Protein 5B48 (pdb70)

Solvent-accessible surface area: 56283 Å² total; per-residue (Å²): 207,60,42,9,1,4,0,0,5,25,16,51,80,40,17,46,67,4,0,58,8,0,1,60,0,0,1,44,28,30,71,45,1,18,0,7,81,9,49,19,15,8,33,78,22,10,3,5,42,6,15,2,6,9,4,88,123,35,2,45,4,10,12,76,54,4,17,0,0,0,0,41,43,11,11,0,1,2,39,10,6,129,25,4,101,34,0,0,0,16,13,94,55,40,43,117,30,75,2,102,62,22,113,9,7,23,70,52,29,16,109,77,15,67,88,65,0,84,152,96,50,40,121,15,23,1,103,0,0,4,86,23,0,57,162,75,135,8,53,49,20,75,1,45,27,73,85,10,80,163,130,116,74,48,16,0,0,0,0,0,0,15,1,15,42,36,74,43,94,82,0,59,115,12,32,114,82,80,173,57,30,141,34,0,48,92,81,34,118,70,105,114,192,168,158,118,17,16,26,14,38,0,7,7,0,0,0,1,0,2,1,44,0,1,1,1,0,0,0,12,7,7,15,18,2,1,2,55,0,0,74,30,0,74,78,61,24,84,7,62,6,77,12,94,163,102,37,90,106,104,101,1,0,0,2,14,0,38,3,3,10,8,6,0,0,0,1,0,0,0,0,0,1,5,3,4,8,8,4,0,0,1,0,0,1,17,0,0,1,4,1,1,9,1,0,2,0,0,0,0,0,0,2,6,1,1,0,0,0,0,0,16,0,0,0,1,11,1,4,10,4,3,9,13,4,4,1,0,0,6,0,10,24,0,7,4,1,14,10,1,14,1,0,0,0,1,3,28,3,4,6,0,26,66,4,2,5,57,0,4,6,4,3,5,58,4,1,0,0,0,0,1,1,0,5,3,4,3,0,15,0,17,0,0,4,34,108,106,223,56,102,5,52,52,38,75,54,111,120,76,3,0,100,56,61,147,44,0,10,0,45,6,3,24,2,15,161,19,40,2,42,6,3,0,13,0,0,45,33,78,2,69,96,19,17,20,38,68,16,3,7,82,0,2,52,2,0,4,49,0,37,69,19,0,50,161,100,11,75,32,124,46,0,5,69,77,49,52,110,120,82,22,0,0,2,0,2,0,11,0,3,3,6,0,51,0,6,47,72,92,157,22,3,0,0,0,0,11,0,0,12,9,9,0,84,93,22,0,30,142,32,8,134,57,53,113,52,15,0,1,0,0,9,1,19,65,13,7,1,17,31,0,3,50,3,51,19,20,58,95,18,52,11,12,0,0,6,10,4,3,42,17,10,16,32,24,27,0,47,94,1,8,80,97,0,65,172,108,14,110,146,91,10,54,14,133,171,99,53,88,33,20,16,17,118,35,17,1,0,78,11,0,12,63,0,0,40,70,0,4,99,94,43,67,41,79,39,119,33,3,1,0,0,1,0,36,15,27,6,1,26,0,22,27,33,69,82,2,9,2,1,14,0,5,36,3,7,0,6,0,0,0,2,0,0,10,0,0,7,23,81,1,35,2,0,0,0,0,10,2,4,2,3,1,3,10,1,0,14,5,1,0,3,2,6,33,12,3,0,43,5,3,0,0,1,0,17,13,5,8,21,8,37,19,88,19,28,21,0,0,23,19,85,93,73,82,60,51,14,28,16,6,31,12,0,4,0,0,16,16,1,37,5,6,0,0,0,9,0,34,2,114,38,43,128,11,0,37,88,7,0,39,40,1,26,155,1,84,0,0,0,1,0,2,0,30,7,9,14,58,40,64,7,124,68,39,39,56,157,80,122,56,68,60,0,82,111,46,135,122,41,48,20,48,5,112,130,74,143,47,38,57,98,10,26,67,92,0,6,46,38,5,40,57,106,22,155,4,0,2,0,27,1,12,22,5,63,85,48,63,6,31,11,69,54,22,107,82,118,6,103,25,0,80,129,45,5,3,25,87,11,105,9,46,74,160,19,101,2,2,3,47,10,100,81,16,43,132,109,70,77,59,87,41,8,0,3,0,0,1,37,48,67,39,2,11,71,67,3,0,93,16,0,2,52,0,0,1,41,35,40,78,27,1,19,0,4,74,26,47,60,60,120,76,144,8,10,51,15,13,2,7,7,4,102,85,90,5,40,4,8,19,87,80,4,17,1,0,0,0,16,41,15,77,0,0,25,45,10,17,109,33,14,134,28,3,0,0,4,13,92,71,25,54,110,58,176,93,122,54,45,104,53,26,150,108,133,11,114,40,8,7,128,114,4,57,196,142,14,58,54,31,54,2,62,8,77,89,40,35,141,136,86,63,162,146,168,80,48,5,63,9,0,0,10,0,0,0,21,3,11,44,31,81,53,107,82,4,88,103,6,61,113,88,122,74,56,104,85,16,129,57,121,104,211,128,18,15,32,13,26,0,7,9,0,0,0,0,0,1,0,34,0,0,0,1,0,0,0,17,29,58,21,59,5,1,28,78,0,0,85,26,0,81,74,36,37,85,7,56,6,45,32,74,146,108,49,96,132,99,84,0,5,1,4,16,0,99,1,13,13,8,4,0,0,1,1,0,0,0,0,0,0,5,3,4,7,8,2,0,0,0,0,0,1,17,0,0,0,5,2,1,8,0,0,2,0,0,0,0,0,0,2,11,2,1,0,0,0,0,0,11,0,0,0,1,4,1,1,20,13,10,10,11,2,5,2,0,1,7,0,8,23,1,3,6,9,6,6,2,19,1,0,0,0,1,4,28,5,8,20,0,18,33,1,1,2,61,0,5,12,4,2,4,58,4,1,1,0,0,0,0,1,0,6,6,6,4,0,12,0,37,10,3,12,18,61,148,33,80,90,156,37,112,4,67,40,34,75,59,50,145,75,64,156,36,74,3,0,71,70,39,154,42,0,8,0,34,7,1,29,4,8,93,13,52,1,35,6,2,0,13,1,0,18,38,52,2,16,51,1,10,7,36,46,4,4,22,87,0,3,54,4,1,5,58,1,39,89,29,1,46,192,96,10,75,32,121,55,0,5,96,77,36,58,138,14,0,0,0,2,0,11,0,4,3,6,0,63,3,0,48,111,102,57,171,66,42,1,0,0,1,0,21,0,0,11,9,9,0,83,104,25,0,25,149,28,8,122,74,81,126,55,15,4,0,0,0,8,0,16,64,11,8,0,14,37,0,1,45,1,51,24,21,57,82,21,41,7,11,0,0,8,8,4,5,50,16,11,21,18,26,36,0,30,102,0,0,71,80,0,77,166,110,40,69,138,102,4,40,12,130,110,194,26,2,70,69,0,4,45,67,0,2,105,94,55,54,37,98,40,111,42,2,2,29,0,28,5,98,160,102,57,12,7,18,2,52,0,4,49,4,7,2,3,1,0,0,1,0,0,10,0,0,23,22,97,2,30,2,0,0,12,5,28,80,39,11,4,6,13,10,2,0,12,4,0,1,3,2,2,18,7,3,3,43,10,2,0,0,0,42,54,121,91,88,32,35,13,0,3,0,0,9,13,4,29,2,5,0,0,0,6,0,68,6,140,60,47,147,10,0,29,99,2,0,58,34,1,27,149,2,134,0,0,0,0,0,1,0,23,100,206,63,30,62,0,79,103,45,138,123,33,53,15,48,3,97,106,108,129,31,42,63,100,21,20,74,108,0,5,47,11,8,38,41,170,149,9,0,2,0,28,1,9,26,5,59,85,28,36,14,3,12,85,18,14,76,87,109,1,106,16,0,78,115,18,5,4,27,136,13,91,10,37,77,180,20,130,11,5,5,62,16,77,85,20,36,114,152,66,60,56

Organism: Sulfurisphaera tokodaii (strain DSM 16993 / JCM 10545 / NBRC 100140 / 7) (NCBI:txid273063)

Nearest PDB structures (foldseek):
  5b48-assembly1_C  TM=1.002E+00  e=0.000E+00  Sulfurisphaera tokodaii str. 7
  5b48-assembly1_A  TM=9.702E-01  e=4.752E-103  Sulfurisphaera tokodaii str. 7
  5b46-assembly1_A  TM=9.765E-01  e=1.794E-81  Sulfurisphaera tokodaii str. 7
  6n2o-assembly1_A  TM=8.561E-01  e=1.778E-44  Magnetococcus marinus MC-1
  6cip-assembly1_B  TM=6.895E-01  e=9.077E-18  Moorella thermoacetica ATCC 39073

GO terms:
  GO:0018491 2-oxobutyrate synthase activity (F, IDA)
  GO:0019164 pyruvate synthase activity (F, IDA)
  GO:0047553 2-oxoglutarate synthase activity (F, IDA)

Secondary structure (DSSP, 8-state):
--EEEEEEEETTSSTTHHHHHHHHHHHHTT-EEEEEEE--S-SSSSEEEEEEEEESS------SSEEEEE-SSSHHHHHHGGGEEEEEEEEGGGSS-BSTT-SSS-HHHHHHHHSSSTTTT--SBHHHHHHHHHHTT-EEEEE-HHHHHHH--HHHHHHHHHTTT--HHHHHHHHHTT--HHHHTTSS------S-EEEEEHHHHHHHHHHHTTEEEEEE---TTTTTHHHHHHHT-EEEEE-TTT--EEEEE-EEEE-SSHHHHHHHHHHHHHTT-EEEEEEEHHHHHHHHHHHHHHHHTT--EEEEEEEEE-STTBEEEEE----SHHHHH-SSS----EEEE--SHHHHHHHHHHHHHHHHHHTSEEEEEEEHHHHHEEEEEE---------SB---TT---SSS---B--TTSS--EEESB-B-TTS-B---HHHHHHHHHHHHHHHHHHHHHS-GGGGEEEEE-SSEEEEE-STHHHHHHHHHT---EEEEE-EEET--HHHHHHHTTT-SEEEEEES-SS-HHHHHHHHHH----SEEEE--SS----HHHHHHHHHIIIII--SEEE--/------PPSS-THHHHHHHHHHHHHHHT--GGG-EEEE-SSSGGG-------EEEE--TT-HHHHHHHHHHH-TTS-EEEEEEHHIIIIITHHHHHHHHHHT-SEEEEEEE-SEETTTT-EEPTTSPTT---SPPP-HHHHHHHH--SEEEEEETT-HHHHHHHHHHHHHSSSEEEEEEE---TTT-SSS-S------GGGSTT---B-SSGGGHHHHHHHHHHHHT-------EEEEE--SSPPHHHHHHTT-GGGTTS-GGG---EETTEE-B--HHHHHTTB-/-EEEEEEEESSSSTTHHHHHHHHHHHHTT-EEEEEEE------EEEEEEEEESS------SSEEEEEESSHHHHHHHGGGEEEEEEEEGGGTT----HHHHHT---HHHHHHHH---EEEEE-HHHHHHHSS----TTHHHHHHHHHHHT--HHHHHHHHHT--GGGS------EEEEEHHHHHHHHHHHHTEEEEEE---TTTHHHHHHHHHT-EEEE--TTT---EEEE-EEEE-SSHHHHHHHHHHHHTTT-EEEEEEEHHHHHHTHHHHHHHHHTT--EEEEEEEEE-STTBEEEEE----SHHHHH-SSS----EEEE--SHHHHHHHHHHHHHHHHHHTSEEEEEEEHHHHH-EEEEES-S---------SB-------TT---TTS---B--TTSS--EEESB-B-TTS-B---HHHHHHHHHHHHHHHHHHHHHS-GGGGEEEE---EEE-STHHHHHHHTTTSS----EEEE-EEET--HHHHHHHTSS-S--EEEES-SS-HHHHHHHHHH-PPPSEEEE--SS----HHHHHHHHHHHHTS--SEEE--/-HHHHHHHHHHHHHHT--GGGEEEEE----S-EEEE--TT-HHHHHHHHHHH-TTSEEEEEEETTIIIIITHHHHHHHHHH--S-EEEEE------HHHHHHHH--SEEEEEESS-HHHHHHHHHHHHHSSS-EEEEEE--EEEGGGSTT---EE-SGGGHHHHHHHHHHHHT---EEEEEEEEETTSPPHHHHHHTTSTTTTTS-TTT---EETTEE-B--HHHHHTTB-

Foldseek 3Di:
DKAKEKEKDWAPPPPPLLCQLLVQLLVVVQWWKKKFKDWAPDRTGAMIMIIMMTGNDHAFFFFLAHAEYQEEEQVSLLVRLVRHQEEYEYEPVQQFAALVNRPRDDVVSSVVVQVVCPVVHADNGSPSSVVVSVVNHYDYDYDHVVVVVVVPSLLRSLLVVQQAVDDPVSSVVSVVVRDVSVPSNPPDHYDHPPFDWDKDFLLRLLLVLCVVLQAQEEEEEDAPLHVSSVVVCQVPQWDWDADDVVRDIDIDGRDYYHDPALCRRLVVQQVVQLQVGAYEYEDEQQSVVNCLVSQLQQQQLLAQYEYEYEYFADDDCGGRQFWFPACDVCVCPRYPDDGAEWEFEDAASLSSNQVSSVSSQVCQALSHYYYYYAISRRSRMIIIGGDSPHDHHNHQEDPFQQDDDQQLHGHGDHPPGDDAEGDSAQAARRRDHDPDPVRNVRNSVSRVSSLVNVLPPPDLPVQKDKDDADQAAEEEEHHCLSLVNVVVVPDHIYIYGTILRVHSQPVLLVRNPGHDAYEYEGADDVSVVQVSNCVRHVDGGQAYEYEPPRHDDHNVQVNVVCCCPPVNRDRYHYTD/DDDDQDAPDAKLLVLLQLLQQLLPVVLPDDLVQEEEEEEDASQLPPPVHPPHHYHRDYQLCRLVVQVVVCQQPVSHAYEYEYEQQRCVPSNVVSLLVQQVQFAQYEYEYADEQARVRVQGHGGLQPDPPLDDDHHDLVQLSCVVSHDAWEWEDESVCSVQSSVSSNVSNVQRTYHYYYYHMYDVRHCPPSDDVAQEDEPVPDDDDDQEDPDPVCPVVSSVQLVVQSPDDDNHYTTISHHYNVDHHNQVVVCVPVVCCVVQGNNRDDQADPNHGDDDCVVVVVVVDD/DAKEKEKDFPPLCQVVLVVLLVQLLPVLPWKKWKFKDDAPDSDMIMMMMDTGNDYAQFHFLAHAEYAEEEQVSLLVRLVRYDEEYEYEPVHLPPDAVSRVPSVPVNVVSVVVCVVPYDYHYDPLVVVVVVCPPPSCSVNCVSQCVSQLAVDDCVSSVVSVVVVVNVSDHHNHADKDKFFLLRLLLLLCLVLFAQEEEEEDAPLHVSNLVVCQVVQFDWDADPPPRDIDTGGRHYYYDPALLVRLVVQQVVQLQVGAYEYEDEDLSVLSCLVSQLQQQLQLTQYEYEYAYFADDPCGRRSFKFPADDVCVCPRYPDDGAEWEFFDAARLSSNQVSNVSSQVSQALSHYYYYYAISRRRRMIIMGHCVSPVPGDHHNHQEDQADVDFQQDQDPQLDGRRYHPPHYDAEGDSARDARRNDHDPDPVRVVRSVVSRVSSLVVCLVPVDLPNQKDKDDADEEEEHHVLSLVVVVVPPDPDHIYIYGTILRVGSLVVLLVSVPDDDAYEYEGAHPVSVVQVSNCVSHVDGGQAYEYEPPRHGDHNVQVVVVVCCCVVVVDHYHYRD/DVLLVVLLVVLCVVVPPDQVQEEEEEECDDDHHYHHHHQLCRLVVQLVVCQQPVSHAYEYEYECCRDVNSNPVVQLVLQVQFALYEYEYAYVPGDQSQLSCPVSHAAWEFEEESPVSVQSSVQSNVSNPAQTYHYYYYDVCEDECVPDDDRDQEDDDPVCPVVSSVQLNVLSPDPVHYGDISHHYNVDHHSQVVVCVVVVCCNVQGNNNDDQDDPRDGPDDCVVVVVVVDD

Radius of gyration: 34.38 Å; Cα contacts (8 Å, |Δi|>4): 4056; chains: 4; bounding box: 82×94×109 Å

B-factor: mean 68.03, std 20.67, range [31.62, 153.87]

Sequence (1653 aa):
MRLSWVIGGAQGTGIDTAANIFGNAVASAGYYIYGNREYYSNIKGRHSYFSLTISDKRVRSNTQKIDILVSFDAETVFQHFYDVKDILIYNKAVETTKIDAVQSMEPELAERIKDFLTKQGYETTVKGALEYASKNNVTLIPVNYDEIAKKVNIVGITISYKLLGLDVNYLIEAINSTFAVKDSYDIVESRYKERRRFWLDGNTAVAIGKIYGGVRFQSYYPITPASDESVYIEAHQDVLMEDPITGDKKKGTIVVVQAEDELAAINMAIGAALTGVRAATATSGPGFSLMVEGLGWAGMNEVPVVITYYIRGGPSTGLPTRTAQSDLIFPIFAGHGEFPKIVLASGDHAEAFKDAIWALNLAEKYQTPVIHLVEKTLANSYSTIPYEKLKAERGKIVYKRFKFTEDGISPRAFLGKATMYYTGDEHNEEGHISEDVVNRTMMYEKRMKKLEVADKEIPEESRVKIYGDLNSLIITWGSPTGVLRDILEESFTLLQIRMFSPFPKNLVSKLMEGRDKIITVEGNYLAQTSLLVKMYTGKDVTNSILKWNGRPFLRDELEEALIKVIKDGEKRVVLNTPQWNDWCPGCGNFGILNAEQQAIVELGVDTKNVVVVSGIGCSGKIPHFTPISGVHTLHGRAIAFATGIKLSNPDLVVIVNGGDGDLLGIGAGHFVAAGRRNVDMVVILHDNGVYGLTKGQASPTLKRGENINDAVNPIALAISSGYTFVARGYAYDVKHLKELIKSAIKHKGLALIDVLQPCPTYNDINTKEWRIYKLDTLPDWDPVVKKPEEVNEKIKRAIDKSLEWGDIPIGIFYQNELVPSYEERIKANSPAYLDYTPAKQLIEKEGKLTTIIDPLLKEREVRLSWVIGGAQGTGIDTAANIFGNAVASAGYYIYGNREYYSNGRHSYFSLTISDKRVRSNTQKIDILVSFDAETVFQHFYDVKDILIYNKAVETTKIELAERIKDFVKGALEYASKNVTLIPVNYDEIAKKVADERVKNIVGITISYKLLGLDVNYLIEAINSTSYDIVESRYRRRFWLDGNTAVAIGKIYGGVRFQSYYPITPASDESVYIEAHQDVLMEDPITGDKKKGTIVVVQAEDELAAINMAIGAALTGVRAATATSGPGFSLMVEGLGWAGMNEVPVVITYYIRGGPSTGLPTRTAQSDLIFPIFAGHGEFPKIVLASGDHAEAFKDAIWALNLAEKYQTPVIHLVEKTLANSYSTIPYEELEKLKAERGKIVESGSYKRFKFTEDGISPRAFLGKATMYYTGDEHNEEGHISEDVVNRTMMYEKRMKKLEVADKEIPEESRVKIYGDLIITWGSPTGVLRDILEESNFFTLLQIRMFSPFPKNLVSKLMEGRDKIITVEGNYLAQTSLLVKMYTGKDVTNSILKWNGRPFLRDELEEALIKVIKDGEKRVVLNNFGILNAEQQAIVELGVDTKNVVVVSGIRTPISGVHTLHGRAIAFATGIKLSNPDLVVIVNGGDGDLLGIGAGHFVAAGRRNVDMVVILHDNDAVNPIALAISSGYTFVARGYAYDVKHLKELIKSAIKHKGLALIDVLQRIYKLDTLPDWDPVVKKPEEVNEKIKRAIDKSLEWRIPIGIFYQNELVPSYEERIKANSPAYLDYTPAKQLIEKEGKLTTIIDPLLKEREV

Structure (mmCIF, N/CA/C/O backbone):
data_5B48
#
_entry.id   5B48
#
_cell.length_a   75.150
_cell.length_b   145.878
_cell.length_c   170.094
_cell.angle_alpha   90.00
_cell.angle_beta   90.00
_cell.angle_gamma   90.00
#
_symmetry.space_group_name_H-M   'P 21 21 21'
#
loop_
_entity.id
_entity.type
_entity.pdbx_description
1 polymer '2-oxoacid--ferredoxin oxidoreductase alpha subunit'
2 polymer '2-oxoacid--ferredoxin oxidoreductase beta subunit'
3 non-polymer 'IRON/SULFUR CLUSTER'
4 non-polymer '2-[(2E)-3-[(4-azanyl-2-methyl-pyrimidin-5-yl)methyl]-4-methyl-2-(1-oxidanylpropylidene)-1,3-thiazol-5-yl]ethyl phosphono hydrogen phosphate'
5 non-polymer 'MAGNESIUM ION'
6 water water
#
loop_
_atom_site.group_PDB
_atom_site.id
_atom_site.type_symbol
_atom_site.label_atom_id
_atom_site.label_alt_id
_atom_site.label_comp_id
_atom_site.label_asym_id
_atom_site.label_entity_id
_atom_site.label_seq_id
_atom_site.pdbx_PDB_ins_code
_atom_site.Cartn_x
_atom_site.Cartn_y
_atom_site.Cartn_z
_atom_site.occupancy
_atom_site.B_iso_or_equiv
_atom_site.auth_seq_id
_atom_site.auth_comp_id
_atom_site.auth_asym_id
_atom_site.auth_atom_id
_atom_site.pdbx_PDB_model_num
ATOM 1 N N . MET A 1 1 ? 1.441 25.227 253.790 1.00 96.25 1 MET A N 1
ATOM 2 C CA . MET A 1 1 ? 0.459 26.336 253.598 1.00 97.41 1 MET A CA 1
ATOM 3 C C . MET A 1 1 ? 0.960 27.205 252.448 1.00 94.23 1 MET A C 1
ATOM 4 O O . MET A 1 1 ? 2.000 27.840 252.582 1.00 94.58 1 MET A O 1
ATOM 9 N N . ARG A 1 2 ? 0.249 27.200 251.316 1.00 80.33 2 ARG A N 1
ATOM 10 C CA . ARG A 1 2 ? 0.664 27.993 250.137 1.00 77.31 2 ARG A CA 1
ATOM 11 C C . ARG A 1 2 ? -0.202 29.241 249.924 1.00 68.66 2 ARG A C 1
ATOM 12 O O . ARG A 1 2 ? -1.430 29.158 249.892 1.00 70.18 2 ARG A O 1
ATOM 20 N N . LEU A 1 3 ? 0.467 30.384 249.778 1.00 62.04 3 LEU A N 1
ATOM 21 C CA . LEU A 1 3 ? -0.168 31.700 249.611 1.00 64.03 3 LEU A CA 1
ATOM 22 C C . LEU A 1 3 ? 0.068 32.360 248.230 1.00 62.61 3 LEU A C 1
ATOM 23 O O . LEU A 1 3 ? 1.226 32.528 247.819 1.00 58.56 3 LEU A O 1
ATOM 28 N N . SER A 1 4 ? -1.009 32.770 247.554 1.00 55.94 4 SER A N 1
ATOM 29 C CA . SER A 1 4 ? -0.915 33.471 246.265 1.00 56.80 4 SER A CA 1
ATOM 30 C C . SER A 1 4 ? -0.890 34.993 246.389 1.00 61.14 4 SER A C 1
ATOM 31 O O . SER A 1 4 ? -1.851 35.595 246.846 1.00 63.31 4 SER A O 1
ATOM 34 N N . TRP A 1 5 ? 0.199 35.600 245.935 1.00 59.95 5 TRP A N 1
ATOM 35 C CA . TRP A 1 5 ? 0.359 37.053 245.885 1.00 58.22 5 TRP A CA 1
ATOM 36 C C . TRP A 1 5 ? 0.394 37.558 244.422 1.00 60.96 5 TRP A C 1
ATOM 37 O O . TRP A 1 5 ? 1.008 36.929 243.568 1.00 63.74 5 TRP A O 1
ATOM 48 N N . VAL A 1 6 ? -0.248 38.682 244.124 1.00 60.22 6 VAL A N 1
ATOM 49 C CA . VAL A 1 6 ? -0.090 39.334 242.808 1.00 56.00 6 VAL A CA 1
ATOM 50 C C . VAL A 1 6 ? 0.107 40.821 242.974 1.00 53.89 6 VAL A C 1
ATOM 51 O O . VAL A 1 6 ? -0.678 41.457 243.630 1.00 58.89 6 VAL A O 1
ATOM 55 N N . ILE A 1 7 ? 1.156 41.357 242.359 1.00 58.27 7 ILE A N 1
ATOM 56 C CA . ILE A 1 7 ? 1.309 42.806 242.143 1.00 59.92 7 ILE A CA 1
ATOM 57 C C . ILE A 1 7 ? 1.205 43.091 240.627 1.00 64.18 7 ILE A C 1
ATOM 58 O O . ILE A 1 7 ? 1.891 42.472 239.823 1.00 72.19 7 ILE A O 1
ATOM 63 N N . GLY A 1 8 ? 0.291 43.993 240.265 1.00 68.39 8 GLY A N 1
ATOM 64 C CA . GLY A 1 8 ? 0.095 44.498 238.902 1.00 64.29 8 GLY A CA 1
ATOM 65 C C . GLY A 1 8 ? 0.486 45.966 238.762 1.00 67.44 8 GLY A C 1
ATOM 66 O O . GLY A 1 8 ? 0.729 46.664 239.750 1.00 71.47 8 GLY A O 1
ATOM 67 N N . GLY A 1 9 ? 0.552 46.429 237.520 1.00 66.43 9 GLY A N 1
ATOM 68 C CA . GLY A 1 9 ? 1.072 47.763 237.203 1.00 64.20 9 GLY A CA 1
ATOM 69 C C . GLY A 1 9 ? 1.287 47.951 235.714 1.00 68.85 9 GLY A C 1
ATOM 70 O O . GLY A 1 9 ? 1.319 46.984 234.938 1.00 70.63 9 GLY A O 1
ATOM 71 N N . ALA A 1 10 ? 1.426 49.205 235.301 1.00 74.90 10 ALA A N 1
ATOM 72 C CA . ALA A 1 10 ? 1.749 49.517 233.899 1.00 67.50 10 ALA A CA 1
ATOM 73 C C . ALA A 1 10 ? 3.240 49.252 233.653 1.00 62.33 10 ALA A C 1
ATOM 74 O O . ALA A 1 10 ? 4.074 49.604 234.487 1.00 66.65 10 ALA A O 1
ATOM 76 N N . GLN A 1 11 ? 3.556 48.625 232.518 1.00 60.35 11 GLN A N 1
ATOM 77 C CA . GLN A 1 11 ? 4.945 48.360 232.095 1.00 64.28 11 GLN A CA 1
ATOM 78 C C . GLN A 1 11 ? 5.753 49.666 232.067 1.00 66.94 11 GLN A C 1
ATOM 79 O O . GLN A 1 11 ? 5.401 50.611 231.351 1.00 76.54 11 GLN A O 1
ATOM 85 N N . GLY A 1 12 ? 6.804 49.722 232.879 1.00 70.66 12 GLY A N 1
ATOM 86 C CA . GLY A 1 12 ? 7.704 50.882 232.932 1.00 69.25 12 GLY A CA 1
ATOM 87 C C . GLY A 1 12 ? 7.561 51.625 234.227 1.00 75.01 12 GLY A C 1
ATOM 88 O O . GLY A 1 12 ? 8.494 52.298 234.637 1.00 87.64 12 GLY A O 1
ATOM 89 N N . THR A 1 13 ? 6.401 51.502 234.879 1.00 84.44 13 THR A N 1
ATOM 90 C CA . THR A 1 13 ? 6.142 52.156 236.178 1.00 89.54 13 THR A CA 1
ATOM 91 C C . THR A 1 13 ? 6.643 51.298 237.332 1.00 95.73 13 THR A C 1
ATOM 92 O O . THR A 1 13 ? 5.933 50.411 237.780 1.00 117.72 13 THR A O 1
ATOM 96 N N . GLY A 1 14 ? 7.845 51.573 237.823 1.00 102.83 14 GLY A N 1
ATOM 97 C CA . GLY A 1 14 ? 8.394 50.872 238.983 1.00 107.47 14 GLY A CA 1
ATOM 98 C C . GLY A 1 14 ? 8.483 49.362 238.844 1.00 115.69 14 GLY A C 1
ATOM 99 O O . GLY A 1 14 ? 9.403 48.878 238.158 1.00 125.58 14 GLY A O 1
ATOM 100 N N . ILE A 1 15 ? 7.535 48.637 239.481 1.00 106.31 15 ILE A N 1
ATOM 101 C CA . ILE A 1 15 ? 7.407 47.157 239.421 1.00 100.75 15 ILE A CA 1
ATOM 102 C C . ILE A 1 15 ? 8.761 46.473 239.516 1.00 97.10 15 ILE A C 1
ATOM 103 O O . ILE A 1 15 ? 9.715 47.080 240.001 1.00 113.69 15 ILE A O 1
ATOM 108 N N . ASP A 1 16 ? 8.860 45.224 239.059 1.00 80.14 16 ASP A N 1
ATOM 109 C CA . ASP A 1 16 ? 10.120 44.459 239.005 1.00 80.92 16 ASP A CA 1
ATOM 110 C C . ASP A 1 16 ? 10.797 44.540 240.338 1.00 73.79 16 ASP A C 1
ATOM 111 O O . ASP A 1 16 ? 10.884 43.567 241.056 1.00 89.89 16 ASP A O 1
ATOM 116 N N . THR A 1 17 ? 11.272 45.732 240.643 1.00 71.91 17 THR A N 1
ATOM 117 C CA . THR A 1 17 ? 11.970 46.007 241.858 1.00 78.72 17 THR A CA 1
ATOM 118 C C . THR A 1 17 ? 11.029 45.867 243.044 1.00 81.53 17 THR A C 1
ATOM 119 O O . THR A 1 17 ? 11.428 45.376 244.095 1.00 84.11 17 THR A O 1
ATOM 123 N N . ALA A 1 18 ? 9.781 46.282 242.875 1.00 80.39 18 ALA A N 1
ATOM 124 C CA . ALA A 1 18 ? 8.775 46.067 243.911 1.00 83.82 18 ALA A CA 1
ATOM 125 C C . ALA A 1 18 ? 8.561 44.551 244.194 1.00 79.22 18 ALA A C 1
ATOM 126 O O . ALA A 1 18 ? 8.493 44.143 245.345 1.00 84.70 18 ALA A O 1
ATOM 128 N N . ALA A 1 19 ? 8.482 43.737 243.146 1.00 73.54 19 ALA A N 1
ATOM 129 C CA . ALA A 1 19 ? 8.306 42.286 243.287 1.00 73.73 19 ALA A CA 1
ATOM 130 C C . ALA A 1 19 ? 9.583 41.586 243.726 1.00 75.91 19 ALA A C 1
ATOM 131 O O . ALA A 1 19 ? 9.513 40.577 244.443 1.00 75.54 19 ALA A O 1
ATOM 133 N N . ASN A 1 20 ? 10.737 42.094 243.273 1.00 75.36 20 ASN A N 1
ATOM 134 C CA . ASN A 1 20 ? 12.035 41.499 243.628 1.00 74.61 20 ASN A CA 1
ATOM 135 C C . ASN A 1 20 ? 12.403 41.894 245.085 1.00 70.20 20 ASN A C 1
ATOM 136 O O . ASN A 1 20 ? 13.018 41.117 245.788 1.00 73.80 20 ASN A O 1
ATOM 141 N N . ILE A 1 21 ? 11.978 43.068 245.543 1.00 75.06 21 ILE A N 1
ATOM 142 C CA . ILE A 1 21 ? 12.120 43.459 246.961 1.00 74.03 21 ILE A CA 1
ATOM 143 C C . ILE A 1 21 ? 11.252 42.603 247.877 1.00 67.09 21 ILE A C 1
ATOM 144 O O . ILE A 1 21 ? 11.742 42.061 248.863 1.00 65.53 21 ILE A O 1
ATOM 149 N N . PHE A 1 22 ? 9.958 42.540 247.574 1.00 69.33 22 PHE A N 1
ATOM 150 C CA . PHE A 1 22 ? 9.001 41.728 248.348 1.00 66.28 22 PHE A CA 1
ATOM 151 C C . PHE A 1 22 ? 9.425 40.281 248.386 1.00 73.29 22 PHE A C 1
ATOM 152 O O . PHE A 1 22 ? 9.413 39.648 249.443 1.00 76.91 22 PHE A O 1
ATOM 160 N N . GLY A 1 23 ? 9.810 39.785 247.214 1.00 70.68 23 GLY A N 1
ATOM 161 C CA . GLY A 1 23 ? 10.221 38.408 247.048 1.00 70.44 23 GLY A CA 1
ATOM 162 C C . GLY A 1 23 ? 11.487 38.077 247.791 1.00 65.42 23 GLY A C 1
ATOM 163 O O . GLY A 1 23 ? 11.576 37.027 248.419 1.00 63.40 23 GLY A O 1
ATOM 164 N N . ASN A 1 24 ? 12.465 38.966 247.724 1.00 63.11 24 ASN A N 1
ATOM 165 C CA . ASN A 1 24 ? 13.695 38.770 248.476 1.00 71.31 24 ASN A CA 1
ATOM 166 C C . ASN A 1 24 ? 13.427 38.708 249.984 1.00 72.67 24 ASN A C 1
ATOM 167 O O . ASN A 1 24 ? 13.942 37.827 250.668 1.00 77.56 24 ASN A O 1
ATOM 172 N N . ALA A 1 25 ? 12.597 39.614 250.485 1.00 72.05 25 ALA A N 1
ATOM 173 C CA . ALA A 1 25 ? 12.368 39.722 251.918 1.00 70.10 25 ALA A CA 1
ATOM 174 C C . ALA A 1 25 ? 11.601 38.525 252.466 1.00 74.15 25 ALA A C 1
ATOM 175 O O . ALA A 1 25 ? 11.921 38.038 253.548 1.00 70.17 25 ALA A O 1
ATOM 177 N N . VAL A 1 26 ? 10.585 38.060 251.739 1.00 65.91 26 VAL A N 1
ATOM 178 C CA . VAL A 1 26 ? 9.856 36.871 252.165 1.00 62.07 26 VAL A CA 1
ATOM 179 C C . VAL A 1 26 ? 10.772 35.638 252.144 1.00 67.73 26 VAL A C 1
ATOM 180 O O . VAL A 1 26 ? 10.671 34.785 253.015 1.00 68.51 26 VAL A O 1
ATOM 184 N N . ALA A 1 27 ? 11.694 35.578 251.185 1.00 69.15 27 ALA A N 1
ATOM 185 C CA . ALA A 1 27 ? 12.635 34.458 251.059 1.00 65.40 27 ALA A CA 1
ATOM 186 C C . ALA A 1 27 ? 13.738 34.455 252.118 1.00 64.63 27 ALA A C 1
ATOM 187 O O . ALA A 1 27 ? 14.158 33.407 252.589 1.00 65.84 27 ALA A O 1
ATOM 189 N N . SER A 1 28 ? 14.237 35.632 252.450 1.00 65.39 28 SER A N 1
ATOM 190 C CA . SER A 1 28 ? 15.203 35.802 253.521 1.00 61.44 28 SER A CA 1
ATOM 191 C C . SER A 1 28 ? 14.695 35.294 254.901 1.00 64.15 28 SER A C 1
ATOM 192 O O . SER A 1 28 ? 15.488 34.848 255.722 1.00 60.89 28 SER A O 1
ATOM 195 N N . ALA A 1 29 ? 13.377 35.361 255.127 1.00 62.97 29 ALA A N 1
ATOM 196 C CA . ALA A 1 29 ? 12.720 34.826 256.320 1.00 65.54 29 ALA A CA 1
ATOM 197 C C . ALA A 1 29 ? 12.482 33.325 256.221 1.00 71.61 29 ALA A C 1
ATOM 198 O O . ALA A 1 29 ? 11.610 32.793 256.908 1.00 79.52 29 ALA A O 1
ATOM 200 N N . GLY A 1 30 ? 13.215 32.645 255.350 1.00 67.00 30 GLY A N 1
ATOM 201 C CA . GLY A 1 30 ? 13.135 31.202 255.246 1.00 70.56 30 GLY A CA 1
ATOM 202 C C . GLY A 1 30 ? 11.934 30.618 254.538 1.00 69.23 30 GLY A C 1
ATOM 203 O O . GLY A 1 30 ? 11.762 29.393 254.573 1.00 69.37 30 GLY A O 1
ATOM 204 N N . TYR A 1 31 ? 11.107 31.452 253.894 1.00 64.28 31 TYR A N 1
ATOM 205 C CA . TYR A 1 31 ? 9.991 30.937 253.071 1.00 63.69 31 TYR A CA 1
ATOM 206 C C . TYR A 1 31 ? 10.429 30.686 251.607 1.00 63.10 31 TYR A C 1
ATOM 207 O O . TYR A 1 31 ? 11.399 31.283 251.106 1.00 59.56 31 TYR A O 1
ATOM 216 N N . TYR A 1 32 ? 9.725 29.772 250.949 1.00 61.87 32 TYR A N 1
ATOM 217 C CA . TYR A 1 32 ? 9.995 29.410 249.554 1.00 67.35 32 TYR A CA 1
ATOM 218 C C . TYR A 1 32 ? 9.156 30.250 248.582 1.00 64.38 32 TYR A C 1
ATOM 219 O O . TYR A 1 32 ? 7.980 30.503 248.838 1.00 61.37 32 TYR A O 1
ATOM 228 N N . ILE A 1 33 ? 9.761 30.664 247.464 1.00 65.23 33 ILE A N 1
ATOM 229 C CA . ILE A 1 33 ? 9.062 31.455 246.437 1.00 63.36 33 ILE A CA 1
ATOM 230 C C . ILE A 1 33 ? 9.137 30.821 245.039 1.00 60.29 33 ILE A C 1
ATOM 231 O O . ILE A 1 33 ? 10.177 30.269 244.656 1.00 63.09 33 ILE A O 1
ATOM 236 N N . TYR A 1 34 ? 8.005 30.863 244.323 1.00 53.08 34 TYR A N 1
ATOM 237 C CA . TYR A 1 34 ? 7.959 30.660 242.874 1.00 57.51 34 TYR A CA 1
ATOM 238 C C . TYR A 1 34 ? 7.271 31.868 242.252 1.00 54.72 34 TYR A C 1
ATOM 239 O O . TYR A 1 34 ? 6.070 32.058 242.420 1.00 51.63 34 TYR A O 1
ATOM 248 N N . GLY A 1 35 ? 8.031 32.670 241.514 1.00 59.83 35 GLY A N 1
ATOM 249 C CA . GLY A 1 35 ? 7.524 33.924 240.928 1.00 57.49 35 GLY A CA 1
ATOM 250 C C . GLY A 1 35 ? 7.544 33.949 239.417 1.00 55.49 35 GLY A C 1
ATOM 251 O O . GLY A 1 35 ? 8.491 33.488 238.807 1.00 53.47 35 GLY A O 1
ATOM 252 N N . ASN A 1 36 ? 6.510 34.538 238.821 1.00 58.37 36 ASN A N 1
ATOM 253 C CA . ASN A 1 36 ? 6.359 34.611 237.362 1.00 59.13 36 ASN A CA 1
ATOM 254 C C . ASN A 1 36 ? 5.835 35.976 236.892 1.00 57.69 36 ASN A C 1
ATOM 255 O O . ASN A 1 36 ? 4.902 36.524 237.468 1.00 57.89 36 ASN A O 1
ATOM 260 N N . ARG A 1 37 ? 6.405 36.466 235.795 1.00 62.20 37 ARG A N 1
ATOM 261 C CA . ARG A 1 37 ? 6.140 37.804 235.246 1.00 61.40 37 ARG A CA 1
ATOM 262 C C . ARG A 1 37 ? 5.244 37.565 234.028 1.00 61.03 37 ARG A C 1
ATOM 263 O O . ARG A 1 37 ? 5.521 36.671 233.234 1.00 63.02 37 ARG A O 1
ATOM 271 N N . GLU A 1 38 ? 4.138 38.299 233.924 1.00 55.55 38 GLU A N 1
ATOM 272 C CA . GLU A 1 38 ? 3.290 38.301 232.739 1.00 55.58 38 GLU A CA 1
ATOM 273 C C . GLU A 1 38 ? 3.213 39.723 232.214 1.00 57.44 38 GLU A C 1
ATOM 274 O O . GLU A 1 38 ? 2.825 40.622 232.950 1.00 60.74 38 GLU A O 1
ATOM 280 N N . TYR A 1 39 ? 3.615 39.901 230.949 1.00 58.84 39 TYR A N 1
ATOM 281 C CA . TYR A 1 39 ? 3.810 41.203 230.310 1.00 54.20 39 TYR A CA 1
ATOM 282 C C . TYR A 1 39 ? 3.540 41.119 228.790 1.00 56.91 39 TYR A C 1
ATOM 283 O O . TYR A 1 39 ? 3.548 40.024 228.196 1.00 52.77 39 TYR A O 1
ATOM 292 N N . TYR A 1 40 ? 3.246 42.277 228.185 1.00 56.26 40 TYR A N 1
ATOM 293 C CA . TYR A 1 40 ? 2.937 42.388 226.741 1.00 50.58 40 TYR A CA 1
ATOM 294 C C . TYR A 1 40 ? 4.166 42.605 225.890 1.00 46.06 40 TYR A C 1
ATOM 295 O O . TYR A 1 40 ? 5.163 43.111 226.381 1.00 47.17 40 TYR A O 1
ATOM 304 N N . SER A 1 41 ? 4.101 42.211 224.615 1.00 48.97 41 SER A N 1
ATOM 305 C CA . SER A 1 41 ? 5.141 42.622 223.619 1.00 54.69 41 SER A CA 1
ATOM 306 C C . SER A 1 41 ? 5.125 44.143 223.383 1.00 49.37 41 SER A C 1
ATOM 307 O O . SER A 1 41 ? 4.673 44.641 222.353 1.00 46.78 41 SER A O 1
ATOM 310 N N . ASN A 1 42 ? 5.697 44.832 224.351 1.00 50.01 42 ASN A N 1
ATOM 311 C CA . ASN A 1 42 ? 5.543 46.267 224.553 1.00 55.37 42 ASN A CA 1
ATOM 312 C C . ASN A 1 42 ? 6.663 46.716 225.474 1.00 51.83 42 ASN A C 1
ATOM 313 O O . ASN A 1 42 ? 7.142 45.932 226.277 1.00 52.10 42 ASN A O 1
ATOM 318 N N . ILE A 1 43 ? 7.079 47.961 225.378 1.00 52.15 43 ILE A N 1
ATOM 319 C CA . ILE A 1 43 ? 8.107 48.491 226.298 1.00 54.31 43 ILE A CA 1
ATOM 320 C C . ILE A 1 43 ? 7.528 49.413 227.395 1.00 59.37 43 ILE A C 1
ATOM 321 O O . ILE A 1 43 ? 8.019 49.390 228.524 1.00 71.56 43 ILE A O 1
ATOM 326 N N . LYS A 1 44 ? 6.512 50.224 227.079 1.00 64.39 44 LYS A N 1
ATOM 327 C CA . LYS A 1 44 ? 5.855 51.089 228.082 1.00 59.95 44 LYS A CA 1
ATOM 328 C C . LYS A 1 44 ? 4.391 51.199 227.832 1.00 57.13 44 LYS A C 1
ATOM 329 O O . LYS A 1 44 ? 3.977 51.407 226.705 1.00 58.03 44 LYS A O 1
ATOM 335 N N . GLY A 1 45 ? 3.615 51.055 228.901 1.00 60.52 45 GLY A N 1
ATOM 336 C CA . GLY A 1 45 ? 2.196 51.356 228.863 1.00 63.40 45 GLY A CA 1
ATOM 337 C C . GLY A 1 45 ? 1.286 50.181 229.107 1.00 64.07 45 GLY A C 1
ATOM 338 O O . GLY A 1 45 ? 0.208 50.359 229.660 1.00 68.74 45 GLY A O 1
ATOM 339 N N . ARG A 1 46 ? 1.681 48.989 228.668 1.00 68.86 46 ARG A N 1
ATOM 340 C CA . ARG A 1 46 ? 0.829 47.812 228.873 1.00 70.24 46 ARG A CA 1
ATOM 341 C C . ARG A 1 46 ? 0.884 47.301 230.332 1.00 63.61 46 ARG A C 1
ATOM 342 O O . ARG A 1 46 ? 1.816 47.568 231.108 1.00 49.92 46 ARG A O 1
ATOM 350 N N . HIS A 1 47 ? -0.129 46.533 230.675 1.00 61.65 47 HIS A N 1
ATOM 351 C CA . HIS A 1 47 ? -0.285 46.020 232.016 1.00 58.56 47 HIS A CA 1
ATOM 352 C C . HIS A 1 47 ? 0.585 44.781 232.186 1.00 61.77 47 HIS A C 1
ATOM 353 O O . HIS A 1 47 ? 0.405 43.791 231.446 1.00 66.18 47 HIS A O 1
ATOM 360 N N . SER A 1 48 ? 1.530 44.840 233.130 1.00 58.96 48 SER A N 1
ATOM 361 C CA . SER A 1 48 ? 2.238 43.631 233.590 1.00 62.50 48 SER A CA 1
ATOM 362 C C . SER A 1 48 ? 1.891 43.269 235.040 1.00 63.11 48 SER A C 1
ATOM 363 O O . SER A 1 48 ? 1.563 44.140 235.842 1.00 61.27 48 SER A O 1
ATOM 366 N N . TYR A 1 49 ? 1.978 41.982 235.364 1.00 62.05 49 TYR A N 1
ATOM 367 C CA . TYR A 1 49 ? 1.870 41.530 236.755 1.00 59.88 49 TYR A CA 1
ATOM 368 C C . TYR A 1 49 ? 2.868 40.420 237.095 1.00 62.80 49 TYR A C 1
ATOM 369 O O . TYR A 1 49 ? 3.284 39.675 236.215 1.00 51.46 49 TYR A O 1
ATOM 378 N N . PHE A 1 50 ? 3.250 40.353 238.380 1.00 68.90 50 PHE A N 1
ATOM 379 C CA . PHE A 1 50 ? 4.078 39.272 238.961 1.00 61.88 50 PHE A CA 1
ATOM 380 C C . PHE A 1 50 ? 3.271 38.424 239.928 1.00 59.52 50 PHE A C 1
ATOM 381 O O . PHE A 1 50 ? 2.871 38.920 240.954 1.00 66.43 50 PHE A O 1
ATOM 389 N N . SER A 1 51 ? 3.056 37.152 239.606 1.00 60.07 51 SER A N 1
ATOM 390 C CA . SER A 1 51 ? 2.392 36.199 240.490 1.00 51.53 51 SER A CA 1
ATOM 391 C C . SER A 1 51 ? 3.444 35.458 241.256 1.00 54.97 51 SER A C 1
ATOM 392 O O . SER A 1 51 ? 4.304 34.859 240.619 1.00 54.27 51 SER A O 1
ATOM 395 N N . LEU A 1 52 ? 3.369 35.488 242.598 1.00 61.26 52 LEU A N 1
ATOM 396 C CA . LEU A 1 52 ? 4.247 34.693 243.506 1.00 63.56 52 LEU A CA 1
ATOM 397 C C . LEU A 1 52 ? 3.433 33.742 244.374 1.00 67.34 52 LEU A C 1
ATOM 398 O O . LEU A 1 52 ? 2.337 34.099 244.834 1.00 69.85 52 LEU A O 1
ATOM 403 N N . THR A 1 53 ? 3.958 32.529 244.570 1.00 66.90 53 THR A N 1
ATOM 404 C CA . THR A 1 53 ? 3.423 31.594 245.560 1.00 63.08 53 THR A CA 1
ATOM 405 C C . THR A 1 53 ? 4.373 31.680 246.735 1.00 60.89 53 THR A C 1
ATOM 406 O O . THR A 1 53 ? 5.585 31.698 246.540 1.00 56.49 53 THR A O 1
ATOM 410 N N . ILE A 1 54 ? 3.830 31.792 247.943 1.00 64.54 54 ILE A N 1
ATOM 411 C CA . ILE A 1 54 ? 4.642 31.719 249.173 1.00 68.20 54 ILE A CA 1
ATOM 412 C C . ILE A 1 54 ? 4.282 30.423 249.872 1.00 64.87 54 ILE A C 1
ATOM 413 O O . ILE A 1 54 ? 3.104 30.078 249.925 1.00 63.60 54 ILE A O 1
ATOM 418 N N . SER A 1 55 ? 5.304 29.710 250.371 1.00 66.60 55 SER A N 1
ATOM 419 C CA . SER A 1 55 ? 5.134 28.394 251.009 1.00 66.63 55 SER A CA 1
ATOM 420 C C . SER A 1 55 ? 6.268 28.034 251.976 1.00 66.66 55 SER A C 1
ATOM 421 O O . SER A 1 55 ? 7.404 28.516 251.860 1.00 54.29 55 SER A O 1
ATOM 424 N N . ASP A 1 56 ? 5.926 27.195 252.951 1.00 79.34 56 ASP A N 1
ATOM 425 C CA . ASP A 1 56 ? 6.892 26.628 253.909 1.00 89.35 56 ASP A CA 1
ATOM 426 C C . ASP A 1 56 ? 7.689 25.508 253.257 1.00 86.87 56 ASP A C 1
ATOM 427 O O . ASP A 1 56 ? 8.793 25.195 253.688 1.00 86.03 56 ASP A O 1
ATOM 432 N N . LYS A 1 57 ? 7.086 24.908 252.233 1.00 87.62 57 LYS A N 1
ATOM 433 C CA . LYS A 1 57 ? 7.606 23.783 251.482 1.00 90.45 57 LYS A CA 1
ATOM 434 C C . LYS A 1 57 ? 7.989 24.269 250.077 1.00 89.86 57 LYS A C 1
ATOM 435 O O . LYS A 1 57 ? 7.294 25.112 249.506 1.00 94.86 57 LYS A O 1
ATOM 441 N N . ARG A 1 58 ? 9.092 23.753 249.531 1.00 80.20 58 ARG A N 1
ATOM 442 C CA . ARG A 1 58 ? 9.468 23.974 248.120 1.00 77.64 58 ARG A CA 1
ATOM 443 C C . ARG A 1 58 ? 8.224 24.040 247.238 1.00 73.14 58 ARG A C 1
ATOM 444 O O . ARG A 1 58 ? 7.314 23.225 247.378 1.00 74.93 58 ARG A O 1
ATOM 452 N N . VAL A 1 59 ? 8.197 25.000 246.320 1.00 73.26 59 VAL A N 1
ATOM 453 C CA . VAL A 1 59 ? 7.018 25.193 245.462 1.00 71.65 59 VAL A CA 1
ATOM 454 C C . VAL A 1 59 ? 7.434 25.435 244.012 1.00 60.53 59 VAL A C 1
ATOM 455 O O . VAL A 1 59 ? 8.503 25.953 243.761 1.00 64.03 59 VAL A O 1
ATOM 459 N N . ARG A 1 60 ? 6.603 25.006 243.072 1.00 60.66 60 ARG A N 1
ATOM 460 C CA . ARG A 1 60 ? 7.008 24.890 241.658 1.00 66.45 60 ARG A CA 1
ATOM 461 C C . ARG A 1 60 ? 6.028 25.520 240.630 1.00 59.59 60 ARG A C 1
ATOM 462 O O . ARG A 1 60 ? 6.165 25.292 239.441 1.00 65.89 60 ARG A O 1
ATOM 470 N N . SER A 1 61 ? 5.066 26.316 241.091 1.00 56.26 61 SER A N 1
ATOM 471 C CA . SER A 1 61 ? 3.951 26.796 240.255 1.00 59.29 61 SER A CA 1
ATOM 472 C C . SER A 1 61 ? 3.166 27.976 240.849 1.00 55.74 61 SER A C 1
ATOM 473 O O . SER A 1 61 ? 3.439 28.410 241.963 1.00 54.12 61 SER A O 1
ATOM 476 N N . ASN A 1 62 ? 2.209 28.478 240.070 1.00 50.10 62 ASN A N 1
ATOM 477 C CA . ASN A 1 62 ? 1.330 29.610 240.465 1.00 48.64 62 ASN A CA 1
ATOM 478 C C . ASN A 1 62 ? -0.127 29.170 240.262 1.00 47.78 62 ASN A C 1
ATOM 479 O O . ASN A 1 62 ? -0.390 28.104 239.679 1.00 45.85 62 ASN A O 1
ATOM 484 N N . THR A 1 63 ? -1.066 29.981 240.749 1.00 50.55 63 THR A N 1
ATOM 485 C CA . THR A 1 63 ? -2.514 29.708 240.632 1.00 54.02 63 THR A CA 1
ATOM 486 C C . THR A 1 63 ? -3.172 30.853 239.930 1.00 53.01 63 THR A C 1
ATOM 487 O O . THR A 1 63 ? -2.634 31.942 239.924 1.00 49.07 63 THR A O 1
ATOM 491 N N . GLN A 1 64 ? -4.331 30.584 239.343 1.00 59.90 64 GLN A N 1
ATOM 492 C CA . GLN A 1 64 ? -5.246 31.612 238.821 1.00 64.38 64 GLN A CA 1
ATOM 493 C C . GLN A 1 64 ? -5.741 32.506 239.940 1.00 66.14 64 GLN A C 1
ATOM 494 O O . GLN A 1 64 ? -5.749 33.731 239.793 1.00 62.85 64 GLN A O 1
ATOM 500 N N . LYS A 1 65 ? -6.167 31.869 241.039 1.00 68.27 65 LYS A N 1
ATOM 501 C CA . LYS A 1 65 ? -6.721 32.553 242.206 1.00 65.52 65 LYS A CA 1
ATOM 502 C C . LYS A 1 65 ? -5.638 33.284 242.959 1.00 62.37 65 LYS A C 1
ATOM 503 O O . LYS A 1 65 ? -4.508 32.832 243.036 1.00 67.64 65 LYS A O 1
ATOM 509 N N . ILE A 1 66 ? -5.999 34.426 243.515 1.00 64.32 66 ILE A N 1
ATOM 510 C CA . ILE A 1 66 ? -5.056 35.303 244.181 1.00 59.81 66 ILE A CA 1
ATOM 511 C C . ILE A 1 66 ? -5.589 35.493 245.566 1.00 62.03 66 ILE A C 1
ATOM 512 O O . ILE A 1 66 ? -6.807 35.562 245.763 1.00 70.29 66 ILE A O 1
ATOM 517 N N . ASP A 1 67 ? -4.683 35.573 246.524 1.00 58.99 67 ASP A N 1
ATOM 518 C CA . ASP A 1 67 ? -5.050 35.781 247.911 1.00 59.96 67 ASP A CA 1
ATOM 519 C C . ASP A 1 67 ? -4.786 37.227 248.294 1.00 59.98 67 ASP A C 1
ATOM 520 O O . ASP A 1 67 ? -5.468 37.792 249.144 1.00 61.12 67 ASP A O 1
ATOM 525 N N . ILE A 1 68 ? -3.751 37.810 247.718 1.00 58.72 68 ILE A N 1
ATOM 526 C CA . ILE A 1 68 ? -3.444 39.208 247.948 1.00 61.99 68 ILE A CA 1
ATOM 527 C C . ILE A 1 68 ? -3.162 39.868 246.592 1.00 60.93 68 ILE A C 1
ATOM 528 O O . ILE A 1 68 ? -2.256 39.460 245.901 1.00 54.62 68 ILE A O 1
ATOM 533 N N . LEU A 1 69 ? -3.990 40.853 246.220 1.00 65.98 69 LEU A N 1
ATOM 534 C CA . LEU A 1 69 ? -3.765 41.719 245.053 1.00 61.26 69 LEU A CA 1
ATOM 535 C C . LEU A 1 69 ? -3.304 43.096 245.509 1.00 61.19 69 LEU A C 1
ATOM 536 O O . LEU A 1 69 ? -4.054 43.795 246.177 1.00 65.61 69 LEU A O 1
ATOM 541 N N . VAL A 1 70 ? -2.079 43.476 245.167 1.00 58.39 70 VAL A N 1
ATOM 542 C CA . VAL A 1 70 ? -1.614 44.843 245.370 1.00 60.34 70 VAL A CA 1
ATOM 543 C C . VAL A 1 70 ? -1.828 45.594 244.054 1.00 66.26 70 VAL A C 1
ATOM 544 O O . VAL A 1 70 ? -1.339 45.155 242.994 1.00 62.27 70 VAL A O 1
ATOM 548 N N . SER A 1 71 ? -2.565 46.704 244.125 1.00 71.17 71 SER A N 1
ATOM 549 C CA . SER A 1 71 ? -2.830 47.559 242.945 1.00 77.16 71 SER A CA 1
ATOM 550 C C . SER A 1 71 ? -2.667 49.044 243.249 1.00 74.92 71 SER A C 1
ATOM 551 O O . SER A 1 71 ? -3.207 49.542 244.238 1.00 81.07 71 SER A O 1
ATOM 554 N N . PHE A 1 72 ? -1.914 49.721 242.381 1.00 80.37 72 PHE A N 1
ATOM 555 C CA . PHE A 1 72 ? -1.638 51.175 242.459 1.00 82.26 72 PHE A CA 1
ATOM 556 C C . PHE A 1 72 ? -2.423 52.015 241.458 1.00 82.41 72 PHE A C 1
ATOM 557 O O . PHE A 1 72 ? -2.567 53.227 241.652 1.00 90.33 72 PHE A O 1
ATOM 565 N N . ASP A 1 73 ? -2.891 51.382 240.381 1.00 81.78 73 ASP A N 1
ATOM 566 C CA . ASP A 1 73 ? -3.639 52.057 239.332 1.00 72.59 73 ASP A CA 1
ATOM 567 C C . ASP A 1 73 ? -5.024 51.466 239.300 1.00 70.40 73 ASP A C 1
ATOM 568 O O . ASP A 1 73 ? -5.438 50.804 240.256 1.00 88.56 73 ASP A O 1
ATOM 573 N N . ALA A 1 74 ? -5.739 51.711 238.211 1.00 60.54 74 ALA A N 1
ATOM 574 C CA . ALA A 1 74 ? -7.063 51.215 238.035 1.00 59.18 74 ALA A CA 1
ATOM 575 C C . ALA A 1 74 ? -7.187 50.038 237.119 1.00 65.19 74 ALA A C 1
ATOM 576 O O . ALA A 1 74 ? -8.183 49.318 237.187 1.00 71.72 74 ALA A O 1
ATOM 578 N N . GLU A 1 75 ? -6.222 49.871 236.223 1.00 69.99 75 GLU A N 1
ATOM 579 C CA . GLU A 1 75 ? -6.252 48.779 235.268 1.00 67.39 75 GLU A CA 1
ATOM 580 C C . GLU A 1 75 ? -6.091 47.454 235.986 1.00 64.09 75 GLU A C 1
ATOM 581 O O . GLU A 1 75 ? -6.816 46.488 235.670 1.00 53.45 75 GLU A O 1
ATOM 587 N N . THR A 1 76 ? -5.141 47.419 236.932 1.00 58.19 76 THR A N 1
ATOM 588 C CA . THR A 1 76 ? -4.873 46.215 237.716 1.00 60.77 76 THR A CA 1
ATOM 589 C C . THR A 1 76 ? -6.163 45.669 238.325 1.00 62.90 76 THR A C 1
ATOM 590 O O . THR A 1 76 ? -6.463 44.488 238.173 1.00 58.33 76 THR A O 1
ATOM 594 N N . VAL A 1 77 ? -6.934 46.552 238.961 1.00 60.70 77 VAL A N 1
ATOM 595 C CA . VAL A 1 77 ? -8.223 46.176 239.562 1.00 62.32 77 VAL A CA 1
ATOM 596 C C . VAL A 1 77 ? -9.153 45.420 238.584 1.00 66.52 77 VAL A C 1
ATOM 597 O O . VAL A 1 77 ? -9.666 44.356 238.886 1.00 71.63 77 VAL A O 1
ATOM 601 N N . PHE A 1 78 ? -9.389 46.002 237.424 1.00 69.73 78 PHE A N 1
ATOM 602 C CA . PHE A 1 78 ? -10.247 45.396 236.414 1.00 65.83 78 PHE A CA 1
ATOM 603 C C . PHE A 1 78 ? -9.684 44.080 235.896 1.00 61.85 78 PHE A C 1
ATOM 604 O O . PHE A 1 78 ? -10.434 43.150 235.590 1.00 54.52 78 PHE A O 1
ATOM 612 N N . GLN A 1 79 ? -8.361 44.029 235.766 1.00 64.74 79 GLN A N 1
ATOM 613 C CA . GLN A 1 79 ? -7.668 42.907 235.112 1.00 62.28 79 GLN A CA 1
ATOM 614 C C . GLN A 1 79 ? -7.763 41.611 235.940 1.00 62.66 79 GLN A C 1
ATOM 615 O O . GLN A 1 79 ? -7.766 40.516 235.385 1.00 62.00 79 GLN A O 1
ATOM 621 N N . HIS A 1 80 ? -7.903 41.776 237.255 1.00 61.47 80 HIS A N 1
ATOM 622 C CA . HIS A 1 80 ? -7.772 40.724 238.245 1.00 59.77 80 HIS A CA 1
ATOM 623 C C . HIS A 1 80 ? -8.928 40.557 239.266 1.00 64.83 80 HIS A C 1
ATOM 624 O O . HIS A 1 80 ? -8.963 39.529 239.973 1.00 58.39 80 HIS A O 1
ATOM 631 N N . PHE A 1 81 ? -9.853 41.529 239.354 1.00 59.50 81 PHE A N 1
ATOM 632 C CA . PHE A 1 81 ? -10.789 41.621 240.511 1.00 60.16 81 PHE A CA 1
ATOM 633 C C . PHE A 1 81 ? -11.506 40.306 240.740 1.00 55.19 81 PHE A C 1
ATOM 634 O O . PHE A 1 81 ? -11.671 39.911 241.868 1.00 62.53 81 PHE A O 1
ATOM 642 N N . TYR A 1 82 ? -11.897 39.658 239.648 1.00 54.70 82 TYR A N 1
ATOM 643 C CA . TYR A 1 82 ? -12.604 38.376 239.599 1.00 58.48 82 TYR A CA 1
ATOM 644 C C . TYR A 1 82 ? -11.878 37.196 240.257 1.00 68.24 82 TYR A C 1
ATOM 645 O O . TYR A 1 82 ? -12.534 36.252 240.732 1.00 68.84 82 TYR A O 1
ATOM 654 N N . ASP A 1 83 ? -10.542 37.244 240.237 1.00 67.63 83 ASP A N 1
ATOM 655 C CA . ASP A 1 83 ? -9.673 36.147 240.705 1.00 70.21 83 ASP A CA 1
ATOM 656 C C . ASP A 1 83 ? -9.226 36.281 242.157 1.00 67.87 83 ASP A C 1
ATOM 657 O O . ASP A 1 83 ? -8.706 35.302 242.712 1.00 61.44 83 ASP A O 1
ATOM 662 N N . VAL A 1 84 ? -9.388 37.469 242.751 1.00 59.34 84 VAL A N 1
ATOM 663 C CA . VAL A 1 84 ? -9.003 37.684 244.157 1.00 64.63 84 VAL A CA 1
ATOM 664 C C . VAL A 1 84 ? -9.955 36.876 245.083 1.00 69.15 84 VAL A C 1
ATOM 665 O O . VAL A 1 84 ? -11.151 36.812 244.837 1.00 54.43 84 VAL A O 1
ATOM 669 N N . LYS A 1 85 ? -9.414 36.230 246.114 1.00 79.19 85 LYS A N 1
ATOM 670 C CA . LYS A 1 85 ? -10.241 35.478 247.091 1.00 82.43 85 LYS A CA 1
ATOM 671 C C . LYS A 1 85 ? -10.291 36.052 248.503 1.00 80.73 85 LYS A C 1
ATOM 672 O O . LYS A 1 85 ? -11.296 35.866 249.191 1.00 77.20 85 LYS A O 1
ATOM 678 N N . ASP A 1 86 ? -9.245 36.757 248.929 1.00 76.99 86 ASP A N 1
ATOM 679 C CA . ASP A 1 86 ? -9.165 37.224 250.305 1.00 78.74 86 ASP A CA 1
ATOM 680 C C . ASP A 1 86 ? -9.020 38.749 250.424 1.00 78.64 86 ASP A C 1
ATOM 681 O O . ASP A 1 86 ? -9.981 39.404 250.817 1.00 83.96 86 ASP A O 1
ATOM 686 N N . ILE A 1 87 ? -7.854 39.299 250.074 1.00 70.80 87 ILE A N 1
ATOM 687 C CA . ILE A 1 87 ? -7.556 40.732 250.192 1.00 71.36 87 ILE A CA 1
ATOM 688 C C . ILE A 1 87 ? -7.279 41.411 248.845 1.00 76.97 87 ILE A C 1
ATOM 689 O O . ILE A 1 87 ? -6.581 40.863 247.990 1.00 79.31 87 ILE A O 1
ATOM 694 N N . LEU A 1 88 ? -7.764 42.645 248.716 1.00 72.24 88 LEU A N 1
ATOM 695 C CA . LEU A 1 88 ? -7.546 43.493 247.548 1.00 62.64 88 LEU A CA 1
ATOM 696 C C . LEU A 1 88 ? -7.128 44.895 247.998 1.00 65.26 88 LEU A C 1
ATOM 697 O O . LEU A 1 88 ? -7.967 45.714 248.347 1.00 70.38 88 LEU A O 1
ATOM 702 N N . ILE A 1 89 ? -5.831 45.164 247.974 1.00 62.72 89 ILE A N 1
ATOM 703 C CA . ILE A 1 89 ? -5.292 46.490 248.235 1.00 61.20 89 ILE A CA 1
ATOM 704 C C . ILE A 1 89 ? -5.452 47.355 246.975 1.00 65.82 89 ILE A C 1
ATOM 705 O O . ILE A 1 89 ? -4.911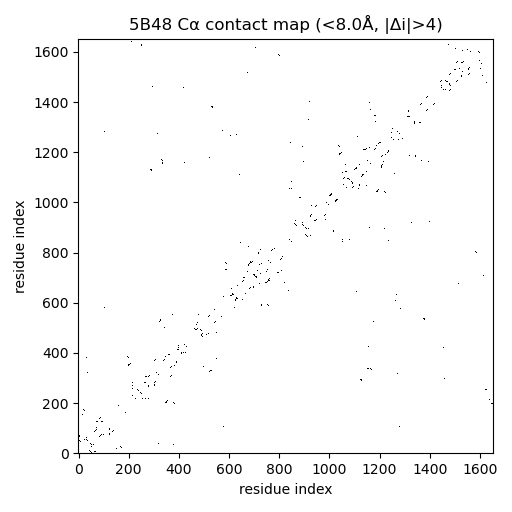 47.000 245.923 1.00 66.56 89 ILE A O 1
ATOM 710 N N . TYR A 1 90 ? -6.176 48.478 247.081 1.00 73.52 90 TYR A N 1
ATOM 711 C CA . TYR A 1 90 ? -6.373 49.412 245.937 1.00 79.04 90 TYR A CA 1
ATOM 712 C C . TYR A 1 90 ? -6.139 50.870 246.273 1.00 75.48 90 TYR A C 1
ATOM 713 O O . TYR A 1 90 ? -6.231 51.277 247.432 1.00 74.87 90 TYR A O 1
ATOM 722 N N . ASN A 1 91 ? -5.833 51.645 245.236 1.00 80.78 91 ASN A N 1
ATOM 723 C CA . ASN A 1 91 ? -5.705 53.102 245.344 1.00 82.96 91 ASN A CA 1
ATOM 724 C C . ASN A 1 91 ? -7.094 53.719 245.391 1.00 80.78 91 ASN A C 1
ATOM 725 O O . ASN A 1 91 ? -7.863 53.615 244.453 1.00 75.89 91 ASN A O 1
ATOM 730 N N . LYS A 1 92 ? -7.397 54.385 246.489 1.00 88.99 92 LYS A N 1
ATOM 731 C CA . LYS A 1 92 ? -8.687 55.037 246.671 1.00 98.13 92 LYS A CA 1
ATOM 732 C C . LYS A 1 92 ? -8.862 56.191 245.684 1.00 96.98 92 LYS A C 1
ATOM 733 O O . LYS A 1 92 ? -9.972 56.447 245.225 1.00 99.65 92 LYS A O 1
ATOM 739 N N . ALA A 1 93 ? -7.757 56.848 245.333 1.00 90.89 93 ALA A N 1
ATOM 740 C CA . ALA A 1 93 ? -7.763 57.975 244.407 1.00 92.91 93 ALA A CA 1
ATOM 741 C C . ALA A 1 93 ? -8.116 57.642 242.947 1.00 103.54 93 ALA A C 1
ATOM 742 O O . ALA A 1 93 ? -8.115 58.547 242.110 1.00 108.15 93 ALA A O 1
ATOM 744 N N . VAL A 1 94 ? -8.391 56.368 242.635 1.00 106.52 94 VAL A N 1
ATOM 745 C CA . VAL A 1 94 ? -8.933 55.969 241.318 1.00 105.33 94 VAL A CA 1
ATOM 746 C C . VAL A 1 94 ? -10.161 55.061 241.456 1.00 96.07 94 VAL A C 1
ATOM 747 O O . VAL A 1 94 ? -10.373 54.142 240.669 1.00 101.12 94 VAL A O 1
ATOM 751 N N . GLU A 1 95 ? -10.989 55.363 242.450 1.00 97.63 95 GLU A N 1
ATOM 752 C CA . GLU A 1 95 ? -12.238 54.631 242.704 1.00 100.11 95 GLU A CA 1
ATOM 753 C C . GLU A 1 95 ? -13.350 54.975 241.670 1.00 96.90 95 GLU A C 1
ATOM 754 O O . GLU A 1 95 ? -14.239 54.156 241.415 1.00 99.27 95 GLU A O 1
ATOM 760 N N . THR A 1 96 ? -13.270 56.158 241.058 1.00 94.64 96 THR A N 1
ATOM 761 C CA . THR A 1 96 ? -14.317 56.668 240.131 1.00 98.07 96 THR A CA 1
ATOM 762 C C . THR A 1 96 ? -14.220 56.200 238.652 1.00 93.88 96 THR A C 1
ATOM 763 O O . THR A 1 96 ? -15.187 56.336 237.877 1.00 80.97 96 THR A O 1
ATOM 767 N N . THR A 1 97 ? -13.069 55.644 238.278 1.00 85.52 97 THR A N 1
ATOM 768 C CA . THR A 1 97 ? -12.743 55.376 236.878 1.00 76.83 97 THR A CA 1
ATOM 769 C C . THR A 1 97 ? -13.661 54.369 236.179 1.00 84.91 97 THR A C 1
ATOM 770 O O . THR A 1 97 ? -13.920 53.288 236.703 1.00 94.40 97 THR A O 1
ATOM 774 N N . LYS A 1 98 ? -14.107 54.722 234.974 1.00 84.31 98 LYS A N 1
ATOM 775 C CA . LYS A 1 98 ? -14.950 53.852 234.128 1.00 87.75 98 LYS A CA 1
ATOM 776 C C . LYS A 1 98 ? -14.052 52.908 233.285 1.00 83.69 98 LYS A C 1
ATOM 777 O O . LYS A 1 98 ? -12.855 53.122 233.160 1.00 81.49 98 LYS A O 1
ATOM 783 N N . ILE A 1 99 ? -14.621 51.844 232.734 1.00 89.46 99 ILE A N 1
ATOM 784 C CA . ILE A 1 99 ? -13.857 50.949 231.855 1.00 91.77 99 ILE A CA 1
ATOM 785 C C . ILE A 1 99 ? -13.423 51.700 230.595 1.00 93.45 99 ILE A C 1
ATOM 786 O O . ILE A 1 99 ? -12.249 51.659 230.217 1.00 90.48 99 ILE A O 1
ATOM 791 N N . ASP A 1 100 ? -14.391 52.355 229.953 1.00 95.53 100 ASP A N 1
ATOM 792 C CA . ASP A 1 100 ? -14.179 53.236 228.793 1.00 90.90 100 ASP A CA 1
ATOM 793 C C . ASP A 1 100 ? -13.039 54.238 228.996 1.00 84.53 100 ASP A C 1
ATOM 794 O O . ASP A 1 100 ? -12.361 54.604 228.049 1.00 89.52 100 ASP A O 1
ATOM 799 N N . ALA A 1 101 ? -12.821 54.672 230.226 1.00 77.12 101 ALA A N 1
ATOM 800 C CA . ALA A 1 101 ? -11.654 55.485 230.549 1.00 75.77 101 ALA A CA 1
ATOM 801 C C . ALA A 1 101 ? -10.291 54.861 230.316 1.00 76.09 101 ALA A C 1
ATOM 802 O O . ALA A 1 101 ? -9.330 55.596 230.154 1.00 84.04 101 ALA A O 1
ATOM 804 N N . VAL A 1 102 ? -10.175 53.536 230.360 1.00 81.29 102 VAL A N 1
ATOM 805 C CA . VAL A 1 102 ? -8.849 52.907 230.431 1.00 84.41 102 VAL A CA 1
ATOM 806 C C . VAL A 1 102 ? -8.297 52.587 229.038 1.00 90.43 102 VAL A C 1
ATOM 807 O O . VAL A 1 102 ? -8.672 51.593 228.419 1.00 95.24 102 VAL A O 1
ATOM 811 N N . GLN A 1 103 ? -7.401 53.447 228.565 1.00 94.96 103 GLN A N 1
ATOM 812 C CA . GLN A 1 103 ? -6.836 53.367 227.203 1.00 97.71 103 GLN A CA 1
ATOM 813 C C . GLN A 1 103 ? -5.922 52.145 226.930 1.00 90.61 103 GLN A C 1
ATOM 814 O O . GLN A 1 103 ? -5.893 51.631 225.804 1.00 80.32 103 GLN A O 1
ATOM 820 N N . SER A 1 104 ? -5.208 51.685 227.959 1.00 85.98 104 SER A N 1
ATOM 821 C CA . SER A 1 104 ? -4.211 50.598 227.829 1.00 77.40 104 SER A CA 1
ATOM 822 C C . SER A 1 104 ? -4.805 49.213 227.536 1.00 69.49 104 SER A C 1
ATOM 823 O O . SER A 1 104 ? -4.207 48.411 226.846 1.00 77.61 104 SER A O 1
ATOM 826 N N . MET A 1 105 ? -5.997 48.962 228.039 1.00 67.22 105 MET A N 1
ATOM 827 C CA . MET A 1 105 ? -6.582 47.629 228.078 1.00 70.59 105 MET A CA 1
ATOM 828 C C . MET A 1 105 ? -7.002 47.210 226.690 1.00 70.83 105 MET A C 1
ATOM 829 O O . MET A 1 105 ? -7.666 47.973 225.989 1.00 71.88 105 MET A O 1
ATOM 834 N N . GLU A 1 106 ? -6.622 46.008 226.275 1.00 70.88 106 GLU A N 1
ATOM 835 C CA . GLU A 1 106 ? -7.037 45.539 224.966 1.00 80.59 106 GLU A CA 1
ATOM 836 C C . GLU A 1 106 ? -8.563 45.637 224.898 1.00 85.50 106 GLU A C 1
ATOM 837 O O . GLU A 1 106 ? -9.240 45.179 225.818 1.00 92.17 106 GLU A O 1
ATOM 843 N N . PRO A 1 107 ? -9.108 46.255 223.827 1.00 87.54 107 PRO A N 1
ATOM 844 C CA . PRO A 1 107 ? -10.567 46.470 223.764 1.00 82.17 107 PRO A CA 1
ATOM 845 C C . PRO A 1 107 ? -11.399 45.205 223.988 1.00 74.96 107 PRO A C 1
ATOM 846 O O . PRO A 1 107 ? -12.486 45.293 224.543 1.00 68.13 107 PRO A O 1
ATOM 850 N N . GLU A 1 108 ? -10.875 44.057 223.546 1.00 79.45 108 GLU A N 1
ATOM 851 C CA . GLU A 1 108 ? -11.535 42.752 223.685 1.00 81.86 108 GLU A CA 1
ATOM 852 C C . GLU A 1 108 ? -11.686 42.360 225.159 1.00 77.05 108 GLU A C 1
ATOM 853 O O . GLU A 1 108 ? -12.708 41.809 225.546 1.00 73.04 108 GLU A O 1
ATOM 859 N N . LEU A 1 109 ? -10.678 42.678 225.971 1.00 76.28 109 LEU A N 1
ATOM 860 C CA . LEU A 1 109 ? -10.742 42.479 227.422 1.00 74.96 109 LEU A CA 1
ATOM 861 C C . LEU A 1 109 ? -11.776 43.395 228.065 1.00 70.27 109 LEU A C 1
ATOM 862 O O . LEU A 1 109 ? -12.592 42.935 228.870 1.00 68.24 109 LEU A O 1
ATOM 867 N N . ALA A 1 110 ? -11.730 44.676 227.688 1.00 71.60 110 ALA A N 1
ATOM 868 C CA . ALA A 1 110 ? -12.632 45.728 228.202 1.00 71.06 110 ALA A CA 1
ATOM 869 C C . ALA A 1 110 ? -14.107 45.375 228.059 1.00 65.17 110 ALA A C 1
ATOM 870 O O . ALA A 1 110 ? -14.853 45.569 229.003 1.00 66.57 110 ALA A O 1
ATOM 872 N N . GLU A 1 111 ? -14.503 44.836 226.907 1.00 72.13 111 GLU A N 1
ATOM 873 C CA . GLU A 1 111 ? -15.889 44.362 226.690 1.00 88.42 111 GLU A CA 1
ATOM 874 C C . GLU A 1 111 ? -16.318 43.282 227.691 1.00 87.21 111 GLU A C 1
ATOM 875 O O . GLU A 1 111 ? -17.401 43.387 228.272 1.00 107.47 111 GLU A O 1
ATOM 881 N N . ARG A 1 112 ? -15.497 42.242 227.864 1.00 84.88 112 ARG A N 1
ATOM 882 C CA . ARG A 1 112 ? -15.846 41.112 228.746 1.00 80.98 112 ARG A CA 1
ATOM 883 C C . ARG A 1 112 ? -16.104 41.609 230.171 1.00 70.31 112 ARG A C 1
ATOM 884 O O . ARG A 1 112 ? -17.144 41.300 230.746 1.00 67.94 112 ARG A O 1
ATOM 892 N N . ILE A 1 113 ? -15.194 42.428 230.688 1.00 60.19 113 ILE A N 1
ATOM 893 C CA . ILE A 1 113 ? -15.378 43.026 232.005 1.00 72.38 113 ILE A CA 1
ATOM 894 C C . ILE A 1 113 ? -16.608 43.955 232.043 1.00 83.41 113 ILE A C 1
ATOM 895 O O . ILE A 1 113 ? -17.238 44.055 233.082 1.00 94.37 113 ILE A O 1
ATOM 900 N N . LYS A 1 114 ? -16.930 44.632 230.932 1.00 90.86 114 LYS A N 1
ATOM 901 C CA . LYS A 1 114 ? -18.145 45.484 230.844 1.00 93.64 114 LYS A CA 1
ATOM 902 C C . LYS A 1 114 ? -19.452 44.732 230.989 1.00 85.86 114 LYS A C 1
ATOM 903 O O . LYS A 1 114 ? -20.400 45.294 231.507 1.00 92.78 114 LYS A O 1
ATOM 909 N N . ASP A 1 115 ? -19.509 43.484 230.535 1.00 87.59 115 ASP A N 1
ATOM 910 C CA . ASP A 1 115 ? -20.741 42.693 230.621 1.00 106.16 115 ASP A CA 1
ATOM 911 C C . ASP A 1 115 ? -20.456 41.192 230.609 1.00 104.25 115 ASP A C 1
ATOM 912 O O . ASP A 1 115 ? -20.649 40.600 229.531 1.00 99.26 115 ASP A O 1
ATOM 917 N N . PHE A 1 116 ? -20.045 40.492 231.693 1.00 101.04 116 PHE A N 1
ATOM 918 C CA . PHE A 1 116 ? -19.808 40.826 233.152 1.00 94.52 116 PHE A CA 1
ATOM 919 C C . PHE A 1 116 ? -19.935 42.232 233.716 1.00 90.63 116 PHE A C 1
ATOM 920 O O . PHE A 1 116 ? -19.601 43.173 233.053 1.00 101.53 116 PHE A O 1
ATOM 928 N N . LEU A 1 117 ? -20.359 42.345 234.976 1.00 79.08 117 LEU A N 1
ATOM 929 C CA . LEU A 1 117 ? -20.656 43.644 235.661 1.00 80.51 117 LEU A CA 1
ATOM 930 C C . LEU A 1 117 ? -22.013 44.300 235.283 1.00 82.86 117 LEU A C 1
ATOM 931 O O . LEU A 1 117 ? -22.579 45.035 236.076 1.00 87.46 117 LEU A O 1
ATOM 936 N N . THR A 1 118 ? -22.533 44.011 234.097 1.00 83.55 118 THR A N 1
ATOM 937 C CA . THR A 1 118 ? -23.778 44.589 233.606 1.00 85.97 118 THR A CA 1
ATOM 938 C C . THR A 1 118 ? -24.888 43.572 233.858 1.00 86.69 118 THR A C 1
ATOM 939 O O . THR A 1 118 ? -25.900 43.895 234.478 1.00 96.90 118 THR A O 1
ATOM 943 N N . LYS A 1 119 ? -24.687 42.344 233.393 1.00 90.51 119 LYS A N 1
ATOM 944 C CA . LYS A 1 119 ? -25.283 41.199 234.069 1.00 99.33 119 LYS A CA 1
ATOM 945 C C . LYS A 1 119 ? -24.633 41.294 235.446 1.00 98.19 119 LYS A C 1
ATOM 946 O O . LYS A 1 119 ? -23.597 41.934 235.583 1.00 109.29 119 LYS A O 1
ATOM 952 N N . GLN A 1 120 ? -25.247 40.693 236.450 1.00 89.01 120 GLN A N 1
ATOM 953 C CA . GLN A 1 120 ? -24.721 40.614 237.835 1.00 93.95 120 GLN A CA 1
ATOM 954 C C . GLN A 1 120 ? -25.500 41.465 238.850 1.00 95.60 120 GLN A C 1
ATOM 955 O O . GLN A 1 120 ? -26.113 40.871 239.743 1.00 108.59 120 GLN A O 1
ATOM 961 N N . GLY A 1 121 ? -25.526 42.805 238.793 1.00 93.29 121 GLY A N 1
ATOM 962 C CA . GLY A 1 121 ? -24.776 43.694 237.912 1.00 86.05 121 GLY A CA 1
ATOM 963 C C . GLY A 1 121 ? -24.456 45.000 238.651 1.00 82.53 121 GLY A C 1
ATOM 964 O O . GLY A 1 121 ? -25.314 45.602 239.278 1.00 71.14 121 GLY A O 1
ATOM 965 N N . TYR A 1 122 ? -23.208 45.440 238.557 1.00 82.25 122 TYR A N 1
ATOM 966 C CA . TYR A 1 122 ? -22.704 46.578 239.305 1.00 80.85 122 TYR A CA 1
ATOM 967 C C . TYR A 1 122 ? -22.358 47.630 238.259 1.00 82.95 122 TYR A C 1
ATOM 968 O O . TYR A 1 122 ? -22.699 47.467 237.092 1.00 75.97 122 TYR A O 1
ATOM 977 N N . GLU A 1 123 ? -21.651 48.683 238.647 1.00 89.39 123 GLU A N 1
ATOM 978 C CA . GLU A 1 123 ? -21.671 49.943 237.884 1.00 102.56 123 GLU A CA 1
ATOM 979 C C . GLU A 1 123 ? -20.882 50.005 236.540 1.00 97.99 123 GLU A C 1
ATOM 980 O O . GLU A 1 123 ? -21.106 50.919 235.752 1.00 100.88 123 GLU A O 1
ATOM 986 N N . THR A 1 124 ? -20.020 49.021 236.271 1.00 89.45 124 THR A N 1
ATOM 987 C CA . THR A 1 124 ? -18.929 49.093 235.241 1.00 83.91 124 THR A CA 1
ATOM 988 C C . THR A 1 124 ? -17.922 50.234 235.506 1.00 78.39 124 THR A C 1
ATOM 989 O O . THR A 1 124 ? -17.383 50.850 234.583 1.00 68.82 124 THR A O 1
ATOM 993 N N . THR A 1 125 ? -17.675 50.474 236.788 1.00 78.13 125 THR A N 1
ATOM 994 C CA . THR A 1 125 ? -16.630 51.362 237.275 1.00 77.60 125 THR A CA 1
ATOM 995 C C . THR A 1 125 ? -15.682 50.453 238.038 1.00 72.82 125 THR A C 1
ATOM 996 O O . THR A 1 125 ? -15.930 49.243 238.163 1.00 64.72 125 THR A O 1
ATOM 1000 N N . VAL A 1 126 ? -14.608 51.039 238.553 1.00 64.14 126 VAL A N 1
ATOM 1001 C CA . VAL A 1 126 ? -13.784 50.403 239.559 1.00 66.08 126 VAL A CA 1
ATOM 1002 C C . VAL A 1 126 ? -14.641 50.014 240.764 1.00 74.81 126 VAL A C 1
ATOM 1003 O O . VAL A 1 126 ? -14.628 48.849 241.184 1.00 74.78 126 VAL A O 1
ATOM 1007 N N . LYS A 1 127 ? -15.381 50.980 241.306 1.00 82.62 127 LYS A N 1
ATOM 1008 C CA . LYS A 1 127 ? -16.368 50.714 242.361 1.00 85.07 127 LYS A CA 1
ATOM 1009 C C . LYS A 1 127 ? -17.149 49.435 242.077 1.00 85.13 127 LYS A C 1
ATOM 1010 O O . LYS A 1 127 ? -17.248 48.561 242.932 1.00 89.57 127 LYS A O 1
ATOM 1016 N N . GLY A 1 128 ? -17.677 49.322 240.867 1.00 79.13 128 GLY A N 1
ATOM 1017 C CA . GLY A 1 128 ? -18.428 48.132 240.460 1.00 79.13 128 GLY A CA 1
ATOM 1018 C C . GLY A 1 128 ? -17.692 46.813 240.655 1.00 78.53 128 GLY A C 1
ATOM 1019 O O . GLY A 1 128 ? -18.292 45.832 241.097 1.00 73.90 128 GLY A O 1
ATOM 1020 N N . ALA A 1 129 ? -16.397 46.810 240.320 1.00 78.42 129 ALA A N 1
ATOM 1021 C CA . ALA A 1 129 ? -15.510 45.637 240.450 1.00 76.21 129 ALA A CA 1
ATOM 1022 C C . ALA A 1 129 ? -15.182 45.357 241.915 1.00 73.92 129 ALA A C 1
ATOM 1023 O O . ALA A 1 129 ? -15.301 44.216 242.379 1.00 65.61 129 ALA A O 1
ATOM 1025 N N . LEU A 1 130 ? -14.772 46.415 242.619 1.00 70.95 130 LEU A N 1
ATOM 1026 C CA . LEU A 1 130 ? -14.600 46.395 244.071 1.00 74.35 130 LEU A CA 1
ATOM 1027 C C . LEU A 1 130 ? -15.827 45.915 244.844 1.00 81.90 130 LEU A C 1
ATOM 1028 O O . LEU A 1 130 ? -15.698 45.247 245.868 1.00 83.25 130 LEU A O 1
ATOM 1033 N N . GLU A 1 131 ? -17.007 46.294 244.364 1.00 86.54 131 GLU A N 1
ATOM 1034 C CA . GLU A 1 131 ? -18.272 45.936 245.004 1.00 94.71 131 GLU A CA 1
ATOM 1035 C C . GLU A 1 131 ? -18.620 44.473 244.719 1.00 88.76 131 GLU A C 1
ATOM 1036 O O . GLU A 1 131 ? -19.171 43.796 245.583 1.00 89.02 131 GLU A O 1
ATOM 1042 N N . TYR A 1 132 ? -18.296 43.991 243.518 1.00 85.85 132 TYR A N 1
ATOM 1043 C CA . TYR A 1 132 ? -18.365 42.550 243.222 1.00 82.47 132 TYR A CA 1
ATOM 1044 C C . TYR A 1 132 ? -17.450 41.770 244.146 1.00 75.12 132 TYR A C 1
ATOM 1045 O O . TYR A 1 132 ? -17.806 40.693 244.601 1.00 81.49 132 TYR A O 1
ATOM 1054 N N . ALA A 1 133 ? -16.257 42.301 244.370 1.00 70.51 133 ALA A N 1
ATOM 1055 C CA . ALA A 1 133 ? -15.277 41.640 245.202 1.00 74.91 133 ALA A CA 1
ATOM 1056 C C . ALA A 1 133 ? -15.852 41.373 246.581 1.00 81.16 133 ALA A C 1
ATOM 1057 O O . ALA A 1 133 ? -15.742 40.254 247.092 1.00 86.82 133 ALA A O 1
ATOM 1059 N N . SER A 1 134 ? -16.532 42.371 247.139 1.00 84.02 134 SER A N 1
ATOM 1060 C CA . SER A 1 134 ? -17.111 42.268 248.479 1.00 85.35 134 SER A CA 1
ATOM 1061 C C . SER A 1 134 ? -18.168 41.182 248.619 1.00 79.06 134 SER A C 1
ATOM 1062 O O . SER A 1 134 ? -18.161 40.454 249.599 1.00 90.20 134 SER A O 1
ATOM 1065 N N . LYS A 1 135 ? -19.066 41.050 247.655 1.00 74.93 135 LYS A N 1
ATOM 1066 C CA . LYS A 1 135 ? -20.095 40.011 247.749 1.00 83.54 135 LYS A CA 1
ATOM 1067 C C . LYS A 1 135 ? -19.572 38.597 247.418 1.00 90.04 135 LYS A C 1
ATOM 1068 O O . LYS A 1 135 ? -20.344 37.631 247.474 1.00 94.90 135 LYS A O 1
ATOM 1074 N N . ASN A 1 136 ? -18.288 38.481 247.054 1.00 89.76 136 ASN A N 1
ATOM 1075 C CA . ASN A 1 136 ? -17.564 37.190 247.043 1.00 87.02 136 ASN A CA 1
ATOM 1076 C C . ASN A 1 136 ? -16.476 37.156 248.130 1.00 87.94 136 ASN A C 1
ATOM 1077 O O . ASN A 1 136 ? -15.380 36.643 247.923 1.00 100.01 136 ASN A O 1
ATOM 1082 N N . ASN A 1 137 ? -16.799 37.719 249.290 1.00 87.69 137 ASN A N 1
ATOM 1083 C CA . ASN A 1 137 ? -15.980 37.635 250.506 1.00 86.27 137 ASN A CA 1
ATOM 1084 C C . ASN A 1 137 ? -14.563 38.215 250.449 1.00 78.71 137 ASN A C 1
ATOM 1085 O O . ASN A 1 137 ? -13.711 37.856 251.258 1.00 88.59 137 ASN A O 1
ATOM 1090 N N . VAL A 1 138 ? -14.320 39.160 249.554 1.00 74.45 138 VAL A N 1
ATOM 1091 C CA . VAL A 1 138 ? -12.987 39.778 249.461 1.00 75.84 138 VAL A CA 1
ATOM 1092 C C . VAL A 1 138 ? -12.923 40.980 250.407 1.00 71.48 138 VAL A C 1
ATOM 1093 O O . VAL A 1 138 ? -13.757 41.867 250.330 1.00 77.72 138 VAL A O 1
ATOM 1097 N N . THR A 1 139 ? -11.924 41.016 251.273 1.00 68.86 139 THR A N 1
ATOM 1098 C CA . THR A 1 139 ? -11.690 42.162 252.152 1.00 68.03 139 THR A CA 1
ATOM 1099 C C . THR A 1 139 ? -10.972 43.278 251.398 1.00 72.41 139 THR A C 1
ATOM 1100 O O . THR A 1 139 ? -9.746 43.222 251.188 1.00 69.91 139 THR A O 1
ATOM 1104 N N . LEU A 1 140 ? -11.729 44.312 251.041 1.00 75.59 140 LEU A N 1
ATOM 1105 C CA . LEU A 1 140 ? -11.157 45.548 250.483 1.00 77.23 140 LEU A CA 1
ATOM 1106 C C . LEU A 1 140 ? -10.262 46.255 251.507 1.00 77.46 140 LEU A C 1
ATOM 1107 O O . LEU A 1 140 ? -10.481 46.122 252.707 1.00 88.76 140 LEU A O 1
ATOM 1112 N N . ILE A 1 141 ? -9.239 46.962 251.021 1.00 80.67 141 ILE A N 1
ATOM 1113 C CA . ILE A 1 141 ? -8.359 47.822 251.838 1.00 81.68 141 ILE A CA 1
ATOM 1114 C C . ILE A 1 141 ? -8.104 49.095 251.002 1.00 90.57 141 ILE A C 1
ATOM 1115 O O . ILE A 1 141 ? -7.327 49.053 250.048 1.00 84.53 141 ILE A O 1
ATOM 1120 N N . PRO A 1 142 ? -8.800 50.219 251.322 1.00 94.02 142 PRO A N 1
ATOM 1121 C CA . PRO A 1 142 ? -8.515 51.460 250.595 1.00 89.64 142 PRO A CA 1
ATOM 1122 C C . PRO A 1 142 ? -7.142 52.012 250.942 1.00 81.39 142 PRO A C 1
ATOM 1123 O O . PRO A 1 142 ? -6.688 51.862 252.072 1.00 77.31 142 PRO A O 1
ATOM 1127 N N . VAL A 1 143 ? -6.491 52.624 249.961 1.00 79.21 143 VAL A N 1
ATOM 1128 C CA . VAL A 1 143 ? -5.164 53.185 250.142 1.00 83.03 143 VAL A CA 1
ATOM 1129 C C . VAL A 1 143 ? -5.079 54.523 249.443 1.00 89.24 143 VAL A C 1
ATOM 1130 O O . VAL A 1 143 ? -5.614 54.716 248.341 1.00 85.73 143 VAL A O 1
ATOM 1134 N N . ASN A 1 144 ? -4.334 55.417 250.074 1.00 98.13 144 ASN A N 1
ATOM 1135 C CA . ASN A 1 144 ? -4.159 56.783 249.605 1.00 103.27 144 ASN A CA 1
ATOM 1136 C C . ASN A 1 144 ? -2.660 57.016 249.368 1.00 98.97 144 ASN A C 1
ATOM 1137 O O . ASN A 1 144 ? -1.971 57.688 250.142 1.00 96.97 144 ASN A O 1
ATOM 1142 N N . TYR A 1 145 ? -2.170 56.427 248.277 1.00 94.86 145 TYR A N 1
ATOM 1143 C CA . TYR A 1 145 ? -0.758 56.530 247.890 1.00 95.85 145 TYR A CA 1
ATOM 1144 C C . TYR A 1 145 ? -0.411 57.974 247.566 1.00 99.08 145 TYR A C 1
ATOM 1145 O O . TYR A 1 145 ? 0.743 58.369 247.696 1.00 98.39 145 TYR A O 1
ATOM 1154 N N . ASP A 1 146 ? -1.410 58.737 247.112 1.00 111.12 146 ASP A N 1
ATOM 1155 C CA . ASP A 1 146 ? -1.290 60.183 246.897 1.00 116.19 146 ASP A CA 1
ATOM 1156 C C . ASP A 1 146 ? -0.976 60.911 248.212 1.00 116.84 146 ASP A C 1
ATOM 1157 O O . ASP A 1 146 ? 0.061 61.584 248.304 1.00 110.72 146 ASP A O 1
ATOM 1162 N N . GLU A 1 147 ? -1.848 60.747 249.221 1.00 110.96 147 GLU A N 1
ATOM 1163 C CA . GLU A 1 147 ? -1.660 61.367 250.563 1.00 103.97 147 GLU A CA 1
ATOM 1164 C C . GLU A 1 147 ? -0.279 61.094 251.125 1.00 99.02 147 GLU A C 1
ATOM 1165 O O . GLU A 1 147 ? 0.362 61.982 251.671 1.00 88.53 147 GLU A O 1
ATOM 1171 N N . ILE A 1 148 ? 0.155 59.846 250.983 1.00 109.74 148 ILE A N 1
ATOM 1172 C CA . ILE A 1 148 ? 1.461 59.398 251.465 1.00 112.43 148 ILE A CA 1
ATOM 1173 C C . ILE A 1 148 ? 2.586 59.971 250.593 1.00 109.51 148 ILE A C 1
ATOM 1174 O O . ILE A 1 148 ? 3.598 60.413 251.130 1.00 119.71 148 ILE A O 1
ATOM 1179 N N . ALA A 1 149 ? 2.395 59.998 249.272 1.00 108.52 149 ALA A N 1
ATOM 1180 C CA . ALA A 1 149 ? 3.411 60.524 248.339 1.00 110.86 149 ALA A CA 1
ATOM 1181 C C . ALA A 1 149 ? 3.866 61.958 248.652 1.00 114.00 149 ALA A C 1
ATOM 1182 O O . ALA A 1 149 ? 5.049 62.268 248.491 1.00 121.04 149 ALA A O 1
ATOM 1184 N N . LYS A 1 150 ? 2.944 62.810 249.107 1.00 119.78 150 LYS A N 1
ATOM 1185 C CA . LYS A 1 150 ? 3.275 64.208 249.497 1.00 129.60 150 LYS A CA 1
ATOM 1186 C C . LYS A 1 150 ? 3.573 64.410 251.006 1.00 128.88 150 LYS A C 1
ATOM 1187 O O . LYS A 1 150 ? 4.375 65.282 251.362 1.00 131.32 150 LYS A O 1
ATOM 1193 N N . LYS A 1 151 ? 2.953 63.606 251.876 1.00 122.19 151 LYS A N 1
ATOM 1194 C CA . LYS A 1 151 ? 3.239 63.627 253.331 1.00 116.34 151 LYS A CA 1
ATOM 1195 C C . LYS A 1 151 ? 4.671 63.188 253.668 1.00 108.58 151 LYS A C 1
ATOM 1196 O O . LYS A 1 151 ? 5.164 63.509 254.754 1.00 94.70 151 LYS A O 1
ATOM 1202 N N . VAL A 1 152 ? 5.299 62.433 252.755 1.00 103.85 152 VAL A N 1
ATOM 1203 C CA . VAL A 1 152 ? 6.745 62.150 252.769 1.00 99.93 152 VAL A CA 1
ATOM 1204 C C . VAL A 1 152 ? 7.473 63.227 251.950 1.00 101.60 152 VAL A C 1
ATOM 1205 O O . VAL A 1 152 ? 8.347 63.945 252.453 1.00 97.98 152 VAL A O 1
ATOM 1209 N N . ASN A 1 168 ? 4.615 52.298 245.445 1.00 90.14 168 ASN A N 1
ATOM 1210 C CA . ASN A 1 168 ? 5.373 51.071 245.235 1.00 90.50 168 ASN A CA 1
ATOM 1211 C C . ASN A 1 168 ? 5.716 50.371 246.545 1.00 89.59 168 ASN A C 1
ATOM 1212 O O . ASN A 1 168 ? 5.149 49.323 246.853 1.00 87.98 168 ASN A O 1
ATOM 1217 N N . ILE A 1 169 ? 6.648 50.955 247.300 1.00 86.48 169 ILE A N 1
ATOM 1218 C CA . ILE A 1 169 ? 7.095 50.398 248.565 1.00 89.97 169 ILE A CA 1
ATOM 1219 C C . ILE A 1 169 ? 5.900 50.246 249.511 1.00 91.09 169 ILE A C 1
ATOM 1220 O O . ILE A 1 169 ? 5.724 49.186 250.116 1.00 100.91 169 ILE A O 1
ATOM 1225 N N . VAL A 1 170 ? 5.082 51.292 249.605 1.00 83.17 170 VAL A N 1
ATOM 1226 C CA . VAL A 1 170 ? 3.858 51.286 250.428 1.00 85.83 170 VAL A CA 1
ATOM 1227 C C . VAL A 1 170 ? 2.925 50.090 250.135 1.00 80.73 170 VAL A C 1
ATOM 1228 O O . VAL A 1 170 ? 2.317 49.541 251.040 1.00 73.75 170 VAL A O 1
ATOM 1232 N N . GLY A 1 171 ? 2.816 49.706 248.871 1.00 81.28 171 GLY A N 1
ATOM 1233 C CA . GLY A 1 171 ? 1.987 48.568 248.474 1.00 79.15 171 GLY A CA 1
ATOM 1234 C C . GLY A 1 171 ? 2.523 47.245 248.992 1.00 78.60 171 GLY A C 1
ATOM 1235 O O . GLY A 1 171 ? 1.785 46.457 249.594 1.00 75.63 171 GLY A O 1
ATOM 1236 N N . ILE A 1 172 ? 3.810 47.007 248.773 1.00 74.45 172 ILE A N 1
ATOM 1237 C CA . ILE A 1 172 ? 4.424 45.775 249.243 1.00 79.62 172 ILE A CA 1
ATOM 1238 C C . ILE A 1 172 ? 4.521 45.726 250.772 1.00 85.64 172 ILE A C 1
ATOM 1239 O O . ILE A 1 172 ? 4.327 44.661 251.361 1.00 96.73 172 ILE A O 1
ATOM 1244 N N . THR A 1 173 ? 4.796 46.872 251.397 1.00 84.74 173 THR A N 1
ATOM 1245 C CA . THR A 1 173 ? 4.869 46.982 252.867 1.00 84.57 173 THR A CA 1
ATOM 1246 C C . THR A 1 173 ? 3.550 46.643 253.578 1.00 79.94 173 THR A C 1
ATOM 1247 O O . THR A 1 173 ? 3.562 45.946 254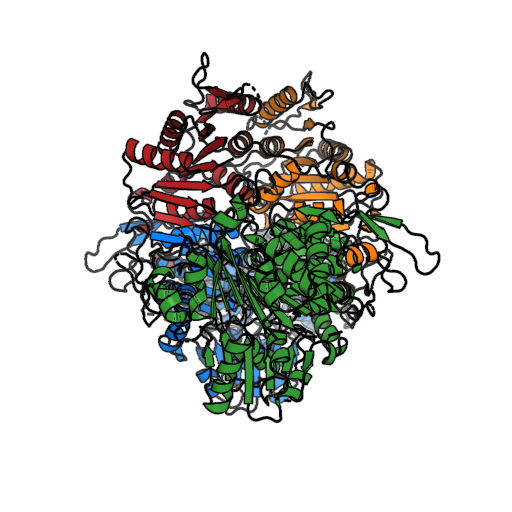.584 1.00 85.27 173 THR A O 1
ATOM 1251 N N . ILE A 1 174 ? 2.428 47.152 253.074 1.00 78.64 174 ILE A N 1
ATOM 1252 C CA . ILE A 1 174 ? 1.099 46.757 253.583 1.00 78.09 174 ILE A CA 1
ATOM 1253 C C . ILE A 1 174 ? 0.935 45.229 253.531 1.00 76.83 174 ILE A C 1
ATOM 1254 O O . ILE A 1 174 ? 0.586 44.598 254.538 1.00 70.56 174 ILE A O 1
ATOM 1259 N N . SER A 1 175 ? 1.167 44.655 252.348 1.00 71.92 175 SER A N 1
ATOM 1260 C CA . SER A 1 175 ? 0.938 43.228 252.124 1.00 70.75 175 SER A CA 1
ATOM 1261 C C . SER A 1 175 ? 1.908 42.358 252.933 1.00 67.94 175 SER A C 1
ATOM 1262 O O . SER A 1 175 ? 1.552 41.253 253.317 1.00 65.16 175 SER A O 1
ATOM 1265 N N . TYR A 1 176 ? 3.110 42.875 253.194 1.00 63.43 176 TYR A N 1
ATOM 1266 C CA . TYR A 1 176 ? 4.076 42.252 254.091 1.00 68.71 176 TYR A CA 1
ATOM 1267 C C . TYR A 1 176 ? 3.561 42.199 255.553 1.00 80.36 176 TYR A C 1
ATOM 1268 O O . TYR A 1 176 ? 3.750 41.187 256.265 1.00 75.45 176 TYR A O 1
ATOM 1277 N N . LYS A 1 177 ? 2.899 43.279 255.980 1.00 78.47 177 LYS A N 1
ATOM 1278 C CA . LYS A 1 177 ? 2.336 43.358 257.323 1.00 79.32 177 LYS A CA 1
ATOM 1279 C C . LYS A 1 177 ? 1.206 42.383 257.477 1.00 70.65 177 LYS A C 1
ATOM 1280 O O . LYS A 1 177 ? 1.076 41.760 258.521 1.00 83.35 177 LYS A O 1
ATOM 1286 N N . LEU A 1 178 ? 0.400 42.250 256.434 1.00 64.42 178 LEU A N 1
ATOM 1287 C CA . LEU A 1 178 ? -0.621 41.195 256.343 1.00 69.28 178 LEU A CA 1
ATOM 1288 C C . LEU A 1 178 ? -0.126 39.770 256.658 1.00 76.98 178 LEU A C 1
ATOM 1289 O O . LEU A 1 178 ? -0.926 38.914 257.079 1.00 80.54 178 LEU A O 1
ATOM 1294 N N . LEU A 1 179 ? 1.161 39.519 256.417 1.00 79.46 179 LEU A N 1
ATOM 1295 C CA . LEU A 1 179 ? 1.788 38.214 256.667 1.00 79.78 179 LEU A CA 1
ATOM 1296 C C . LEU A 1 179 ? 2.169 38.073 258.133 1.00 82.55 179 LEU A C 1
ATOM 1297 O O . LEU A 1 179 ? 2.009 37.010 258.731 1.00 100.54 179 LEU A O 1
ATOM 1302 N N . GLY A 1 180 ? 2.686 39.159 258.688 1.00 78.70 180 GLY A N 1
ATOM 1303 C CA . GLY A 1 180 ? 3.052 39.240 260.079 1.00 80.59 180 GLY A CA 1
ATOM 1304 C C . GLY A 1 180 ? 4.498 38.895 260.295 1.00 81.94 180 GLY A C 1
ATOM 1305 O O . GLY A 1 180 ? 4.859 38.400 261.351 1.00 91.36 180 GLY A O 1
ATOM 1306 N N . LEU A 1 181 ? 5.335 39.177 259.308 1.00 85.41 181 LEU A N 1
ATOM 1307 C CA . LEU A 1 181 ? 6.753 38.855 259.396 1.00 88.97 181 LEU A CA 1
ATOM 1308 C C . LEU A 1 181 ? 7.534 40.035 259.939 1.00 88.48 181 LEU A C 1
ATOM 1309 O O . LEU A 1 181 ? 7.028 41.150 260.016 1.00 79.98 181 LEU A O 1
ATOM 1314 N N . ASP A 1 182 ? 8.784 39.759 260.292 1.00 90.64 182 ASP A N 1
ATOM 1315 C CA . ASP A 1 182 ? 9.711 40.756 260.810 1.00 92.25 182 ASP A CA 1
ATOM 1316 C C . ASP A 1 182 ? 10.054 41.814 259.749 1.00 91.78 182 ASP A C 1
ATOM 1317 O O . ASP A 1 182 ? 10.628 41.489 258.711 1.00 96.52 182 ASP A O 1
ATOM 1322 N N . VAL A 1 183 ? 9.701 43.071 260.032 1.00 91.77 183 VAL A N 1
ATOM 1323 C CA . VAL A 1 183 ? 10.097 44.225 259.204 1.00 90.97 183 VAL A CA 1
ATOM 1324 C C . VAL A 1 183 ? 11.534 44.375 258.854 1.00 90.98 183 VAL A C 1
ATOM 1325 O O . VAL A 1 183 ? 11.758 45.084 257.868 1.00 89.42 183 VAL A O 1
ATOM 1329 N N . ASN A 1 184 ? 12.470 43.816 259.667 1.00 92.56 184 ASN A N 1
ATOM 1330 C CA . ASN A 1 184 ? 13.980 43.868 259.456 1.00 95.16 184 ASN A CA 1
ATOM 1331 C C . ASN A 1 184 ? 14.553 43.075 258.196 1.00 99.20 184 ASN A C 1
ATOM 1332 O O . ASN A 1 184 ? 15.806 43.151 257.895 1.00 111.73 184 ASN A O 1
ATOM 1337 N N . TYR A 1 185 ? 13.676 42.339 257.493 1.00 91.04 185 TYR A N 1
ATOM 1338 C CA . TYR A 1 185 ? 14.031 41.712 256.210 1.00 94.63 185 TYR A CA 1
ATOM 1339 C C . TYR A 1 185 ? 13.672 42.594 255.040 1.00 87.81 185 TYR A C 1
ATOM 1340 O O . TYR A 1 185 ? 14.425 42.670 254.063 1.00 81.98 185 TYR A O 1
ATOM 1349 N N . LEU A 1 186 ? 12.504 43.219 255.134 1.00 74.18 186 LEU A N 1
ATOM 1350 C CA . LEU A 1 186 ? 12.068 44.208 254.158 1.00 67.73 186 LEU A CA 1
ATOM 1351 C C . LEU A 1 186 ? 13.074 45.323 253.993 1.00 77.31 186 LEU A C 1
ATOM 1352 O O . LEU A 1 186 ? 13.465 45.666 252.895 1.00 87.97 186 LEU A O 1
ATOM 1357 N N . ILE A 1 187 ? 13.418 45.926 255.118 1.00 86.43 187 ILE A N 1
ATOM 1358 C CA . ILE A 1 187 ? 14.520 46.879 255.262 1.00 95.70 187 ILE A CA 1
ATOM 1359 C C . ILE A 1 187 ? 15.801 46.438 254.559 1.00 97.90 187 ILE A C 1
ATOM 1360 O O . ILE A 1 187 ? 16.157 47.039 253.536 1.00 98.39 187 ILE A O 1
ATOM 1365 N N . GLU A 1 188 ? 16.500 45.420 255.079 1.00 96.26 188 GLU A N 1
ATOM 1366 C CA . GLU A 1 188 ? 17.620 44.784 254.380 1.00 97.18 188 GLU A CA 1
ATOM 1367 C C . GLU A 1 188 ? 17.289 44.642 252.886 1.00 85.44 188 GLU A C 1
ATOM 1368 O O . GLU A 1 188 ? 18.079 45.066 252.040 1.00 69.98 188 GLU A O 1
ATOM 1374 N N . ALA A 1 189 ? 16.099 44.112 252.583 1.00 76.44 189 ALA A N 1
ATOM 1375 C CA . ALA A 1 189 ? 15.648 43.961 251.210 1.00 80.42 189 ALA A CA 1
ATOM 1376 C C . ALA A 1 189 ? 15.564 45.296 250.469 1.00 91.38 189 ALA A C 1
ATOM 1377 O O . ALA A 1 189 ? 15.861 45.340 249.281 1.00 94.44 189 ALA A O 1
ATOM 1379 N N . ILE A 1 190 ? 15.176 46.358 251.177 1.00 96.72 190 ILE A N 1
ATOM 1380 C CA . ILE A 1 190 ? 15.112 47.727 250.644 1.00 102.41 190 ILE A CA 1
ATOM 1381 C C . ILE A 1 190 ? 16.462 48.461 250.699 1.00 114.76 190 ILE A C 1
ATOM 1382 O O . ILE A 1 190 ? 16.708 49.328 249.865 1.00 126.33 190 ILE A O 1
ATOM 1387 N N . ASN A 1 191 ? 17.328 48.136 251.660 1.00 119.27 191 ASN A N 1
ATOM 1388 C CA . ASN A 1 191 ? 18.648 48.776 251.757 1.00 118.59 191 ASN A CA 1
ATOM 1389 C C . ASN A 1 191 ? 19.582 48.233 250.681 1.00 116.13 191 ASN A C 1
ATOM 1390 O O . ASN A 1 191 ? 20.188 49.006 249.933 1.00 115.40 191 ASN A O 1
ATOM 1395 N N . SER A 1 192 ? 19.694 46.907 250.621 1.00 116.54 192 SER A N 1
ATOM 1396 C CA . SER A 1 192 ? 20.599 46.229 249.680 1.00 112.65 192 SER A CA 1
ATOM 1397 C C . SER A 1 192 ? 19.912 46.065 248.323 1.00 107.66 192 SER A C 1
ATOM 1398 O O . SER A 1 192 ? 19.499 44.966 247.942 1.00 105.27 192 SER A O 1
ATOM 1401 N N . THR A 1 193 ? 19.830 47.188 247.609 1.00 101.52 193 THR A N 1
ATOM 1402 C CA . THR A 1 193 ? 19.067 47.339 246.355 1.00 101.12 193 THR A CA 1
ATOM 1403 C C . THR A 1 193 ? 19.123 48.799 245.858 1.00 99.25 193 THR A C 1
ATOM 1404 O O . THR A 1 193 ? 19.405 49.037 244.676 1.00 83.26 193 THR A O 1
ATOM 1408 N N . PHE A 1 194 ? 18.875 49.753 246.765 1.00 110.04 194 PHE A N 1
ATOM 1409 C CA . PHE A 1 194 ? 18.885 51.201 246.472 1.00 113.76 194 PHE A CA 1
ATOM 1410 C C . PHE A 1 194 ? 20.238 51.837 246.832 1.00 111.96 194 PHE A C 1
ATOM 1411 O O . PHE A 1 194 ? 20.803 51.580 247.901 1.00 102.34 194 PHE A O 1
ATOM 1419 N N . ALA A 1 206 ? 8.526 56.295 255.164 1.00 105.16 206 ALA A N 1
ATOM 1420 C CA . ALA A 1 206 ? 8.054 55.434 254.076 1.00 108.59 206 ALA A CA 1
ATOM 1421 C C . ALA A 1 206 ? 7.418 54.136 254.611 1.00 114.26 206 ALA A C 1
ATOM 1422 O O . ALA A 1 206 ? 6.210 53.915 254.459 1.00 103.10 206 ALA A O 1
ATOM 1424 N N . VAL A 1 207 ? 8.230 53.295 255.252 1.00 120.84 207 VAL A N 1
ATOM 1425 C CA . VAL A 1 207 ? 7.739 52.071 255.898 1.00 120.92 207 VAL A CA 1
ATOM 1426 C C . VAL A 1 207 ? 7.125 52.394 257.260 1.00 120.45 207 VAL A C 1
ATOM 1427 O O . VAL A 1 207 ? 6.210 51.706 257.685 1.00 115.87 207 VAL A O 1
ATOM 1431 N N . LYS A 1 208 ? 7.623 53.437 257.928 1.00 126.62 208 LYS A N 1
ATOM 1432 C CA . LYS A 1 208 ? 7.059 53.904 259.211 1.00 133.24 208 LYS A CA 1
ATOM 1433 C C . LYS A 1 208 ? 5.540 54.175 259.178 1.00 136.54 208 LYS A C 1
ATOM 1434 O O . LYS A 1 208 ? 4.825 53.851 260.135 1.00 122.08 208 LYS A O 1
ATOM 1440 N N . ASP A 1 209 ? 5.062 54.757 258.076 1.00 135.75 209 ASP A N 1
ATOM 1441 C CA . ASP A 1 209 ? 3.654 55.148 257.939 1.00 137.89 209 ASP A CA 1
ATOM 1442 C C . ASP A 1 209 ? 2.804 53.958 257.500 1.00 132.44 209 ASP A C 1
ATOM 1443 O O . ASP A 1 209 ? 1.905 53.530 258.226 1.00 139.56 209 ASP A O 1
ATOM 1448 N N . SER A 1 210 ? 3.116 53.424 256.320 1.00 122.61 210 SER A N 1
ATOM 1449 C CA . SER A 1 210 ? 2.328 52.367 255.677 1.00 111.98 210 SER A CA 1
ATOM 1450 C C . SER A 1 210 ? 2.240 51.073 256.485 1.00 108.73 210 SER A C 1
ATOM 1451 O O . SER A 1 210 ? 1.253 50.335 256.373 1.00 104.99 210 SER A O 1
ATOM 1454 N N . TYR A 1 211 ? 3.270 50.801 257.288 1.00 104.43 211 TYR A N 1
ATOM 1455 C CA . TYR A 1 211 ? 3.281 49.628 258.172 1.00 101.90 211 TYR A CA 1
ATOM 1456 C C . TYR A 1 211 ? 2.033 49.544 259.049 1.00 97.45 211 TYR A C 1
ATOM 1457 O O . TYR A 1 211 ? 1.432 48.489 259.182 1.00 90.95 211 TYR A O 1
ATOM 1466 N N . ASP A 1 212 ? 1.636 50.684 259.601 1.00 95.17 212 ASP A N 1
ATOM 1467 C CA . ASP A 1 212 ? 0.594 50.752 260.602 1.00 97.54 212 ASP A CA 1
ATOM 1468 C C . ASP A 1 212 ? -0.684 51.376 260.031 1.00 105.52 212 ASP A C 1
ATOM 1469 O O . ASP A 1 212 ? -1.117 52.443 260.486 1.00 114.26 212 ASP A O 1
ATOM 1474 N N . ILE A 1 213 ? -1.259 50.726 259.013 1.00 100.67 213 ILE A N 1
ATOM 1475 C CA . ILE A 1 213 ? -2.655 51.003 258.579 1.00 104.67 213 ILE A CA 1
ATOM 1476 C C . ILE A 1 213 ? -3.583 49.781 258.649 1.00 101.94 213 ILE A C 1
ATOM 1477 O O . ILE A 1 213 ? -4.797 49.932 258.822 1.00 102.68 213 ILE A O 1
ATOM 1482 N N . VAL A 1 214 ? -3.019 48.591 258.456 1.00 95.40 214 VAL A N 1
ATOM 1483 C CA . VAL A 1 214 ? -3.708 47.325 258.713 1.00 95.05 214 VAL A CA 1
ATOM 1484 C C . VAL A 1 214 ? -2.811 46.513 259.638 1.00 92.14 214 VAL A C 1
ATOM 1485 O O . VAL A 1 214 ? -1.631 46.836 259.791 1.00 86.41 214 VAL A O 1
ATOM 1489 N N . GLU A 1 215 ? -3.382 45.493 260.276 1.00 92.15 215 GLU A N 1
ATOM 1490 C CA . GLU A 1 215 ? -2.621 44.564 261.090 1.00 100.70 215 GLU A CA 1
ATOM 1491 C C . GLU A 1 215 ? -2.627 43.156 260.491 1.00 97.60 215 GLU A C 1
ATOM 1492 O O . GLU A 1 215 ? -3.364 42.869 259.542 1.00 98.46 215 GLU A O 1
ATOM 1498 N N . SER A 1 216 ? -1.771 42.309 261.064 1.00 92.05 216 SER A N 1
ATOM 1499 C CA . SER A 1 216 ? -1.557 40.925 260.658 1.00 85.22 216 SER A CA 1
ATOM 1500 C C . SER A 1 216 ? -2.830 40.112 260.417 1.00 90.61 216 SER A C 1
ATOM 1501 O O . SER A 1 216 ? -3.827 40.266 261.129 1.00 81.11 216 SER A O 1
ATOM 1504 N N . ARG A 1 217 ? -2.768 39.259 259.392 1.00 97.20 217 ARG A N 1
ATOM 1505 C CA . ARG A 1 217 ? -3.856 38.344 259.024 1.00 98.26 217 ARG A CA 1
ATOM 1506 C C . ARG A 1 217 ? -3.439 36.868 258.802 1.00 95.19 217 ARG A C 1
ATOM 1507 O O . ARG A 1 217 ? -4.298 36.017 258.535 1.00 83.16 217 ARG A O 1
ATOM 1515 N N . TYR A 1 218 ? -2.142 36.566 258.912 1.00 98.30 218 TYR A N 1
ATOM 1516 C CA . TYR A 1 218 ? -1.621 35.184 258.790 1.00 100.90 218 TYR A CA 1
ATOM 1517 C C . TYR A 1 218 ? -0.476 34.987 259.800 1.00 91.77 218 TYR A C 1
ATOM 1518 O O . TYR A 1 218 ? -0.132 33.864 260.168 1.00 89.53 218 TYR A O 1
ATOM 1527 N N . LYS A 1 225 ? 16.176 29.009 257.074 1.00 132.10 225 LYS A N 1
ATOM 1528 C CA . LYS A 1 225 ? 17.511 28.883 256.484 1.00 139.93 225 LYS A CA 1
ATOM 1529 C C . LYS A 1 225 ? 17.819 27.456 256.016 1.00 141.07 225 LYS A C 1
ATOM 1530 O O . LYS A 1 225 ? 17.769 27.172 254.818 1.00 145.69 225 LYS A O 1
ATOM 1536 N N . GLU A 1 226 ? 18.126 26.572 256.968 1.00 140.59 226 GLU A N 1
ATOM 1537 C CA . GLU A 1 226 ? 18.436 25.149 256.719 1.00 138.24 226 GLU A CA 1
ATOM 1538 C C . GLU A 1 226 ? 19.694 24.937 255.829 1.00 135.16 226 GLU A C 1
ATOM 1539 O O . GLU A 1 226 ? 20.728 24.471 256.327 1.00 133.85 226 GLU A O 1
ATOM 1545 N N . ARG A 1 227 ? 19.593 25.276 254.537 1.00 122.00 227 ARG A N 1
ATOM 1546 C CA . ARG A 1 227 ? 20.714 25.213 253.570 1.00 117.20 227 ARG A CA 1
ATOM 1547 C C . ARG A 1 227 ? 20.754 26.516 252.747 1.00 107.14 227 ARG A C 1
ATOM 1548 O O . ARG A 1 227 ? 19.777 27.275 252.729 1.00 97.87 227 ARG A O 1
ATOM 1556 N N . ARG A 1 228 ? 21.907 26.783 252.119 1.00 94.01 228 ARG A N 1
ATOM 1557 C CA . ARG A 1 228 ? 22.024 27.684 250.967 1.00 83.39 228 ARG A CA 1
ATOM 1558 C C . ARG A 1 228 ? 20.856 27.508 249.980 1.00 75.96 228 ARG A C 1
ATOM 1559 O O . ARG A 1 228 ? 20.389 26.389 249.708 1.00 67.99 228 ARG A O 1
ATOM 1567 N N . ARG A 1 229 ? 20.394 28.636 249.464 1.00 64.92 229 ARG A N 1
ATOM 1568 C CA . ARG A 1 229 ? 19.406 28.678 248.415 1.00 60.85 229 ARG A CA 1
ATOM 1569 C C . ARG A 1 229 ? 19.755 29.826 247.479 1.00 66.99 229 ARG A C 1
ATOM 1570 O O . ARG A 1 229 ? 20.324 30.863 247.887 1.00 60.23 229 ARG A O 1
ATOM 1578 N N . PHE A 1 230 ? 19.403 29.625 246.214 1.00 69.06 230 PHE A N 1
ATOM 1579 C CA . PHE A 1 230 ? 19.745 30.562 245.170 1.00 66.22 230 PHE A CA 1
ATOM 1580 C C . PHE A 1 230 ? 18.488 30.973 244.476 1.00 63.48 230 PHE A C 1
ATOM 1581 O O . PHE A 1 230 ? 17.583 30.141 244.290 1.00 58.10 230 PHE A O 1
ATOM 1589 N N . TRP A 1 231 ? 18.444 32.255 244.118 1.00 60.86 231 TRP A N 1
ATOM 1590 C CA . TRP A 1 231 ? 17.468 32.784 243.157 1.00 61.07 231 TRP A CA 1
ATOM 1591 C C . TRP A 1 231 ? 17.909 32.517 241.716 1.00 62.53 231 TRP A C 1
ATOM 1592 O O . TRP A 1 231 ? 18.960 32.973 241.287 1.00 63.01 231 TRP A O 1
ATOM 1603 N N . LEU A 1 232 ? 17.099 31.806 240.954 1.00 60.84 232 LEU A N 1
ATOM 1604 C CA . LEU A 1 232 ? 17.415 31.616 239.545 1.00 62.92 232 LEU A CA 1
ATOM 1605 C C . LEU A 1 232 ? 16.179 31.740 238.706 1.00 58.40 232 LEU A C 1
ATOM 1606 O O . LEU A 1 232 ? 15.095 31.336 239.136 1.00 52.46 232 LEU A O 1
ATOM 1611 N N . ASP A 1 233 ? 16.361 32.315 237.519 1.00 60.22 233 ASP A N 1
ATOM 1612 C CA . ASP A 1 233 ? 15.442 32.110 236.394 1.00 61.53 233 ASP A CA 1
ATOM 1613 C C . ASP A 1 233 ? 16.122 31.190 235.377 1.00 56.06 233 ASP A C 1
ATOM 1614 O O . ASP A 1 233 ? 17.334 30.997 235.420 1.00 52.16 233 ASP A O 1
ATOM 1619 N N . GLY A 1 234 ? 15.322 30.599 234.496 1.00 56.08 234 GLY A N 1
ATOM 1620 C CA . GLY A 1 234 ? 15.802 29.720 233.425 1.00 55.40 234 GLY A CA 1
ATOM 1621 C C . GLY A 1 234 ? 16.968 30.221 232.593 1.00 53.60 234 GLY A C 1
ATOM 1622 O O . GLY A 1 234 ? 17.854 29.466 232.229 1.00 60.19 234 GLY A O 1
ATOM 1623 N N . ASN A 1 235 ? 16.942 31.496 232.267 1.00 52.55 235 ASN A N 1
ATOM 1624 C CA . ASN A 1 235 ? 18.035 32.149 231.545 1.00 55.17 235 ASN A CA 1
ATOM 1625 C C . ASN A 1 235 ? 19.331 32.107 232.289 1.00 51.85 235 ASN A C 1
ATOM 1626 O O . ASN A 1 235 ? 20.347 31.781 231.710 1.00 50.22 235 ASN A O 1
ATOM 1631 N N . THR A 1 236 ? 19.283 32.502 233.561 1.00 53.19 236 THR A N 1
ATOM 1632 C CA . THR A 1 236 ? 20.464 32.521 234.419 1.00 53.58 236 THR A CA 1
ATOM 1633 C C . THR A 1 236 ? 20.943 31.102 234.764 1.00 54.76 236 THR A C 1
ATOM 1634 O O . THR A 1 236 ? 22.143 30.867 234.804 1.00 57.77 236 THR A O 1
ATOM 1638 N N . ALA A 1 237 ? 20.034 30.160 234.969 1.00 46.91 237 ALA A N 1
ATOM 1639 C CA . ALA A 1 237 ? 20.432 28.775 235.182 1.00 49.23 237 ALA A CA 1
ATOM 1640 C C . ALA A 1 237 ? 21.175 28.202 233.969 1.00 51.81 237 ALA A C 1
ATOM 1641 O O . ALA A 1 237 ? 22.211 27.575 234.128 1.00 55.30 237 ALA A O 1
ATOM 1643 N N . VAL A 1 238 ? 20.651 28.429 232.759 1.00 50.05 238 VAL A N 1
ATOM 1644 C CA . VAL A 1 238 ? 21.328 28.010 231.533 1.00 47.75 238 VAL A CA 1
ATOM 1645 C C . VAL A 1 238 ? 22.690 28.726 231.367 1.00 42.56 238 VAL A C 1
ATOM 1646 O O . VAL A 1 238 ? 23.705 28.085 231.110 1.00 40.26 238 VAL A O 1
ATOM 1650 N N . ALA A 1 239 ? 22.705 30.038 231.537 1.00 42.25 239 ALA A N 1
ATOM 1651 C CA . ALA A 1 239 ? 23.924 30.830 231.349 1.00 46.79 239 ALA A CA 1
ATOM 1652 C C . ALA A 1 239 ? 25.049 30.399 232.284 1.00 47.59 239 ALA A C 1
ATOM 1653 O O . ALA A 1 239 ? 26.191 30.375 231.904 1.00 48.38 239 ALA A O 1
ATOM 1655 N N . ILE A 1 240 ? 24.700 30.057 233.508 1.00 51.92 240 ILE A N 1
ATOM 1656 C CA . ILE A 1 240 ? 25.677 29.681 234.505 1.00 53.44 240 ILE A CA 1
ATOM 1657 C C . ILE A 1 240 ? 26.096 28.267 234.171 1.00 50.90 240 ILE A C 1
ATOM 1658 O O . ILE A 1 240 ? 27.281 27.931 234.271 1.00 52.60 240 ILE A O 1
ATOM 1663 N N . GLY A 1 241 ? 25.124 27.444 233.805 1.00 49.63 241 GLY A N 1
ATOM 1664 C CA . GLY A 1 241 ? 25.402 26.097 233.283 1.00 48.96 241 GLY A CA 1
ATOM 1665 C C . GLY A 1 241 ? 26.404 26.098 232.130 1.00 46.71 241 GLY A C 1
ATOM 1666 O O . GLY A 1 241 ? 27.302 25.288 232.098 1.00 49.79 241 GLY A O 1
ATOM 1667 N N . LYS A 1 242 ? 26.247 27.013 231.189 1.00 48.54 242 LYS A N 1
ATOM 1668 C CA . LYS A 1 242 ? 27.139 27.067 230.024 1.00 51.46 242 LYS A CA 1
ATOM 1669 C C . LYS A 1 242 ? 28.529 27.557 230.371 1.00 48.27 242 LYS A C 1
ATOM 1670 O O . LYS A 1 242 ? 29.515 27.096 229.753 1.00 49.53 242 LYS A O 1
ATOM 1676 N N . ILE A 1 243 ? 28.607 28.524 231.298 1.00 44.69 243 ILE A N 1
ATOM 1677 C CA . ILE A 1 243 ? 29.889 29.057 231.752 1.00 46.28 243 ILE A CA 1
ATOM 1678 C C . ILE A 1 243 ? 30.709 27.950 232.472 1.00 52.09 243 ILE A C 1
ATOM 1679 O O . ILE A 1 243 ? 31.889 27.697 232.157 1.00 53.43 243 ILE A O 1
ATOM 1684 N N . TYR A 1 244 ? 30.054 27.292 233.416 1.00 45.15 244 TYR A N 1
ATOM 1685 C CA . TYR A 1 244 ? 30.654 26.210 234.158 1.00 49.77 244 TYR A CA 1
ATOM 1686 C C . TYR A 1 244 ? 30.981 25.011 233.260 1.00 50.54 244 TYR A C 1
ATOM 1687 O O . TYR A 1 244 ? 32.008 24.356 233.444 1.00 52.15 244 TYR A O 1
ATOM 1696 N N . GLY A 1 245 ? 30.126 24.753 232.268 1.00 47.83 245 GLY A N 1
ATOM 1697 C CA . GLY A 1 245 ? 30.301 23.638 231.322 1.00 42.02 245 GLY A CA 1
ATOM 1698 C C . GLY A 1 245 ? 31.414 23.719 230.284 1.00 40.88 245 GLY A C 1
ATOM 1699 O O . GLY A 1 245 ? 31.653 22.755 229.572 1.00 41.74 245 GLY A O 1
ATOM 1700 N N . GLY A 1 246 ? 32.106 24.845 230.206 1.00 45.63 246 GLY A N 1
ATOM 1701 C CA . GLY A 1 246 ? 33.204 25.028 229.258 1.00 47.76 246 GLY A CA 1
ATOM 1702 C C . GLY A 1 246 ? 32.877 25.811 227.997 1.00 50.73 246 GLY A C 1
ATOM 1703 O O . GLY A 1 246 ? 33.715 25.898 227.091 1.00 61.16 246 GLY A O 1
ATOM 1704 N N . VAL A 1 247 ? 31.679 26.392 227.912 1.00 47.20 247 VAL A N 1
ATOM 1705 C CA . VAL A 1 247 ? 31.372 27.190 226.751 1.00 43.40 247 VAL A CA 1
ATOM 1706 C C . VAL A 1 247 ? 32.277 28.401 226.779 1.00 44.28 247 VAL A C 1
ATOM 1707 O O . VAL A 1 247 ? 32.252 29.198 227.749 1.00 48.01 247 VAL A O 1
ATOM 1711 N N . ARG A 1 248 ? 33.056 28.537 225.710 1.00 40.35 248 ARG A N 1
ATOM 1712 C CA . ARG A 1 248 ? 33.876 29.725 225.505 1.00 41.88 248 ARG A CA 1
ATOM 1713 C C . ARG A 1 248 ? 33.596 30.527 224.246 1.00 40.51 248 ARG A C 1
ATOM 1714 O O . ARG A 1 248 ? 34.223 31.556 224.067 1.00 42.44 248 ARG A O 1
ATOM 1722 N N . PHE A 1 249 ? 32.686 30.053 223.382 1.00 42.43 249 PHE A N 1
ATOM 1723 C CA . PHE A 1 249 ? 32.160 30.812 222.253 1.00 40.95 249 PHE A CA 1
ATOM 1724 C C . PHE A 1 249 ? 30.628 30.745 222.219 1.00 43.75 249 PHE A C 1
ATOM 1725 O O . PHE A 1 249 ? 30.059 29.663 222.118 1.00 42.60 249 PHE A O 1
ATOM 1733 N N . GLN A 1 250 ? 29.977 31.905 222.252 1.00 42.39 250 GLN A N 1
ATOM 1734 C CA . GLN A 1 250 ? 28.539 31.997 222.156 1.00 43.41 250 GLN A CA 1
ATOM 1735 C C . GLN A 1 250 ? 28.127 33.086 221.185 1.00 42.82 250 GLN A C 1
ATOM 1736 O O . GLN A 1 250 ? 28.565 34.214 221.288 1.00 43.73 250 GLN A O 1
ATOM 1742 N N . SER A 1 251 ? 27.240 32.746 220.261 1.00 44.75 251 SER A N 1
ATOM 1743 C CA . SER A 1 251 ? 26.741 33.696 219.276 1.00 45.26 251 SER A CA 1
ATOM 1744 C C . SER A 1 251 ? 25.241 33.725 219.373 1.00 44.44 251 SER A C 1
ATOM 1745 O O . SER A 1 251 ? 24.604 32.732 219.648 1.00 48.77 251 SER A O 1
ATOM 1748 N N . TYR A 1 252 ? 24.666 34.885 219.156 1.00 45.66 252 TYR A N 1
ATOM 1749 C CA . TYR A 1 252 ? 23.240 35.027 219.312 1.00 42.13 252 TYR A CA 1
ATOM 1750 C C . TYR A 1 252 ? 22.789 36.208 218.510 1.00 39.29 252 TYR A C 1
ATOM 1751 O O . TYR A 1 252 ? 23.586 37.066 218.161 1.00 38.09 252 TYR A O 1
ATOM 1760 N N . TYR A 1 253 ? 21.501 36.213 218.233 1.00 39.07 253 TYR A N 1
ATOM 1761 C CA . TYR A 1 253 ? 20.791 37.330 217.697 1.00 41.67 253 TYR A CA 1
ATOM 1762 C C . TYR A 1 253 ? 19.763 37.712 218.745 1.00 41.51 253 TYR A C 1
ATOM 1763 O O . TYR A 1 253 ? 19.121 36.838 219.293 1.00 44.45 253 TYR A O 1
ATOM 1772 N N . PRO A 1 254 ? 19.618 39.003 219.058 1.00 46.06 254 PRO A N 1
ATOM 1773 C CA . PRO A 1 254 ? 18.623 39.388 220.065 1.00 52.75 254 PRO A CA 1
ATOM 1774 C C . PRO A 1 254 ? 17.214 38.864 219.756 1.00 50.00 254 PRO A C 1
ATOM 1775 O O . PRO A 1 254 ? 16.691 39.096 218.680 1.00 51.36 254 PRO A O 1
ATOM 1779 N N . ILE A 1 255 ? 16.653 38.132 220.703 1.00 48.29 255 ILE A N 1
ATOM 1780 C CA . ILE A 1 255 ? 15.277 37.624 220.642 1.00 52.43 255 ILE A CA 1
ATOM 1781 C C . ILE A 1 255 ? 14.850 37.423 222.106 1.00 52.88 255 ILE A C 1
ATOM 1782 O O . ILE A 1 255 ? 15.669 37.016 222.951 1.00 42.75 255 ILE A O 1
ATOM 1787 N N . THR A 1 256 ? 13.603 37.767 222.401 1.00 58.02 256 THR A N 1
ATOM 1788 C CA . THR A 1 256 ? 13.220 38.256 223.740 1.00 70.73 256 THR A CA 1
ATOM 1789 C C . THR A 1 256 ? 13.623 37.317 224.891 1.00 82.44 256 THR A C 1
ATOM 1790 O O . THR A 1 256 ? 14.288 37.775 225.888 1.00 79.77 256 THR A O 1
ATOM 1794 N N . PRO A 1 257 ? 13.265 36.004 224.759 1.00 69.07 257 PRO A N 1
ATOM 1795 C CA . PRO A 1 257 ? 13.555 35.152 225.920 1.00 59.80 257 PRO A CA 1
ATOM 1796 C C . PRO A 1 257 ? 15.044 34.861 226.121 1.00 57.66 257 PRO A C 1
ATOM 1797 O O . PRO A 1 257 ? 15.402 34.518 227.227 1.00 58.53 257 PRO A O 1
ATOM 1801 N N . ALA A 1 258 ? 15.893 35.067 225.103 1.00 61.25 258 ALA A N 1
ATOM 1802 C CA . ALA A 1 258 ? 17.309 34.567 225.064 1.00 56.21 258 ALA A CA 1
ATOM 1803 C C . ALA A 1 258 ? 18.436 35.549 224.883 1.00 54.61 258 ALA A C 1
ATOM 1804 O O . ALA A 1 258 ? 19.612 35.155 224.867 1.00 63.19 258 ALA A O 1
ATOM 1806 N N . SER A 1 259 ? 18.121 36.807 224.650 1.00 57.59 259 SER A N 1
ATOM 1807 C CA . SER A 1 259 ? 19.131 37.845 224.722 1.00 55.97 259 SER A CA 1
ATOM 1808 C C . SER A 1 259 ? 19.560 38.070 226.164 1.00 56.49 259 SER A C 1
ATOM 1809 O O . SER A 1 259 ? 20.636 38.568 226.383 1.00 64.96 259 SER A O 1
ATOM 1812 N N . ASP A 1 260 ? 18.720 37.740 227.144 1.00 62.32 260 ASP A N 1
ATOM 1813 C CA . ASP A 1 260 ? 19.111 37.817 228.579 1.00 59.97 260 ASP A CA 1
ATOM 1814 C C . ASP A 1 260 ? 20.165 36.741 229.031 1.00 53.38 260 ASP A C 1
ATOM 1815 O O . ASP A 1 260 ? 21.021 37.010 229.879 1.00 50.75 260 ASP A O 1
ATOM 1820 N N . GLU A 1 261 ? 20.118 35.553 228.428 1.00 47.22 261 GLU A N 1
ATOM 1821 C CA . GLU A 1 261 ? 21.101 34.518 228.655 1.00 49.77 261 GLU A CA 1
ATOM 1822 C C . GLU A 1 261 ? 22.495 35.002 228.222 1.00 50.71 261 GLU A C 1
ATOM 1823 O O . GLU A 1 261 ? 23.394 35.055 229.048 1.00 45.00 261 GLU A O 1
ATOM 1829 N N . SER A 1 262 ? 22.656 35.358 226.946 1.00 50.93 262 SER A N 1
ATOM 1830 C CA . SER A 1 262 ? 23.825 36.113 226.482 1.00 54.77 262 SER A CA 1
ATOM 1831 C C . SER A 1 262 ? 23.567 37.465 227.126 1.00 61.30 262 SER A C 1
ATOM 1832 O O . SER A 1 262 ? 22.438 37.716 227.499 1.00 70.62 262 SER A O 1
ATOM 1835 N N . VAL A 1 263 ? 24.546 38.336 227.283 1.00 57.96 263 VAL A N 1
ATOM 1836 C CA . VAL A 1 263 ? 24.374 39.557 228.135 1.00 60.76 263 VAL A CA 1
ATOM 1837 C C . VAL A 1 263 ? 24.736 39.169 229.550 1.00 59.65 263 VAL A C 1
ATOM 1838 O O . VAL A 1 263 ? 25.679 39.714 230.109 1.00 59.06 263 VAL A O 1
ATOM 1842 N N . TYR A 1 264 ? 24.004 38.233 230.143 1.00 55.84 264 TYR A N 1
ATOM 1843 C CA . TYR A 1 264 ? 24.489 37.677 231.374 1.00 56.75 264 TYR A CA 1
ATOM 1844 C C . TYR A 1 264 ? 25.848 37.025 231.129 1.00 56.46 264 TYR A C 1
ATOM 1845 O O . TYR A 1 264 ? 26.801 37.328 231.836 1.00 64.19 264 TYR A O 1
ATOM 1854 N N . ILE A 1 265 ? 25.958 36.169 230.123 1.00 53.20 265 ILE A N 1
ATOM 1855 C CA . ILE A 1 265 ? 27.245 35.506 229.837 1.00 53.58 265 ILE A CA 1
ATOM 1856 C C . ILE A 1 265 ? 28.337 36.514 229.488 1.00 54.07 265 ILE A C 1
ATOM 1857 O O . ILE A 1 265 ? 29.445 36.374 229.963 1.00 54.00 265 ILE A O 1
ATOM 1862 N N . GLU A 1 266 ? 28.009 37.507 228.662 1.00 61.35 266 GLU A N 1
ATOM 1863 C CA . GLU A 1 266 ? 28.914 38.614 228.292 1.00 65.46 266 GLU A CA 1
ATOM 1864 C C . GLU A 1 266 ? 29.385 39.410 229.517 1.00 66.10 266 GLU A C 1
ATOM 1865 O O . GLU A 1 266 ? 30.556 39.767 229.613 1.00 72.97 266 GLU A O 1
ATOM 1871 N N . ALA A 1 267 ? 28.479 39.654 230.456 1.00 60.66 267 ALA A N 1
ATOM 1872 C CA . ALA A 1 267 ? 28.784 40.417 231.674 1.00 53.70 267 ALA A CA 1
ATOM 1873 C C . ALA A 1 267 ? 29.787 39.710 232.600 1.00 53.58 267 ALA A C 1
ATOM 1874 O O . ALA A 1 267 ? 30.507 40.366 233.317 1.00 56.19 267 ALA A O 1
ATOM 1876 N N . HIS A 1 268 ? 29.826 38.384 232.547 1.00 51.54 268 HIS A N 1
ATOM 1877 C CA . HIS A 1 268 ? 30.717 37.556 233.328 1.00 51.94 268 HIS A CA 1
ATOM 1878 C C . HIS A 1 268 ? 31.668 36.802 232.444 1.00 53.01 268 HIS A C 1
ATOM 1879 O O . HIS A 1 268 ? 32.130 35.725 232.807 1.00 56.57 268 HIS A O 1
ATOM 1886 N N . GLN A 1 269 ? 32.005 37.384 231.298 1.00 58.57 269 GLN A N 1
ATOM 1887 C CA . GLN A 1 269 ? 32.819 36.682 230.311 1.00 60.28 269 GLN A CA 1
ATOM 1888 C C . GLN A 1 269 ? 34.257 36.435 230.743 1.00 63.14 269 GLN A C 1
ATOM 1889 O O . GLN A 1 269 ? 34.904 35.516 230.246 1.00 65.30 269 GLN A O 1
ATOM 1895 N N . ASP A 1 270 ? 34.747 37.254 231.668 1.00 66.93 270 ASP A N 1
ATOM 1896 C CA . ASP A 1 270 ? 36.087 37.087 232.222 1.00 68.99 270 ASP A CA 1
ATOM 1897 C C . ASP A 1 270 ? 35.976 36.088 233.347 1.00 69.51 270 ASP A C 1
ATOM 1898 O O . ASP A 1 270 ? 35.442 36.398 234.401 1.00 75.68 270 ASP A O 1
ATOM 1903 N N . VAL A 1 271 ? 36.484 34.886 233.093 1.00 70.30 271 VAL A N 1
ATOM 1904 C CA . VAL A 1 271 ? 36.335 33.744 233.985 1.00 69.55 271 VAL A CA 1
ATOM 1905 C C . VAL A 1 271 ? 37.675 33.139 234.455 1.00 69.93 271 VAL A C 1
ATOM 1906 O O . VAL A 1 271 ? 38.681 33.150 233.727 1.00 62.83 271 VAL A O 1
ATOM 1910 N N . LEU A 1 272 ? 37.653 32.594 235.672 1.00 68.41 272 LEU A N 1
ATOM 1911 C CA . LEU A 1 272 ? 38.815 31.927 236.280 1.00 73.57 272 LEU A CA 1
ATOM 1912 C C . LEU A 1 272 ? 38.730 30.423 236.161 1.00 66.84 272 LEU A C 1
ATOM 1913 O O . LEU A 1 272 ? 37.676 29.854 236.378 1.00 68.44 272 LEU A O 1
ATOM 1918 N N . MET A 1 273 ? 39.862 29.792 235.866 1.00 74.95 273 MET A N 1
ATOM 1919 C CA . MET A 1 273 ? 39.988 28.328 235.824 1.00 78.09 273 MET A CA 1
ATOM 1920 C C . MET A 1 273 ? 41.215 27.827 236.613 1.00 81.35 273 MET A C 1
ATOM 1921 O O . MET A 1 273 ? 42.325 28.377 236.494 1.00 72.92 273 MET A O 1
ATOM 1926 N N . GLU A 1 274 ? 40.985 26.758 237.379 1.00 81.02 274 GLU A N 1
ATOM 1927 C CA . GLU A 1 274 ? 41.953 26.145 238.276 1.00 84.96 274 GLU A CA 1
ATOM 1928 C C . GLU A 1 274 ? 41.859 24.632 238.199 1.00 84.05 274 GLU A C 1
ATOM 1929 O O . GLU A 1 274 ? 40.761 24.081 238.281 1.00 79.83 274 GLU A O 1
ATOM 1935 N N . ASP A 1 275 ? 43.003 23.957 238.081 1.00 101.34 275 ASP A N 1
ATOM 1936 C CA . ASP A 1 275 ? 43.063 22.481 238.227 1.00 111.39 275 ASP A CA 1
ATOM 1937 C C . ASP A 1 275 ? 43.616 22.072 239.605 1.00 110.89 275 ASP A C 1
ATOM 1938 O O . ASP A 1 275 ? 44.334 22.858 240.218 1.00 111.71 275 ASP A O 1
ATOM 1943 N N . PRO A 1 276 ? 43.274 20.856 240.101 1.00 117.26 276 PRO A N 1
ATOM 1944 C CA . PRO A 1 276 ? 43.829 20.413 241.404 1.00 116.54 276 PRO A CA 1
ATOM 1945 C C . PRO A 1 276 ? 45.337 20.094 241.401 1.00 118.24 276 PRO A C 1
ATOM 1946 O O . PRO A 1 276 ? 46.061 20.504 242.323 1.00 118.75 276 PRO A O 1
ATOM 1950 N N . ILE A 1 277 ? 45.800 19.404 240.360 1.00 116.35 277 ILE A N 1
ATOM 1951 C CA . ILE A 1 277 ? 47.168 18.845 240.340 1.00 116.43 277 ILE A CA 1
ATOM 1952 C C . ILE A 1 277 ? 48.304 19.894 240.239 1.00 125.38 277 ILE A C 1
ATOM 1953 O O . ILE A 1 277 ? 49.470 19.543 240.424 1.00 136.52 277 ILE A O 1
ATOM 1958 N N . THR A 1 278 ? 47.971 21.150 239.916 1.00 131.34 278 THR A N 1
ATOM 1959 C CA . THR A 1 278 ? 48.888 22.305 240.131 1.00 126.56 278 THR A CA 1
ATOM 1960 C C . THR A 1 278 ? 48.327 23.373 241.108 1.00 116.59 278 THR A C 1
ATOM 1961 O O . THR A 1 278 ? 49.095 24.086 241.763 1.00 101.97 278 THR A O 1
ATOM 1965 N N . GLY A 1 279 ? 47.002 23.483 241.200 1.00 108.10 279 GLY A N 1
ATOM 1966 C CA . GLY A 1 279 ? 46.356 24.570 241.943 1.00 106.73 279 GLY A CA 1
ATOM 1967 C C . GLY A 1 279 ? 46.311 25.947 241.274 1.00 100.04 279 GLY A C 1
ATOM 1968 O O . GLY A 1 279 ? 45.657 26.845 241.805 1.00 90.84 279 GLY A O 1
ATOM 1969 N N . ASP A 1 280 ? 46.975 26.126 240.123 1.00 96.60 280 ASP A N 1
ATOM 1970 C CA . ASP A 1 280 ? 47.187 27.473 239.540 1.00 100.24 280 ASP A CA 1
ATOM 1971 C C . ASP A 1 280 ? 45.903 28.037 238.915 1.00 94.45 280 ASP A C 1
ATOM 1972 O O . ASP A 1 280 ? 45.247 27.368 238.113 1.00 87.81 280 ASP A O 1
ATOM 1977 N N . LYS A 1 281 ? 45.548 29.261 239.303 1.00 94.03 281 LYS A N 1
ATOM 1978 C CA . LYS A 1 281 ? 44.462 30.005 238.657 1.00 98.26 281 LYS A CA 1
ATOM 1979 C C . LYS A 1 281 ? 44.976 30.609 237.329 1.00 97.05 281 LYS A C 1
ATOM 1980 O O . LYS A 1 281 ? 46.149 31.004 237.226 1.00 104.25 281 LYS A O 1
ATOM 1986 N N . LYS A 1 282 ? 44.110 30.632 236.316 1.00 91.00 282 LYS A N 1
ATOM 1987 C CA . LYS A 1 282 ? 44.464 31.107 234.961 1.00 85.93 282 LYS A CA 1
ATOM 1988 C C . LYS A 1 282 ? 43.227 31.787 234.442 1.00 78.44 282 LYS A C 1
ATOM 1989 O O . LYS A 1 282 ? 42.164 31.196 234.527 1.00 85.10 282 LYS A O 1
ATOM 1995 N N . LYS A 1 283 ? 43.337 33.019 233.940 1.00 80.39 283 LYS A N 1
ATOM 1996 C CA . LYS A 1 283 ? 42.133 33.780 233.511 1.00 81.31 283 LYS A CA 1
ATOM 1997 C C . LYS A 1 283 ? 41.849 33.585 232.028 1.00 79.04 283 LYS A C 1
ATOM 1998 O O . LYS A 1 283 ? 42.758 33.658 231.207 1.00 72.28 283 LYS A O 1
ATOM 2004 N N . GLY A 1 284 ? 40.569 33.359 231.721 1.00 78.44 284 GLY A N 1
ATOM 2005 C CA . GLY A 1 284 ? 40.072 33.172 230.354 1.00 76.45 284 GLY A CA 1
ATOM 2006 C C . GLY A 1 284 ? 38.965 34.132 229.944 1.00 68.73 284 GLY A C 1
ATOM 2007 O O . GLY A 1 284 ? 38.478 34.919 230.741 1.00 60.87 284 GLY A O 1
ATOM 2008 N N . THR A 1 285 ? 38.609 34.064 228.668 1.00 70.80 285 THR A N 1
ATOM 2009 C CA . THR A 1 285 ? 37.564 34.882 228.058 1.00 69.96 285 THR A CA 1
ATOM 2010 C C . THR A 1 285 ? 36.596 33.997 227.279 1.00 63.40 285 THR A C 1
ATOM 2011 O O . THR A 1 285 ? 37.018 33.119 226.530 1.00 72.06 285 THR A O 1
ATOM 2015 N N . ILE A 1 286 ? 35.308 34.259 227.467 1.00 60.37 286 ILE A N 1
ATOM 2016 C CA . ILE A 1 286 ? 34.218 33.701 226.663 1.00 53.69 286 ILE A CA 1
ATOM 2017 C C . ILE A 1 286 ? 33.947 34.750 225.628 1.00 51.38 286 ILE A C 1
ATOM 2018 O O . ILE A 1 286 ? 33.441 35.826 225.982 1.00 47.48 286 ILE A O 1
ATOM 2023 N N . VAL A 1 287 ? 34.240 34.479 224.355 1.00 51.92 287 VAL A N 1
ATOM 2024 C CA . VAL A 1 287 ? 33.793 35.439 223.329 1.00 49.79 287 VAL A CA 1
ATOM 2025 C C . VAL A 1 287 ? 32.246 35.276 223.160 1.00 49.59 287 VAL A C 1
ATOM 2026 O O . VAL A 1 287 ? 31.737 34.175 222.963 1.00 47.20 287 VAL A O 1
ATOM 2030 N N . VAL A 1 288 ? 31.522 36.368 223.353 1.00 47.70 288 VAL A N 1
ATOM 2031 C CA . VAL A 1 288 ? 30.109 36.474 223.039 1.00 47.09 288 VAL A CA 1
ATOM 2032 C C . VAL A 1 288 ? 29.952 37.428 221.858 1.00 50.82 288 VAL A C 1
ATOM 2033 O O . VAL A 1 288 ? 30.366 38.579 221.944 1.00 65.19 288 VAL A O 1
ATOM 2037 N N . VAL A 1 289 ? 29.380 36.956 220.760 1.00 51.14 289 VAL A N 1
ATOM 2038 C CA . VAL A 1 289 ? 29.197 37.787 219.572 1.00 52.55 289 VAL A CA 1
ATOM 2039 C C . VAL A 1 289 ? 27.714 38.027 219.288 1.00 47.14 289 VAL A C 1
ATOM 2040 O O . VAL A 1 289 ? 26.935 37.069 219.137 1.00 41.70 289 VAL A O 1
ATOM 2044 N N . GLN A 1 290 ? 27.344 39.292 219.133 1.00 45.99 290 GLN A N 1
ATOM 2045 C CA . GLN A 1 290 ? 26.015 39.627 218.632 1.00 48.56 290 GLN A CA 1
ATOM 2046 C C . GLN A 1 290 ? 26.066 39.525 217.135 1.00 45.59 290 GLN A C 1
ATOM 2047 O O . GLN A 1 290 ? 26.692 40.326 216.513 1.00 52.30 290 GLN A O 1
ATOM 2053 N N . ALA A 1 291 ? 25.422 38.520 216.561 1.00 47.76 291 ALA A N 1
ATOM 2054 C CA . ALA A 1 291 ? 25.506 38.282 215.130 1.00 49.55 291 ALA A CA 1
ATOM 2055 C C . ALA A 1 291 ? 24.532 39.185 214.382 1.00 46.08 291 ALA A C 1
ATOM 2056 O O . ALA A 1 291 ? 23.685 39.747 214.988 1.00 42.93 291 ALA A O 1
ATOM 2058 N N . GLU A 1 292 ? 24.700 39.304 213.070 1.00 49.17 292 GLU A N 1
ATOM 2059 C CA . GLU A 1 292 ? 23.790 40.053 212.168 1.00 52.59 292 GLU A CA 1
ATOM 2060 C C . GLU A 1 292 ? 22.384 39.405 211.966 1.00 52.29 292 GLU A C 1
ATOM 2061 O O . GLU A 1 292 ? 21.391 40.115 211.803 1.00 52.78 292 GLU A O 1
ATOM 2067 N N . ASP A 1 293 ? 22.327 38.072 211.967 1.00 49.45 293 ASP A N 1
ATOM 2068 C CA . ASP A 1 293 ? 21.070 37.310 211.881 1.00 46.47 293 ASP A CA 1
ATOM 2069 C C . ASP A 1 293 ? 21.282 35.942 212.504 1.00 42.58 293 ASP A C 1
ATOM 2070 O O . ASP A 1 293 ? 22.376 35.629 212.944 1.00 45.84 293 ASP A O 1
ATOM 2075 N N . GLU A 1 294 ? 20.250 35.126 212.568 1.00 41.91 294 GLU A N 1
ATOM 2076 C CA . GLU A 1 294 ? 20.386 33.793 213.157 1.00 42.64 294 GLU A CA 1
ATOM 2077 C C . GLU A 1 294 ? 21.149 32.812 212.310 1.00 43.37 294 GLU A C 1
ATOM 2078 O O . GLU A 1 294 ? 21.746 31.879 212.872 1.00 46.83 294 GLU A O 1
ATOM 2084 N N . LEU A 1 295 ? 21.154 32.993 210.989 1.00 41.71 295 LEU A N 1
ATOM 2085 C CA . LEU A 1 295 ? 22.005 32.150 210.141 1.00 44.77 295 LEU A CA 1
ATOM 2086 C C . LEU A 1 295 ? 23.469 32.315 210.543 1.00 44.95 295 LEU A C 1
ATOM 2087 O O . LEU A 1 295 ? 24.183 31.339 210.719 1.00 50.74 295 LEU A O 1
ATOM 2092 N N . ALA A 1 296 ? 23.897 33.565 210.619 1.00 41.26 296 ALA A N 1
ATOM 2093 C CA . ALA A 1 296 ? 25.250 33.922 210.999 1.00 44.56 296 ALA A CA 1
ATOM 2094 C C . ALA A 1 296 ? 25.571 33.335 212.353 1.00 42.42 296 ALA A C 1
ATOM 2095 O O . ALA A 1 296 ? 26.608 32.713 212.527 1.00 37.56 296 ALA A O 1
ATOM 2097 N N . ALA A 1 297 ? 24.652 33.531 213.302 1.00 40.97 297 ALA A N 1
ATOM 2098 C CA . ALA A 1 297 ? 24.832 33.051 214.665 1.00 41.69 297 ALA A CA 1
ATOM 2099 C C . ALA A 1 297 ? 25.164 31.573 214.745 1.00 42.95 297 ALA A C 1
ATOM 2100 O O . ALA A 1 297 ? 26.180 31.211 215.319 1.00 43.04 297 ALA A O 1
ATOM 2102 N N . ILE A 1 298 ? 24.323 30.725 214.156 1.00 41.38 298 ILE A N 1
ATOM 2103 C CA . ILE A 1 298 ? 24.617 29.304 214.128 1.00 39.76 298 ILE A CA 1
ATOM 2104 C C . ILE A 1 298 ? 25.900 28.992 213.353 1.00 38.49 298 ILE A C 1
ATOM 2105 O O . ILE A 1 298 ? 26.678 28.127 213.763 1.00 37.55 298 ILE A O 1
ATOM 2110 N N . ASN A 1 299 ? 26.121 29.679 212.245 1.00 37.66 299 ASN A N 1
ATOM 2111 C CA . ASN A 1 299 ? 27.312 29.427 211.442 1.00 41.44 299 ASN A CA 1
ATOM 2112 C C . ASN A 1 299 ? 28.622 29.824 212.117 1.00 40.48 299 ASN A C 1
ATOM 2113 O O . ASN A 1 299 ? 29.613 29.123 211.966 1.00 45.18 299 ASN A O 1
ATOM 2118 N N . MET A 1 300 ? 28.622 30.885 212.906 1.00 42.18 300 MET A N 1
ATOM 2119 C CA . MET A 1 300 ? 29.809 31.244 213.692 1.00 43.52 300 MET A CA 1
ATOM 2120 C C . MET A 1 300 ? 30.138 30.178 214.740 1.00 45.08 300 MET A C 1
ATOM 2121 O O . MET A 1 300 ? 31.297 29.794 214.905 1.00 49.86 300 MET A O 1
ATOM 2126 N N . ALA A 1 301 ? 29.109 29.720 215.444 1.00 41.10 301 ALA A N 1
ATOM 2127 C CA . ALA A 1 301 ? 29.244 28.737 216.491 1.00 40.98 301 ALA A CA 1
ATOM 2128 C C . ALA A 1 301 ? 29.754 27.381 215.957 1.00 42.20 301 ALA A C 1
ATOM 2129 O O . ALA A 1 301 ? 30.572 26.704 216.617 1.00 38.45 301 ALA A O 1
ATOM 2131 N N . ILE A 1 302 ? 29.247 26.990 214.784 1.00 42.86 302 ILE A N 1
ATOM 2132 C CA . ILE A 1 302 ? 29.742 25.805 214.081 1.00 46.41 302 ILE A CA 1
ATOM 2133 C C . ILE A 1 302 ? 31.208 25.998 213.711 1.00 46.61 302 ILE A C 1
ATOM 2134 O O . ILE A 1 302 ? 32.032 25.162 214.024 1.00 48.92 302 ILE A O 1
ATOM 2139 N N . GLY A 1 303 ? 31.503 27.106 213.039 1.00 42.60 303 GLY A N 1
ATOM 2140 C CA . GLY A 1 303 ? 32.864 27.562 212.832 1.00 42.70 303 GLY A CA 1
ATOM 2141 C C . GLY A 1 303 ? 33.743 27.483 214.066 1.00 45.27 303 GLY A C 1
ATOM 2142 O O . GLY A 1 303 ? 34.812 26.863 214.026 1.00 48.71 303 GLY A O 1
ATOM 2143 N N . ALA A 1 304 ? 33.306 28.096 215.172 1.00 41.69 304 ALA A N 1
ATOM 2144 C CA . ALA A 1 304 ? 34.040 27.980 216.449 1.00 41.14 304 ALA A CA 1
ATOM 2145 C C . ALA A 1 304 ? 34.298 26.517 216.850 1.00 44.45 304 ALA A C 1
ATOM 2146 O O . ALA A 1 304 ? 35.388 26.155 217.217 1.00 51.55 304 ALA A O 1
ATOM 2148 N N . ALA A 1 305 ? 33.300 25.659 216.738 1.00 46.32 305 ALA A N 1
ATOM 2149 C CA . ALA A 1 305 ? 33.431 24.285 217.225 1.00 48.45 305 ALA A CA 1
ATOM 2150 C C . ALA A 1 305 ? 34.527 23.433 216.509 1.00 47.50 305 ALA A C 1
ATOM 2151 O O . ALA A 1 305 ? 35.048 22.502 217.083 1.00 50.56 305 ALA A O 1
ATOM 2153 N N . LEU A 1 306 ? 34.868 23.764 215.275 1.00 46.91 306 LEU A N 1
ATOM 2154 C CA . LEU A 1 306 ? 35.929 23.070 214.525 1.00 44.50 306 LEU A CA 1
ATOM 2155 C C . LEU A 1 306 ? 37.295 23.290 215.139 1.00 43.04 306 LEU A C 1
ATOM 2156 O O . LEU A 1 306 ? 38.182 22.493 215.008 1.00 49.45 306 LEU A O 1
ATOM 2161 N N . THR A 1 307 ? 37.432 24.429 215.759 1.00 45.08 307 THR A N 1
ATOM 2162 C CA . THR A 1 307 ? 38.592 24.839 216.513 1.00 47.01 307 THR A CA 1
ATOM 2163 C C . THR A 1 307 ? 38.790 24.055 217.843 1.00 52.65 307 THR A C 1
ATOM 2164 O O . THR A 1 307 ? 39.872 24.099 218.436 1.00 54.12 307 THR A O 1
ATOM 2168 N N . GLY A 1 308 ? 37.757 23.358 218.318 1.00 52.82 308 GLY A N 1
ATOM 2169 C CA . GLY A 1 308 ? 37.828 22.577 219.550 1.00 46.82 308 GLY A CA 1
ATOM 2170 C C . GLY A 1 308 ? 37.110 23.230 220.706 1.00 46.68 308 GLY A C 1
ATOM 2171 O O . GLY A 1 308 ? 36.806 22.577 221.689 1.00 48.95 308 GLY A O 1
ATOM 2172 N N . VAL A 1 309 ? 36.809 24.518 220.580 1.00 49.05 309 VAL A N 1
ATOM 2173 C CA . VAL A 1 309 ? 36.011 25.239 221.579 1.00 47.68 309 VAL A CA 1
ATOM 2174 C C . VAL A 1 309 ? 34.610 24.590 221.727 1.00 46.55 309 VAL A C 1
ATOM 2175 O O . VAL A 1 309 ? 34.048 24.089 220.778 1.00 45.79 309 VAL A O 1
ATOM 2179 N N . ARG A 1 310 ? 34.051 24.643 222.923 1.00 48.15 310 ARG A N 1
ATOM 2180 C CA . ARG A 1 310 ? 32.639 24.320 223.157 1.00 44.96 310 ARG A CA 1
ATOM 2181 C C . ARG A 1 310 ? 31.902 25.551 222.829 1.00 42.99 310 ARG A C 1
ATOM 2182 O O . ARG A 1 310 ? 32.241 26.629 223.309 1.00 46.63 310 ARG A O 1
ATOM 2190 N N . ALA A 1 311 ? 30.859 25.389 222.042 1.00 45.92 311 ALA A N 1
ATOM 2191 C CA . ALA A 1 311 ? 30.208 26.502 221.427 1.00 44.59 311 ALA A CA 1
ATOM 2192 C C . ALA A 1 311 ? 28.735 26.314 221.511 1.00 44.59 311 ALA A C 1
ATOM 2193 O O . ALA A 1 311 ? 28.253 25.187 221.469 1.00 44.50 311 ALA A O 1
ATOM 2195 N N . ALA A 1 312 ? 28.017 27.429 221.579 1.00 44.49 312 ALA A N 1
ATOM 2196 C CA . ALA A 1 312 ? 26.584 27.392 221.749 1.00 42.54 312 ALA A CA 1
ATOM 2197 C C . ALA A 1 312 ? 25.922 28.599 221.211 1.00 43.54 312 ALA A C 1
ATOM 2198 O O . ALA A 1 312 ? 26.533 29.661 221.053 1.00 41.86 312 ALA A O 1
ATOM 2200 N N . THR A 1 313 ? 24.643 28.436 220.911 1.00 45.48 313 THR A N 1
ATOM 2201 C CA . THR A 1 313 ? 23.838 29.587 220.554 1.00 47.65 313 THR A CA 1
ATOM 2202 C C . THR A 1 313 ? 22.569 29.513 221.336 1.00 43.75 313 THR A C 1
ATOM 2203 O O . THR A 1 313 ? 22.341 28.565 222.054 1.00 42.97 313 THR A O 1
ATOM 2207 N N . ALA A 1 314 ? 21.792 30.575 221.292 1.00 47.28 314 ALA A N 1
ATOM 2208 C CA . ALA A 1 314 ? 20.527 30.601 222.020 1.00 43.02 314 ALA A CA 1
ATOM 2209 C C . ALA A 1 314 ? 19.579 31.360 221.160 1.00 38.35 314 ALA A C 1
ATOM 2210 O O . ALA A 1 314 ? 19.965 32.362 220.590 1.00 40.11 314 ALA A O 1
ATOM 2212 N N . THR A 1 315 ? 18.355 30.865 221.060 1.00 40.20 315 THR A N 1
ATOM 2213 C CA . THR A 1 315 ? 17.347 31.436 220.191 1.00 38.77 315 THR A CA 1
ATOM 2214 C C . THR A 1 315 ? 15.953 31.051 220.627 1.00 38.72 315 THR A C 1
ATOM 2215 O O . THR A 1 315 ? 15.777 30.395 221.639 1.00 39.69 315 THR A O 1
ATOM 2219 N N . SER A 1 316 ? 14.964 31.542 219.884 1.00 39.94 316 SER A N 1
ATOM 2220 C CA . SER A 1 316 ? 13.602 31.087 220.008 1.00 43.54 316 SER A CA 1
ATOM 2221 C C . SER A 1 316 ? 13.019 30.781 218.620 1.00 44.11 316 SER A C 1
ATOM 2222 O O . SER A 1 316 ? 13.750 30.822 217.626 1.00 47.20 316 SER A O 1
ATOM 2225 N N . GLY A 1 317 ? 11.728 30.442 218.568 1.00 44.38 317 GLY A N 1
ATOM 2226 C CA . GLY A 1 317 ? 11.083 29.827 217.364 1.00 43.02 317 GLY A CA 1
ATOM 2227 C C . GLY A 1 317 ? 11.424 30.435 215.997 1.00 45.23 317 GLY A C 1
ATOM 2228 O O . GLY A 1 317 ? 11.818 29.693 215.063 1.00 48.03 317 GLY A O 1
ATOM 2229 N N . PRO A 1 318 ? 11.255 31.771 215.863 1.00 41.21 318 PRO A N 1
ATOM 2230 C CA . PRO A 1 318 ? 11.643 32.472 214.647 1.00 39.78 318 PRO A CA 1
ATOM 2231 C C . PRO A 1 318 ? 13.113 32.294 214.297 1.00 39.34 318 PRO A C 1
ATOM 2232 O O . PRO A 1 318 ? 13.426 32.075 213.142 1.00 43.95 318 PRO A O 1
ATOM 2236 N N . GLY A 1 319 ? 14.004 32.354 215.270 1.00 40.59 319 GLY A N 1
ATOM 2237 C CA . GLY A 1 319 ? 15.426 32.113 215.032 1.00 37.03 319 GLY A CA 1
ATOM 2238 C C . GLY A 1 319 ? 15.768 30.643 214.742 1.00 40.08 319 GLY A C 1
ATOM 2239 O O . GLY A 1 319 ? 16.569 30.349 213.864 1.00 35.91 319 GLY A O 1
ATOM 2240 N N . PHE A 1 320 ? 15.145 29.701 215.447 1.00 41.59 320 PHE A N 1
ATOM 2241 C CA . PHE A 1 320 ? 15.397 28.277 215.158 1.00 42.19 320 PHE A CA 1
ATOM 2242 C C . PHE A 1 320 ? 15.031 27.956 213.719 1.00 38.42 320 PHE A C 1
ATOM 2243 O O . PHE A 1 320 ? 15.697 27.167 213.096 1.00 35.06 320 PHE A O 1
ATOM 2251 N N . SER A 1 321 ? 13.979 28.577 213.193 1.00 38.98 321 SER A N 1
ATOM 2252 C CA . SER A 1 321 ? 13.518 28.249 211.841 1.00 38.86 321 SER A CA 1
ATOM 2253 C C . SER A 1 321 ? 14.540 28.633 210.816 1.00 40.20 321 SER A C 1
ATOM 2254 O O . SER A 1 321 ? 14.684 27.942 209.823 1.00 48.70 321 SER A O 1
ATOM 2257 N N . LEU A 1 322 ? 15.256 29.733 211.078 1.00 44.52 322 LEU A N 1
ATOM 2258 C CA . LEU A 1 322 ? 16.412 30.175 210.289 1.00 42.99 322 LEU A CA 1
ATOM 2259 C C . LEU A 1 322 ? 17.704 29.327 210.444 1.00 41.90 322 LEU A C 1
ATOM 2260 O O . LEU A 1 322 ? 18.490 29.226 209.534 1.00 45.67 322 LEU A O 1
ATOM 2265 N N . MET A 1 323 ? 17.918 28.718 211.594 1.00 41.79 323 MET A N 1
ATOM 2266 C CA . MET A 1 323 ? 19.077 27.848 211.846 1.00 41.83 323 MET A CA 1
ATOM 2267 C C . MET A 1 323 ? 19.083 26.437 211.271 1.00 40.92 323 MET A C 1
ATOM 2268 O O . MET A 1 323 ? 20.092 25.745 211.382 1.00 41.92 323 MET A O 1
ATOM 2273 N N . VAL A 1 324 ? 17.996 25.997 210.669 1.00 41.31 324 VAL A N 1
ATOM 2274 C CA . VAL A 1 324 ? 17.890 24.598 210.210 1.00 44.06 324 VAL A CA 1
ATOM 2275 C C . VAL A 1 324 ? 18.944 24.173 209.157 1.00 43.72 324 VAL A C 1
ATOM 2276 O O . VAL A 1 324 ? 19.458 23.026 209.180 1.00 41.93 324 VAL A O 1
ATOM 2280 N N . GLU A 1 325 ? 19.252 25.078 208.235 1.00 45.02 325 GLU A N 1
ATOM 2281 C CA . GLU A 1 325 ? 20.311 24.855 207.207 1.00 46.23 325 GLU A CA 1
ATOM 2282 C C . GLU A 1 325 ? 21.642 24.584 207.886 1.00 44.05 325 GLU A C 1
ATOM 2283 O O . GLU A 1 325 ? 22.343 23.644 207.537 1.00 52.06 325 GLU A O 1
ATOM 2289 N N . GLY A 1 326 ? 21.965 25.415 208.876 1.00 44.01 326 GLY A N 1
ATOM 2290 C CA . GLY A 1 326 ? 23.163 25.270 209.701 1.00 41.11 326 GLY A CA 1
ATOM 2291 C C . GLY A 1 326 ? 23.209 23.985 210.512 1.00 40.07 326 GLY A C 1
ATOM 2292 O O . GLY A 1 326 ? 24.242 23.357 210.611 1.00 43.44 326 GLY A O 1
ATOM 2293 N N . LEU A 1 327 ? 22.081 23.598 211.086 1.00 40.73 327 LEU A N 1
ATOM 2294 C CA . LEU A 1 327 ? 21.959 22.340 211.816 1.00 42.18 327 LEU A CA 1
ATOM 2295 C C . LEU A 1 327 ? 22.289 21.153 210.911 1.00 42.49 327 LEU A C 1
ATOM 2296 O O . LEU A 1 327 ? 22.958 20.223 211.324 1.00 42.95 327 LEU A O 1
ATOM 2301 N N . GLY A 1 328 ? 21.833 21.213 209.657 1.00 42.93 328 GLY A N 1
ATOM 2302 C CA . GLY A 1 328 ? 22.136 20.199 208.672 1.00 40.54 328 GLY A CA 1
ATOM 2303 C C . GLY A 1 328 ? 23.620 20.050 208.404 1.00 41.44 328 GLY A C 1
ATOM 2304 O O . GLY A 1 328 ? 24.130 18.959 208.348 1.00 43.19 328 GLY A O 1
ATOM 2305 N N . TRP A 1 329 ? 24.324 21.157 208.251 1.00 44.74 329 TRP A N 1
ATOM 2306 C CA . TRP A 1 329 ? 25.769 21.113 207.999 1.00 41.56 329 TRP A CA 1
ATOM 2307 C C . TRP A 1 329 ? 26.505 20.561 209.229 1.00 43.51 329 TRP A C 1
ATOM 2308 O O . TRP A 1 329 ? 27.434 19.753 209.119 1.00 42.69 329 TRP A O 1
ATOM 2319 N N . ALA A 1 330 ? 26.067 20.977 210.411 1.00 40.89 330 ALA A N 1
ATOM 2320 C CA . ALA A 1 330 ? 26.648 20.462 211.630 1.00 40.37 330 ALA A CA 1
ATOM 2321 C C . ALA A 1 330 ? 26.417 18.950 211.768 1.00 44.73 330 ALA A C 1
ATOM 2322 O O . ALA A 1 330 ? 27.302 18.234 212.207 1.00 48.08 330 ALA A O 1
ATOM 2324 N N . GLY A 1 331 ? 25.225 18.472 211.408 1.00 45.65 331 GLY A N 1
ATOM 2325 C CA . GLY A 1 331 ? 24.942 17.028 211.388 1.00 43.83 331 GLY A CA 1
ATOM 2326 C C . GLY A 1 331 ? 25.810 16.263 210.396 1.00 44.52 331 GLY A C 1
ATOM 2327 O O . GLY A 1 331 ? 26.389 15.244 210.731 1.00 42.79 331 GLY A O 1
ATOM 2328 N N . MET A 1 332 ? 25.910 16.801 209.184 1.00 47.78 332 MET A N 1
ATOM 2329 C CA . MET A 1 332 ? 26.704 16.245 208.083 1.00 54.06 332 MET A CA 1
ATOM 2330 C C . MET A 1 332 ? 28.215 16.132 208.402 1.00 54.34 332 MET A C 1
ATOM 2331 O O . MET A 1 332 ? 28.841 15.148 208.052 1.00 53.15 332 MET A O 1
ATOM 2336 N N . ASN A 1 333 ? 28.785 17.162 209.029 1.00 49.09 333 ASN A N 1
ATOM 2337 C CA . ASN A 1 333 ? 30.216 17.197 209.368 1.00 49.41 333 ASN A CA 1
ATOM 2338 C C . ASN A 1 333 ? 30.488 16.867 210.841 1.00 48.92 333 ASN A C 1
ATOM 2339 O O . ASN A 1 333 ? 31.566 17.144 211.340 1.00 50.60 333 ASN A O 1
ATOM 2344 N N . GLU A 1 334 ? 29.499 16.302 211.530 1.00 45.57 334 GLU A N 1
ATOM 2345 C CA . GLU A 1 334 ? 29.663 15.732 212.869 1.00 45.78 334 GLU A CA 1
ATOM 2346 C C . GLU A 1 334 ? 30.216 16.752 213.828 1.00 45.76 334 GLU A C 1
ATOM 2347 O O . GLU A 1 334 ? 31.081 16.468 214.661 1.00 43.81 334 GLU A O 1
ATOM 2353 N N . VAL A 1 335 ? 29.668 17.962 213.717 1.00 48.42 335 VAL A N 1
ATOM 2354 C CA . VAL A 1 335 ? 30.072 19.080 214.552 1.00 49.25 335 VAL A CA 1
ATOM 2355 C C . VAL A 1 335 ? 29.250 19.183 215.857 1.00 47.88 335 VAL A C 1
ATOM 2356 O O . VAL A 1 335 ? 28.052 19.360 215.788 1.00 48.34 335 VAL A O 1
ATOM 2360 N N . PRO A 1 336 ? 29.906 19.108 217.042 1.00 47.89 336 PRO A N 1
ATOM 2361 C CA . PRO A 1 336 ? 29.248 19.426 218.318 1.00 46.46 336 PRO A CA 1
ATOM 2362 C C . PRO A 1 336 ? 28.869 20.893 218.429 1.00 45.02 336 PRO A C 1
ATOM 2363 O O . PRO A 1 336 ? 29.694 21.773 218.201 1.00 47.36 336 PRO A O 1
ATOM 2367 N N . VAL A 1 337 ? 27.624 21.142 218.770 1.00 41.03 337 VAL A N 1
ATOM 2368 C CA . VAL A 1 337 ? 27.159 22.483 218.991 1.00 39.86 337 VAL A CA 1
ATOM 2369 C C . VAL A 1 337 ? 25.889 22.319 219.796 1.00 40.14 337 VAL A C 1
ATOM 2370 O O . VAL A 1 337 ? 25.172 21.359 219.591 1.00 39.77 337 VAL A O 1
ATOM 2374 N N . VAL A 1 338 ? 25.625 23.228 220.727 1.00 39.32 338 VAL A N 1
ATOM 2375 C CA . VAL A 1 338 ? 24.345 23.190 221.438 1.00 43.46 338 VAL A CA 1
ATOM 2376 C C . VAL A 1 338 ? 23.527 24.401 221.046 1.00 39.49 338 VAL A C 1
ATOM 2377 O O . VAL A 1 338 ? 24.055 25.476 220.840 1.00 42.04 338 VAL A O 1
ATOM 2381 N N . ILE A 1 339 ? 22.237 24.193 220.872 1.00 38.78 339 ILE A N 1
ATOM 2382 C CA . ILE A 1 339 ? 21.334 25.274 220.637 1.00 37.99 339 ILE A CA 1
ATOM 2383 C C . ILE A 1 339 ? 20.387 25.221 221.774 1.00 39.19 339 ILE A C 1
ATOM 2384 O O . ILE A 1 339 ? 19.707 24.207 221.989 1.00 39.02 339 ILE A O 1
ATOM 2389 N N . THR A 1 340 ? 20.314 26.322 222.496 1.00 39.70 340 THR A N 1
ATOM 2390 C CA . THR A 1 340 ? 19.300 26.498 223.517 1.00 39.78 340 THR A CA 1
ATOM 2391 C C . THR A 1 340 ? 18.088 27.143 222.842 1.00 39.12 340 THR A C 1
ATOM 2392 O O . THR A 1 340 ? 18.169 28.247 222.328 1.00 40.32 340 THR A O 1
ATOM 2396 N N . TYR A 1 341 ? 16.983 26.407 222.833 1.00 37.98 341 TYR A N 1
ATOM 2397 C CA . TYR A 1 341 ? 15.782 26.768 222.141 1.00 39.01 341 TYR A CA 1
ATOM 2398 C C . TYR A 1 341 ? 14.720 27.109 223.181 1.00 36.26 341 TYR A C 1
ATOM 2399 O O . TYR A 1 341 ? 14.164 26.265 223.815 1.00 35.82 341 TYR A O 1
ATOM 2408 N N . TYR A 1 342 ? 14.454 28.390 223.351 1.00 36.14 342 TYR A N 1
ATOM 2409 C CA . TYR A 1 342 ? 13.373 28.803 224.176 1.00 37.15 342 TYR A CA 1
ATOM 2410 C C . TYR A 1 342 ? 12.052 28.797 223.390 1.00 37.49 342 TYR A C 1
ATOM 2411 O O . TYR A 1 342 ? 11.951 29.387 222.346 1.00 37.65 342 TYR A O 1
ATOM 2420 N N . ILE A 1 343 ? 11.033 28.130 223.896 1.00 41.94 343 ILE A N 1
ATOM 2421 C CA . ILE A 1 343 ? 9.784 28.016 223.172 1.00 39.76 343 ILE A CA 1
ATOM 2422 C C . ILE A 1 343 ? 8.833 29.091 223.639 1.00 39.80 343 ILE A C 1
ATOM 2423 O O . ILE A 1 343 ? 8.449 29.084 224.785 1.00 47.24 343 ILE A O 1
ATOM 2428 N N . ARG A 1 344 ? 8.469 30.000 222.734 1.00 37.92 344 ARG A N 1
ATOM 2429 C CA . ARG A 1 344 ? 7.529 31.074 222.985 1.00 39.96 344 ARG A CA 1
ATOM 2430 C C . ARG A 1 344 ? 6.297 30.814 222.147 1.00 39.51 344 ARG A C 1
ATOM 2431 O O . ARG A 1 344 ? 6.288 29.881 221.351 1.00 40.13 344 ARG A O 1
ATOM 2439 N N . GLY A 1 345 ? 5.257 31.638 222.302 1.00 40.13 345 GLY A N 1
ATOM 2440 C CA . GLY A 1 345 ? 4.007 31.427 221.522 1.00 42.96 345 GLY A CA 1
ATOM 2441 C C . GLY A 1 345 ? 4.204 31.546 220.015 1.00 38.13 345 GLY A C 1
ATOM 2442 O O . GLY A 1 345 ? 4.904 32.427 219.593 1.00 33.57 345 GLY A O 1
ATOM 2443 N N . GLY A 1 346 ? 3.632 30.644 219.220 1.00 37.14 346 GLY A N 1
ATOM 2444 C CA . GLY A 1 346 ? 3.768 30.705 217.734 1.00 36.49 346 GLY A CA 1
ATOM 2445 C C . GLY A 1 346 ? 2.441 30.530 217.005 1.00 35.18 346 GLY A C 1
ATOM 2446 O O . GLY A 1 346 ? 1.418 30.762 217.599 1.00 38.04 346 GLY A O 1
ATOM 2447 N N . PRO A 1 347 ? 2.411 30.227 215.703 1.00 36.04 347 PRO A N 1
ATOM 2448 C CA . PRO A 1 347 ? 3.516 30.272 214.779 1.00 35.37 347 PRO A CA 1
ATOM 2449 C C . PRO A 1 347 ? 4.004 31.695 214.424 1.00 36.48 347 PRO A C 1
ATOM 2450 O O . PRO A 1 347 ? 3.484 32.682 214.896 1.00 38.53 347 PRO A O 1
ATOM 2454 N N . SER A 1 348 ? 5.008 31.772 213.573 1.00 37.10 348 SER A N 1
ATOM 2455 C CA . SER A 1 348 ? 5.558 33.019 213.140 1.00 36.25 348 SER A CA 1
ATOM 2456 C C . SER A 1 348 ? 5.993 33.887 214.286 1.00 35.27 348 SER A C 1
ATOM 2457 O O . SER A 1 348 ? 6.495 33.381 215.249 1.00 34.90 348 SER A O 1
ATOM 2460 N N . THR A 1 349 ? 5.861 35.201 214.167 1.00 41.01 349 THR A N 1
ATOM 2461 C CA . THR A 1 349 ? 6.116 36.120 215.283 1.00 41.30 349 THR A CA 1
ATOM 2462 C C . THR A 1 349 ? 5.366 35.704 216.556 1.00 40.85 349 THR A C 1
ATOM 2463 O O . THR A 1 349 ? 5.908 35.782 217.640 1.00 42.68 349 THR A O 1
ATOM 2467 N N . GLY A 1 350 ? 4.112 35.282 216.377 1.00 41.69 350 GLY A N 1
ATOM 2468 C CA . GLY A 1 350 ? 3.296 34.638 217.402 1.00 42.12 350 GLY A CA 1
ATOM 2469 C C . GLY A 1 350 ? 3.042 35.521 218.604 1.00 41.10 350 GLY A C 1
ATOM 2470 O O . GLY A 1 350 ? 2.602 36.637 218.463 1.00 42.35 350 GLY A O 1
ATOM 2471 N N . LEU A 1 351 ? 3.371 35.017 219.786 1.00 43.17 351 LEU A N 1
ATOM 2472 C CA . LEU A 1 351 ? 3.301 35.773 221.030 1.00 43.42 351 LEU A CA 1
ATOM 2473 C C . LEU A 1 351 ? 4.704 35.858 221.619 1.00 43.04 351 LEU A C 1
ATOM 2474 O O . LEU A 1 351 ? 5.091 35.030 222.419 1.00 43.84 351 LEU A O 1
ATOM 2479 N N . PRO A 1 352 ? 5.470 36.875 221.229 1.00 41.12 352 PRO A N 1
ATOM 2480 C CA . PRO A 1 352 ? 6.863 37.053 221.639 1.00 42.68 352 PRO A CA 1
ATOM 2481 C C . PRO A 1 352 ? 7.158 36.907 223.136 1.00 46.34 352 PRO A C 1
ATOM 2482 O O . PRO A 1 352 ? 8.256 36.482 223.489 1.00 56.51 352 PRO A O 1
ATOM 2486 N N . THR A 1 353 ? 6.214 37.312 223.983 1.00 43.59 353 THR A N 1
ATOM 2487 C CA . THR A 1 353 ? 6.377 37.381 225.436 1.00 42.88 353 THR A CA 1
ATOM 2488 C C . THR A 1 353 ? 5.676 36.236 226.196 1.00 45.09 353 THR A C 1
ATOM 2489 O O . THR A 1 353 ? 5.656 36.236 227.394 1.00 46.48 353 THR A O 1
ATOM 2493 N N . ARG A 1 354 ? 5.074 35.293 225.496 1.00 44.79 354 ARG A N 1
ATOM 2494 C CA . ARG A 1 354 ? 4.224 34.314 226.112 1.00 45.85 354 ARG A CA 1
ATOM 2495 C C . ARG A 1 354 ? 4.765 32.935 225.831 1.00 47.07 354 ARG A C 1
ATOM 2496 O O . ARG A 1 354 ? 5.610 32.761 224.955 1.00 47.00 354 ARG A O 1
ATOM 2504 N N . THR A 1 355 ? 4.278 31.942 226.572 1.00 44.38 355 THR A N 1
ATOM 2505 C CA . THR A 1 355 ? 4.894 30.626 226.532 1.00 44.89 355 THR A CA 1
ATOM 2506 C C . THR A 1 355 ? 4.099 29.651 225.687 1.00 41.32 355 THR A C 1
ATOM 2507 O O . THR A 1 355 ? 2.938 29.876 225.427 1.00 48.28 355 THR A O 1
ATOM 2511 N N . ALA A 1 356 ? 4.733 28.561 225.291 1.00 40.65 356 ALA A N 1
ATOM 2512 C CA . ALA A 1 356 ? 4.033 27.415 224.678 1.00 39.50 356 ALA A CA 1
ATOM 2513 C C . ALA A 1 356 ? 4.921 26.175 224.741 1.00 39.89 356 ALA A C 1
ATOM 2514 O O . ALA A 1 356 ? 6.111 26.265 225.053 1.00 36.85 356 ALA A O 1
ATOM 2516 N N . GLN A 1 357 ? 4.332 25.047 224.360 1.00 41.59 357 GLN A N 1
ATOM 2517 C CA . GLN A 1 357 ? 5.006 23.760 224.210 1.00 45.73 357 GLN A CA 1
ATOM 2518 C C . GLN A 1 357 ? 4.730 23.191 222.826 1.00 44.10 357 GLN A C 1
ATOM 2519 O O . GLN A 1 357 ? 4.524 21.990 222.605 1.00 41.75 357 GLN A O 1
ATOM 2525 N N . SER A 1 358 ? 4.748 24.101 221.885 1.00 47.46 358 SER A N 1
ATOM 2526 C CA . SER A 1 358 ? 4.319 23.851 220.527 1.00 48.11 358 SER A CA 1
ATOM 2527 C C . SER A 1 358 ? 5.394 23.188 219.656 1.00 43.85 358 SER A C 1
ATOM 2528 O O . SER A 1 358 ? 5.114 22.582 218.635 1.00 50.41 358 SER A O 1
ATOM 2531 N N . ASP A 1 359 ? 6.639 23.317 220.071 1.00 45.69 359 ASP A N 1
ATOM 2532 C CA . ASP A 1 359 ? 7.772 23.030 219.245 1.00 47.31 359 ASP A CA 1
ATOM 2533 C C . ASP A 1 359 ? 8.412 21.786 219.786 1.00 45.78 359 ASP A C 1
ATOM 2534 O O . ASP A 1 359 ? 9.333 21.871 220.595 1.00 49.37 359 ASP A O 1
ATOM 2539 N N . LEU A 1 360 ? 7.908 20.627 219.371 1.00 46.74 360 LEU A N 1
ATOM 2540 C CA . LEU A 1 360 ? 8.472 19.328 219.809 1.00 44.73 360 LEU A CA 1
ATOM 2541 C C . LEU A 1 360 ? 8.850 18.488 218.607 1.00 40.51 360 LEU A C 1
ATOM 2542 O O . LEU A 1 360 ? 10.021 18.220 218.354 1.00 41.72 360 LEU A O 1
ATOM 2547 N N . ILE A 1 361 ? 7.873 18.129 217.804 1.00 36.85 361 ILE A N 1
ATOM 2548 C CA . ILE A 1 361 ? 8.168 17.323 216.622 1.00 38.30 361 ILE A CA 1
ATOM 2549 C C . ILE A 1 361 ? 9.094 18.066 215.655 1.00 40.06 361 ILE A C 1
ATOM 2550 O O . ILE A 1 361 ? 9.975 17.459 215.039 1.00 41.34 361 ILE A O 1
ATOM 2555 N N . PHE A 1 362 ? 8.934 19.388 215.551 1.00 41.50 362 PHE A N 1
ATOM 2556 C CA . PHE A 1 362 ? 9.723 20.164 214.604 1.00 38.84 362 PHE A CA 1
ATOM 2557 C C . PHE A 1 362 ? 11.232 20.024 214.916 1.00 39.42 362 PHE A C 1
ATOM 2558 O O . PHE A 1 362 ? 11.955 19.586 214.038 1.00 44.65 362 PHE A O 1
ATOM 2566 N N . PRO A 1 363 ? 11.710 20.364 216.137 1.00 39.74 363 PRO A N 1
ATOM 2567 C CA . PRO A 1 363 ? 13.157 20.286 216.374 1.00 41.11 363 PRO A CA 1
ATOM 2568 C C . PRO A 1 363 ? 13.723 18.909 216.271 1.00 40.16 363 PRO A C 1
ATOM 2569 O O . PRO A 1 363 ? 14.853 18.777 215.834 1.00 43.73 363 PRO A O 1
ATOM 2573 N N . ILE A 1 364 ? 12.929 17.907 216.649 1.00 42.20 364 ILE A N 1
ATOM 2574 C CA . ILE A 1 364 ? 13.323 16.497 216.540 1.00 43.22 364 ILE A CA 1
ATOM 2575 C C . ILE A 1 364 ? 13.590 16.111 215.098 1.00 46.58 364 ILE A C 1
ATOM 2576 O O . ILE A 1 364 ? 14.514 15.381 214.851 1.00 51.83 364 ILE A O 1
ATOM 2581 N N . PHE A 1 365 ? 12.743 16.546 214.160 1.00 49.70 365 PHE A N 1
ATOM 2582 C CA . PHE A 1 365 ? 12.919 16.188 212.736 1.00 51.62 365 PHE A CA 1
ATOM 2583 C C . PHE A 1 365 ? 13.346 17.337 211.843 1.00 47.51 365 PHE A C 1
ATOM 2584 O O . PHE A 1 365 ? 13.226 17.247 210.648 1.00 56.13 365 PHE A O 1
ATOM 2592 N N . ALA A 1 366 ? 13.868 18.401 212.422 1.00 42.55 366 ALA A N 1
ATOM 2593 C CA . ALA A 1 366 ? 14.320 19.531 211.667 1.00 46.38 366 ALA A CA 1
ATOM 2594 C C . ALA A 1 366 ? 15.516 19.165 210.772 1.00 47.09 366 ALA A C 1
ATOM 2595 O O . ALA A 1 366 ? 16.472 18.546 211.221 1.00 43.66 366 ALA A O 1
ATOM 2597 N N . GLY A 1 367 ? 15.424 19.574 209.510 1.00 45.49 367 GLY A N 1
ATOM 2598 C CA . GLY A 1 367 ? 16.493 19.483 208.551 1.00 42.43 367 GLY A CA 1
ATOM 2599 C C . GLY A 1 367 ? 16.147 18.483 207.493 1.00 41.20 367 GLY A C 1
ATOM 2600 O O . GLY A 1 367 ? 15.441 17.513 207.749 1.00 47.35 367 GLY A O 1
ATOM 2601 N N . HIS A 1 368 ? 16.618 18.742 206.292 1.00 40.62 368 HIS A N 1
ATOM 2602 C CA . HIS A 1 368 ? 16.518 17.783 205.218 1.00 44.24 368 HIS A CA 1
ATOM 2603 C C . HIS A 1 368 ? 17.632 16.723 205.362 1.00 48.94 368 HIS A C 1
ATOM 2604 O O . HIS A 1 368 ? 18.693 16.982 205.961 1.00 46.87 368 HIS A O 1
ATOM 2611 N N . GLY A 1 369 ? 17.324 15.503 204.911 1.00 54.64 369 GLY A N 1
ATOM 2612 C CA . GLY A 1 369 ? 18.312 14.458 204.684 1.00 57.80 369 GLY A CA 1
ATOM 2613 C C . GLY A 1 369 ? 18.689 13.409 205.736 1.00 62.66 369 GLY A C 1
ATOM 2614 O O . GLY A 1 369 ? 19.522 12.537 205.436 1.00 71.87 369 GLY A O 1
ATOM 2615 N N . GLU A 1 370 ? 18.120 13.461 206.934 1.00 54.09 370 GLU A N 1
ATOM 2616 C CA . GLU A 1 370 ? 18.454 12.484 208.017 1.00 52.13 370 GLU A CA 1
ATOM 2617 C C . GLU A 1 370 ? 19.871 12.595 208.595 1.00 50.91 370 GLU A C 1
ATOM 2618 O O . GLU A 1 370 ? 20.859 12.442 207.890 1.00 53.29 370 GLU A O 1
ATOM 2624 N N . PHE A 1 371 ? 19.929 12.822 209.904 1.00 45.31 371 PHE A N 1
ATOM 2625 C CA . PHE A 1 371 ? 21.166 13.002 210.630 1.00 48.01 371 PHE A CA 1
ATOM 2626 C C . PHE A 1 371 ? 20.859 12.932 212.127 1.00 51.04 371 PHE A C 1
ATOM 2627 O O . PHE A 1 371 ? 19.738 13.266 212.543 1.00 46.05 371 PHE A O 1
ATOM 2635 N N . PRO A 1 372 ? 21.839 12.477 212.942 1.00 50.88 372 PRO A N 1
ATOM 2636 C CA . PRO A 1 372 ? 21.613 12.410 214.382 1.00 48.57 372 PRO A CA 1
ATOM 2637 C C . PRO A 1 372 ? 21.506 13.807 214.985 1.00 44.62 372 PRO A C 1
ATOM 2638 O O . PRO A 1 372 ? 22.274 14.684 214.606 1.00 50.53 372 PRO A O 1
ATOM 2642 N N . LYS A 1 373 ? 20.500 13.983 215.831 1.00 44.49 373 LYS A N 1
ATOM 2643 C CA . LYS A 1 373 ? 20.263 15.143 216.707 1.00 47.48 373 LYS A CA 1
ATOM 2644 C C . LYS A 1 373 ? 19.897 14.550 218.076 1.00 45.22 373 LYS A C 1
ATOM 2645 O O . LYS A 1 373 ? 19.218 13.515 218.177 1.00 42.97 373 LYS A O 1
ATOM 2651 N N . ILE A 1 374 ? 20.357 15.198 219.130 1.00 44.25 374 ILE A N 1
ATOM 2652 C CA . ILE A 1 374 ? 19.940 14.831 220.454 1.00 43.26 374 ILE A CA 1
ATOM 2653 C C . ILE A 1 374 ? 19.050 15.976 220.918 1.00 44.01 374 ILE A C 1
ATOM 2654 O O . ILE A 1 374 ? 19.380 17.155 220.678 1.00 42.37 374 ILE A O 1
ATOM 2659 N N . VAL A 1 375 ? 17.934 15.619 221.568 1.00 39.23 375 VAL A N 1
ATOM 2660 C CA . VAL A 1 375 ? 16.935 16.584 222.004 1.00 37.25 375 VAL A CA 1
ATOM 2661 C C . VAL A 1 375 ? 16.538 16.363 223.472 1.00 39.28 375 VAL A C 1
ATOM 2662 O O . VAL A 1 375 ? 16.009 15.341 223.826 1.00 40.80 375 VAL A O 1
ATOM 2666 N N . LEU A 1 376 ? 16.689 17.408 224.262 1.00 39.26 376 LEU A N 1
ATOM 2667 C CA . LEU A 1 376 ? 16.620 17.369 225.700 1.00 44.10 376 LEU A CA 1
ATOM 2668 C C . LEU A 1 376 ? 15.661 18.500 226.129 1.00 38.85 376 LEU A C 1
ATOM 2669 O O . LEU A 1 376 ? 15.664 19.527 225.529 1.00 39.24 376 LEU A O 1
ATOM 2674 N N . ALA A 1 377 ? 14.826 18.308 227.144 1.00 39.87 377 ALA A N 1
ATOM 2675 C CA . ALA A 1 377 ? 13.903 19.330 227.621 1.00 40.01 377 ALA A CA 1
ATOM 2676 C C . ALA A 1 377 ? 13.830 19.394 229.130 1.00 42.58 377 ALA A C 1
ATOM 2677 O O . ALA A 1 377 ? 13.438 18.431 229.771 1.00 47.73 377 ALA A O 1
ATOM 2679 N N . SER A 1 378 ? 14.113 20.568 229.670 1.00 42.42 378 SER A N 1
ATOM 2680 C CA . SER A 1 378 ? 14.089 20.826 231.078 1.00 44.45 378 SER A CA 1
ATOM 2681 C C . SER A 1 378 ? 12.682 21.124 231.538 1.00 52.50 378 SER A C 1
ATOM 2682 O O . SER A 1 378 ? 11.869 21.665 230.776 1.00 61.36 378 SER A O 1
ATOM 2685 N N . GLY A 1 379 ? 12.401 20.748 232.785 1.00 54.15 379 GLY A N 1
ATOM 2686 C CA . GLY A 1 379 ? 11.087 20.946 233.408 1.00 57.86 379 GLY A CA 1
ATOM 2687 C C . GLY A 1 379 ? 11.086 21.855 234.622 1.00 57.90 379 GLY A C 1
ATOM 2688 O O . GLY A 1 379 ? 10.034 22.108 235.203 1.00 65.79 379 GLY A O 1
ATOM 2689 N N . ASP A 1 380 ? 12.259 22.337 235.012 1.00 55.50 380 ASP A N 1
ATOM 2690 C CA . ASP A 1 380 ? 12.403 23.277 236.109 1.00 53.06 380 ASP A CA 1
ATOM 2691 C C . ASP A 1 380 ? 13.752 23.965 236.039 1.00 48.31 380 ASP A C 1
ATOM 2692 O O . ASP A 1 380 ? 14.598 23.654 235.192 1.00 46.05 380 ASP A O 1
ATOM 2697 N N . HIS A 1 381 ? 13.923 24.923 236.931 1.00 46.84 381 HIS A N 1
ATOM 2698 C CA . HIS A 1 381 ? 15.092 25.779 236.954 1.00 48.87 381 HIS A CA 1
ATOM 2699 C C . HIS A 1 381 ? 16.417 25.052 237.171 1.00 48.57 381 HIS A C 1
ATOM 2700 O O . HIS A 1 381 ? 17.374 25.305 236.470 1.00 54.64 381 HIS A O 1
ATOM 2707 N N . ALA A 1 382 ? 16.478 24.178 238.159 1.00 49.94 382 ALA A N 1
ATOM 2708 C CA . ALA A 1 382 ? 17.675 23.354 238.400 1.00 51.74 382 ALA A CA 1
ATOM 2709 C C . ALA A 1 382 ? 18.046 22.472 237.195 1.00 49.68 382 ALA A C 1
ATOM 2710 O O . ALA A 1 382 ? 19.177 22.466 236.772 1.00 56.36 382 ALA A O 1
ATOM 2712 N N . GLU A 1 383 ? 17.075 21.752 236.645 1.00 51.71 383 GLU A N 1
ATOM 2713 C CA . GLU A 1 383 ? 17.262 20.943 235.433 1.00 51.25 383 GLU A CA 1
ATOM 2714 C C . GLU A 1 383 ? 17.778 21.800 234.258 1.00 48.82 383 GLU A C 1
ATOM 2715 O O . GLU A 1 383 ? 18.608 21.349 233.479 1.00 46.17 383 GLU A O 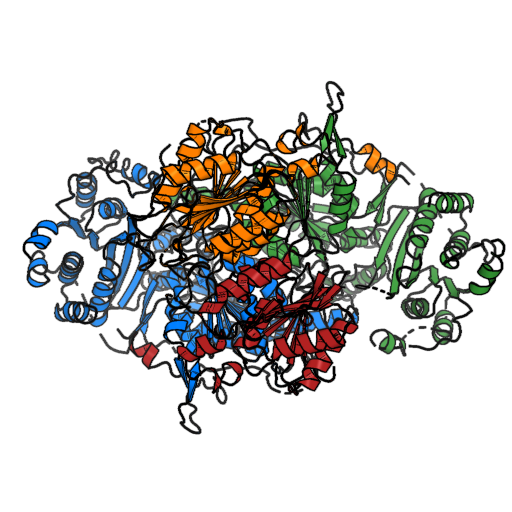1
ATOM 2721 N N . ALA A 1 384 ? 17.287 23.037 234.129 1.00 50.23 384 ALA A N 1
ATOM 2722 C CA . ALA A 1 384 ? 17.830 23.977 233.146 1.00 48.95 384 ALA A CA 1
ATOM 2723 C C . ALA A 1 384 ? 19.353 24.082 233.269 1.00 50.93 384 ALA A C 1
ATOM 2724 O O . ALA A 1 384 ? 20.070 23.959 232.283 1.00 49.27 384 ALA A O 1
ATOM 2726 N N . PHE A 1 385 ? 19.829 24.305 234.487 1.00 51.68 385 PHE A N 1
ATOM 2727 C CA . PHE A 1 385 ? 21.270 24.365 234.773 1.00 49.38 385 PHE A CA 1
ATOM 2728 C C . PHE A 1 385 ? 22.035 23.073 234.400 1.00 48.12 385 PHE A C 1
ATOM 2729 O O . PHE A 1 385 ? 23.056 23.099 233.692 1.00 43.75 385 PHE A O 1
ATOM 2737 N N . LYS A 1 386 ? 21.507 21.946 234.855 1.00 49.54 386 LYS A N 1
ATOM 2738 C CA . LYS A 1 386 ? 22.164 20.654 234.677 1.00 51.44 386 LYS A CA 1
ATOM 2739 C C . LYS A 1 386 ? 22.126 20.124 233.248 1.00 47.63 386 LYS A C 1
ATOM 2740 O O . LYS A 1 386 ? 23.100 19.512 232.796 1.00 51.32 386 LYS A O 1
ATOM 2746 N N . ASP A 1 387 ? 21.009 20.346 232.551 1.00 45.52 387 ASP A N 1
ATOM 2747 C CA . ASP A 1 387 ? 20.840 19.893 231.151 1.00 46.38 387 ASP A CA 1
ATOM 2748 C C . ASP A 1 387 ? 21.745 20.640 230.193 1.00 41.88 387 ASP A C 1
ATOM 2749 O O . ASP A 1 387 ? 22.263 20.058 229.253 1.00 42.58 387 ASP A O 1
ATOM 2754 N N . ALA A 1 388 ? 21.960 21.918 230.458 1.00 40.23 388 ALA A N 1
ATOM 2755 C CA . ALA A 1 388 ? 22.894 22.703 229.711 1.00 43.86 388 ALA A CA 1
ATOM 2756 C C . ALA A 1 388 ? 24.283 22.061 229.718 1.00 48.52 388 ALA A C 1
ATOM 2757 O O . ALA A 1 388 ? 24.969 22.063 228.713 1.00 52.62 388 ALA A O 1
ATOM 2759 N N . ILE A 1 389 ? 24.677 21.496 230.854 1.00 50.53 389 ILE A N 1
ATOM 2760 C CA . ILE A 1 389 ? 25.967 20.835 230.991 1.00 50.76 389 ILE A CA 1
ATOM 2761 C C . ILE A 1 389 ? 25.902 19.483 230.314 1.00 49.62 389 ILE A C 1
ATOM 2762 O O . ILE A 1 389 ? 26.758 19.135 229.520 1.00 46.13 389 ILE A O 1
ATOM 2767 N N . TRP A 1 390 ? 24.863 18.725 230.629 1.00 46.22 390 TRP A N 1
ATOM 2768 C CA . TRP A 1 390 ? 24.651 17.473 229.961 1.00 42.95 390 TRP A CA 1
ATOM 2769 C C . TRP A 1 390 ? 24.635 17.628 228.428 1.00 42.08 390 TRP A C 1
ATOM 2770 O O . TRP A 1 390 ? 25.257 16.845 227.712 1.00 46.73 390 TRP A O 1
ATOM 2781 N N . ALA A 1 391 ? 23.984 18.667 227.933 1.00 41.95 391 ALA A N 1
ATOM 2782 C CA . ALA A 1 391 ? 23.902 18.916 226.477 1.00 44.07 391 ALA A CA 1
ATOM 2783 C C . ALA A 1 391 ? 25.280 19.143 225.841 1.00 39.37 391 ALA A C 1
ATOM 2784 O O . ALA A 1 391 ? 25.604 18.618 224.791 1.00 44.95 391 ALA A O 1
ATOM 2786 N N . LEU A 1 392 ? 26.099 19.925 226.503 1.00 39.96 392 LEU A N 1
ATOM 2787 C CA . LEU A 1 392 ? 27.504 20.075 226.110 1.00 38.47 392 LEU A CA 1
ATOM 2788 C C . LEU A 1 392 ? 28.232 18.734 226.070 1.00 38.71 392 LEU A C 1
ATOM 2789 O O . LEU A 1 392 ? 28.863 18.393 225.079 1.00 37.14 392 LEU A O 1
ATOM 2794 N N . ASN A 1 393 ? 28.092 17.937 227.114 1.00 42.66 393 ASN A N 1
ATOM 2795 C CA . ASN A 1 393 ? 28.699 16.587 227.112 1.00 44.00 393 ASN A CA 1
ATOM 2796 C C . ASN A 1 393 ? 28.211 15.660 225.991 1.00 44.85 393 ASN A C 1
ATOM 2797 O O . ASN A 1 393 ? 29.007 14.963 225.361 1.00 45.87 393 ASN A O 1
ATOM 2802 N N . LEU A 1 394 ? 26.930 15.719 225.670 1.00 42.93 394 LEU A N 1
ATOM 2803 C CA . LEU A 1 394 ? 26.402 14.865 224.632 1.00 42.60 394 LEU A CA 1
ATOM 2804 C C . LEU A 1 394 ? 26.847 15.356 223.277 1.00 41.71 394 LEU A C 1
ATOM 2805 O O . LEU A 1 394 ? 27.253 14.574 222.437 1.00 43.79 394 LEU A O 1
ATOM 2810 N N . ALA A 1 395 ? 26.792 16.661 223.054 1.00 43.97 395 ALA A N 1
ATOM 2811 C CA . ALA A 1 395 ? 27.339 17.220 221.809 1.00 46.78 395 ALA A CA 1
ATOM 2812 C C . ALA A 1 395 ? 28.726 16.645 221.508 1.00 45.87 395 ALA A C 1
ATOM 2813 O O . ALA A 1 395 ? 28.983 16.197 220.413 1.00 45.83 395 ALA A O 1
ATOM 2815 N N . GLU A 1 396 ? 29.599 16.676 222.511 1.00 47.42 396 GLU A N 1
ATOM 2816 C CA . GLU A 1 396 ? 31.001 16.336 222.345 1.00 49.56 396 GLU A CA 1
ATOM 2817 C C . GLU A 1 396 ? 31.197 14.815 222.206 1.00 46.65 396 GLU A C 1
ATOM 2818 O O . GLU A 1 396 ? 32.023 14.397 221.452 1.00 45.30 396 GLU A O 1
ATOM 2824 N N . LYS A 1 397 ? 30.412 14.008 222.912 1.00 50.32 397 LYS A N 1
ATOM 2825 C CA . LYS A 1 397 ? 30.502 12.538 222.841 1.00 48.98 397 LYS A CA 1
ATOM 2826 C C . LYS A 1 397 ? 29.964 11.960 221.557 1.00 46.87 397 LYS A C 1
ATOM 2827 O O . LYS A 1 397 ? 30.568 11.083 220.973 1.00 54.90 397 LYS A O 1
ATOM 2833 N N . TYR A 1 398 ? 28.811 12.411 221.104 1.00 45.62 398 TYR A N 1
ATOM 2834 C CA . TYR A 1 398 ? 28.262 11.864 219.851 1.00 42.97 398 TYR A CA 1
ATOM 2835 C C . TYR A 1 398 ? 28.529 12.731 218.635 1.00 41.80 398 TYR A C 1
ATOM 2836 O O . TYR A 1 398 ? 28.039 12.437 217.550 1.00 41.41 398 TYR A O 1
ATOM 2845 N N . GLN A 1 399 ? 29.324 13.788 218.816 1.00 44.58 399 GLN A N 1
ATOM 2846 C CA . GLN A 1 399 ? 29.767 14.664 217.737 1.00 46.19 399 GLN A CA 1
ATOM 2847 C C . GLN A 1 399 ? 28.603 15.038 216.827 1.00 50.02 399 GLN A C 1
ATOM 2848 O O . GLN A 1 399 ? 28.565 14.673 215.634 1.00 48.71 399 GLN A O 1
ATOM 2854 N N . THR A 1 400 ? 27.644 15.750 217.411 1.00 47.36 400 THR A N 1
ATOM 2855 C CA . THR A 1 400 ? 26.399 16.027 216.737 1.00 46.91 400 THR A CA 1
ATOM 2856 C C . THR A 1 400 ? 25.691 17.231 217.398 1.00 45.43 400 THR A C 1
ATOM 2857 O O . THR A 1 400 ? 25.953 17.527 218.545 1.00 42.84 400 THR A O 1
ATOM 2861 N N . PRO A 1 401 ? 24.810 17.956 216.669 1.00 43.32 401 PRO A N 1
ATOM 2862 C CA . PRO A 1 401 ? 24.095 19.025 217.353 1.00 37.19 401 PRO A CA 1
ATOM 2863 C C . PRO A 1 401 ? 23.208 18.477 218.437 1.00 37.69 401 PRO A C 1
ATOM 2864 O O . PRO A 1 401 ? 22.713 17.343 218.349 1.00 40.64 401 PRO A O 1
ATOM 2868 N N . VAL A 1 402 ? 23.027 19.288 219.469 1.00 39.91 402 VAL A N 1
ATOM 2869 C CA . VAL A 1 402 ? 22.159 18.989 220.575 1.00 38.80 402 VAL A CA 1
ATOM 2870 C C . VAL A 1 402 ? 21.213 20.180 220.725 1.00 40.50 402 VAL A C 1
ATOM 2871 O O . VAL A 1 402 ? 21.677 21.300 220.872 1.00 38.52 402 VAL A O 1
ATOM 2875 N N . ILE A 1 403 ? 19.903 19.926 220.758 1.00 39.07 403 ILE A N 1
ATOM 2876 C CA . ILE A 1 403 ? 18.927 20.974 221.000 1.00 37.67 403 ILE A CA 1
ATOM 2877 C C . ILE A 1 403 ? 18.398 20.809 222.397 1.00 35.12 403 ILE A C 1
ATOM 2878 O O . ILE A 1 403 ? 17.913 19.741 222.746 1.00 36.38 403 ILE A O 1
ATOM 2883 N N . HIS A 1 404 ? 18.410 21.890 223.152 1.00 35.20 404 HIS A N 1
ATOM 2884 C CA . HIS A 1 404 ? 17.916 21.899 224.516 1.00 36.12 404 HIS A CA 1
ATOM 2885 C C . HIS A 1 404 ? 16.685 22.792 224.546 1.00 38.63 404 HIS A C 1
ATOM 2886 O O . HIS A 1 404 ? 16.767 23.982 224.381 1.00 37.30 404 HIS A O 1
ATOM 2893 N N . LEU A 1 405 ? 15.526 22.179 224.739 1.00 41.56 405 LEU A N 1
ATOM 2894 C CA . LEU A 1 405 ? 14.271 22.886 224.789 1.00 41.20 405 LEU A CA 1
ATOM 2895 C C . LEU A 1 405 ? 14.029 23.400 226.192 1.00 43.59 405 LEU A C 1
ATOM 2896 O O . LEU A 1 405 ? 14.100 22.639 227.127 1.00 51.26 405 LEU A O 1
ATOM 2901 N N . VAL A 1 406 ? 13.780 24.700 226.324 1.00 43.73 406 VAL A N 1
ATOM 2902 C CA . VAL A 1 406 ? 13.373 25.339 227.564 1.00 41.31 406 VAL A CA 1
ATOM 2903 C C . VAL A 1 406 ? 12.151 26.202 227.220 1.00 42.20 406 VAL A C 1
ATOM 2904 O O . VAL A 1 406 ? 12.262 27.088 226.396 1.00 43.41 406 VAL A O 1
ATOM 2908 N N . GLU A 1 407 ? 10.999 25.974 227.843 1.00 40.88 407 GLU A N 1
ATOM 2909 C CA . GLU A 1 407 ? 9.836 26.829 227.616 1.00 43.94 407 GLU A CA 1
ATOM 2910 C C . GLU A 1 407 ? 10.100 28.195 228.127 1.00 48.29 407 GLU A C 1
ATOM 2911 O O . GLU A 1 407 ? 10.886 28.346 229.046 1.00 50.64 407 GLU A O 1
ATOM 2917 N N . LYS A 1 408 ? 9.413 29.188 227.558 1.00 51.02 408 LYS A N 1
ATOM 2918 C CA . LYS A 1 408 ? 9.636 30.560 227.951 1.00 54.21 408 LYS A CA 1
ATOM 2919 C C . LYS A 1 408 ? 9.130 30.839 229.384 1.00 54.69 408 LYS A C 1
ATOM 2920 O O . LYS A 1 408 ? 9.667 31.730 230.028 1.00 61.42 408 LYS A O 1
ATOM 2926 N N . THR A 1 409 ? 8.154 30.069 229.887 1.00 56.93 409 THR A N 1
ATOM 2927 C CA . THR A 1 409 ? 7.754 30.095 231.340 1.00 59.42 409 THR A CA 1
ATOM 2928 C C . THR A 1 409 ? 8.920 29.907 232.290 1.00 52.53 409 THR A C 1
ATOM 2929 O O . THR A 1 409 ? 9.062 30.671 233.207 1.00 49.10 409 THR A O 1
ATOM 2933 N N . LEU A 1 410 ? 9.716 28.867 232.081 1.00 50.51 410 LEU A N 1
ATOM 2934 C CA . LEU A 1 410 ? 10.933 28.683 232.864 1.00 58.57 410 LEU A CA 1
ATOM 2935 C C . LEU A 1 410 ? 11.877 29.866 232.804 1.00 56.69 410 LEU A C 1
ATOM 2936 O O . LEU A 1 410 ? 12.535 30.163 233.776 1.00 60.67 410 LEU A O 1
ATOM 2941 N N . ALA A 1 411 ? 11.960 30.528 231.667 1.00 57.75 411 ALA A N 1
ATOM 2942 C CA . ALA A 1 411 ? 12.933 31.597 231.495 1.00 58.13 411 ALA A CA 1
ATOM 2943 C C . ALA A 1 411 ? 12.586 32.842 232.282 1.00 57.65 411 ALA A C 1
ATOM 2944 O O . ALA A 1 411 ? 13.479 33.542 232.746 1.00 70.75 411 ALA A O 1
ATOM 2946 N N . ASN A 1 412 ? 11.295 33.126 232.385 1.00 61.02 412 ASN A N 1
ATOM 2947 C CA . ASN A 1 412 ? 10.761 34.314 233.060 1.00 70.66 412 ASN A CA 1
ATOM 2948 C C . ASN A 1 412 ? 10.199 34.041 234.469 1.00 72.85 412 ASN A C 1
ATOM 2949 O O . ASN A 1 412 ? 9.843 34.989 235.195 1.00 75.16 412 ASN A O 1
ATOM 2954 N N . SER A 1 413 ? 10.040 32.762 234.812 1.00 59.76 413 SER A N 1
ATOM 2955 C CA . SER A 1 413 ? 9.715 32.369 236.152 1.00 55.50 413 SER A CA 1
ATOM 2956 C C . SER A 1 413 ? 11.029 32.307 236.913 1.00 55.06 413 SER A C 1
ATOM 2957 O O . SER A 1 413 ? 12.095 32.150 236.321 1.00 58.13 413 SER A O 1
ATOM 2960 N N . TYR A 1 414 ? 10.955 32.477 238.220 1.00 53.10 414 TYR A N 1
ATOM 2961 C CA . TYR A 1 414 ? 12.137 32.404 239.072 1.00 57.62 414 TYR A CA 1
ATOM 2962 C C . TYR A 1 414 ? 11.767 31.762 240.422 1.00 55.75 414 TYR A C 1
ATOM 2963 O O . TYR A 1 414 ? 10.580 31.678 240.788 1.00 49.80 414 TYR A O 1
ATOM 2972 N N . SER A 1 415 ? 12.763 31.244 241.131 1.00 52.24 415 SER A N 1
ATOM 2973 C CA . SER A 1 415 ? 12.454 30.514 242.359 1.00 55.64 415 SER A CA 1
ATOM 2974 C C . SER A 1 415 ? 13.646 30.290 243.223 1.00 52.62 415 SER A C 1
ATOM 2975 O O . SER A 1 415 ? 14.772 30.371 242.741 1.00 55.84 415 SER A O 1
ATOM 2978 N N . THR A 1 416 ? 13.357 29.977 244.487 1.00 49.31 416 THR A N 1
ATOM 2979 C CA . THR A 1 416 ? 14.361 29.730 245.516 1.00 52.68 416 THR A CA 1
ATOM 2980 C C . THR A 1 416 ? 14.749 28.283 245.443 1.00 51.78 416 THR A C 1
ATOM 2981 O O . THR A 1 416 ? 13.949 27.417 245.773 1.00 57.28 416 THR A O 1
ATOM 2985 N N . ILE A 1 417 ? 15.958 28.017 244.960 1.00 52.40 417 ILE A N 1
ATOM 2986 C CA . ILE A 1 417 ? 16.393 26.649 244.652 1.00 56.69 417 ILE A CA 1
ATOM 2987 C C . ILE A 1 417 ? 17.433 26.214 245.670 1.00 52.99 417 ILE A C 1
ATOM 2988 O O . ILE A 1 417 ? 18.444 26.890 245.826 1.00 55.05 417 ILE A O 1
ATOM 2993 N N . PRO A 1 418 ? 17.201 25.094 246.359 1.00 58.41 418 PRO A N 1
ATOM 2994 C CA . PRO A 1 418 ? 18.262 24.488 247.194 1.00 64.01 418 PRO A CA 1
ATOM 2995 C C . PRO A 1 418 ? 19.349 23.838 246.358 1.00 65.66 418 PRO A C 1
ATOM 2996 O O . PRO A 1 418 ? 19.061 23.488 245.240 1.00 75.67 418 PRO A O 1
ATOM 3000 N N . TYR A 1 419 ? 20.565 23.667 246.883 1.00 75.13 419 TYR A N 1
ATOM 3001 C CA . TYR A 1 419 ? 21.592 22.720 246.313 1.00 81.31 419 TYR A CA 1
ATOM 3002 C C . TYR A 1 419 ? 21.123 21.536 245.384 1.00 89.11 419 TYR A C 1
ATOM 3003 O O . TYR A 1 419 ? 20.971 20.393 245.818 1.00 82.17 419 TYR A O 1
ATOM 3012 N N . GLU A 1 420 ? 20.897 21.861 244.101 1.00 96.45 420 GLU A N 1
ATOM 3013 C CA . GLU A 1 420 ? 20.736 20.894 242.985 1.00 82.71 420 GLU A CA 1
ATOM 3014 C C . GLU A 1 420 ? 21.546 21.430 241.806 1.00 72.06 420 GLU A C 1
ATOM 3015 O O . GLU A 1 420 ? 22.666 20.978 241.535 1.00 67.47 420 GLU A O 1
ATOM 3021 N N . LYS A 1 426 ? 29.502 17.532 241.687 1.00 90.45 426 LYS A N 1
ATOM 3022 C CA . LYS A 1 426 ? 28.935 16.199 241.399 1.00 87.79 426 LYS A CA 1
ATOM 3023 C C . LYS A 1 426 ? 28.521 15.971 239.903 1.00 88.32 426 LYS A C 1
ATOM 3024 O O . LYS A 1 426 ? 27.659 15.130 239.585 1.00 81.77 426 LYS A O 1
ATOM 3030 N N . LEU A 1 427 ? 29.180 16.728 239.019 1.00 80.80 427 LEU A N 1
ATOM 3031 C CA . LEU A 1 427 ? 28.802 16.966 237.614 1.00 77.44 427 LEU A CA 1
ATOM 3032 C C . LEU A 1 427 ? 30.107 17.164 236.862 1.00 70.51 427 LEU A C 1
ATOM 3033 O O . LEU A 1 427 ? 30.923 17.978 237.260 1.00 69.03 427 LEU A O 1
ATOM 3038 N N . LYS A 1 428 ? 30.286 16.437 235.772 1.00 74.24 428 LYS A N 1
ATOM 3039 C CA . LYS A 1 428 ? 31.612 16.246 235.170 1.00 82.47 428 LYS A CA 1
ATOM 3040 C C . LYS A 1 428 ? 31.643 16.671 233.697 1.00 74.97 428 LYS A C 1
ATOM 3041 O O . LYS A 1 428 ? 30.637 17.104 233.155 1.00 78.02 428 LYS A O 1
ATOM 3047 N N . ALA A 1 429 ? 32.820 16.582 233.090 1.00 73.49 429 ALA A N 1
ATOM 3048 C CA . ALA A 1 429 ? 33.016 16.843 231.655 1.00 75.43 429 ALA A CA 1
ATOM 3049 C C . ALA A 1 429 ? 33.249 15.541 230.892 1.00 69.88 429 ALA A C 1
ATOM 3050 O O . ALA A 1 429 ? 33.908 14.631 231.389 1.00 73.32 429 ALA A O 1
ATOM 3052 N N . GLU A 1 430 ? 32.670 15.476 229.700 1.00 63.48 430 GLU A N 1
ATOM 3053 C CA . GLU A 1 430 ? 32.791 14.357 228.794 1.00 62.24 430 GLU A CA 1
ATOM 3054 C C . GLU A 1 430 ? 33.121 15.002 227.456 1.00 66.15 430 GLU A C 1
ATOM 3055 O O . GLU A 1 430 ? 32.257 15.527 226.734 1.00 68.97 430 GLU A O 1
ATOM 3061 N N . ARG A 1 431 ? 34.410 15.031 227.172 1.00 66.64 431 ARG A N 1
ATOM 3062 C CA . ARG A 1 431 ? 34.911 15.653 225.974 1.00 63.10 431 ARG A CA 1
ATOM 3063 C C . ARG A 1 431 ? 34.881 14.657 224.820 1.00 62.98 431 ARG A C 1
ATOM 3064 O O . ARG A 1 431 ? 35.209 15.021 223.689 1.00 62.53 431 ARG A O 1
ATOM 3072 N N . GLY A 1 432 ? 34.475 13.412 225.102 1.00 58.47 432 GLY A N 1
ATOM 3073 C CA . GLY A 1 432 ? 34.404 12.382 224.083 1.00 62.19 432 GLY A CA 1
ATOM 3074 C C . GLY A 1 432 ? 35.766 12.045 223.491 1.00 67.80 432 GLY A C 1
ATOM 3075 O O . GLY A 1 432 ? 36.825 12.251 224.113 1.00 67.39 432 GLY A O 1
ATOM 3076 N N . LYS A 1 433 ? 35.720 11.551 222.261 1.00 71.90 433 LYS A N 1
ATOM 3077 C CA . LYS A 1 433 ? 36.831 10.850 221.630 1.00 68.59 433 LYS A CA 1
ATOM 3078 C C . LYS A 1 433 ? 37.724 11.811 220.850 1.00 63.55 433 LYS A C 1
ATOM 3079 O O . LYS A 1 433 ? 37.672 11.864 219.639 1.00 68.07 433 LYS A O 1
ATOM 3085 N N . ILE A 1 434 ? 38.559 12.550 221.574 1.00 69.97 434 ILE A N 1
ATOM 3086 C CA . ILE A 1 434 ? 39.452 13.593 221.013 1.00 72.31 434 ILE A CA 1
ATOM 3087 C C . ILE A 1 434 ? 40.887 13.097 220.916 1.00 74.26 434 ILE A C 1
ATOM 3088 O O . ILE A 1 434 ? 41.260 12.154 221.603 1.00 84.79 434 ILE A O 1
ATOM 3093 N N . VAL A 1 435 ? 41.679 13.723 220.047 1.00 82.65 435 VAL A N 1
ATOM 3094 C CA . VAL A 1 435 ? 43.124 13.441 219.922 1.00 82.30 435 VAL A CA 1
ATOM 3095 C C . VAL A 1 435 ? 43.956 14.723 219.973 1.00 87.35 435 VAL A C 1
ATOM 3096 O O . VAL A 1 435 ? 43.536 15.768 219.475 1.00 85.63 435 VAL A O 1
ATOM 3100 N N . TYR A 1 442 ? 45.836 11.588 208.977 1.00 70.68 442 TYR A N 1
ATOM 3101 C CA . TYR A 1 442 ? 44.647 11.729 209.809 1.00 72.75 442 TYR A CA 1
ATOM 3102 C C . TYR A 1 442 ? 43.382 11.884 208.954 1.00 65.34 442 TYR A C 1
ATOM 3103 O O . TYR A 1 442 ? 43.272 12.810 208.177 1.00 65.62 442 TYR A O 1
ATOM 3112 N N . LYS A 1 443 ? 42.436 10.973 209.129 1.00 62.18 443 LYS A N 1
ATOM 3113 C CA . LYS A 1 443 ? 41.136 11.050 208.476 1.00 61.26 443 LYS A CA 1
ATOM 3114 C C . LYS A 1 443 ? 40.058 11.402 209.518 1.00 59.44 443 LYS A C 1
ATOM 3115 O O . LYS A 1 443 ? 39.759 10.601 210.406 1.00 59.40 443 LYS A O 1
ATOM 3121 N N . ARG A 1 444 ? 39.517 12.616 209.414 1.00 54.35 444 ARG A N 1
ATOM 3122 C CA . ARG A 1 444 ? 38.506 13.141 210.327 1.00 53.35 444 ARG A CA 1
ATOM 3123 C C . ARG A 1 444 ? 37.266 12.270 210.408 1.00 51.49 444 ARG A C 1
ATOM 3124 O O . ARG A 1 444 ? 36.651 12.215 211.459 1.00 52.18 444 ARG A O 1
ATOM 3132 N N . PHE A 1 445 ? 36.916 11.600 209.320 1.00 49.40 445 PHE A N 1
ATOM 3133 C CA . PHE A 1 445 ? 35.694 10.790 209.259 1.00 56.14 445 PHE A CA 1
ATOM 3134 C C . PHE A 1 445 ? 35.996 9.307 209.052 1.00 57.20 445 PHE A C 1
ATOM 3135 O O . PHE A 1 445 ? 35.247 8.609 208.360 1.00 57.13 445 PHE A O 1
ATOM 3143 N N . LYS A 1 446 ? 37.069 8.831 209.677 1.00 62.41 446 LYS A N 1
ATOM 3144 C CA . LYS A 1 446 ? 37.440 7.403 209.649 1.00 71.00 446 LYS A CA 1
ATOM 3145 C C . LYS A 1 446 ? 36.292 6.523 210.140 1.00 64.61 446 LYS A C 1
ATOM 3146 O O . LYS A 1 446 ? 35.704 6.810 211.180 1.00 68.60 446 LYS A O 1
ATOM 3152 N N . PHE A 1 447 ? 35.979 5.460 209.401 1.00 65.01 447 PHE A N 1
ATOM 3153 C CA . PHE A 1 447 ? 34.952 4.483 209.829 1.00 66.73 447 PHE A CA 1
ATOM 3154 C C . PHE A 1 447 ? 35.332 3.793 211.147 1.00 66.57 447 PHE A C 1
ATOM 3155 O O . PHE A 1 447 ? 36.511 3.616 211.429 1.00 69.34 447 PHE A O 1
ATOM 3163 N N . THR A 1 448 ? 34.321 3.475 211.963 1.00 76.33 448 THR A N 1
ATOM 3164 C CA . THR A 1 448 ? 34.444 2.676 213.209 1.00 77.20 448 THR A CA 1
ATOM 3165 C C . THR A 1 448 ? 33.145 1.848 213.290 1.00 84.00 448 THR A C 1
ATOM 3166 O O . THR A 1 448 ? 32.253 2.067 212.455 1.00 99.58 448 THR A O 1
ATOM 3170 N N . GLU A 1 449 ? 33.005 0.897 214.224 1.00 77.33 449 GLU A N 1
ATOM 3171 C CA . GLU A 1 449 ? 31.675 0.266 214.421 1.00 85.62 449 GLU A CA 1
ATOM 3172 C C . GLU A 1 449 ? 30.671 1.080 215.264 1.00 78.44 449 GLU A C 1
ATOM 3173 O O . GLU A 1 449 ? 29.469 0.886 215.119 1.00 76.52 449 GLU A O 1
ATOM 3179 N N . ASP A 1 450 ? 31.137 1.992 216.115 1.00 74.20 450 ASP A N 1
ATOM 3180 C CA . ASP A 1 450 ? 30.204 2.844 216.884 1.00 74.36 450 ASP A CA 1
ATOM 3181 C C . ASP A 1 450 ? 29.825 4.165 216.178 1.00 68.08 450 ASP A C 1
ATOM 3182 O O . ASP A 1 450 ? 29.056 4.953 216.721 1.00 63.69 450 ASP A O 1
ATOM 3187 N N . GLY A 1 451 ? 30.383 4.399 214.989 1.00 61.49 451 GLY A N 1
ATOM 3188 C CA . GLY A 1 451 ? 30.089 5.589 214.202 1.00 60.34 451 GLY A CA 1
ATOM 3189 C C . GLY A 1 451 ? 30.840 6.879 214.532 1.00 62.03 451 GLY A C 1
ATOM 3190 O O . GLY A 1 451 ? 30.726 7.864 213.812 1.00 60.06 451 GLY A O 1
ATOM 3191 N N . ILE A 1 452 ? 31.623 6.862 215.601 1.00 61.72 452 ILE A N 1
ATOM 3192 C CA . ILE A 1 452 ? 32.222 8.049 216.180 1.00 62.17 452 ILE A CA 1
ATOM 3193 C C . ILE A 1 452 ? 33.692 8.049 215.755 1.00 61.53 452 ILE A C 1
ATOM 3194 O O . ILE A 1 452 ? 34.450 7.180 216.177 1.00 62.74 452 ILE A O 1
ATOM 3199 N N . SER A 1 453 ? 34.066 9.001 214.898 1.00 56.73 453 SER A N 1
ATOM 3200 C CA . SER A 1 453 ? 35.446 9.160 214.418 1.00 54.74 453 SER A CA 1
ATOM 3201 C C . SER A 1 453 ? 36.284 10.011 215.375 1.00 55.08 453 SER A C 1
ATOM 3202 O O . SER A 1 453 ? 35.802 11.051 215.815 1.00 57.10 453 SER A O 1
ATOM 3205 N N . PRO A 1 454 ? 37.549 9.606 215.672 1.00 54.87 454 PRO A N 1
ATOM 3206 C CA . PRO A 1 454 ? 38.407 10.459 216.524 1.00 50.83 454 PRO A CA 1
ATOM 3207 C C . PRO A 1 454 ? 38.622 11.873 215.969 1.00 54.80 454 PRO A C 1
ATOM 3208 O O . PRO A 1 454 ? 38.880 12.047 214.761 1.00 56.39 454 PRO A O 1
ATOM 3212 N N . ARG A 1 455 ? 38.530 12.861 216.859 1.00 52.20 455 ARG A N 1
ATOM 3213 C CA . ARG A 1 455 ? 38.346 14.253 216.473 1.00 54.95 455 ARG A CA 1
ATOM 3214 C C . ARG A 1 455 ? 39.582 15.073 216.766 1.00 56.38 455 ARG A C 1
ATOM 3215 O O . ARG A 1 455 ? 39.976 15.205 217.912 1.00 63.55 455 ARG A O 1
ATOM 3223 N N . ALA A 1 456 ? 40.149 15.665 215.724 1.00 55.42 456 ALA A N 1
ATOM 3224 C CA . ALA A 1 456 ? 41.163 16.689 215.844 1.00 49.17 456 ALA A CA 1
ATOM 3225 C C . ALA A 1 456 ? 40.567 18.064 215.505 1.00 52.15 456 ALA A C 1
ATOM 3226 O O . ALA A 1 456 ? 39.516 18.176 214.878 1.00 55.36 456 ALA A O 1
ATOM 3228 N N . PHE A 1 457 ? 41.266 19.102 215.929 1.00 55.40 457 PHE A N 1
ATOM 3229 C CA . PHE A 1 457 ? 40.808 20.455 215.806 1.00 55.87 457 PHE A CA 1
ATOM 3230 C C . PHE A 1 457 ? 41.635 21.178 214.770 1.00 62.19 457 PHE A C 1
ATOM 3231 O O . PHE A 1 457 ? 42.785 20.800 214.526 1.00 62.27 457 PHE A O 1
ATOM 3239 N N . LEU A 1 458 ? 41.048 22.226 214.181 1.00 62.78 458 LEU A N 1
ATOM 3240 C CA . LEU A 1 458 ? 41.765 23.136 213.282 1.00 66.78 458 LEU A CA 1
ATOM 3241 C C . LEU A 1 458 ? 42.997 23.678 213.981 1.00 68.13 458 LEU A C 1
ATOM 3242 O O . LEU A 1 458 ? 42.965 23.970 215.192 1.00 65.87 458 LEU A O 1
ATOM 3247 N N . GLY A 1 459 ? 44.073 23.799 213.209 1.00 67.04 459 GLY A N 1
ATOM 3248 C CA . GLY A 1 459 ? 45.387 24.107 213.754 1.00 75.28 459 GLY A CA 1
ATOM 3249 C C . GLY A 1 459 ? 46.224 22.885 214.120 1.00 76.13 459 GLY A C 1
ATOM 3250 O O . GLY A 1 459 ? 47.439 22.908 213.961 1.00 82.17 459 GLY A O 1
ATOM 3251 N N . LYS A 1 460 ? 45.574 21.823 214.606 1.00 79.19 460 LYS A N 1
ATOM 3252 C CA . LYS A 1 460 ? 46.251 20.674 215.235 1.00 75.35 460 LYS A CA 1
ATOM 3253 C C . LYS A 1 460 ? 46.280 19.459 214.317 1.00 70.51 460 LYS A C 1
ATOM 3254 O O . LYS A 1 460 ? 46.663 18.373 214.744 1.00 71.08 460 LYS A O 1
ATOM 3260 N N . ALA A 1 461 ? 45.864 19.664 213.064 1.00 66.06 461 ALA A N 1
ATOM 3261 C CA . ALA A 1 461 ? 45.811 18.626 212.016 1.00 58.62 461 ALA A CA 1
ATOM 3262 C C . ALA A 1 461 ? 45.213 19.219 210.731 1.00 56.95 461 ALA A C 1
ATOM 3263 O O . ALA A 1 461 ? 44.487 20.223 210.778 1.00 57.42 461 ALA A O 1
ATOM 3265 N N . THR A 1 462 ? 45.527 18.577 209.607 1.00 58.72 462 THR A N 1
ATOM 3266 C CA . THR A 1 462 ? 45.038 18.952 208.283 1.00 63.50 462 THR A CA 1
ATOM 3267 C C . THR A 1 462 ? 43.740 18.200 208.075 1.00 64.37 462 THR A C 1
ATOM 3268 O O . THR A 1 462 ? 43.704 16.962 208.163 1.00 62.28 462 THR A O 1
ATOM 3272 N N . MET A 1 463 ? 42.688 18.963 207.789 1.00 63.77 463 MET A N 1
ATOM 3273 C CA . MET A 1 463 ? 41.309 18.465 207.745 1.00 63.85 463 MET A CA 1
ATOM 3274 C C . MET A 1 463 ? 40.560 19.083 206.599 1.00 57.15 463 MET A C 1
ATOM 3275 O O . MET A 1 463 ? 40.863 20.189 206.154 1.00 51.47 463 MET A O 1
ATOM 3280 N N . TYR A 1 464 ? 39.542 18.355 206.178 1.00 52.12 464 TYR A N 1
ATOM 3281 C CA . TYR A 1 464 ? 38.643 18.787 205.155 1.00 57.81 464 TYR A CA 1
ATOM 3282 C C . TYR A 1 464 ? 37.207 18.587 205.647 1.00 62.03 464 TYR A C 1
ATOM 3283 O O . TYR A 1 464 ? 36.831 17.527 206.200 1.00 55.93 464 TYR A O 1
ATOM 3292 N N . TYR A 1 465 ? 36.435 19.656 205.484 1.00 57.09 465 TYR A N 1
ATOM 3293 C CA . TYR A 1 465 ? 35.049 19.675 205.837 1.00 53.76 465 TYR A CA 1
ATOM 3294 C C . TYR A 1 465 ? 34.257 20.139 204.640 1.00 55.62 465 TYR A C 1
ATOM 3295 O O . TYR A 1 465 ? 34.697 21.029 203.900 1.00 49.57 465 TYR A O 1
ATOM 3304 N N . THR A 1 466 ? 33.088 19.525 204.463 1.00 54.15 466 THR A N 1
ATOM 3305 C CA . THR A 1 466 ? 32.185 19.904 203.413 1.00 51.33 466 THR A CA 1
ATOM 3306 C C . THR A 1 466 ? 30.751 19.475 203.712 1.00 53.03 466 THR A C 1
ATOM 3307 O O . THR A 1 466 ? 30.506 18.429 204.361 1.00 48.13 466 THR A O 1
ATOM 3311 N N . GLY A 1 467 ? 29.816 20.310 203.234 1.00 51.98 467 GLY A N 1
ATOM 3312 C CA . GLY A 1 467 ? 28.399 20.013 203.252 1.00 45.62 467 GLY A CA 1
ATOM 3313 C C . GLY A 1 467 ? 28.045 18.941 202.247 1.00 47.06 467 GLY A C 1
ATOM 3314 O O . GLY A 1 467 ? 27.021 18.251 202.390 1.00 47.02 467 GLY A O 1
ATOM 3315 N N . ASP A 1 468 ? 28.877 18.790 201.216 1.00 51.98 468 ASP A N 1
ATOM 3316 C CA . ASP A 1 468 ? 28.664 17.731 200.210 1.00 57.77 468 ASP A CA 1
ATOM 3317 C C . ASP A 1 468 ? 28.972 16.389 200.854 1.00 55.04 468 ASP A C 1
ATOM 3318 O O . ASP A 1 468 ? 29.799 16.336 201.754 1.00 54.23 468 ASP A O 1
ATOM 3323 N N . GLU A 1 469 ? 28.310 15.310 200.420 1.00 54.85 469 GLU A N 1
ATOM 3324 C CA . GLU A 1 469 ? 28.656 13.969 200.907 1.00 54.87 469 GLU A CA 1
ATOM 3325 C C . GLU A 1 469 ? 30.137 13.753 200.668 1.00 54.70 469 GLU A C 1
ATOM 3326 O O . GLU A 1 469 ? 30.668 14.186 199.657 1.00 60.06 469 GLU A O 1
ATOM 3332 N N . HIS A 1 470 ? 30.788 13.075 201.600 1.00 55.71 470 HIS A N 1
ATOM 3333 C CA . HIS A 1 470 ? 32.241 13.020 201.643 1.00 57.38 470 HIS A CA 1
ATOM 3334 C C . HIS A 1 470 ? 32.797 11.687 202.105 1.00 55.25 470 HIS A C 1
ATOM 3335 O O . HIS A 1 470 ? 32.131 10.931 202.815 1.00 59.97 470 HIS A O 1
ATOM 3342 N N . ASN A 1 471 ? 34.028 11.405 201.696 1.00 57.20 471 ASN A N 1
ATOM 3343 C CA . ASN A 1 471 ? 34.757 10.204 202.169 1.00 62.65 471 ASN A CA 1
ATOM 3344 C C . ASN A 1 471 ? 35.483 10.419 203.532 1.00 64.88 471 ASN A C 1
ATOM 3345 O O . ASN A 1 471 ? 35.345 11.479 204.169 1.00 51.79 471 ASN A O 1
ATOM 3350 N N . GLU A 1 472 ? 36.261 9.416 203.957 1.00 66.61 472 GLU A N 1
ATOM 3351 C CA . GLU A 1 472 ? 36.929 9.434 205.262 1.00 65.59 472 GLU A CA 1
ATOM 3352 C C . GLU A 1 472 ? 37.868 10.630 205.438 1.00 63.16 472 GLU A C 1
ATOM 3353 O O . GLU A 1 472 ? 38.021 11.125 206.553 1.00 65.80 472 GLU A O 1
ATOM 3359 N N . GLU A 1 473 ? 38.439 11.137 204.347 1.00 65.28 473 GLU A N 1
ATOM 3360 C CA . GLU A 1 473 ? 39.294 12.337 204.407 1.00 69.37 473 GLU A CA 1
ATOM 3361 C C . GLU A 1 473 ? 38.511 13.664 204.439 1.00 68.11 473 GLU A C 1
ATOM 3362 O O . GLU A 1 473 ? 39.127 14.717 204.571 1.00 69.99 473 GLU A O 1
ATOM 3368 N N . GLY A 1 474 ? 37.188 13.624 204.293 1.00 59.39 474 GLY A N 1
ATOM 3369 C CA . GLY A 1 474 ? 36.380 14.834 204.149 1.00 58.63 474 GLY A CA 1
ATOM 3370 C C . GLY A 1 474 ? 36.280 15.448 202.755 1.00 57.04 474 GLY A C 1
ATOM 3371 O O . GLY A 1 474 ? 35.732 16.515 202.599 1.00 58.10 474 GLY A O 1
ATOM 3372 N N . HIS A 1 475 ? 36.803 14.785 201.733 1.00 63.52 475 HIS A N 1
ATOM 3373 C CA . HIS A 1 475 ? 36.647 15.261 200.361 1.00 64.54 475 HIS A CA 1
ATOM 3374 C C . HIS A 1 475 ? 35.299 14.798 199.814 1.00 61.61 475 HIS A C 1
ATOM 3375 O O . HIS A 1 475 ? 34.736 13.841 200.326 1.00 59.17 475 HIS A O 1
ATOM 3382 N N . ILE A 1 476 ? 34.861 15.428 198.721 1.00 57.73 476 ILE A N 1
ATOM 3383 C CA . ILE A 1 476 ? 33.569 15.158 198.074 1.00 62.06 476 ILE A CA 1
ATOM 3384 C C . ILE A 1 476 ? 33.576 13.771 197.395 1.00 64.01 476 ILE A C 1
ATOM 3385 O O . ILE A 1 476 ? 34.496 13.457 196.654 1.00 67.42 476 ILE A O 1
ATOM 3390 N N . SER A 1 477 ? 32.559 12.945 197.650 1.00 64.25 477 SER A N 1
ATOM 3391 C CA . SER A 1 477 ? 32.505 11.603 197.064 1.00 69.83 477 SER A CA 1
ATOM 3392 C C . SER A 1 477 ? 31.075 11.096 196.789 1.00 74.51 477 SER A C 1
ATOM 3393 O O . SER A 1 477 ? 30.340 10.711 197.701 1.00 81.99 477 SER A O 1
ATOM 3396 N N . GLU A 1 478 ? 30.719 11.064 195.509 1.00 77.31 478 GLU A N 1
ATOM 3397 C CA . GLU A 1 478 ? 29.396 10.603 195.049 1.00 86.28 478 GLU A CA 1
ATOM 3398 C C . GLU A 1 478 ? 29.317 9.086 194.852 1.00 77.43 478 GLU A C 1
ATOM 3399 O O . GLU A 1 478 ? 28.263 8.545 194.498 1.00 71.59 478 GLU A O 1
ATOM 3405 N N . ASP A 1 479 ? 30.446 8.424 195.075 1.00 75.88 479 ASP A N 1
ATOM 3406 C CA . ASP A 1 479 ? 30.556 6.973 195.094 1.00 69.27 479 ASP A CA 1
ATOM 3407 C C . ASP A 1 479 ? 29.473 6.292 195.933 1.00 65.20 479 ASP A C 1
ATOM 3408 O O . ASP A 1 479 ? 29.201 6.684 197.062 1.00 72.34 479 ASP A O 1
ATOM 3413 N N . VAL A 1 480 ? 28.894 5.236 195.386 1.00 69.03 480 VAL A N 1
ATOM 3414 C CA . VAL A 1 480 ? 27.716 4.600 195.969 1.00 68.30 480 VAL A CA 1
ATOM 3415 C C . VAL A 1 480 ? 28.017 3.835 197.285 1.00 68.45 480 VAL A C 1
ATOM 3416 O O . VAL A 1 480 ? 27.216 3.865 198.220 1.00 70.68 480 VAL A O 1
ATOM 3420 N N . VAL A 1 481 ? 29.175 3.174 197.349 1.00 74.33 481 VAL A N 1
ATOM 3421 C CA . VAL A 1 481 ? 29.605 2.381 198.527 1.00 68.38 481 VAL A CA 1
ATOM 3422 C C . VAL A 1 481 ? 30.011 3.306 199.675 1.00 62.64 481 VAL A C 1
ATOM 3423 O O . VAL A 1 481 ? 29.597 3.088 200.818 1.00 63.23 481 VAL A O 1
ATOM 3427 N N . ASN A 1 482 ? 30.816 4.328 199.383 1.00 61.60 482 ASN A N 1
ATOM 3428 C CA . ASN A 1 482 ? 31.085 5.381 200.372 1.00 62.05 482 ASN A CA 1
ATOM 3429 C C . ASN A 1 482 ? 29.774 6.006 200.851 1.00 62.26 482 ASN A C 1
ATOM 3430 O O . ASN A 1 482 ? 29.569 6.183 202.044 1.00 57.21 482 ASN A O 1
ATOM 3435 N N . ARG A 1 483 ? 28.882 6.311 199.916 1.00 60.97 483 ARG A N 1
ATOM 3436 C CA . ARG A 1 483 ? 27.620 6.934 200.278 1.00 65.15 483 ARG A CA 1
ATOM 3437 C C . ARG A 1 483 ? 26.855 6.074 201.286 1.00 62.88 483 ARG A C 1
ATOM 3438 O O . ARG A 1 483 ? 26.562 6.542 202.392 1.00 59.38 483 ARG A O 1
ATOM 3446 N N . THR A 1 484 ? 26.555 4.826 200.921 1.00 61.50 484 THR A N 1
ATOM 3447 C CA . THR A 1 484 ? 25.806 3.935 201.833 1.00 56.64 484 THR A CA 1
ATOM 3448 C C . THR A 1 484 ? 26.503 3.858 203.199 1.00 58.40 484 THR A C 1
ATOM 3449 O O . THR A 1 484 ? 25.830 3.976 204.207 1.00 56.30 484 THR A O 1
ATOM 3453 N N . MET A 1 485 ? 27.835 3.690 203.218 1.00 57.96 485 MET A N 1
ATOM 3454 C CA . MET A 1 485 ? 28.585 3.515 204.476 1.00 59.23 485 MET A CA 1
ATOM 3455 C C . MET A 1 485 ? 28.643 4.757 205.370 1.00 58.61 485 MET A C 1
ATOM 3456 O O . MET A 1 485 ? 28.593 4.647 206.589 1.00 54.77 485 MET A O 1
ATOM 3461 N N . MET A 1 486 ? 28.797 5.924 204.750 1.00 56.84 486 MET A N 1
ATOM 3462 C CA . MET A 1 486 ? 28.997 7.168 205.457 1.00 57.77 486 MET A CA 1
ATOM 3463 C C . MET A 1 486 ? 27.679 7.671 206.083 1.00 56.30 486 MET A C 1
ATOM 3464 O O . MET A 1 486 ? 27.653 8.148 207.218 1.00 51.48 486 MET A O 1
ATOM 3469 N N . TYR A 1 487 ? 26.592 7.535 205.339 1.00 54.19 487 TYR A N 1
ATOM 3470 C CA . TYR A 1 487 ? 25.251 7.865 205.817 1.00 52.03 487 TYR A CA 1
ATOM 3471 C C . TYR A 1 487 ? 24.844 6.964 206.984 1.00 57.49 487 TYR A C 1
ATOM 3472 O O . TYR A 1 487 ? 24.333 7.441 207.998 1.00 61.39 487 TYR A O 1
ATOM 3481 N N . GLU A 1 488 ? 25.102 5.668 206.835 1.00 55.82 488 GLU A N 1
ATOM 3482 C CA . GLU A 1 488 ? 25.009 4.693 207.930 1.00 59.47 488 GLU A CA 1
ATOM 3483 C C . GLU A 1 488 ? 25.757 5.114 209.199 1.00 59.27 488 GLU A C 1
ATOM 3484 O O . GLU A 1 488 ? 25.215 5.018 210.297 1.00 59.83 488 GLU A O 1
ATOM 3490 N N . LYS A 1 489 ? 27.019 5.527 209.038 1.00 58.89 489 LYS A N 1
ATOM 3491 C CA . LYS A 1 489 ? 27.938 5.839 210.177 1.00 55.18 489 LYS A CA 1
ATOM 3492 C C . LYS A 1 489 ? 27.415 7.009 211.021 1.00 48.45 489 LYS A C 1
ATOM 3493 O O . LYS A 1 489 ? 27.485 6.986 212.234 1.00 46.66 489 LYS A O 1
ATOM 3499 N N . ARG A 1 490 ? 26.923 8.046 210.366 1.00 47.19 490 ARG A N 1
ATOM 3500 C CA . ARG A 1 490 ? 26.317 9.123 211.092 1.00 49.63 490 ARG A CA 1
ATOM 3501 C C . ARG A 1 490 ? 25.131 8.570 211.837 1.00 46.65 490 ARG A C 1
ATOM 3502 O O . ARG A 1 490 ? 25.042 8.729 213.042 1.00 48.14 490 ARG A O 1
ATOM 3510 N N . MET A 1 491 ? 24.279 7.845 211.136 1.00 48.31 491 MET A N 1
ATOM 3511 C CA . MET A 1 491 ? 23.049 7.325 211.724 1.00 49.60 491 MET A CA 1
ATOM 3512 C C . MET A 1 491 ? 23.262 6.325 212.855 1.00 53.46 491 MET A C 1
ATOM 3513 O O . MET A 1 491 ? 22.457 6.295 213.779 1.00 63.22 491 MET A O 1
ATOM 3518 N N . LYS A 1 492 ? 24.349 5.550 212.811 1.00 57.51 492 LYS A N 1
ATOM 3519 C CA . LYS A 1 492 ? 24.704 4.603 213.889 1.00 57.72 492 LYS A CA 1
ATOM 3520 C C . LYS A 1 492 ? 24.949 5.276 215.235 1.00 54.52 492 LYS A C 1
ATOM 3521 O O . LYS A 1 492 ? 24.670 4.687 216.290 1.00 53.78 492 LYS A O 1
ATOM 3527 N N . LYS A 1 493 ? 25.507 6.486 215.209 1.00 52.61 493 LYS A N 1
ATOM 3528 C CA . LYS A 1 493 ? 25.783 7.246 216.452 1.00 50.40 493 LYS A CA 1
ATOM 3529 C C . LYS A 1 493 ? 24.609 7.332 217.397 1.00 53.99 493 LYS A C 1
ATOM 3530 O O . LYS A 1 493 ? 24.759 7.243 218.620 1.00 57.49 493 LYS A O 1
ATOM 3536 N N . LEU A 1 494 ? 23.432 7.474 216.811 1.00 53.11 494 LEU A N 1
ATOM 3537 C CA . LEU A 1 494 ? 22.213 7.579 217.579 1.00 55.18 494 LEU A CA 1
ATOM 3538 C C . LEU A 1 494 ? 21.719 6.277 218.171 1.00 51.02 494 LEU A C 1
ATOM 3539 O O . LEU A 1 494 ? 21.171 6.278 219.259 1.00 52.70 494 LEU A O 1
ATOM 3544 N N . GLU A 1 495 ? 21.893 5.176 217.451 1.00 56.80 495 GLU A N 1
ATOM 3545 C CA . GLU A 1 495 ? 21.700 3.831 218.012 1.00 58.44 495 GLU A CA 1
ATOM 3546 C C . GLU A 1 495 ? 22.632 3.596 219.193 1.00 56.64 495 GLU A C 1
ATOM 3547 O O . GLU A 1 495 ? 22.237 2.988 220.168 1.00 58.35 495 GLU A O 1
ATOM 3553 N N . VAL A 1 496 ? 23.866 4.084 219.104 1.00 53.41 496 VAL A N 1
ATOM 3554 C CA . VAL A 1 496 ? 24.805 3.957 220.204 1.00 55.09 496 VAL A CA 1
ATOM 3555 C C . VAL A 1 496 ? 24.373 4.806 221.414 1.00 55.95 496 VAL A C 1
ATOM 3556 O O . VAL A 1 496 ? 24.447 4.364 222.578 1.00 48.84 496 VAL A O 1
ATOM 3560 N N . ALA A 1 497 ? 23.943 6.036 221.148 1.00 56.41 497 ALA A N 1
ATOM 3561 C CA . ALA A 1 497 ? 23.389 6.862 222.202 1.00 53.43 497 ALA A CA 1
ATOM 3562 C C . ALA A 1 497 ? 22.199 6.154 222.844 1.00 50.89 497 ALA A C 1
ATOM 3563 O O . ALA A 1 497 ? 22.022 6.197 224.062 1.00 48.76 497 ALA A O 1
ATOM 3565 N N . ASP A 1 498 ? 21.390 5.512 222.012 1.00 49.41 498 ASP A N 1
ATOM 3566 C CA . ASP A 1 498 ? 20.222 4.752 222.465 1.00 58.96 498 ASP A CA 1
ATOM 3567 C C . ASP A 1 498 ? 20.615 3.678 223.512 1.00 62.56 498 ASP A C 1
ATOM 3568 O O . ASP A 1 498 ? 19.884 3.456 224.472 1.00 64.65 498 ASP A O 1
ATOM 3573 N N . LYS A 1 499 ? 21.781 3.051 223.342 1.00 66.51 499 LYS A N 1
ATOM 3574 C CA . LYS A 1 499 ? 22.306 2.063 224.295 1.00 69.49 499 LYS A CA 1
ATOM 3575 C C . LYS A 1 499 ? 23.092 2.663 225.480 1.00 67.57 499 LYS A C 1
ATOM 3576 O O . LYS A 1 499 ? 22.881 2.264 226.634 1.00 71.87 499 LYS A O 1
ATOM 3582 N N . GLU A 1 500 ? 23.992 3.609 225.213 1.00 64.83 500 GLU A N 1
ATOM 3583 C CA . GLU A 1 500 ? 24.886 4.101 226.273 1.00 63.80 500 GLU A CA 1
ATOM 3584 C C . GLU A 1 500 ? 24.218 5.014 227.301 1.00 64.20 500 GLU A C 1
ATOM 3585 O O . GLU A 1 500 ? 24.715 5.130 228.420 1.00 69.56 500 GLU A O 1
ATOM 3591 N N . ILE A 1 501 ? 23.107 5.654 226.933 1.00 59.07 501 ILE A N 1
ATOM 3592 C CA . ILE A 1 501 ? 22.369 6.511 227.850 1.00 53.93 501 ILE A CA 1
ATOM 3593 C C . ILE A 1 501 ? 21.289 5.633 228.437 1.00 53.03 501 ILE A C 1
ATOM 3594 O O . ILE A 1 501 ? 20.443 5.161 227.698 1.00 57.87 501 ILE A O 1
ATOM 3599 N N . PRO A 1 502 ? 21.318 5.369 229.747 1.00 52.91 502 PRO A N 1
ATOM 3600 C CA . PRO A 1 502 ? 20.244 4.468 230.198 1.00 52.43 502 PRO A CA 1
ATOM 3601 C C . PRO A 1 502 ? 18.870 5.119 230.020 1.00 62.02 502 PRO A C 1
ATOM 3602 O O . PRO A 1 502 ? 18.752 6.346 230.135 1.00 57.54 502 PRO A O 1
ATOM 3606 N N . GLU A 1 503 ? 17.845 4.314 229.723 1.00 67.75 503 GLU A N 1
ATOM 3607 C CA . GLU A 1 503 ? 16.487 4.836 229.551 1.00 64.56 503 GLU A CA 1
ATOM 3608 C C . GLU A 1 503 ? 15.957 5.556 230.813 1.00 66.99 503 GLU A C 1
ATOM 3609 O O . GLU A 1 503 ? 15.221 6.544 230.711 1.00 74.66 503 GLU A O 1
ATOM 3615 N N . GLU A 1 504 ? 16.395 5.124 231.992 1.00 66.94 504 GLU A N 1
ATOM 3616 C CA . GLU A 1 504 ? 15.957 5.719 233.283 1.00 67.57 504 GLU A CA 1
ATOM 3617 C C . GLU A 1 504 ? 16.456 7.179 233.492 1.00 59.15 504 GLU A C 1
ATOM 3618 O O . GLU A 1 504 ? 15.862 7.953 234.241 1.00 55.78 504 GLU A O 1
ATOM 3624 N N . SER A 1 505 ? 17.549 7.551 232.827 1.00 54.87 505 SER A N 1
ATOM 3625 C CA . SER A 1 505 ? 18.077 8.909 232.929 1.00 53.87 505 SER A CA 1
ATOM 3626 C C . SER A 1 505 ? 17.392 9.877 231.940 1.00 51.92 505 SER A C 1
ATOM 3627 O O . SER A 1 505 ? 17.550 11.085 232.051 1.00 51.20 505 SER A O 1
ATOM 3630 N N . ARG A 1 506 ? 16.608 9.317 231.017 1.00 48.48 506 ARG A N 1
ATOM 3631 C CA . ARG A 1 506 ? 15.874 10.049 230.012 1.00 49.14 506 ARG A CA 1
ATOM 3632 C C . ARG A 1 506 ? 14.464 10.393 230.440 1.00 52.06 506 ARG A C 1
ATOM 3633 O O . ARG A 1 506 ? 13.742 11.011 229.666 1.00 46.52 506 ARG A O 1
ATOM 3641 N N . VAL A 1 507 ? 14.069 9.945 231.636 1.00 52.62 507 VAL A N 1
ATOM 3642 C CA . VAL A 1 507 ? 12.784 10.290 232.213 1.00 52.17 507 VAL A CA 1
ATOM 3643 C C . VAL A 1 507 ? 12.940 10.556 233.705 1.00 51.46 507 VAL A C 1
ATOM 3644 O O . VAL A 1 507 ? 14.016 10.396 234.273 1.00 57.66 507 VAL A O 1
ATOM 3648 N N . LYS A 1 508 ? 11.854 11.021 234.303 1.00 52.60 508 LYS A N 1
ATOM 3649 C CA . LYS A 1 508 ? 11.688 11.114 235.749 1.00 54.20 508 LYS A CA 1
ATOM 3650 C C . LYS A 1 508 ? 10.304 10.578 236.052 1.00 55.54 508 LYS A C 1
ATOM 3651 O O . LYS A 1 508 ? 9.386 10.651 235.219 1.00 53.73 508 LYS A O 1
ATOM 3657 N N . ILE A 1 509 ? 10.170 10.029 237.254 1.00 59.47 509 ILE A N 1
ATOM 3658 C CA . ILE A 1 509 ? 8.922 9.418 237.712 1.00 57.10 509 ILE A CA 1
ATOM 3659 C C . ILE A 1 509 ? 8.618 9.918 239.118 1.00 54.86 509 ILE A C 1
ATOM 3660 O O . ILE A 1 509 ? 9.515 10.021 239.951 1.00 54.47 509 ILE A O 1
ATOM 3665 N N . TYR A 1 510 ? 7.356 10.277 239.336 1.00 51.43 510 TYR A N 1
ATOM 3666 C CA . TYR A 1 510 ? 6.864 10.780 240.607 1.00 50.33 510 TYR A CA 1
ATOM 3667 C C . TYR A 1 510 ? 5.517 10.106 240.896 1.00 51.68 510 TYR A C 1
ATOM 3668 O O . TYR A 1 510 ? 4.920 9.516 239.981 1.00 43.86 510 TYR A O 1
ATOM 3677 N N . GLY A 1 511 ? 5.053 10.183 242.156 1.00 59.60 511 GLY A N 1
ATOM 3678 C CA . GLY A 1 511 ? 3.824 9.455 242.616 1.00 67.63 511 GLY A CA 1
ATOM 3679 C C . GLY A 1 511 ? 3.917 7.922 242.632 1.00 70.58 511 GLY A C 1
ATOM 3680 O O . GLY A 1 511 ? 5.008 7.398 242.855 1.00 71.46 511 GLY A O 1
ATOM 3681 N N . ASP A 1 512 ? 2.760 7.235 242.467 1.00 77.66 512 ASP A N 1
ATOM 3682 C CA . ASP A 1 512 ? 2.587 5.848 241.856 1.00 68.22 512 ASP A CA 1
ATOM 3683 C C . ASP A 1 512 ? 1.117 5.391 242.045 1.00 85.21 512 ASP A C 1
ATOM 3684 O O . ASP A 1 512 ? 0.628 5.490 243.177 1.00 101.57 512 ASP A O 1
ATOM 3689 N N . LEU A 1 513 ? 0.431 4.882 240.985 1.00 89.28 513 LEU A N 1
ATOM 3690 C CA . LEU A 1 513 ? -1.065 4.564 241.000 1.00 78.45 513 LEU A CA 1
ATOM 3691 C C . LEU A 1 513 ? -1.648 3.741 239.763 1.00 71.10 513 LEU A C 1
ATOM 3692 O O . LEU A 1 513 ? -0.905 3.085 239.043 1.00 66.52 513 LEU A O 1
ATOM 3697 N N . ASN A 1 514 ? -2.972 3.744 239.556 1.00 66.21 514 ASN A N 1
ATOM 3698 C CA . ASN A 1 514 ? -3.676 3.151 238.359 1.00 68.65 514 ASN A CA 1
ATOM 3699 C C . ASN A 1 514 ? -4.015 4.211 237.241 1.00 72.51 514 ASN A C 1
ATOM 3700 O O . ASN A 1 514 ? -4.468 3.868 236.124 1.00 56.44 514 ASN A O 1
ATOM 3705 N N . SER A 1 515 ? -3.802 5.493 237.578 1.00 69.57 515 SER A N 1
ATOM 3706 C CA . SER A 1 515 ? -4.089 6.657 236.737 1.00 62.34 515 SER A CA 1
ATOM 3707 C C . SER A 1 515 ? -2.882 7.595 236.795 1.00 66.29 515 SER A C 1
ATOM 3708 O O . SER A 1 515 ? -1.744 7.191 237.086 1.00 65.71 515 SER A O 1
ATOM 3711 N N . LEU A 1 518 ? -2.063 7.026 234.734 1.00 46.26 518 LEU A N 1
ATOM 3712 C CA . LEU A 1 518 ? -0.760 7.601 234.449 1.00 49.73 518 LEU A CA 1
ATOM 3713 C C . LEU A 1 518 ? -0.931 8.975 233.773 1.00 50.73 518 LEU A C 1
ATOM 3714 O O . LEU A 1 518 ? -1.869 9.214 233.021 1.00 54.23 518 LEU A O 1
ATOM 3719 N N . ILE A 1 519 ? -0.026 9.883 234.072 1.00 53.04 519 ILE A N 1
ATOM 3720 C CA . ILE A 1 519 ? 0.012 11.177 233.414 1.00 50.59 519 ILE A CA 1
ATOM 3721 C C . ILE A 1 519 ? 1.384 11.352 232.794 1.00 49.53 519 ILE A C 1
ATOM 3722 O O . ILE A 1 519 ? 2.396 11.241 233.500 1.00 49.58 519 ILE A O 1
ATOM 3727 N N . ILE A 1 520 ? 1.398 11.605 231.481 1.00 50.54 520 ILE A N 1
ATOM 3728 C CA . ILE A 1 520 ? 2.635 11.846 230.712 1.00 51.50 520 ILE A CA 1
ATOM 3729 C C . ILE A 1 520 ? 2.770 13.311 230.307 1.00 50.02 520 ILE A C 1
ATOM 3730 O O . ILE A 1 520 ? 1.858 13.904 229.760 1.00 57.04 520 ILE A O 1
ATOM 3735 N N . THR A 1 521 ? 3.930 13.884 230.539 1.00 52.46 521 THR A N 1
ATOM 3736 C CA . THR A 1 521 ? 4.125 15.315 230.298 1.00 52.18 521 THR A CA 1
ATOM 3737 C C . THR A 1 521 ? 5.601 15.552 230.075 1.00 44.76 521 THR A C 1
ATOM 3738 O O . THR A 1 521 ? 6.357 14.612 229.992 1.00 46.43 521 THR A O 1
ATOM 3742 N N . TRP A 1 522 ? 5.961 16.799 229.857 1.00 39.73 522 TRP A N 1
ATOM 3743 C CA . TRP A 1 522 ? 7.332 17.220 229.794 1.00 43.93 522 TRP A CA 1
ATOM 3744 C C . TRP A 1 522 ? 7.334 18.673 230.094 1.00 41.85 522 TRP A C 1
ATOM 3745 O O . TRP A 1 522 ? 6.298 19.306 230.046 1.00 38.48 522 TRP A O 1
ATOM 3756 N N . GLY A 1 523 ? 8.504 19.195 230.428 1.00 42.64 523 GLY A N 1
ATOM 3757 C CA . GLY A 1 523 ? 8.607 20.612 230.781 1.00 47.44 523 GLY A CA 1
ATOM 3758 C C . GLY A 1 523 ? 7.798 21.098 231.989 1.00 46.52 523 GLY A C 1
ATOM 3759 O O . GLY A 1 523 ? 7.509 20.352 232.909 1.00 49.45 523 GLY A O 1
ATOM 3760 N N . SER A 1 524 ? 7.400 22.356 231.951 1.00 49.84 524 SER A N 1
ATOM 3761 C CA . SER A 1 524 ? 6.972 23.104 233.144 1.00 52.90 524 SER A CA 1
ATOM 3762 C C . SER A 1 524 ? 5.712 22.631 233.890 1.00 52.09 524 SER A C 1
ATOM 3763 O O . SER A 1 524 ? 5.593 22.880 235.090 1.00 51.33 524 SER A O 1
ATOM 3766 N N . PRO A 1 525 ? 4.754 21.992 233.188 1.00 51.15 525 PRO A N 1
ATOM 3767 C CA . PRO A 1 525 ? 3.622 21.458 233.911 1.00 49.05 525 PRO A CA 1
ATOM 3768 C C . PRO A 1 525 ? 3.997 20.361 234.893 1.00 50.20 525 PRO A C 1
ATOM 3769 O O . PRO A 1 525 ? 3.224 20.084 235.815 1.00 56.95 525 PRO A O 1
ATOM 3773 N N . THR A 1 526 ? 5.143 19.724 234.679 1.00 51.02 526 THR A N 1
ATOM 3774 C CA . THR A 1 526 ? 5.695 18.739 235.615 1.00 51.29 526 THR A CA 1
ATOM 3775 C C . THR A 1 526 ? 5.679 19.286 237.037 1.00 51.76 526 THR A C 1
ATOM 3776 O O . THR A 1 526 ? 5.205 18.616 237.949 1.00 48.37 526 THR A O 1
ATOM 3780 N N . GLY A 1 527 ? 6.204 20.506 237.192 1.00 49.40 527 GLY A N 1
ATOM 3781 C CA . GLY A 1 527 ? 6.239 21.207 238.469 1.00 51.63 527 GLY A CA 1
ATOM 3782 C C . GLY A 1 527 ? 4.850 21.408 239.042 1.00 56.77 527 GLY A C 1
ATOM 3783 O O . GLY A 1 527 ? 4.640 21.260 240.247 1.00 55.77 527 GLY A O 1
ATOM 3784 N N . VAL A 1 528 ? 3.899 21.694 238.154 1.00 53.57 528 VAL A N 1
ATOM 3785 C CA . VAL A 1 528 ? 2.545 22.008 238.544 1.00 54.95 528 VAL A CA 1
ATOM 3786 C C . VAL A 1 528 ? 1.898 20.744 239.064 1.00 54.11 528 VAL A C 1
ATOM 3787 O O . VAL A 1 528 ? 1.171 20.771 240.068 1.00 46.79 528 VAL A O 1
ATOM 3791 N N . LEU A 1 529 ? 2.180 19.642 238.384 1.00 50.55 529 LEU A N 1
ATOM 3792 C CA . LEU A 1 529 ? 1.610 18.361 238.748 1.00 47.05 529 LEU A CA 1
ATOM 3793 C C . LEU A 1 529 ? 2.247 17.745 239.991 1.00 49.27 529 LEU A C 1
ATOM 3794 O O . LEU A 1 529 ? 1.579 17.042 240.710 1.00 64.00 529 LEU A O 1
ATOM 3799 N N . ARG A 1 530 ? 3.520 17.996 240.236 1.00 53.05 530 ARG A N 1
ATOM 3800 C CA . ARG A 1 530 ? 4.158 17.569 241.480 1.00 55.51 530 ARG A CA 1
ATOM 3801 C C . ARG A 1 530 ? 3.581 18.296 242.696 1.00 61.15 530 ARG A C 1
ATOM 3802 O O . ARG A 1 530 ? 3.429 17.694 243.751 1.00 71.56 530 ARG A O 1
ATOM 3810 N N . ASP A 1 531 ? 3.250 19.574 242.543 1.00 63.02 531 ASP A N 1
ATOM 3811 C CA . ASP A 1 531 ? 2.571 20.335 243.600 1.00 60.52 531 ASP A CA 1
ATOM 3812 C C . ASP A 1 531 ? 1.158 19.778 243.869 1.00 60.11 531 ASP A C 1
ATOM 3813 O O . ASP A 1 531 ? 0.718 19.717 245.014 1.00 57.26 531 ASP A O 1
ATOM 3818 N N . ILE A 1 532 ? 0.477 19.313 242.827 1.00 61.46 532 ILE A N 1
ATOM 3819 C CA . ILE A 1 532 ? -0.839 18.675 242.979 1.00 59.96 532 ILE A CA 1
ATOM 3820 C C . ILE A 1 532 ? -0.758 17.339 243.750 1.00 69.31 532 ILE A C 1
ATOM 3821 O O . ILE A 1 532 ? -1.648 17.039 244.568 1.00 75.94 532 ILE A O 1
ATOM 3826 N N . LEU A 1 533 ? 0.278 16.536 243.483 1.00 63.40 533 LEU A N 1
ATOM 3827 C CA . LEU A 1 533 ? 0.506 15.280 244.220 1.00 63.91 533 LEU A CA 1
ATOM 3828 C C . LEU A 1 533 ? 0.663 15.408 245.747 1.00 64.05 533 LEU A C 1
ATOM 3829 O O . LEU A 1 533 ? 0.389 14.446 246.458 1.00 63.95 533 LEU A O 1
ATOM 3834 N N . GLU A 1 534 ? 1.074 16.579 246.233 1.00 69.22 534 GLU A N 1
ATOM 3835 C CA . GLU A 1 534 ? 1.042 16.891 247.686 1.00 82.47 534 GLU A CA 1
ATOM 3836 C C . GLU A 1 534 ? -0.375 17.020 248.307 1.00 93.94 534 GLU A C 1
ATOM 3837 O O . GLU A 1 534 ? -0.465 17.104 249.533 1.00 109.12 534 GLU A O 1
ATOM 3843 N N . GLU A 1 535 ? -1.449 17.087 247.494 1.00 94.62 535 GLU A N 1
ATOM 3844 C CA . GLU A 1 535 ? -2.863 17.072 247.979 1.00 88.80 535 GLU A CA 1
ATOM 3845 C C . GLU A 1 535 ? -3.832 16.184 247.161 1.00 87.44 535 GLU A C 1
ATOM 3846 O O . GLU A 1 535 ? -4.407 16.659 246.173 1.00 92.70 535 GLU A O 1
ATOM 3852 N N . SER A 1 536 ? -4.025 14.927 247.596 1.00 80.26 536 SER A N 1
ATOM 3853 C CA . SER A 1 536 ? -4.866 13.881 246.899 1.00 84.93 536 SER A CA 1
ATOM 3854 C C . SER A 1 536 ? -4.459 13.547 245.442 1.00 87.45 536 SER A C 1
ATOM 3855 O O . SER A 1 536 ? -4.905 12.546 244.866 1.00 75.21 536 SER A O 1
ATOM 3858 N N . PHE A 1 540 ? -1.928 9.557 241.187 1.00 58.48 540 PHE A N 1
ATOM 3859 C CA . PHE A 1 540 ? -1.487 9.126 239.861 1.00 57.70 540 PHE A CA 1
ATOM 3860 C C . PHE A 1 540 ? 0.055 8.981 239.744 1.00 49.78 540 PHE A C 1
ATOM 3861 O O . PHE A 1 540 ? 0.826 9.540 240.518 1.00 49.29 540 PHE A O 1
ATOM 3869 N N . THR A 1 541 ? 0.493 8.214 238.770 1.00 46.87 541 THR A N 1
ATOM 3870 C CA . THR A 1 541 ? 1.907 8.181 238.415 1.00 48.60 541 THR A CA 1
ATOM 3871 C C . THR A 1 541 ? 2.156 9.330 237.446 1.00 47.49 541 THR A C 1
ATOM 3872 O O . THR A 1 541 ? 1.411 9.455 236.468 1.00 43.54 541 THR A O 1
ATOM 3876 N N . LEU A 1 542 ? 3.168 10.153 237.732 1.00 47.77 542 LEU A N 1
ATOM 3877 C CA . LEU A 1 542 ? 3.595 11.250 236.858 1.00 50.56 542 LEU A CA 1
ATOM 3878 C C . LEU A 1 542 ? 4.906 10.913 236.121 1.00 50.45 542 LEU A C 1
ATOM 3879 O O . LEU A 1 542 ? 5.948 10.803 236.756 1.00 60.72 542 LEU A O 1
ATOM 3884 N N . LEU A 1 543 ? 4.853 10.762 234.800 1.00 46.27 543 LEU A N 1
ATOM 3885 C CA . LEU A 1 543 ? 6.057 10.554 233.956 1.00 46.32 543 LEU A CA 1
ATOM 3886 C C . LEU A 1 543 ? 6.442 11.813 233.156 1.00 45.28 543 LEU A C 1
ATOM 3887 O O . LEU A 1 543 ? 5.671 12.298 232.344 1.00 44.95 543 LEU A O 1
ATOM 3892 N N . GLN A 1 544 ? 7.653 12.284 233.358 1.00 43.12 544 GLN A N 1
ATOM 3893 C CA . GLN A 1 544 ? 8.166 13.455 232.705 1.00 41.41 544 GLN A CA 1
ATOM 3894 C C . GLN A 1 544 ? 9.198 12.984 231.726 1.00 44.78 544 GLN A C 1
ATOM 3895 O O . GLN A 1 544 ? 10.207 12.492 232.158 1.00 45.46 544 GLN A O 1
ATOM 3901 N N . ILE A 1 545 ? 8.959 13.083 230.412 1.00 48.88 545 ILE A N 1
ATOM 3902 C CA . ILE A 1 545 ? 10.018 12.748 229.457 1.00 48.77 545 ILE A CA 1
ATOM 3903 C C . ILE A 1 545 ? 11.044 13.876 229.451 1.00 48.93 545 ILE A C 1
ATOM 3904 O O . ILE A 1 545 ? 10.657 15.042 229.494 1.00 49.10 545 ILE A O 1
ATOM 3909 N N . ARG A 1 546 ? 12.332 13.517 229.444 1.00 52.70 546 ARG A N 1
ATOM 3910 C CA . ARG A 1 546 ? 13.477 14.480 229.434 1.00 53.53 546 ARG A CA 1
ATOM 3911 C C . ARG A 1 546 ? 14.208 14.497 228.077 1.00 50.50 546 ARG A C 1
ATOM 3912 O O . ARG A 1 546 ? 14.564 15.539 227.573 1.00 59.57 546 ARG A O 1
ATOM 3920 N N . MET A 1 547 ? 14.500 13.327 227.534 1.00 49.12 547 MET A N 1
ATOM 3921 C CA . MET A 1 547 ? 15.185 13.200 226.255 1.00 49.11 547 MET A CA 1
ATOM 3922 C C . MET A 1 547 ? 14.208 12.625 225.273 1.00 46.70 547 MET A C 1
ATOM 3923 O O . MET A 1 547 ? 13.667 11.544 225.516 1.00 51.15 547 MET A O 1
ATOM 3928 N N . PHE A 1 548 ? 13.956 13.354 224.192 1.00 41.10 548 PHE A N 1
ATOM 3929 C CA . PHE A 1 548 ? 13.070 12.887 223.134 1.00 44.66 548 PHE A CA 1
ATOM 3930 C C . PHE A 1 548 ? 13.774 12.248 221.948 1.00 45.18 548 PHE A C 1
ATOM 3931 O O . PHE A 1 548 ? 13.112 11.624 221.128 1.00 53.43 548 PHE A O 1
ATOM 3939 N N . SER A 1 549 ? 15.082 12.457 221.819 1.00 44.93 549 SER A N 1
ATOM 3940 C CA . SER A 1 549 ? 15.909 11.808 220.801 1.00 44.87 549 SER A CA 1
ATOM 3941 C C . SER A 1 549 ? 17.307 11.590 221.418 1.00 49.69 549 SER A C 1
ATOM 3942 O O . SER A 1 549 ? 17.989 12.601 221.733 1.00 48.78 549 SER A O 1
ATOM 3945 N N . PRO A 1 550 ? 17.747 10.336 221.628 1.00 49.22 550 PRO A N 1
ATOM 3946 C CA . PRO A 1 550 ? 16.980 9.130 221.375 1.00 50.76 550 PRO A CA 1
ATOM 3947 C C . PRO A 1 550 ? 15.873 8.960 222.419 1.00 45.73 550 PRO A C 1
ATOM 3948 O O . PRO A 1 550 ? 16.100 9.155 223.594 1.00 47.85 550 PRO A O 1
ATOM 3952 N N . PHE A 1 551 ? 14.677 8.638 221.959 1.00 44.00 551 PHE A N 1
ATOM 3953 C CA . PHE A 1 551 ? 13.506 8.524 222.820 1.00 48.80 551 PHE A CA 1
ATOM 3954 C C . PHE A 1 551 ? 13.509 7.203 223.641 1.00 51.36 551 PHE A C 1
ATOM 3955 O O . PHE A 1 551 ? 13.753 6.156 223.068 1.00 55.45 551 PHE A O 1
ATOM 3963 N N . PRO A 1 552 ? 13.156 7.234 224.950 1.00 50.96 552 PRO A N 1
ATOM 3964 C CA . PRO A 1 552 ? 13.111 6.000 225.757 1.00 51.76 552 PRO A CA 1
ATOM 3965 C C . PRO A 1 552 ? 11.899 5.075 225.491 1.00 48.09 552 PRO A C 1
ATOM 3966 O O . PRO A 1 552 ? 11.135 4.823 226.404 1.00 42.80 552 PRO A O 1
ATOM 3970 N N . LYS A 1 553 ? 11.791 4.568 224.257 1.00 50.16 553 LYS A N 1
ATOM 3971 C CA . LYS A 1 553 ? 10.764 3.642 223.769 1.00 55.16 553 LYS A CA 1
ATOM 3972 C C . LYS A 1 553 ? 10.206 2.630 224.796 1.00 59.87 553 LYS A C 1
ATOM 3973 O O . LYS A 1 553 ? 9.012 2.631 225.134 1.00 66.08 553 LYS A O 1
ATOM 3979 N N . ASN A 1 554 ? 11.080 1.746 225.257 1.00 60.75 554 ASN A N 1
ATOM 3980 C CA . ASN A 1 554 ? 10.664 0.534 225.967 1.00 62.07 554 ASN A CA 1
ATOM 3981 C C . ASN A 1 554 ? 10.192 0.826 227.378 1.00 55.10 554 ASN A C 1
ATOM 3982 O O . ASN A 1 554 ? 9.242 0.221 227.851 1.00 54.15 554 ASN A O 1
ATOM 3987 N N . LEU A 1 555 ? 10.834 1.792 228.021 1.00 53.03 555 LEU A N 1
ATOM 3988 C CA . LEU A 1 555 ? 10.456 2.193 229.368 1.00 54.32 555 LEU A CA 1
ATOM 3989 C C . LEU A 1 555 ? 9.062 2.825 229.410 1.00 60.60 555 LEU A C 1
ATOM 3990 O O . LEU A 1 555 ? 8.339 2.665 230.384 1.00 57.97 555 LEU A O 1
ATOM 3995 N N . VAL A 1 556 ? 8.708 3.525 228.329 1.00 61.78 556 VAL A N 1
ATOM 3996 C CA . VAL A 1 556 ? 7.411 4.155 228.169 1.00 58.26 556 VAL A CA 1
ATOM 3997 C C . VAL A 1 556 ? 6.312 3.131 227.842 1.00 59.19 556 VAL A C 1
ATOM 3998 O O . VAL A 1 556 ? 5.216 3.228 228.397 1.00 52.27 556 VAL A O 1
ATOM 4002 N N . SER A 1 557 ? 6.593 2.176 226.944 1.00 60.87 557 SER A N 1
ATOM 4003 C CA . SER A 1 557 ? 5.692 1.006 226.729 1.00 55.39 557 SER A CA 1
ATOM 4004 C C . SER A 1 557 ? 5.407 0.343 228.043 1.00 58.28 557 SER A C 1
ATOM 4005 O O . SER A 1 557 ? 4.260 0.191 228.425 1.00 61.16 557 SER A O 1
ATOM 4008 N N . LYS A 1 558 ? 6.473 -0.024 228.741 1.00 66.97 558 LYS A N 1
ATOM 4009 C CA . LYS A 1 558 ? 6.404 -0.759 230.010 1.00 72.12 558 LYS A CA 1
ATOM 4010 C C . LYS A 1 558 ? 5.523 -0.017 231.014 1.00 65.71 558 LYS A C 1
ATOM 4011 O O . LYS A 1 558 ? 4.628 -0.602 231.622 1.00 63.11 558 LYS A O 1
ATOM 4017 N N . LEU A 1 559 ? 5.741 1.289 231.112 1.00 62.52 559 LEU A N 1
ATOM 4018 C CA . LEU A 1 559 ? 5.139 2.115 232.150 1.00 56.74 559 LEU A CA 1
ATOM 4019 C C . LEU A 1 559 ? 3.666 2.398 231.872 1.00 54.11 559 LEU A C 1
ATOM 4020 O O . LEU A 1 559 ? 2.936 2.729 232.770 1.00 48.71 559 LEU A O 1
ATOM 4025 N N . MET A 1 560 ? 3.233 2.229 230.626 1.00 61.94 560 MET A N 1
ATOM 4026 C CA . MET A 1 560 ? 1.814 2.376 230.237 1.00 66.16 560 MET A CA 1
ATOM 4027 C C . MET A 1 560 ? 0.968 1.092 230.386 1.00 62.68 560 MET A C 1
ATOM 4028 O O . MET A 1 560 ? -0.228 1.146 230.132 1.00 64.54 560 MET A O 1
ATOM 4033 N N . GLU A 1 561 ? 1.564 -0.027 230.813 1.00 70.40 561 GLU A N 1
ATOM 4034 C CA . GLU A 1 561 ? 0.991 -1.367 230.577 1.00 73.81 561 GLU A CA 1
ATOM 4035 C C . GLU A 1 561 ? -0.231 -1.760 231.413 1.00 82.53 561 GLU A C 1
ATOM 4036 O O . GLU A 1 561 ? -0.999 -2.653 230.979 1.00 89.11 561 GLU A O 1
ATOM 4042 N N . GLY A 1 562 ? -0.447 -1.125 232.572 1.00 75.02 562 GLY A N 1
ATOM 4043 C CA . GLY A 1 562 ? -1.543 -1.578 233.465 1.00 72.78 562 GLY A CA 1
ATOM 4044 C C . GLY A 1 562 ? -2.368 -0.493 234.099 1.00 71.68 562 GLY A C 1
ATOM 4045 O O . GLY A 1 562 ? -2.437 -0.390 235.335 1.00 65.17 562 GLY A O 1
ATOM 4046 N N . ARG A 1 563 ? -2.984 0.338 233.261 1.00 71.83 563 ARG A N 1
ATOM 4047 C CA . ARG A 1 563 ? -3.716 1.513 233.765 1.00 70.24 563 ARG A CA 1
ATOM 4048 C C . ARG A 1 563 ? -5.091 1.631 233.148 1.00 64.33 563 ARG A C 1
ATOM 4049 O O . ARG A 1 563 ? -5.336 1.114 232.063 1.00 66.08 563 ARG A O 1
ATOM 4057 N N . ASP A 1 564 ? -5.978 2.315 233.865 1.00 69.10 564 ASP A N 1
ATOM 4058 C CA . ASP A 1 564 ? -7.335 2.612 233.373 1.00 79.33 564 ASP A CA 1
ATOM 4059 C C . ASP A 1 564 ? -7.339 3.895 232.551 1.00 80.63 564 ASP A C 1
ATOM 4060 O O . ASP A 1 564 ? -8.053 3.994 231.548 1.00 81.11 564 ASP A O 1
ATOM 4065 N N . LYS A 1 565 ? -6.512 4.850 232.981 1.00 81.12 565 LYS A N 1
ATOM 4066 C CA . LYS A 1 565 ? -6.498 6.218 232.468 1.00 73.95 565 LYS A CA 1
ATOM 4067 C C . LYS A 1 565 ? -5.039 6.615 232.147 1.00 64.78 565 LYS A C 1
ATOM 4068 O O . LYS A 1 565 ? -4.157 6.495 233.011 1.00 53.58 565 LYS A O 1
ATOM 4074 N N . ILE A 1 566 ? -4.781 7.043 230.908 1.00 57.62 566 ILE A N 1
ATOM 4075 C CA . ILE A 1 566 ? -3.473 7.649 230.542 1.00 51.74 566 ILE A CA 1
ATOM 4076 C C . ILE A 1 566 ? -3.753 9.065 230.007 1.00 50.58 566 ILE A C 1
ATOM 4077 O O . ILE A 1 566 ? -4.452 9.236 229.018 1.00 44.94 566 ILE A O 1
ATOM 4082 N N . ILE A 1 567 ? -3.213 10.061 230.684 1.00 45.63 567 ILE A N 1
ATOM 4083 C CA . ILE A 1 567 ? -3.486 11.443 230.383 1.00 52.65 567 ILE A CA 1
ATOM 4084 C C . ILE A 1 567 ? -2.214 12.202 229.974 1.00 53.50 567 ILE A C 1
ATOM 4085 O O . ILE A 1 567 ? -1.304 12.338 230.772 1.00 56.58 567 ILE A O 1
ATOM 4090 N N . THR A 1 568 ? -2.188 12.729 228.750 1.00 50.89 568 THR A N 1
ATOM 4091 C CA . THR A 1 568 ? -1.175 13.712 228.337 1.00 48.09 568 THR A CA 1
ATOM 4092 C C . THR A 1 568 ? -1.560 15.122 228.831 1.00 46.37 568 THR A C 1
ATOM 4093 O O . THR A 1 568 ? -2.698 15.550 228.738 1.00 41.28 568 THR A O 1
ATOM 4097 N N . VAL A 1 569 ? -0.592 15.839 229.366 1.00 49.12 569 VAL A N 1
ATOM 4098 C CA . VAL A 1 569 ? -0.795 17.210 229.805 1.00 48.30 569 VAL A CA 1
ATOM 4099 C C . VAL A 1 569 ? 0.313 18.037 229.157 1.00 50.64 569 VAL A C 1
ATOM 4100 O O . VAL A 1 569 ? 1.498 17.779 229.400 1.00 52.56 569 VAL A O 1
ATOM 4104 N N . GLU A 1 570 ? -0.097 18.988 228.312 1.00 51.36 570 GLU A N 1
ATOM 4105 C CA . GLU A 1 570 ? 0.810 19.811 227.520 1.00 51.67 570 GLU A CA 1
ATOM 4106 C C . GLU A 1 570 ? 0.170 21.043 226.864 1.00 46.70 570 GLU A C 1
ATOM 4107 O O . GLU A 1 570 ? -0.974 21.007 226.414 1.00 43.34 570 GLU A O 1
ATOM 4113 N N . GLY A 1 571 ? 0.967 22.107 226.780 1.00 43.42 571 GLY A N 1
ATOM 4114 C CA . GLY A 1 571 ? 0.584 23.359 226.174 1.00 42.69 571 GLY A CA 1
ATOM 4115 C C . GLY A 1 571 ? 0.700 23.330 224.657 1.00 44.51 571 GLY A C 1
ATOM 4116 O O . GLY A 1 571 ? 1.528 24.006 224.090 1.00 45.24 571 GLY A O 1
ATOM 4117 N N . ASN A 1 572 ? -0.135 22.540 223.995 1.00 47.02 572 ASN A N 1
ATOM 4118 C CA . ASN A 1 572 ? -0.250 22.591 222.539 1.00 46.83 572 ASN A CA 1
ATOM 4119 C C . ASN A 1 572 ? -1.557 21.968 222.047 1.00 46.52 572 ASN A C 1
ATOM 4120 O O . ASN A 1 572 ? -2.314 21.402 222.822 1.00 53.10 572 ASN A O 1
ATOM 4125 N N . TYR A 1 573 ? -1.813 22.089 220.759 1.00 44.30 573 TYR A N 1
ATOM 4126 C CA . TYR A 1 573 ? -3.108 21.769 220.189 1.00 47.48 573 TYR A CA 1
ATOM 4127 C C . TYR A 1 573 ? -3.185 20.333 219.700 1.00 51.04 573 TYR A C 1
ATOM 4128 O O . TYR A 1 573 ? -4.132 19.612 220.027 1.00 50.78 573 TYR A O 1
ATOM 4137 N N . LEU A 1 574 ? -2.218 19.958 218.866 1.00 52.54 574 LEU A N 1
ATOM 4138 C CA . LEU A 1 574 ? -2.145 18.615 218.268 1.00 51.92 574 LEU A CA 1
ATOM 4139 C C . LEU A 1 574 ? -1.898 17.477 219.285 1.00 55.46 574 LEU A C 1
ATOM 4140 O O . LEU A 1 574 ? -2.064 16.317 218.937 1.00 53.68 574 LEU A O 1
ATOM 4145 N N . ALA A 1 575 ? -1.485 17.811 220.508 1.00 54.40 575 ALA A N 1
ATOM 4146 C CA . ALA A 1 575 ? -1.109 16.833 221.533 1.00 54.73 575 ALA A CA 1
ATOM 4147 C C . ALA A 1 575 ? 0.133 16.085 221.079 1.00 50.86 575 ALA A C 1
ATOM 4148 O O . ALA A 1 575 ? 0.112 14.873 220.868 1.00 51.09 575 ALA A O 1
ATOM 4150 N N . GLN A 1 576 ? 1.225 16.829 220.919 1.00 57.11 576 GLN A N 1
ATOM 4151 C CA . GLN A 1 576 ? 2.387 16.310 220.164 1.00 53.84 576 GLN A CA 1
ATOM 4152 C C . GLN A 1 576 ? 3.109 15.157 220.865 1.00 52.27 576 GLN A C 1
ATOM 4153 O O . GLN A 1 576 ? 3.628 14.250 220.198 1.00 55.09 576 GLN A O 1
ATOM 4159 N N . THR A 1 577 ? 3.143 15.188 222.192 1.00 52.11 577 THR A N 1
ATOM 4160 C CA . THR A 1 577 ? 3.769 14.103 222.951 1.00 58.81 577 THR A CA 1
ATOM 4161 C C . THR A 1 577 ? 3.079 12.761 222.769 1.00 53.14 577 THR A C 1
ATOM 4162 O O . THR A 1 577 ? 3.761 11.758 222.598 1.00 56.43 577 THR A O 1
ATOM 4166 N N . SER A 1 578 ? 1.746 12.760 222.805 1.00 46.21 578 SER A N 1
ATOM 4167 C CA . SER A 1 578 ? 0.926 11.600 222.428 1.00 45.49 578 SER A CA 1
ATOM 4168 C C . SER A 1 578 ? 1.200 11.065 221.058 1.00 47.00 578 SER A C 1
ATOM 4169 O O . SER A 1 578 ? 1.142 9.857 220.868 1.00 52.09 578 SER A O 1
ATOM 4172 N N . LEU A 1 579 ? 1.448 11.949 220.085 1.00 49.58 579 LEU A N 1
ATOM 4173 C CA . LEU A 1 579 ? 1.834 11.507 218.731 1.00 45.85 579 LEU A CA 1
ATOM 4174 C C . LEU A 1 579 ? 3.219 10.849 218.746 1.00 44.97 579 LEU A C 1
ATOM 4175 O O . LEU A 1 579 ? 3.436 9.853 218.051 1.00 44.00 579 LEU A O 1
ATOM 4180 N N . LEU A 1 580 ? 4.142 11.386 219.537 1.00 39.69 580 LEU A N 1
ATOM 4181 C CA . LEU A 1 580 ? 5.472 10.764 219.677 1.00 47.91 580 LEU A CA 1
ATOM 4182 C C . LEU A 1 580 ? 5.388 9.420 220.378 1.00 46.96 580 LEU A C 1
ATOM 4183 O O . LEU A 1 580 ? 5.916 8.433 219.895 1.00 43.65 580 LEU A O 1
ATOM 4188 N N . VAL A 1 581 ? 4.732 9.411 221.535 1.00 48.21 581 VAL A N 1
ATOM 4189 C CA . VAL A 1 581 ? 4.463 8.183 222.288 1.00 48.79 581 VAL A CA 1
ATOM 4190 C C . VAL A 1 581 ? 3.848 7.112 221.348 1.00 50.23 581 VAL A C 1
ATOM 4191 O O . VAL A 1 581 ? 4.375 6.007 221.257 1.00 43.82 581 VAL A O 1
ATOM 4195 N N . LYS A 1 582 ? 2.820 7.467 220.572 1.00 50.59 582 LYS A N 1
ATOM 4196 C CA . LYS A 1 582 ? 2.216 6.498 219.649 1.00 52.80 582 LYS A CA 1
ATOM 4197 C C . LYS A 1 582 ? 3.191 6.043 218.533 1.00 55.68 582 LYS A C 1
ATOM 4198 O O . LYS A 1 582 ? 3.225 4.863 218.194 1.00 61.05 582 LYS A O 1
ATOM 4204 N N . MET A 1 583 ? 3.991 6.967 217.995 1.00 56.02 583 MET A N 1
ATOM 4205 C CA . MET A 1 583 ? 5.032 6.661 216.974 1.00 53.17 583 MET A CA 1
ATOM 4206 C C . MET A 1 583 ? 6.024 5.581 217.417 1.00 55.99 583 MET A C 1
ATOM 4207 O O . MET A 1 583 ? 6.438 4.741 216.611 1.00 49.33 583 MET A O 1
ATOM 4212 N N . TYR A 1 584 ? 6.417 5.628 218.690 1.00 57.81 584 TYR A N 1
ATOM 4213 C CA . TYR A 1 584 ? 7.495 4.781 219.205 1.00 61.17 584 TYR A CA 1
ATOM 4214 C C . TYR A 1 584 ? 7.017 3.522 219.940 1.00 56.75 584 TYR A C 1
ATOM 4215 O O . TYR A 1 584 ? 7.747 2.563 220.011 1.00 61.19 584 TYR A O 1
ATOM 4224 N N . THR A 1 585 ? 5.820 3.562 220.503 1.00 53.01 585 THR A N 1
ATOM 4225 C CA . THR A 1 585 ? 5.272 2.496 221.320 1.00 53.05 585 THR A CA 1
ATOM 4226 C C . THR A 1 585 ? 4.063 1.777 220.697 1.00 60.65 585 THR A C 1
ATOM 4227 O O . THR A 1 585 ? 3.657 0.714 221.176 1.00 64.07 585 THR A O 1
ATOM 4231 N N . GLY A 1 586 ? 3.481 2.361 219.651 1.00 62.85 586 GLY A N 1
ATOM 4232 C CA . GLY A 1 586 ? 2.194 1.911 219.117 1.00 59.48 586 GLY A CA 1
ATOM 4233 C C . GLY A 1 586 ? 0.969 2.165 219.976 1.00 60.74 586 GLY A C 1
ATOM 4234 O O . GLY A 1 586 ? -0.134 1.841 219.547 1.00 68.69 586 GLY A O 1
ATOM 4235 N N . LYS A 1 587 ? 1.123 2.749 221.168 1.00 60.72 587 LYS A N 1
ATOM 4236 C CA . LYS A 1 587 ? 0.006 2.835 222.122 1.00 60.76 587 LYS A CA 1
ATOM 4237 C C . LYS A 1 587 ? -0.539 4.229 222.238 1.00 59.11 587 LYS A C 1
ATOM 4238 O O . LYS A 1 587 ? 0.175 5.198 222.034 1.00 61.28 587 LYS A O 1
ATOM 4244 N N . ASP A 1 588 ? -1.816 4.307 222.585 1.00 57.11 588 ASP A N 1
ATOM 4245 C CA . ASP A 1 588 ? -2.541 5.551 222.637 1.00 63.13 588 ASP A CA 1
ATOM 4246 C C . ASP A 1 588 ? -2.795 6.021 224.081 1.00 60.95 588 ASP A C 1
ATOM 4247 O O . ASP A 1 588 ? -2.905 5.241 224.995 1.00 68.34 588 ASP A O 1
ATOM 4252 N N . VAL A 1 589 ? -2.836 7.327 224.255 1.00 60.65 589 VAL A N 1
ATOM 4253 C CA . VAL A 1 589 ? -3.236 7.967 225.485 1.00 61.66 589 VAL A CA 1
ATOM 4254 C C . VAL A 1 589 ? -4.778 7.951 225.507 1.00 61.59 589 VAL A C 1
ATOM 4255 O O . VAL A 1 589 ? -5.398 7.937 224.455 1.00 59.54 589 VAL A O 1
ATOM 4259 N N . THR A 1 590 ? -5.404 7.925 226.680 1.00 63.48 590 THR A N 1
ATOM 4260 C CA . THR A 1 590 ? -6.898 7.893 226.741 1.00 64.96 590 THR A CA 1
ATOM 4261 C C . THR A 1 590 ? -7.532 9.296 226.658 1.00 67.12 590 THR A C 1
ATOM 4262 O O . THR A 1 590 ? -8.650 9.458 226.169 1.00 71.60 590 THR A O 1
ATOM 4266 N N . ASN A 1 591 ? -6.795 10.281 227.157 1.00 61.96 591 ASN A N 1
ATOM 4267 C CA . ASN A 1 591 ? -7.277 11.609 227.429 1.00 61.52 591 ASN A CA 1
ATOM 4268 C C . ASN A 1 591 ? -6.159 12.627 227.268 1.00 57.20 591 ASN A C 1
ATOM 4269 O O . ASN A 1 591 ? -4.991 12.276 227.364 1.00 54.06 591 ASN A O 1
ATOM 4274 N N . SER A 1 592 ? -6.541 13.889 227.077 1.00 55.82 592 SER A N 1
ATOM 4275 C CA . SER A 1 592 ? -5.613 15.014 226.992 1.00 56.93 592 SER A CA 1
ATOM 4276 C C . SER A 1 592 ? -6.150 16.185 227.800 1.00 55.85 592 SER A C 1
ATOM 4277 O O . SER A 1 592 ? -7.342 16.485 227.774 1.00 57.93 592 SER A O 1
ATOM 4280 N N . ILE A 1 593 ? -5.263 16.832 228.531 1.00 48.53 593 ILE A N 1
ATOM 4281 C CA . ILE A 1 593 ? -5.518 18.164 229.029 1.00 46.79 593 ILE A CA 1
ATOM 4282 C C . ILE A 1 593 ? -4.586 19.144 228.286 1.00 46.79 593 ILE A C 1
ATOM 4283 O O . ILE A 1 593 ? -3.352 19.065 228.421 1.00 43.37 593 ILE A O 1
ATOM 4288 N N . LEU A 1 594 ? -5.182 20.057 227.505 1.00 43.28 594 LEU A N 1
ATOM 4289 C CA . LEU A 1 594 ? -4.409 20.971 226.638 1.00 40.39 594 LEU A CA 1
ATOM 4290 C C . LEU A 1 594 ? -4.647 22.455 226.919 1.00 41.64 594 LEU A C 1
ATOM 4291 O O . LEU A 1 594 ? -5.636 22.864 227.519 1.00 43.87 594 LEU A O 1
ATOM 4296 N N . LYS A 1 595 ? -3.683 23.255 226.515 1.00 44.18 595 LYS A N 1
ATOM 4297 C CA . LYS A 1 595 ? -3.729 24.702 226.717 1.00 44.55 595 LYS A CA 1
ATOM 4298 C C . LYS A 1 595 ? -2.869 25.337 225.621 1.00 46.96 595 LYS A C 1
ATOM 4299 O O . LYS A 1 595 ? -1.751 24.917 225.440 1.00 49.38 595 LYS A O 1
ATOM 4305 N N . TRP A 1 596 ? -3.397 26.288 224.847 1.00 45.14 596 TRP A N 1
ATOM 4306 C CA . TRP A 1 596 ? -2.562 26.989 223.866 1.00 41.25 596 TRP A CA 1
ATOM 4307 C C . TRP A 1 596 ? -2.733 28.490 223.912 1.00 42.38 596 TRP A C 1
ATOM 4308 O O . TRP A 1 596 ? -2.458 29.152 222.939 1.00 45.74 596 TRP A O 1
ATOM 4319 N N . ASN A 1 597 ? -3.094 29.044 225.069 1.00 41.70 597 ASN A N 1
ATOM 4320 C CA . ASN A 1 597 ? -3.467 30.442 225.129 1.00 44.05 597 ASN A CA 1
ATOM 4321 C C . ASN A 1 597 ? -2.336 31.381 225.518 1.00 44.02 597 ASN A C 1
ATOM 4322 O O . ASN A 1 597 ? -2.586 32.519 225.903 1.00 46.11 597 ASN A O 1
ATOM 4327 N N . GLY A 1 598 ? -1.104 30.897 225.465 1.00 45.87 598 GLY A N 1
ATOM 4328 C CA . GLY A 1 598 ? 0.056 31.700 225.822 1.00 45.93 598 GLY A CA 1
ATOM 4329 C C . GLY A 1 598 ? 0.378 31.754 227.297 1.00 47.78 598 GLY A C 1
ATOM 4330 O O . GLY A 1 598 ? 1.366 32.371 227.695 1.00 48.39 598 GLY A O 1
ATOM 4331 N N . ARG A 1 599 ? -0.417 31.092 228.118 1.00 48.97 599 ARG A N 1
ATOM 4332 C CA . ARG A 1 599 ? -0.254 31.200 229.563 1.00 57.30 599 ARG A CA 1
ATOM 4333 C C . ARG A 1 599 ? 0.249 29.852 230.114 1.00 51.51 599 ARG A C 1
ATOM 4334 O O . ARG A 1 599 ? -0.137 28.815 229.595 1.00 56.93 599 ARG A O 1
ATOM 4342 N N . PRO A 1 600 ? 1.122 29.855 231.150 1.00 51.12 600 PRO A N 1
ATOM 4343 C CA . PRO A 1 600 ? 1.524 28.542 231.721 1.00 50.15 600 PRO A CA 1
ATOM 4344 C C . PRO A 1 600 ? 0.384 27.816 232.428 1.00 50.60 600 PRO A C 1
ATOM 4345 O O . PRO A 1 600 ? -0.632 28.415 232.729 1.00 49.66 600 PRO A O 1
ATOM 4349 N N . PHE A 1 601 ? 0.551 26.525 232.678 1.00 52.57 601 PHE A N 1
ATOM 4350 C CA . PHE A 1 601 ? -0.420 25.808 233.478 1.00 50.24 601 PHE A CA 1
ATOM 4351 C C . PHE A 1 601 ? -0.354 26.345 234.907 1.00 48.18 601 PHE A C 1
ATOM 4352 O O . PHE A 1 601 ? 0.733 26.700 235.425 1.00 47.43 601 PHE A O 1
ATOM 4360 N N . LEU A 1 602 ? -1.528 26.433 235.506 1.00 43.76 602 LEU A N 1
ATOM 4361 C CA . LEU A 1 602 ? -1.698 27.002 236.827 1.00 51.19 602 LEU A CA 1
ATOM 4362 C C . LEU A 1 602 ? -2.269 25.918 237.749 1.00 48.73 602 LEU A C 1
ATOM 4363 O O . LEU A 1 602 ? -3.012 25.026 237.292 1.00 47.74 602 LEU A O 1
ATOM 4368 N N . ARG A 1 603 ? -1.916 25.985 239.031 1.00 50.36 603 ARG A N 1
ATOM 4369 C CA . ARG A 1 603 ? -2.167 24.853 239.954 1.00 58.92 603 ARG A CA 1
ATOM 4370 C C . ARG A 1 603 ? -3.656 24.542 240.122 1.00 56.87 603 ARG A C 1
ATOM 4371 O O . ARG A 1 603 ? -4.046 23.399 239.992 1.00 57.67 603 ARG A O 1
ATOM 4379 N N . ASP A 1 604 ? -4.479 25.566 240.358 1.00 58.04 604 ASP A N 1
ATOM 4380 C CA . ASP A 1 604 ? -5.951 25.382 240.554 1.00 59.14 604 ASP A CA 1
ATOM 4381 C C . ASP A 1 604 ? -6.704 24.941 239.318 1.00 59.32 604 ASP A C 1
ATOM 4382 O O . ASP A 1 604 ? -7.578 24.078 239.410 1.00 60.91 604 ASP A O 1
ATOM 4387 N N . GLU A 1 605 ? -6.369 25.522 238.164 1.00 60.15 605 GLU A N 1
ATOM 4388 C CA . GLU A 1 605 ? -7.073 25.201 236.932 1.00 56.42 605 GLU A CA 1
ATOM 4389 C C . GLU A 1 605 ? -6.760 23.765 236.544 1.00 52.38 605 GLU A C 1
ATOM 4390 O O . GLU A 1 605 ? -7.665 23.004 236.251 1.00 54.33 605 GLU A O 1
ATOM 4396 N N . LEU A 1 606 ? -5.488 23.371 236.570 1.00 55.20 606 LEU A N 1
ATOM 4397 C CA . LEU A 1 606 ? -5.134 21.985 236.191 1.00 54.08 606 LEU A CA 1
ATOM 4398 C C . LEU A 1 606 ? -5.763 20.926 237.169 1.00 55.85 606 LEU A C 1
ATOM 4399 O O . LEU A 1 606 ? -6.124 19.833 236.735 1.00 45.78 606 LEU A O 1
ATOM 4404 N N . GLU A 1 607 ? -5.914 21.273 238.460 1.00 57.17 607 GLU A N 1
ATOM 4405 C CA . GLU A 1 607 ? -6.611 20.413 239.464 1.00 66.06 607 GLU A CA 1
ATOM 4406 C C . GLU A 1 607 ? -8.096 20.175 239.061 1.00 69.81 607 GLU A C 1
ATOM 4407 O O . GLU A 1 607 ? -8.581 19.031 239.079 1.00 66.41 607 GLU A O 1
ATOM 4413 N N . GLU A 1 608 ? -8.786 21.239 238.641 1.00 69.30 608 GLU A N 1
ATOM 4414 C CA . GLU A 1 608 ? -10.168 21.121 238.165 1.00 62.54 608 GLU A CA 1
ATOM 4415 C C . GLU A 1 608 ? -10.269 20.334 236.844 1.00 60.27 608 GLU A C 1
ATOM 4416 O O . GLU A 1 608 ? -11.266 19.654 236.607 1.00 68.02 608 GLU A O 1
ATOM 4422 N N . ALA A 1 609 ? -9.256 20.405 235.985 1.00 58.26 609 ALA A N 1
ATOM 4423 C CA . ALA A 1 609 ? -9.238 19.555 234.758 1.00 62.20 609 ALA A CA 1
ATOM 4424 C C . ALA A 1 609 ? -8.976 18.061 235.017 1.00 59.80 609 ALA A C 1
ATOM 4425 O O . ALA A 1 609 ? -9.472 17.194 234.286 1.00 61.91 609 ALA A O 1
ATOM 4427 N N . LEU A 1 610 ? -8.155 17.767 236.020 1.00 59.43 610 LEU A N 1
ATOM 4428 C CA . LEU A 1 610 ? -7.895 16.382 236.434 1.00 63.64 610 LEU A CA 1
ATOM 4429 C C . LEU A 1 610 ? -9.160 15.723 236.958 1.00 59.44 610 LEU A C 1
ATOM 4430 O O . LEU A 1 610 ? -9.597 14.715 236.435 1.00 56.47 610 LEU A O 1
ATOM 4435 N N . ILE A 1 611 ? -9.773 16.336 237.955 1.00 61.18 611 ILE A N 1
ATOM 4436 C CA . ILE A 1 611 ? -11.078 15.885 238.447 1.00 63.09 611 ILE A CA 1
ATOM 4437 C C . ILE A 1 611 ? -12.046 15.622 237.307 1.00 66.37 611 ILE A C 1
ATOM 4438 O O . ILE A 1 611 ? -12.701 14.581 237.298 1.00 69.83 611 ILE A O 1
ATOM 4443 N N . LYS A 1 612 ? -12.104 16.565 236.359 1.00 70.57 612 LYS A N 1
ATOM 4444 C CA . LYS A 1 612 ? -13.054 16.537 235.229 1.00 71.87 612 LYS A CA 1
ATOM 4445 C C . LYS A 1 612 ? -12.698 15.431 234.230 1.00 66.67 612 LYS A C 1
ATOM 4446 O O . LYS A 1 612 ? -13.563 14.911 233.566 1.00 60.81 612 LYS A O 1
ATOM 4452 N N . VAL A 1 613 ? -11.423 15.056 234.160 1.00 72.24 613 VAL A N 1
ATOM 4453 C CA . VAL A 1 613 ? -10.970 13.835 233.447 1.00 68.54 613 VAL A CA 1
ATOM 4454 C C . VAL A 1 613 ? -11.201 12.544 234.266 1.00 71.96 613 VAL A C 1
ATOM 4455 O O . VAL A 1 613 ? -11.779 11.567 233.758 1.00 72.52 613 VAL A O 1
ATOM 4459 N N . ILE A 1 614 ? -10.724 12.546 235.514 1.00 75.18 614 ILE A N 1
ATOM 4460 C CA . ILE A 1 614 ? -10.602 11.323 236.333 1.00 80.98 614 ILE A CA 1
ATOM 4461 C C . ILE A 1 614 ? -11.948 10.898 236.915 1.00 84.25 614 ILE A C 1
ATOM 4462 O O . ILE A 1 614 ? -12.397 9.791 236.644 1.00 86.77 614 ILE A O 1
ATOM 4467 N N . LYS A 1 615 ? -12.561 11.748 237.738 1.00 89.80 615 LYS A N 1
ATOM 4468 C CA . LYS A 1 615 ? -13.877 11.434 238.303 1.00 98.62 615 LYS A CA 1
ATOM 4469 C C . LYS A 1 615 ? -14.885 11.299 237.176 1.00 99.88 615 LYS A C 1
ATOM 4470 O O . LYS A 1 615 ? -15.603 10.298 237.087 1.00 107.85 615 LYS A O 1
ATOM 4476 N N . ASP A 1 616 ? -14.898 12.300 236.304 1.00 98.87 616 ASP A N 1
ATOM 4477 C CA . ASP A 1 616 ? -15.923 12.429 235.282 1.00 104.41 616 ASP A CA 1
ATOM 4478 C C . ASP A 1 616 ? -15.533 11.720 233.966 1.00 102.61 616 ASP A C 1
ATOM 4479 O O . ASP A 1 616 ? -16.075 10.663 233.658 1.00 107.20 616 ASP A O 1
ATOM 4484 N N . GLY A 1 617 ? -14.600 12.293 233.211 1.00 98.09 617 GLY A N 1
ATOM 4485 C CA . GLY A 1 617 ? -14.287 11.814 231.858 1.00 93.78 617 GLY A CA 1
ATOM 4486 C C . GLY A 1 617 ? -14.071 12.944 230.859 1.00 94.06 617 GLY A C 1
ATOM 4487 O O . GLY A 1 617 ? -13.543 14.008 231.183 1.00 90.52 617 GLY A O 1
ATOM 4488 N N . GLU A 1 618 ? -14.497 12.708 229.629 1.00 91.05 618 GLU A N 1
ATOM 4489 C CA . GLU A 1 618 ? -14.198 13.592 228.502 1.00 89.44 618 GLU A CA 1
ATOM 4490 C C . GLU A 1 618 ? -12.745 13.392 228.053 1.00 75.09 618 GLU A C 1
ATOM 4491 O O . GLU A 1 618 ? -11.814 13.397 228.862 1.00 68.49 618 GLU A O 1
ATOM 4497 N N . LYS A 1 619 ? -12.585 13.211 226.746 1.00 65.87 619 LYS A N 1
ATOM 4498 C CA . LYS A 1 619 ? -11.336 12.811 226.173 1.00 75.15 619 LYS A CA 1
ATOM 4499 C C . LYS A 1 619 ? -10.341 13.975 226.259 1.00 75.95 619 LYS A C 1
ATOM 4500 O O . LYS A 1 619 ? -9.183 13.780 226.609 1.00 69.52 619 LYS A O 1
ATOM 4506 N N . ARG A 1 620 ? -10.840 15.188 226.026 1.00 68.33 620 ARG A N 1
ATOM 4507 C CA . ARG A 1 620 ? -10.027 16.311 225.630 1.00 60.61 620 ARG A CA 1
ATOM 4508 C C . ARG A 1 620 ? -10.490 17.592 226.321 1.00 61.58 620 ARG A C 1
ATOM 4509 O O . ARG A 1 620 ? -11.503 18.166 225.958 1.00 71.71 620 ARG A O 1
ATOM 4517 N N . VAL A 1 621 ? -9.748 18.035 227.323 1.00 57.71 621 VAL A N 1
ATOM 4518 C CA . VAL A 1 621 ? -10.124 19.191 228.103 1.00 56.19 621 VAL A CA 1
ATOM 4519 C C . VAL A 1 621 ? -9.216 20.328 227.695 1.00 55.30 621 VAL A C 1
ATOM 4520 O O . VAL A 1 621 ? -8.000 20.179 227.746 1.00 56.98 621 VAL A O 1
ATOM 4524 N N . VAL A 1 622 ? -9.812 21.457 227.314 1.00 52.27 622 VAL A N 1
ATOM 4525 C CA . VAL A 1 622 ? -9.063 22.638 226.882 1.00 53.28 622 VAL A CA 1
ATOM 4526 C C . VAL A 1 622 ? -9.086 23.681 227.967 1.00 53.74 622 VAL A C 1
ATOM 4527 O O . VAL A 1 622 ? -10.140 24.198 228.290 1.00 64.63 622 VAL A O 1
ATOM 4531 N N . LEU A 1 623 ? -7.921 24.040 228.476 1.00 57.50 623 LEU A N 1
ATOM 4532 C CA . LEU A 1 623 ? -7.822 25.044 229.520 1.00 64.73 623 LEU A CA 1
ATOM 4533 C C . LEU A 1 623 ? -7.988 26.488 229.023 1.00 77.03 623 LEU A C 1
ATOM 4534 O O . LEU A 1 623 ? -7.539 26.836 227.939 1.00 87.34 623 LEU A O 1
ATOM 4539 N N . ASN A 1 624 ? -8.636 27.301 229.865 1.00 95.30 624 ASN A N 1
ATOM 4540 C CA . ASN A 1 624 ? -9.186 28.622 229.531 1.00 102.07 624 ASN A CA 1
ATOM 4541 C C . ASN A 1 624 ? -8.190 29.732 229.887 1.00 102.25 624 ASN A C 1
ATOM 4542 O O . ASN A 1 624 ? -8.483 30.928 229.773 1.00 99.61 624 ASN A O 1
ATOM 4547 N N . THR B 2 5 ? -12.656 51.030 213.324 1.00 131.25 5 THR B N 1
ATOM 4548 C CA . THR B 2 5 ? -11.515 51.998 213.494 1.00 133.67 5 THR B CA 1
ATOM 4549 C C . THR B 2 5 ? -10.618 51.837 214.768 1.00 136.22 5 THR B C 1
ATOM 4550 O O . THR B 2 5 ? -9.424 52.124 214.680 1.00 124.05 5 THR B O 1
ATOM 4554 N N . PRO B 2 6 ? -11.162 51.375 215.931 1.00 144.86 6 PRO B N 1
ATOM 4555 C CA . PRO B 2 6 ? -10.303 51.258 217.147 1.00 146.59 6 PRO B CA 1
ATOM 4556 C C . PRO B 2 6 ? -9.044 50.347 217.070 1.00 147.03 6 PRO B C 1
ATOM 4557 O O . PRO B 2 6 ? -9.165 49.164 216.731 1.00 150.58 6 PRO B O 1
ATOM 4561 N N . GLN B 2 7 ? -7.866 50.906 217.392 1.00 129.38 7 GLN B N 1
ATOM 4562 C CA . GLN B 2 7 ? -6.617 50.120 217.578 1.00 116.89 7 GLN B CA 1
ATOM 4563 C C . GLN B 2 7 ? -5.515 50.915 218.306 1.00 99.16 7 GLN B C 1
ATOM 4564 O O . GLN B 2 7 ? -4.886 51.793 217.717 1.00 95.01 7 GLN B O 1
ATOM 4570 N N . TRP B 2 8 ? -5.239 50.558 219.558 1.00 85.31 8 TRP B N 1
ATOM 4571 C CA . TRP B 2 8 ? -4.415 51.405 220.433 1.00 79.23 8 TRP B CA 1
ATOM 4572 C C . TRP B 2 8 ? -2.888 51.362 220.163 1.00 77.63 8 TRP B C 1
ATOM 4573 O O . TRP B 2 8 ? -2.282 50.285 220.005 1.00 63.57 8 TRP B O 1
ATOM 4584 N N . ASN B 2 9 ? -2.301 52.563 220.144 1.00 72.69 9 ASN B N 1
ATOM 4585 C CA . ASN B 2 9 ? -0.882 52.807 219.890 1.00 68.35 9 ASN B CA 1
ATOM 4586 C C . ASN B 2 9 ? -0.094 52.786 221.209 1.00 69.19 9 ASN B C 1
ATOM 4587 O O . ASN B 2 9 ? -0.327 53.614 222.099 1.00 73.69 9 ASN B O 1
ATOM 4592 N N . ASP B 2 10 ? 0.876 51.878 221.284 1.00 66.80 10 ASP B N 1
ATOM 4593 C CA . ASP B 2 10 ? 1.637 51.612 222.504 1.00 67.84 10 ASP B CA 1
ATOM 4594 C C . ASP B 2 10 ? 3.121 52.031 222.405 1.00 67.27 10 ASP B C 1
ATOM 4595 O O . ASP B 2 10 ? 3.966 51.519 223.135 1.00 71.15 10 ASP B O 1
ATOM 4600 N N . TRP B 2 11 ? 3.433 52.979 221.520 1.00 70.32 11 TRP B N 1
ATOM 4601 C CA . TRP B 2 11 ? 4.745 53.620 221.509 1.00 65.85 11 TRP B CA 1
ATOM 4602 C C . TRP B 2 11 ? 4.951 54.328 222.880 1.00 63.39 11 TRP B C 1
ATOM 4603 O O . TRP B 2 11 ? 3.988 54.861 223.472 1.00 59.85 11 TRP B O 1
ATOM 4614 N N . CYS B 2 12 ? 6.196 54.380 223.347 1.00 58.58 12 CYS B N 1
ATOM 4615 C CA . CYS B 2 12 ? 6.545 55.150 224.552 1.00 69.58 12 CYS B CA 1
ATOM 4616 C C . CYS B 2 12 ? 6.240 56.657 224.381 1.00 70.77 12 CYS B C 1
ATOM 4617 O O . CYS B 2 12 ? 6.385 57.200 223.283 1.00 72.57 12 CYS B O 1
ATOM 4620 N N . PRO B 2 13 ? 5.826 57.339 225.466 1.00 80.06 13 PRO B N 1
ATOM 4621 C CA . PRO B 2 13 ? 5.806 58.810 225.407 1.00 83.55 13 PRO B CA 1
ATOM 4622 C C . PRO B 2 13 ? 7.159 59.380 224.972 1.00 85.31 13 PRO B C 1
ATOM 4623 O O . PRO B 2 13 ? 8.170 59.147 225.632 1.00 96.16 13 PRO B O 1
ATOM 4627 N N . GLY B 2 14 ? 7.155 60.101 223.851 1.00 91.46 14 GLY B N 1
ATOM 4628 C CA . GLY B 2 14 ? 8.378 60.490 223.154 1.00 96.96 14 GLY B CA 1
ATOM 4629 C C . GLY B 2 14 ? 8.863 59.305 222.337 1.00 100.94 14 GLY B C 1
ATOM 4630 O O . GLY B 2 14 ? 9.344 58.318 222.883 1.00 119.19 14 GLY B O 1
ATOM 4631 N N . CYS B 2 15 ? 8.689 59.373 221.032 1.00 88.86 15 CYS B N 1
ATOM 4632 C CA . CYS B 2 15 ? 9.195 58.335 220.157 1.00 80.28 15 CYS B CA 1
ATOM 4633 C C . CYS B 2 15 ? 9.087 58.858 218.759 1.00 71.33 15 CYS B C 1
ATOM 4634 O O . CYS B 2 15 ? 7.980 59.153 218.319 1.00 70.25 15 CYS B O 1
ATOM 4637 N N . GLY B 2 16 ? 10.223 58.957 218.070 1.00 64.25 16 GLY B N 1
ATOM 4638 C CA . GLY B 2 16 ? 10.282 59.527 216.720 1.00 65.24 16 GLY B CA 1
ATOM 4639 C C . GLY B 2 16 ? 9.236 58.984 215.769 1.00 63.88 16 GLY B C 1
ATOM 4640 O O . GLY B 2 16 ? 8.827 59.688 214.844 1.00 74.72 16 GLY B O 1
ATOM 4641 N N . ASN B 2 17 ? 8.792 57.749 216.013 1.00 56.20 17 ASN B N 1
ATOM 4642 C CA . ASN B 2 17 ? 7.724 57.105 215.207 1.00 61.90 17 ASN B CA 1
ATOM 4643 C C . ASN B 2 17 ? 6.401 57.871 215.129 1.00 53.84 17 ASN B C 1
ATOM 4644 O O . ASN B 2 17 ? 5.740 57.859 214.094 1.00 55.88 17 ASN B O 1
ATOM 4649 N N . PHE B 2 18 ? 6.030 58.562 216.193 1.00 51.03 18 PHE B N 1
ATOM 4650 C CA . PHE B 2 18 ? 4.798 59.360 216.147 1.00 56.04 18 PHE B CA 1
ATOM 4651 C C . PHE B 2 18 ? 4.917 60.326 214.963 1.00 53.81 18 PHE B C 1
ATOM 4652 O O . PHE B 2 18 ? 3.996 60.434 214.156 1.00 54.42 18 PHE B O 1
ATOM 4660 N N . GLY B 2 19 ? 6.100 60.911 214.799 1.00 53.12 19 GLY B N 1
ATOM 4661 C CA . GLY B 2 19 ? 6.405 61.781 213.658 1.00 50.82 19 GLY B CA 1
ATOM 4662 C C . GLY B 2 19 ? 6.382 61.177 212.271 1.00 55.07 19 GLY B C 1
ATOM 4663 O O . GLY B 2 19 ? 5.842 61.807 211.333 1.00 48.85 19 GLY B O 1
ATOM 4664 N N . ILE B 2 20 ? 6.995 59.981 212.123 1.00 59.46 20 ILE B N 1
ATOM 4665 C CA . ILE B 2 20 ? 7.031 59.244 210.831 1.00 50.93 20 ILE B CA 1
ATOM 4666 C C . ILE B 2 20 ? 5.605 58.890 210.440 1.00 51.77 20 ILE B C 1
ATOM 4667 O O . ILE B 2 20 ? 5.179 59.113 209.276 1.00 47.58 20 ILE B O 1
ATOM 4672 N N . LEU B 2 21 ? 4.884 58.322 211.413 1.00 52.28 21 LEU B N 1
ATOM 4673 C CA . LEU B 2 21 ? 3.449 58.029 211.261 1.00 55.90 21 LEU B CA 1
ATOM 4674 C C . LEU B 2 21 ? 2.703 59.276 210.725 1.00 57.51 21 LEU B C 1
ATOM 4675 O O . LEU B 2 21 ? 2.036 59.195 209.648 1.00 58.22 21 LEU B O 1
ATOM 4680 N N . ASN B 2 22 ? 2.868 60.423 211.403 1.00 55.54 22 ASN B N 1
ATOM 4681 C CA . ASN B 2 22 ? 2.155 61.669 210.954 1.00 56.97 22 ASN B CA 1
ATOM 4682 C C . ASN B 2 22 ? 2.554 62.166 209.585 1.00 57.61 22 ASN B C 1
ATOM 4683 O O . ASN B 2 22 ? 1.682 62.441 208.742 1.00 59.40 22 ASN B O 1
ATOM 4688 N N . ALA B 2 23 ? 3.852 62.208 209.320 1.00 59.06 23 ALA B N 1
ATOM 4689 C CA . ALA B 2 23 ? 4.318 62.633 207.989 1.00 57.32 23 ALA B CA 1
ATOM 4690 C C . ALA B 2 23 ? 3.773 61.749 206.872 1.00 55.56 23 ALA B C 1
ATOM 4691 O O . ALA B 2 23 ? 3.409 62.238 205.812 1.00 58.61 23 ALA B O 1
ATOM 4693 N N . GLU B 2 24 ? 3.695 60.448 207.145 1.00 65.38 24 GLU B N 1
ATOM 4694 C CA . GLU B 2 24 ? 3.301 59.420 206.155 1.00 68.35 24 GLU B CA 1
ATOM 4695 C C . GLU B 2 24 ? 1.799 59.493 205.830 1.00 61.16 24 GLU B C 1
ATOM 4696 O O . GLU B 2 24 ? 1.407 59.514 204.663 1.00 57.67 24 GLU B O 1
ATOM 4702 N N . GLN B 2 25 ? 0.959 59.532 206.862 1.00 64.45 25 GLN B N 1
ATOM 4703 C CA . GLN B 2 25 ? -0.487 59.803 206.662 1.00 67.81 25 GLN B CA 1
ATOM 4704 C C . GLN B 2 25 ? -0.699 61.047 205.808 1.00 62.74 25 GLN B C 1
ATOM 4705 O O . GLN B 2 25 ? -1.324 60.975 204.746 1.00 69.96 25 GLN B O 1
ATOM 4711 N N . GLN B 2 26 ? -0.135 62.170 206.259 1.00 62.14 26 GLN B N 1
ATOM 4712 C CA . GLN B 2 26 ? -0.231 63.452 205.534 1.00 63.61 26 GLN B CA 1
ATOM 4713 C C . GLN B 2 26 ? 0.313 63.327 204.138 1.00 59.02 26 GLN B C 1
ATOM 4714 O O . GLN B 2 26 ? -0.252 63.886 203.223 1.00 68.01 26 GLN B O 1
ATOM 4720 N N . ALA B 2 27 ? 1.412 62.601 203.967 1.00 60.73 27 ALA B N 1
ATOM 4721 C CA . ALA B 2 27 ? 2.004 62.450 202.635 1.00 67.53 27 ALA B CA 1
ATOM 4722 C C . ALA B 2 27 ? 0.986 61.919 201.620 1.00 69.49 27 ALA B C 1
ATOM 4723 O O . ALA B 2 27 ? 0.881 62.439 200.514 1.00 65.15 27 ALA B O 1
ATOM 4725 N N . ILE B 2 28 ? 0.215 60.917 202.039 1.00 69.85 28 ILE B N 1
ATOM 4726 C CA . ILE B 2 28 ? -0.787 60.250 201.188 1.00 78.01 28 ILE B CA 1
ATOM 4727 C C . ILE B 2 28 ? -2.061 61.090 200.939 1.00 83.71 28 ILE B C 1
ATOM 4728 O O . ILE B 2 28 ? -2.541 61.168 199.790 1.00 83.56 28 ILE B O 1
ATOM 4733 N N . VAL B 2 29 ? -2.612 61.689 202.003 1.00 78.80 29 VAL B N 1
ATOM 4734 C CA . VAL B 2 29 ? -3.793 62.584 201.889 1.00 84.13 29 VAL B CA 1
ATOM 4735 C C . VAL B 2 29 ? -3.515 63.650 200.833 1.00 81.41 29 VAL B C 1
ATOM 4736 O O . VAL B 2 29 ? -4.159 63.672 199.781 1.00 74.21 29 VAL B O 1
ATOM 4740 N N . GLU B 2 30 ? -2.500 64.477 201.101 1.00 81.44 30 GLU B N 1
ATOM 4741 C CA . GLU B 2 30 ? -2.083 65.563 200.207 1.00 80.90 30 GLU B CA 1
ATOM 4742 C C . GLU B 2 30 ? -1.805 65.148 198.786 1.00 76.75 30 GLU B C 1
ATOM 4743 O O . GLU B 2 30 ? -2.018 65.913 197.849 1.00 76.86 30 GLU B O 1
ATOM 4749 N N . LEU B 2 31 ? -1.305 63.938 198.631 1.00 79.24 31 LEU B N 1
ATOM 4750 C CA . LEU B 2 31 ? -0.920 63.450 197.327 1.00 79.73 31 LEU B CA 1
ATOM 4751 C C . LEU B 2 31 ? -2.139 62.950 196.541 1.00 75.78 31 LEU B C 1
ATOM 4752 O O . LEU B 2 31 ? -2.033 62.626 195.362 1.00 72.12 31 LEU B O 1
ATOM 4757 N N . GLY B 2 32 ? -3.291 62.880 197.204 1.00 78.54 32 GLY B N 1
ATOM 4758 C CA . GLY B 2 32 ? -4.549 62.555 196.540 1.00 82.46 32 GLY B CA 1
ATOM 4759 C C . GLY B 2 32 ? -4.566 61.171 195.931 1.00 78.25 32 GLY B C 1
ATOM 4760 O O . GLY B 2 32 ? -5.181 60.944 194.884 1.00 82.28 32 GLY B O 1
ATOM 4761 N N . VAL B 2 33 ? -3.872 60.249 196.577 1.00 76.79 33 VAL B N 1
ATOM 4762 C CA . VAL B 2 33 ? -3.862 58.855 196.141 1.00 75.28 33 VAL B CA 1
ATOM 4763 C C . VAL B 2 33 ? -5.102 58.168 196.718 1.00 70.01 33 VAL B C 1
ATOM 4764 O O . VAL B 2 33 ? -5.549 58.469 197.849 1.00 65.15 33 VAL B O 1
ATOM 4768 N N . ASP B 2 34 ? -5.642 57.255 195.914 1.00 66.65 34 ASP B N 1
ATOM 4769 C CA . ASP B 2 34 ? -6.730 56.389 196.326 1.00 72.17 34 ASP B CA 1
ATOM 4770 C C . ASP B 2 34 ? -6.152 55.501 197.443 1.00 68.71 34 ASP B C 1
ATOM 4771 O O . ASP B 2 34 ? -5.299 54.643 197.172 1.00 60.67 34 ASP B O 1
ATOM 4776 N N . THR B 2 35 ? -6.578 55.757 198.682 1.00 58.23 35 THR B N 1
ATOM 4777 C CA . THR B 2 35 ? -6.151 54.986 199.837 1.00 60.80 35 THR B CA 1
ATOM 4778 C C . THR B 2 35 ? -6.432 53.463 199.667 1.00 60.28 35 THR B C 1
ATOM 4779 O O . THR B 2 35 ? -5.675 52.613 200.139 1.00 60.61 35 THR B O 1
ATOM 4783 N N . LYS B 2 36 ? -7.500 53.137 198.960 1.00 53.31 36 LYS B N 1
ATOM 4784 C CA . LYS B 2 36 ? -7.810 51.762 198.523 1.00 63.02 36 LYS B CA 1
ATOM 4785 C C . LYS B 2 36 ? -6.605 51.017 197.904 1.00 56.76 36 LYS B C 1
ATOM 4786 O O . LYS B 2 36 ? -6.527 49.804 197.969 1.00 50.61 36 LYS B O 1
ATOM 4792 N N . ASN B 2 37 ? -5.701 51.757 197.273 1.00 54.85 37 ASN B N 1
ATOM 4793 C CA . ASN B 2 37 ? -4.498 51.212 196.680 1.00 56.39 37 ASN B CA 1
ATOM 4794 C C . ASN B 2 37 ? -3.236 51.305 197.529 1.00 50.45 37 ASN B C 1
ATOM 4795 O O . ASN B 2 37 ? -2.311 50.603 197.235 1.00 57.92 37 ASN B O 1
ATOM 4800 N N . VAL B 2 38 ? -3.202 52.075 198.601 1.00 48.45 38 VAL B N 1
ATOM 4801 C CA . VAL B 2 38 ? -2.012 52.134 199.430 1.00 50.63 38 VAL B CA 1
ATOM 4802 C C . VAL B 2 38 ? -1.877 50.850 200.277 1.00 51.92 38 VAL B C 1
ATOM 4803 O O . VAL B 2 38 ? -2.849 50.354 200.863 1.00 51.23 38 VAL B O 1
ATOM 4807 N N . VAL B 2 39 ? -0.662 50.301 200.297 1.00 51.92 39 VAL B N 1
ATOM 4808 C CA . VAL B 2 39 ? -0.334 49.241 201.206 1.00 48.81 39 VAL B CA 1
ATOM 4809 C C . VAL B 2 39 ? 0.975 49.598 201.869 1.00 45.44 39 VAL B C 1
ATOM 4810 O O . VAL B 2 39 ? 1.958 49.899 201.200 1.00 53.62 39 VAL B O 1
ATOM 4814 N N . VAL B 2 40 ? 0.972 49.607 203.196 1.00 42.84 40 VAL B N 1
ATOM 4815 C CA . VAL B 2 40 ? 2.167 49.783 203.959 1.00 41.96 40 VAL B CA 1
ATOM 4816 C C . VAL B 2 40 ? 2.622 48.411 204.397 1.00 42.63 40 VAL B C 1
ATOM 4817 O O . VAL B 2 40 ? 1.893 47.734 205.085 1.00 44.66 40 VAL B O 1
ATOM 4821 N N . VAL B 2 41 ? 3.833 48.027 203.986 1.00 43.96 41 VAL B N 1
ATOM 4822 C CA . VAL B 2 41 ? 4.492 46.775 204.375 1.00 41.53 41 VAL B CA 1
ATOM 4823 C C . VAL B 2 41 ? 5.572 47.078 205.409 1.00 43.48 41 VAL B C 1
ATOM 4824 O O . VAL B 2 41 ? 6.454 47.857 205.128 1.00 40.96 41 VAL B O 1
ATOM 4828 N N . SER B 2 42 ? 5.524 46.434 206.584 1.00 47.51 42 SER B N 1
ATOM 4829 C CA . SER B 2 42 ? 6.435 46.748 207.686 1.00 49.43 42 SER B CA 1
ATOM 4830 C C . SER B 2 42 ? 7.141 45.523 208.162 1.00 48.85 42 SER B C 1
ATOM 4831 O O . SER B 2 42 ? 6.561 44.466 208.165 1.00 43.47 42 SER B O 1
ATOM 4834 N N . GLY B 2 43 ? 8.391 45.673 208.582 1.00 51.66 43 GLY B N 1
ATOM 4835 C CA . GLY B 2 43 ? 9.132 44.588 209.208 1.00 51.19 43 GLY B CA 1
ATOM 4836 C C . GLY B 2 43 ? 8.745 44.433 210.682 1.00 63.15 43 GLY B C 1
ATOM 4837 O O . GLY B 2 43 ? 7.649 44.836 211.129 1.00 60.47 43 GLY B O 1
ATOM 4838 N N . ILE B 2 44 ? 9.648 43.831 211.448 1.00 68.69 44 ILE B N 1
ATOM 4839 C CA . ILE B 2 44 ? 9.396 43.546 212.853 1.00 71.45 44 ILE B CA 1
ATOM 4840 C C . ILE B 2 44 ? 10.089 44.618 213.691 1.00 73.16 44 ILE B C 1
ATOM 4841 O O . ILE B 2 44 ? 11.144 45.149 213.300 1.00 88.59 44 ILE B O 1
ATOM 4846 N N . GLY B 2 45 ? 9.474 44.933 214.831 1.00 64.21 45 GLY B N 1
ATOM 4847 C CA . GLY B 2 45 ? 10.021 45.876 215.808 1.00 61.53 45 GLY B CA 1
ATOM 4848 C C . GLY B 2 45 ? 8.958 46.846 216.292 1.00 59.41 45 GLY B C 1
ATOM 4849 O O . GLY B 2 45 ? 7.766 46.691 216.026 1.00 54.60 45 GLY B O 1
ATOM 4850 N N . CYS B 2 46 ? 9.411 47.835 217.039 1.00 64.59 46 CYS B N 1
ATOM 4851 C CA . CYS B 2 46 ? 8.629 49.026 217.348 1.00 63.44 46 CYS B CA 1
ATOM 4852 C C . CYS B 2 46 ? 8.163 49.651 216.032 1.00 62.65 46 CYS B C 1
ATOM 4853 O O . CYS B 2 46 ? 6.986 49.584 215.720 1.00 57.61 46 CYS B O 1
ATOM 4856 N N . SER B 2 47 ? 9.089 50.129 215.208 1.00 65.99 47 SER B N 1
ATOM 4857 C CA . SER B 2 47 ? 8.751 50.644 213.860 1.00 62.46 47 SER B CA 1
ATOM 4858 C C . SER B 2 47 ? 7.764 49.774 213.058 1.00 61.65 47 SER B C 1
ATOM 4859 O O . SER B 2 47 ? 6.972 50.292 212.285 1.00 65.73 47 SER B O 1
ATOM 4862 N N . GLY B 2 48 ? 7.836 48.455 213.229 1.00 61.69 48 GLY B N 1
ATOM 4863 C CA . GLY B 2 48 ? 6.927 47.524 212.571 1.00 58.99 48 GLY B CA 1
ATOM 4864 C C . GLY B 2 48 ? 5.443 47.624 212.884 1.00 60.43 48 GLY B C 1
ATOM 4865 O O . GLY B 2 48 ? 4.629 47.113 212.129 1.00 59.12 48 GLY B O 1
ATOM 4866 N N . LYS B 2 49 ? 5.096 48.270 213.995 1.00 63.17 49 LYS B N 1
ATOM 4867 C CA . LYS B 2 49 ? 3.716 48.378 214.451 1.00 65.70 49 LYS B CA 1
ATOM 4868 C C . LYS B 2 49 ? 2.825 49.426 213.734 1.00 65.96 49 LYS B C 1
ATOM 4869 O O . LYS B 2 49 ? 1.631 49.535 214.026 1.00 58.43 49 LYS B O 1
ATOM 4875 N N . ILE B 2 50 ? 3.423 50.206 212.838 1.00 69.27 50 ILE B N 1
ATOM 4876 C CA . ILE B 2 50 ? 2.745 51.146 211.921 1.00 67.20 50 ILE B CA 1
ATOM 4877 C C . ILE B 2 50 ? 2.028 50.318 210.810 1.00 78.27 50 ILE B C 1
ATOM 4878 O O . ILE B 2 50 ? 2.730 49.729 209.983 1.00 84.66 50 ILE B O 1
ATOM 4883 N N . PRO B 2 51 ? 0.687 50.155 210.755 1.00 90.73 51 PRO B N 1
ATOM 4884 C CA . PRO B 2 51 ? -0.424 50.887 211.401 1.00 93.18 51 PRO B CA 1
ATOM 4885 C C . PRO B 2 51 ? -1.164 50.187 212.568 1.00 87.07 51 PRO B C 1
ATOM 4886 O O . PRO B 2 51 ? -1.067 48.958 212.659 1.00 76.66 51 PRO B O 1
ATOM 4890 N N . HIS B 2 52 ? -1.918 50.893 213.438 1.00 75.85 52 HIS B N 1
ATOM 4891 C CA . HIS B 2 52 ? -1.719 52.312 213.912 1.00 78.01 52 HIS B CA 1
ATOM 4892 C C . HIS B 2 52 ? -2.221 53.568 213.105 1.00 74.33 52 HIS B C 1
ATOM 4893 O O . HIS B 2 52 ? -2.234 54.669 213.648 1.00 69.86 52 HIS B O 1
ATOM 4900 N N . PHE B 2 53 ? -2.706 53.415 211.881 1.00 73.74 53 PHE B N 1
ATOM 4901 C CA . PHE B 2 53 ? -3.138 54.568 211.073 1.00 74.77 53 PHE B CA 1
ATOM 4902 C C . PHE B 2 53 ? -4.568 55.016 211.443 1.00 77.97 53 PHE B C 1
ATOM 4903 O O . PHE B 2 53 ? -4.976 56.172 211.193 1.00 70.07 53 PHE B O 1
ATOM 4911 N N . THR B 2 56 ? -7.001 56.502 209.373 1.00 72.73 56 THR B N 1
ATOM 4912 C CA . THR B 2 56 ? -7.153 56.460 207.899 1.00 84.97 56 THR B CA 1
ATOM 4913 C C . THR B 2 56 ? -7.187 54.998 207.383 1.00 80.90 56 THR B C 1
ATOM 4914 O O . THR B 2 56 ? -6.331 54.205 207.765 1.00 73.54 56 THR B O 1
ATOM 4918 N N . PRO B 2 57 ? -8.123 54.653 206.469 1.00 79.28 57 PRO B N 1
ATOM 4919 C CA . PRO B 2 57 ? -8.273 53.243 206.091 1.00 72.47 57 PRO B CA 1
ATOM 4920 C C . PRO B 2 57 ? -7.250 52.719 205.032 1.00 69.68 57 PRO B C 1
ATOM 4921 O O . PRO B 2 57 ? -7.627 52.361 203.910 1.00 76.18 57 PRO B O 1
ATOM 4925 N N . ILE B 2 58 ? -5.977 52.647 205.412 1.00 61.84 58 ILE B N 1
ATOM 4926 C CA . ILE B 2 58 ? -4.920 52.029 204.595 1.00 58.16 58 ILE B CA 1
ATOM 4927 C C . ILE B 2 58 ? -4.695 50.556 204.992 1.00 54.52 58 ILE B C 1
ATOM 4928 O O . ILE B 2 58 ? -4.775 50.202 206.167 1.00 61.58 58 ILE B O 1
ATOM 4933 N N . SER B 2 59 ? -4.356 49.711 204.022 1.00 51.55 59 SER B N 1
ATOM 4934 C CA . SER B 2 59 ? -3.983 48.314 204.298 1.00 46.74 59 SER B CA 1
ATOM 4935 C C . SER B 2 59 ? -2.524 48.168 204.770 1.00 45.76 59 SER B C 1
ATOM 4936 O O . SER B 2 59 ? -1.637 48.885 204.311 1.00 43.47 59 SER B O 1
ATOM 4939 N N . GLY B 2 60 ? -2.300 47.241 205.699 1.00 39.96 60 GLY B N 1
ATOM 4940 C CA . GLY B 2 60 ? -1.004 47.103 206.353 1.00 40.56 60 GLY B CA 1
ATOM 4941 C C . GLY B 2 60 ? -0.589 45.641 206.325 1.00 41.96 60 GLY B C 1
ATOM 4942 O O . GLY B 2 60 ? -1.399 44.783 206.607 1.00 47.54 60 GLY B O 1
ATOM 4943 N N . VAL B 2 61 ? 0.642 45.355 205.934 1.00 37.20 61 VAL B N 1
ATOM 4944 C CA . VAL B 2 61 ? 1.176 44.007 205.966 1.00 41.60 61 VAL B CA 1
ATOM 4945 C C . VAL B 2 61 ? 2.411 44.005 206.881 1.00 45.02 61 VAL B C 1
ATOM 4946 O O . VAL B 2 61 ? 3.449 44.544 206.522 1.00 38.90 61 VAL B O 1
ATOM 4950 N N . HIS B 2 62 ? 2.246 43.419 208.068 1.00 42.57 62 HIS B N 1
ATOM 4951 C CA . HIS B 2 62 ? 3.281 43.308 209.059 1.00 46.36 62 HIS B CA 1
ATOM 4952 C C . HIS B 2 62 ? 4.037 41.998 208.789 1.00 42.53 62 HIS B C 1
ATOM 4953 O O . HIS B 2 62 ? 3.504 40.907 208.921 1.00 42.29 62 HIS B O 1
ATOM 4960 N N . THR B 2 63 ? 5.299 42.120 208.462 1.00 42.41 63 THR B N 1
ATOM 4961 C CA . THR B 2 63 ? 6.049 41.036 207.847 1.00 49.79 63 THR B CA 1
ATOM 4962 C C . THR B 2 63 ? 6.810 40.123 208.828 1.00 47.43 63 THR B C 1
ATOM 4963 O O . THR B 2 63 ? 6.374 39.892 209.937 1.00 58.04 63 THR B O 1
ATOM 4967 N N . LEU B 2 64 ? 7.908 39.528 208.361 1.00 53.04 64 LEU B N 1
ATOM 4968 C CA . LEU B 2 64 ? 8.950 38.911 209.184 1.00 44.55 64 LEU B CA 1
ATOM 4969 C C . LEU B 2 64 ? 10.139 39.836 209.296 1.00 40.02 64 LEU B C 1
ATOM 4970 O O . LEU B 2 64 ? 10.367 40.676 208.475 1.00 45.62 64 LEU B O 1
ATOM 4975 N N . HIS B 2 65 ? 10.959 39.596 210.285 1.00 47.09 65 HIS B N 1
ATOM 4976 C CA . HIS B 2 65 ? 12.109 40.426 210.543 1.00 43.38 65 HIS B CA 1
ATOM 4977 C C . HIS B 2 65 ? 13.097 40.371 209.379 1.00 39.97 65 HIS B C 1
ATOM 4978 O O . HIS B 2 65 ? 13.525 39.307 208.983 1.00 53.18 65 HIS B O 1
ATOM 4985 N N . GLY B 2 66 ? 13.408 41.526 208.812 1.00 39.10 66 GLY B N 1
ATOM 4986 C CA . GLY B 2 66 ? 14.293 41.683 207.638 1.00 39.35 66 GLY B CA 1
ATOM 4987 C C . GLY B 2 66 ? 13.701 41.425 206.236 1.00 42.44 66 GLY B C 1
ATOM 4988 O O . GLY B 2 66 ? 14.402 41.595 205.231 1.00 40.53 66 GLY B O 1
ATOM 4989 N N . ARG B 2 67 ? 12.420 41.042 206.152 1.00 42.55 67 ARG B N 1
ATOM 4990 C CA . ARG B 2 67 ? 11.864 40.510 204.901 1.00 42.96 67 ARG B CA 1
ATOM 4991 C C . ARG B 2 67 ? 10.911 41.399 204.152 1.00 39.17 67 ARG B C 1
ATOM 4992 O O . ARG B 2 67 ? 10.490 41.006 203.071 1.00 40.32 67 ARG B O 1
ATOM 5000 N N . ALA B 2 68 ? 10.561 42.561 204.715 1.00 38.80 68 ALA B N 1
ATOM 5001 C CA . ALA B 2 68 ? 9.620 43.514 204.095 1.00 35.44 68 ALA B CA 1
ATOM 5002 C C . ALA B 2 68 ? 9.860 43.761 202.622 1.00 37.30 68 ALA B C 1
ATOM 5003 O O . ALA B 2 68 ? 8.935 43.712 201.829 1.00 45.75 68 ALA B O 1
ATOM 5005 N N . ILE B 2 69 ? 11.097 43.960 202.240 1.00 40.97 69 ILE B N 1
ATOM 5006 C CA . ILE B 2 69 ? 11.392 44.325 200.866 1.00 45.28 69 ILE B CA 1
ATOM 5007 C C . ILE B 2 69 ? 11.051 43.203 199.922 1.00 43.91 69 ILE B C 1
ATOM 5008 O O . ILE B 2 69 ? 10.544 43.479 198.840 1.00 54.37 69 ILE B O 1
ATOM 5013 N N . ALA B 2 70 ? 11.302 41.961 200.318 1.00 45.89 70 ALA B N 1
ATOM 5014 C CA . ALA B 2 70 ? 10.906 40.783 199.507 1.00 47.88 70 ALA B CA 1
ATOM 5015 C C . ALA B 2 70 ? 9.380 40.645 199.392 1.00 46.48 70 ALA B C 1
ATOM 5016 O O . ALA B 2 70 ? 8.851 40.499 198.286 1.00 40.96 70 ALA B O 1
ATOM 5018 N N . PHE B 2 71 ? 8.677 40.754 200.515 1.00 45.98 71 PHE B N 1
ATOM 5019 C CA . PHE B 2 71 ? 7.188 40.819 200.489 1.00 46.37 71 PHE B CA 1
ATOM 5020 C C . PHE B 2 71 ? 6.676 41.923 199.568 1.00 42.52 71 PHE B C 1
ATOM 5021 O O . PHE B 2 71 ? 5.768 41.688 198.787 1.00 39.93 71 PHE B O 1
ATOM 5029 N N . ALA B 2 72 ? 7.271 43.113 199.676 1.00 37.07 72 ALA B N 1
ATOM 5030 C CA . ALA B 2 72 ? 6.816 44.276 198.946 1.00 36.22 72 ALA B CA 1
ATOM 5031 C C . ALA B 2 72 ? 7.038 44.135 197.475 1.00 37.76 72 ALA B C 1
ATOM 5032 O O . ALA B 2 72 ? 6.244 44.594 196.691 1.00 45.14 72 ALA B O 1
ATOM 5034 N N . THR B 2 73 ? 8.103 43.469 197.096 1.00 37.85 73 THR B N 1
ATOM 5035 C CA . THR B 2 73 ? 8.371 43.222 195.691 1.00 41.81 73 THR B CA 1
ATOM 5036 C C . THR B 2 73 ? 7.373 42.276 195.029 1.00 41.84 73 THR B C 1
ATOM 5037 O O . THR B 2 73 ? 7.020 42.445 193.870 1.00 52.04 73 THR B O 1
ATOM 5041 N N . GLY B 2 74 ? 6.937 41.261 195.734 1.00 38.91 74 GLY B N 1
ATOM 5042 C CA . GLY B 2 74 ? 5.933 40.379 195.182 1.00 39.90 74 GLY B CA 1
ATOM 5043 C C . GLY B 2 74 ? 4.597 41.057 195.012 1.00 35.89 74 GLY B C 1
ATOM 5044 O O . GLY B 2 74 ? 3.936 40.859 194.018 1.00 40.34 74 GLY B O 1
ATOM 5045 N N . ILE B 2 75 ? 4.196 41.837 196.003 1.00 35.58 75 ILE B N 1
ATOM 5046 C CA . ILE B 2 75 ? 2.952 42.585 195.948 1.00 37.89 75 ILE B CA 1
ATOM 5047 C C . ILE B 2 75 ? 2.958 43.523 194.720 1.00 43.73 75 ILE B C 1
ATOM 5048 O O . ILE B 2 75 ? 1.973 43.604 193.934 1.00 41.71 75 ILE B O 1
ATOM 5053 N N . LYS B 2 76 ? 4.076 44.224 194.563 1.00 44.17 76 LYS B N 1
ATOM 5054 C CA . LYS B 2 76 ? 4.192 45.267 193.565 1.00 45.03 76 LYS B CA 1
ATOM 5055 C C . LYS B 2 76 ? 4.175 44.719 192.162 1.00 47.08 76 LYS B C 1
ATOM 5056 O O . LYS B 2 76 ? 3.445 45.230 191.334 1.00 54.15 76 LYS B O 1
ATOM 5062 N N . LEU B 2 77 ? 4.938 43.668 191.891 1.00 50.20 77 LEU B N 1
ATOM 5063 C CA . LEU B 2 77 ? 4.960 43.086 190.544 1.00 48.29 77 LEU B CA 1
ATOM 5064 C C . LEU B 2 77 ? 3.699 42.334 190.176 1.00 50.78 77 LEU B C 1
ATOM 5065 O O . LEU B 2 77 ? 3.454 42.101 188.995 1.00 54.73 77 LEU B O 1
ATOM 5070 N N . SER B 2 78 ? 2.919 41.902 191.156 1.00 48.43 78 SER B N 1
ATOM 5071 C CA . SER B 2 78 ? 1.674 41.218 190.842 1.00 50.99 78 SER B CA 1
ATOM 5072 C C . SER B 2 78 ? 0.574 42.209 190.552 1.00 52.01 78 SER B C 1
ATOM 5073 O O . SER B 2 78 ? -0.324 41.939 189.747 1.00 55.91 78 SER B O 1
ATOM 5076 N N . ASN B 2 79 ? 0.647 43.358 191.218 1.00 48.89 79 ASN B N 1
ATOM 5077 C CA . ASN B 2 79 ? -0.308 44.414 191.011 1.00 47.37 79 ASN B CA 1
ATOM 5078 C C . ASN B 2 79 ? 0.382 45.775 191.073 1.00 48.18 79 ASN B C 1
ATOM 5079 O O . ASN B 2 79 ? 0.418 46.446 192.140 1.00 45.16 79 ASN B O 1
ATOM 5084 N N . PRO B 2 80 ? 0.924 46.206 189.917 1.00 48.06 80 PRO B N 1
ATOM 5085 C CA . PRO B 2 80 ? 1.642 47.488 189.874 1.00 46.95 80 PRO B CA 1
ATOM 5086 C C . PRO B 2 80 ? 0.820 48.751 190.115 1.00 48.57 80 PRO B C 1
ATOM 5087 O O . PRO B 2 80 ? 1.398 49.833 190.228 1.00 55.77 80 PRO B O 1
ATOM 5091 N N . ASP B 2 81 ? -0.498 48.621 190.220 1.00 50.73 81 ASP B N 1
ATOM 5092 C CA . ASP B 2 81 ? -1.373 49.736 190.595 1.00 55.63 81 ASP B CA 1
ATOM 5093 C C . ASP B 2 81 ? -1.369 50.082 192.064 1.00 56.26 81 ASP B C 1
ATOM 5094 O O . ASP B 2 81 ? -2.106 50.991 192.465 1.00 70.86 81 ASP B O 1
ATOM 5099 N N . LEU B 2 82 ? -0.586 49.410 192.897 1.00 60.88 82 LEU B N 1
ATOM 5100 C CA . LEU B 2 82 ? -0.863 49.511 194.323 1.00 63.98 82 LEU B CA 1
ATOM 5101 C C . LEU B 2 82 ? -0.243 50.679 195.091 1.00 63.50 82 LEU B C 1
ATOM 5102 O O . LEU B 2 82 ? -0.913 51.279 195.908 1.00 76.25 82 LEU B O 1
ATOM 5107 N N . VAL B 2 83 ? 0.968 51.089 194.843 1.00 54.39 83 VAL B N 1
ATOM 5108 C CA . VAL B 2 83 ? 1.563 52.086 195.800 1.00 52.42 83 VAL B CA 1
ATOM 5109 C C . VAL B 2 83 ? 1.902 51.426 197.144 1.00 47.68 83 VAL B C 1
ATOM 5110 O O . VAL B 2 83 ? 1.110 51.402 198.101 1.00 48.09 83 VAL B O 1
ATOM 5114 N N . VAL B 2 84 ? 3.130 50.927 197.180 1.00 44.70 84 VAL B N 1
ATOM 5115 C CA . VAL B 2 84 ? 3.647 50.081 198.212 1.00 44.31 84 VAL B CA 1
ATOM 5116 C C . VAL B 2 84 ? 4.734 50.916 198.846 1.00 46.62 84 VAL B C 1
ATOM 5117 O O . VAL B 2 84 ? 5.652 51.386 198.148 1.00 43.30 84 VAL B O 1
ATOM 5121 N N . ILE B 2 85 ? 4.562 51.119 200.159 1.00 45.35 85 ILE B N 1
ATOM 5122 C CA . ILE B 2 85 ? 5.490 51.783 201.035 1.00 44.12 85 ILE B CA 1
ATOM 5123 C C . ILE B 2 85 ? 6.007 50.676 201.978 1.00 49.46 85 ILE B C 1
ATOM 5124 O O . ILE B 2 85 ? 5.219 49.878 202.505 1.00 48.22 85 ILE B O 1
ATOM 5129 N N . VAL B 2 86 ? 7.310 50.667 202.227 1.00 44.23 86 VAL B N 1
ATOM 5130 C CA . VAL B 2 86 ? 7.897 49.810 203.243 1.00 45.06 86 VAL B CA 1
ATOM 5131 C C . VAL B 2 86 ? 8.426 50.655 204.394 1.00 44.38 86 VAL B C 1
ATOM 5132 O O . VAL B 2 86 ? 9.157 51.624 204.174 1.00 50.81 86 VAL B O 1
ATOM 5136 N N . ASN B 2 87 ? 8.062 50.271 205.616 1.00 44.51 87 ASN B N 1
ATOM 5137 C CA . ASN B 2 87 ? 8.640 50.810 206.840 1.00 39.70 87 ASN B CA 1
ATOM 5138 C C . ASN B 2 87 ? 9.440 49.685 207.491 1.00 45.04 87 ASN B C 1
ATOM 5139 O O . ASN B 2 87 ? 8.904 48.586 207.775 1.00 41.48 87 ASN B O 1
ATOM 5144 N N . GLY B 2 88 ? 10.712 49.939 207.749 1.00 44.86 88 GLY B N 1
ATOM 5145 C CA . GLY B 2 88 ? 11.456 49.049 208.643 1.00 46.60 88 GLY B CA 1
ATOM 5146 C C . GLY B 2 88 ? 12.403 49.729 209.612 1.00 44.17 88 GLY B C 1
ATOM 5147 O O . GLY B 2 88 ? 12.781 50.880 209.408 1.00 40.97 88 GLY B O 1
ATOM 5148 N N . GLY B 2 89 ? 12.784 48.983 210.649 1.00 44.43 89 GLY B N 1
ATOM 5149 C CA . GLY B 2 89 ? 13.845 49.357 211.557 1.00 54.48 89 GLY B CA 1
ATOM 5150 C C . GLY B 2 89 ? 15.254 49.228 210.976 1.00 56.14 89 GLY B C 1
ATOM 5151 O O . GLY B 2 89 ? 15.457 48.643 209.911 1.00 60.36 89 GLY B O 1
ATOM 5152 N N . ASP B 2 90 ? 16.218 49.794 211.694 1.00 58.15 90 ASP B N 1
ATOM 5153 C CA . ASP B 2 90 ? 17.630 49.760 211.295 1.00 57.61 90 ASP B CA 1
ATOM 5154 C C . ASP B 2 90 ? 18.188 48.329 211.384 1.00 57.48 90 ASP B C 1
ATOM 5155 O O . ASP B 2 90 ? 18.780 47.824 210.424 1.00 54.23 90 ASP B O 1
ATOM 5160 N N . GLY B 2 91 ? 17.916 47.655 212.497 1.00 56.97 91 GLY B N 1
ATOM 5161 C CA . GLY B 2 91 ? 18.258 46.227 212.636 1.00 61.02 91 GLY B CA 1
ATOM 5162 C C . GLY B 2 91 ? 17.671 45.376 211.517 1.00 57.82 91 GLY B C 1
ATOM 5163 O O . GLY B 2 91 ? 18.375 44.599 210.884 1.00 63.31 91 GLY B O 1
ATOM 5164 N N . ASP B 2 92 ? 16.370 45.565 211.302 1.00 59.59 92 ASP B N 1
ATOM 5165 C CA . ASP B 2 92 ? 15.578 45.038 210.166 1.00 58.78 92 ASP B CA 1
ATOM 5166 C C . ASP B 2 92 ? 16.200 45.184 208.777 1.00 57.26 92 ASP B C 1
ATOM 5167 O O . ASP B 2 92 ? 16.523 44.192 208.139 1.00 56.15 92 ASP B O 1
ATOM 5172 N N . LEU B 2 93 ? 16.358 46.418 208.318 1.00 54.41 93 LEU B N 1
ATOM 5173 C CA . LEU B 2 93 ? 16.732 46.665 206.925 1.00 52.19 93 LEU B CA 1
ATOM 5174 C C . LEU B 2 93 ? 18.221 46.569 206.670 1.00 50.16 93 LEU B C 1
ATOM 5175 O O . LEU B 2 93 ? 18.616 46.361 205.535 1.00 51.47 93 LEU B O 1
ATOM 5180 N N . LEU B 2 94 ? 19.043 46.761 207.694 1.00 49.34 94 LEU B N 1
ATOM 5181 C CA . LEU B 2 94 ? 20.497 46.855 207.498 1.00 48.34 94 LEU B CA 1
ATOM 5182 C C . LEU B 2 94 ? 21.333 45.808 208.224 1.00 48.89 94 LEU B C 1
ATOM 5183 O O . LEU B 2 94 ? 22.541 45.794 208.062 1.00 52.66 94 LEU B O 1
ATOM 5188 N N . GLY B 2 95 ? 20.710 44.973 209.056 1.00 47.58 95 GLY B N 1
ATOM 5189 C CA . GLY B 2 95 ? 21.372 43.812 209.634 1.00 44.47 95 GLY B CA 1
ATOM 5190 C C . GLY B 2 95 ? 20.811 42.598 208.926 1.00 45.29 95 GLY B C 1
ATOM 5191 O O . GLY B 2 95 ? 21.225 42.269 207.812 1.00 43.60 95 GLY B O 1
ATOM 5192 N N . ILE B 2 96 ? 19.810 41.991 209.548 1.00 43.94 96 ILE B N 1
ATOM 5193 C CA . ILE B 2 96 ? 19.204 40.780 209.051 1.00 45.18 96 ILE B CA 1
ATOM 5194 C C . ILE B 2 96 ? 18.619 40.878 207.626 1.00 49.11 96 ILE B C 1
ATOM 5195 O O . ILE B 2 96 ? 18.643 39.885 206.888 1.00 51.38 96 ILE B O 1
ATOM 5200 N N . GLY B 2 97 ? 18.107 42.052 207.251 1.00 47.86 97 GLY B N 1
ATOM 5201 C CA . GLY B 2 97 ? 17.605 42.298 205.891 1.00 47.68 97 GLY B CA 1
ATOM 5202 C C . GLY B 2 97 ? 18.551 42.994 204.909 1.00 48.19 97 GLY B C 1
ATOM 5203 O O . GLY B 2 97 ? 18.096 43.432 203.853 1.00 54.34 97 GLY B O 1
ATOM 5204 N N . ALA B 2 98 ? 19.845 43.086 205.228 1.00 49.46 98 ALA B N 1
ATOM 5205 C CA . ALA B 2 98 ? 20.824 43.841 204.389 1.00 51.44 98 ALA B CA 1
ATOM 5206 C C . ALA B 2 98 ? 20.963 43.303 202.985 1.00 49.37 98 ALA B C 1
ATOM 5207 O O . ALA B 2 98 ? 21.168 44.061 202.055 1.00 52.66 98 ALA B O 1
ATOM 5209 N N . GLY B 2 99 ? 20.853 41.982 202.858 1.00 50.02 99 GLY B N 1
ATOM 5210 C CA . GLY B 2 99 ? 20.904 41.283 201.578 1.00 39.62 99 GLY B CA 1
ATOM 5211 C C . GLY B 2 99 ? 19.778 41.694 200.698 1.00 42.36 99 GLY B C 1
ATOM 5212 O O . GLY B 2 99 ? 20.021 42.090 199.570 1.00 52.49 99 GLY B O 1
ATOM 5213 N N . HIS B 2 100 ? 18.549 41.614 201.215 1.00 45.33 100 HIS B N 1
ATOM 5214 C CA . HIS B 2 100 ? 17.364 42.156 200.527 1.00 44.50 100 HIS B CA 1
ATOM 5215 C C . HIS B 2 100 ? 17.517 43.625 200.191 1.00 43.59 100 HIS B C 1
ATOM 5216 O O . HIS B 2 100 ? 17.122 44.025 199.112 1.00 47.13 100 HIS B O 1
ATOM 5223 N N . PHE B 2 101 ? 18.124 44.405 201.087 1.00 43.77 101 PHE B N 1
ATOM 5224 C CA . PHE B 2 101 ? 18.429 45.826 200.840 1.00 49.65 101 PHE B CA 1
ATOM 5225 C C . PHE B 2 101 ? 19.327 46.063 199.619 1.00 50.76 101 PHE B C 1
ATOM 5226 O O . PHE B 2 101 ? 18.964 46.879 198.754 1.00 46.15 101 PHE B O 1
ATOM 5234 N N . VAL B 2 102 ? 20.452 45.339 199.522 1.00 51.05 102 VAL B N 1
ATOM 5235 C CA . VAL B 2 102 ? 21.343 45.508 198.339 1.00 53.00 102 VAL B CA 1
ATOM 5236 C C . VAL B 2 102 ? 20.705 44.972 197.063 1.00 52.15 102 VAL B C 1
ATOM 5237 O O . VAL B 2 102 ? 20.831 45.590 196.004 1.00 66.31 102 VAL B O 1
ATOM 5241 N N . ALA B 2 103 ? 19.992 43.854 197.159 1.00 48.99 103 ALA B N 1
ATOM 5242 C CA . ALA B 2 103 ? 19.415 43.227 195.966 1.00 47.42 103 ALA B CA 1
ATOM 5243 C C . ALA B 2 103 ? 18.317 44.086 195.351 1.00 46.79 103 ALA B C 1
ATOM 5244 O O . ALA B 2 103 ? 18.051 44.014 194.146 1.00 44.38 103 ALA B O 1
ATOM 5246 N N . ALA B 2 104 ? 17.651 44.869 196.189 1.00 47.88 104 ALA B N 1
ATOM 5247 C CA . ALA B 2 104 ? 16.502 45.647 195.743 1.00 45.88 104 ALA B CA 1
ATOM 5248 C C . ALA B 2 104 ? 16.938 46.766 194.793 1.00 49.45 104 ALA B C 1
ATOM 5249 O O . ALA B 2 104 ? 16.207 47.084 193.864 1.00 48.56 104 ALA B O 1
ATOM 5251 N N . GLY B 2 105 ? 18.145 47.311 195.002 1.00 51.72 105 GLY B N 1
ATOM 5252 C CA . GLY B 2 105 ? 18.696 48.377 194.151 1.00 54.46 105 GLY B CA 1
ATOM 5253 C C . GLY B 2 105 ? 19.103 47.910 192.771 1.00 53.64 105 GLY B C 1
ATOM 5254 O O . GLY B 2 105 ? 19.109 48.683 191.838 1.00 67.33 105 GLY B O 1
ATOM 5255 N N . ARG B 2 106 ? 19.464 46.645 192.650 1.00 57.40 106 ARG B N 1
ATOM 5256 C CA . ARG B 2 106 ? 19.655 46.006 191.349 1.00 63.92 106 ARG B CA 1
ATOM 5257 C C . ARG B 2 106 ? 18.381 45.946 190.518 1.00 66.26 106 ARG B C 1
ATOM 5258 O O . ARG B 2 106 ? 18.413 46.021 189.302 1.00 74.98 106 ARG B O 1
ATOM 5266 N N . ARG B 2 107 ? 17.256 45.816 191.195 1.00 64.02 107 ARG B N 1
ATOM 5267 C CA . ARG B 2 107 ? 15.982 45.547 190.570 1.00 60.35 107 ARG B CA 1
ATOM 5268 C C . ARG B 2 107 ? 15.249 46.865 190.173 1.00 59.32 107 ARG B C 1
ATOM 5269 O O . ARG B 2 107 ? 14.607 46.947 189.127 1.00 55.94 107 ARG B O 1
ATOM 5277 N N . ASN B 2 108 ? 15.339 47.878 191.032 1.00 55.21 108 ASN B N 1
ATOM 5278 C CA . ASN B 2 108 ? 14.715 49.186 190.810 1.00 58.54 108 ASN B CA 1
ATOM 5279 C C . ASN B 2 108 ? 13.182 49.139 190.731 1.00 59.05 108 ASN B C 1
ATOM 5280 O O . ASN B 2 108 ? 12.563 49.733 189.850 1.00 63.57 108 ASN B O 1
ATOM 5285 N N . VAL B 2 109 ? 12.570 48.437 191.670 1.00 58.50 109 VAL B N 1
ATOM 5286 C CA . VAL B 2 109 ? 11.105 48.389 191.755 1.00 56.52 109 VAL B CA 1
ATOM 5287 C C . VAL B 2 109 ? 10.545 49.730 192.291 1.00 54.68 109 VAL B C 1
ATOM 5288 O O . VAL B 2 109 ? 11.121 50.335 193.182 1.00 46.93 109 VAL B O 1
ATOM 5292 N N . ASP B 2 110 ? 9.440 50.192 191.714 1.00 54.70 110 ASP B N 1
ATOM 5293 C CA . ASP B 2 110 ? 8.766 51.425 192.122 1.00 59.41 110 ASP B CA 1
ATOM 5294 C C . ASP B 2 110 ? 8.068 51.209 193.469 1.00 55.06 110 ASP B C 1
ATOM 5295 O O . ASP B 2 110 ? 6.983 50.668 193.535 1.00 63.37 110 ASP B O 1
ATOM 5300 N N . MET B 2 111 ? 8.733 51.625 194.533 1.00 53.34 111 MET B N 1
ATOM 5301 C CA . MET B 2 111 ? 8.195 51.608 195.888 1.00 54.50 111 MET B CA 1
ATOM 5302 C C . MET B 2 111 ? 9.094 52.472 196.758 1.00 52.16 111 MET B C 1
ATOM 5303 O O . MET B 2 111 ? 10.212 52.810 196.336 1.00 54.30 111 MET B O 1
ATOM 5308 N N . VAL B 2 112 ? 8.605 52.818 197.956 1.00 45.78 112 VAL B N 1
ATOM 5309 C CA . VAL B 2 112 ? 9.350 53.654 198.908 1.00 45.88 112 VAL B CA 1
ATOM 5310 C C . VAL B 2 112 ? 9.760 52.801 200.079 1.00 45.72 112 VAL B C 1
ATOM 5311 O O . VAL B 2 112 ? 8.946 52.041 200.619 1.00 52.39 112 VAL B O 1
ATOM 5315 N N . VAL B 2 113 ? 11.010 52.960 200.493 1.00 45.49 113 VAL B N 1
ATOM 5316 C CA . VAL B 2 113 ? 11.536 52.278 201.660 1.00 42.88 113 VAL B CA 1
ATOM 5317 C C . VAL B 2 113 ? 11.846 53.353 202.674 1.00 43.50 113 VAL B C 1
ATOM 5318 O O . VAL B 2 113 ? 12.620 54.255 202.408 1.00 38.54 113 VAL B O 1
ATOM 5322 N N . ILE B 2 114 ? 11.260 53.230 203.851 1.00 42.24 114 ILE B N 1
ATOM 5323 C CA . ILE B 2 114 ? 11.445 54.211 204.879 1.00 39.20 114 ILE B CA 1
ATOM 5324 C C . ILE B 2 114 ? 12.094 53.597 206.063 1.00 42.26 114 ILE B C 1
ATOM 5325 O O . ILE B 2 114 ? 11.516 52.737 206.676 1.00 45.90 114 ILE B O 1
ATOM 5330 N N . LEU B 2 115 ? 13.309 54.042 206.377 1.00 48.54 115 LEU B N 1
ATOM 5331 C CA . LEU B 2 115 ? 14.115 53.478 207.441 1.00 50.16 115 LEU B CA 1
ATOM 5332 C C . LEU B 2 115 ? 13.996 54.260 208.773 1.00 53.89 115 LEU B C 1
ATOM 5333 O O . LEU B 2 115 ? 14.197 55.469 208.820 1.00 65.61 115 LEU B O 1
ATOM 5338 N N . HIS B 2 116 ? 13.677 53.539 209.837 1.00 54.53 116 HIS B N 1
ATOM 5339 C CA . HIS B 2 116 ? 13.500 54.063 211.181 1.00 54.22 116 HIS B CA 1
ATOM 5340 C C . HIS B 2 116 ? 14.848 53.974 211.937 1.00 55.63 116 HIS B C 1
ATOM 5341 O O . HIS B 2 116 ? 15.070 53.087 212.760 1.00 54.43 116 HIS B O 1
ATOM 5348 N N . ASP B 2 117 ? 15.721 54.933 211.649 1.00 61.51 117 ASP B N 1
ATOM 5349 C CA . ASP B 2 117 ? 17.085 54.992 212.192 1.00 63.61 117 ASP B CA 1
ATOM 5350 C C . ASP B 2 117 ? 17.107 55.318 213.707 1.00 61.40 117 ASP B C 1
ATOM 5351 O O . ASP B 2 117 ? 17.281 56.446 214.152 1.00 62.57 117 ASP B O 1
ATOM 5356 N N . ASN B 2 118 ? 16.981 54.249 214.460 1.00 59.82 118 ASN B N 1
ATOM 5357 C CA . ASN B 2 118 ? 16.783 54.208 215.904 1.00 62.74 118 ASN B CA 1
ATOM 5358 C C . ASN B 2 118 ? 18.059 54.192 216.772 1.00 61.39 118 ASN B C 1
ATOM 5359 O O . ASN B 2 118 ? 18.021 54.527 217.967 1.00 50.59 118 ASN B O 1
ATOM 5364 N N . GLY B 2 119 ? 19.139 53.665 216.189 1.00 59.13 119 GLY B N 1
ATOM 5365 C CA . GLY B 2 119 ? 20.347 53.270 216.921 1.00 63.28 119 GLY B CA 1
ATOM 5366 C C . GLY B 2 119 ? 20.310 51.955 217.704 1.00 61.20 119 GLY B C 1
ATOM 5367 O O . GLY B 2 119 ? 21.386 51.433 218.093 1.00 54.83 119 GLY B O 1
ATOM 5368 N N . VAL B 2 120 ? 19.103 51.406 217.921 1.00 53.57 120 VAL B N 1
ATOM 5369 C CA . VAL B 2 120 ? 18.884 50.250 218.820 1.00 58.01 120 VAL B CA 1
ATOM 5370 C C . VAL B 2 120 ? 17.944 49.171 218.293 1.00 58.43 120 VAL B C 1
ATOM 5371 O O . VAL B 2 120 ? 17.248 49.382 217.297 1.00 62.71 120 VAL B O 1
ATOM 5375 N N . TYR B 2 121 ? 17.956 48.003 218.954 1.00 60.59 121 TYR B N 1
ATOM 5376 C CA . TYR B 2 121 ? 16.863 47.016 218.819 1.00 60.91 121 TYR B CA 1
ATOM 5377 C C . TYR B 2 121 ? 15.850 47.354 219.908 1.00 56.20 121 TYR B C 1
ATOM 5378 O O . TYR B 2 121 ? 15.886 46.816 220.999 1.00 59.51 121 TYR B O 1
ATOM 5387 N N . GLY B 2 122 ? 14.973 48.295 219.607 1.00 57.54 122 GLY B N 1
ATOM 5388 C CA . GLY B 2 122 ? 14.023 48.820 220.588 1.00 66.25 122 GLY B CA 1
ATOM 5389 C C . GLY B 2 122 ? 13.127 47.803 221.268 1.00 63.21 122 GLY B C 1
ATOM 5390 O O . GLY B 2 122 ? 13.145 47.685 222.484 1.00 62.34 122 GLY B O 1
ATOM 5391 N N . LEU B 2 123 ? 12.355 47.058 220.479 1.00 68.39 123 LEU B N 1
ATOM 5392 C CA . LEU B 2 123 ? 11.327 46.151 221.022 1.00 67.38 123 LEU B CA 1
ATOM 5393 C C . LEU B 2 123 ? 11.932 44.935 221.723 1.00 62.83 123 LEU B C 1
ATOM 5394 O O . LEU B 2 123 ? 11.265 44.252 222.500 1.00 64.70 123 LEU B O 1
ATOM 5399 N N . THR B 2 124 ? 13.204 44.682 221.470 1.00 57.72 124 THR B N 1
ATOM 5400 C CA . THR B 2 124 ? 13.890 43.555 222.084 1.00 59.65 124 THR B CA 1
ATOM 5401 C C . THR B 2 124 ? 14.769 43.951 223.337 1.00 70.07 124 THR B C 1
ATOM 5402 O O . THR B 2 124 ? 15.455 43.096 223.945 1.00 65.57 124 THR B O 1
ATOM 5406 N N . LYS B 2 125 ? 14.704 45.245 223.695 1.00 70.85 125 LYS B N 1
ATOM 5407 C CA . LYS B 2 125 ? 15.184 45.862 224.970 1.00 76.45 125 LYS B CA 1
ATOM 5408 C C . LYS B 2 125 ? 16.519 46.660 224.876 1.00 75.38 125 LYS B C 1
ATOM 5409 O O . LYS B 2 125 ? 17.137 46.999 225.897 1.00 72.67 125 LYS B O 1
ATOM 5415 N N . GLY B 2 126 ? 16.929 46.984 223.652 1.00 70.31 126 GLY B N 1
ATOM 5416 C CA . GLY B 2 126 ? 17.869 48.079 223.411 1.00 64.76 126 GLY B CA 1
ATOM 5417 C C . GLY B 2 126 ? 19.273 47.766 222.943 1.00 61.74 126 GLY B C 1
ATOM 5418 O O . GLY B 2 126 ? 20.138 48.638 223.004 1.00 66.73 126 GLY B O 1
ATOM 5419 N N . GLN B 2 127 ? 19.505 46.575 222.409 1.00 60.01 127 GLN B N 1
ATOM 5420 C CA . GLN B 2 127 ? 20.860 46.191 221.955 1.00 62.34 127 GLN B CA 1
ATOM 5421 C C . GLN B 2 127 ? 21.275 47.095 220.793 1.00 61.27 127 GLN B C 1
ATOM 5422 O O . GLN B 2 127 ? 20.414 47.659 220.110 1.00 64.26 127 GLN B O 1
ATOM 5428 N N . ALA B 2 128 ? 22.578 47.271 220.603 1.00 57.16 128 ALA B N 1
ATOM 5429 C CA . ALA B 2 128 ? 23.078 48.161 219.553 1.00 60.45 128 ALA B CA 1
ATOM 5430 C C . ALA B 2 128 ? 22.587 47.720 218.174 1.00 61.21 128 ALA B C 1
ATOM 5431 O O . ALA B 2 128 ? 22.747 46.555 217.843 1.00 52.68 128 ALA B O 1
ATOM 5433 N N . SER B 2 129 ? 21.993 48.651 217.410 1.00 59.20 129 SER B N 1
ATOM 5434 C CA . SER B 2 129 ? 21.637 48.424 215.992 1.00 59.11 129 SER B CA 1
ATOM 5435 C C . SER B 2 129 ? 22.870 48.622 215.092 1.00 61.41 129 SER B C 1
ATOM 5436 O O . SER B 2 129 ? 23.883 49.168 215.539 1.00 68.29 129 SER B O 1
ATOM 5439 N N . PRO B 2 130 ? 22.790 48.190 213.817 1.00 62.29 130 PRO B N 1
ATOM 5440 C CA . PRO B 2 130 ? 23.846 48.504 212.838 1.00 64.38 130 PRO B CA 1
ATOM 5441 C C . PRO B 2 130 ? 24.121 49.992 212.515 1.00 67.16 130 PRO B C 1
ATOM 5442 O O . PRO B 2 130 ? 25.059 50.256 211.770 1.00 70.08 130 PRO B O 1
ATOM 5446 N N . THR B 2 131 ? 23.319 50.934 213.021 1.00 67.74 131 THR B N 1
ATOM 5447 C CA . THR B 2 131 ? 23.618 52.383 212.886 1.00 68.54 131 THR B CA 1
ATOM 5448 C C . THR B 2 131 ? 24.284 53.015 214.128 1.00 70.25 131 THR B C 1
ATOM 5449 O O . THR B 2 131 ? 24.681 54.206 214.076 1.00 65.60 131 THR B O 1
ATOM 5453 N N . LEU B 2 132 ? 24.423 52.237 215.219 1.00 64.06 132 LEU B N 1
ATOM 5454 C CA . LEU B 2 132 ? 25.175 52.696 216.401 1.00 61.43 132 LEU B CA 1
ATOM 5455 C C . LEU B 2 132 ? 26.669 52.639 216.124 1.00 67.77 132 LEU B C 1
ATOM 5456 O O . LEU B 2 132 ? 27.184 51.609 215.646 1.00 57.43 132 LEU B O 1
ATOM 5461 N N . LYS B 2 133 ? 27.343 53.766 216.404 1.00 76.96 133 LYS B N 1
ATOM 5462 C CA . LYS B 2 133 ? 28.800 53.907 216.230 1.00 82.53 133 LYS B CA 1
ATOM 5463 C C . LYS B 2 133 ? 29.500 53.120 217.320 1.00 81.29 133 LYS B C 1
ATOM 5464 O O . LYS B 2 133 ? 28.954 52.987 218.429 1.00 82.29 133 LYS B O 1
ATOM 5470 N N . ARG B 2 134 ? 30.696 52.601 217.026 1.00 76.19 134 ARG B N 1
ATOM 5471 C CA . ARG B 2 134 ? 31.483 51.911 218.065 1.00 83.71 134 ARG B CA 1
ATOM 5472 C C . ARG B 2 134 ? 31.844 52.905 219.193 1.00 83.29 134 ARG B C 1
ATOM 5473 O O . ARG B 2 134 ? 31.996 54.112 218.943 1.00 85.88 134 ARG B O 1
ATOM 5481 N N . GLY B 2 135 ? 31.903 52.402 220.427 1.00 83.77 135 GLY B N 1
ATOM 5482 C CA . GLY B 2 135 ? 32.233 53.220 221.604 1.00 87.52 135 GLY B CA 1
ATOM 5483 C C . GLY B 2 135 ? 31.071 53.794 222.412 1.00 89.36 135 GLY B C 1
ATOM 5484 O O . GLY B 2 135 ? 31.293 54.313 223.510 1.00 93.39 135 GLY B O 1
ATOM 5485 N N . GLU B 2 136 ? 29.845 53.719 221.887 1.00 91.10 136 GLU B N 1
ATOM 5486 C CA . GLU B 2 136 ? 28.652 54.249 222.580 1.00 95.21 136 GLU B CA 1
ATOM 5487 C C . GLU B 2 136 ? 28.278 53.362 223.760 1.00 87.76 136 GLU B C 1
ATOM 5488 O O . GLU B 2 136 ? 28.224 52.145 223.609 1.00 80.91 136 GLU B O 1
ATOM 5494 N N . ASN B 2 145 ? 29.807 49.409 223.091 1.00 83.79 145 ASN B N 1
ATOM 5495 C CA . ASN B 2 145 ? 29.465 48.792 221.804 1.00 78.99 145 ASN B CA 1
ATOM 5496 C C . ASN B 2 145 ? 30.698 48.489 220.962 1.00 70.56 145 ASN B C 1
ATOM 5497 O O . ASN B 2 145 ? 31.439 49.403 220.593 1.00 67.69 145 ASN B O 1
ATOM 5502 N N . ILE B 2 146 ? 30.850 47.222 220.589 1.00 65.38 146 ILE B N 1
ATOM 5503 C CA . ILE B 2 146 ? 32.050 46.726 219.893 1.00 71.78 146 ILE B CA 1
ATOM 5504 C C . ILE B 2 146 ? 31.986 46.736 218.316 1.00 78.67 146 ILE B C 1
ATOM 5505 O O . ILE B 2 146 ? 32.970 46.373 217.630 1.00 62.56 146 ILE B O 1
ATOM 5510 N N . ASN B 2 147 ? 30.834 47.133 217.757 1.00 75.42 147 ASN B N 1
ATOM 5511 C CA . ASN B 2 147 ? 30.617 47.154 216.302 1.00 75.50 147 ASN B CA 1
ATOM 5512 C C . ASN B 2 147 ? 30.558 48.573 215.739 1.00 70.36 147 ASN B C 1
ATOM 5513 O O . ASN B 2 147 ? 30.053 49.473 216.399 1.00 72.61 147 ASN B O 1
ATOM 5518 N N . ASP B 2 148 ? 31.070 48.746 214.520 1.00 69.75 148 ASP B N 1
ATOM 5519 C CA . ASP B 2 148 ? 30.832 49.964 213.706 1.00 75.40 148 ASP B CA 1
ATOM 5520 C C . ASP B 2 148 ? 29.368 50.084 213.227 1.00 72.12 148 ASP B C 1
ATOM 5521 O O . ASP B 2 148 ? 28.640 49.088 213.168 1.00 66.00 148 ASP B O 1
ATOM 5526 N N . ALA B 2 149 ? 28.974 51.321 212.904 1.00 69.93 149 ALA B N 1
ATOM 5527 C CA . ALA B 2 149 ? 27.751 51.640 212.142 1.00 65.01 149 ALA B CA 1
ATOM 5528 C C . ALA B 2 149 ? 28.036 51.655 210.640 1.00 65.39 149 ALA B C 1
ATOM 5529 O O . ALA B 2 149 ? 29.102 52.100 210.207 1.00 64.91 149 ALA B O 1
ATOM 5531 N N . VAL B 2 150 ? 27.080 51.166 209.858 1.00 66.19 150 VAL B N 1
ATOM 5532 C CA . VAL B 2 150 ? 27.097 51.358 208.399 1.00 69.98 150 VAL B CA 1
ATOM 5533 C C . VAL B 2 150 ? 26.598 52.751 208.065 1.00 67.18 150 VAL B C 1
ATOM 5534 O O . VAL B 2 150 ? 25.968 53.406 208.895 1.00 76.45 150 VAL B O 1
ATOM 5538 N N . ASN B 2 151 ? 26.893 53.182 206.848 1.00 58.18 151 ASN B N 1
ATOM 5539 C CA . ASN B 2 151 ? 26.385 54.423 206.309 1.00 59.07 151 ASN B CA 1
ATOM 5540 C C . ASN B 2 151 ? 25.196 54.065 205.385 1.00 54.26 151 ASN B C 1
ATOM 5541 O O . ASN B 2 151 ? 25.412 53.654 204.242 1.00 53.71 151 ASN B O 1
ATOM 5546 N N . PRO B 2 152 ? 23.941 54.214 205.873 1.00 51.41 152 PRO B N 1
ATOM 5547 C CA . PRO B 2 152 ? 22.737 53.917 205.069 1.00 47.99 152 PRO B CA 1
ATOM 5548 C C . PRO B 2 152 ? 22.676 54.587 203.693 1.00 48.83 152 PRO B C 1
ATOM 5549 O O . PRO B 2 152 ? 22.417 53.919 202.677 1.00 42.89 152 PRO B O 1
ATOM 5553 N N . ILE B 2 153 ? 22.966 55.883 203.640 1.00 53.03 153 ILE B N 1
ATOM 5554 C CA . ILE B 2 153 ? 22.754 56.615 202.383 1.00 57.13 153 ILE B CA 1
ATOM 5555 C C . ILE B 2 153 ? 23.814 56.156 201.340 1.00 59.00 153 ILE B C 1
ATOM 5556 O O . ILE B 2 153 ? 23.458 55.811 200.216 1.00 64.28 153 ILE B O 1
ATOM 5561 N N . ALA B 2 154 ? 25.087 56.108 201.748 1.00 57.13 154 ALA B N 1
ATOM 5562 C CA . ALA B 2 154 ? 26.218 55.587 200.950 1.00 53.23 154 ALA B CA 1
ATOM 5563 C C . ALA B 2 154 ? 26.049 54.135 200.447 1.00 51.75 154 ALA B C 1
ATOM 5564 O O . ALA B 2 154 ? 26.323 53.819 199.274 1.00 56.52 154 ALA B O 1
ATOM 5566 N N . LEU B 2 155 ? 25.605 53.260 201.338 1.00 43.64 155 LEU B N 1
ATOM 5567 C CA . LEU B 2 155 ? 25.234 51.897 200.956 1.00 45.48 155 LEU B CA 1
ATOM 5568 C C . LEU B 2 155 ? 24.084 51.857 199.940 1.00 45.61 155 LEU B C 1
ATOM 5569 O O . LEU B 2 155 ? 24.143 51.126 198.930 1.00 45.76 155 LEU B O 1
ATOM 5574 N N . ALA B 2 156 ? 23.044 52.656 200.190 1.00 44.03 156 ALA B N 1
ATOM 5575 C CA . ALA B 2 156 ? 21.964 52.744 199.227 1.00 48.54 156 ALA B CA 1
ATOM 5576 C C . ALA B 2 156 ? 22.510 53.229 197.890 1.00 48.35 156 ALA B C 1
ATOM 5577 O O . ALA B 2 156 ? 22.298 52.585 196.893 1.00 42.76 156 ALA B O 1
ATOM 5579 N N . ILE B 2 157 ? 23.293 54.304 197.867 1.00 53.88 157 ILE B N 1
ATOM 5580 C CA . ILE B 2 157 ? 23.839 54.788 196.579 1.00 54.61 157 ILE B CA 1
ATOM 5581 C C . ILE B 2 157 ? 24.692 53.710 195.901 1.00 58.02 157 ILE B C 1
ATOM 5582 O O . ILE B 2 157 ? 24.528 53.494 194.711 1.00 56.53 157 ILE B O 1
ATOM 5587 N N . SER B 2 158 ? 25.566 53.020 196.644 1.00 52.96 158 SER B N 1
ATOM 5588 C CA . SER B 2 158 ? 26.362 51.935 196.044 1.00 55.22 158 SER B CA 1
ATOM 5589 C C . SER B 2 158 ? 25.515 50.750 195.515 1.00 62.58 158 SER B C 1
ATOM 5590 O O . SER B 2 158 ? 25.929 50.057 194.578 1.00 64.89 158 SER B O 1
ATOM 5593 N N . SER B 2 159 ? 24.344 50.511 196.117 1.00 58.46 159 SER B N 1
ATOM 5594 C CA . SER B 2 159 ? 23.630 49.245 195.906 1.00 55.66 159 SER B CA 1
ATOM 5595 C C . SER B 2 159 ? 22.960 48.978 194.549 1.00 59.79 159 SER B C 1
ATOM 5596 O O . SER B 2 159 ? 22.712 47.811 194.226 1.00 71.16 159 SER B O 1
ATOM 5599 N N . GLY B 2 160 ? 22.593 49.973 193.764 1.00 57.74 160 GLY B N 1
ATOM 5600 C CA . GLY B 2 160 ? 22.021 51.239 194.189 1.00 65.31 160 GLY B CA 1
ATOM 5601 C C . GLY B 2 160 ? 21.021 51.531 193.070 1.00 59.45 160 GLY B C 1
ATOM 5602 O O . GLY B 2 160 ? 21.369 51.244 191.932 1.00 62.96 160 GLY B O 1
ATOM 5603 N N . TYR B 2 161 ? 19.818 52.064 193.247 1.00 49.68 161 TYR B N 1
ATOM 5604 C CA . TYR B 2 161 ? 19.211 52.913 194.292 1.00 53.52 161 TYR B CA 1
ATOM 5605 C C . TYR B 2 161 ? 19.167 54.318 193.722 1.00 55.63 161 TYR B C 1
ATOM 5606 O O . TYR B 2 161 ? 20.129 55.067 193.717 1.00 61.03 161 TYR B O 1
ATOM 5615 N N . THR B 2 162 ? 17.979 54.662 193.295 1.00 53.53 162 THR B N 1
ATOM 5616 C CA . THR B 2 162 ? 17.787 55.615 192.273 1.00 49.14 162 THR B CA 1
ATOM 5617 C C . THR B 2 162 ? 17.153 56.922 192.833 1.00 52.73 162 THR B C 1
ATOM 5618 O O . THR B 2 162 ? 17.099 57.921 192.131 1.00 52.58 162 THR B O 1
ATOM 5622 N N . PHE B 2 163 ? 16.765 56.917 194.121 1.00 49.23 163 PHE B N 1
ATOM 5623 C CA . PHE B 2 163 ? 16.338 58.101 194.865 1.00 48.82 163 PHE B CA 1
ATOM 5624 C C . PHE B 2 163 ? 16.739 57.857 196.306 1.00 48.74 163 PHE B C 1
ATOM 5625 O O . PHE B 2 163 ? 16.369 56.840 196.873 1.00 50.92 163 PHE B O 1
ATOM 5633 N N . VAL B 2 164 ? 17.443 58.812 196.904 1.00 46.56 164 VAL B N 1
ATOM 5634 C CA . VAL B 2 164 ? 17.978 58.674 198.231 1.00 49.89 164 VAL B CA 1
ATOM 5635 C C . VAL B 2 164 ? 17.852 60.014 198.967 1.00 51.23 164 VAL B C 1
ATOM 5636 O O . VAL B 2 164 ? 18.017 61.086 198.397 1.00 55.96 164 VAL B O 1
ATOM 5640 N N . ALA B 2 165 ? 17.628 59.921 200.260 1.00 48.35 165 ALA B N 1
ATOM 5641 C CA . ALA B 2 165 ? 17.310 61.036 201.059 1.00 50.30 165 ALA B CA 1
ATOM 5642 C C . ALA B 2 165 ? 17.440 60.702 202.534 1.00 55.90 165 ALA B C 1
ATOM 5643 O O . ALA B 2 165 ? 17.346 59.529 202.950 1.00 62.53 165 ALA B O 1
ATOM 5645 N N . ARG B 2 166 ? 17.599 61.754 203.326 1.00 56.75 166 ARG B N 1
ATOM 5646 C CA . ARG B 2 166 ? 17.519 61.659 204.770 1.00 55.59 166 ARG B CA 1
ATOM 5647 C C . ARG B 2 166 ? 16.552 62.714 205.265 1.00 62.38 166 ARG B C 1
ATOM 5648 O O . ARG B 2 166 ? 16.349 63.758 204.629 1.00 67.30 166 ARG B O 1
ATOM 5656 N N . GLY B 2 167 ? 15.944 62.405 206.400 1.00 64.27 167 GLY B N 1
ATOM 5657 C CA . GLY B 2 167 ? 15.009 63.273 207.058 1.00 59.76 167 GLY B CA 1
ATOM 5658 C C . GLY B 2 167 ? 15.046 63.033 208.546 1.00 57.57 167 GLY B C 1
ATOM 5659 O O . GLY B 2 167 ? 15.697 62.124 209.033 1.00 56.78 167 GLY B O 1
ATOM 5660 N N . TYR B 2 168 ? 14.333 63.887 209.254 1.00 62.85 168 TYR B N 1
ATOM 5661 C CA . TYR B 2 168 ? 14.306 63.914 210.698 1.00 65.46 168 TYR B CA 1
ATOM 5662 C C . TYR B 2 168 ? 12.842 63.754 211.131 1.00 64.48 168 TYR B C 1
ATOM 5663 O O . TYR B 2 168 ? 11.932 64.397 210.595 1.00 61.01 168 TYR B O 1
ATOM 5672 N N . ALA B 2 169 ? 12.619 62.878 212.095 1.00 62.46 169 ALA B N 1
ATOM 5673 C CA . ALA B 2 169 ? 11.286 62.579 212.563 1.00 60.67 169 ALA B CA 1
ATOM 5674 C C . ALA B 2 169 ? 10.626 63.767 213.297 1.00 66.26 169 ALA B C 1
ATOM 5675 O O . ALA B 2 169 ? 9.401 63.780 213.461 1.00 72.22 169 ALA B O 1
ATOM 5677 N N . TYR B 2 170 ? 11.424 64.747 213.736 1.00 67.77 170 TYR B N 1
ATOM 5678 C CA . TYR B 2 170 ? 10.900 65.946 214.407 1.00 65.99 170 TYR B CA 1
ATOM 5679 C C . TYR B 2 170 ? 10.922 67.175 213.470 1.00 61.36 170 TYR B C 1
ATOM 5680 O O . TYR B 2 170 ? 11.142 68.296 213.878 1.00 63.79 170 TYR B O 1
ATOM 5689 N N . ASP B 2 171 ? 10.652 66.938 212.201 1.00 65.92 171 ASP B N 1
ATOM 5690 C CA . ASP B 2 171 ? 10.390 67.993 211.225 1.00 66.09 171 ASP B CA 1
ATOM 5691 C C . ASP B 2 171 ? 9.406 67.366 210.248 1.00 60.80 171 ASP B C 1
ATOM 5692 O O . ASP B 2 171 ? 9.745 67.089 209.094 1.00 58.46 171 ASP B O 1
ATOM 5697 N N . VAL B 2 172 ? 8.188 67.130 210.741 1.00 60.77 172 VAL B N 1
ATOM 5698 C CA . VAL B 2 172 ? 7.125 66.467 209.975 1.00 66.22 172 VAL B CA 1
ATOM 5699 C C . VAL B 2 172 ? 6.927 67.082 208.601 1.00 64.44 172 VAL B C 1
ATOM 5700 O O . VAL B 2 172 ? 6.869 66.349 207.616 1.00 62.89 172 VAL B O 1
ATOM 5704 N N . LYS B 2 173 ? 6.843 68.413 208.558 1.00 66.39 173 LYS B N 1
ATOM 5705 C CA . LYS B 2 173 ? 6.784 69.217 207.317 1.00 68.35 173 LYS B CA 1
ATOM 5706 C C . LYS B 2 173 ? 7.749 68.729 206.228 1.00 69.21 173 LYS B C 1
ATOM 5707 O O . LYS B 2 173 ? 7.328 68.340 205.135 1.00 71.98 173 LYS B O 1
ATOM 5713 N N . HIS B 2 174 ? 9.042 68.725 206.546 1.00 68.42 174 HIS B N 1
ATOM 5714 C CA . HIS B 2 174 ? 10.098 68.351 205.592 1.00 60.22 174 HIS B CA 1
ATOM 5715 C C . HIS B 2 174 ? 9.997 66.856 205.188 1.00 62.10 174 HIS B C 1
ATOM 5716 O O . HIS B 2 174 ? 10.181 66.489 204.014 1.00 61.48 174 HIS B O 1
ATOM 5723 N N . LEU B 2 175 ? 9.698 66.017 206.180 1.00 55.53 175 LEU B N 1
ATOM 5724 C CA . LEU B 2 175 ? 9.539 64.578 206.002 1.00 55.71 175 LEU B CA 1
ATOM 5725 C C . LEU B 2 175 ? 8.399 64.231 205.071 1.00 57.39 175 LEU B C 1
ATOM 5726 O O . LEU B 2 175 ? 8.583 63.446 204.110 1.00 51.19 175 LEU B O 1
ATOM 5731 N N . LYS B 2 176 ? 7.236 64.845 205.342 1.00 66.05 176 LYS B N 1
ATOM 5732 C CA . LYS B 2 176 ? 6.057 64.790 204.440 1.00 66.41 176 LYS B CA 1
ATOM 5733 C C . LYS B 2 176 ? 6.404 65.126 202.981 1.00 63.58 176 LYS B C 1
ATOM 5734 O O . LYS B 2 176 ? 5.919 64.459 202.081 1.00 79.13 176 LYS B O 1
ATOM 5740 N N . GLU B 2 177 ? 7.247 66.122 202.739 1.00 67.60 177 GLU B N 1
ATOM 5741 C CA . GLU B 2 177 ? 7.618 66.463 201.347 1.00 74.68 177 GLU B CA 1
ATOM 5742 C C . GLU B 2 177 ? 8.671 65.501 200.737 1.00 69.83 177 GLU B C 1
ATOM 5743 O O . GLU B 2 177 ? 8.698 65.292 199.517 1.00 67.87 177 GLU B O 1
ATOM 5749 N N . LEU B 2 178 ? 9.537 64.924 201.569 1.00 62.74 178 LEU B N 1
ATOM 5750 C CA . LEU B 2 178 ? 10.427 63.843 201.098 1.00 63.15 178 LEU B CA 1
ATOM 5751 C C . LEU B 2 178 ? 9.604 62.624 200.669 1.00 58.39 178 LEU B C 1
ATOM 5752 O O . LEU B 2 178 ? 9.752 62.127 199.546 1.00 54.94 178 LEU B O 1
ATOM 5757 N N . ILE B 2 179 ? 8.719 62.194 201.570 1.00 51.71 179 ILE B N 1
ATOM 5758 C CA . ILE B 2 179 ? 7.849 61.050 201.343 1.00 53.83 179 ILE B CA 1
ATOM 5759 C C . ILE B 2 179 ? 7.026 61.241 200.083 1.00 54.14 179 ILE B C 1
ATOM 5760 O O . ILE B 2 179 ? 6.899 60.320 199.288 1.00 60.72 179 ILE B O 1
ATOM 5765 N N . LYS B 2 180 ? 6.511 62.442 199.873 1.00 59.48 180 LYS B N 1
ATOM 5766 C CA . LYS B 2 180 ? 5.726 62.714 198.674 1.00 59.71 180 LYS B CA 1
ATOM 5767 C C . LYS B 2 180 ? 6.522 62.551 197.408 1.00 57.58 180 LYS B C 1
ATOM 5768 O O . LYS B 2 180 ? 6.038 61.913 196.482 1.00 57.67 180 LYS B O 1
ATOM 5774 N N . SER B 2 181 ? 7.722 63.133 197.343 1.00 57.02 181 SER B N 1
ATOM 5775 C CA . SER B 2 181 ? 8.515 63.063 196.080 1.00 63.87 181 SER B CA 1
ATOM 5776 C C . SER B 2 181 ? 9.139 61.673 195.856 1.00 64.16 181 SER B C 1
ATOM 5777 O O . SER B 2 181 ? 9.348 61.245 194.711 1.00 69.53 181 SER B O 1
ATOM 5780 N N . ALA B 2 182 ? 9.409 60.966 196.947 1.00 62.24 182 ALA B N 1
ATOM 5781 C CA . ALA B 2 182 ? 9.726 59.523 196.884 1.00 63.51 182 ALA B CA 1
ATOM 5782 C C . ALA B 2 182 ? 8.621 58.674 196.235 1.00 63.12 182 ALA B C 1
ATOM 5783 O O . ALA B 2 182 ? 8.912 57.818 195.401 1.00 61.16 182 ALA B O 1
ATOM 5785 N N . ILE B 2 183 ? 7.361 58.908 196.615 1.00 55.46 183 ILE B N 1
ATOM 5786 C CA . ILE B 2 183 ? 6.257 58.197 195.977 1.00 57.78 183 ILE B CA 1
ATOM 5787 C C . ILE B 2 183 ? 6.134 58.619 194.522 1.00 58.16 183 ILE B C 1
ATOM 5788 O O . ILE B 2 183 ? 5.983 57.778 193.655 1.00 58.80 183 ILE B O 1
ATOM 5793 N N . LYS B 2 184 ? 6.208 59.916 194.253 1.00 59.40 184 LYS B N 1
ATOM 5794 C CA . LYS B 2 184 ? 6.134 60.397 192.877 1.00 62.39 184 LYS B CA 1
ATOM 5795 C C . LYS B 2 184 ? 7.282 59.845 192.030 1.00 57.23 184 LYS B C 1
ATOM 5796 O O . LYS B 2 184 ? 7.143 59.604 190.828 1.00 58.61 184 LYS B O 1
ATOM 5802 N N . HIS B 2 185 ? 8.426 59.657 192.656 1.00 56.79 185 HIS B N 1
ATOM 5803 C CA . HIS B 2 185 ? 9.576 59.094 191.971 1.00 54.64 185 HIS B CA 1
ATOM 5804 C C . HIS B 2 185 ? 9.276 57.686 191.388 1.00 58.95 185 HIS B C 1
ATOM 5805 O O . HIS B 2 185 ? 8.766 56.802 192.096 1.00 56.81 185 HIS B O 1
ATOM 5812 N N . LYS B 2 186 ? 9.567 57.511 190.094 1.00 65.78 186 LYS B N 1
ATOM 5813 C CA . LYS B 2 186 ? 9.370 56.227 189.400 1.00 74.51 186 LYS B CA 1
ATOM 5814 C C . LYS B 2 186 ? 10.631 55.331 189.470 1.00 75.07 186 LYS B C 1
ATOM 5815 O O . LYS B 2 186 ? 11.545 55.427 188.650 1.00 75.71 186 LYS B O 1
ATOM 5821 N N . GLY B 2 187 ? 10.641 54.446 190.463 1.00 74.89 187 GLY B N 1
ATOM 5822 C CA . GLY B 2 187 ? 11.836 53.689 190.853 1.00 67.78 187 GLY B CA 1
ATOM 5823 C C . GLY B 2 187 ? 11.897 53.558 192.362 1.00 60.89 187 GLY B C 1
ATOM 5824 O O . GLY B 2 187 ? 10.997 54.014 193.087 1.00 65.66 187 GLY B O 1
ATOM 5825 N N . LEU B 2 188 ? 12.971 52.942 192.830 1.00 52.58 188 LEU B N 1
ATOM 5826 C CA . LEU B 2 188 ? 13.105 52.544 194.227 1.00 47.74 188 LEU B CA 1
ATOM 5827 C C . LEU B 2 188 ? 13.653 53.717 195.038 1.00 45.40 188 LEU B C 1
ATOM 5828 O O . LEU B 2 188 ? 14.798 54.117 194.856 1.00 42.67 188 LEU B O 1
ATOM 5833 N N . ALA B 2 189 ? 12.855 54.241 195.953 1.00 40.38 189 ALA B N 1
ATOM 5834 C CA . ALA B 2 189 ? 13.303 55.312 196.790 1.00 46.59 189 ALA B CA 1
ATOM 5835 C C . ALA B 2 189 ? 13.692 54.848 198.196 1.00 50.21 189 ALA B C 1
ATOM 5836 O O . ALA B 2 189 ? 13.097 53.922 198.734 1.00 55.50 189 ALA B O 1
ATOM 5838 N N . LEU B 2 190 ? 14.678 55.527 198.790 1.00 50.95 190 LEU B N 1
ATOM 5839 C CA . LEU B 2 190 ? 15.071 55.320 200.181 1.00 47.92 190 LEU B CA 1
ATOM 5840 C C . LEU B 2 190 ? 14.992 56.642 200.920 1.00 45.64 190 LEU B C 1
ATOM 5841 O O . LEU B 2 190 ? 15.593 57.587 200.496 1.00 54.18 190 LEU B O 1
ATOM 5846 N N . ILE B 2 191 ? 14.225 56.731 201.999 1.00 44.34 191 ILE B N 1
ATOM 5847 C CA . ILE B 2 191 ? 14.319 57.849 202.914 1.00 41.77 191 ILE B CA 1
ATOM 5848 C C . ILE B 2 191 ? 14.843 57.308 204.200 1.00 44.98 191 ILE B C 1
ATOM 5849 O O . ILE B 2 191 ? 14.191 56.488 204.814 1.00 45.59 191 ILE B O 1
ATOM 5854 N N . ASP B 2 192 ? 15.994 57.810 204.646 1.00 54.33 192 ASP B N 1
ATOM 5855 C CA . ASP B 2 192 ? 16.574 57.402 205.942 1.00 60.77 192 ASP B CA 1
ATOM 5856 C C . ASP B 2 192 ? 16.059 58.368 207.025 1.00 58.83 192 ASP B C 1
ATOM 5857 O O . ASP B 2 192 ? 16.342 59.552 206.974 1.00 50.92 192 ASP B O 1
ATOM 5862 N N . VAL B 2 193 ? 15.301 57.885 208.006 1.00 56.94 193 VAL B N 1
ATOM 5863 C CA . VAL B 2 193 ? 14.783 58.821 209.038 1.00 55.00 193 VAL B CA 1
ATOM 5864 C C . VAL B 2 193 ? 15.463 58.641 210.391 1.00 54.21 193 VAL B C 1
ATOM 5865 O O . VAL B 2 193 ? 15.371 57.568 210.969 1.00 63.98 193 VAL B O 1
ATOM 5869 N N . LEU B 2 194 ? 16.107 59.685 210.908 1.00 53.94 194 LEU B N 1
ATOM 5870 C CA . LEU B 2 194 ? 16.667 59.670 212.288 1.00 57.76 194 LEU B CA 1
ATOM 5871 C C . LEU B 2 194 ? 15.531 59.786 213.307 1.00 59.08 194 LEU B C 1
ATOM 5872 O O . LEU B 2 194 ? 14.847 60.819 213.323 1.00 50.12 194 LEU B O 1
ATOM 5877 N N . GLN B 2 195 ? 15.289 58.721 214.091 1.00 63.19 195 GLN B N 1
ATOM 5878 C CA . GLN B 2 195 ? 14.212 58.690 215.118 1.00 69.48 195 GLN B CA 1
ATOM 5879 C C . GLN B 2 195 ? 14.803 58.436 216.507 1.00 68.75 195 GLN B C 1
ATOM 5880 O O . GLN B 2 195 ? 15.367 57.375 216.753 1.00 75.77 195 GLN B O 1
ATOM 5886 N N . PRO B 2 196 ? 14.665 59.398 217.432 1.00 67.84 196 PRO B N 1
ATOM 5887 C CA . PRO B 2 196 ? 15.160 59.096 218.765 1.00 75.04 196 PRO B CA 1
ATOM 5888 C C . PRO B 2 196 ? 14.302 58.077 219.533 1.00 73.24 196 PRO B C 1
ATOM 5889 O O . PRO B 2 196 ? 13.107 57.849 219.230 1.00 65.65 196 PRO B O 1
ATOM 5893 N N . CYS B 2 197 ? 14.955 57.491 220.527 1.00 70.58 197 CYS B N 1
ATOM 5894 C CA . CYS B 2 197 ? 14.396 56.440 221.354 1.00 72.62 197 CYS B CA 1
ATOM 5895 C C . CYS B 2 197 ? 14.657 56.857 222.809 1.00 67.16 197 CYS B C 1
ATOM 5896 O O . CYS B 2 197 ? 15.662 56.462 223.382 1.00 70.76 197 CYS B O 1
ATOM 5899 N N . PRO B 2 198 ? 13.782 57.699 223.403 1.00 69.57 198 PRO B N 1
ATOM 5900 C CA . PRO B 2 198 ? 14.055 58.064 224.809 1.00 67.77 198 PRO B CA 1
ATOM 5901 C C . PRO B 2 198 ? 14.198 56.877 225.791 1.00 65.91 198 PRO B C 1
ATOM 5902 O O . PRO B 2 198 ? 14.946 56.976 226.737 1.00 70.21 198 PRO B O 1
ATOM 5906 N N . THR B 2 199 ? 13.518 55.759 225.555 1.00 69.80 199 THR B N 1
ATOM 5907 C CA . THR B 2 199 ? 13.658 54.594 226.432 1.00 67.02 199 THR B CA 1
ATOM 5908 C C . THR B 2 199 ? 15.073 53.959 226.397 1.00 64.49 199 THR B C 1
ATOM 5909 O O . THR B 2 199 ? 15.569 53.562 227.454 1.00 61.27 199 THR B O 1
ATOM 5913 N N . TYR B 2 200 ? 15.720 53.869 225.225 1.00 62.45 200 TYR B N 1
ATOM 5914 C CA . TYR B 2 200 ? 17.020 53.132 225.103 1.00 64.54 200 TYR B CA 1
ATOM 5915 C C . TYR B 2 200 ? 18.227 53.802 224.434 1.00 67.88 200 TYR B C 1
ATOM 5916 O O . TYR B 2 200 ? 19.332 53.281 224.528 1.00 65.47 200 TYR B O 1
ATOM 5925 N N . ASN B 2 201 ? 18.041 54.911 223.735 1.00 76.70 201 ASN B N 1
ATOM 5926 C CA . ASN B 2 201 ? 19.176 55.649 223.178 1.00 77.71 201 ASN B CA 1
ATOM 5927 C C . ASN B 2 201 ? 19.377 56.890 224.044 1.00 82.60 201 ASN B C 1
ATOM 5928 O O . ASN B 2 201 ? 18.736 57.925 223.812 1.00 76.28 201 ASN B O 1
ATOM 5933 N N . ASP B 2 202 ? 20.237 56.735 225.064 1.00 89.04 202 ASP B N 1
ATOM 5934 C CA . ASP B 2 202 ? 20.633 57.823 226.004 1.00 91.72 202 ASP B CA 1
ATOM 5935 C C . ASP B 2 202 ? 21.339 58.956 225.217 1.00 87.90 202 ASP B C 1
ATOM 5936 O O . ASP B 2 202 ? 21.089 60.137 225.459 1.00 80.16 202 ASP B O 1
ATOM 5941 N N . ILE B 2 203 ? 22.197 58.563 224.271 1.00 88.73 203 ILE B N 1
ATOM 5942 C CA . ILE B 2 203 ? 22.888 59.487 223.356 1.00 100.82 203 ILE B CA 1
ATOM 5943 C C . ILE B 2 203 ? 21.907 59.662 222.193 1.00 104.42 203 ILE B C 1
ATOM 5944 O O . ILE B 2 203 ? 20.885 58.982 222.159 1.00 124.71 203 ILE B O 1
ATOM 5949 N N . ASN B 2 204 ? 22.164 60.582 221.269 1.00 99.98 204 ASN B N 1
ATOM 5950 C CA . ASN B 2 204 ? 21.259 60.804 220.116 1.00 97.91 204 ASN B CA 1
ATOM 5951 C C . ASN B 2 204 ? 19.844 61.117 220.617 1.00 95.26 204 ASN B C 1
ATOM 5952 O O . ASN B 2 204 ? 18.853 60.584 220.118 1.00 96.00 204 ASN B O 1
ATOM 5957 N N . THR B 2 205 ? 19.790 61.974 221.634 1.00 101.76 205 THR B N 1
ATOM 5958 C CA . THR B 2 205 ? 18.561 62.560 222.152 1.00 104.86 205 THR B CA 1
ATOM 5959 C C . THR B 2 205 ? 18.216 63.678 221.132 1.00 105.46 205 THR B C 1
ATOM 5960 O O . THR B 2 205 ? 18.534 63.509 219.959 1.00 103.80 205 THR B O 1
ATOM 5964 N N . LYS B 2 206 ? 17.561 64.788 221.498 1.00 113.07 206 LYS B N 1
ATOM 5965 C CA . LYS B 2 206 ? 17.009 65.674 220.442 1.00 105.29 206 LYS B CA 1
ATOM 5966 C C . LYS B 2 206 ? 16.532 67.124 220.698 1.00 107.85 206 LYS B C 1
ATOM 5967 O O . LYS B 2 206 ? 15.552 67.510 220.058 1.00 111.81 206 LYS B O 1
ATOM 5973 N N . GLU B 2 207 ? 17.148 68.001 221.503 1.00 112.41 207 GLU B N 1
ATOM 5974 C CA . GLU B 2 207 ? 18.520 68.027 222.037 1.00 100.86 207 GLU B CA 1
ATOM 5975 C C . GLU B 2 207 ? 19.605 67.787 220.975 1.00 90.73 207 GLU B C 1
ATOM 5976 O O . GLU B 2 207 ? 19.902 68.702 220.198 1.00 86.96 207 GLU B O 1
ATOM 5982 N N . TRP B 2 208 ? 20.192 66.596 220.952 1.00 83.18 208 TRP B N 1
ATOM 5983 C CA . TRP B 2 208 ? 21.256 66.224 220.008 1.00 83.06 208 TRP B CA 1
ATOM 5984 C C . TRP B 2 208 ? 21.027 66.701 218.552 1.00 85.36 208 TRP B C 1
ATOM 5985 O O . TRP B 2 208 ? 20.020 66.376 217.899 1.00 82.18 208 TRP B O 1
ATOM 5996 N N . ARG B 2 212 ? 22.295 71.005 215.763 1.00 82.10 212 ARG B N 1
ATOM 5997 C CA . ARG B 2 212 ? 23.032 69.974 215.003 1.00 83.66 212 ARG B CA 1
ATOM 5998 C C . ARG B 2 212 ? 22.556 69.722 213.548 1.00 74.35 212 ARG B C 1
ATOM 5999 O O . ARG B 2 212 ? 23.363 69.760 212.611 1.00 65.60 212 ARG B O 1
ATOM 6007 N N . ILE B 2 213 ? 21.259 69.447 213.383 1.00 74.16 213 ILE B N 1
ATOM 6008 C CA . ILE B 2 213 ? 20.660 69.154 212.072 1.00 76.09 213 ILE B CA 1
ATOM 6009 C C . ILE B 2 213 ? 20.621 70.416 211.227 1.00 74.27 213 ILE B C 1
ATOM 6010 O O . ILE B 2 213 ? 20.212 71.468 211.714 1.00 80.03 213 ILE B O 1
ATOM 6015 N N . TYR B 2 214 ? 21.003 70.303 209.962 1.00 65.92 214 TYR B N 1
ATOM 6016 C CA . TYR B 2 214 ? 20.737 71.370 208.996 1.00 70.94 214 TYR B CA 1
ATOM 6017 C C . TYR B 2 214 ? 20.168 70.758 207.719 1.00 77.52 214 TYR B C 1
ATOM 6018 O O . TYR B 2 214 ? 20.210 69.538 207.548 1.00 88.53 214 TYR B O 1
ATOM 6027 N N . LYS B 2 215 ? 19.665 71.596 206.816 1.00 73.31 215 LYS B N 1
ATOM 6028 C CA . LYS B 2 215 ? 19.028 71.122 205.576 1.00 70.58 215 LYS B CA 1
ATOM 6029 C C . LYS B 2 215 ? 19.873 71.438 204.383 1.00 66.28 215 LYS B C 1
ATOM 6030 O O . LYS B 2 215 ? 20.273 72.571 204.237 1.00 70.14 215 LYS B O 1
ATOM 6036 N N . LEU B 2 216 ? 20.125 70.447 203.522 1.00 74.13 216 LEU B N 1
ATOM 6037 C CA . LEU B 2 216 ? 20.910 70.618 202.243 1.00 79.92 216 LEU B CA 1
ATOM 6038 C C . LEU B 2 216 ? 20.271 71.596 201.275 1.00 79.29 216 LEU B C 1
ATOM 6039 O O . LEU B 2 216 ? 20.940 72.279 200.508 1.00 79.42 216 LEU B O 1
ATOM 6044 N N . ASP B 2 217 ? 18.951 71.592 201.306 1.00 81.57 217 ASP B N 1
ATOM 6045 C CA . ASP B 2 217 ? 18.114 72.351 200.411 1.00 80.21 217 ASP B CA 1
ATOM 6046 C C . ASP B 2 217 ? 18.490 73.898 200.563 1.00 92.23 217 ASP B C 1
ATOM 6047 O O . ASP B 2 217 ? 18.440 74.656 199.573 1.00 86.32 217 ASP B O 1
ATOM 6052 N N . THR B 2 218 ? 18.919 74.310 201.784 1.00 91.07 218 THR B N 1
ATOM 6053 C CA . THR B 2 218 ? 19.542 75.637 202.116 1.00 81.00 218 THR B CA 1
ATOM 6054 C C . THR B 2 218 ? 20.689 76.039 201.182 1.00 95.71 218 THR B C 1
ATOM 6055 O O . THR B 2 218 ? 20.675 77.139 200.612 1.00 102.49 218 THR B O 1
ATOM 6059 N N . LEU B 2 219 ? 21.698 75.162 201.084 1.00 104.78 219 LEU B N 1
ATOM 6060 C CA . LEU B 2 219 ? 22.955 75.414 200.329 1.00 103.37 219 LEU B CA 1
ATOM 6061 C C . LEU B 2 219 ? 22.701 76.058 198.965 1.00 104.37 219 LEU B C 1
ATOM 6062 O O . LEU B 2 219 ? 21.712 75.715 198.301 1.00 93.28 219 LEU B O 1
ATOM 6067 N N . PRO B 2 220 ? 23.617 76.951 198.529 1.00 108.27 220 PRO B N 1
ATOM 6068 C CA . PRO B 2 220 ? 23.291 77.892 197.450 1.00 115.27 220 PRO B CA 1
ATOM 6069 C C . PRO B 2 220 ? 22.873 77.233 196.129 1.00 116.96 220 PRO B C 1
ATOM 6070 O O . PRO B 2 220 ? 21.883 77.648 195.516 1.00 115.22 220 PRO B O 1
ATOM 6074 N N . ASP B 2 221 ? 23.600 76.184 195.750 1.00 112.08 221 ASP B N 1
ATOM 6075 C CA . ASP B 2 221 ? 23.525 75.594 194.411 1.00 108.20 221 ASP B CA 1
ATOM 6076 C C . ASP B 2 221 ? 23.281 74.070 194.438 1.00 103.16 221 ASP B C 1
ATOM 6077 O O . ASP B 2 221 ? 23.656 73.366 193.503 1.00 93.60 221 ASP B O 1
ATOM 6082 N N . TRP B 2 222 ? 22.638 73.570 195.495 1.00 100.08 222 TRP B N 1
ATOM 6083 C CA . TRP B 2 222 ? 22.432 72.116 195.676 1.00 92.93 222 TRP B CA 1
ATOM 6084 C C . TRP B 2 222 ? 21.371 71.507 194.732 1.00 84.47 222 TRP B C 1
ATOM 6085 O O . TRP B 2 222 ? 20.184 71.792 194.880 1.00 84.49 222 TRP B O 1
ATOM 6096 N N . ASP B 2 223 ? 21.813 70.646 193.809 1.00 78.36 223 ASP B N 1
ATOM 6097 C CA . ASP B 2 223 ? 20.963 70.026 192.756 1.00 84.24 223 ASP B CA 1
ATOM 6098 C C . ASP B 2 223 ? 21.177 68.488 192.705 1.00 81.09 223 ASP B C 1
ATOM 6099 O O . ASP B 2 223 ? 22.071 68.003 192.022 1.00 79.14 223 ASP B O 1
ATOM 6104 N N . PRO B 2 224 ? 20.348 67.717 193.424 1.00 78.58 224 PRO B N 1
ATOM 6105 C CA . PRO B 2 224 ? 20.577 66.273 193.463 1.00 80.94 224 PRO B CA 1
ATOM 6106 C C . PRO B 2 224 ? 20.048 65.499 192.247 1.00 77.63 224 PRO B C 1
ATOM 6107 O O . PRO B 2 224 ? 20.362 64.319 192.118 1.00 76.49 224 PRO B O 1
ATOM 6111 N N . VAL B 2 225 ? 19.288 66.155 191.366 1.00 72.15 225 VAL B N 1
ATOM 6112 C CA . VAL B 2 225 ? 18.644 65.484 190.228 1.00 71.55 225 VAL B CA 1
ATOM 6113 C C . VAL B 2 225 ? 19.539 65.352 189.004 1.00 67.15 225 VAL B C 1
ATOM 6114 O O . VAL B 2 225 ? 20.085 66.319 188.528 1.00 79.56 225 VAL B O 1
ATOM 6118 N N . VAL B 2 226 ? 19.633 64.141 188.487 1.00 73.96 226 VAL B N 1
ATOM 6119 C CA . VAL B 2 226 ? 20.232 63.859 187.196 1.00 78.15 226 VAL B CA 1
ATOM 6120 C C . VAL B 2 226 ? 19.257 64.319 186.106 1.00 85.47 226 VAL B C 1
ATOM 6121 O O . VAL B 2 226 ? 18.106 63.887 186.074 1.00 88.80 226 VAL B O 1
ATOM 6125 N N . LYS B 2 227 ? 19.714 65.224 185.244 1.00 93.52 227 LYS B N 1
ATOM 6126 C CA . LYS B 2 227 ? 18.924 65.697 184.088 1.00 92.95 227 LYS B CA 1
ATOM 6127 C C . LYS B 2 227 ? 19.317 64.891 182.859 1.00 93.40 227 LYS B C 1
ATOM 6128 O O . LYS B 2 227 ? 18.455 64.410 182.125 1.00 88.54 227 LYS B O 1
ATOM 6134 N N . LYS B 2 228 ? 20.632 64.773 182.657 1.00 96.32 228 LYS B N 1
ATOM 6135 C CA . LYS B 2 228 ? 21.250 64.073 181.527 1.00 96.36 228 LYS B CA 1
ATOM 6136 C C . LYS B 2 228 ? 22.142 62.955 182.068 1.00 89.88 228 LYS B C 1
ATOM 6137 O O . LYS B 2 228 ? 22.735 63.115 183.137 1.00 89.69 228 LYS B O 1
ATOM 6143 N N . PRO B 2 229 ? 22.299 61.843 181.317 1.00 80.23 229 PRO B N 1
ATOM 6144 C CA . PRO B 2 229 ? 23.072 60.712 181.843 1.00 80.24 229 PRO B CA 1
ATOM 6145 C C . PRO B 2 229 ? 24.586 60.958 181.982 1.00 82.13 229 PRO B C 1
ATOM 6146 O O . PRO B 2 229 ? 25.267 60.204 182.676 1.00 80.64 229 PRO B O 1
ATOM 6150 N N . GLU B 2 230 ? 25.098 62.000 181.329 1.00 88.86 230 GLU B N 1
ATOM 6151 C CA . GLU B 2 230 ? 26.514 62.384 181.427 1.00 92.02 230 GLU B CA 1
ATOM 6152 C C . GLU B 2 230 ? 26.867 62.923 182.819 1.00 85.41 230 GLU B C 1
ATOM 6153 O O . GLU B 2 230 ? 28.021 62.826 183.235 1.00 84.46 230 GLU B O 1
ATOM 6159 N N . GLU B 2 231 ? 25.878 63.473 183.529 1.00 75.05 231 GLU B N 1
ATOM 6160 C CA . GLU B 2 231 ? 26.078 63.953 184.904 1.00 79.14 231 GLU B CA 1
ATOM 6161 C C . GLU B 2 231 ? 25.747 62.940 186.037 1.00 72.99 231 GLU B C 1
ATOM 6162 O O . GLU B 2 231 ? 25.634 63.335 187.202 1.00 67.34 231 GLU B O 1
ATOM 6168 N N . VAL B 2 232 ? 25.642 61.646 185.705 1.00 70.07 232 VAL B N 1
ATOM 6169 C CA . VAL B 2 232 ? 25.452 60.561 186.710 1.00 76.60 232 VAL B CA 1
ATOM 6170 C C . VAL B 2 232 ? 26.583 60.503 187.758 1.00 75.52 232 VAL B C 1
ATOM 6171 O O . VAL B 2 232 ? 26.350 60.716 188.971 1.00 67.52 232 VAL B O 1
ATOM 6175 N N . ASN B 2 233 ? 27.794 60.199 187.292 1.00 72.62 233 ASN B N 1
ATOM 6176 C CA . ASN B 2 233 ? 28.951 60.113 188.196 1.00 75.41 233 ASN B CA 1
ATOM 6177 C C . ASN B 2 233 ? 29.160 61.389 189.028 1.00 75.36 233 ASN B C 1
ATOM 6178 O O . ASN B 2 233 ? 29.401 61.296 190.225 1.00 78.18 233 ASN B O 1
ATOM 6183 N N . GLU B 2 234 ? 29.019 62.565 188.427 1.00 76.83 234 GLU B N 1
ATOM 6184 C CA . GLU B 2 234 ? 29.221 63.812 189.187 1.00 83.57 234 GLU B CA 1
ATOM 6185 C C . GLU B 2 234 ? 28.193 63.998 190.340 1.00 79.00 234 GLU B C 1
ATOM 6186 O O . GLU B 2 234 ? 28.557 64.419 191.450 1.00 75.36 234 GLU B O 1
ATOM 6192 N N . LYS B 2 235 ? 26.931 63.641 190.094 1.00 75.42 235 LYS B N 1
ATOM 6193 C CA . LYS B 2 235 ? 25.882 63.690 191.135 1.00 70.27 235 LYS B CA 1
ATOM 6194 C C . LYS B 2 235 ? 26.063 62.645 192.252 1.00 63.67 235 LYS B C 1
ATOM 6195 O O . LYS B 2 235 ? 25.817 62.920 193.451 1.00 57.36 235 LYS B O 1
ATOM 6201 N N . ILE B 2 236 ? 26.512 61.459 191.860 1.00 60.31 236 ILE B N 1
ATOM 6202 C CA . ILE B 2 236 ? 26.903 60.435 192.827 1.00 59.13 236 ILE B CA 1
ATOM 6203 C C . ILE B 2 236 ? 27.980 60.951 193.761 1.00 58.39 236 ILE B C 1
ATOM 6204 O O . ILE B 2 236 ? 27.798 60.887 194.968 1.00 61.91 236 ILE B O 1
ATOM 6209 N N . LYS B 2 237 ? 29.070 61.497 193.206 1.00 66.72 237 LYS B N 1
ATOM 6210 C CA . LYS B 2 237 ? 30.236 61.960 193.999 1.00 67.61 237 LYS B CA 1
ATOM 6211 C C . LYS B 2 237 ? 29.838 63.038 194.998 1.00 65.18 237 LYS B C 1
ATOM 6212 O O . LYS B 2 237 ? 30.296 63.031 196.148 1.00 63.54 237 LYS B O 1
ATOM 6218 N N . ARG B 2 238 ? 28.974 63.957 194.576 1.00 66.32 238 ARG B N 1
ATOM 6219 C CA . ARG B 2 238 ? 28.436 64.961 195.517 1.00 70.59 238 ARG B CA 1
ATOM 6220 C C . ARG B 2 238 ? 27.581 64.346 196.641 1.00 65.72 238 ARG B C 1
ATOM 6221 O O . ARG B 2 238 ? 27.706 64.748 197.810 1.00 69.32 238 ARG B O 1
ATOM 6229 N N . ALA B 2 239 ? 26.749 63.361 196.300 1.00 61.22 239 ALA B N 1
ATOM 6230 C CA . ALA B 2 239 ? 25.974 62.622 197.311 1.00 63.43 239 ALA B CA 1
ATOM 6231 C C . ALA B 2 239 ? 26.829 61.847 198.327 1.00 62.07 239 ALA B C 1
ATOM 6232 O O . ALA B 2 239 ? 26.471 61.805 199.513 1.00 57.08 239 ALA B O 1
ATOM 6234 N N . ILE B 2 240 ? 27.959 61.279 197.889 1.00 60.57 240 ILE B N 1
ATOM 6235 C CA . ILE B 2 240 ? 28.864 60.548 198.812 1.00 64.11 240 ILE B CA 1
ATOM 6236 C C . ILE B 2 240 ? 29.551 61.491 199.814 1.00 65.44 240 ILE B C 1
ATOM 6237 O O . ILE B 2 240 ? 29.570 61.209 201.015 1.00 64.25 240 ILE B O 1
ATOM 6242 N N . ASP B 2 241 ? 30.096 62.606 199.319 1.00 73.96 241 ASP B N 1
ATOM 6243 C CA . ASP B 2 241 ? 30.684 63.687 200.159 1.00 75.07 241 ASP B CA 1
ATOM 6244 C C . ASP B 2 241 ? 29.698 64.074 201.260 1.00 68.69 241 ASP B C 1
ATOM 6245 O O . ASP B 2 241 ? 30.019 64.021 202.438 1.00 62.14 241 ASP B O 1
ATOM 6250 N N . LYS B 2 242 ? 28.481 64.421 200.860 1.00 77.52 242 LYS B N 1
ATOM 6251 C CA . LYS B 2 242 ? 27.434 64.788 201.820 1.00 74.91 242 LYS B CA 1
ATOM 6252 C C . LYS B 2 242 ? 27.034 63.653 202.763 1.00 64.86 242 LYS B C 1
ATOM 6253 O O . LYS B 2 242 ? 26.699 63.912 203.897 1.00 58.10 242 LYS B O 1
ATOM 6259 N N . SER B 2 243 ? 27.111 62.398 202.322 1.00 63.44 243 SER B N 1
ATOM 6260 C CA . SER B 2 243 ? 26.864 61.270 203.239 1.00 64.57 243 SER B CA 1
ATOM 6261 C C . SER B 2 243 ? 27.896 61.093 204.351 1.00 63.42 243 SER B C 1
ATOM 6262 O O . SER B 2 243 ? 27.640 60.338 205.287 1.00 62.06 243 SER B O 1
ATOM 6265 N N . LEU B 2 244 ? 29.050 61.751 204.237 1.00 67.50 244 LEU B N 1
ATOM 6266 C CA . LEU B 2 244 ? 30.150 61.626 205.214 1.00 66.78 244 LEU B CA 1
ATOM 6267 C C . LEU B 2 244 ? 30.141 62.608 206.381 1.00 64.99 244 LEU B C 1
ATOM 6268 O O . LEU B 2 244 ? 30.864 62.394 207.337 1.00 65.81 244 LEU B O 1
ATOM 6273 N N . GLU B 2 245 ? 29.345 63.673 206.305 1.00 74.48 245 GLU B N 1
ATOM 6274 C CA . GLU B 2 245 ? 29.238 64.660 207.393 1.00 76.38 245 GLU B CA 1
ATOM 6275 C C . GLU B 2 245 ? 28.456 64.056 208.560 1.00 82.58 245 GLU B C 1
ATOM 6276 O O . GLU B 2 245 ? 27.357 63.527 208.359 1.00 94.38 245 GLU B O 1
ATOM 6282 N N . TRP B 2 246 ? 29.015 64.133 209.767 1.00 85.82 246 TRP B N 1
ATOM 6283 C CA . TRP B 2 246 ? 28.348 63.648 210.991 1.00 89.26 246 TRP B CA 1
ATOM 6284 C C . TRP B 2 246 ? 29.048 64.228 212.215 1.00 93.88 246 TRP B C 1
ATOM 6285 O O . TRP B 2 246 ? 30.275 64.365 212.211 1.00 85.75 246 TRP B O 1
ATOM 6296 N N . GLY B 2 247 ? 28.266 64.551 213.252 1.00 96.12 247 GLY B N 1
ATOM 6297 C CA . GLY B 2 247 ? 28.757 65.286 214.430 1.00 94.34 247 GLY B CA 1
ATOM 6298 C C . GLY B 2 247 ? 28.107 66.656 214.601 1.00 96.62 247 GLY B C 1
ATOM 6299 O O . GLY B 2 247 ? 27.131 66.792 215.332 1.00 93.47 247 GLY B O 1
ATOM 6300 N N . ASP B 2 248 ? 28.638 67.672 213.921 1.00 102.55 248 ASP B N 1
ATOM 6301 C CA . ASP B 2 248 ? 28.217 69.075 214.144 1.00 105.56 248 ASP B CA 1
ATOM 6302 C C . ASP B 2 248 ? 27.256 69.627 213.075 1.00 97.89 248 ASP B C 1
ATOM 6303 O O . ASP B 2 248 ? 27.432 69.406 211.879 1.00 94.88 248 ASP B O 1
ATOM 6308 N N . ILE B 2 250 ? 25.079 67.562 210.637 1.00 76.72 250 ILE B N 1
ATOM 6309 C CA . ILE B 2 250 ? 24.320 66.505 209.983 1.00 73.76 250 ILE B CA 1
ATOM 6310 C C . ILE B 2 250 ? 23.331 67.028 208.919 1.00 68.03 250 ILE B C 1
ATOM 6311 O O . ILE B 2 250 ? 22.320 67.630 209.281 1.00 70.97 250 ILE B O 1
ATOM 6316 N N . PRO B 2 251 ? 23.590 66.750 207.615 1.00 61.74 251 PRO B N 1
ATOM 6317 C CA . PRO B 2 251 ? 22.690 67.141 206.518 1.00 63.13 251 PRO B CA 1
ATOM 6318 C C . PRO B 2 251 ? 21.464 66.231 206.303 1.00 63.79 251 PRO B C 1
ATOM 6319 O O . PRO B 2 251 ? 21.421 65.085 206.735 1.00 63.72 251 PRO B O 1
ATOM 6323 N N . ILE B 2 252 ? 20.498 66.769 205.575 1.00 68.80 252 ILE B N 1
ATOM 6324 C CA . ILE B 2 252 ? 19.139 66.238 205.537 1.00 70.13 252 ILE B CA 1
ATOM 6325 C C . ILE B 2 252 ? 18.427 66.779 204.293 1.00 63.68 252 ILE B C 1
ATOM 6326 O O . ILE B 2 252 ? 18.539 67.952 203.987 1.00 64.71 252 ILE B O 1
ATOM 6331 N N . GLY B 2 253 ? 17.708 65.919 203.582 1.00 58.17 253 GLY B N 1
ATOM 6332 C CA . GLY B 2 253 ? 17.109 66.283 202.310 1.00 55.93 253 GLY B CA 1
ATOM 6333 C C . GLY B 2 253 ? 17.357 65.195 201.307 1.00 60.72 253 GLY B C 1
ATOM 6334 O O . GLY B 2 253 ? 17.627 64.064 201.695 1.00 68.41 253 GLY B O 1
ATOM 6335 N N . ILE B 2 254 ? 17.259 65.544 200.027 1.00 54.75 254 ILE B N 1
ATOM 6336 C CA . ILE B 2 254 ? 17.456 64.619 198.932 1.00 58.05 254 ILE B CA 1
ATOM 6337 C C . ILE B 2 254 ? 18.944 64.692 198.531 1.00 64.68 254 ILE B C 1
ATOM 6338 O O . ILE B 2 254 ? 19.378 65.705 197.976 1.00 58.41 254 ILE B O 1
ATOM 6343 N N . PHE B 2 255 ? 19.690 63.606 198.786 1.00 63.82 255 PHE B N 1
ATOM 6344 C CA . PHE B 2 255 ? 21.118 63.492 198.447 1.00 58.67 255 PHE B CA 1
ATOM 6345 C C . PHE B 2 255 ? 21.353 63.144 196.981 1.00 55.72 255 PHE B C 1
ATOM 6346 O O . PHE B 2 255 ? 22.372 63.504 196.443 1.00 61.42 255 PHE B O 1
ATOM 6354 N N . TYR B 2 256 ? 20.432 62.417 196.350 1.00 57.99 256 TYR B N 1
ATOM 6355 C CA . TYR B 2 256 ? 20.592 61.940 194.944 1.00 56.28 256 TYR B CA 1
ATOM 6356 C C . TYR B 2 256 ? 19.251 61.533 194.330 1.00 62.61 256 TYR B C 1
ATOM 6357 O O . TYR B 2 256 ? 18.382 61.004 195.030 1.00 63.62 256 TYR B O 1
ATOM 6366 N N . GLN B 2 257 ? 19.084 61.782 193.030 1.00 62.37 257 GLN B N 1
ATOM 6367 C CA . GLN B 2 257 ? 17.926 61.268 192.298 1.00 57.61 257 GLN B CA 1
ATOM 6368 C C . GLN B 2 257 ? 18.190 61.116 190.814 1.00 57.66 257 GLN B C 1
ATOM 6369 O O . GLN B 2 257 ? 18.747 61.998 190.193 1.00 62.66 257 GLN B O 1
ATOM 6375 N N . ASN B 2 258 ? 17.704 60.019 190.242 1.00 55.78 258 ASN B N 1
ATOM 6376 C CA . ASN B 2 258 ? 17.947 59.696 188.854 1.00 60.77 258 ASN B CA 1
ATOM 6377 C C . ASN B 2 258 ? 16.777 58.883 188.287 1.00 64.37 258 ASN B C 1
ATOM 6378 O O . ASN B 2 258 ? 16.660 57.687 188.547 1.00 65.44 258 ASN B O 1
ATOM 6383 N N . GLU B 2 259 ? 15.932 59.544 187.496 1.00 66.54 259 GLU B N 1
ATOM 6384 C CA . GLU B 2 259 ? 14.830 58.883 186.782 1.00 72.93 259 GLU B CA 1
ATOM 6385 C C . GLU B 2 259 ? 15.166 58.349 185.373 1.00 72.64 259 GLU B C 1
ATOM 6386 O O . GLU B 2 259 ? 14.284 57.836 184.686 1.00 76.77 259 GLU B O 1
ATOM 6392 N N . LEU B 2 260 ? 16.418 58.449 184.938 1.00 73.53 260 LEU B N 1
ATOM 6393 C CA . LEU B 2 260 ? 16.820 57.853 183.648 1.00 76.87 260 LEU B CA 1
ATOM 6394 C C . LEU B 2 260 ? 16.915 56.318 183.706 1.00 75.62 260 LEU B C 1
ATOM 6395 O O . LEU B 2 260 ? 16.825 55.635 182.680 1.00 77.09 260 LEU B O 1
ATOM 6400 N N . VAL B 2 261 ? 17.082 55.787 184.913 1.00 73.00 261 VAL B N 1
ATOM 6401 C CA . VAL B 2 261 ? 17.155 54.337 185.131 1.00 67.98 261 VAL B CA 1
ATOM 6402 C C . VAL B 2 261 ? 15.727 53.774 184.999 1.00 62.25 261 VAL B C 1
ATOM 6403 O O . VAL B 2 261 ? 14.807 54.295 185.637 1.00 64.83 261 VAL B O 1
ATOM 6407 N N . PRO B 2 262 ? 15.526 52.751 184.144 1.00 63.30 262 PRO B N 1
ATOM 6408 C CA . PRO B 2 262 ? 14.191 52.120 184.023 1.00 64.29 262 PRO B CA 1
ATOM 6409 C C . PRO B 2 262 ? 13.821 51.276 185.257 1.00 63.63 262 PRO B C 1
ATOM 6410 O O . PRO B 2 262 ? 14.662 50.542 185.771 1.00 66.05 262 PRO B O 1
ATOM 6414 N N . SER B 2 263 ? 12.586 51.384 185.734 1.00 60.69 263 SER B N 1
ATOM 6415 C CA . SER B 2 263 ? 12.106 50.549 186.822 1.00 58.42 263 SER B CA 1
ATOM 6416 C C . SER B 2 263 ? 12.003 49.098 186.384 1.00 61.16 263 SER B C 1
ATOM 6417 O O . SER B 2 263 ? 12.041 48.803 185.184 1.00 56.37 263 SER B O 1
ATOM 6420 N N . TYR B 2 264 ? 11.845 48.196 187.355 1.00 62.92 264 TYR B N 1
ATOM 6421 C CA . TYR B 2 264 ? 11.753 46.750 187.051 1.00 67.69 264 TYR B CA 1
ATOM 6422 C C . TYR B 2 264 ? 10.533 46.451 186.201 1.00 73.11 264 TYR B C 1
ATOM 6423 O O . TYR B 2 264 ? 10.576 45.578 185.342 1.00 78.33 264 TYR B O 1
ATOM 6432 N N . GLU B 2 265 ? 9.458 47.194 186.458 1.00 75.19 265 GLU B N 1
ATOM 6433 C CA . GLU B 2 265 ? 8.194 47.049 185.758 1.00 77.15 265 GLU B CA 1
ATOM 6434 C C . GLU B 2 265 ? 8.281 47.457 184.275 1.00 84.95 265 GLU B C 1
ATOM 6435 O O . GLU B 2 265 ? 7.653 46.821 183.421 1.00 81.41 265 GLU B O 1
ATOM 6441 N N . GLU B 2 266 ? 9.074 48.489 183.982 1.00 83.38 266 GLU B N 1
ATOM 6442 C CA . GLU B 2 266 ? 9.428 48.849 182.592 1.00 82.10 266 GLU B CA 1
ATOM 6443 C C . GLU B 2 266 ? 10.252 47.759 181.877 1.00 80.02 266 GLU B C 1
ATOM 6444 O O . GLU B 2 266 ? 10.096 47.553 180.676 1.00 86.26 266 GLU B O 1
ATOM 6450 N N . ARG B 2 267 ? 11.138 47.085 182.611 1.00 85.89 267 ARG B N 1
ATOM 6451 C CA . ARG B 2 267 ? 11.959 45.980 182.067 1.00 82.19 267 ARG B CA 1
ATOM 6452 C C . ARG B 2 267 ? 11.173 44.683 181.828 1.00 77.61 267 ARG B C 1
ATOM 6453 O O . ARG B 2 267 ? 11.612 43.834 181.058 1.00 75.48 267 ARG B O 1
ATOM 6461 N N . ILE B 2 268 ? 10.054 44.503 182.529 1.00 80.33 268 ILE B N 1
ATOM 6462 C CA . ILE B 2 268 ? 9.163 43.371 182.267 1.00 83.90 268 ILE B CA 1
ATOM 6463 C C . ILE B 2 268 ? 8.387 43.630 180.973 1.00 83.72 268 ILE B C 1
ATOM 6464 O O . ILE B 2 268 ? 8.247 42.710 180.165 1.00 83.82 268 ILE B O 1
ATOM 6469 N N . LYS B 2 269 ? 7.878 44.856 180.797 1.00 79.34 269 LYS B N 1
ATOM 6470 C CA . LYS B 2 269 ? 7.253 45.277 179.531 1.00 84.37 269 LYS B CA 1
ATOM 6471 C C . LYS B 2 269 ? 8.147 45.056 178.290 1.00 89.06 269 LYS B C 1
ATOM 6472 O O . LYS B 2 269 ? 7.668 44.503 177.299 1.00 86.17 269 LYS B O 1
ATOM 6478 N N . ALA B 2 270 ? 9.418 45.466 178.336 1.00 89.15 270 ALA B N 1
ATOM 6479 C CA . ALA B 2 270 ? 10.325 45.371 177.158 1.00 99.30 270 ALA B CA 1
ATOM 6480 C C . ALA B 2 270 ? 10.659 43.915 176.774 1.00 100.42 270 ALA B C 1
ATOM 6481 O O . ALA B 2 270 ? 11.813 43.575 176.533 1.00 115.22 270 ALA B O 1
ATOM 6483 N N . ASN B 2 271 ? 9.619 43.101 176.626 1.00 98.03 271 ASN B N 1
ATOM 6484 C CA . ASN B 2 271 ? 9.675 41.638 176.823 1.00 102.18 271 ASN B CA 1
ATOM 6485 C C . ASN B 2 271 ? 8.263 41.080 176.779 1.00 100.55 271 ASN B C 1
ATOM 6486 O O . ASN B 2 271 ? 7.970 40.143 176.040 1.00 110.82 271 ASN B O 1
ATOM 6491 N N . SER B 2 272 ? 7.411 41.669 177.615 1.00 98.67 272 SER B N 1
ATOM 6492 C CA . SER B 2 272 ? 6.001 41.320 177.735 1.00 100.56 272 SER B CA 1
ATOM 6493 C C . SER B 2 272 ? 5.102 42.565 177.632 1.00 105.94 272 SER B C 1
ATOM 6494 O O . SER B 2 272 ? 4.638 43.071 178.660 1.00 113.81 272 SER B O 1
ATOM 6497 N N . PRO B 2 273 ? 4.848 43.060 176.394 1.00 106.12 273 PRO B N 1
ATOM 6498 C CA . PRO B 2 273 ? 4.022 44.261 176.167 1.00 107.54 273 PRO B CA 1
ATOM 6499 C C . PRO B 2 273 ? 2.692 44.264 176.941 1.00 105.66 273 PRO B C 1
ATOM 6500 O O . PRO B 2 273 ? 2.325 45.277 177.556 1.00 91.93 273 PRO B O 1
ATOM 6504 N N . ALA B 2 274 ? 2.020 43.110 176.924 1.00 103.09 274 ALA B N 1
ATOM 6505 C CA . ALA B 2 274 ? 0.731 42.892 177.605 1.00 105.09 274 ALA B CA 1
ATOM 6506 C C . ALA B 2 274 ? 0.773 42.940 179.145 1.00 105.12 274 ALA B C 1
ATOM 6507 O O . ALA B 2 274 ? -0.285 42.972 179.781 1.00 109.11 274 ALA B O 1
ATOM 6509 N N . TYR B 2 275 ? 1.971 42.927 179.733 1.00 95.94 275 TYR B N 1
ATOM 6510 C CA . TYR B 2 275 ? 2.147 43.005 181.184 1.00 90.10 275 TYR B CA 1
ATOM 6511 C C . TYR B 2 275 ? 1.331 44.106 181.865 1.00 87.16 275 TYR B C 1
ATOM 6512 O O . TYR B 2 275 ? 0.468 43.814 182.691 1.00 89.17 275 TYR B O 1
ATOM 6521 N N . LEU B 2 276 ? 1.615 45.356 181.525 1.00 90.21 276 LEU B N 1
ATOM 6522 C CA . LEU B 2 276 ? 1.028 46.503 182.243 1.00 99.33 276 LEU B CA 1
ATOM 6523 C C . LEU B 2 276 ? -0.455 46.725 181.909 1.00 102.30 276 LEU B C 1
ATOM 6524 O O . LEU B 2 276 ? -1.193 47.363 182.686 1.00 96.69 276 LEU B O 1
ATOM 6529 N N . ASP B 2 277 ? -0.884 46.190 180.767 1.00 95.92 277 ASP B N 1
ATOM 6530 C CA . ASP B 2 277 ? -2.296 46.180 180.399 1.00 103.53 277 ASP B CA 1
ATOM 6531 C C . ASP B 2 277 ? -3.028 45.095 181.213 1.00 98.73 277 ASP B C 1
ATOM 6532 O O . ASP B 2 277 ? -3.998 45.395 181.921 1.00 107.72 277 ASP B O 1
ATOM 6537 N N . TYR B 2 278 ? -2.536 43.854 181.138 1.00 81.88 278 TYR B N 1
ATOM 6538 C CA . TYR B 2 278 ? -3.143 42.717 181.850 1.00 74.83 278 TYR B CA 1
ATOM 6539 C C . TYR B 2 278 ? -2.181 42.154 182.911 1.00 70.19 278 TYR B C 1
ATOM 6540 O O . TYR B 2 278 ? -1.425 41.204 182.677 1.00 65.27 278 TYR B O 1
ATOM 6549 N N . THR B 2 279 ? -2.224 42.756 184.094 1.00 73.60 279 THR B N 1
ATOM 6550 C CA . THR B 2 279 ? -1.301 42.400 185.194 1.00 68.25 279 THR B CA 1
ATOM 6551 C C . THR B 2 279 ? -1.650 41.008 185.784 1.00 63.37 279 THR B C 1
ATOM 65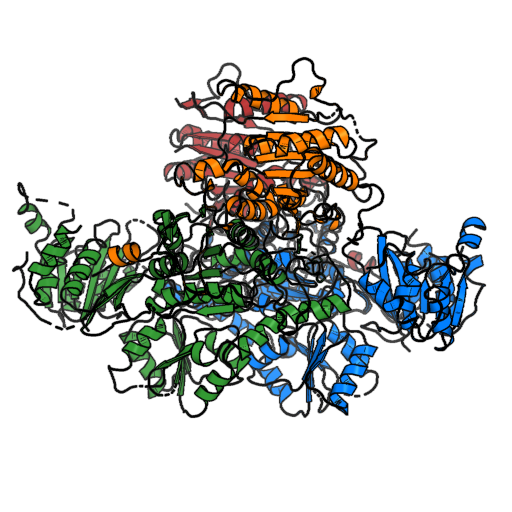52 O O . THR B 2 279 ? -2.800 40.583 185.699 1.00 65.66 279 THR B O 1
ATOM 6556 N N . PRO B 2 280 ? -0.676 40.305 186.395 1.00 56.00 280 PRO B N 1
ATOM 6557 C CA . PRO B 2 280 ? -0.986 39.020 187.049 1.00 54.70 280 PRO B CA 1
ATOM 6558 C C . PRO B 2 280 ? -2.216 39.035 187.982 1.00 54.71 280 PRO B C 1
ATOM 6559 O O . PRO B 2 280 ? -3.044 38.135 187.901 1.00 57.90 280 PRO B O 1
ATOM 6563 N N . ALA B 2 281 ? -2.349 40.068 188.813 1.00 53.71 281 ALA B N 1
ATOM 6564 C CA . ALA B 2 281 ? -3.522 40.244 189.703 1.00 52.08 281 ALA B CA 1
ATOM 6565 C C . ALA B 2 281 ? -4.887 40.396 189.025 1.00 54.18 281 ALA B C 1
ATOM 6566 O O . ALA B 2 281 ? -5.918 40.228 189.668 1.00 54.71 281 ALA B O 1
ATOM 6568 N N . LYS B 2 282 ? -4.901 40.790 187.763 1.00 60.58 282 LYS B N 1
ATOM 6569 C CA . LYS B 2 282 ? -6.150 40.949 187.025 1.00 63.65 282 LYS B CA 1
ATOM 6570 C C . LYS B 2 282 ? -6.483 39.781 186.077 1.00 59.92 282 LYS B C 1
ATOM 6571 O O . LYS B 2 282 ? -7.627 39.682 185.638 1.00 63.36 282 LYS B O 1
ATOM 6577 N N . GLN B 2 283 ? -5.521 38.901 185.774 1.00 52.47 283 GLN B N 1
ATOM 6578 C CA . GLN B 2 283 ? -5.769 37.802 184.832 1.00 53.45 283 GLN B CA 1
ATOM 6579 C C . GLN B 2 283 ? -6.757 36.795 185.383 1.00 52.60 283 GLN B C 1
ATOM 6580 O O . GLN B 2 283 ? -6.777 36.538 186.578 1.00 56.23 283 GLN B O 1
ATOM 6586 N N . LEU B 2 284 ? -7.623 36.279 184.517 1.00 58.98 284 LEU B N 1
ATOM 6587 C CA . LEU B 2 284 ? -8.696 35.351 184.925 1.00 60.99 284 LEU B CA 1
ATOM 6588 C C . LEU B 2 284 ? -8.326 33.958 184.490 1.00 57.39 284 LEU B C 1
ATOM 6589 O O . LEU B 2 284 ? -8.523 33.577 183.338 1.00 64.86 284 LEU B O 1
ATOM 6594 N N . ILE B 2 285 ? -7.809 33.187 185.426 1.00 56.20 285 ILE B N 1
ATOM 6595 C CA . ILE B 2 285 ? -7.316 31.857 185.120 1.00 59.11 285 ILE B CA 1
ATOM 6596 C C . ILE B 2 285 ? -8.436 30.824 185.089 1.00 55.07 285 ILE B C 1
ATOM 6597 O O . ILE B 2 285 ? -8.242 29.700 184.635 1.00 54.70 285 ILE B O 1
ATOM 6602 N N . GLU B 2 286 ? -9.597 31.225 185.581 1.00 55.05 286 GLU B N 1
ATOM 6603 C CA . GLU B 2 286 ? -10.717 30.351 185.812 1.00 68.68 286 GLU B CA 1
ATOM 6604 C C . GLU B 2 286 ? -11.970 31.076 185.319 1.00 69.51 286 GLU B C 1
ATOM 6605 O O . GLU B 2 286 ? -12.056 32.301 185.391 1.00 71.69 286 GLU B O 1
ATOM 6611 N N . LYS B 2 287 ? -12.928 30.330 184.786 1.00 75.81 287 LYS B N 1
ATOM 6612 C CA . LYS B 2 287 ? -14.286 30.856 184.595 1.00 76.17 287 LYS B CA 1
ATOM 6613 C C . LYS B 2 287 ? -15.255 29.746 184.944 1.00 70.80 287 LYS B C 1
ATOM 6614 O O . LYS B 2 287 ? -15.215 28.667 184.329 1.00 66.44 287 LYS B O 1
ATOM 6620 N N . GLU B 2 288 ? -16.077 29.994 185.966 1.00 73.71 288 GLU B N 1
ATOM 6621 C CA . GLU B 2 288 ? -17.003 29.001 186.532 1.00 77.68 288 GLU B CA 1
ATOM 6622 C C . GLU B 2 288 ? -16.307 27.674 186.823 1.00 73.29 288 GLU B C 1
ATOM 6623 O O . GLU B 2 288 ? -16.836 26.591 186.541 1.00 74.28 288 GLU B O 1
ATOM 6629 N N . GLY B 2 289 ? -15.114 27.791 187.409 1.00 70.24 289 GLY B N 1
ATOM 6630 C CA . GLY B 2 289 ? -14.240 26.654 187.711 1.00 65.08 289 GLY B CA 1
ATOM 6631 C C . GLY B 2 289 ? -13.672 25.902 186.522 1.00 64.03 289 GLY B C 1
ATOM 6632 O O . GLY B 2 289 ? -13.261 24.753 186.651 1.00 65.24 289 GLY B O 1
ATOM 6633 N N . LYS B 2 290 ? -13.621 26.554 185.373 1.00 63.60 290 LYS B N 1
ATOM 6634 C CA . LYS B 2 290 ? -13.091 25.973 184.162 1.00 66.06 290 LYS B CA 1
ATOM 6635 C C . LYS B 2 290 ? -11.826 26.770 183.820 1.00 61.91 290 LYS B C 1
ATOM 6636 O O . LYS B 2 290 ? -11.871 28.003 183.712 1.00 64.74 290 LYS B O 1
ATOM 6642 N N . LEU B 2 291 ? -10.715 26.057 183.653 1.00 54.76 291 LEU B N 1
ATOM 6643 C CA . LEU B 2 291 ? -9.416 26.660 183.438 1.00 53.93 291 LEU B CA 1
ATOM 6644 C C . LEU B 2 291 ? -9.360 27.258 182.046 1.00 58.40 291 LEU B C 1
ATOM 6645 O O . LEU B 2 291 ? -9.646 26.575 181.068 1.00 59.82 291 LEU B O 1
ATOM 6650 N N . THR B 2 292 ? -8.998 28.537 181.965 1.00 59.06 292 THR B N 1
ATOM 6651 C CA . THR B 2 292 ? -9.034 29.284 180.711 1.00 54.34 292 THR B CA 1
ATOM 6652 C C . THR B 2 292 ? -7.726 29.250 179.926 1.00 55.37 292 THR B C 1
ATOM 6653 O O . THR B 2 292 ? -7.723 29.601 178.761 1.00 57.02 292 THR B O 1
ATOM 6657 N N . THR B 2 293 ? -6.627 28.837 180.546 1.00 50.94 293 THR B N 1
ATOM 6658 C CA . THR B 2 293 ? -5.300 28.929 179.932 1.00 53.02 293 THR B CA 1
ATOM 6659 C C . THR B 2 293 ? -5.147 27.908 178.818 1.00 56.90 293 THR B C 1
ATOM 6660 O O . THR B 2 293 ? -5.421 26.742 179.025 1.00 67.56 293 THR B O 1
ATOM 6664 N N . ILE B 2 294 ? -4.654 28.340 177.662 1.00 60.10 294 ILE B N 1
ATOM 6665 C CA . ILE B 2 294 ? -4.457 27.457 176.508 1.00 67.10 294 ILE B CA 1
ATOM 6666 C C . ILE B 2 294 ? -3.100 26.743 176.575 1.00 67.93 294 ILE B C 1
ATOM 6667 O O . ILE B 2 294 ? -2.076 27.389 176.508 1.00 63.74 294 ILE B O 1
ATOM 6672 N N . ILE B 2 295 ? -3.122 25.412 176.662 1.00 73.94 295 ILE B N 1
ATOM 6673 C CA . ILE B 2 295 ? -1.917 24.573 176.874 1.00 76.29 295 ILE B CA 1
ATOM 6674 C C . ILE B 2 295 ? -1.460 23.836 175.618 1.00 75.43 295 ILE B C 1
ATOM 6675 O O . ILE B 2 295 ? -0.342 23.278 175.545 1.00 68.06 295 ILE B O 1
ATOM 6680 N N . ASP B 2 296 ? -2.295 23.923 174.599 1.00 78.30 296 ASP B N 1
ATOM 6681 C CA . ASP B 2 296 ? -2.245 23.013 173.472 1.00 77.56 296 ASP B CA 1
ATOM 6682 C C . ASP B 2 296 ? -0.922 23.074 172.677 1.00 68.00 296 ASP B C 1
ATOM 6683 O O . ASP B 2 296 ? -0.341 22.022 172.433 1.00 64.21 296 ASP B O 1
ATOM 6688 N N . PRO B 2 297 ? -0.397 24.285 172.362 1.00 62.35 297 PRO B N 1
ATOM 6689 C CA . PRO B 2 297 ? 0.952 24.324 171.786 1.00 63.15 297 PRO B CA 1
ATOM 6690 C C . PRO B 2 297 ? 2.062 23.786 172.689 1.00 70.93 297 PRO B C 1
ATOM 6691 O O . PRO B 2 297 ? 3.056 23.305 172.155 1.00 73.28 297 PRO B O 1
ATOM 6695 N N . LEU B 2 298 ? 1.911 23.874 174.021 1.00 71.70 298 LEU B N 1
ATOM 6696 C CA . LEU B 2 298 ? 2.939 23.329 174.948 1.00 71.53 298 LEU B CA 1
ATOM 6697 C C . LEU B 2 298 ? 2.954 21.819 174.904 1.00 65.29 298 LEU B C 1
ATOM 6698 O O . LEU B 2 298 ? 4.010 21.195 174.946 1.00 63.86 298 LEU B O 1
ATOM 6703 N N . LEU B 2 299 ? 1.768 21.249 174.813 1.00 66.05 299 LEU B N 1
ATOM 6704 C CA . LEU B 2 299 ? 1.621 19.811 174.703 1.00 68.81 299 LEU B CA 1
ATOM 6705 C C . LEU B 2 299 ? 1.940 19.345 173.281 1.00 72.46 299 LEU B C 1
ATOM 6706 O O . LEU B 2 299 ? 2.596 18.318 173.123 1.00 67.58 299 LEU B O 1
ATOM 6711 N N . LYS B 2 300 ? 1.505 20.103 172.270 1.00 70.31 300 LYS B N 1
ATOM 6712 C CA . LYS B 2 300 ? 1.790 19.795 170.863 1.00 73.28 300 LYS B CA 1
ATOM 6713 C C . LYS B 2 300 ? 3.288 19.703 170.602 1.00 75.42 300 LYS B C 1
ATOM 6714 O O . LYS B 2 300 ? 3.736 18.723 170.022 1.00 86.13 300 LYS B O 1
ATOM 6720 N N . GLU B 2 301 ? 4.066 20.678 171.072 1.00 76.40 301 GLU B N 1
ATOM 6721 C CA . GLU B 2 301 ? 5.534 20.642 170.910 1.00 80.79 301 GLU B CA 1
ATOM 6722 C C . GLU B 2 301 ? 6.227 19.424 171.562 1.00 80.10 301 GLU B C 1
ATOM 6723 O O . GLU B 2 301 ? 7.417 19.219 171.356 1.00 86.27 301 GLU B O 1
ATOM 6729 N N . ARG B 2 302 ? 5.472 18.626 172.321 1.00 76.40 302 ARG B N 1
ATOM 6730 C CA . ARG B 2 302 ? 5.945 17.394 172.953 1.00 74.36 302 ARG B CA 1
ATOM 6731 C C . ARG B 2 302 ? 5.263 16.072 172.512 1.00 77.49 302 ARG B C 1
ATOM 6732 O O . ARG B 2 302 ? 5.578 15.017 173.070 1.00 72.88 302 ARG B O 1
ATOM 6740 N N . GLU B 2 303 ? 4.358 16.119 171.522 1.00 78.24 303 GLU B N 1
ATOM 6741 C CA . GLU B 2 303 ? 3.796 14.902 170.906 1.00 75.17 303 GLU B CA 1
ATOM 6742 C C . GLU B 2 303 ? 4.923 14.004 170.375 1.00 75.77 303 GLU B C 1
ATOM 6743 O O . GLU B 2 303 ? 5.951 14.493 169.863 1.00 65.41 303 GLU B O 1
ATOM 6749 N N . VAL B 2 304 ? 4.722 12.695 170.511 1.00 78.15 304 VAL B N 1
ATOM 6750 C CA . VAL B 2 304 ? 5.587 11.686 169.880 1.00 82.02 304 VAL B CA 1
ATOM 6751 C C . VAL B 2 304 ? 5.094 11.421 168.469 1.00 78.14 304 VAL B C 1
ATOM 6752 O O . VAL B 2 304 ? 5.892 11.150 167.582 1.00 82.21 304 VAL B O 1
ATOM 6756 N N . ARG C 1 2 ? 9.746 -5.831 177.381 1.00 74.93 2 ARG C N 1
ATOM 6757 C CA . ARG C 1 2 ? 10.795 -5.152 178.239 1.00 79.96 2 ARG C CA 1
ATOM 6758 C C . ARG C 1 2 ? 12.241 -5.471 177.830 1.00 75.16 2 ARG C C 1
ATOM 6759 O O . ARG C 1 2 ? 12.758 -6.547 178.126 1.00 72.21 2 ARG C O 1
ATOM 6767 N N . LEU C 1 3 ? 12.874 -4.502 177.173 1.00 71.48 3 LEU C N 1
ATOM 6768 C CA . LEU C 1 3 ? 14.311 -4.492 176.898 1.00 69.59 3 LEU C CA 1
ATOM 6769 C C . LEU C 1 3 ? 15.045 -3.338 177.615 1.00 65.70 3 LEU C C 1
ATOM 6770 O O . LEU C 1 3 ? 14.476 -2.300 177.859 1.00 61.60 3 LEU C O 1
ATOM 6775 N N . SER C 1 4 ? 16.335 -3.491 177.858 1.00 63.59 4 SER C N 1
ATOM 6776 C CA . SER C 1 4 ? 17.072 -2.584 178.730 1.00 63.10 4 SER C CA 1
ATOM 6777 C C . SER C 1 4 ? 18.359 -2.074 178.080 1.00 64.28 4 SER C C 1
ATOM 6778 O O . SER C 1 4 ? 19.374 -2.794 178.011 1.00 68.78 4 SER C O 1
ATOM 6781 N N . TRP C 1 5 ? 18.311 -0.813 177.646 1.00 59.12 5 TRP C N 1
ATOM 6782 C CA . TRP C 1 5 ? 19.343 -0.209 176.835 1.00 54.43 5 TRP C CA 1
ATOM 6783 C C . TRP C 1 5 ? 20.084 0.879 177.595 1.00 60.62 5 TRP C C 1
ATOM 6784 O O . TRP C 1 5 ? 19.485 1.677 178.309 1.00 57.69 5 TRP C O 1
ATOM 6795 N N . VAL C 1 6 ? 21.402 0.892 177.438 1.00 64.21 6 VAL C N 1
ATOM 6796 C CA . VAL C 1 6 ? 22.259 1.893 178.054 1.00 61.24 6 VAL C CA 1
ATOM 6797 C C . VAL C 1 6 ? 23.231 2.420 176.990 1.00 64.21 6 VAL C C 1
ATOM 6798 O O . VAL C 1 6 ? 23.828 1.653 176.237 1.00 69.21 6 VAL C O 1
ATOM 6802 N N . ILE C 1 7 ? 23.355 3.741 176.933 1.00 64.41 7 ILE C N 1
ATOM 6803 C CA . ILE C 1 7 ? 24.445 4.413 176.213 1.00 72.56 7 ILE C CA 1
ATOM 6804 C C . ILE C 1 7 ? 25.255 5.174 177.263 1.00 68.63 7 ILE C C 1
ATOM 6805 O O . ILE C 1 7 ? 24.677 5.710 178.182 1.00 67.16 7 ILE C O 1
ATOM 6810 N N . GLY C 1 8 ? 26.581 5.202 177.121 1.00 70.59 8 GLY C N 1
ATOM 6811 C CA . GLY C 1 8 ? 27.457 5.825 178.110 1.00 70.38 8 GLY C CA 1
ATOM 6812 C C . GLY C 1 8 ? 28.733 6.423 177.541 1.00 78.27 8 GLY C C 1
ATOM 6813 O O . GLY C 1 8 ? 29.248 5.992 176.499 1.00 81.51 8 GLY C O 1
ATOM 6814 N N . GLY C 1 9 ? 29.246 7.427 178.249 1.00 78.41 9 GLY C N 1
ATOM 6815 C CA . GLY C 1 9 ? 30.519 8.061 177.922 1.00 78.24 9 GLY C CA 1
ATOM 6816 C C . GLY C 1 9 ? 30.717 9.358 178.675 1.00 76.82 9 GLY C C 1
ATOM 6817 O O . GLY C 1 9 ? 30.059 9.603 179.679 1.00 87.07 9 GLY C O 1
ATOM 6818 N N . ALA C 1 10 ? 31.631 10.188 178.188 1.00 75.57 10 ALA C N 1
ATOM 6819 C CA . ALA C 1 10 ? 31.983 11.449 178.848 1.00 82.20 10 ALA C CA 1
ATOM 6820 C C . ALA C 1 10 ? 30.916 12.519 178.610 1.00 83.98 10 ALA C C 1
ATOM 6821 O O . ALA C 1 10 ? 30.304 12.547 177.546 1.00 91.08 10 ALA C O 1
ATOM 6823 N N . GLN C 1 11 ? 30.713 13.408 179.582 1.00 81.85 11 GLN C N 1
ATOM 6824 C CA . GLN C 1 11 ? 29.747 14.505 179.423 1.00 85.68 11 GLN C CA 1
ATOM 6825 C C . GLN C 1 11 ? 30.155 15.430 178.282 1.00 84.67 11 GLN C C 1
ATOM 6826 O O . GLN C 1 11 ? 31.324 15.462 177.891 1.00 80.49 11 GLN C O 1
ATOM 6832 N N . GLY C 1 12 ? 29.187 16.187 177.769 1.00 85.93 12 GLY C N 1
ATOM 6833 C CA . GLY C 1 12 ? 29.383 17.050 176.591 1.00 83.79 12 GLY C CA 1
ATOM 6834 C C . GLY C 1 12 ? 30.069 16.362 175.418 1.00 87.47 12 GLY C C 1
ATOM 6835 O O . GLY C 1 12 ? 31.007 16.904 174.835 1.00 90.36 12 GLY C O 1
ATOM 6836 N N . THR C 1 13 ? 29.617 15.154 175.092 1.00 87.53 13 THR C N 1
ATOM 6837 C CA . THR C 1 13 ? 30.212 14.348 174.021 1.00 82.05 13 THR C CA 1
ATOM 6838 C C . THR C 1 13 ? 29.080 13.791 173.147 1.00 77.29 13 THR C C 1
ATOM 6839 O O . THR C 1 13 ? 29.163 12.678 172.644 1.00 95.80 13 THR C O 1
ATOM 6843 N N . GLY C 1 14 ? 28.018 14.582 172.980 1.00 78.17 14 GLY C N 1
ATOM 6844 C CA . GLY C 1 14 ? 26.801 14.189 172.226 1.00 77.06 14 GLY C CA 1
ATOM 6845 C C . GLY C 1 14 ? 26.001 12.983 172.717 1.00 76.95 14 GLY C C 1
ATOM 6846 O O . GLY C 1 14 ? 25.091 12.509 172.026 1.00 80.13 14 GLY C O 1
ATOM 6847 N N . ILE C 1 15 ? 26.334 12.494 173.908 1.00 76.33 15 ILE C N 1
ATOM 6848 C CA . ILE C 1 15 ? 25.625 11.404 174.547 1.00 77.11 15 ILE C CA 1
ATOM 6849 C C . ILE C 1 15 ? 24.555 12.072 175.383 1.00 79.51 15 ILE C C 1
ATOM 6850 O O . ILE C 1 15 ? 24.793 12.469 176.522 1.00 101.34 15 ILE C O 1
ATOM 6855 N N . ASP C 1 16 ? 23.392 12.216 174.774 1.00 73.93 16 ASP C N 1
ATOM 6856 C CA . ASP C 1 16 ? 22.209 12.893 175.331 1.00 72.24 16 ASP C CA 1
ATOM 6857 C C . ASP C 1 16 ? 21.316 13.187 174.153 1.00 67.44 16 ASP C C 1
ATOM 6858 O O . ASP C 1 16 ? 20.149 12.845 174.181 1.00 61.22 16 ASP C O 1
ATOM 6863 N N . THR C 1 17 ? 21.900 13.792 173.112 1.00 70.67 17 THR C N 1
ATOM 6864 C CA . THR C 1 17 ? 21.260 13.945 171.809 1.00 78.10 17 THR C CA 1
ATOM 6865 C C . THR C 1 17 ? 21.139 12.543 171.172 1.00 72.28 17 THR C C 1
ATOM 6866 O O . THR C 1 17 ? 20.075 12.156 170.680 1.00 68.92 17 THR C O 1
ATOM 6870 N N . ALA C 1 18 ? 22.227 11.779 171.231 1.00 66.55 18 ALA C N 1
ATOM 6871 C CA . ALA C 1 18 ? 22.223 10.378 170.804 1.00 70.77 18 ALA C CA 1
ATOM 6872 C C . ALA C 1 18 ? 21.094 9.591 171.460 1.00 64.23 18 ALA C C 1
ATOM 6873 O O . ALA C 1 18 ? 20.304 8.937 170.785 1.00 63.65 18 ALA C O 1
ATOM 6875 N N . ALA C 1 19 ? 21.035 9.675 172.783 1.00 63.62 19 ALA C N 1
ATOM 6876 C CA . ALA C 1 19 ? 19.956 9.078 173.572 1.00 63.89 19 ALA C CA 1
ATOM 6877 C C . ALA C 1 19 ? 18.584 9.649 173.199 1.00 65.15 19 ALA C C 1
ATOM 6878 O O . ALA C 1 19 ? 17.630 8.887 173.004 1.00 62.72 19 ALA C O 1
ATOM 6880 N N . ASN C 1 20 ? 18.488 10.972 173.062 1.00 61.83 20 ASN C N 1
ATOM 6881 C CA . ASN C 1 20 ? 17.225 11.594 172.630 1.00 64.02 20 ASN C CA 1
ATOM 6882 C C . ASN C 1 20 ? 16.708 10.914 171.370 1.00 62.60 20 ASN C C 1
ATOM 6883 O O . ASN C 1 20 ? 15.590 10.369 171.365 1.00 54.73 20 ASN C O 1
ATOM 6888 N N . ILE C 1 21 ? 17.544 10.924 170.323 1.00 68.95 21 ILE C N 1
ATOM 6889 C CA . ILE C 1 21 ? 17.180 10.393 168.986 1.00 70.93 21 ILE C CA 1
ATOM 6890 C C . ILE C 1 21 ? 16.754 8.929 169.017 1.00 66.33 21 ILE C C 1
ATOM 6891 O O . ILE C 1 21 ? 15.682 8.583 168.537 1.00 71.38 21 ILE C O 1
ATOM 6896 N N . PHE C 1 22 ? 17.595 8.077 169.589 1.00 63.98 22 PHE C N 1
ATOM 6897 C CA . PHE C 1 22 ? 17.240 6.665 169.779 1.00 66.48 22 PHE C CA 1
ATOM 6898 C C . PHE C 1 22 ? 15.825 6.558 170.315 1.00 70.50 22 PHE C C 1
ATOM 6899 O O . PHE C 1 22 ? 14.985 5.897 169.717 1.00 76.36 22 PHE C O 1
ATOM 6907 N N . GLY C 1 23 ? 15.572 7.264 171.420 1.00 64.66 23 GLY C N 1
ATOM 6908 C CA . GLY C 1 23 ? 14.286 7.246 172.092 1.00 54.94 23 GLY C CA 1
ATOM 6909 C C . GLY C 1 23 ? 13.146 7.816 171.287 1.00 58.90 23 GLY C C 1
ATOM 6910 O O . GLY C 1 23 ? 12.067 7.237 171.283 1.00 59.22 23 GLY C O 1
ATOM 6911 N N . ASN C 1 24 ? 13.362 8.931 170.587 1.00 63.65 24 ASN C N 1
ATOM 6912 C CA . ASN C 1 24 ? 12.331 9.399 169.645 1.00 68.92 24 ASN C CA 1
ATOM 6913 C C . ASN C 1 24 ? 12.049 8.278 168.647 1.00 68.29 24 ASN C C 1
ATOM 6914 O O . ASN C 1 24 ? 10.920 7.823 168.542 1.00 77.33 24 ASN C O 1
ATOM 6919 N N . ALA C 1 25 ? 13.092 7.795 167.976 1.00 69.43 25 ALA C N 1
ATOM 6920 C CA . ALA C 1 25 ? 12.955 6.759 166.943 1.00 70.43 25 ALA C CA 1
ATOM 6921 C C . ALA C 1 25 ? 12.141 5.572 167.438 1.00 72.90 25 ALA C C 1
ATOM 6922 O O . ALA C 1 25 ? 11.036 5.345 166.942 1.00 86.53 25 ALA C O 1
ATOM 6924 N N . VAL C 1 26 ? 12.658 4.861 168.443 1.00 62.72 26 VAL C N 1
ATOM 6925 C CA . VAL C 1 26 ? 11.985 3.699 169.022 1.00 57.25 26 VAL C CA 1
ATOM 6926 C C . VAL C 1 26 ? 10.533 4.021 169.484 1.00 64.59 26 VAL C C 1
ATOM 6927 O O . VAL C 1 26 ? 9.671 3.153 169.379 1.00 69.72 26 VAL C O 1
ATOM 6931 N N . ALA C 1 27 ? 10.255 5.231 169.983 1.00 63.28 27 ALA C N 1
ATOM 6932 C CA . ALA C 1 27 ? 8.898 5.559 170.498 1.00 69.69 27 ALA C CA 1
ATOM 6933 C C . ALA C 1 27 ? 7.848 5.831 169.421 1.00 68.30 27 ALA C C 1
ATOM 6934 O O . ALA C 1 27 ? 6.717 5.361 169.541 1.00 66.11 27 ALA C O 1
ATOM 6936 N N . SER C 1 28 ? 8.225 6.611 168.408 1.00 70.18 28 SER C N 1
ATOM 6937 C CA . SER C 1 28 ? 7.383 6.902 167.223 1.00 74.73 28 SER C CA 1
ATOM 6938 C C . SER C 1 28 ? 6.954 5.672 166.389 1.00 75.86 28 SER C C 1
ATOM 6939 O O . SER C 1 28 ? 5.930 5.712 165.701 1.00 76.70 28 SER C O 1
ATOM 6942 N N . ALA C 1 29 ? 7.765 4.612 166.436 1.00 75.75 29 ALA C N 1
ATOM 6943 C CA . ALA C 1 29 ? 7.394 3.272 165.953 1.00 73.31 29 ALA C CA 1
ATOM 6944 C C . ALA C 1 29 ? 6.160 2.698 166.658 1.00 81.57 29 ALA C C 1
ATOM 6945 O O . ALA C 1 29 ? 5.397 1.938 166.051 1.00 87.71 29 ALA C O 1
ATOM 6947 N N . GLY C 1 30 ? 5.985 3.059 167.935 1.00 82.73 30 GLY C N 1
ATOM 6948 C CA . GLY C 1 30 ? 4.837 2.644 168.743 1.00 77.03 30 GLY C CA 1
ATOM 6949 C C . GLY C 1 30 ? 5.158 2.011 170.087 1.00 73.06 30 GLY C C 1
ATOM 6950 O O . GLY C 1 30 ? 4.241 1.646 170.828 1.00 74.69 30 GLY C O 1
ATOM 6951 N N . TYR C 1 31 ? 6.435 1.872 170.413 1.00 71.25 31 TYR C N 1
ATOM 6952 C CA . TYR C 1 31 ? 6.841 1.385 171.738 1.00 79.02 31 TYR C CA 1
ATOM 6953 C C . TYR C 1 31 ? 6.831 2.465 172.842 1.00 75.23 31 TYR C C 1
ATOM 6954 O O . TYR C 1 31 ? 6.778 3.666 172.565 1.00 76.65 31 TYR C O 1
ATOM 6963 N N . TYR C 1 32 ? 6.877 2.011 174.093 1.00 75.59 32 TYR C N 1
ATOM 6964 C CA . TYR C 1 32 ? 6.935 2.892 175.279 1.00 72.04 32 TYR C CA 1
ATOM 6965 C C . TYR C 1 32 ? 8.368 3.008 175.809 1.00 69.90 32 TYR C C 1
ATOM 6966 O O . TYR C 1 32 ? 9.092 2.029 175.785 1.00 67.45 32 TYR C O 1
ATOM 6975 N N . ILE C 1 33 ? 8.778 4.201 176.261 1.00 75.01 33 ILE C N 1
ATOM 6976 C CA . ILE C 1 33 ? 10.086 4.396 176.943 1.00 69.28 33 ILE C CA 1
ATOM 6977 C C . ILE C 1 33 ? 9.918 5.022 178.321 1.00 68.26 33 ILE C C 1
ATOM 6978 O O . ILE C 1 33 ? 9.136 5.946 178.484 1.00 64.29 33 ILE C O 1
ATOM 6983 N N . TYR C 1 34 ? 10.664 4.482 179.292 1.00 66.49 34 TYR C N 1
ATOM 6984 C CA . TYR C 1 34 ? 11.045 5.178 180.505 1.00 63.50 34 TYR C CA 1
ATOM 6985 C C . TYR C 1 34 ? 12.541 5.385 180.437 1.00 61.75 34 TYR C C 1
ATOM 6986 O O . TYR C 1 34 ? 13.299 4.411 180.525 1.00 59.94 34 TYR C O 1
ATOM 6995 N N . GLY C 1 35 ? 12.968 6.639 180.312 1.00 58.34 35 GLY C N 1
ATOM 6996 C CA . GLY C 1 35 ? 14.405 6.988 180.386 1.00 58.65 35 GLY C CA 1
ATOM 6997 C C . GLY C 1 35 ? 14.833 7.726 181.649 1.00 56.83 35 GLY C C 1
ATOM 6998 O O . GLY C 1 35 ? 14.026 8.373 182.287 1.00 55.14 35 GLY C O 1
ATOM 6999 N N . ASN C 1 36 ? 16.115 7.615 181.993 1.00 60.39 36 ASN C N 1
ATOM 7000 C CA . ASN C 1 36 ? 16.717 8.315 183.119 1.00 62.42 36 ASN C CA 1
ATOM 7001 C C . ASN C 1 36 ? 18.228 8.504 182.964 1.00 67.31 36 ASN C C 1
ATOM 7002 O O . ASN C 1 36 ? 18.920 7.582 182.548 1.00 75.09 36 ASN C O 1
ATOM 7007 N N . ARG C 1 37 ? 18.738 9.670 183.357 1.00 72.82 37 ARG C N 1
ATOM 7008 C CA . ARG C 1 37 ? 20.185 9.983 183.249 1.00 74.21 37 ARG C CA 1
ATOM 7009 C C . ARG C 1 37 ? 20.871 10.002 184.627 1.00 71.97 37 ARG C C 1
ATOM 7010 O O . ARG C 1 37 ? 20.283 10.403 185.623 1.00 69.39 37 ARG C O 1
ATOM 7018 N N . GLU C 1 38 ? 22.114 9.537 184.666 1.00 72.81 38 GLU C N 1
ATOM 7019 C CA . GLU C 1 38 ? 22.909 9.448 185.898 1.00 76.75 38 GLU C CA 1
ATOM 7020 C C . GLU C 1 38 ? 24.248 10.137 185.628 1.00 76.30 38 GLU C C 1
ATOM 7021 O O . GLU C 1 38 ? 24.934 9.795 184.666 1.00 69.23 38 GLU C O 1
ATOM 7027 N N . TYR C 1 39 ? 24.631 11.070 186.498 1.00 81.09 39 TYR C N 1
ATOM 7028 C CA . TYR C 1 39 ? 25.750 11.971 186.239 1.00 81.16 39 TYR C CA 1
ATOM 7029 C C . TYR C 1 39 ? 26.326 12.539 187.528 1.00 86.81 39 TYR C C 1
ATOM 7030 O O . TYR C 1 39 ? 25.673 12.515 188.569 1.00 93.44 39 TYR C O 1
ATOM 7039 N N . TYR C 1 40 ? 27.550 13.059 187.427 1.00 96.94 40 TYR C N 1
ATOM 7040 C CA . TYR C 1 40 ? 28.311 13.623 188.562 1.00 98.88 40 TYR C CA 1
ATOM 7041 C C . TYR C 1 40 ? 28.254 15.163 188.485 1.00 103.75 40 TYR C C 1
ATOM 7042 O O . TYR C 1 40 ? 27.874 15.718 187.445 1.00 95.07 40 TYR C O 1
ATOM 7051 N N . SER C 1 41 ? 28.637 15.829 189.581 1.00 111.73 41 SER C N 1
ATOM 7052 C CA . SER C 1 41 ? 28.609 17.311 189.697 1.00 116.67 41 SER C CA 1
ATOM 7053 C C . SER C 1 41 ? 29.781 18.001 188.953 1.00 120.74 41 SER C C 1
ATOM 7054 O O . SER C 1 41 ? 30.771 18.415 189.573 1.00 112.70 41 SER C O 1
ATOM 7057 N N . ASN C 1 42 ? 29.649 18.096 187.624 1.00 122.41 42 ASN C N 1
ATOM 7058 C CA . ASN C 1 42 ? 30.586 18.819 186.736 1.00 111.84 42 ASN C CA 1
ATOM 7059 C C . ASN C 1 42 ? 29.791 19.589 185.682 1.00 106.80 42 ASN C C 1
ATOM 7060 O O . ASN C 1 42 ? 28.890 19.032 185.056 1.00 98.86 42 ASN C O 1
ATOM 7065 N N . GLY C 1 45 ? 32.987 16.597 181.842 1.00 98.43 45 GLY C N 1
ATOM 7066 C CA . GLY C 1 45 ? 34.207 15.798 181.993 1.00 97.43 45 GLY C CA 1
ATOM 7067 C C . GLY C 1 45 ? 33.979 14.356 182.439 1.00 91.14 45 GLY C C 1
ATOM 7068 O O . GLY C 1 45 ? 34.410 13.420 181.766 1.00 76.24 45 GLY C O 1
ATOM 7069 N N . ARG C 1 46 ? 33.280 14.198 183.567 1.00 89.74 46 ARG C N 1
ATOM 7070 C CA . ARG C 1 46 ? 33.042 12.898 184.217 1.00 89.88 46 ARG C CA 1
ATOM 7071 C C . ARG C 1 46 ? 32.169 11.963 183.359 1.00 84.08 46 ARG C C 1
ATOM 7072 O O . ARG C 1 46 ? 31.770 12.303 182.232 1.00 76.34 46 ARG C O 1
ATOM 7080 N N . HIS C 1 47 ? 31.887 10.772 183.878 1.00 79.80 47 HIS C N 1
ATOM 7081 C CA . HIS C 1 47 ? 31.099 9.803 183.130 1.00 78.96 47 HIS C CA 1
ATOM 7082 C C . HIS C 1 47 ? 29.623 9.893 183.476 1.00 78.67 47 HIS C C 1
ATOM 7083 O O . HIS C 1 47 ? 29.252 9.961 184.658 1.00 79.70 47 HIS C O 1
ATOM 7090 N N . SER C 1 48 ? 28.797 9.879 182.432 1.00 68.54 48 SER C N 1
ATOM 7091 C CA . SER C 1 48 ? 27.366 9.690 182.566 1.00 70.20 48 SER C CA 1
ATOM 7092 C C . SER C 1 48 ? 26.878 8.595 181.631 1.00 69.84 48 SER C C 1
ATOM 7093 O O . SER C 1 48 ? 27.549 8.241 180.676 1.00 76.71 48 SER C O 1
ATOM 7096 N N . TYR C 1 49 ? 25.697 8.067 181.922 1.00 68.45 49 TYR C N 1
ATOM 7097 C CA . TYR C 1 49 ? 24.999 7.190 181.003 1.00 65.22 49 TYR C CA 1
ATOM 7098 C C . TYR C 1 49 ? 23.490 7.411 181.051 1.00 67.38 49 TYR C C 1
ATOM 7099 O O . TYR C 1 49 ? 22.970 7.969 182.003 1.00 76.58 49 TYR C O 1
ATOM 7108 N N . PHE C 1 50 ? 22.809 6.986 179.994 1.00 67.76 50 PHE C N 1
ATOM 7109 C CA . PHE C 1 50 ? 21.352 7.004 179.908 1.00 65.44 50 PHE C CA 1
ATOM 7110 C C . PHE C 1 50 ? 20.877 5.569 179.892 1.00 65.26 50 PHE C C 1
ATOM 7111 O O . PHE C 1 50 ? 21.361 4.786 179.104 1.00 69.18 50 PHE C O 1
ATOM 7119 N N . SER C 1 51 ? 19.932 5.236 180.758 1.00 59.41 51 SER C N 1
ATOM 7120 C CA . SER C 1 51 ? 19.366 3.919 180.811 1.00 56.93 51 SER C CA 1
ATOM 7121 C C . SER C 1 51 ? 17.930 4.074 180.429 1.00 56.92 51 SER C C 1
ATOM 7122 O O . SER C 1 51 ? 17.233 4.881 181.005 1.00 58.70 51 SER C O 1
ATOM 7125 N N . LEU C 1 52 ? 17.481 3.330 179.426 1.00 65.94 52 LEU C N 1
ATOM 7126 C CA . LEU C 1 52 ? 16.046 3.259 179.154 1.00 66.82 52 LEU C CA 1
ATOM 7127 C C . LEU C 1 52 ? 15.585 1.842 179.003 1.00 60.27 52 LEU C C 1
ATOM 7128 O O . LEU C 1 52 ? 16.372 0.937 178.771 1.00 58.53 52 LEU C O 1
ATOM 7133 N N . THR C 1 53 ? 14.293 1.675 179.213 1.00 61.49 53 THR C N 1
ATOM 7134 C CA . THR C 1 53 ? 13.631 0.417 179.064 1.00 66.01 53 THR C CA 1
ATOM 7135 C C . THR C 1 53 ? 12.685 0.655 177.939 1.00 67.72 53 THR C C 1
ATOM 7136 O O . THR C 1 53 ? 12.028 1.693 177.935 1.00 65.84 53 THR C O 1
ATOM 7140 N N . ILE C 1 54 ? 12.618 -0.308 177.010 1.00 72.33 54 ILE C N 1
ATOM 7141 C CA . ILE C 1 54 ? 11.744 -0.281 175.827 1.00 68.20 54 ILE C CA 1
ATOM 7142 C C . ILE C 1 54 ? 10.720 -1.383 176.031 1.00 65.30 54 ILE C C 1
ATOM 7143 O O . ILE C 1 54 ? 11.100 -2.496 176.379 1.00 69.85 54 ILE C O 1
ATOM 7148 N N . SER C 1 55 ? 9.433 -1.091 175.858 1.00 66.09 55 SER C N 1
ATOM 7149 C CA . SER C 1 55 ? 8.401 -2.128 176.053 1.00 77.60 55 SER C CA 1
ATOM 7150 C C . SER C 1 55 ? 7.082 -1.879 175.313 1.00 78.24 55 SER C C 1
ATOM 7151 O O . SER C 1 55 ? 6.818 -0.795 174.795 1.00 78.43 55 SER C O 1
ATOM 7154 N N . ASP C 1 56 ? 6.257 -2.920 175.302 1.00 85.06 56 ASP C N 1
ATOM 7155 C CA . ASP C 1 56 ? 4.988 -2.930 174.552 1.00 91.17 56 ASP C CA 1
ATOM 7156 C C . ASP C 1 56 ? 3.956 -2.079 175.274 1.00 94.01 56 ASP C C 1
ATOM 7157 O O . ASP C 1 56 ? 3.180 -1.380 174.629 1.00 103.76 56 ASP C O 1
ATOM 7162 N N . LYS C 1 57 ? 3.952 -2.168 176.609 1.00 99.02 57 LYS C N 1
ATOM 7163 C CA . LYS C 1 57 ? 3.005 -1.433 177.478 1.00 99.65 57 LYS C CA 1
ATOM 7164 C C . LYS C 1 57 ? 3.719 -0.331 178.288 1.00 94.63 57 LYS C C 1
ATOM 7165 O O . LYS C 1 57 ? 4.939 -0.134 178.171 1.00 80.80 57 LYS C O 1
ATOM 7171 N N . ARG C 1 58 ? 2.940 0.399 179.087 1.00 92.98 58 ARG C N 1
ATOM 7172 C CA . ARG C 1 58 ? 3.472 1.503 179.880 1.00 87.57 58 ARG C CA 1
ATOM 7173 C C . ARG C 1 58 ? 4.553 1.014 180.838 1.00 79.31 58 ARG C C 1
ATOM 7174 O O . ARG C 1 58 ? 4.373 0.017 181.540 1.00 74.27 58 ARG C O 1
ATOM 7182 N N . VAL C 1 59 ? 5.680 1.715 180.829 1.00 75.76 59 VAL C N 1
ATOM 7183 C CA . VAL C 1 59 ? 6.859 1.313 181.585 1.00 77.88 59 VAL C CA 1
ATOM 7184 C C . VAL C 1 59 ? 7.263 2.464 182.545 1.00 74.13 59 VAL C C 1
ATOM 7185 O O . VAL C 1 59 ? 7.394 3.609 182.116 1.00 74.63 59 VAL C O 1
ATOM 7189 N N . ARG C 1 60 ? 7.408 2.158 183.842 1.00 75.62 60 ARG C N 1
ATOM 7190 C CA . ARG C 1 60 ? 7.679 3.175 184.888 1.00 76.84 60 ARG C CA 1
ATOM 7191 C C . ARG C 1 60 ? 8.927 2.886 185.748 1.00 70.98 60 ARG C C 1
ATOM 7192 O O . ARG C 1 60 ? 8.974 3.246 186.923 1.00 76.52 60 ARG C O 1
ATOM 7200 N N . SER C 1 61 ? 9.946 2.265 185.157 1.00 70.60 61 SER C N 1
ATOM 7201 C CA . SER C 1 61 ? 11.163 1.884 185.896 1.00 67.81 61 SER C CA 1
ATOM 7202 C C . SER C 1 61 ? 12.319 1.532 184.975 1.00 61.04 61 SER C C 1
ATOM 7203 O O . SER C 1 61 ? 12.160 1.451 183.761 1.00 62.52 61 SER C O 1
ATOM 7206 N N . ASN C 1 62 ? 13.482 1.347 185.590 1.00 56.56 62 ASN C N 1
ATOM 7207 C CA . ASN C 1 62 ? 14.702 0.884 184.938 1.00 56.16 62 ASN C CA 1
ATOM 7208 C C . ASN C 1 62 ? 15.236 -0.353 185.677 1.00 58.36 62 ASN C C 1
ATOM 7209 O O . ASN C 1 62 ? 14.700 -0.753 186.726 1.00 59.92 62 ASN C O 1
ATOM 7214 N N . THR C 1 63 ? 16.305 -0.943 185.148 1.00 56.33 63 THR C N 1
ATOM 7215 C CA . THR C 1 63 ? 16.932 -2.115 185.759 1.00 56.69 63 THR C CA 1
ATOM 7216 C C . THR C 1 63 ? 18.428 -1.865 185.936 1.00 59.57 63 THR C C 1
ATOM 7217 O O . THR C 1 63 ? 19.035 -1.100 185.190 1.00 63.36 63 THR C O 1
ATOM 7221 N N . GLN C 1 64 ? 19.008 -2.494 186.944 1.00 60.90 64 GLN C N 1
ATOM 7222 C CA . GLN C 1 64 ? 20.458 -2.504 187.132 1.00 65.45 64 GLN C CA 1
ATOM 7223 C C . GLN C 1 64 ? 21.099 -3.195 185.926 1.00 70.90 64 GLN C C 1
ATOM 7224 O O . GLN C 1 64 ? 22.034 -2.662 185.322 1.00 76.30 64 GLN C O 1
ATOM 7230 N N . LYS C 1 65 ? 20.560 -4.368 185.578 1.00 72.06 65 LYS C N 1
ATOM 7231 C CA . LYS C 1 65 ? 21.044 -5.165 184.449 1.00 74.85 65 LYS C CA 1
ATOM 7232 C C . LYS C 1 65 ? 20.726 -4.503 183.115 1.00 73.42 65 LYS C C 1
ATOM 7233 O O . LYS C 1 65 ? 19.718 -3.802 182.975 1.00 73.35 65 LYS C O 1
ATOM 7239 N N . ILE C 1 66 ? 21.587 -4.772 182.139 1.00 74.95 66 ILE C N 1
ATOM 7240 C CA . ILE C 1 66 ? 21.582 -4.095 180.846 1.00 74.22 66 ILE C CA 1
ATOM 7241 C C . ILE C 1 66 ? 21.531 -5.142 179.732 1.00 75.39 66 ILE C C 1
ATOM 7242 O O . ILE C 1 66 ? 22.441 -5.960 179.616 1.00 64.81 66 ILE C O 1
ATOM 7247 N N . ASP C 1 67 ? 20.505 -5.083 178.889 1.00 74.67 67 ASP C N 1
ATOM 7248 C CA . ASP C 1 67 ? 20.411 -5.984 177.724 1.00 77.17 67 ASP C CA 1
ATOM 7249 C C . ASP C 1 67 ? 21.416 -5.590 176.658 1.00 70.07 67 ASP C C 1
ATOM 7250 O O . ASP C 1 67 ? 22.258 -6.380 176.278 1.00 66.63 67 ASP C O 1
ATOM 7255 N N . ILE C 1 68 ? 21.345 -4.347 176.212 1.00 68.85 68 ILE C N 1
ATOM 7256 C CA . ILE C 1 68 ? 22.265 -3.837 175.200 1.00 66.63 68 ILE C CA 1
ATOM 7257 C C . ILE C 1 68 ? 23.038 -2.651 175.806 1.00 65.94 68 ILE C C 1
ATOM 7258 O O . ILE C 1 68 ? 22.443 -1.770 176.414 1.00 67.15 68 ILE C O 1
ATOM 7263 N N . LEU C 1 69 ? 24.360 -2.661 175.663 1.00 65.81 69 LEU C N 1
ATOM 7264 C CA . LEU C 1 69 ? 25.224 -1.573 176.103 1.00 59.39 69 LEU C CA 1
ATOM 7265 C C . LEU C 1 69 ? 25.971 -1.001 174.921 1.00 65.37 69 LEU C C 1
ATOM 7266 O O . LEU C 1 69 ? 26.781 -1.706 174.330 1.00 66.41 69 LEU C O 1
ATOM 7271 N N . VAL C 1 70 ? 25.723 0.274 174.604 1.00 67.20 70 VAL C N 1
ATOM 7272 C CA . VAL C 1 70 ? 26.514 1.027 173.613 1.00 67.33 70 VAL C CA 1
ATOM 7273 C C . VAL C 1 70 ? 27.668 1.771 174.316 1.00 68.29 70 VAL C C 1
ATOM 7274 O O . VAL C 1 70 ? 27.447 2.428 175.317 1.00 75.39 70 VAL C O 1
ATOM 7278 N N . SER C 1 71 ? 28.887 1.667 173.790 1.00 67.94 71 SER C N 1
ATOM 7279 C CA . SER C 1 71 ? 30.059 2.250 174.443 1.00 71.45 71 SER C CA 1
ATOM 7280 C C . SER C 1 71 ? 31.149 2.626 173.435 1.00 72.23 71 SER C C 1
ATOM 7281 O O . SER C 1 71 ? 31.392 1.881 172.496 1.00 74.65 71 SER C O 1
ATOM 7284 N N . PHE C 1 72 ? 31.796 3.775 173.663 1.00 79.82 72 PHE C N 1
ATOM 7285 C CA . PHE C 1 72 ? 32.832 4.358 172.762 1.00 79.59 72 PHE C CA 1
ATOM 7286 C C . PHE C 1 72 ? 34.224 4.564 173.365 1.00 77.92 72 PHE C C 1
ATOM 7287 O O . PHE C 1 72 ? 35.150 4.907 172.630 1.00 81.90 72 PHE C O 1
ATOM 7295 N N . ASP C 1 73 ? 34.357 4.391 174.679 1.00 77.58 73 ASP C N 1
ATOM 7296 C CA . ASP C 1 73 ? 35.622 4.582 175.400 1.00 78.82 73 ASP C CA 1
ATOM 7297 C C . ASP C 1 73 ? 35.843 3.407 176.348 1.00 77.86 73 ASP C C 1
ATOM 7298 O O . ASP C 1 73 ? 34.982 2.534 176.460 1.00 75.96 73 ASP C O 1
ATOM 7303 N N . ALA C 1 74 ? 36.990 3.382 177.021 1.00 80.04 74 ALA C N 1
ATOM 7304 C CA . ALA C 1 74 ? 37.295 2.314 177.994 1.00 81.68 74 ALA C CA 1
ATOM 7305 C C . ALA C 1 74 ? 36.498 2.460 179.311 1.00 82.18 74 ALA C C 1
ATOM 7306 O O . ALA C 1 74 ? 36.073 1.456 179.900 1.00 81.11 74 ALA C O 1
ATOM 7308 N N . GLU C 1 75 ? 36.308 3.713 179.744 1.00 82.61 75 GLU C N 1
ATOM 7309 C CA . GLU C 1 75 ? 35.556 4.090 180.954 1.00 80.89 75 GLU C CA 1
ATOM 7310 C C . GLU C 1 75 ? 34.186 3.404 181.035 1.00 77.66 75 GLU C C 1
ATOM 7311 O O . GLU C 1 75 ? 33.881 2.742 182.021 1.00 73.02 75 GLU C O 1
ATOM 7317 N N . THR C 1 76 ? 33.376 3.573 179.994 1.00 74.37 76 THR C N 1
ATOM 7318 C CA . THR C 1 76 ? 32.025 3.003 179.933 1.00 71.46 76 THR C CA 1
ATOM 7319 C C . THR C 1 76 ? 32.034 1.474 180.017 1.00 76.98 76 THR C C 1
ATOM 7320 O O . THR C 1 76 ? 31.234 0.888 180.752 1.00 83.63 76 THR C O 1
ATOM 7324 N N . VAL C 1 77 ? 32.938 0.828 179.286 1.00 78.25 77 VAL C N 1
ATOM 7325 C CA . VAL C 1 77 ? 33.062 -0.631 179.359 1.00 77.14 77 VAL C CA 1
ATOM 7326 C C . VAL C 1 77 ? 33.354 -0.998 180.804 1.00 76.18 77 VAL C C 1
ATOM 7327 O O . VAL C 1 77 ? 32.629 -1.799 181.397 1.00 74.85 77 VAL C O 1
ATOM 7331 N N . PHE C 1 78 ? 34.399 -0.387 181.362 1.00 77.64 78 PHE C N 1
ATOM 7332 C CA . PHE C 1 78 ? 34.761 -0.605 182.760 1.00 79.32 78 PHE C CA 1
ATOM 7333 C C . PHE C 1 78 ? 33.595 -0.373 183.735 1.00 78.83 78 PHE C C 1
ATOM 7334 O O . PHE C 1 78 ? 33.365 -1.189 184.622 1.00 88.31 78 PHE C O 1
ATOM 7342 N N . GLN C 1 79 ? 32.847 0.708 183.549 1.00 77.93 79 GLN C N 1
ATOM 7343 C CA . GLN C 1 79 ? 31.710 1.031 184.429 1.00 83.08 79 GLN C CA 1
ATOM 7344 C C . GLN C 1 79 ? 30.591 -0.018 184.405 1.00 84.95 79 GLN C C 1
ATOM 7345 O O . GLN C 1 79 ? 30.025 -0.357 185.454 1.00 76.76 79 GLN C O 1
ATOM 7351 N N . HIS C 1 80 ? 30.293 -0.542 183.218 1.00 78.33 80 HIS C N 1
ATOM 7352 C CA . HIS C 1 80 ? 29.077 -1.330 183.025 1.00 79.09 80 HIS C CA 1
ATOM 7353 C C . HIS C 1 80 ? 29.199 -2.803 182.739 1.00 74.39 80 HIS C C 1
ATOM 7354 O O . HIS C 1 80 ? 28.173 -3.484 182.808 1.00 72.53 80 HIS C O 1
ATOM 7361 N N . PHE C 1 81 ? 30.404 -3.301 182.438 1.00 72.14 81 PHE C N 1
ATOM 7362 C CA . PHE C 1 81 ? 30.560 -4.696 181.952 1.00 74.16 81 PHE C CA 1
ATOM 7363 C C . PHE C 1 81 ? 29.904 -5.708 182.877 1.00 72.92 81 PHE C C 1
ATOM 7364 O O . PHE C 1 81 ? 29.251 -6.626 182.390 1.00 84.48 81 PHE C O 1
ATOM 7372 N N . TYR C 1 82 ? 30.029 -5.511 184.193 1.00 76.26 82 TYR C N 1
ATOM 7373 C CA . TYR C 1 82 ? 29.464 -6.447 185.182 1.00 81.04 82 TYR C CA 1
ATOM 7374 C C . TYR C 1 82 ? 27.941 -6.595 185.096 1.00 78.20 82 TYR C C 1
ATOM 7375 O O . TYR C 1 82 ? 27.412 -7.673 185.372 1.00 79.86 82 TYR C O 1
ATOM 7384 N N . ASP C 1 83 ? 27.248 -5.523 184.721 1.00 81.21 83 ASP C N 1
ATOM 7385 C CA . ASP C 1 83 ? 25.774 -5.539 184.603 1.00 85.08 83 ASP C CA 1
ATOM 7386 C C . ASP C 1 83 ? 25.242 -6.027 183.241 1.00 79.13 83 ASP C C 1
ATOM 7387 O O . ASP C 1 83 ? 24.038 -6.256 183.102 1.00 74.91 83 ASP C O 1
ATOM 7392 N N . VAL C 1 84 ? 26.112 -6.204 182.251 1.00 76.44 84 VAL C N 1
ATOM 7393 C CA . VAL C 1 84 ? 25.643 -6.516 180.883 1.00 80.25 84 VAL C CA 1
ATOM 7394 C C . VAL C 1 84 ? 25.221 -7.988 180.736 1.00 76.02 84 VAL C C 1
ATOM 7395 O O . VAL C 1 84 ? 25.914 -8.889 181.187 1.00 74.08 84 VAL C O 1
ATOM 7399 N N . LYS C 1 85 ? 24.070 -8.201 180.107 1.00 81.92 85 LYS C N 1
ATOM 7400 C CA . LYS C 1 85 ? 23.480 -9.528 179.943 1.00 88.87 85 LYS C CA 1
ATOM 7401 C C . LYS C 1 85 ? 23.557 -10.064 178.491 1.00 94.04 85 LYS C C 1
ATOM 7402 O O . LYS C 1 85 ? 23.985 -11.208 178.306 1.00 96.68 85 LYS C O 1
ATOM 7408 N N . ASP C 1 86 ? 23.172 -9.261 177.486 1.00 93.48 86 ASP C N 1
ATOM 7409 C CA . ASP C 1 86 ? 23.092 -9.732 176.067 1.00 93.00 86 ASP C CA 1
ATOM 7410 C C . ASP C 1 86 ? 24.159 -9.195 175.069 1.00 87.98 86 ASP C C 1
ATOM 7411 O O . ASP C 1 86 ? 25.031 -9.962 174.638 1.00 90.97 86 ASP C O 1
ATOM 7416 N N . ILE C 1 87 ? 24.064 -7.918 174.680 1.00 77.26 87 ILE C N 1
ATOM 7417 C CA . ILE C 1 87 ? 24.970 -7.312 173.676 1.00 74.06 87 ILE C CA 1
ATOM 7418 C C . ILE C 1 87 ? 25.831 -6.231 174.298 1.00 70.90 87 ILE C C 1
ATOM 7419 O O . ILE C 1 87 ? 25.378 -5.502 175.174 1.00 79.73 87 ILE C O 1
ATOM 7424 N N . LEU C 1 88 ? 27.065 -6.130 173.810 1.00 73.41 88 LEU C N 1
ATOM 7425 C CA . LEU C 1 88 ? 28.038 -5.155 174.275 1.00 67.16 88 LEU C CA 1
ATOM 7426 C C . LEU C 1 88 ? 28.806 -4.609 173.093 1.00 64.85 88 LEU C C 1
ATOM 7427 O O . LEU C 1 88 ? 29.799 -5.177 172.671 1.00 61.56 88 LEU C O 1
ATOM 7432 N N . ILE C 1 89 ? 28.316 -3.488 172.577 1.00 73.88 89 ILE C N 1
ATOM 7433 C CA . ILE C 1 89 ? 28.954 -2.742 171.515 1.00 75.40 89 ILE C CA 1
ATOM 7434 C C . ILE C 1 89 ? 30.080 -1.945 172.128 1.00 78.66 89 ILE C C 1
ATOM 7435 O O . ILE C 1 89 ? 29.863 -1.260 173.120 1.00 82.00 89 ILE C O 1
ATOM 7440 N N . TYR C 1 90 ? 31.265 -2.017 171.522 1.00 84.58 90 TYR C N 1
ATOM 7441 C CA . TYR C 1 90 ? 32.457 -1.352 172.059 1.00 83.39 90 TYR C CA 1
ATOM 7442 C C . TYR C 1 90 ? 33.381 -0.825 170.959 1.00 79.81 90 TYR C C 1
ATOM 7443 O O . TYR C 1 90 ? 33.232 -1.182 169.800 1.00 75.47 90 TYR C O 1
ATOM 7452 N N . ASN C 1 91 ? 34.284 0.085 171.322 1.00 83.66 91 ASN C N 1
ATOM 7453 C CA . ASN C 1 91 ? 35.276 0.598 170.378 1.00 88.23 91 ASN C CA 1
ATOM 7454 C C . ASN C 1 91 ? 36.481 -0.340 170.338 1.00 94.52 91 ASN C C 1
ATOM 7455 O O . ASN C 1 91 ? 37.074 -0.636 171.371 1.00 94.31 91 ASN C O 1
ATOM 7460 N N . LYS C 1 92 ? 36.839 -0.785 169.136 1.00 97.69 92 LYS C N 1
ATOM 7461 C CA . LYS C 1 92 ? 37.986 -1.683 168.926 1.00 102.23 92 LYS C CA 1
ATOM 7462 C C . LYS C 1 92 ? 39.310 -1.009 169.285 1.00 97.01 92 LYS C C 1
ATOM 7463 O O . LYS C 1 92 ? 40.221 -1.665 169.785 1.00 97.33 92 LYS C O 1
ATOM 7469 N N . ALA C 1 93 ? 39.397 0.297 169.034 1.00 90.72 93 ALA C N 1
ATOM 7470 C CA . ALA C 1 93 ? 40.578 1.099 169.374 1.00 89.74 93 ALA C CA 1
ATOM 7471 C C . ALA C 1 93 ? 40.954 1.118 170.873 1.00 92.72 93 ALA C C 1
ATOM 7472 O O . ALA C 1 93 ? 42.082 1.487 171.204 1.00 95.50 93 ALA C O 1
ATOM 7474 N N . VAL C 1 94 ? 40.027 0.737 171.762 1.00 91.74 94 VAL C N 1
ATOM 7475 C CA . VAL C 1 94 ? 40.277 0.709 173.229 1.00 97.30 94 VAL C CA 1
ATOM 7476 C C . VAL C 1 94 ? 40.389 -0.709 173.861 1.00 99.12 94 VAL C C 1
ATOM 7477 O O . VAL C 1 94 ? 40.432 -0.843 175.096 1.00 90.46 94 VAL C O 1
ATOM 7481 N N . GLU C 1 95 ? 40.487 -1.737 173.005 1.00 105.34 95 GLU C N 1
ATOM 7482 C CA . GLU C 1 95 ? 40.512 -3.179 173.390 1.00 108.13 95 GLU C CA 1
ATOM 7483 C C . GLU C 1 95 ? 41.624 -3.546 174.393 1.00 103.82 95 GLU C C 1
ATOM 7484 O O . GLU C 1 95 ? 41.456 -4.484 175.167 1.00 102.60 95 GLU C O 1
ATOM 7490 N N . THR C 1 96 ? 42.735 -2.800 174.364 1.00 102.67 96 THR C N 1
ATOM 7491 C CA . THR C 1 96 ? 43.927 -3.063 175.184 1.00 107.78 96 THR C CA 1
ATOM 7492 C C . THR C 1 96 ? 44.269 -1.905 176.140 1.00 106.64 96 THR C C 1
ATOM 7493 O O . THR C 1 96 ? 45.445 -1.571 176.323 1.00 108.38 96 THR C O 1
ATOM 7497 N N . THR C 1 97 ? 43.249 -1.298 176.744 1.00 104.36 97 THR C N 1
ATOM 7498 C CA . THR C 1 97 ? 43.458 -0.194 177.689 1.00 102.08 97 THR C CA 1
ATOM 7499 C C . THR C 1 97 ? 43.411 -0.740 179.117 1.00 103.77 97 THR C C 1
ATOM 7500 O O . THR C 1 97 ? 42.555 -1.583 179.448 1.00 97.26 97 THR C O 1
ATOM 7504 N N . LYS C 1 98 ? 44.346 -0.258 179.941 1.00 102.62 98 LYS C N 1
ATOM 7505 C CA . LYS C 1 98 ? 44.436 -0.619 181.360 1.00 106.30 98 LYS C CA 1
ATOM 7506 C C . LYS C 1 98 ? 43.703 0.417 182.215 1.00 110.19 98 LYS C C 1
ATOM 7507 O O . LYS C 1 98 ? 43.513 1.565 181.796 1.00 105.20 98 LYS C O 1
ATOM 7513 N N . ILE C 1 99 ? 43.308 0.003 183.415 1.00 113.37 99 ILE C N 1
ATOM 7514 C CA . ILE C 1 99 ? 42.812 0.922 184.433 1.00 115.76 99 ILE C CA 1
ATOM 7515 C C . ILE C 1 99 ? 43.956 1.792 184.988 1.00 115.48 99 ILE C C 1
ATOM 7516 O O . ILE C 1 99 ? 44.521 2.644 184.297 1.00 113.14 99 ILE C O 1
ATOM 7521 N N . GLU C 1 1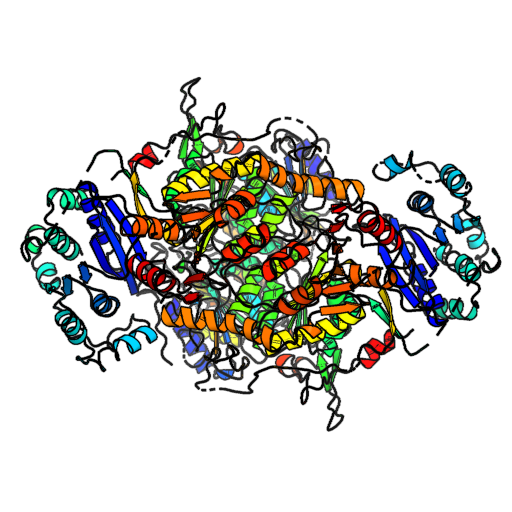08 ? 38.250 5.384 193.461 1.00 86.27 108 GLU C N 1
ATOM 7522 C CA . GLU C 1 108 ? 37.796 4.328 194.373 1.00 90.64 108 GLU C CA 1
ATOM 7523 C C . GLU C 1 108 ? 36.953 3.289 193.658 1.00 92.75 108 GLU C C 1
ATOM 7524 O O . GLU C 1 108 ? 37.155 2.084 193.849 1.00 91.93 108 GLU C O 1
ATOM 7530 N N . LEU C 1 109 ? 35.985 3.756 192.871 1.00 92.61 109 LEU C N 1
ATOM 7531 C CA . LEU C 1 109 ? 35.255 2.893 191.938 1.00 88.01 109 LEU C CA 1
ATOM 7532 C C . LEU C 1 109 ? 36.240 2.064 191.094 1.00 90.33 109 LEU C C 1
ATOM 7533 O O . LEU C 1 109 ? 36.028 0.864 190.908 1.00 102.09 109 LEU C O 1
ATOM 7538 N N . ALA C 1 110 ? 37.318 2.707 190.629 1.00 85.54 110 ALA C N 1
ATOM 7539 C CA . ALA C 1 110 ? 38.393 2.056 189.877 1.00 88.20 110 ALA C CA 1
ATOM 7540 C C . ALA C 1 110 ? 39.132 0.976 190.682 1.00 87.35 110 ALA C C 1
ATOM 7541 O O . ALA C 1 110 ? 39.400 -0.115 190.165 1.00 87.44 110 ALA C O 1
ATOM 7543 N N . GLU C 1 111 ? 39.451 1.278 191.939 1.00 94.91 111 GLU C N 1
ATOM 7544 C CA . GLU C 1 111 ? 40.050 0.289 192.846 1.00 97.78 111 GLU C CA 1
ATOM 7545 C C . GLU C 1 111 ? 39.184 -0.982 192.913 1.00 99.53 111 GLU C C 1
ATOM 7546 O O . GLU C 1 111 ? 39.689 -2.087 192.695 1.00 104.20 111 GLU C O 1
ATOM 7552 N N . ARG C 1 112 ? 37.884 -0.821 193.153 1.00 96.68 112 ARG C N 1
ATOM 7553 C CA . ARG C 1 112 ? 36.990 -1.980 193.293 1.00 93.86 112 ARG C CA 1
ATOM 7554 C C . ARG C 1 112 ? 36.838 -2.741 191.967 1.00 91.12 112 ARG C C 1
ATOM 7555 O O . ARG C 1 112 ? 36.637 -3.953 191.972 1.00 93.43 112 ARG C O 1
ATOM 7563 N N . ILE C 1 113 ? 36.945 -2.028 190.847 1.00 89.77 113 ILE C N 1
ATOM 7564 C CA . ILE C 1 113 ? 36.910 -2.647 189.510 1.00 90.29 113 ILE C CA 1
ATOM 7565 C C . ILE C 1 113 ? 38.199 -3.424 189.220 1.00 89.98 113 ILE C C 1
ATOM 7566 O O . ILE C 1 113 ? 38.152 -4.416 188.510 1.00 83.58 113 ILE C O 1
ATOM 7571 N N . LYS C 1 114 ? 39.332 -2.999 189.783 1.00 94.55 114 LYS C N 1
ATOM 7572 C CA . LYS C 1 114 ? 40.588 -3.769 189.666 1.00 102.37 114 LYS C CA 1
ATOM 7573 C C . LYS C 1 114 ? 40.460 -5.260 190.062 1.00 102.90 114 LYS C C 1
ATOM 7574 O O . LYS C 1 114 ? 41.332 -6.059 189.734 1.00 109.94 114 LYS C O 1
ATOM 7580 N N . ASP C 1 115 ? 39.386 -5.618 190.770 1.00 108.70 115 ASP C N 1
ATOM 7581 C CA . ASP C 1 115 ? 39.030 -7.019 191.052 1.00 108.34 115 ASP C CA 1
ATOM 7582 C C . ASP C 1 115 ? 37.512 -7.181 191.360 1.00 112.88 115 ASP C C 1
ATOM 7583 O O . ASP C 1 115 ? 37.089 -6.966 192.498 1.00 125.28 115 ASP C O 1
ATOM 7588 N N . PHE C 1 116 ? 36.702 -7.558 190.359 1.00 105.00 116 PHE C N 1
ATOM 7589 C CA . PHE C 1 116 ? 35.223 -7.675 190.520 1.00 97.59 116 PHE C CA 1
ATOM 7590 C C . PHE C 1 116 ? 34.598 -8.474 189.366 1.00 88.68 116 PHE C C 1
ATOM 7591 O O . PHE C 1 116 ? 33.655 -9.266 189.554 1.00 77.88 116 PHE C O 1
ATOM 7599 N N . VAL C 1 126 ? 40.561 -3.497 179.707 1.00 74.70 126 VAL C N 1
ATOM 7600 C CA . VAL C 1 126 ? 39.300 -3.616 178.964 1.00 77.75 126 VAL C CA 1
ATOM 7601 C C . VAL C 1 126 ? 39.116 -5.017 178.414 1.00 87.62 126 VAL C C 1
ATOM 7602 O O . VAL C 1 126 ? 38.017 -5.585 178.494 1.00 80.40 126 VAL C O 1
ATOM 7606 N N . LYS C 1 127 ? 40.194 -5.525 177.806 1.00 93.05 127 LYS C N 1
ATOM 7607 C CA . LYS C 1 127 ? 40.296 -6.910 177.330 1.00 90.91 127 LYS C CA 1
ATOM 7608 C C . LYS C 1 127 ? 39.820 -7.856 178.430 1.00 87.15 127 LYS C C 1
ATOM 7609 O O . LYS C 1 127 ? 38.911 -8.652 178.205 1.00 87.44 127 LYS C O 1
ATOM 7615 N N . GLY C 1 128 ? 40.420 -7.733 179.616 1.00 82.14 128 GLY C N 1
ATOM 7616 C CA . GLY C 1 128 ? 40.015 -8.496 180.812 1.00 78.55 128 GLY C CA 1
ATOM 7617 C C . GLY C 1 128 ? 38.524 -8.418 181.122 1.00 77.72 128 GLY C C 1
ATOM 7618 O O . GLY C 1 128 ? 37.903 -9.424 181.472 1.00 73.88 128 GLY C O 1
ATOM 7619 N N . ALA C 1 129 ? 37.956 -7.216 180.992 1.00 75.34 129 ALA C N 1
ATOM 7620 C CA . ALA C 1 129 ? 36.513 -7.013 181.144 1.00 74.65 129 ALA C CA 1
ATOM 7621 C C . ALA C 1 129 ? 35.668 -7.698 180.038 1.00 77.37 129 ALA C C 1
ATOM 7622 O O . ALA C 1 129 ? 34.592 -8.225 180.320 1.00 80.88 129 ALA C O 1
ATOM 7624 N N . LEU C 1 130 ? 36.160 -7.718 178.801 1.00 79.76 130 LEU C N 1
ATOM 7625 C CA . LEU C 1 130 ? 35.500 -8.485 177.726 1.00 78.24 130 LEU C CA 1
ATOM 7626 C C . LEU C 1 130 ? 35.710 -10.002 177.892 1.00 85.36 130 LEU C C 1
ATOM 7627 O O . LEU C 1 130 ? 34.766 -10.774 177.681 1.00 84.22 130 LEU C O 1
ATOM 7632 N N . GLU C 1 131 ? 36.941 -10.408 178.258 1.00 92.78 131 GLU C N 1
ATOM 7633 C CA . GLU C 1 131 ? 37.255 -11.769 178.775 1.00 95.18 131 GLU C CA 1
ATOM 7634 C C . GLU C 1 131 ? 36.081 -12.183 179.693 1.00 93.48 131 GLU C C 1
ATOM 7635 O O . GLU C 1 131 ? 35.387 -13.169 179.416 1.00 86.09 131 GLU C O 1
ATOM 7641 N N . TYR C 1 132 ? 35.839 -11.390 180.747 1.00 90.72 132 TYR C N 1
ATOM 7642 C CA . TYR C 1 132 ? 34.721 -11.629 181.690 1.00 93.63 132 TYR C CA 1
ATOM 7643 C C . TYR C 1 132 ? 33.336 -11.720 181.029 1.00 93.76 132 TYR C C 1
ATOM 7644 O O . TYR C 1 132 ? 32.564 -12.636 181.341 1.00 91.62 132 TYR C O 1
ATOM 7653 N N . ALA C 1 133 ? 33.012 -10.760 180.160 1.00 90.37 133 ALA C N 1
ATOM 7654 C CA . ALA C 1 133 ? 31.665 -10.680 179.561 1.00 90.40 133 ALA C CA 1
ATOM 7655 C C . ALA C 1 133 ? 31.343 -11.860 178.633 1.00 91.74 133 ALA C C 1
ATOM 7656 O O . ALA C 1 133 ? 30.199 -12.328 178.592 1.00 84.12 133 ALA C O 1
ATOM 7658 N N . SER C 1 134 ? 32.359 -12.314 177.893 1.00 90.75 134 SER C N 1
ATOM 7659 C CA . SER C 1 134 ? 32.287 -13.515 177.053 1.00 90.83 134 SER C CA 1
ATOM 7660 C C . SER C 1 134 ? 31.747 -14.749 177.774 1.00 96.45 134 SER C C 1
ATOM 7661 O O . SER C 1 134 ? 30.893 -15.452 177.237 1.00 93.15 134 SER C O 1
ATOM 7664 N N . LYS C 1 135 ? 32.241 -14.995 178.988 1.00 102.41 135 LYS C N 1
ATOM 7665 C CA . LYS C 1 135 ? 31.995 -16.255 179.706 1.00 112.26 135 LYS C CA 1
ATOM 7666 C C . LYS C 1 135 ? 30.571 -16.387 180.270 1.00 105.70 135 LYS C C 1
ATOM 7667 O O . LYS C 1 135 ? 30.001 -15.438 180.809 1.00 102.16 135 LYS C O 1
ATOM 7673 N N . ASN C 1 137 ? 27.492 -14.739 179.836 1.00 80.37 137 ASN C N 1
ATOM 7674 C CA . ASN C 1 137 ? 28.058 -14.907 178.493 1.00 91.11 137 ASN C CA 1
ATOM 7675 C C . ASN C 1 137 ? 27.434 -14.001 177.408 1.00 90.96 137 ASN C C 1
ATOM 7676 O O . ASN C 1 137 ? 26.293 -14.210 177.004 1.00 79.71 137 ASN C O 1
ATOM 7681 N N . VAL C 1 138 ? 28.233 -13.066 176.888 1.00 90.51 138 VAL C N 1
ATOM 7682 C CA . VAL C 1 138 ? 27.741 -11.908 176.124 1.00 92.44 138 VAL C CA 1
ATOM 7683 C C . VAL C 1 138 ? 28.273 -11.868 174.684 1.00 87.97 138 VAL C C 1
ATOM 7684 O O . VAL C 1 138 ? 29.473 -12.015 174.451 1.00 75.46 138 VAL C O 1
ATOM 7688 N N . THR C 1 139 ? 27.374 -11.615 173.733 1.00 88.83 139 THR C N 1
ATOM 7689 C CA . THR C 1 139 ? 27.769 -11.362 172.345 1.00 89.17 139 THR C CA 1
ATOM 7690 C C . THR C 1 139 ? 28.463 -10.007 172.277 1.00 90.06 139 THR C C 1
ATOM 7691 O O . THR C 1 139 ? 27.964 -9.012 172.788 1.00 86.73 139 THR C O 1
ATOM 7695 N N . LEU C 1 140 ? 29.588 -9.989 171.579 1.00 92.46 140 LEU C N 1
ATOM 7696 C CA . LEU C 1 140 ? 30.600 -8.967 171.742 1.00 92.03 140 LEU C CA 1
ATOM 7697 C C . LEU C 1 140 ? 30.836 -8.290 170.397 1.00 88.16 140 LEU C C 1
ATOM 7698 O O . LEU C 1 140 ? 31.441 -8.886 169.516 1.00 101.50 140 LEU C O 1
ATOM 7703 N N . ILE C 1 141 ? 30.326 -7.067 170.231 1.00 81.07 141 ILE C N 1
ATOM 7704 C CA . ILE C 1 141 ? 30.391 -6.337 168.950 1.00 74.73 141 ILE C CA 1
ATOM 7705 C C . ILE C 1 141 ? 31.466 -5.235 168.949 1.00 79.70 141 ILE C C 1
ATOM 7706 O O . ILE C 1 141 ? 31.190 -4.103 169.368 1.00 76.71 141 ILE C O 1
ATOM 7711 N N . PRO C 1 142 ? 32.696 -5.549 168.469 1.00 85.90 142 PRO C N 1
ATOM 7712 C CA . PRO C 1 142 ? 33.663 -4.459 168.216 1.00 78.60 142 PRO C CA 1
ATOM 7713 C C . PRO C 1 142 ? 33.255 -3.607 167.003 1.00 79.62 142 PRO C C 1
ATOM 7714 O O . PRO C 1 142 ? 32.576 -4.099 166.093 1.00 84.16 142 PRO C O 1
ATOM 7718 N N . VAL C 1 143 ? 33.679 -2.347 167.002 1.00 73.88 143 VAL C N 1
ATOM 7719 C CA . VAL C 1 143 ? 33.308 -1.382 165.973 1.00 75.36 143 VAL C CA 1
ATOM 7720 C C . VAL C 1 143 ? 34.549 -0.576 165.550 1.00 74.69 143 VAL C C 1
ATOM 7721 O O . VAL C 1 143 ? 35.296 -0.109 166.401 1.00 76.61 143 VAL C O 1
ATOM 7725 N N . ASN C 1 144 ? 34.733 -0.373 164.248 1.00 80.58 144 ASN C N 1
ATOM 7726 C CA . ASN C 1 144 ? 35.859 0.430 163.730 1.00 90.52 144 ASN C CA 1
ATOM 7727 C C . ASN C 1 144 ? 35.377 1.878 163.666 1.00 88.11 144 ASN C C 1
ATOM 7728 O O . ASN C 1 144 ? 35.196 2.446 162.574 1.00 82.64 144 ASN C O 1
ATOM 7733 N N . TYR C 1 145 ? 35.162 2.456 164.851 1.00 83.81 145 TYR C N 1
ATOM 7734 C CA . TYR C 1 145 ? 34.582 3.794 164.991 1.00 83.86 145 TYR C CA 1
ATOM 7735 C C . TYR C 1 145 ? 35.453 4.805 164.275 1.00 80.96 145 TYR C C 1
ATOM 7736 O O . TYR C 1 145 ? 34.958 5.589 163.463 1.00 71.49 145 TYR C O 1
ATOM 7745 N N . ASP C 1 146 ? 36.748 4.777 164.590 1.00 88.06 146 ASP C N 1
ATOM 7746 C CA . ASP C 1 146 ? 37.711 5.738 164.018 1.00 98.73 146 ASP C CA 1
ATOM 7747 C C . ASP C 1 146 ? 37.735 5.607 162.488 1.00 99.36 146 ASP C C 1
ATOM 7748 O O . ASP C 1 146 ? 37.768 6.611 161.782 1.00 86.51 146 ASP C O 1
ATOM 7753 N N . GLU C 1 147 ? 37.663 4.360 162.011 1.00 102.67 147 GLU C N 1
ATOM 7754 C CA . GLU C 1 147 ? 37.701 4.026 160.580 1.00 103.60 147 GLU C CA 1
ATOM 7755 C C . GLU C 1 147 ? 36.414 4.449 159.854 1.00 93.91 147 GLU C C 1
ATOM 7756 O O . GLU C 1 147 ? 36.480 5.091 158.808 1.00 87.24 147 GLU C O 1
ATOM 7762 N N . ILE C 1 148 ? 35.255 4.081 160.405 1.00 88.27 148 ILE C N 1
ATOM 7763 C CA . ILE C 1 148 ? 33.951 4.507 159.851 1.00 85.45 148 ILE C CA 1
ATOM 7764 C C . ILE C 1 148 ? 33.889 6.021 159.617 1.00 83.99 148 ILE C C 1
ATOM 7765 O O . ILE C 1 148 ? 33.398 6.456 158.578 1.00 78.50 148 ILE C O 1
ATOM 7770 N N . ALA C 1 149 ? 34.400 6.796 160.578 1.00 91.82 149 ALA C N 1
ATOM 7771 C CA . ALA C 1 149 ? 34.415 8.270 160.517 1.00 96.37 149 ALA C CA 1
ATOM 7772 C C . ALA C 1 149 ? 35.339 8.838 159.424 1.00 95.70 149 ALA C C 1
ATOM 7773 O O . ALA C 1 149 ? 34.997 9.837 158.797 1.00 101.80 149 ALA C O 1
ATOM 7775 N N . LYS C 1 150 ? 36.485 8.200 159.184 1.00 98.61 150 LYS C N 1
ATOM 7776 C CA . LYS C 1 150 ? 37.381 8.612 158.074 1.00 99.69 150 LYS C CA 1
ATOM 7777 C C . LYS C 1 150 ? 36.694 8.373 156.721 1.00 97.27 150 LYS C C 1
ATOM 7778 O O . LYS C 1 150 ? 36.890 9.149 155.790 1.00 108.19 150 LYS C O 1
ATOM 7784 N N . LYS C 1 151 ? 35.898 7.307 156.619 1.00 93.39 151 LYS C N 1
ATOM 7785 C CA . LYS C 1 151 ? 35.105 7.030 155.406 1.00 95.83 151 LYS C CA 1
ATOM 7786 C C . LYS C 1 151 ? 33.934 7.995 155.196 1.00 96.78 151 LYS C C 1
ATOM 7787 O O . LYS C 1 151 ? 33.387 8.063 154.100 1.00 90.10 151 LYS C O 1
ATOM 7793 N N . VAL C 1 152 ? 33.536 8.714 156.242 1.00 100.15 152 VAL C N 1
ATOM 7794 C CA . VAL C 1 152 ? 32.723 9.923 156.090 1.00 97.41 152 VAL C CA 1
ATOM 7795 C C . VAL C 1 152 ? 33.708 11.111 156.001 1.00 96.22 152 VAL C C 1
ATOM 7796 O O . VAL C 1 152 ? 33.922 11.810 156.982 1.00 91.50 152 VAL C O 1
ATOM 7800 N N . ALA C 1 153 ? 34.334 11.283 154.830 1.00 101.30 153 ALA C N 1
ATOM 7801 C CA . ALA C 1 153 ? 35.333 12.356 154.532 1.00 114.46 153 ALA C CA 1
ATOM 7802 C C . ALA C 1 153 ? 36.090 12.025 153.224 1.00 126.06 153 ALA C C 1
ATOM 7803 O O . ALA C 1 153 ? 36.637 10.917 153.118 1.00 119.05 153 ALA C O 1
ATOM 7805 N N . ASP C 1 154 ? 36.177 12.927 152.232 1.00 136.04 154 ASP C N 1
ATOM 7806 C CA . ASP C 1 154 ? 35.710 14.352 152.243 1.00 134.61 154 ASP C CA 1
ATOM 7807 C C . ASP C 1 154 ? 34.227 14.606 152.590 1.00 131.52 154 ASP C C 1
ATOM 7808 O O . ASP C 1 154 ? 33.879 15.690 153.085 1.00 119.29 154 ASP C O 1
ATOM 7813 N N . GLU C 1 155 ? 33.389 13.602 152.312 1.00 126.41 155 GLU C N 1
ATOM 7814 C CA . GLU C 1 155 ? 31.988 13.522 152.777 1.00 119.98 155 GLU C CA 1
ATOM 7815 C C . GLU C 1 155 ? 31.801 14.104 154.188 1.00 119.60 155 GLU C C 1
ATOM 7816 O O . GLU C 1 155 ? 30.709 14.533 154.568 1.00 108.48 155 GLU C O 1
ATOM 7822 N N . ARG C 1 165 ? 32.590 13.529 166.556 1.00 98.50 165 ARG C N 1
ATOM 7823 C CA . ARG C 1 165 ? 31.442 13.190 167.413 1.00 102.36 165 ARG C CA 1
ATOM 7824 C C . ARG C 1 165 ? 30.362 12.415 166.642 1.00 98.39 165 ARG C C 1
ATOM 7825 O O . ARG C 1 165 ? 29.167 12.689 166.726 1.00 90.25 165 ARG C O 1
ATOM 7833 N N . VAL C 1 166 ? 30.826 11.418 165.904 1.00 110.63 166 VAL C N 1
ATOM 7834 C CA . VAL C 1 166 ? 30.007 10.675 164.924 1.00 105.92 166 VAL C CA 1
ATOM 7835 C C . VAL C 1 166 ? 29.909 9.169 165.253 1.00 98.53 166 VAL C C 1
ATOM 7836 O O . VAL C 1 166 ? 29.012 8.474 164.750 1.00 79.60 166 VAL C O 1
ATOM 7840 N N . LYS C 1 167 ? 30.826 8.684 166.102 1.00 97.72 167 LYS C N 1
ATOM 7841 C CA . LYS C 1 167 ? 30.665 7.423 166.830 1.00 102.41 167 LYS C CA 1
ATOM 7842 C C . LYS C 1 167 ? 29.242 7.269 167.392 1.00 105.68 167 LYS C C 1
ATOM 7843 O O . LYS C 1 167 ? 28.650 6.193 167.289 1.00 107.80 167 LYS C O 1
ATOM 7849 N N . ASN C 1 168 ? 28.696 8.368 167.926 1.00 109.21 168 ASN C N 1
ATOM 7850 C CA . ASN C 1 168 ? 27.356 8.412 168.549 1.00 101.73 168 ASN C CA 1
ATOM 7851 C C . ASN C 1 168 ? 26.260 7.815 167.684 1.00 95.43 168 ASN C C 1
ATOM 7852 O O . ASN C 1 168 ? 25.432 7.042 168.170 1.00 82.83 168 ASN C O 1
ATOM 7857 N N . ILE C 1 169 ? 26.281 8.154 166.398 1.00 100.64 169 ILE C N 1
ATOM 7858 C CA . ILE C 1 169 ? 25.220 7.733 165.473 1.00 104.79 169 ILE C CA 1
ATOM 7859 C C . ILE C 1 169 ? 25.289 6.209 165.144 1.00 101.53 169 ILE C C 1
ATOM 7860 O O . ILE C 1 169 ? 24.303 5.655 164.680 1.00 97.94 169 ILE C O 1
ATOM 7865 N N . VAL C 1 170 ? 26.401 5.526 165.438 1.00 99.11 170 VAL C N 1
ATOM 7866 C CA . VAL C 1 170 ? 26.538 4.108 165.093 1.00 107.19 170 VAL C CA 1
ATOM 7867 C C . VAL C 1 170 ? 27.485 3.257 165.984 1.00 116.03 170 VAL C C 1
ATOM 7868 O O . VAL C 1 170 ? 28.571 2.871 165.547 1.00 128.39 170 VAL C O 1
ATOM 7872 N N . GLY C 1 171 ? 27.135 2.971 167.240 1.00 109.14 171 GLY C N 1
ATOM 7873 C CA . GLY C 1 171 ? 26.228 3.757 168.058 1.00 94.31 171 GLY C CA 1
ATOM 7874 C C . GLY C 1 171 ? 24.769 3.367 168.091 1.00 85.56 171 GLY C C 1
ATOM 7875 O O . GLY C 1 171 ? 24.402 2.194 168.276 1.00 74.58 171 GLY C O 1
ATOM 7876 N N . ILE C 1 172 ? 23.933 4.386 167.956 1.00 78.38 172 ILE C N 1
ATOM 7877 C CA . ILE C 1 172 ? 22.488 4.221 168.054 1.00 84.03 172 ILE C CA 1
ATOM 7878 C C . ILE C 1 172 ? 21.923 3.421 166.872 1.00 80.70 172 ILE C C 1
ATOM 7879 O O . ILE C 1 172 ? 20.879 2.805 166.999 1.00 76.73 172 ILE C O 1
ATOM 7884 N N . THR C 1 173 ? 22.630 3.423 165.742 1.00 82.28 173 THR C N 1
ATOM 7885 C CA . THR C 1 173 ? 22.228 2.675 164.545 1.00 80.58 173 THR C CA 1
ATOM 7886 C C . THR C 1 173 ? 22.405 1.147 164.679 1.00 71.70 173 THR C C 1
ATOM 7887 O O . THR C 1 173 ? 21.462 0.368 164.437 1.00 65.56 173 THR C O 1
ATOM 7891 N N . ILE C 1 174 ? 23.600 0.721 165.070 1.00 70.76 174 ILE C N 1
ATOM 7892 C CA . ILE C 1 174 ? 23.857 -0.708 165.319 1.00 71.43 174 ILE C CA 1
ATOM 7893 C C . ILE C 1 174 ? 22.793 -1.318 166.234 1.00 71.70 174 ILE C C 1
ATOM 7894 O O . ILE C 1 174 ? 22.182 -2.328 165.886 1.00 75.48 174 ILE C O 1
ATOM 7899 N N . SER C 1 175 ? 22.577 -0.690 167.389 1.00 77.95 175 SER C N 1
ATOM 7900 C CA . SER C 1 175 ? 21.585 -1.165 168.377 1.00 79.60 175 SER C CA 1
ATOM 7901 C C . SER C 1 175 ? 20.151 -1.049 167.884 1.00 72.16 175 SER C C 1
ATOM 7902 O O . SER C 1 175 ? 19.296 -1.833 168.279 1.00 77.08 175 SER C O 1
ATOM 7905 N N . TYR C 1 176 ? 19.891 -0.075 167.030 1.00 72.64 176 TYR C N 1
ATOM 7906 C CA . TYR C 1 176 ? 18.564 0.091 166.436 1.00 76.14 176 TYR C CA 1
ATOM 7907 C C . TYR C 1 176 ? 18.227 -1.012 165.428 1.00 75.60 176 TYR C C 1
ATOM 7908 O O . TYR C 1 176 ? 17.090 -1.480 165.404 1.00 75.75 176 TYR C O 1
ATOM 7917 N N . LYS C 1 177 ? 19.194 -1.423 164.605 1.00 77.94 177 LYS C N 1
ATOM 7918 C CA . LYS C 1 177 ? 18.981 -2.566 163.690 1.00 83.29 177 LYS C CA 1
ATOM 7919 C C . LYS C 1 177 ? 18.929 -3.868 164.471 1.00 78.69 177 LYS C C 1
ATOM 7920 O O . LYS C 1 177 ? 18.136 -4.747 164.151 1.00 79.02 177 LYS C O 1
ATOM 7926 N N . LEU C 1 178 ? 19.756 -3.988 165.501 1.00 75.36 178 LEU C N 1
ATOM 7927 C CA . LEU C 1 178 ? 19.553 -5.027 166.508 1.00 79.18 178 LEU C CA 1
ATOM 7928 C C . LEU C 1 178 ? 18.065 -5.232 166.857 1.00 80.93 178 LEU C C 1
ATOM 7929 O O . LEU C 1 178 ? 17.593 -6.366 166.911 1.00 90.41 178 LEU C O 1
ATOM 7934 N N . LEU C 1 179 ? 17.340 -4.141 167.100 1.00 81.85 179 LEU C N 1
ATOM 7935 C CA . LEU C 1 179 ? 15.912 -4.213 167.460 1.00 82.72 179 LEU C CA 1
ATOM 7936 C C . LEU C 1 179 ? 15.010 -4.736 166.337 1.00 85.96 179 LEU C C 1
ATOM 7937 O O . LEU C 1 179 ? 13.923 -5.254 166.606 1.00 85.80 179 LEU C O 1
ATOM 7942 N N . GLY C 1 180 ? 15.448 -4.563 165.090 1.00 89.12 180 GLY C N 1
ATOM 7943 C CA . GLY C 1 180 ? 14.730 -5.065 163.922 1.00 87.24 180 GLY C CA 1
ATOM 7944 C C . GLY C 1 180 ? 13.515 -4.223 163.614 1.00 90.29 180 GLY C C 1
ATOM 7945 O O . GLY C 1 180 ? 12.424 -4.745 163.406 1.00 99.18 180 GLY C O 1
ATOM 7946 N N . LEU C 1 181 ? 13.716 -2.913 163.585 1.00 93.43 181 LEU C N 1
ATOM 7947 C CA . LEU C 1 181 ? 12.655 -1.946 163.303 1.00 97.89 181 LEU C CA 1
ATOM 7948 C C . LEU C 1 181 ? 13.118 -1.192 162.066 1.00 93.29 181 LEU C C 1
ATOM 7949 O O . LEU C 1 181 ? 14.317 -1.191 161.771 1.00 94.56 181 LEU C O 1
ATOM 7954 N N . ASP C 1 182 ? 12.199 -0.560 161.336 1.00 89.70 182 ASP C N 1
ATOM 7955 C CA . ASP C 1 182 ? 12.569 -0.013 160.019 1.00 97.78 182 ASP C CA 1
ATOM 7956 C C . ASP C 1 182 ? 13.304 1.327 160.117 1.00 92.44 182 ASP C C 1
ATOM 7957 O O . ASP C 1 182 ? 12.827 2.284 160.718 1.00 87.78 182 ASP C O 1
ATOM 7962 N N . VAL C 1 183 ? 14.478 1.365 159.495 1.00 98.26 183 VAL C N 1
ATOM 7963 C CA . VAL C 1 183 ? 15.340 2.544 159.444 1.00 96.88 183 VAL C CA 1
ATOM 7964 C C . VAL C 1 183 ? 14.590 3.855 159.121 1.00 97.15 183 VAL C C 1
ATOM 7965 O O . VAL C 1 183 ? 15.035 4.920 159.526 1.00 94.36 183 VAL C O 1
ATOM 7969 N N . ASN C 1 184 ? 13.471 3.773 158.395 1.00 98.80 184 ASN C N 1
ATOM 7970 C CA . ASN C 1 184 ? 12.613 4.944 158.096 1.00 106.20 184 ASN C CA 1
ATOM 7971 C C . ASN C 1 184 ? 12.292 5.822 159.328 1.00 100.88 184 ASN C C 1
ATOM 7972 O O . ASN C 1 184 ? 12.275 7.051 159.235 1.00 97.34 184 ASN C O 1
ATOM 7977 N N . TYR C 1 185 ? 12.049 5.179 160.471 1.00 98.80 185 TYR C N 1
ATOM 7978 C CA . TYR C 1 185 ? 11.759 5.885 161.739 1.00 92.86 185 TYR C CA 1
ATOM 7979 C C . TYR C 1 185 ? 12.956 6.566 162.407 1.00 82.15 185 TYR C C 1
ATOM 7980 O O . TYR C 1 185 ? 12.801 7.579 163.082 1.00 87.07 185 TYR C O 1
ATOM 7989 N N . LEU C 1 186 ? 14.132 5.992 162.231 1.00 69.73 186 LEU C N 1
ATOM 7990 C CA . LEU C 1 186 ? 15.349 6.529 162.812 1.00 60.53 186 LEU C CA 1
ATOM 7991 C C . LEU C 1 186 ? 16.027 7.588 161.957 1.00 72.45 186 LEU C C 1
ATOM 7992 O O . LEU C 1 186 ? 16.875 8.337 162.460 1.00 81.39 186 LEU C O 1
ATOM 7997 N N . ILE C 1 187 ? 15.667 7.652 160.676 1.00 81.29 187 ILE C N 1
ATOM 7998 C CA . ILE C 1 187 ? 16.161 8.704 159.802 1.00 83.73 187 ILE C CA 1
ATOM 7999 C C . ILE C 1 187 ? 15.297 9.914 160.088 1.00 87.19 187 ILE C C 1
ATOM 8000 O O . ILE C 1 187 ? 15.798 11.047 160.148 1.00 92.90 187 ILE C O 1
ATOM 8005 N N . GLU C 1 188 ? 13.993 9.669 160.224 1.00 86.56 188 GLU C N 1
ATOM 8006 C CA . GLU C 1 188 ? 13.046 10.700 160.658 1.00 91.72 188 GLU C CA 1
ATOM 8007 C C . GLU C 1 188 ? 13.614 11.436 161.880 1.00 95.09 188 GLU C C 1
ATOM 8008 O O . GLU C 1 188 ? 13.787 12.659 161.843 1.00 97.06 188 GLU C O 1
ATOM 8014 N N . ALA C 1 189 ? 13.966 10.680 162.923 1.00 89.94 189 ALA C N 1
ATOM 8015 C CA . ALA C 1 189 ? 14.405 11.274 164.188 1.00 83.50 189 ALA C CA 1
ATOM 8016 C C . ALA C 1 189 ? 15.688 12.091 164.049 1.00 76.11 189 ALA C C 1
ATOM 8017 O O . ALA C 1 189 ? 15.811 13.169 164.649 1.00 71.75 189 ALA C O 1
ATOM 8019 N N . ILE C 1 190 ? 16.632 11.599 163.252 1.00 73.58 190 ILE C N 1
ATOM 8020 C CA . ILE C 1 190 ? 17.900 12.321 163.054 1.00 77.74 190 ILE C CA 1
ATOM 8021 C C . ILE C 1 190 ? 17.655 13.663 162.362 1.00 83.75 190 ILE C C 1
ATOM 8022 O O . ILE C 1 190 ? 18.211 14.689 162.781 1.00 83.09 190 ILE C O 1
ATOM 8027 N N . ASN C 1 191 ? 16.809 13.655 161.331 1.00 89.63 191 ASN C N 1
ATOM 8028 C CA . ASN C 1 191 ? 16.487 14.879 160.577 1.00 92.62 191 ASN C CA 1
ATOM 8029 C C . ASN C 1 191 ? 15.778 15.970 161.395 1.00 94.88 191 ASN C C 1
ATOM 8030 O O . ASN C 1 191 ? 16.049 17.159 161.192 1.00 88.23 191 ASN C O 1
ATOM 8035 N N . SER C 1 192 ? 14.913 15.570 162.331 1.00 95.41 192 SER C N 1
ATOM 8036 C CA . SER C 1 192 ? 14.261 16.517 163.258 1.00 101.56 192 SER C CA 1
ATOM 8037 C C . SER C 1 192 ? 15.141 16.944 164.469 1.00 100.54 192 SER C C 1
ATOM 8038 O O . SER C 1 192 ? 14.616 17.245 165.539 1.00 94.01 192 SER C O 1
ATOM 8041 N N . THR C 1 193 ? 16.467 16.980 164.285 1.00 103.34 193 THR C N 1
ATOM 8042 C CA . THR C 1 193 ? 17.412 17.532 165.270 1.00 101.44 193 THR C CA 1
ATOM 8043 C C . THR C 1 193 ? 18.473 18.406 164.575 1.00 97.88 193 THR C C 1
ATOM 8044 O O . THR C 1 193 ? 18.725 18.286 163.371 1.00 89.68 193 THR C O 1
ATOM 8048 N N . SER C 1 210 ? 27.300 1.084 158.354 1.00 107.82 210 SER C N 1
ATOM 8049 C CA . SER C 1 210 ? 26.756 1.445 159.659 1.00 106.15 210 SER C CA 1
ATOM 8050 C C . SER C 1 210 ? 25.593 0.532 160.025 1.00 91.53 210 SER C C 1
ATOM 8051 O O . SER C 1 210 ? 25.689 -0.293 160.941 1.00 80.20 210 SER C O 1
ATOM 8054 N N . TYR C 1 211 ? 24.502 0.693 159.275 1.00 86.16 211 TYR C N 1
ATOM 8055 C CA . TYR C 1 211 ? 23.266 -0.050 159.483 1.00 83.03 211 TYR C CA 1
ATOM 8056 C C . TYR C 1 211 ? 23.507 -1.549 159.423 1.00 84.81 211 TYR C C 1
ATOM 8057 O O . TYR C 1 211 ? 23.151 -2.278 160.335 1.00 91.02 211 TYR C O 1
ATOM 8066 N N . ASP C 1 212 ? 24.196 -1.989 158.383 1.00 92.24 212 ASP C N 1
ATOM 8067 C CA . ASP C 1 212 ? 24.387 -3.417 158.138 1.00 93.62 212 ASP C CA 1
ATOM 8068 C C . ASP C 1 212 ? 25.646 -4.028 158.755 1.00 92.61 212 ASP C C 1
ATOM 8069 O O . ASP C 1 212 ? 25.865 -5.230 158.596 1.00 94.04 212 ASP C O 1
ATOM 8074 N N . ILE C 1 213 ? 26.430 -3.227 159.493 1.00 84.91 213 ILE C N 1
ATOM 8075 C CA . ILE C 1 213 ? 27.544 -3.740 160.314 1.00 82.06 213 ILE C CA 1
ATOM 8076 C C . ILE C 1 213 ? 27.111 -5.020 161.038 1.00 76.44 213 ILE C C 1
ATOM 8077 O O . ILE C 1 213 ? 27.868 -5.995 161.095 1.00 80.90 213 ILE C O 1
ATOM 8082 N N . VAL C 1 214 ? 25.906 -4.996 161.606 1.00 73.85 214 VAL C N 1
ATOM 8083 C CA . VAL C 1 214 ? 25.352 -6.139 162.357 1.00 76.79 214 VAL C CA 1
ATOM 8084 C C . VAL C 1 214 ? 24.075 -6.604 161.714 1.00 68.53 214 VAL C C 1
ATOM 8085 O O . VAL C 1 214 ? 23.548 -5.931 160.855 1.00 72.32 214 VAL C O 1
ATOM 8089 N N . GLU C 1 215 ? 23.578 -7.747 162.169 1.00 77.12 215 GLU C N 1
ATOM 8090 C CA . GLU C 1 215 ? 22.299 -8.281 161.715 1.00 79.86 215 GLU C CA 1
ATOM 8091 C C . GLU C 1 215 ? 21.266 -8.197 162.832 1.00 79.45 215 GLU C C 1
ATOM 8092 O O . GLU C 1 215 ? 21.617 -8.096 164.008 1.00 81.22 215 GLU C O 1
ATOM 8098 N N . SER C 1 216 ? 19.993 -8.233 162.448 1.00 78.48 216 SER C N 1
ATOM 8099 C CA . SER C 1 216 ? 18.889 -8.019 163.381 1.00 77.38 216 SER C CA 1
ATOM 8100 C C . SER C 1 216 ? 18.703 -9.170 164.365 1.00 78.17 216 SER C C 1
ATOM 8101 O O . SER C 1 216 ? 18.539 -10.316 163.962 1.00 83.23 216 SER C O 1
ATOM 8104 N N . ARG C 1 217 ? 18.685 -8.830 165.653 1.00 81.97 217 ARG C N 1
ATOM 8105 C CA . ARG C 1 217 ? 18.579 -9.788 166.751 1.00 82.16 217 ARG C CA 1
ATOM 8106 C C . ARG C 1 217 ? 17.146 -9.977 167.229 1.00 82.92 217 ARG C C 1
ATOM 8107 O O . ARG C 1 217 ? 16.643 -11.099 167.233 1.00 98.01 217 ARG C O 1
ATOM 8115 N N . TYR C 1 218 ? 16.494 -8.891 167.633 1.00 81.86 218 TYR C N 1
ATOM 8116 C CA . TYR C 1 218 ? 15.110 -8.953 168.147 1.00 78.74 218 TYR C CA 1
ATOM 8117 C C . TYR C 1 218 ? 14.120 -8.699 167.008 1.00 70.39 218 TYR C C 1
ATOM 8118 O O . TYR C 1 218 ? 12.926 -8.935 167.158 1.00 72.34 218 TYR C O 1
ATOM 8127 N N . ARG C 1 227 ? -2.834 5.807 169.523 1.00 112.73 227 ARG C N 1
ATOM 8128 C CA . ARG C 1 227 ? -3.015 6.641 170.710 1.00 109.21 227 ARG C CA 1
ATOM 8129 C C . ARG C 1 227 ? -2.028 7.813 170.721 1.00 95.57 227 ARG C C 1
ATOM 8130 O O . ARG C 1 227 ? -0.871 7.667 170.342 1.00 90.30 227 ARG C O 1
ATOM 8138 N N . ARG C 1 228 ? -2.508 8.968 171.161 1.00 84.64 228 ARG C N 1
ATOM 8139 C CA . ARG C 1 228 ? -1.703 10.205 171.202 1.00 82.80 228 ARG C CA 1
ATOM 8140 C C . ARG C 1 228 ? -0.858 10.236 172.494 1.00 80.17 228 ARG C C 1
ATOM 8141 O O . ARG C 1 228 ? -1.367 9.924 173.576 1.00 66.87 228 ARG C O 1
ATOM 8149 N N . ARG C 1 229 ? 0.428 10.583 172.375 1.00 72.18 229 ARG C N 1
ATOM 8150 C CA . ARG C 1 229 ? 1.379 10.405 173.493 1.00 72.07 229 ARG C CA 1
ATOM 8151 C C . ARG C 1 229 ? 2.382 11.543 173.618 1.00 71.60 229 ARG C C 1
ATOM 8152 O O . ARG C 1 229 ? 2.735 12.175 172.623 1.00 66.87 229 ARG C O 1
ATOM 8160 N N . PHE C 1 230 ? 2.839 11.783 174.854 1.00 71.02 230 PHE C N 1
ATOM 8161 C CA . PHE C 1 230 ? 3.723 12.924 175.169 1.00 66.42 230 PHE C CA 1
ATOM 8162 C C . PHE C 1 230 ? 5.001 12.557 175.923 1.00 58.76 230 PHE C C 1
ATOM 8163 O O . PHE C 1 230 ? 4.982 11.666 176.764 1.00 62.17 230 PHE C O 1
ATOM 8171 N N . TRP C 1 231 ? 6.096 13.245 175.582 1.00 55.28 231 TRP C N 1
ATOM 8172 C CA . TRP C 1 231 ? 7.368 13.186 176.306 1.00 59.31 231 TRP C CA 1
ATOM 8173 C C . TRP C 1 231 ? 7.312 14.166 177.444 1.00 60.37 231 TRP C C 1
ATOM 8174 O O . TRP C 1 231 ? 7.317 15.377 177.199 1.00 66.38 231 TRP C O 1
ATOM 8185 N N . LEU C 1 232 ? 7.261 13.657 178.673 1.00 55.46 232 LEU C N 1
ATOM 8186 C CA . LEU C 1 232 ? 7.251 14.488 179.869 1.00 52.27 232 LEU C CA 1
ATOM 8187 C C . LEU C 1 232 ? 8.361 14.027 180.815 1.00 55.95 232 LEU C C 1
ATOM 8188 O O . LEU C 1 232 ? 8.471 12.819 181.096 1.00 52.23 232 LEU C O 1
ATOM 8193 N N . ASP C 1 233 ? 9.212 14.973 181.248 1.00 52.43 233 ASP C N 1
ATOM 8194 C CA . ASP C 1 233 ? 9.917 14.828 182.537 1.00 55.60 233 ASP C CA 1
ATOM 8195 C C . ASP C 1 233 ? 9.143 15.487 183.705 1.00 52.88 233 ASP C C 1
ATOM 8196 O O . ASP C 1 233 ? 8.144 16.172 183.497 1.00 53.26 233 ASP C O 1
ATOM 8201 N N . GLY C 1 234 ? 9.567 15.219 184.934 1.00 53.84 234 GLY C N 1
ATOM 8202 C CA . GLY C 1 234 ? 8.881 15.743 186.138 1.00 52.67 234 GLY C CA 1
ATOM 8203 C C . GLY C 1 234 ? 8.826 17.261 186.243 1.00 55.62 234 GLY C C 1
ATOM 8204 O O . GLY C 1 234 ? 7.801 17.809 186.624 1.00 61.12 234 GLY C O 1
ATOM 8205 N N . ASN C 1 235 ? 9.935 17.932 185.910 1.00 56.14 235 ASN C N 1
ATOM 8206 C CA . ASN C 1 235 ? 10.018 19.386 185.862 1.00 54.25 235 ASN C CA 1
ATOM 8207 C C . ASN C 1 235 ? 9.053 19.959 184.851 1.00 57.25 235 ASN C C 1
ATOM 8208 O O . ASN C 1 235 ? 8.315 20.909 185.140 1.00 58.35 235 ASN C O 1
ATOM 8213 N N . THR C 1 236 ? 9.081 19.390 183.652 1.00 56.10 236 THR C N 1
ATOM 8214 C CA . THR C 1 236 ? 8.214 19.834 182.584 1.00 52.43 236 THR C CA 1
ATOM 8215 C C . THR C 1 236 ? 6.753 19.594 182.942 1.00 49.97 236 THR C C 1
ATOM 8216 O O . THR C 1 236 ? 5.912 20.452 182.679 1.00 43.23 236 THR C O 1
ATOM 8220 N N . ALA C 1 237 ? 6.455 18.448 183.547 1.00 46.69 237 ALA C N 1
ATOM 8221 C CA . ALA C 1 237 ? 5.073 18.125 183.895 1.00 47.28 237 ALA C CA 1
ATOM 8222 C C . ALA C 1 237 ? 4.495 19.094 184.951 1.00 54.43 237 ALA C C 1
ATOM 8223 O O . ALA C 1 237 ? 3.297 19.434 184.917 1.00 50.29 237 ALA C O 1
ATOM 8225 N N . VAL C 1 238 ? 5.347 19.494 185.907 1.00 51.91 238 VAL C N 1
ATOM 8226 C CA . VAL C 1 238 ? 4.976 20.452 186.933 1.00 49.24 238 VAL C CA 1
ATOM 8227 C C . VAL C 1 238 ? 4.847 21.829 186.305 1.00 47.22 238 VAL C C 1
ATOM 8228 O O . VAL C 1 238 ? 3.879 22.528 186.546 1.00 47.70 238 VAL C O 1
ATOM 8232 N N . ALA C 1 239 ? 5.826 22.222 185.503 1.00 47.14 239 ALA C N 1
ATOM 8233 C CA . ALA C 1 239 ? 5.786 23.525 184.838 1.00 48.04 239 ALA C CA 1
ATOM 8234 C C . ALA C 1 239 ? 4.464 23.743 184.105 1.00 48.69 239 ALA C C 1
ATOM 8235 O O . ALA C 1 239 ? 3.832 24.804 184.223 1.00 49.30 239 ALA C O 1
ATOM 8237 N N . ILE C 1 240 ? 4.037 22.709 183.390 1.00 48.58 240 ILE C N 1
ATOM 8238 C CA . ILE C 1 240 ? 2.842 22.753 182.554 1.00 47.99 240 ILE C CA 1
ATOM 8239 C C . ILE C 1 240 ? 1.591 22.651 183.416 1.00 45.66 240 ILE C C 1
ATOM 8240 O O . ILE C 1 240 ? 0.558 23.199 183.076 1.00 47.62 240 ILE C O 1
ATOM 8245 N N . GLY C 1 241 ? 1.658 21.920 184.511 1.00 47.81 241 GLY C N 1
ATOM 8246 C CA . GLY C 1 241 ? 0.573 21.960 185.506 1.00 49.49 241 GLY C CA 1
ATOM 8247 C C . GLY C 1 241 ? 0.319 23.345 186.072 1.00 45.64 241 GLY C C 1
ATOM 8248 O O . GLY C 1 241 ? -0.822 23.771 186.162 1.00 47.99 241 GLY C O 1
ATOM 8249 N N . LYS C 1 242 ? 1.391 24.047 186.428 1.00 43.86 242 LYS C N 1
ATOM 8250 C CA . LYS C 1 242 ? 1.308 25.353 187.029 1.00 45.51 242 LYS C CA 1
ATOM 8251 C C . LYS C 1 242 ? 0.800 26.400 186.055 1.00 46.34 242 LYS C C 1
ATOM 8252 O O . LYS C 1 242 ? -0.070 27.189 186.404 1.00 46.23 242 LYS C O 1
ATOM 8258 N N . ILE C 1 243 ? 1.349 26.409 184.840 1.00 50.90 243 ILE C N 1
ATOM 8259 C CA . ILE C 1 243 ? 0.869 27.282 183.758 1.00 49.12 243 ILE C CA 1
ATOM 8260 C C . ILE C 1 243 ? -0.647 27.076 183.567 1.00 51.04 243 ILE C C 1
ATOM 8261 O O . ILE C 1 243 ? -1.421 28.038 183.628 1.00 50.28 243 ILE C O 1
ATOM 8266 N N . TYR C 1 244 ? -1.055 25.821 183.378 1.00 45.28 244 TYR C N 1
ATOM 8267 C CA . TYR C 1 244 ? -2.462 25.474 183.171 1.00 49.19 244 TYR C CA 1
ATOM 8268 C C . TYR C 1 244 ? -3.286 25.786 184.410 1.00 47.53 244 TYR C C 1
ATOM 8269 O O . TYR C 1 244 ? -4.431 26.226 184.316 1.00 49.71 244 TYR C O 1
ATOM 8278 N N . GLY C 1 245 ? -2.693 25.561 185.573 1.00 48.01 245 GLY C N 1
ATOM 8279 C CA . GLY C 1 245 ? -3.364 25.795 186.847 1.00 45.26 245 GLY C CA 1
ATOM 8280 C C . GLY C 1 245 ? -3.588 27.246 187.229 1.00 45.06 245 GLY C C 1
ATOM 8281 O O . GLY C 1 245 ? -4.317 27.535 188.179 1.00 42.19 245 GLY C O 1
ATOM 8282 N N . GLY C 1 246 ? -2.941 28.165 186.520 1.00 45.34 246 GLY C N 1
ATOM 8283 C CA . GLY C 1 246 ? -3.181 29.595 186.720 1.00 46.58 246 GLY C CA 1
ATOM 8284 C C . GLY C 1 246 ? -2.089 30.373 187.456 1.00 47.33 246 GLY C C 1
ATOM 8285 O O . GLY C 1 246 ? -2.324 31.510 187.832 1.00 48.61 246 GLY C O 1
ATOM 8286 N N . VAL C 1 247 ? -0.900 29.785 187.621 1.00 43.68 247 VAL C N 1
ATOM 8287 C CA . VAL C 1 247 ? 0.201 30.440 188.282 1.00 44.97 247 VAL C CA 1
ATOM 8288 C C . VAL C 1 247 ? 0.588 31.677 187.477 1.00 44.64 247 VAL C C 1
ATOM 8289 O O . VAL C 1 247 ? 0.922 31.593 186.307 1.00 42.83 247 VAL C O 1
ATOM 8293 N N . ARG C 1 248 ? 0.504 32.850 188.075 1.00 42.06 248 ARG C N 1
ATOM 8294 C CA . ARG C 1 248 ? 0.937 34.012 187.334 1.00 44.86 248 ARG C CA 1
ATOM 8295 C C . ARG C 1 248 ? 2.152 34.693 187.945 1.00 43.33 248 ARG C C 1
ATOM 8296 O O . ARG C 1 248 ? 2.634 35.685 187.410 1.00 45.66 248 ARG C O 1
ATOM 8304 N N . PHE C 1 249 ? 2.686 34.086 189.004 1.00 41.70 249 PHE C N 1
ATOM 8305 C CA . PHE C 1 249 ? 3.868 34.548 189.691 1.00 40.13 249 PHE C CA 1
ATOM 8306 C C . PHE C 1 249 ? 4.622 33.336 190.250 1.00 39.35 249 PHE C C 1
ATOM 8307 O O . PHE C 1 249 ? 4.103 32.615 191.087 1.00 40.43 249 PHE C O 1
ATOM 8315 N N . GLN C 1 250 ? 5.824 33.110 189.732 1.00 39.59 250 GLN C N 1
ATOM 8316 C CA . GLN C 1 250 ? 6.757 32.117 190.234 1.00 41.49 250 GLN C CA 1
ATOM 8317 C C . GLN C 1 250 ? 8.052 32.855 190.589 1.00 44.57 250 GLN C C 1
ATOM 8318 O O . GLN C 1 250 ? 8.629 33.539 189.737 1.00 42.99 250 GLN C O 1
ATOM 8324 N N . SER C 1 251 ? 8.513 32.717 191.836 1.00 41.66 251 SER C N 1
ATOM 8325 C CA . SER C 1 251 ? 9.824 33.182 192.208 1.00 41.35 251 SER C CA 1
ATOM 8326 C C . SER C 1 251 ? 10.671 32.000 192.662 1.00 41.40 251 SER C C 1
ATOM 8327 O O . SER C 1 251 ? 10.129 31.024 193.191 1.00 40.79 251 SER C O 1
ATOM 8330 N N . TYR C 1 252 ? 11.989 32.084 192.452 1.00 37.56 252 TYR C N 1
ATOM 8331 C CA . TYR C 1 252 ? 12.872 30.956 192.742 1.00 41.40 252 TYR C CA 1
ATOM 8332 C C . TYR C 1 252 ? 14.306 31.382 192.860 1.00 42.08 252 TYR C C 1
ATOM 8333 O O . TYR C 1 252 ? 14.685 32.421 192.345 1.00 44.04 252 TYR C O 1
ATOM 8342 N N . TYR C 1 253 ? 15.085 30.549 193.544 1.00 45.06 253 TYR C N 1
ATOM 8343 C CA . TYR C 1 253 ? 16.528 30.615 193.538 1.00 45.22 253 TYR C CA 1
ATOM 8344 C C . TYR C 1 253 ? 16.993 29.361 192.813 1.00 45.27 253 TYR C C 1
ATOM 8345 O O . TYR C 1 253 ? 16.473 28.317 193.100 1.00 57.26 253 TYR C O 1
ATOM 8354 N N . PRO C 1 254 ? 17.938 29.466 191.854 1.00 53.24 254 PRO C N 1
ATOM 8355 C CA . PRO C 1 254 ? 18.550 28.322 191.120 1.00 56.23 254 PRO C CA 1
ATOM 8356 C C . PRO C 1 254 ? 19.073 27.185 192.001 1.00 57.72 254 PRO C C 1
ATOM 8357 O O . PRO C 1 254 ? 19.907 27.398 192.887 1.00 51.89 254 PRO C O 1
ATOM 8361 N N . ILE C 1 255 ? 18.572 25.984 191.776 1.00 54.57 255 ILE C N 1
ATOM 8362 C CA . ILE C 1 255 ? 19.060 24.832 192.537 1.00 57.84 255 ILE C CA 1
ATOM 8363 C C . ILE C 1 255 ? 18.744 23.604 191.694 1.00 56.17 255 ILE C C 1
ATOM 8364 O O . ILE C 1 255 ? 17.669 23.537 191.131 1.00 48.06 255 ILE C O 1
ATOM 8369 N N . THR C 1 256 ? 19.672 22.646 191.681 1.00 64.41 256 THR C N 1
ATOM 8370 C CA . THR C 1 256 ? 19.884 21.723 190.551 1.00 74.78 256 THR C CA 1
ATOM 8371 C C . THR C 1 256 ? 18.628 21.143 189.974 1.00 80.73 256 THR C C 1
ATOM 8372 O O . THR C 1 256 ? 18.402 21.281 188.747 1.00 96.23 256 THR C O 1
ATOM 8376 N N . PRO C 1 257 ? 17.824 20.464 190.826 1.00 66.00 257 PRO C N 1
ATOM 8377 C CA . PRO C 1 257 ? 16.685 19.767 190.208 1.00 56.30 257 PRO C CA 1
ATOM 8378 C C . PRO C 1 257 ? 15.578 20.725 189.779 1.00 57.72 257 PRO C C 1
ATOM 8379 O O . PRO C 1 257 ? 14.886 20.427 188.814 1.00 67.41 257 PRO C O 1
ATOM 8383 N N . ALA C 1 258 ? 15.468 21.887 190.426 1.00 56.63 258 ALA C N 1
ATOM 8384 C CA . ALA C 1 258 ? 14.289 22.775 190.299 1.00 55.29 258 ALA C CA 1
ATOM 8385 C C . ALA C 1 258 ? 14.399 23.972 189.346 1.00 56.65 258 ALA C C 1
ATOM 8386 O O . ALA C 1 258 ? 13.390 24.588 189.028 1.00 57.10 258 ALA C O 1
ATOM 8388 N N . SER C 1 259 ? 15.607 24.357 188.940 1.00 61.27 259 SER C N 1
ATOM 8389 C CA . SER C 1 259 ? 15.776 25.504 188.022 1.00 59.41 259 SER C CA 1
ATOM 8390 C C . SER C 1 259 ? 15.038 25.265 186.709 1.00 58.86 259 SER C C 1
ATOM 8391 O O . SER C 1 259 ? 14.361 26.167 186.216 1.00 58.75 259 SER C O 1
ATOM 8394 N N . ASP C 1 260 ? 15.168 24.046 186.165 1.00 55.98 260 ASP C N 1
ATOM 8395 C CA . ASP C 1 260 ? 14.581 23.669 184.874 1.00 58.59 260 ASP C CA 1
ATOM 8396 C C . ASP C 1 260 ? 13.096 23.958 184.782 1.00 55.53 260 ASP C C 1
ATOM 8397 O O . ASP C 1 260 ? 12.600 24.364 183.738 1.00 59.86 260 ASP C O 1
ATOM 8402 N N . GLU C 1 261 ? 12.389 23.740 185.875 1.00 54.16 261 GLU C N 1
ATOM 8403 C CA . GLU C 1 261 ? 10.979 24.058 185.929 1.00 50.89 261 GLU C CA 1
ATOM 8404 C C . GLU C 1 261 ? 10.751 25.545 185.694 1.00 52.53 261 GLU C C 1
ATOM 8405 O O . GLU C 1 261 ? 9.991 25.936 184.803 1.00 52.79 261 GLU C O 1
ATOM 8411 N N . SER C 1 262 ? 11.415 26.386 186.476 1.00 54.82 262 SER C N 1
ATOM 8412 C CA . SER C 1 262 ? 11.235 27.846 186.325 1.00 50.35 262 SER C CA 1
ATOM 8413 C C . SER C 1 262 ? 11.757 28.353 184.983 1.00 51.40 262 SER C C 1
ATOM 8414 O O . SER C 1 262 ? 11.257 29.333 184.462 1.00 56.21 262 SER C O 1
ATOM 8417 N N . VAL C 1 263 ? 12.771 27.684 184.432 1.00 57.39 263 VAL C N 1
ATOM 8418 C CA . VAL C 1 263 ? 13.351 28.043 183.138 1.00 55.65 263 VAL C CA 1
ATOM 8419 C C . VAL C 1 263 ? 12.347 27.751 182.031 1.00 59.44 263 VAL C C 1
ATOM 8420 O O . VAL C 1 263 ? 12.259 28.496 181.043 1.00 61.84 263 VAL C O 1
ATOM 8424 N N . TYR C 1 264 ? 11.570 26.691 182.205 1.00 55.38 264 TYR C N 1
ATOM 8425 C CA . TYR C 1 264 ? 10.518 26.378 181.261 1.00 53.83 264 TYR C CA 1
ATOM 8426 C C . TYR C 1 264 ? 9.372 27.397 181.403 1.00 53.11 264 TYR C C 1
ATOM 8427 O O . TYR C 1 264 ? 8.920 27.959 180.416 1.00 57.28 264 TYR C O 1
ATOM 8436 N N . ILE C 1 265 ? 8.917 27.662 182.616 1.00 51.22 265 ILE C N 1
ATOM 8437 C CA . ILE C 1 265 ? 7.873 28.672 182.820 1.00 51.80 265 ILE C CA 1
ATOM 8438 C C . ILE C 1 265 ? 8.267 30.025 182.222 1.00 57.01 265 ILE C C 1
ATOM 8439 O O . ILE C 1 265 ? 7.467 30.619 181.520 1.00 68.45 265 ILE C O 1
ATOM 8444 N N . GLU C 1 266 ? 9.488 30.502 182.464 1.00 63.34 266 GLU C N 1
ATOM 8445 C CA . GLU C 1 266 ? 9.947 31.783 181.870 1.00 66.36 266 GLU C CA 1
ATOM 8446 C C . GLU C 1 266 ? 9.987 31.754 180.327 1.00 63.29 266 GLU C C 1
ATOM 8447 O O . GLU C 1 266 ? 9.498 32.681 179.682 1.00 68.02 266 GLU C O 1
ATOM 8453 N N . ALA C 1 267 ? 10.539 30.690 179.746 1.00 57.17 267 ALA C N 1
ATOM 8454 C CA . ALA C 1 267 ? 10.481 30.486 178.291 1.00 53.72 267 ALA C CA 1
ATOM 8455 C C . ALA C 1 267 ? 9.057 30.556 177.731 1.00 55.86 267 ALA C C 1
ATOM 8456 O O . ALA C 1 267 ? 8.870 31.030 176.610 1.00 58.05 267 ALA C O 1
ATOM 8458 N N . HIS C 1 268 ? 8.069 30.103 178.505 1.00 55.71 268 HIS C N 1
ATOM 8459 C CA . HIS C 1 268 ? 6.652 30.144 178.095 1.00 52.81 268 HIS C CA 1
ATOM 8460 C C . HIS C 1 268 ? 5.806 31.133 178.884 1.00 51.55 268 HIS C C 1
ATOM 8461 O O . HIS C 1 268 ? 4.604 30.971 179.000 1.00 48.50 268 HIS C O 1
ATOM 8468 N N . GLN C 1 269 ? 6.426 32.191 179.388 1.00 59.37 269 GLN C N 1
ATOM 8469 C CA . GLN C 1 269 ? 5.692 33.214 180.156 1.00 66.26 269 GLN C CA 1
ATOM 8470 C C . GLN C 1 269 ? 4.604 33.977 179.365 1.00 64.11 269 GLN C C 1
ATOM 8471 O O . GLN C 1 269 ? 3.676 34.525 179.963 1.00 59.45 269 GLN C O 1
ATOM 8477 N N . ASP C 1 270 ? 4.771 34.041 178.045 1.00 68.79 270 ASP C N 1
ATOM 8478 C CA . ASP C 1 270 ? 3.812 34.666 177.109 1.00 72.50 270 ASP C CA 1
ATOM 8479 C C . ASP C 1 270 ? 2.649 33.691 176.916 1.00 67.74 270 ASP C C 1
ATOM 8480 O O . ASP C 1 270 ? 2.769 32.694 176.218 1.00 73.32 270 ASP C O 1
ATOM 8485 N N . VAL C 1 271 ? 1.522 33.976 177.545 1.00 65.65 271 VAL C N 1
ATOM 8486 C CA . VAL C 1 271 ? 0.473 32.963 177.744 1.00 67.00 271 VAL C CA 1
ATOM 8487 C C . VAL C 1 271 ? -0.860 33.459 177.160 1.00 65.79 271 VAL C C 1
ATOM 8488 O O . VAL C 1 271 ? -1.102 34.659 177.092 1.00 60.97 271 VAL C O 1
ATOM 8492 N N . LEU C 1 272 ? -1.715 32.524 176.760 1.00 66.88 272 LEU C N 1
ATOM 8493 C CA . LEU C 1 272 ? -2.948 32.829 176.066 1.00 62.33 272 LEU C CA 1
ATOM 8494 C C . LEU C 1 272 ? -4.110 32.172 176.790 1.00 61.63 272 LEU C C 1
ATOM 8495 O O . LEU C 1 272 ? -4.051 30.987 177.074 1.00 60.24 272 LEU C O 1
ATOM 8500 N N . MET C 1 273 ? -5.147 32.953 177.096 1.00 63.93 273 MET C N 1
ATOM 8501 C CA . MET C 1 273 ? -6.340 32.489 177.830 1.00 69.39 273 MET C CA 1
ATOM 8502 C C . MET C 1 273 ? -7.654 32.714 177.064 1.00 76.55 273 MET C C 1
ATOM 8503 O O . MET C 1 273 ? -7.885 33.793 176.544 1.00 74.60 273 MET C O 1
ATOM 8508 N N . GLU C 1 274 ? -8.525 31.708 177.058 1.00 88.20 274 GLU C N 1
ATOM 8509 C CA . GLU C 1 274 ? -9.813 31.749 176.334 1.00 96.12 274 GLU C CA 1
ATOM 8510 C C . GLU C 1 274 ? -10.975 32.065 177.292 1.00 101.29 274 GLU C C 1
ATOM 8511 O O . GLU C 1 274 ? -10.756 32.454 178.446 1.00 115.27 274 GLU C O 1
ATOM 8517 N N . ASP C 1 275 ? -12.199 31.983 176.776 1.00 102.07 275 ASP C N 1
ATOM 8518 C CA . ASP C 1 275 ? -13.414 32.017 177.581 1.00 96.18 275 ASP C CA 1
ATOM 8519 C C . ASP C 1 275 ? -14.359 30.965 176.996 1.00 97.27 275 ASP C C 1
ATOM 8520 O O . ASP C 1 275 ? -14.532 30.924 175.784 1.00 96.39 275 ASP C O 1
ATOM 8525 N N . PRO C 1 276 ? -14.929 30.077 177.834 1.00 105.73 276 PRO C N 1
ATOM 8526 C CA . PRO C 1 276 ? -15.878 29.100 177.269 1.00 113.62 276 PRO C CA 1
ATOM 8527 C C . PRO C 1 276 ? -17.094 29.724 176.559 1.00 116.45 276 PRO C C 1
ATOM 8528 O O . PRO C 1 276 ? -17.513 29.240 175.499 1.00 107.46 276 PRO C O 1
ATOM 8532 N N . ILE C 1 277 ? -17.639 30.782 177.159 1.00 120.09 277 ILE C N 1
ATOM 8533 C CA . ILE C 1 277 ? -18.768 31.543 176.575 1.00 117.69 277 ILE C CA 1
ATOM 8534 C C . ILE C 1 277 ? -18.432 32.190 175.202 1.00 112.11 277 ILE C C 1
ATOM 8535 O O . ILE C 1 277 ? -18.724 31.596 174.155 1.00 93.99 277 ILE C O 1
ATOM 8540 N N . THR C 1 278 ? -17.813 33.371 175.208 1.00 106.51 278 THR C N 1
ATOM 8541 C CA . THR C 1 278 ? -17.537 34.120 173.974 1.00 109.12 278 THR C CA 1
ATOM 8542 C C . THR C 1 278 ? -16.489 33.485 173.038 1.00 103.69 278 THR C C 1
ATOM 8543 O O . THR C 1 278 ? -16.546 33.682 171.817 1.00 96.49 278 THR C O 1
ATOM 8547 N N . GLY C 1 279 ? -15.540 32.736 173.604 1.00 98.16 279 GLY C N 1
ATOM 8548 C CA . GLY C 1 279 ? -14.383 32.223 172.842 1.00 90.31 279 GLY C CA 1
ATOM 8549 C C . GLY C 1 279 ? -13.299 33.268 172.607 1.00 85.93 279 GLY C C 1
ATOM 8550 O O . GLY C 1 279 ? -12.354 33.029 171.845 1.00 84.32 279 GLY C O 1
ATOM 8551 N N . ASP C 1 280 ? -13.430 34.414 173.277 1.00 82.40 280 ASP C N 1
ATOM 8552 C CA . ASP C 1 280 ? -12.546 35.557 173.110 1.00 83.36 280 ASP C CA 1
ATOM 8553 C C . ASP C 1 280 ? -11.201 35.238 173.766 1.00 84.65 280 ASP C C 1
ATOM 8554 O O . ASP C 1 280 ? -11.132 35.082 174.981 1.00 97.40 280 ASP C O 1
ATOM 8559 N N . LYS C 1 281 ? -10.151 35.112 172.964 1.00 78.41 281 LYS C N 1
ATOM 8560 C CA . LYS C 1 281 ? -8.829 34.802 173.486 1.00 80.94 281 LYS C CA 1
ATOM 8561 C C . LYS C 1 281 ? -8.126 36.090 173.953 1.00 90.93 281 LYS C C 1
ATOM 8562 O O . LYS C 1 281 ? -8.271 37.153 173.320 1.00 90.05 281 LYS C O 1
ATOM 8568 N N . LYS C 1 282 ? -7.414 35.990 175.090 1.00 84.67 282 LYS C N 1
ATOM 8569 C CA . LYS C 1 282 ? -6.685 37.119 175.703 1.00 76.76 282 LYS C CA 1
ATOM 8570 C C . LYS C 1 282 ? -5.224 36.736 176.053 1.00 74.60 282 LYS C C 1
ATOM 8571 O O . LYS C 1 282 ? -4.931 35.620 176.477 1.00 71.26 282 LYS C O 1
ATOM 8577 N N . LYS C 1 283 ? -4.321 37.674 175.807 1.00 73.37 283 LYS C N 1
ATOM 8578 C CA . LYS C 1 283 ? -2.888 37.521 176.026 1.00 75.98 283 LYS C CA 1
ATOM 8579 C C . LYS C 1 283 ? -2.500 37.891 177.462 1.00 74.30 283 LYS C C 1
ATOM 8580 O O . LYS C 1 283 ? -2.834 38.969 177.955 1.00 72.25 283 LYS C O 1
ATOM 8586 N N . GLY C 1 284 ? -1.795 36.976 178.114 1.00 78.05 284 GLY C N 1
ATOM 8587 C CA . GLY C 1 284 ? -1.293 37.150 179.479 1.00 80.70 284 GLY C CA 1
ATOM 8588 C C . GLY C 1 284 ? 0.202 36.937 179.604 1.00 78.63 284 GLY C C 1
ATOM 8589 O O . GLY C 1 284 ? 0.908 36.618 178.631 1.00 73.28 284 GLY C O 1
ATOM 8590 N N . THR C 1 285 ? 0.671 37.127 180.831 1.00 75.68 285 THR C N 1
ATOM 8591 C CA . THR C 1 285 ? 2.087 37.110 181.153 1.00 67.65 285 THR C CA 1
ATOM 8592 C C . THR C 1 285 ? 2.290 36.524 182.533 1.00 60.17 285 THR C C 1
ATOM 8593 O O . THR C 1 285 ? 1.651 36.942 183.502 1.00 56.74 285 THR C O 1
ATOM 8597 N N . ILE C 1 286 ? 3.179 35.549 182.614 1.00 53.56 286 ILE C N 1
ATOM 8598 C CA . ILE C 1 286 ? 3.588 34.990 183.888 1.00 51.10 286 ILE C CA 1
ATOM 8599 C C . ILE C 1 286 ? 4.856 35.712 184.313 1.00 50.05 286 ILE C C 1
ATOM 8600 O O . ILE C 1 286 ? 5.865 35.607 183.629 1.00 51.87 286 ILE C O 1
ATOM 8605 N N . VAL C 1 287 ? 4.811 36.412 185.447 1.00 50.36 287 VAL C N 1
ATOM 8606 C CA . VAL C 1 287 ? 5.999 37.043 186.043 1.00 47.69 287 VAL C CA 1
ATOM 8607 C C . VAL C 1 287 ? 6.850 35.986 186.713 1.00 44.58 287 VAL C C 1
ATOM 8608 O O . VAL C 1 287 ? 6.384 35.278 187.590 1.00 42.08 287 VAL C O 1
ATOM 8612 N N . VAL C 1 288 ? 8.110 35.909 186.342 1.00 47.54 288 VAL C N 1
ATOM 8613 C CA . VAL C 1 288 ? 9.040 34.953 186.942 1.00 46.49 288 VAL C CA 1
ATOM 8614 C C . VAL C 1 288 ? 10.203 35.771 187.452 1.00 47.51 288 VAL C C 1
ATOM 8615 O O . VAL C 1 288 ? 10.868 36.423 186.675 1.00 45.24 288 VAL C O 1
ATOM 8619 N N . VAL C 1 289 ? 10.450 35.707 188.753 1.00 50.73 289 VAL C N 1
ATOM 8620 C CA . VAL C 1 289 ? 11.544 36.428 189.379 1.00 48.41 289 VAL C CA 1
ATOM 8621 C C . VAL C 1 289 ? 12.583 35.464 189.917 1.00 44.80 289 VAL C C 1
ATOM 8622 O O . VAL C 1 289 ? 12.266 34.545 190.656 1.00 46.56 289 VAL C O 1
ATOM 8626 N N . GLN C 1 290 ? 13.828 35.692 189.543 1.00 49.05 290 GLN C N 1
ATOM 8627 C CA . GLN C 1 290 ? 14.946 35.015 190.142 1.00 57.21 290 GLN C CA 1
ATOM 8628 C C . GLN C 1 290 ? 15.288 35.832 191.375 1.00 57.07 290 GLN C C 1
ATOM 8629 O O . GLN C 1 290 ? 15.777 36.946 191.269 1.00 54.11 290 GLN C O 1
ATOM 8635 N N . ALA C 1 291 ? 15.014 35.270 192.545 1.00 51.44 291 ALA C N 1
ATOM 8636 C CA . ALA C 1 291 ? 15.273 35.948 193.777 1.00 47.22 291 ALA C CA 1
ATOM 8637 C C . ALA C 1 291 ? 16.759 35.931 194.108 1.00 49.59 291 ALA C C 1
ATOM 8638 O O . ALA C 1 291 ? 17.544 35.201 193.518 1.00 45.70 291 ALA C O 1
ATOM 8640 N N . GLU C 1 292 ? 17.104 36.756 195.083 1.00 52.80 292 GLU C N 1
ATOM 8641 C CA . GLU C 1 292 ? 18.467 36.905 195.569 1.00 57.78 292 GLU C CA 1
ATOM 8642 C C . GLU C 1 292 ? 18.851 35.697 196.439 1.00 52.37 292 GLU C C 1
ATOM 8643 O O . GLU C 1 292 ? 20.013 35.352 196.530 1.00 49.20 292 GLU C O 1
ATOM 8649 N N . ASP C 1 293 ? 17.861 35.087 197.077 1.00 47.39 293 ASP C N 1
ATOM 8650 C CA . ASP C 1 293 ? 18.045 33.863 197.850 1.00 48.13 293 ASP C CA 1
ATOM 8651 C C . ASP C 1 293 ? 16.681 33.201 198.045 1.00 44.54 293 ASP C C 1
ATOM 8652 O O . ASP C 1 293 ? 15.659 33.777 197.662 1.00 39.31 293 ASP C O 1
ATOM 8657 N N . GLU C 1 294 ? 16.671 32.017 198.647 1.00 45.24 294 GLU C N 1
ATOM 8658 C CA . GLU C 1 294 ? 15.433 31.318 198.936 1.00 48.78 294 GLU C CA 1
ATOM 8659 C C . GLU C 1 294 ? 14.553 32.013 199.947 1.00 47.62 294 GLU C C 1
ATOM 8660 O O . GLU C 1 294 ? 13.338 31.841 199.877 1.00 44.90 294 GLU C O 1
ATOM 8666 N N . LEU C 1 295 ? 15.136 32.774 200.876 1.00 46.52 295 LEU C N 1
ATOM 8667 C CA . LEU C 1 295 ? 14.324 33.602 201.800 1.00 51.05 295 LEU C CA 1
ATOM 8668 C C . LEU C 1 295 ? 13.488 34.606 201.005 1.00 47.32 295 LEU C C 1
ATOM 8669 O O . LEU C 1 295 ? 12.301 34.763 201.228 1.00 47.91 295 LEU C O 1
ATOM 8674 N N . ALA C 1 296 ? 14.119 35.281 200.067 1.00 41.81 296 ALA C N 1
ATOM 8675 C CA . ALA C 1 296 ? 13.392 36.209 199.216 1.00 42.75 296 ALA C CA 1
ATOM 8676 C C . ALA C 1 296 ? 12.338 35.510 198.408 1.00 39.17 296 ALA C C 1
ATOM 8677 O O . ALA C 1 296 ? 11.256 36.025 198.278 1.00 45.67 296 ALA C O 1
ATOM 8679 N N . ALA C 1 297 ? 12.660 34.335 197.894 1.00 41.29 297 ALA C N 1
ATOM 8680 C CA . ALA C 1 297 ? 11.770 33.571 196.997 1.00 42.11 297 ALA C CA 1
ATOM 8681 C C . ALA C 1 297 ? 10.387 33.307 197.580 1.00 40.28 297 ALA C C 1
ATOM 8682 O O . ALA C 1 297 ? 9.388 33.776 196.995 1.00 40.07 297 ALA C O 1
ATOM 8684 N N . ILE C 1 298 ? 10.320 32.618 198.725 1.00 37.01 298 ILE C N 1
ATOM 8685 C CA . ILE C 1 298 ? 8.997 32.418 199.367 1.00 45.31 298 ILE C CA 1
ATOM 8686 C C . ILE C 1 298 ? 8.324 33.743 199.737 1.00 44.10 298 ILE C C 1
ATOM 8687 O O . ILE C 1 298 ? 7.119 33.859 199.602 1.00 36.44 298 ILE C O 1
ATOM 8692 N N . ASN C 1 299 ? 9.090 34.685 200.269 1.00 42.32 299 ASN C N 1
ATOM 8693 C CA . ASN C 1 299 ? 8.514 35.940 200.723 1.00 44.81 299 ASN C CA 1
ATOM 8694 C C . ASN C 1 299 ? 7.917 36.747 199.543 1.00 45.23 299 ASN C C 1
ATOM 8695 O O . ASN C 1 299 ? 6.770 37.217 199.615 1.00 45.35 299 ASN C O 1
ATOM 8700 N N . MET C 1 300 ? 8.604 36.806 198.421 1.00 38.64 300 MET C N 1
ATOM 8701 C CA . MET C 1 300 ? 7.948 37.332 197.232 1.00 40.66 300 MET C CA 1
ATOM 8702 C C . MET C 1 300 ? 6.639 36.614 196.876 1.00 39.57 300 MET C C 1
ATOM 8703 O O . MET C 1 300 ? 5.666 37.262 196.549 1.00 40.78 300 MET C O 1
ATOM 8708 N N . ALA C 1 301 ? 6.655 35.283 196.860 1.00 40.27 301 ALA C N 1
ATOM 8709 C CA . ALA C 1 301 ? 5.487 34.477 196.465 1.00 40.39 301 ALA C CA 1
ATOM 8710 C C . ALA C 1 301 ? 4.323 34.781 197.351 1.00 40.03 301 ALA C C 1
ATOM 8711 O O . ALA C 1 301 ? 3.226 34.952 196.857 1.00 38.45 301 ALA C O 1
ATOM 8713 N N . ILE C 1 302 ? 4.590 34.891 198.656 1.00 39.34 302 ILE C N 1
ATOM 8714 C CA . ILE C 1 302 ? 3.570 35.149 199.650 1.00 40.25 302 ILE C CA 1
ATOM 8715 C C . ILE C 1 302 ? 3.006 36.549 199.434 1.00 42.40 302 ILE C C 1
ATOM 8716 O O . ILE C 1 302 ? 1.795 36.739 199.402 1.00 46.65 302 ILE C O 1
ATOM 8721 N N . GLY C 1 303 ? 3.893 37.521 199.303 1.00 42.46 303 GLY C N 1
ATOM 8722 C CA . GLY C 1 303 ? 3.506 38.862 198.890 1.00 41.39 303 GLY C CA 1
ATOM 8723 C C . GLY C 1 303 ? 2.567 38.797 197.695 1.00 43.39 303 GLY C C 1
ATOM 8724 O O . GLY C 1 303 ? 1.475 39.353 197.732 1.00 41.15 303 GLY C O 1
ATOM 8725 N N . ALA C 1 304 ? 2.981 38.107 196.630 1.00 40.38 304 ALA C N 1
ATOM 8726 C CA . ALA C 1 304 ? 2.160 38.083 195.428 1.00 39.64 304 ALA C CA 1
ATOM 8727 C C . ALA C 1 304 ? 0.774 37.440 195.697 1.00 43.06 304 ALA C C 1
ATOM 8728 O O . ALA C 1 304 ? -0.208 37.889 195.172 1.00 41.47 304 ALA C O 1
ATOM 8730 N N . ALA C 1 305 ? 0.703 36.398 196.528 1.00 43.32 305 ALA C N 1
ATOM 8731 C CA . ALA C 1 305 ? -0.560 35.712 196.806 1.00 41.90 305 ALA C CA 1
ATOM 8732 C C . ALA C 1 305 ? -1.627 36.583 197.467 1.00 40.22 305 ALA C C 1
ATOM 8733 O O . ALA C 1 305 ? -2.798 36.351 197.269 1.00 39.22 305 ALA C O 1
ATOM 8735 N N . LEU C 1 306 ? -1.202 37.553 198.269 1.00 42.24 306 LEU C N 1
ATOM 8736 C CA . LEU C 1 306 ? -2.090 38.528 198.942 1.00 41.21 306 LEU C CA 1
ATOM 8737 C C . LEU C 1 306 ? -2.853 39.436 197.965 1.00 44.64 306 LEU C C 1
ATOM 8738 O O . LEU C 1 306 ? -3.838 40.089 198.296 1.00 48.22 306 LEU C O 1
ATOM 8743 N N . THR C 1 307 ? -2.315 39.484 196.767 1.00 43.40 307 THR C N 1
ATOM 8744 C CA . THR C 1 307 ? -2.831 40.198 195.643 1.00 41.50 307 THR C CA 1
ATOM 8745 C C . THR C 1 307 ? -3.973 39.437 194.943 1.00 43.32 307 THR C C 1
ATOM 8746 O O . THR C 1 307 ? -4.802 40.044 194.308 1.00 51.23 307 THR C O 1
ATOM 8750 N N . GLY C 1 308 ? -4.004 38.114 195.058 1.00 44.72 308 GLY C N 1
ATOM 8751 C CA . GLY C 1 308 ? -5.032 37.276 194.433 1.00 44.04 308 GLY C CA 1
ATOM 8752 C C . GLY C 1 308 ? -4.463 36.357 193.371 1.00 42.64 308 GLY C C 1
ATOM 8753 O O . GLY C 1 308 ? -5.122 35.425 192.918 1.00 50.11 308 GLY C O 1
ATOM 8754 N N . VAL C 1 309 ? -3.232 36.599 192.985 1.00 41.52 309 VAL C N 1
ATOM 8755 C CA . VAL C 1 309 ? -2.565 35.791 191.971 1.00 44.90 309 VAL C CA 1
ATOM 8756 C C . VAL C 1 309 ? -2.254 34.453 192.611 1.00 42.86 309 VAL C C 1
ATOM 8757 O O . VAL C 1 309 ? -2.096 34.393 193.818 1.00 45.86 309 VAL C O 1
ATOM 8761 N N . ARG C 1 310 ? -2.220 33.393 191.817 1.00 40.26 310 ARG C N 1
ATOM 8762 C CA . ARG C 1 310 ? -1.692 32.108 192.267 1.00 42.50 310 ARG C CA 1
ATOM 8763 C C . ARG C 1 310 ? -0.173 32.179 192.121 1.00 43.30 310 ARG C C 1
ATOM 8764 O O . ARG C 1 310 ? 0.372 32.362 191.022 1.00 42.89 310 ARG C O 1
ATOM 8772 N N . ALA C 1 311 ? 0.497 32.068 193.249 1.00 42.25 311 ALA C N 1
ATOM 8773 C CA . ALA C 1 311 ? 1.918 32.170 193.314 1.00 44.73 311 ALA C CA 1
ATOM 8774 C C . ALA C 1 311 ? 2.543 30.868 193.753 1.00 46.39 311 ALA C C 1
ATOM 8775 O O . ALA C 1 311 ? 1.971 30.117 194.556 1.00 45.32 311 ALA C O 1
ATOM 8777 N N . ALA C 1 312 ? 3.753 30.630 193.278 1.00 45.33 312 ALA C N 1
ATOM 8778 C CA . ALA C 1 312 ? 4.461 29.436 193.664 1.00 44.03 312 ALA C CA 1
ATOM 8779 C C . ALA C 1 312 ? 5.930 29.622 193.668 1.00 43.26 312 ALA C C 1
ATOM 8780 O O . ALA C 1 312 ? 6.460 30.637 193.207 1.00 36.63 312 ALA C O 1
ATOM 8782 N N . THR C 1 313 ? 6.591 28.596 194.184 1.00 45.42 313 THR C N 1
ATOM 8783 C CA . THR C 1 313 ? 8.020 28.494 194.046 1.00 43.28 313 THR C CA 1
ATOM 8784 C C . THR C 1 313 ? 8.450 27.034 193.957 1.00 41.64 313 THR C C 1
ATOM 8785 O O . THR C 1 313 ? 7.655 26.122 194.085 1.00 41.18 313 THR C O 1
ATOM 8789 N N . ALA C 1 314 ? 9.714 26.838 193.636 1.00 44.99 314 ALA C N 1
ATOM 8790 C CA . ALA C 1 314 ? 10.294 25.516 193.480 1.00 46.75 314 ALA C CA 1
ATOM 8791 C C . ALA C 1 314 ? 11.719 25.560 194.037 1.00 46.42 314 ALA C C 1
ATOM 8792 O O . ALA C 1 314 ? 12.522 26.418 193.672 1.00 49.25 314 ALA C O 1
ATOM 8794 N N . THR C 1 315 ? 12.017 24.611 194.899 1.00 41.64 315 THR C N 1
ATOM 8795 C CA . THR C 1 315 ? 13.290 24.545 195.500 1.00 43.05 315 THR C CA 1
ATOM 8796 C C . THR C 1 315 ? 13.627 23.118 195.709 1.00 42.22 315 THR C C 1
ATOM 8797 O O . THR C 1 315 ? 12.824 22.248 195.386 1.00 42.90 315 THR C O 1
ATOM 8801 N N . SER C 1 316 ? 14.798 22.892 196.289 1.00 42.72 316 SER C N 1
ATOM 8802 C CA . SER C 1 316 ? 15.192 21.586 196.812 1.00 42.33 316 SER C CA 1
ATOM 8803 C C . SER C 1 316 ? 15.695 21.743 198.239 1.00 46.40 316 SER C C 1
ATOM 8804 O O . SER C 1 316 ? 15.632 22.833 198.790 1.00 60.03 316 SER C O 1
ATOM 8807 N N . GLY C 1 317 ? 16.148 20.655 198.856 1.00 50.59 317 GLY C N 1
ATOM 8808 C CA . GLY C 1 317 ? 16.305 20.563 200.324 1.00 48.94 317 GLY C CA 1
ATOM 8809 C C . GLY C 1 317 ? 16.985 21.726 201.041 1.00 49.35 317 GLY C C 1
ATOM 8810 O O . GLY C 1 317 ? 16.361 22.412 201.876 1.00 48.73 317 GLY C O 1
ATOM 8811 N N . PRO C 1 318 ? 18.267 21.970 200.731 1.00 44.93 318 PRO C N 1
ATOM 8812 C CA . PRO C 1 318 ? 18.951 23.154 201.239 1.00 47.30 318 PRO C CA 1
ATOM 8813 C C . PRO C 1 318 ? 18.048 24.381 201.228 1.00 46.24 318 PRO C C 1
ATOM 8814 O O . PRO C 1 318 ? 18.023 25.128 202.187 1.00 54.18 318 PRO C O 1
ATOM 8818 N N . GLY C 1 319 ? 17.336 24.568 200.122 1.00 44.10 319 GLY C N 1
ATOM 8819 C CA . GLY C 1 319 ? 16.453 25.698 199.921 1.00 40.09 319 GLY C CA 1
ATOM 8820 C C . GLY C 1 319 ? 15.232 25.682 200.786 1.00 40.48 319 GLY C C 1
ATOM 8821 O O . GLY C 1 319 ? 14.855 26.712 201.337 1.00 38.97 319 GLY C O 1
ATOM 8822 N N . PHE C 1 320 ? 14.638 24.508 200.952 1.00 39.27 320 PHE C N 1
ATOM 8823 C CA . PHE C 1 320 ? 13.430 24.413 201.751 1.00 39.40 320 PHE C CA 1
ATOM 8824 C C . PHE C 1 320 ? 13.677 24.783 203.193 1.00 42.62 320 PHE C C 1
ATOM 8825 O O . PHE C 1 320 ? 12.788 25.353 203.869 1.00 48.75 320 PHE C O 1
ATOM 8833 N N . SER C 1 321 ? 14.866 24.452 203.674 1.00 39.59 321 SER C N 1
ATOM 8834 C CA . SER C 1 321 ? 15.256 24.749 205.031 1.00 40.18 321 SER C CA 1
ATOM 8835 C C . SER C 1 321 ? 15.285 26.239 205.235 1.00 39.14 321 SER C C 1
ATOM 8836 O O . SER C 1 321 ? 14.890 26.735 206.284 1.00 42.99 321 SER C O 1
ATOM 8839 N N . LEU C 1 322 ? 15.726 26.967 204.221 1.00 40.67 322 LEU C N 1
ATOM 8840 C CA . LEU C 1 322 ? 15.674 28.427 204.292 1.00 45.35 322 LEU C CA 1
ATOM 8841 C C . LEU C 1 322 ? 14.254 29.046 204.240 1.00 44.01 322 LEU C C 1
ATOM 8842 O O . LEU C 1 322 ? 14.052 30.129 204.783 1.00 49.49 322 LEU C O 1
ATOM 8847 N N . MET C 1 323 ? 13.269 28.342 203.681 1.00 39.62 323 MET C N 1
ATOM 8848 C CA . MET C 1 323 ? 11.898 28.844 203.572 1.00 37.55 323 MET C CA 1
ATOM 8849 C C . MET C 1 323 ? 10.977 28.594 204.736 1.00 38.79 323 MET C C 1
ATOM 8850 O O . MET C 1 323 ? 9.810 28.996 204.708 1.00 43.97 323 MET C O 1
ATOM 8855 N N . VAL C 1 324 ? 11.468 27.922 205.755 1.00 39.10 324 VAL C N 1
ATOM 8856 C CA . VAL C 1 324 ? 10.648 27.550 206.899 1.00 38.17 324 VAL C CA 1
ATOM 8857 C C . VAL C 1 324 ? 10.051 28.759 207.601 1.00 37.59 324 VAL C C 1
ATOM 8858 O O . VAL C 1 324 ? 8.904 28.710 207.995 1.00 44.70 324 VAL C O 1
ATOM 8862 N N . GLU C 1 325 ? 10.785 29.851 207.734 1.00 39.22 325 GLU C N 1
ATOM 8863 C CA . GLU C 1 325 ? 10.220 31.043 208.359 1.00 43.48 325 GLU C CA 1
ATOM 8864 C C . GLU C 1 325 ? 9.038 31.564 207.563 1.00 46.29 325 GLU C C 1
ATOM 8865 O O . GLU C 1 325 ? 7.982 31.850 208.144 1.00 48.19 325 GLU C O 1
ATOM 8871 N N . GLY C 1 326 ? 9.193 31.658 206.239 1.00 44.15 326 GLY C N 1
ATOM 8872 C CA . GLY C 1 326 ? 8.135 32.204 205.391 1.00 41.20 326 GLY C CA 1
ATOM 8873 C C . GLY C 1 326 ? 6.896 31.332 205.451 1.00 39.49 326 GLY C C 1
ATOM 8874 O O . GLY C 1 326 ? 5.772 31.804 205.407 1.00 45.18 326 GLY C O 1
ATOM 8875 N N . LEU C 1 327 ? 7.124 30.046 205.552 1.00 38.41 327 LEU C N 1
ATOM 8876 C CA . LEU C 1 327 ? 6.070 29.061 205.585 1.00 40.56 327 LEU C CA 1
ATOM 8877 C C . LEU C 1 327 ? 5.167 29.310 206.753 1.00 38.12 327 LEU C C 1
ATOM 8878 O O . LEU C 1 327 ? 3.964 29.233 206.609 1.00 35.75 327 LEU C O 1
ATOM 8883 N N . GLY C 1 328 ? 5.779 29.616 207.899 1.00 34.41 328 GLY C N 1
ATOM 8884 C CA . GLY C 1 328 ? 5.090 29.960 209.129 1.00 31.62 328 GLY C CA 1
ATOM 8885 C C . GLY C 1 328 ? 4.257 31.219 209.084 1.00 34.19 328 GLY C C 1
ATOM 8886 O O . GLY C 1 328 ? 3.217 31.317 209.734 1.00 35.89 328 GLY C O 1
ATOM 8887 N N . TRP C 1 329 ? 4.717 32.201 208.334 1.00 36.44 329 TRP C N 1
ATOM 8888 C CA . TRP C 1 329 ? 3.978 33.433 208.149 1.00 35.56 329 TRP C CA 1
ATOM 8889 C C . TRP C 1 329 ? 2.742 33.154 207.309 1.00 35.05 329 TRP C C 1
ATOM 8890 O O . TRP C 1 329 ? 1.660 33.520 207.692 1.00 37.53 329 TRP C O 1
ATOM 8901 N N . ALA C 1 330 ? 2.920 32.498 206.166 1.00 36.80 330 ALA C N 1
ATOM 8902 C CA . ALA C 1 330 ? 1.808 32.031 205.319 1.00 39.35 330 ALA C CA 1
ATOM 8903 C C . ALA C 1 330 ? 0.743 31.205 206.052 1.00 39.33 330 ALA C C 1
ATOM 8904 O O . ALA C 1 330 ? -0.438 31.344 205.786 1.00 40.61 330 ALA C O 1
ATOM 8906 N N . GLY C 1 331 ? 1.184 30.323 206.936 1.00 38.30 331 GLY C N 1
ATOM 8907 C CA . GLY C 1 331 ? 0.294 29.531 207.767 1.00 40.35 331 GLY C CA 1
ATOM 8908 C C . GLY C 1 331 ? -0.456 30.383 208.792 1.00 39.06 331 GLY C C 1
ATOM 8909 O O . GLY C 1 331 ? -1.656 30.280 208.907 1.00 38.75 331 GLY C O 1
ATOM 8910 N N . MET C 1 332 ? 0.261 31.219 209.528 1.00 39.72 332 MET C N 1
ATOM 8911 C CA . MET C 1 332 ? -0.324 32.236 210.431 1.00 40.04 332 MET C CA 1
ATOM 8912 C C . MET C 1 332 ? -1.304 33.198 209.747 1.00 43.79 332 MET C C 1
ATOM 8913 O O . MET C 1 332 ? -2.284 33.612 210.358 1.00 42.79 332 MET C O 1
ATOM 8918 N N . ASN C 1 333 ? -1.028 33.562 208.495 1.00 42.68 333 ASN C N 1
ATOM 8919 C CA . ASN C 1 333 ? -1.877 34.518 207.747 1.00 42.11 333 ASN C CA 1
ATOM 8920 C C . ASN C 1 333 ? -2.807 33.900 206.685 1.00 41.32 333 ASN C C 1
ATOM 8921 O O . ASN C 1 333 ? -3.450 34.607 205.933 1.00 41.36 333 ASN C O 1
ATOM 8926 N N . GLU C 1 334 ? -2.868 32.579 206.647 1.00 41.92 334 GLU C N 1
ATOM 8927 C CA . GLU C 1 334 ? -3.847 31.851 205.862 1.00 43.74 334 GLU C CA 1
ATOM 8928 C C . GLU C 1 334 ? -3.693 32.165 204.397 1.00 44.73 334 GLU C C 1
ATOM 8929 O O . GLU C 1 334 ? -4.677 32.417 203.717 1.00 49.17 334 GLU C O 1
ATOM 8935 N N . VAL C 1 335 ? -2.436 32.109 203.933 1.00 46.46 335 VAL C N 1
ATOM 8936 C CA . VAL C 1 335 ? -2.067 32.458 202.566 1.00 43.85 335 VAL C CA 1
ATOM 8937 C C . VAL C 1 335 ? -1.912 31.225 201.659 1.00 42.97 335 VAL C C 1
ATOM 8938 O O . VAL C 1 335 ? -1.129 30.334 201.974 1.00 41.71 335 VAL C O 1
ATOM 8942 N N . PRO C 1 336 ? -2.607 31.199 200.504 1.00 42.46 336 PRO C N 1
ATOM 8943 C CA . PRO C 1 336 ? -2.358 30.122 199.574 1.00 44.17 336 PRO C CA 1
ATOM 8944 C C . PRO C 1 336 ? -1.026 30.362 198.899 1.00 44.37 336 PRO C C 1
ATOM 8945 O O . PRO C 1 336 ? -0.743 31.478 198.455 1.00 45.29 336 PRO C O 1
ATOM 8949 N N . VAL C 1 337 ? -0.230 29.316 198.832 1.00 37.63 337 VAL C N 1
ATOM 8950 C CA . VAL C 1 337 ? 1.047 29.351 198.169 1.00 41.55 337 VAL C CA 1
ATOM 8951 C C . VAL C 1 337 ? 1.464 27.907 198.104 1.00 40.14 337 VAL C C 1
ATOM 8952 O O . VAL C 1 337 ? 1.191 27.146 199.050 1.00 35.25 337 VAL C O 1
ATOM 8956 N N . VAL C 1 338 ? 2.058 27.513 196.976 1.00 39.26 338 VAL C N 1
ATOM 8957 C CA . VAL C 1 338 ? 2.579 26.164 196.855 1.00 39.04 338 VAL C CA 1
ATOM 8958 C C . VAL C 1 338 ? 4.077 26.185 196.650 1.00 39.36 338 VAL C C 1
ATOM 8959 O O . VAL C 1 338 ? 4.609 27.043 195.948 1.00 41.54 338 VAL C O 1
ATOM 8963 N N . ILE C 1 339 ? 4.745 25.236 197.305 1.00 40.16 339 ILE C N 1
ATOM 8964 C CA . ILE C 1 339 ? 6.164 25.009 197.130 1.00 41.61 339 ILE C CA 1
ATOM 8965 C C . ILE C 1 339 ? 6.351 23.658 196.460 1.00 41.30 339 ILE C C 1
ATOM 8966 O O . ILE C 1 339 ? 5.910 22.631 196.984 1.00 43.66 339 ILE C O 1
ATOM 8971 N N . THR C 1 340 ? 7.040 23.631 195.332 1.00 39.47 340 THR C N 1
ATOM 8972 C CA . THR C 1 340 ? 7.422 22.342 194.756 1.00 44.60 340 THR C CA 1
ATOM 8973 C C . THR C 1 340 ? 8.751 21.954 195.402 1.00 43.57 340 THR C C 1
ATOM 8974 O O . THR C 1 340 ? 9.737 22.668 195.245 1.00 49.18 340 THR C O 1
ATOM 8978 N N . TYR C 1 341 ? 8.757 20.855 196.152 1.00 41.84 341 TYR C N 1
ATOM 8979 C CA . TYR C 1 341 ? 9.923 20.425 196.904 1.00 40.49 341 TYR C CA 1
ATOM 8980 C C . TYR C 1 341 ? 10.470 19.203 196.220 1.00 37.92 341 TYR C C 1
ATOM 8981 O O . TYR C 1 341 ? 9.933 18.141 196.335 1.00 40.96 341 TYR C O 1
ATOM 8990 N N . TYR C 1 342 ? 11.561 19.412 195.502 1.00 39.40 342 TYR C N 1
ATOM 8991 C CA . TYR C 1 342 ? 12.301 18.387 194.850 1.00 40.36 342 TYR C CA 1
ATOM 8992 C C . TYR C 1 342 ? 13.218 17.728 195.820 1.00 42.32 342 TYR C C 1
ATOM 8993 O O . TYR C 1 342 ? 14.187 18.353 196.244 1.00 45.02 342 TYR C O 1
ATOM 9002 N N . ILE C 1 343 ? 12.945 16.459 196.153 1.00 43.38 343 ILE C N 1
ATOM 9003 C CA . ILE C 1 343 ? 13.795 15.764 197.117 1.00 43.95 343 ILE C CA 1
ATOM 9004 C C . ILE C 1 343 ? 15.052 15.231 196.482 1.00 41.32 343 ILE C C 1
ATOM 9005 O O . ILE C 1 343 ? 14.980 14.367 195.671 1.00 46.46 343 ILE C O 1
ATOM 9010 N N . ARG C 1 344 ? 16.213 15.713 196.898 1.00 47.99 344 ARG C N 1
ATOM 9011 C CA . ARG C 1 344 ? 17.517 15.198 196.426 1.00 44.91 344 ARG C CA 1
ATOM 9012 C C . ARG C 1 344 ? 18.343 14.641 197.580 1.00 46.28 344 ARG C C 1
ATOM 9013 O O . ARG C 1 344 ? 17.917 14.707 198.722 1.00 44.27 344 ARG C O 1
ATOM 9021 N N . GLY C 1 345 ? 19.502 14.041 197.275 1.00 51.82 345 GLY C N 1
ATOM 9022 C CA . GLY C 1 345 ? 20.373 13.438 198.310 1.00 47.21 345 GLY C CA 1
ATOM 9023 C C . GLY C 1 345 ? 20.881 14.478 199.318 1.00 48.64 345 GLY C C 1
ATOM 9024 O O . GLY C 1 345 ? 21.489 15.454 198.928 1.00 46.26 345 GLY C O 1
ATOM 9025 N N . GLY C 1 346 ? 20.599 14.276 200.602 1.00 50.96 346 GLY C N 1
ATOM 9026 C CA . GLY C 1 346 ? 21.064 15.137 201.705 1.00 46.65 346 GLY C CA 1
ATOM 9027 C C . GLY C 1 346 ? 21.840 14.311 202.735 1.00 50.11 346 GLY C C 1
ATOM 9028 O O . GLY C 1 346 ? 22.313 13.229 202.411 1.00 48.24 346 GLY C O 1
ATOM 9029 N N . PRO C 1 347 ? 22.047 14.814 203.955 1.00 56.51 347 PRO C N 1
ATOM 9030 C CA . PRO C 1 347 ? 21.728 16.167 204.372 1.00 54.98 347 PRO C CA 1
ATOM 9031 C C . PRO C 1 347 ? 22.648 17.236 203.794 1.00 54.01 347 PRO C C 1
ATOM 9032 O O . PRO C 1 347 ? 23.620 16.933 203.098 1.00 53.90 347 PRO C O 1
ATOM 9036 N N . SER C 1 348 ? 22.319 18.481 204.123 1.00 53.71 348 SER C N 1
ATOM 9037 C CA . SER C 1 348 ? 23.096 19.645 203.765 1.00 53.59 348 SER C CA 1
ATOM 9038 C C . SER C 1 348 ? 23.195 19.721 202.236 1.00 52.25 348 SER C C 1
ATOM 9039 O O . SER C 1 348 ? 22.230 19.473 201.548 1.00 51.85 348 SER C O 1
ATOM 9042 N N . THR C 1 349 ? 24.353 20.050 201.708 1.00 56.56 349 THR C N 1
ATOM 9043 C CA . THR C 1 349 ? 24.577 20.017 200.269 1.00 61.75 349 THR C CA 1
ATOM 9044 C C . THR C 1 349 ? 24.370 18.611 199.654 1.00 59.28 349 THR C C 1
ATOM 9045 O O . THR C 1 349 ? 23.857 18.502 198.538 1.00 58.95 349 THR C O 1
ATOM 9049 N N . GLY C 1 350 ? 24.776 17.574 200.393 1.00 62.23 350 GLY C N 1
ATOM 9050 C CA . GLY C 1 350 ? 24.560 16.144 200.067 1.00 63.05 350 GLY C CA 1
ATOM 9051 C C . GLY C 1 350 ? 25.044 15.667 198.697 1.00 68.10 350 GLY C C 1
ATOM 9052 O O . GLY C 1 350 ? 26.224 15.755 198.354 1.00 68.06 350 GLY C O 1
ATOM 9053 N N . LEU C 1 351 ? 24.106 15.175 197.905 1.00 65.84 351 LEU C N 1
ATOM 9054 C CA . LEU C 1 351 ? 24.367 14.697 196.574 1.00 57.51 351 LEU C CA 1
ATOM 9055 C C . LEU C 1 351 ? 23.438 15.485 195.653 1.00 54.25 351 LEU C C 1
ATOM 9056 O O . LEU C 1 351 ? 22.297 15.087 195.402 1.00 49.53 351 LEU C O 1
ATOM 9061 N N . PRO C 1 352 ? 23.919 16.635 195.166 1.00 53.86 352 PRO C N 1
ATOM 9062 C CA . PRO C 1 352 ? 23.052 17.498 194.362 1.00 56.01 352 PRO C CA 1
ATOM 9063 C C . PRO C 1 352 ? 22.453 16.857 193.087 1.00 57.29 352 PRO C C 1
ATOM 9064 O O . PRO C 1 352 ? 21.335 17.189 192.712 1.00 63.91 352 PRO C O 1
ATOM 9068 N N . THR C 1 353 ? 23.191 15.955 192.445 1.00 61.16 353 THR C N 1
ATOM 9069 C CA . THR C 1 353 ? 22.729 15.282 191.215 1.00 61.79 353 THR C CA 1
ATOM 9070 C C . THR C 1 353 ? 21.969 13.960 191.473 1.00 57.82 353 THR C C 1
ATOM 9071 O O . THR C 1 353 ? 21.521 13.338 190.526 1.00 61.27 353 THR C O 1
ATOM 9075 N N . ARG C 1 354 ? 21.825 13.563 192.741 1.00 55.95 354 ARG C N 1
ATOM 9076 C CA . ARG C 1 354 ? 21.210 12.301 193.159 1.00 52.81 354 ARG C CA 1
ATOM 9077 C C . ARG C 1 354 ? 19.840 12.456 193.832 1.00 50.99 354 ARG C C 1
ATOM 9078 O O . ARG C 1 354 ? 19.405 13.564 194.153 1.00 56.99 354 ARG C O 1
ATOM 9086 N N . THR C 1 355 ? 19.175 11.330 194.066 1.00 47.87 355 THR C N 1
ATOM 9087 C CA . THR C 1 355 ? 17.793 11.303 194.562 1.00 46.22 355 THR C CA 1
ATOM 9088 C C . THR C 1 355 ? 17.688 10.671 195.931 1.00 41.77 355 THR C C 1
ATOM 9089 O O . THR C 1 355 ? 18.559 9.932 196.364 1.00 49.96 355 THR C O 1
ATOM 9093 N N . ALA C 1 356 ? 16.592 10.938 196.598 1.00 41.17 356 ALA C N 1
ATOM 9094 C CA . ALA C 1 356 ? 16.303 10.288 197.885 1.00 46.76 356 ALA C CA 1
ATOM 9095 C C . ALA C 1 356 ? 14.875 10.489 198.191 1.00 47.73 356 ALA C C 1
ATOM 9096 O O . ALA C 1 356 ? 14.178 11.211 197.469 1.00 50.98 356 ALA C O 1
ATOM 9098 N N . GLN C 1 357 ? 14.444 9.819 199.252 1.00 54.84 357 GLN C N 1
ATOM 9099 C CA . GLN C 1 357 ? 13.129 10.039 199.851 1.00 53.63 357 GLN C CA 1
ATOM 9100 C C . GLN C 1 357 ? 13.351 10.362 201.298 1.00 48.62 357 GLN C C 1
ATOM 9101 O O . GLN C 1 357 ? 12.601 9.977 202.147 1.00 50.55 357 GLN C O 1
ATOM 9107 N N . SER C 1 358 ? 14.385 11.124 201.565 1.00 56.42 358 SER C N 1
ATOM 9108 C CA . SER C 1 358 ? 14.817 11.382 202.920 1.00 56.97 358 SER C CA 1
ATOM 9109 C C . SER C 1 358 ? 13.954 12.417 203.655 1.00 58.76 358 SER C C 1
ATOM 9110 O O . SER C 1 358 ? 13.920 12.424 204.883 1.00 53.26 358 SER C O 1
ATOM 9113 N N . ASP C 1 359 ? 13.250 13.267 202.907 1.00 58.03 359 ASP C N 1
ATOM 9114 C CA . ASP C 1 359 ? 12.593 14.432 203.476 1.00 60.18 359 ASP C CA 1
ATOM 9115 C C . ASP C 1 359 ? 11.100 14.221 203.457 1.00 57.03 359 ASP C C 1
ATOM 9116 O O . ASP C 1 359 ? 10.427 14.590 202.502 1.00 63.95 359 ASP C O 1
ATOM 9121 N N . LEU C 1 360 ? 10.570 13.648 204.523 1.00 55.54 360 LEU C N 1
ATOM 9122 C CA . LEU C 1 360 ? 9.137 13.475 204.627 1.00 49.17 360 LEU C CA 1
ATOM 9123 C C . LEU C 1 360 ? 8.541 14.053 205.906 1.00 43.40 360 LEU C C 1
ATOM 9124 O O . LEU C 1 360 ? 7.632 14.863 205.843 1.00 48.41 360 LEU C O 1
ATOM 9129 N N . ILE C 1 361 ? 9.027 13.639 207.060 1.00 40.30 361 ILE C N 1
ATOM 9130 C CA . ILE C 1 361 ? 8.496 14.117 208.345 1.00 41.74 361 ILE C CA 1
ATOM 9131 C C . ILE C 1 361 ? 8.820 15.610 208.564 1.00 43.22 361 ILE C C 1
ATOM 9132 O O . ILE C 1 361 ? 7.995 16.364 209.115 1.00 41.60 361 ILE C O 1
ATOM 9137 N N . PHE C 1 362 ? 10.026 16.012 208.143 1.00 42.08 362 PHE C N 1
ATOM 9138 C CA . PHE C 1 362 ? 10.462 17.390 208.216 1.00 43.23 362 PHE C CA 1
ATOM 9139 C C . PHE C 1 362 ? 9.486 18.326 207.497 1.00 43.88 362 PHE C C 1
ATOM 9140 O O . PHE C 1 362 ? 9.008 19.251 208.106 1.00 43.51 362 PHE C O 1
ATOM 9148 N N . PRO C 1 363 ? 9.204 18.087 206.206 1.00 44.68 363 PRO C N 1
ATOM 9149 C CA . PRO C 1 363 ? 8.251 18.951 205.552 1.00 44.16 363 PRO C CA 1
ATOM 9150 C C . PRO C 1 363 ? 6.861 18.928 206.168 1.00 43.61 363 PRO C C 1
ATOM 9151 O O . PRO C 1 363 ? 6.228 19.956 206.213 1.00 51.63 363 PRO C O 1
ATOM 9155 N N . ILE C 1 364 ? 6.401 17.788 206.660 1.00 44.61 364 ILE C N 1
ATOM 9156 C CA . ILE C 1 364 ? 5.106 17.728 207.332 1.00 45.56 364 ILE C CA 1
ATOM 9157 C C . ILE C 1 364 ? 5.101 18.561 208.634 1.00 44.47 364 ILE C C 1
ATOM 9158 O O . ILE C 1 364 ? 4.099 19.147 208.994 1.00 45.38 364 ILE C O 1
ATOM 9163 N N . PHE C 1 365 ? 6.203 18.569 209.364 1.00 49.04 365 PHE C N 1
ATOM 9164 C CA . PHE C 1 365 ? 6.234 19.199 210.690 1.00 52.38 365 PHE C CA 1
ATOM 9165 C C . PHE C 1 365 ? 7.106 20.451 210.778 1.00 47.19 365 PHE C C 1
ATOM 9166 O O . PHE C 1 365 ? 7.205 21.023 211.832 1.00 54.03 365 PHE C O 1
ATOM 9174 N N . ALA C 1 366 ? 7.692 20.892 209.676 1.00 45.91 366 ALA C N 1
ATOM 9175 C CA . ALA C 1 366 ? 8.445 22.178 209.597 1.00 45.99 366 ALA C CA 1
ATOM 9176 C C . ALA C 1 366 ? 7.673 23.392 210.144 1.00 48.35 366 ALA C C 1
ATOM 9177 O O . ALA C 1 366 ? 6.492 23.570 209.843 1.00 59.34 366 ALA C O 1
ATOM 9179 N N . GLY C 1 367 ? 8.353 24.188 210.974 1.00 45.63 367 GLY C N 1
ATOM 9180 C CA . GLY C 1 367 ? 7.865 25.468 211.459 1.00 39.35 367 GLY C CA 1
ATOM 9181 C C . GLY C 1 367 ? 7.617 25.387 212.932 1.00 36.21 367 GLY C C 1
ATOM 9182 O O . GLY C 1 367 ? 7.191 24.392 213.431 1.00 40.76 367 GLY C O 1
ATOM 9183 N N . HIS C 1 368 ? 7.767 26.495 213.597 1.00 39.44 368 HIS C N 1
ATOM 9184 C CA . HIS C 1 368 ? 7.828 26.553 215.026 1.00 46.50 368 HIS C CA 1
ATOM 9185 C C . HIS C 1 368 ? 6.563 26.878 215.837 1.00 51.17 368 HIS C C 1
ATOM 9186 O O . HIS C 1 368 ? 6.674 27.195 217.013 1.00 75.49 368 HIS C O 1
ATOM 9193 N N . GLY C 1 369 ? 5.378 26.805 215.311 1.00 42.78 369 GLY C N 1
ATOM 9194 C CA . GLY C 1 369 ? 4.254 26.721 216.292 1.00 43.71 369 GLY C CA 1
ATOM 9195 C C . GLY C 1 369 ? 3.389 25.564 215.839 1.00 48.89 369 GLY C C 1
ATOM 9196 O O . GLY C 1 369 ? 3.909 24.511 215.438 1.00 55.31 369 GLY C O 1
ATOM 9197 N N . GLU C 1 370 ? 2.079 25.746 215.854 1.00 47.73 370 GLU C N 1
ATOM 9198 C CA . GLU C 1 370 ? 1.224 24.847 215.067 1.00 47.96 370 GLU C CA 1
ATOM 9199 C C . GLU C 1 370 ? 0.404 25.618 214.048 1.00 40.92 370 GLU C C 1
ATOM 9200 O O . GLU C 1 370 ? -0.114 26.694 214.342 1.00 44.13 370 GLU C O 1
ATOM 9206 N N . PHE C 1 371 ? 0.359 25.087 212.829 1.00 39.82 371 PHE C N 1
ATOM 9207 C CA . PHE C 1 371 ? -0.416 25.662 211.735 1.00 41.34 371 PHE C CA 1
ATOM 9208 C C . PHE C 1 371 ? -0.710 24.633 210.677 1.00 42.29 371 PHE C C 1
ATOM 9209 O O . PHE C 1 371 ? 0.119 23.757 210.458 1.00 47.62 371 PHE C O 1
ATOM 9217 N N . PRO C 1 372 ? -1.861 24.749 209.979 1.00 44.67 372 PRO C N 1
ATOM 9218 C CA . PRO C 1 372 ? -2.157 23.773 208.909 1.00 46.61 372 PRO C CA 1
ATOM 9219 C C . PRO C 1 372 ? -1.278 23.917 207.662 1.00 48.57 372 PRO C C 1
ATOM 9220 O O . PRO C 1 372 ? -0.905 25.037 207.253 1.00 49.67 372 PRO C O 1
ATOM 9224 N N . LYS C 1 373 ? -0.923 22.774 207.097 1.00 48.19 373 LYS C N 1
ATOM 9225 C CA . LYS C 1 373 ? -0.225 22.726 205.830 1.00 49.41 373 LYS C CA 1
ATOM 9226 C C . LYS C 1 373 ? -0.580 21.423 205.172 1.00 46.21 373 LYS C C 1
ATOM 9227 O O . LYS C 1 373 ? -0.810 20.417 205.835 1.00 56.74 373 LYS C O 1
ATOM 9233 N N . ILE C 1 374 ? -0.677 21.447 203.863 1.00 39.50 374 ILE C N 1
ATOM 9234 C CA . ILE C 1 374 ? -1.120 20.298 203.159 1.00 41.40 374 ILE C CA 1
ATOM 9235 C C . ILE C 1 374 ? 0.136 19.801 202.491 1.00 43.60 374 ILE C C 1
ATOM 9236 O O . ILE C 1 374 ? 0.942 20.604 202.045 1.00 44.23 374 ILE C O 1
ATOM 9241 N N . VAL C 1 375 ? 0.294 18.479 202.417 1.00 43.63 375 VAL C N 1
ATOM 9242 C CA . VAL C 1 375 ? 1.481 17.859 201.825 1.00 42.84 375 VAL C CA 1
ATOM 9243 C C . VAL C 1 375 ? 1.087 16.711 200.920 1.00 40.50 375 VAL C C 1
ATOM 9244 O O . VAL C 1 375 ? 0.353 15.852 201.315 1.00 39.93 375 VAL C O 1
ATOM 9248 N N . LEU C 1 376 ? 1.689 16.665 199.750 1.00 45.49 376 LEU C N 1
ATOM 9249 C CA . LEU C 1 376 ? 1.183 15.903 198.604 1.00 48.18 376 LEU C CA 1
ATOM 9250 C C . LEU C 1 376 ? 2.389 15.290 197.905 1.00 45.93 376 LEU C C 1
ATOM 9251 O O . LEU C 1 376 ? 3.394 15.964 197.728 1.00 50.57 376 LEU C O 1
ATOM 9256 N N . ALA C 1 377 ? 2.303 14.029 197.489 1.00 48.61 377 ALA C N 1
ATOM 9257 C CA . ALA C 1 377 ? 3.469 13.315 197.009 1.00 46.83 377 ALA C CA 1
ATOM 9258 C C . ALA C 1 377 ? 3.223 12.602 195.720 1.00 45.85 377 ALA C C 1
ATOM 9259 O O . ALA C 1 377 ? 2.510 11.619 195.703 1.00 53.21 377 ALA C O 1
ATOM 9261 N N . SER C 1 378 ? 3.898 13.041 194.662 1.00 45.63 378 SER C N 1
ATOM 9262 C CA . SER C 1 378 ? 3.761 12.446 193.335 1.00 47.02 378 SER C CA 1
ATOM 9263 C C . SER C 1 378 ? 4.590 11.184 193.081 1.00 50.69 378 SER C C 1
ATOM 9264 O O . SER C 1 378 ? 5.741 11.080 193.527 1.00 53.36 378 SER C O 1
ATOM 9267 N N . GLY C 1 379 ? 3.995 10.265 192.311 1.00 54.23 379 GLY C N 1
ATOM 9268 C CA . GLY C 1 379 ? 4.534 8.918 192.057 1.00 59.27 379 GLY C CA 1
ATOM 9269 C C . GLY C 1 379 ? 5.074 8.633 190.669 1.00 58.15 379 GLY C C 1
ATOM 9270 O O . GLY C 1 379 ? 5.874 7.718 190.488 1.00 71.77 379 GLY C O 1
ATOM 9271 N N . ASP C 1 380 ? 4.626 9.403 189.697 1.00 56.68 380 ASP C N 1
ATOM 9272 C CA . ASP C 1 380 ? 5.068 9.276 188.323 1.00 60.95 380 ASP C CA 1
ATOM 9273 C C . ASP C 1 380 ? 4.875 10.615 187.596 1.00 57.29 380 ASP C C 1
ATOM 9274 O O . ASP C 1 380 ? 4.407 11.588 188.175 1.00 52.76 380 ASP C O 1
ATOM 9279 N N . HIS C 1 381 ? 5.226 10.651 186.320 1.00 60.89 381 HIS C N 1
ATOM 9280 C CA . HIS C 1 381 ? 5.236 11.889 185.570 1.00 53.32 381 HIS C CA 1
ATOM 9281 C C . HIS C 1 381 ? 3.871 12.482 185.327 1.00 54.76 381 HIS C C 1
ATOM 9282 O O . HIS C 1 381 ? 3.725 13.693 185.344 1.00 60.72 381 HIS C O 1
ATOM 9289 N N . ALA C 1 382 ? 2.875 11.636 185.104 1.00 56.15 382 ALA C N 1
ATOM 9290 C CA . ALA C 1 382 ? 1.505 12.092 184.911 1.00 59.97 382 ALA C CA 1
ATOM 9291 C C . ALA C 1 382 ? 0.926 12.726 186.167 1.00 58.89 382 ALA C C 1
ATOM 9292 O O . ALA C 1 382 ? 0.333 13.788 186.098 1.00 56.87 382 ALA C O 1
ATOM 9294 N N . GLU C 1 383 ? 1.075 12.036 187.294 1.00 61.04 383 GLU C N 1
ATOM 9295 C CA . GLU C 1 383 ? 0.690 12.547 188.630 1.00 65.03 383 GLU C CA 1
ATOM 9296 C C . GLU C 1 383 ? 1.318 13.909 188.971 1.00 56.57 383 GLU C C 1
ATOM 9297 O O . GLU C 1 383 ? 0.670 14.750 189.576 1.00 50.80 383 GLU C O 1
ATOM 9303 N N . ALA C 1 384 ? 2.578 14.102 188.587 1.00 50.11 384 ALA C N 1
ATOM 9304 C CA . ALA C 1 384 ? 3.280 15.369 188.770 1.00 49.47 384 ALA C CA 1
ATOM 9305 C C . ALA C 1 384 ? 2.553 16.533 188.154 1.00 50.15 384 ALA C C 1
ATOM 9306 O O . ALA C 1 384 ? 2.525 17.632 188.721 1.00 48.52 384 ALA C O 1
ATOM 9308 N N . PHE C 1 385 ? 2.031 16.299 186.952 1.00 53.18 385 PHE C N 1
ATOM 9309 C CA . PHE C 1 385 ? 1.192 17.265 186.259 1.00 51.46 385 PHE C CA 1
ATOM 9310 C C . PHE C 1 385 ? -0.170 17.433 186.948 1.00 51.85 385 PHE C C 1
ATOM 9311 O O . PHE C 1 385 ? -0.628 18.561 187.124 1.00 59.32 385 PHE C O 1
ATOM 9319 N N . LYS C 1 386 ? -0.803 16.344 187.373 1.00 57.04 386 LYS C N 1
ATOM 9320 C CA . LYS C 1 386 ? -2.128 16.446 188.062 1.00 61.99 386 LYS C CA 1
ATOM 9321 C C . LYS C 1 386 ? -2.019 17.183 189.408 1.00 54.51 386 LYS C C 1
ATOM 9322 O O . LYS C 1 386 ? -2.908 17.969 189.760 1.00 55.15 386 LYS C O 1
ATOM 9328 N N . ASP C 1 387 ? -0.936 16.908 190.142 1.00 50.10 387 ASP C N 1
ATOM 9329 C CA . ASP C 1 387 ? -0.776 17.321 191.532 1.00 49.41 387 ASP C CA 1
ATOM 9330 C C . ASP C 1 387 ? -0.436 18.770 191.687 1.00 48.99 387 ASP C C 1
ATOM 9331 O O . ASP C 1 387 ? -0.849 19.393 192.655 1.00 49.20 387 ASP C O 1
ATOM 9336 N N . ALA C 1 388 ? 0.295 19.304 190.716 1.00 48.92 388 ALA C N 1
ATOM 9337 C CA . ALA C 1 388 ? 0.567 20.726 190.621 1.00 46.26 388 ALA C CA 1
ATOM 9338 C C . ALA C 1 388 ? -0.697 21.500 190.585 1.00 48.09 388 ALA C C 1
ATOM 9339 O O . ALA C 1 388 ? -0.765 22.598 191.122 1.00 66.58 388 ALA C O 1
ATOM 9341 N N . ILE C 1 389 ? -1.706 20.944 189.926 1.00 50.52 389 ILE C N 1
ATOM 9342 C CA . ILE C 1 389 ? -2.982 21.626 189.765 1.00 47.25 389 ILE C CA 1
ATOM 9343 C C . ILE C 1 389 ? -3.824 21.386 190.988 1.00 45.49 389 ILE C C 1
ATOM 9344 O O . ILE C 1 389 ? -4.517 22.285 191.458 1.00 44.29 389 ILE C O 1
ATOM 9349 N N . TRP C 1 390 ? -3.773 20.171 191.516 1.00 43.11 390 TRP C N 1
ATOM 9350 C CA . TRP C 1 390 ? -4.507 19.883 192.713 1.00 42.20 390 TRP C CA 1
ATOM 9351 C C . TRP C 1 390 ? -3.968 20.736 193.862 1.00 41.42 390 TRP C C 1
ATOM 9352 O O . TRP C 1 390 ? -4.753 21.332 194.622 1.00 42.77 390 TRP C O 1
ATOM 9363 N N . ALA C 1 391 ? -2.636 20.842 193.940 1.00 38.92 391 ALA C N 1
ATOM 9364 C CA . ALA C 1 391 ? -1.965 21.649 194.971 1.00 37.80 391 ALA C CA 1
ATOM 9365 C C . ALA C 1 391 ? -2.414 23.101 194.974 1.00 37.54 391 ALA C C 1
ATOM 9366 O O . ALA C 1 391 ? -2.765 23.627 196.017 1.00 36.44 391 ALA C O 1
ATOM 9368 N N . LEU C 1 392 ? -2.433 23.741 193.803 1.00 39.92 392 LEU C N 1
ATOM 9369 C CA . LEU C 1 392 ? -2.979 25.111 193.703 1.00 40.64 392 LEU C CA 1
ATOM 9370 C C . LEU C 1 392 ? -4.402 25.178 194.253 1.00 41.84 392 LEU C C 1
ATOM 9371 O O . LEU C 1 392 ? -4.689 25.939 195.175 1.00 44.20 392 LEU C O 1
ATOM 9376 N N . ASN C 1 393 ? -5.277 24.324 193.760 1.00 39.91 393 ASN C N 1
ATOM 9377 C CA . ASN C 1 393 ? -6.651 24.347 194.242 1.00 42.83 393 ASN C CA 1
ATOM 9378 C C . ASN C 1 393 ? -6.740 24.110 195.732 1.00 41.21 393 ASN C C 1
ATOM 9379 O O . ASN C 1 393 ? -7.458 24.818 196.419 1.00 45.99 393 ASN C O 1
ATOM 9384 N N . LEU C 1 394 ? -6.022 23.117 196.242 1.00 41.96 394 LEU C N 1
ATOM 9385 C CA . LEU C 1 394 ? -5.996 22.908 197.705 1.00 43.20 394 LEU C CA 1
ATOM 9386 C C . LEU C 1 394 ? -5.523 24.144 198.469 1.00 41.71 394 LEU C C 1
ATOM 9387 O O . LEU C 1 394 ? -6.141 24.528 199.461 1.00 40.43 394 LEU C O 1
ATOM 9392 N N . ALA C 1 395 ? -4.455 24.776 197.977 1.00 41.49 395 ALA C N 1
ATOM 9393 C CA . ALA C 1 395 ? -3.932 26.003 198.588 1.00 41.70 395 ALA C CA 1
ATOM 9394 C C . ALA C 1 395 ? -5.014 27.040 198.724 1.00 39.21 395 ALA C C 1
ATOM 9395 O O . ALA C 1 395 ? -5.160 27.647 199.767 1.00 35.47 395 ALA C O 1
ATOM 9397 N N . GLU C 1 396 ? -5.796 27.207 197.663 1.00 44.31 396 GLU C N 1
ATOM 9398 C CA . GLU C 1 396 ? -6.813 28.238 197.616 1.00 48.09 396 GLU C CA 1
ATOM 9399 C C . GLU C 1 396 ? -8.078 27.875 198.436 1.00 47.80 396 GLU C C 1
ATOM 9400 O O . GLU C 1 396 ? -8.601 28.708 199.145 1.00 45.80 396 GLU C O 1
ATOM 9406 N N . LYS C 1 397 ? -8.533 26.628 198.351 1.00 47.92 397 LYS C N 1
ATOM 9407 C CA . LYS C 1 397 ? -9.665 26.103 199.161 1.00 48.05 397 LYS C CA 1
ATOM 9408 C C . LYS C 1 397 ? -9.466 26.159 200.658 1.00 44.45 397 LYS C C 1
ATOM 9409 O O . LYS C 1 397 ? -10.403 26.409 201.366 1.00 47.93 397 LYS C O 1
ATOM 9415 N N . TYR C 1 398 ? -8.285 25.784 201.150 1.00 45.62 398 TYR C N 1
ATOM 9416 C CA . TYR C 1 398 ? -8.022 25.740 202.608 1.00 42.26 398 TYR C CA 1
ATOM 9417 C C . TYR C 1 398 ? -7.152 26.879 203.054 1.00 41.68 398 TYR C C 1
ATOM 9418 O O . TYR C 1 398 ? -6.811 26.995 204.232 1.00 47.21 398 TYR C O 1
ATOM 9427 N N . GLN C 1 399 ? -6.813 27.746 202.121 1.00 40.68 399 GLN C N 1
ATOM 9428 C CA . GLN C 1 399 ? -6.174 28.990 202.454 1.00 47.32 399 GLN C CA 1
ATOM 9429 C C . GLN C 1 399 ? -4.888 28.745 203.258 1.00 44.24 399 GLN C C 1
ATOM 9430 O O . GLN C 1 399 ? -4.707 29.238 204.363 1.00 39.91 399 GLN C O 1
ATOM 9436 N N . THR C 1 400 ? -4.005 27.938 202.701 1.00 45.78 400 THR C N 1
ATOM 9437 C CA . THR C 1 400 ? -2.858 27.462 203.476 1.00 46.78 400 THR C CA 1
ATOM 9438 C C . THR C 1 400 ? -1.694 27.053 202.548 1.00 40.70 400 THR C C 1
ATOM 9439 O O . THR C 1 400 ? -1.896 26.757 201.367 1.00 44.10 400 THR C O 1
ATOM 9443 N N . PRO C 1 401 ? -0.466 27.040 203.055 1.00 38.39 401 PRO C N 1
ATOM 9444 C CA . PRO C 1 401 ? 0.611 26.513 202.212 1.00 40.69 401 PRO C CA 1
ATOM 9445 C C . PRO C 1 401 ? 0.473 25.027 201.876 1.00 40.67 401 PRO C C 1
ATOM 9446 O O . PRO C 1 401 ? 0.135 24.225 202.762 1.00 42.45 401 PRO C O 1
ATOM 9450 N N . VAL C 1 402 ? 0.794 24.691 200.631 1.00 36.93 402 VAL C N 1
ATOM 9451 C CA . VAL C 1 402 ? 0.846 23.339 200.180 1.00 36.15 402 VAL C CA 1
ATOM 9452 C C . VAL C 1 402 ? 2.247 23.033 199.707 1.00 39.92 402 VAL C C 1
ATOM 9453 O O . VAL C 1 402 ? 2.756 23.701 198.835 1.00 38.66 402 VAL C O 1
ATOM 9457 N N . ILE C 1 403 ? 2.836 21.965 200.256 1.00 45.16 403 ILE C N 1
ATOM 9458 C CA . ILE C 1 403 ? 4.092 21.433 199.772 1.00 41.14 403 ILE C CA 1
ATOM 9459 C C . ILE C 1 403 ? 3.814 20.280 198.841 1.00 40.25 403 ILE C C 1
ATOM 9460 O O . ILE C 1 403 ? 3.226 19.268 199.214 1.00 42.76 403 ILE C O 1
ATOM 9465 N N . HIS C 1 404 ? 4.276 20.429 197.619 1.00 41.46 404 HIS C N 1
ATOM 9466 C CA . HIS C 1 404 ? 4.188 19.374 196.656 1.00 39.93 404 HIS C CA 1
ATOM 9467 C C . HIS C 1 404 ? 5.554 18.662 196.550 1.00 44.93 404 HIS C C 1
ATOM 9468 O O . HIS C 1 404 ? 6.490 19.191 195.964 1.00 46.34 404 HIS C O 1
ATOM 9475 N N . LEU C 1 405 ? 5.639 17.461 197.136 1.00 46.04 405 LEU C N 1
ATOM 9476 C CA . LEU C 1 405 ? 6.871 16.652 197.165 1.00 44.37 405 LEU C CA 1
ATOM 9477 C C . LEU C 1 405 ? 7.065 15.866 195.855 1.00 47.98 405 LEU C C 1
ATOM 9478 O O . LEU C 1 405 ? 6.150 15.181 195.366 1.00 49.08 405 LEU C O 1
ATOM 9483 N N . VAL C 1 406 ? 8.263 15.958 195.298 1.00 45.25 406 VAL C N 1
ATOM 9484 C CA . VAL C 1 406 ? 8.605 15.322 194.027 1.00 45.98 406 VAL C CA 1
ATOM 9485 C C . VAL C 1 406 ? 10.062 14.884 194.094 1.00 44.48 406 VAL C C 1
ATOM 9486 O O . VAL C 1 406 ? 10.949 15.739 194.102 1.00 38.28 406 VAL C O 1
ATOM 9490 N N . GLU C 1 407 ? 10.325 13.572 194.121 1.00 45.17 407 GLU C N 1
ATOM 9491 C CA . GLU C 1 407 ? 11.719 13.077 194.157 1.00 47.02 407 GLU C CA 1
ATOM 9492 C C . GLU C 1 407 ? 12.485 13.519 192.940 1.00 48.40 407 GLU C C 1
ATOM 9493 O O . GLU C 1 407 ? 11.901 13.694 191.860 1.00 51.03 407 GLU C O 1
ATOM 9499 N N . LYS C 1 408 ? 13.793 13.671 193.117 1.00 49.06 408 LYS C N 1
ATOM 9500 C CA . LYS C 1 408 ? 14.683 14.066 192.038 1.00 55.82 408 LYS C CA 1
ATOM 9501 C C . LYS C 1 408 ? 14.647 13.050 190.897 1.00 59.13 408 LYS C C 1
ATOM 9502 O O . LYS C 1 408 ? 14.712 13.443 189.724 1.00 57.62 408 LYS C O 1
ATOM 9508 N N . THR C 1 409 ? 14.508 11.762 191.233 1.00 56.80 409 THR C N 1
ATOM 9509 C CA . THR C 1 409 ? 14.397 10.719 190.203 1.00 62.58 409 THR C CA 1
ATOM 9510 C C . THR C 1 409 ? 13.337 11.076 189.157 1.00 57.56 409 THR C C 1
ATOM 9511 O O . THR C 1 409 ? 13.610 10.933 187.974 1.00 51.07 409 THR C O 1
ATOM 9515 N N . LEU C 1 410 ? 12.159 11.536 189.599 1.00 50.82 410 LEU C N 1
ATOM 9516 C CA . LEU C 1 410 ? 11.084 11.909 188.683 1.00 51.30 410 LEU C CA 1
ATOM 9517 C C . LEU C 1 410 ? 11.361 13.165 187.899 1.00 52.46 410 LEU C C 1
ATOM 9518 O O . LEU C 1 410 ? 10.839 13.312 186.827 1.00 60.53 410 LEU C O 1
ATOM 9523 N N . ALA C 1 411 ? 12.129 14.092 188.448 1.00 58.72 411 ALA C N 1
ATOM 9524 C CA . ALA C 1 411 ? 12.387 15.386 187.789 1.00 62.07 411 ALA C CA 1
ATOM 9525 C C . ALA C 1 411 ? 13.125 15.237 186.484 1.00 60.60 411 ALA C C 1
ATOM 9526 O O . ALA C 1 411 ? 12.767 15.844 185.489 1.00 72.25 411 ALA C O 1
ATOM 9528 N N . ASN C 1 412 ? 14.205 14.485 186.531 1.00 59.87 412 ASN C N 1
ATOM 9529 C CA . ASN C 1 412 ? 15.117 14.364 185.408 1.00 71.01 412 ASN C CA 1
ATOM 9530 C C . ASN C 1 412 ? 14.800 13.171 184.498 1.00 71.63 412 ASN C C 1
ATOM 9531 O O . ASN C 1 412 ? 15.128 13.208 183.309 1.00 81.81 412 ASN C O 1
ATOM 9536 N N . SER C 1 413 ? 14.166 12.135 185.055 1.00 63.02 413 SER C N 1
ATOM 9537 C CA . SER C 1 413 ? 13.705 11.000 184.291 1.00 61.07 413 SER C CA 1
ATOM 9538 C C . SER C 1 413 ? 12.490 11.405 183.440 1.00 65.42 413 SER C C 1
ATOM 9539 O O . SER C 1 413 ? 11.752 12.347 183.768 1.00 54.24 413 SER C O 1
ATOM 9542 N N . TYR C 1 414 ? 12.294 10.665 182.354 1.00 64.72 414 TYR C N 1
ATOM 9543 C CA . TYR C 1 414 ? 11.264 10.978 181.385 1.00 68.79 414 TYR C CA 1
ATOM 9544 C C . TYR C 1 414 ? 10.663 9.717 180.815 1.00 64.19 414 TYR C C 1
ATOM 9545 O O . TYR C 1 414 ? 11.241 8.634 180.918 1.00 63.54 414 TYR C O 1
ATOM 9554 N N . SER C 1 415 ? 9.509 9.882 180.186 1.00 63.48 415 SER C N 1
ATOM 9555 C CA . SER C 1 415 ? 8.741 8.758 179.705 1.00 63.28 415 SER C CA 1
ATOM 9556 C C . SER C 1 415 ? 7.743 9.177 178.633 1.00 64.74 415 SER C C 1
ATOM 9557 O O . SER C 1 415 ? 7.572 10.375 178.352 1.00 58.98 415 SER C O 1
ATOM 9560 N N . THR C 1 416 ? 7.088 8.170 178.054 1.00 56.12 416 THR C N 1
ATOM 9561 C CA . THR C 1 416 ? 6.123 8.370 177.000 1.00 58.28 416 THR C CA 1
ATOM 9562 C C . THR C 1 416 ? 4.750 8.201 177.644 1.00 60.52 416 THR C C 1
ATOM 9563 O O . THR C 1 416 ? 4.355 7.095 178.005 1.00 63.00 416 THR C O 1
ATOM 9567 N N . ILE C 1 417 ? 4.014 9.298 177.763 1.00 56.56 417 ILE C N 1
ATOM 9568 C CA . ILE C 1 417 ? 2.771 9.287 178.517 1.00 64.43 417 ILE C CA 1
ATOM 9569 C C . ILE C 1 417 ? 1.557 9.376 177.591 1.00 63.00 417 ILE C C 1
ATOM 9570 O O . ILE C 1 417 ? 1.490 10.282 176.749 1.00 63.12 417 ILE C O 1
ATOM 9575 N N . PRO C 1 418 ? 0.587 8.453 177.756 1.00 68.73 418 PRO C N 1
ATOM 9576 C CA . PRO C 1 418 ? -0.614 8.491 176.918 1.00 67.39 418 PRO C CA 1
ATOM 9577 C C . PRO C 1 418 ? -1.595 9.529 177.405 1.00 68.59 418 PRO C C 1
ATOM 9578 O O . PRO C 1 418 ? -1.932 9.505 178.574 1.00 69.78 418 PRO C O 1
ATOM 9582 N N . TYR C 1 419 ? -2.031 10.410 176.490 1.00 71.54 419 TYR C N 1
ATOM 9583 C CA . TYR C 1 419 ? -2.964 11.530 176.717 1.00 71.55 419 TYR C CA 1
ATOM 9584 C C . TYR C 1 419 ? -3.991 11.387 177.848 1.00 75.89 419 TYR C C 1
ATOM 9585 O O . TYR C 1 419 ? -4.257 12.376 178.524 1.00 80.57 419 TYR C O 1
ATOM 9594 N N . GLU C 1 420 ? -4.574 10.205 178.065 1.00 75.09 420 GLU C N 1
ATOM 9595 C CA . GLU C 1 420 ? -5.710 10.069 178.994 1.00 81.81 420 GLU C CA 1
ATOM 9596 C C . GLU C 1 420 ? -5.305 10.327 180.454 1.00 77.72 420 GLU C C 1
ATOM 9597 O O . GLU C 1 420 ? -5.498 9.491 181.327 1.00 74.25 420 GLU C O 1
ATOM 9603 N N . GLU C 1 421 ? -4.793 11.545 180.671 1.00 88.57 421 GLU C N 1
ATOM 9604 C CA . GLU C 1 421 ? -4.134 12.047 181.909 1.00 81.28 421 GLU C CA 1
ATOM 9605 C C . GLU C 1 421 ? -4.036 13.582 181.885 1.00 77.81 421 GLU C C 1
ATOM 9606 O O . GLU C 1 421 ? -3.017 14.121 181.402 1.00 71.99 421 GLU C O 1
ATOM 9612 N N . LEU C 1 422 ? -5.097 14.299 182.283 1.00 71.82 422 LEU C N 1
ATOM 9613 C CA . LEU C 1 422 ? -6.547 13.893 182.186 1.00 74.56 422 LEU C CA 1
ATOM 9614 C C . LEU C 1 422 ? -7.419 15.046 182.659 1.00 77.31 422 LEU C C 1
ATOM 9615 O O . LEU C 1 422 ? -7.897 15.004 183.767 1.00 85.71 422 LEU C O 1
ATOM 9620 N N . GLU C 1 423 ? -7.671 16.073 181.863 1.00 80.17 423 GLU C N 1
ATOM 9621 C CA . GLU C 1 423 ? -7.465 16.095 180.432 1.00 91.06 423 GLU C CA 1
ATOM 9622 C C . GLU C 1 423 ? -7.634 17.551 180.083 1.00 82.34 423 GLU C C 1
ATOM 9623 O O . GLU C 1 423 ? -8.641 18.139 180.498 1.00 78.49 423 GLU C O 1
ATOM 9629 N N . LYS C 1 426 ? -11.233 14.962 184.933 1.00 68.79 426 LYS C N 1
ATOM 9630 C CA . LYS C 1 426 ? -10.981 16.215 184.203 1.00 73.05 426 LYS C CA 1
ATOM 9631 C C . LYS C 1 426 ? -10.756 17.412 185.133 1.00 73.75 426 LYS C C 1
ATOM 9632 O O . LYS C 1 426 ? -11.476 17.615 186.108 1.00 73.42 426 LYS C O 1
ATOM 9638 N N . LEU C 1 427 ? -9.752 18.214 184.788 1.00 76.53 427 LEU C N 1
ATOM 9639 C CA . LEU C 1 427 ? -9.125 19.146 185.714 1.00 68.85 427 LEU C CA 1
ATOM 9640 C C . LEU C 1 427 ? -9.858 20.491 185.764 1.00 66.64 427 LEU C C 1
ATOM 9641 O O . LEU C 1 427 ? -10.014 21.155 184.751 1.00 66.06 427 LEU C O 1
ATOM 9646 N N . LYS C 1 428 ? -10.284 20.882 186.955 1.00 65.23 428 LYS C N 1
ATOM 9647 C CA . LYS C 1 428 ? -11.003 22.125 187.160 1.00 69.64 428 LYS C CA 1
ATOM 9648 C C . LYS C 1 428 ? -10.237 23.062 188.117 1.00 72.18 428 LYS C C 1
ATOM 9649 O O . LYS C 1 428 ? -9.191 22.698 188.679 1.00 65.47 428 LYS C O 1
ATOM 9655 N N . ALA C 1 429 ? -10.768 24.274 188.257 1.00 67.89 429 ALA C N 1
ATOM 9656 C CA . ALA C 1 429 ? -10.275 25.276 189.196 1.00 62.26 429 ALA C CA 1
ATOM 9657 C C . ALA C 1 429 ? -11.180 25.343 190.434 1.00 65.99 429 ALA C C 1
ATOM 9658 O O . ALA C 1 429 ? -12.389 25.178 190.341 1.00 68.19 429 ALA C O 1
ATOM 9660 N N . GLU C 1 430 ? -10.573 25.574 191.593 1.00 68.35 430 GLU C N 1
ATOM 9661 C CA . GLU C 1 430 ? -11.287 25.844 192.836 1.00 66.08 430 GLU C CA 1
ATOM 9662 C C . GLU C 1 430 ? -10.517 27.006 193.453 1.00 63.55 430 GLU C C 1
ATOM 9663 O O . GLU C 1 430 ? -9.352 26.860 193.837 1.00 66.93 430 GLU C O 1
ATOM 9669 N N . ARG C 1 431 ? -11.160 28.161 193.504 1.00 55.79 431 ARG C N 1
ATOM 9670 C CA . ARG C 1 431 ? -10.581 29.356 194.027 1.00 49.84 431 ARG C CA 1
ATOM 9671 C C . ARG C 1 431 ? -10.996 29.566 195.472 1.00 49.02 431 ARG C C 1
ATOM 9672 O O . ARG C 1 431 ? -10.547 30.500 196.117 1.00 55.71 431 ARG C O 1
ATOM 9680 N N . GLY C 1 432 ? -11.804 28.668 196.016 1.00 49.36 432 GLY C N 1
ATOM 9681 C CA . GLY C 1 432 ? -12.199 28.731 197.432 1.00 47.33 432 GLY C CA 1
ATOM 9682 C C . GLY C 1 432 ? -13.129 29.896 197.770 1.00 45.60 432 GLY C C 1
ATOM 9683 O O . GLY C 1 432 ? -13.767 30.470 196.916 1.00 47.78 432 GLY C O 1
ATOM 9684 N N . LYS C 1 433 ? -13.099 30.295 199.024 1.00 47.70 433 LYS C N 1
ATOM 9685 C CA . LYS C 1 433 ? -14.020 31.246 199.590 1.00 44.18 433 LYS C CA 1
ATOM 9686 C C . LYS C 1 433 ? -13.564 32.671 199.323 1.00 47.76 433 LYS C C 1
ATOM 9687 O O . LYS C 1 433 ? -13.128 33.379 200.205 1.00 54.72 433 LYS C O 1
ATOM 9693 N N . ILE C 1 434 ? -13.750 33.105 198.090 1.00 53.50 434 ILE C N 1
ATOM 9694 C CA . ILE C 1 434 ? -13.154 34.333 197.586 1.00 56.46 434 ILE C CA 1
ATOM 9695 C C . ILE C 1 434 ? -14.188 35.401 197.221 1.00 61.74 434 ILE C C 1
ATOM 9696 O O . ILE C 1 434 ? -15.166 35.116 196.539 1.00 77.28 434 ILE C O 1
ATOM 9701 N N . VAL C 1 435 ? -13.964 36.623 197.702 1.00 61.58 435 VAL C N 1
ATOM 9702 C CA . VAL C 1 435 ? -14.893 37.748 197.530 1.00 62.40 435 VAL C CA 1
ATOM 9703 C C . VAL C 1 435 ? -14.269 38.854 196.668 1.00 62.57 435 VAL C C 1
ATOM 9704 O O . VAL C 1 435 ? -13.061 38.937 196.558 1.00 58.28 435 VAL C O 1
ATOM 9708 N N . GLU C 1 436 ? -15.094 39.706 196.066 1.00 72.35 436 GLU C N 1
ATOM 9709 C CA . GLU C 1 436 ? -14.585 40.830 195.241 1.00 72.50 436 GLU C CA 1
ATOM 9710 C C . GLU C 1 436 ? -14.299 42.058 196.062 1.00 65.46 436 GLU C C 1
ATOM 9711 O O . GLU C 1 436 ? -13.459 42.815 195.670 1.00 59.96 436 GLU C O 1
ATOM 9717 N N . SER C 1 437 ? -15.007 42.243 197.181 1.00 72.95 437 SER C N 1
ATOM 9718 C CA . SER C 1 437 ? -14.930 43.451 198.038 1.00 73.22 437 SER C CA 1
ATOM 9719 C C . SER C 1 437 ? -15.230 43.028 199.502 1.00 71.83 437 SER C C 1
ATOM 9720 O O . SER C 1 437 ? -15.684 41.905 199.697 1.00 81.51 437 SER C O 1
ATOM 9723 N N . GLY C 1 438 ? -15.027 43.856 200.538 1.00 67.80 438 GLY C N 1
ATOM 9724 C CA . GLY C 1 438 ? -14.727 45.289 200.468 1.00 73.29 438 GLY C CA 1
ATOM 9725 C C . GLY C 1 438 ? -15.900 46.113 200.977 1.00 77.62 438 GLY C C 1
ATOM 9726 O O . GLY C 1 438 ? -16.500 45.809 202.017 1.00 76.66 438 GLY C O 1
ATOM 9727 N N . SER C 1 441 ? -15.952 47.575 207.132 1.00 59.34 441 SER C N 1
ATOM 9728 C CA . SER C 1 441 ? -16.604 46.465 207.856 1.00 61.43 441 SER C CA 1
ATOM 9729 C C . SER C 1 441 ? -16.029 45.032 207.608 1.00 63.71 441 SER C C 1
ATOM 9730 O O . SER C 1 441 ? -16.146 44.135 208.479 1.00 53.51 441 SER C O 1
ATOM 9733 N N . TYR C 1 442 ? -15.436 44.805 206.438 1.00 56.32 442 TYR C N 1
ATOM 9734 C CA . TYR C 1 442 ? -14.751 43.540 206.166 1.00 58.69 442 TYR C CA 1
ATOM 9735 C C . TYR C 1 442 ? -13.553 43.220 207.126 1.00 57.59 442 TYR C C 1
ATOM 9736 O O . TYR C 1 442 ? -12.684 44.044 207.345 1.00 64.39 442 TYR C O 1
ATOM 9745 N N . LYS C 1 443 ? -13.555 41.994 207.651 1.00 57.19 443 LYS C N 1
ATOM 9746 C CA . LYS C 1 443 ? -12.534 41.430 208.515 1.00 53.94 443 LYS C CA 1
ATOM 9747 C C . LYS C 1 443 ? -11.931 40.177 207.871 1.00 47.65 443 LYS C C 1
ATOM 9748 O O . LYS C 1 443 ? -12.639 39.196 207.631 1.00 44.15 443 LYS C O 1
ATOM 9754 N N . ARG C 1 444 ? -10.615 40.191 207.659 1.00 44.71 444 ARG C N 1
ATOM 9755 C CA . ARG C 1 444 ? -9.923 39.140 206.921 1.00 39.65 444 ARG C CA 1
ATOM 9756 C C . ARG C 1 444 ? -10.044 37.819 207.615 1.00 40.13 444 ARG C C 1
ATOM 9757 O O . ARG C 1 444 ? -10.072 36.803 206.953 1.00 35.75 444 ARG C O 1
ATOM 9765 N N . PHE C 1 445 ? -10.029 37.821 208.946 1.00 41.45 445 PHE C N 1
ATOM 9766 C CA . PHE C 1 445 ? -9.920 36.562 209.679 1.00 46.29 445 PHE C CA 1
ATOM 9767 C C . PHE C 1 445 ? -11.181 36.299 210.509 1.00 50.69 445 PHE C C 1
ATOM 9768 O O . PHE C 1 445 ? -11.109 35.929 211.678 1.00 49.67 445 PHE C O 1
ATOM 9776 N N . LYS C 1 446 ? -12.321 36.421 209.849 1.00 49.97 446 LYS C N 1
ATOM 9777 C CA . LYS C 1 446 ? -13.601 36.343 210.497 1.00 55.03 446 LYS C CA 1
ATOM 9778 C C . LYS C 1 446 ? -13.779 34.927 211.061 1.00 50.25 446 LYS C C 1
ATOM 9779 O O . LYS C 1 446 ? -13.501 33.953 210.367 1.00 42.57 446 LYS C O 1
ATOM 9785 N N . PHE C 1 447 ? -14.182 34.836 212.330 1.00 46.17 447 PHE C N 1
ATOM 9786 C CA . PHE C 1 447 ? -14.497 33.563 212.961 1.00 49.08 447 PHE C CA 1
ATOM 9787 C C . PHE C 1 447 ? -15.646 32.880 212.246 1.00 50.67 447 PHE C C 1
ATOM 9788 O O . PHE C 1 447 ? -16.725 33.450 212.089 1.00 62.02 447 PHE C O 1
ATOM 9796 N N . THR C 1 448 ? -15.387 31.645 211.859 1.00 53.33 448 THR C N 1
ATOM 9797 C CA . THR C 1 448 ? -16.222 30.842 210.993 1.00 56.50 448 THR C CA 1
ATOM 9798 C C . THR C 1 448 ? -16.174 29.419 211.554 1.00 61.98 448 THR C C 1
ATOM 9799 O O . THR C 1 448 ? -15.156 29.015 212.134 1.00 64.16 448 THR C O 1
ATOM 9803 N N . GLU C 1 449 ? -17.256 28.669 211.353 1.00 62.93 449 GLU C N 1
ATOM 9804 C CA . GLU C 1 449 ? -17.352 27.296 211.818 1.00 60.76 449 GLU C CA 1
ATOM 9805 C C . GLU C 1 449 ? -16.346 26.327 211.186 1.00 56.47 449 GLU C C 1
ATOM 9806 O O . GLU C 1 449 ? -15.832 25.445 211.896 1.00 56.11 449 GLU C O 1
ATOM 9812 N N . ASP C 1 450 ? -16.113 26.443 209.875 1.00 49.58 450 ASP C N 1
ATOM 9813 C CA . ASP C 1 450 ? -15.117 25.607 209.202 1.00 52.99 450 ASP C CA 1
ATOM 9814 C C . ASP C 1 450 ? -13.659 26.155 209.230 1.00 52.04 450 ASP C C 1
ATOM 9815 O O . ASP C 1 450 ? -12.771 25.603 208.582 1.00 52.62 450 ASP C O 1
ATOM 9820 N N . GLY C 1 451 ? -13.411 27.222 209.981 1.00 45.86 451 GLY C N 1
ATOM 9821 C CA . GLY C 1 451 ? -12.091 27.862 209.991 1.00 48.47 451 GLY C CA 1
ATOM 9822 C C . GLY C 1 451 ? -11.627 28.673 208.756 1.00 48.81 451 GLY C C 1
ATOM 9823 O O . GLY C 1 451 ? -10.589 29.324 208.815 1.00 44.58 451 GLY C O 1
ATOM 9824 N N . ILE C 1 452 ? -12.396 28.656 207.668 1.00 44.22 452 ILE C N 1
ATOM 9825 C CA . ILE C 1 452 ? -12.013 29.264 206.414 1.00 43.81 452 ILE C CA 1
ATOM 9826 C C . ILE C 1 452 ? -12.736 30.603 206.286 1.00 47.17 452 ILE C C 1
ATOM 9827 O O . ILE C 1 452 ? -13.931 30.636 205.988 1.00 52.85 452 ILE C O 1
ATOM 9832 N N . SER C 1 453 ? -12.020 31.697 206.565 1.00 43.31 453 SER C N 1
ATOM 9833 C CA . SER C 1 453 ? -12.551 33.052 206.401 1.00 39.64 453 SER C CA 1
ATOM 9834 C C . SER C 1 453 ? -12.638 33.493 204.939 1.00 41.47 453 SER C C 1
ATOM 9835 O O . SER C 1 453 ? -11.748 33.179 204.141 1.00 44.62 453 SER C O 1
ATOM 9838 N N . PRO C 1 454 ? -13.730 34.200 204.562 1.00 41.15 454 PRO C N 1
ATOM 9839 C CA . PRO C 1 454 ? -13.813 34.763 203.187 1.00 39.07 454 PRO C CA 1
ATOM 9840 C C . PRO C 1 454 ? -12.589 35.590 202.878 1.00 39.45 454 PRO C C 1
ATOM 9841 O O . PRO C 1 454 ? -12.178 36.378 203.740 1.00 39.75 454 PRO C O 1
ATOM 9845 N N . ARG C 1 455 ? -12.019 35.398 201.688 1.00 43.03 455 ARG C N 1
ATOM 9846 C CA . ARG C 1 455 ? -10.720 35.978 201.306 1.00 45.96 455 ARG C CA 1
ATOM 9847 C C . ARG C 1 455 ? -10.864 37.136 200.298 1.00 44.49 455 ARG C C 1
ATOM 9848 O O . ARG C 1 455 ? -11.108 36.938 199.101 1.00 40.27 455 ARG C O 1
ATOM 9856 N N . ALA C 1 456 ? -10.652 38.344 200.783 1.00 41.43 456 ALA C N 1
ATOM 9857 C CA . ALA C 1 456 ? -10.522 39.486 199.897 1.00 41.90 456 ALA C CA 1
ATOM 9858 C C . ALA C 1 456 ? -9.039 39.695 199.530 1.00 41.98 456 ALA C C 1
ATOM 9859 O O . ALA C 1 456 ? -8.189 39.179 200.202 1.00 49.59 456 ALA C O 1
ATOM 9861 N N . PHE C 1 457 ? -8.767 40.478 198.482 1.00 39.74 457 PHE C N 1
ATOM 9862 C CA . PHE C 1 457 ? -7.451 40.728 197.947 1.00 37.93 457 PHE C CA 1
ATOM 9863 C C . PHE C 1 457 ? -7.075 42.179 198.143 1.00 42.42 457 PHE C C 1
ATOM 9864 O O . PHE C 1 457 ? -7.942 43.043 198.231 1.00 46.43 457 PHE C O 1
ATOM 9872 N N . LEU C 1 458 ? -5.778 42.429 198.244 1.00 43.58 458 LEU C N 1
ATOM 9873 C CA . LEU C 1 458 ? -5.210 43.785 198.294 1.00 47.51 458 LEU C CA 1
ATOM 9874 C C . LEU C 1 458 ? -5.744 44.650 197.153 1.00 45.48 458 LEU C C 1
ATOM 9875 O O . LEU C 1 458 ? -5.906 44.184 196.015 1.00 49.06 458 LEU C O 1
ATOM 9880 N N . GLY C 1 459 ? -6.061 45.894 197.481 1.00 47.18 459 GLY C N 1
ATOM 9881 C CA . GLY C 1 459 ? -6.757 46.795 196.568 1.00 50.42 459 GLY C CA 1
ATOM 9882 C C . GLY C 1 459 ? -8.282 46.722 196.560 1.00 51.79 459 GLY C C 1
ATOM 9883 O O . GLY C 1 459 ? -8.950 47.606 196.005 1.00 61.17 459 GLY C O 1
ATOM 9884 N N . LYS C 1 460 ? -8.833 45.662 197.124 1.00 47.95 460 LYS C N 1
ATOM 9885 C CA . LYS C 1 460 ? -10.271 45.430 197.115 1.00 51.34 460 LYS C CA 1
ATOM 9886 C C . LYS C 1 460 ? -10.911 45.538 198.491 1.00 50.26 460 LYS C C 1
ATOM 9887 O O . LYS C 1 460 ? -12.120 45.441 198.601 1.00 56.43 460 LYS C O 1
ATOM 9893 N N . ALA C 1 461 ? -10.111 45.772 199.529 1.00 48.95 461 ALA C N 1
ATOM 9894 C CA . ALA C 1 461 ? -10.611 45.838 200.878 1.00 47.56 461 ALA C CA 1
ATOM 9895 C C . ALA C 1 461 ? -9.523 46.317 201.789 1.00 46.16 461 ALA C C 1
ATOM 9896 O O . ALA C 1 461 ? -8.364 46.151 201.503 1.00 54.14 461 ALA C O 1
ATOM 9898 N N . THR C 1 462 ? -9.910 46.926 202.893 1.00 45.86 462 THR C N 1
ATOM 9899 C CA . THR C 1 462 ? -8.968 47.326 203.884 1.00 50.46 462 THR C CA 1
ATOM 9900 C C . THR C 1 462 ? -8.689 46.107 204.739 1.00 52.81 462 THR C C 1
ATOM 9901 O O . THR C 1 462 ? -9.604 45.573 205.383 1.00 49.35 462 THR C O 1
ATOM 9905 N N . MET C 1 463 ? -7.440 45.649 204.711 1.00 50.40 463 MET C N 1
ATOM 9906 C CA . MET C 1 463 ? -7.026 44.540 205.566 1.00 50.09 463 MET C CA 1
ATOM 9907 C C . MET C 1 463 ? -5.665 44.731 206.175 1.00 48.25 463 MET C C 1
ATOM 9908 O O . MET C 1 463 ? -4.830 45.548 205.727 1.00 46.34 463 MET C O 1
ATOM 9913 N N . TYR C 1 464 ? -5.459 43.912 207.199 1.00 45.76 464 TYR C N 1
ATOM 9914 C CA . TYR C 1 464 ? -4.270 43.929 207.993 1.00 44.49 464 TYR C CA 1
ATOM 9915 C C . TYR C 1 464 ? -3.802 42.496 208.124 1.00 45.10 464 TYR C C 1
ATOM 9916 O O . TYR C 1 464 ? -4.587 41.591 208.448 1.00 44.54 464 TYR C O 1
ATOM 9925 N N . TYR C 1 465 ? -2.527 42.301 207.834 1.00 40.67 465 TYR C N 1
ATOM 9926 C CA . TYR C 1 465 ? -1.888 41.020 207.953 1.00 41.42 465 TYR C CA 1
ATOM 9927 C C . TYR C 1 465 ? -0.762 41.174 208.953 1.00 43.47 465 TYR C C 1
ATOM 9928 O O . TYR C 1 465 ? -0.128 42.236 209.030 1.00 44.64 465 TYR C O 1
ATOM 9937 N N . THR C 1 466 ? -0.526 40.138 209.743 1.00 44.31 466 THR C N 1
ATOM 9938 C CA . THR C 1 466 ? 0.602 40.162 210.655 1.00 44.50 466 THR C CA 1
ATOM 9939 C C . THR C 1 466 ? 1.042 38.774 211.105 1.00 45.03 466 THR C C 1
ATOM 9940 O O . THR C 1 466 ? 0.253 37.824 211.170 1.00 39.25 466 THR C O 1
ATOM 9944 N N . GLY C 1 467 ? 2.332 38.668 211.371 1.00 46.74 467 GLY C N 1
ATOM 9945 C CA . GLY C 1 467 ? 2.934 37.438 211.857 1.00 45.13 467 GLY C CA 1
ATOM 9946 C C . GLY C 1 467 ? 2.677 37.284 213.339 1.00 44.12 467 GLY C C 1
ATOM 9947 O O . GLY C 1 467 ? 2.686 36.160 213.840 1.00 42.93 467 GLY C O 1
ATOM 9948 N N . ASP C 1 468 ? 2.443 38.391 214.052 1.00 42.03 468 ASP C N 1
ATOM 9949 C CA . ASP C 1 468 ? 1.951 38.311 215.460 1.00 47.16 468 ASP C CA 1
ATOM 9950 C C . ASP C 1 468 ? 0.573 37.660 215.470 1.00 45.22 468 ASP C C 1
ATOM 9951 O O . ASP C 1 468 ? -0.141 37.653 214.452 1.00 47.09 468 ASP C O 1
ATOM 9956 N N . GLU C 1 469 ? 0.182 37.094 216.598 1.00 46.43 469 GLU C N 1
ATOM 9957 C CA . GLU C 1 469 ? -1.179 36.566 216.708 1.00 47.36 469 GLU C CA 1
ATOM 9958 C C . GLU C 1 469 ? -2.150 37.745 216.609 1.00 45.31 469 GLU C C 1
ATOM 9959 O O . GLU C 1 469 ? -1.857 38.871 217.023 1.00 41.39 469 GLU C O 1
ATOM 9965 N N . HIS C 1 470 ? -3.312 37.487 216.051 1.00 44.39 470 HIS C N 1
ATOM 9966 C CA . HIS C 1 470 ? -4.203 38.584 215.721 1.00 47.50 470 HIS C CA 1
ATOM 9967 C C . HIS C 1 470 ? -5.677 38.270 215.977 1.00 46.27 470 HIS C C 1
ATOM 9968 O O . HIS C 1 470 ? -6.065 37.110 216.063 1.00 46.19 470 HIS C O 1
ATOM 9975 N N . ASN C 1 471 ? -6.466 39.339 216.069 1.00 44.53 471 ASN C N 1
ATOM 9976 C CA . ASN C 1 471 ? -7.933 39.264 216.050 1.00 43.47 471 ASN C CA 1
ATOM 9977 C C . ASN C 1 471 ? -8.462 39.186 214.637 1.00 46.69 471 ASN C C 1
ATOM 9978 O O . ASN C 1 471 ? -7.664 39.037 213.701 1.00 44.71 471 ASN C O 1
ATOM 9983 N N . GLU C 1 472 ? -9.794 39.215 214.493 1.00 49.43 472 GLU C N 1
ATOM 9984 C CA . GLU C 1 472 ? -10.472 39.069 213.187 1.00 47.20 472 GLU C CA 1
ATOM 9985 C C . GLU C 1 472 ? -10.119 40.184 212.181 1.00 43.72 472 GLU C C 1
ATOM 9986 O O . GLU C 1 472 ? -10.079 39.925 210.972 1.00 40.10 472 GLU C O 1
ATOM 9992 N N . GLU C 1 473 ? -9.853 41.394 212.685 1.00 45.00 473 GLU C N 1
ATOM 9993 C CA . GLU C 1 473 ? -9.344 42.519 211.875 1.00 49.83 473 GLU C CA 1
ATOM 9994 C C . GLU C 1 473 ? -7.929 42.312 211.351 1.00 48.31 473 GLU C C 1
ATOM 9995 O O . GLU C 1 473 ? -7.531 42.937 210.381 1.00 48.64 473 GLU C O 1
ATOM 10001 N N . GLY C 1 474 ? -7.168 41.445 211.997 1.00 49.59 474 GLY C N 1
ATOM 10002 C CA . GLY C 1 474 ? -5.758 41.267 211.681 1.00 48.98 474 GLY C CA 1
ATOM 10003 C C . GLY C 1 474 ? -4.897 42.207 212.496 1.00 46.29 474 GLY C C 1
ATOM 10004 O O . GLY C 1 474 ? -3.710 42.381 212.204 1.00 48.72 474 GLY C O 1
ATOM 10005 N N . HIS C 1 475 ? -5.465 42.788 213.547 1.00 44.19 475 HIS C N 1
ATOM 10006 C CA . HIS C 1 475 ? -4.669 43.567 214.475 1.00 47.86 475 HIS C CA 1
ATOM 10007 C C . HIS C 1 475 ? -4.019 42.648 215.500 1.00 50.12 475 HIS C C 1
ATOM 10008 O O . HIS C 1 475 ? -4.527 41.549 215.753 1.00 44.24 475 HIS C O 1
ATOM 10015 N N . ILE C 1 476 ? -2.894 43.097 216.066 1.00 51.01 476 ILE C N 1
ATOM 10016 C CA . ILE C 1 476 ? -2.213 42.365 217.116 1.00 52.78 476 ILE C CA 1
ATOM 10017 C C . ILE C 1 476 ? -3.107 42.290 218.359 1.00 49.38 476 ILE C C 1
ATOM 10018 O O . ILE C 1 476 ? -3.690 43.268 218.750 1.00 53.14 476 ILE C O 1
ATOM 10023 N N . SER C 1 477 ? -3.196 41.091 218.936 1.00 48.06 477 SER C N 1
ATOM 10024 C CA . SER C 1 477 ? -3.868 40.821 220.185 1.00 45.87 477 SER C CA 1
ATOM 10025 C C . SER C 1 477 ? -3.118 39.739 220.979 1.00 46.98 477 SER C C 1
ATOM 10026 O O . SER C 1 477 ? -2.745 38.702 220.430 1.00 47.21 477 SER C O 1
ATOM 10029 N N . GLU C 1 478 ? -2.921 39.988 222.271 1.00 49.56 478 GLU C N 1
ATOM 10030 C CA . GLU C 1 478 ? -2.384 38.993 223.211 1.00 54.74 478 GLU C CA 1
ATOM 10031 C C . GLU C 1 478 ? -3.494 38.563 224.191 1.00 56.16 478 GLU C C 1
ATOM 10032 O O . GLU C 1 478 ? -3.211 38.006 225.243 1.00 58.32 478 GLU C O 1
ATOM 10038 N N . ASP C 1 479 ? -4.750 38.827 223.812 1.00 53.29 479 ASP C N 1
ATOM 10039 C CA . ASP C 1 479 ? -5.901 38.418 224.557 1.00 50.07 479 ASP C CA 1
ATOM 10040 C C . ASP C 1 479 ? -6.064 36.890 224.612 1.00 44.59 479 ASP C C 1
ATOM 10041 O O . ASP C 1 479 ? -6.205 36.206 223.619 1.00 47.31 479 ASP C O 1
ATOM 10046 N N . VAL C 1 480 ? -6.101 36.403 225.823 1.00 49.61 480 VAL C N 1
ATOM 10047 C CA . VAL C 1 480 ? -6.260 34.990 226.156 1.00 51.86 480 VAL C CA 1
ATOM 10048 C C . VAL C 1 480 ? -7.421 34.268 225.418 1.00 51.78 480 VAL C C 1
ATOM 10049 O O . VAL C 1 480 ? -7.223 33.184 224.857 1.00 51.50 480 VAL C O 1
ATOM 10053 N N . VAL C 1 481 ? -8.609 34.882 225.379 1.00 53.46 481 VAL C N 1
ATOM 10054 C CA . VAL C 1 481 ? -9.784 34.279 224.694 1.00 50.89 481 VAL C CA 1
ATOM 10055 C C . VAL C 1 481 ? -9.622 34.285 223.161 1.00 51.02 481 VAL C C 1
ATOM 10056 O O . VAL C 1 481 ? -9.912 33.268 222.492 1.00 51.72 481 VAL C O 1
ATOM 10060 N N . ASN C 1 482 ? -9.235 35.435 222.602 1.00 46.82 482 ASN C N 1
ATOM 10061 C CA . ASN C 1 482 ? -8.909 35.531 221.164 1.00 44.66 482 ASN C CA 1
ATOM 10062 C C . ASN C 1 482 ? -7.835 34.511 220.747 1.00 41.51 482 ASN C C 1
ATOM 10063 O O . ASN C 1 482 ? -7.960 33.885 219.730 1.00 45.85 482 ASN C O 1
ATOM 10068 N N . ARG C 1 483 ? -6.780 34.352 221.537 1.00 42.77 483 ARG C N 1
ATOM 10069 C CA . ARG C 1 483 ? -5.697 33.438 221.183 1.00 43.90 483 ARG C CA 1
ATOM 10070 C C . ARG C 1 483 ? -6.215 32.011 221.090 1.00 46.26 483 ARG C C 1
ATOM 10071 O O . ARG C 1 483 ? -6.018 31.329 220.088 1.00 44.86 483 ARG C O 1
ATOM 10079 N N . THR C 1 484 ? -6.914 31.571 222.123 1.00 48.66 484 THR C N 1
ATOM 10080 C CA . THR C 1 484 ? -7.492 30.240 222.094 1.00 49.93 484 THR C CA 1
ATOM 10081 C C . THR C 1 484 ? -8.371 30.014 220.866 1.00 48.72 484 THR C C 1
ATOM 10082 O O . THR C 1 484 ? -8.209 28.979 220.172 1.00 48.31 484 THR C O 1
ATOM 10086 N N . MET C 1 485 ? -9.284 30.964 220.611 1.00 43.77 485 MET C N 1
ATOM 10087 C CA . MET C 1 485 ? -10.240 30.863 219.490 1.00 44.67 485 MET C CA 1
ATOM 10088 C C . MET C 1 485 ? -9.561 30.947 218.152 1.00 41.81 485 MET C C 1
ATOM 10089 O O . MET C 1 485 ? -9.824 30.124 217.285 1.00 40.30 485 MET C O 1
ATOM 10094 N N . MET C 1 486 ? -8.691 31.943 217.990 1.00 37.62 486 MET C N 1
ATOM 10095 C CA . MET C 1 486 ? -7.963 32.114 216.734 1.00 41.82 486 MET C CA 1
ATOM 10096 C C . MET C 1 486 ? -6.980 30.985 216.362 1.00 39.33 486 MET C C 1
ATOM 10097 O O . MET C 1 486 ? -6.858 30.643 215.197 1.00 43.84 486 MET C O 1
ATOM 10102 N N . TYR C 1 487 ? -6.295 30.410 217.333 1.00 37.10 487 TYR C N 1
ATOM 10103 C CA . TYR C 1 487 ? -5.396 29.275 217.091 1.00 42.64 487 TYR C CA 1
ATOM 10104 C C . TYR C 1 487 ? -6.198 28.033 216.623 1.00 45.47 487 TYR C C 1
ATOM 10105 O O . TYR C 1 487 ? -5.828 27.358 215.634 1.00 44.77 487 TYR C O 1
ATOM 10114 N N . GLU C 1 488 ? -7.296 27.773 217.331 1.00 44.31 488 GLU C N 1
ATOM 10115 C CA . GLU C 1 488 ? -8.247 26.681 217.042 1.00 50.66 488 GLU C CA 1
ATOM 10116 C C . GLU C 1 488 ? -8.753 26.802 215.584 1.00 47.42 488 GLU C C 1
ATOM 10117 O O . GLU C 1 488 ? -8.680 25.846 214.815 1.00 46.96 488 GLU C O 1
ATOM 10123 N N . LYS C 1 489 ? -9.183 27.999 215.202 1.00 44.83 489 LYS C N 1
ATOM 10124 C CA . LYS C 1 489 ? -9.709 28.291 213.844 1.00 43.01 489 LYS C CA 1
ATOM 10125 C C . LYS C 1 489 ? -8.793 27.882 212.710 1.00 41.92 489 LYS C C 1
ATOM 10126 O O . LYS C 1 489 ? -9.227 27.265 211.762 1.00 45.54 489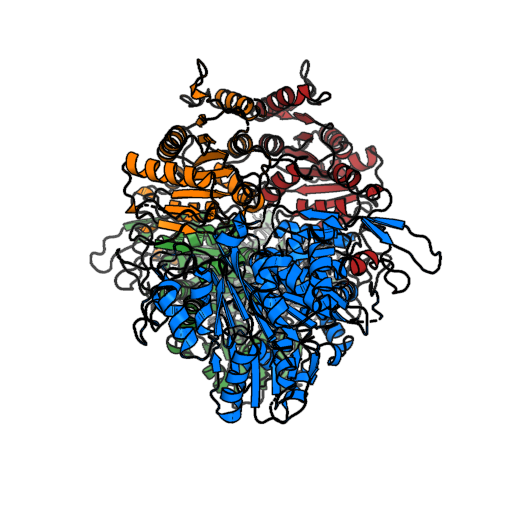 LYS C O 1
ATOM 10132 N N . ARG C 1 490 ? -7.528 28.245 212.806 1.00 44.59 490 ARG C N 1
ATOM 10133 C CA . ARG C 1 490 ? -6.516 27.786 211.841 1.00 42.68 490 ARG C CA 1
ATOM 10134 C C . ARG C 1 490 ? -6.394 26.266 211.827 1.00 39.21 490 ARG C C 1
ATOM 10135 O O . ARG C 1 490 ? -6.311 25.642 210.751 1.00 41.87 490 ARG C O 1
ATOM 10143 N N . MET C 1 491 ? -6.403 25.663 213.004 1.00 40.57 491 MET C N 1
ATOM 10144 C CA . MET C 1 491 ? -6.251 24.196 213.117 1.00 43.30 491 MET C CA 1
ATOM 10145 C C . MET C 1 491 ? -7.464 23.393 212.621 1.00 44.99 491 MET C C 1
ATOM 10146 O O . MET C 1 491 ? -7.274 22.345 212.017 1.00 45.54 491 MET C O 1
ATOM 10151 N N . LYS C 1 492 ? -8.679 23.907 212.848 1.00 46.59 492 LYS C N 1
ATOM 10152 C CA . LYS C 1 492 ? -9.918 23.372 212.273 1.00 52.12 492 LYS C CA 1
ATOM 10153 C C . LYS C 1 492 ? -9.889 23.123 210.785 1.00 52.67 492 LYS C C 1
ATOM 10154 O O . LYS C 1 492 ? -10.539 22.200 210.324 1.00 56.18 492 LYS C O 1
ATOM 10160 N N . LYS C 1 493 ? -9.223 23.994 210.026 1.00 52.61 493 LYS C N 1
ATOM 10161 C CA . LYS C 1 493 ? -9.176 23.867 208.555 1.00 49.84 493 LYS C CA 1
ATOM 10162 C C . LYS C 1 493 ? -8.578 22.544 208.121 1.00 50.17 493 LYS C C 1
ATOM 10163 O O . LYS C 1 493 ? -8.939 22.004 207.073 1.00 53.34 493 LYS C O 1
ATOM 10169 N N . LEU C 1 494 ? -7.656 22.027 208.924 1.00 55.68 494 LEU C N 1
ATOM 10170 C CA . LEU C 1 494 ? -7.073 20.712 208.676 1.00 59.58 494 LEU C CA 1
ATOM 10171 C C . LEU C 1 494 ? -8.097 19.614 208.937 1.00 58.14 494 LEU C C 1
ATOM 10172 O O . LEU C 1 494 ? -8.232 18.680 208.150 1.00 63.91 494 LEU C O 1
ATOM 10177 N N . GLU C 1 495 ? -8.824 19.742 210.035 1.00 53.23 495 GLU C N 1
ATOM 10178 C CA . GLU C 1 495 ? -9.921 18.839 210.331 1.00 57.11 495 GLU C CA 1
ATOM 10179 C C . GLU C 1 495 ? -10.984 18.860 209.227 1.00 55.97 495 GLU C C 1
ATOM 10180 O O . GLU C 1 495 ? -11.464 17.795 208.806 1.00 53.90 495 GLU C O 1
ATOM 10186 N N . VAL C 1 496 ? -11.311 20.056 208.732 1.00 54.31 496 VAL C N 1
ATOM 10187 C CA . VAL C 1 496 ? -12.237 20.199 207.600 1.00 53.35 496 VAL C CA 1
ATOM 10188 C C . VAL C 1 496 ? -11.645 19.574 206.344 1.00 49.15 496 VAL C C 1
ATOM 10189 O O . VAL C 1 496 ? -12.342 18.875 205.636 1.00 51.57 496 VAL C O 1
ATOM 10193 N N . ALA C 1 497 ? -10.365 19.766 206.081 1.00 47.79 497 ALA C N 1
ATOM 10194 C CA . ALA C 1 497 ? -9.754 19.084 204.940 1.00 52.75 497 ALA C CA 1
ATOM 10195 C C . ALA C 1 497 ? -9.837 17.547 205.036 1.00 54.06 497 ALA C C 1
ATOM 10196 O O . ALA C 1 497 ? -9.960 16.848 204.016 1.00 51.61 497 ALA C O 1
ATOM 10198 N N . ASP C 1 498 ? -9.764 17.032 206.261 1.00 59.55 498 ASP C N 1
ATOM 10199 C CA . ASP C 1 498 ? -9.849 15.593 206.531 1.00 63.37 498 ASP C CA 1
ATOM 10200 C C . ASP C 1 498 ? -11.236 14.987 206.297 1.00 58.11 498 ASP C C 1
ATOM 10201 O O . ASP C 1 498 ? -11.339 13.879 205.813 1.00 66.34 498 ASP C O 1
ATOM 10206 N N . LYS C 1 499 ? -12.298 15.710 206.613 1.00 63.45 499 LYS C N 1
ATOM 10207 C CA . LYS C 1 499 ? -13.671 15.274 206.253 1.00 67.29 499 LYS C CA 1
ATOM 10208 C C . LYS C 1 499 ? -14.040 15.479 204.773 1.00 68.04 499 LYS C C 1
ATOM 10209 O O . LYS C 1 499 ? -14.889 14.764 204.244 1.00 76.39 499 LYS C O 1
ATOM 10215 N N . GLU C 1 500 ? -13.420 16.447 204.118 1.00 56.31 500 GLU C N 1
ATOM 10216 C CA . GLU C 1 500 ? -13.898 16.953 202.834 1.00 61.44 500 GLU C CA 1
ATOM 10217 C C . GLU C 1 500 ? -13.101 16.389 201.628 1.00 60.92 500 GLU C C 1
ATOM 10218 O O . GLU C 1 500 ? -13.601 16.312 200.487 1.00 63.22 500 GLU C O 1
ATOM 10224 N N . ILE C 1 501 ? -11.849 16.032 201.870 1.00 58.33 501 ILE C N 1
ATOM 10225 C CA . ILE C 1 501 ? -11.031 15.387 200.870 1.00 58.22 501 ILE C CA 1
ATOM 10226 C C . ILE C 1 501 ? -11.311 13.907 201.118 1.00 62.89 501 ILE C C 1
ATOM 10227 O O . ILE C 1 501 ? -11.075 13.405 202.240 1.00 56.00 501 ILE C O 1
ATOM 10232 N N . PRO C 1 502 ? -11.851 13.203 200.107 1.00 65.23 502 PRO C N 1
ATOM 10233 C CA . PRO C 1 502 ? -12.180 11.812 200.432 1.00 63.02 502 PRO C CA 1
ATOM 10234 C C . PRO C 1 502 ? -10.888 11.003 200.609 1.00 61.46 502 PRO C C 1
ATOM 10235 O O . PRO C 1 502 ? -9.932 11.171 199.837 1.00 54.98 502 PRO C O 1
ATOM 10239 N N . GLU C 1 503 ? -10.861 10.140 201.628 1.00 63.62 503 GLU C N 1
ATOM 10240 C CA . GLU C 1 503 ? -9.694 9.291 201.886 1.00 61.55 503 GLU C CA 1
ATOM 10241 C C . GLU C 1 503 ? -9.180 8.510 200.666 1.00 58.81 503 GLU C C 1
ATOM 10242 O O . GLU C 1 503 ? -7.973 8.313 200.534 1.00 61.14 503 GLU C O 1
ATOM 10248 N N . GLU C 1 504 ? -10.074 8.159 199.745 1.00 58.99 504 GLU C N 1
ATOM 10249 C CA . GLU C 1 504 ? -9.752 7.357 198.562 1.00 61.00 504 GLU C CA 1
ATOM 10250 C C . GLU C 1 504 ? -8.965 8.192 197.530 1.00 65.26 504 GLU C C 1
ATOM 10251 O O . GLU C 1 504 ? -8.203 7.649 196.735 1.00 63.94 504 GLU C O 1
ATOM 10257 N N . SER C 1 505 ? -9.151 9.509 197.545 1.00 64.87 505 SER C N 1
ATOM 10258 C CA . SER C 1 505 ? -8.331 10.414 196.724 1.00 65.60 505 SER C CA 1
ATOM 10259 C C . SER C 1 505 ? -6.865 10.614 197.229 1.00 62.92 505 SER C C 1
ATOM 10260 O O . SER C 1 505 ? -5.993 10.995 196.448 1.00 55.12 505 SER C O 1
ATOM 10263 N N . ARG C 1 506 ? -6.604 10.347 198.511 1.00 51.85 506 ARG C N 1
ATOM 10264 C CA . ARG C 1 506 ? -5.283 10.560 199.115 1.00 53.82 506 ARG C CA 1
ATOM 10265 C C . ARG C 1 506 ? -4.389 9.300 199.104 1.00 56.26 506 ARG C C 1
ATOM 10266 O O . ARG C 1 506 ? -3.360 9.248 199.742 1.00 51.72 506 ARG C O 1
ATOM 10274 N N . VAL C 1 507 ? -4.770 8.337 198.285 1.00 62.33 507 VAL C N 1
ATOM 10275 C CA . VAL C 1 507 ? -4.250 6.996 198.330 1.00 63.54 507 VAL C CA 1
ATOM 10276 C C . VAL C 1 507 ? -4.544 6.420 196.961 1.00 58.42 507 VAL C C 1
ATOM 10277 O O . VAL C 1 507 ? -5.498 6.789 196.326 1.00 64.25 507 VAL C O 1
ATOM 10281 N N . LYS C 1 508 ? -3.673 5.558 196.500 1.00 63.63 508 LYS C N 1
ATOM 10282 C CA . LYS C 1 508 ? -3.812 4.915 195.217 1.00 65.56 508 LYS C CA 1
ATOM 10283 C C . LYS C 1 508 ? -3.493 3.441 195.527 1.00 66.43 508 LYS C C 1
ATOM 10284 O O . LYS C 1 508 ? -2.466 3.144 196.189 1.00 58.11 508 LYS C O 1
ATOM 10290 N N . ILE C 1 509 ? -4.389 2.542 195.098 1.00 63.50 509 ILE C N 1
ATOM 10291 C CA . ILE C 1 509 ? -4.304 1.091 195.387 1.00 60.28 509 ILE C CA 1
ATOM 10292 C C . ILE C 1 509 ? -4.208 0.264 194.109 1.00 58.65 509 ILE C C 1
ATOM 10293 O O . ILE C 1 509 ? -5.046 0.384 193.232 1.00 70.01 509 ILE C O 1
ATOM 10298 N N . TYR C 1 510 ? -3.196 -0.591 194.022 1.00 64.27 510 TYR C N 1
ATOM 10299 C CA . TYR C 1 510 ? -3.024 -1.513 192.887 1.00 63.25 510 TYR C CA 1
ATOM 10300 C C . TYR C 1 510 ? -3.054 -2.968 193.376 1.00 65.63 510 TYR C C 1
ATOM 10301 O O . TYR C 1 510 ? -2.702 -3.220 194.533 1.00 62.30 510 TYR C O 1
ATOM 10310 N N . GLY C 1 511 ? -3.551 -3.892 192.527 1.00 71.91 511 GLY C N 1
ATOM 10311 C CA . GLY C 1 511 ? -3.816 -5.337 192.877 1.00 70.99 511 GLY C CA 1
ATOM 10312 C C . GLY C 1 511 ? -4.911 -5.586 193.920 1.00 73.76 511 GLY C C 1
ATOM 10313 O O . GLY C 1 511 ? -5.861 -4.818 193.982 1.00 73.09 511 GLY C O 1
ATOM 10314 N N . ASP C 1 512 ? -4.801 -6.715 194.643 1.00 77.67 512 ASP C N 1
ATOM 10315 C CA . ASP C 1 512 ? -5.243 -6.923 196.082 1.00 84.49 512 ASP C CA 1
ATOM 10316 C C . ASP C 1 512 ? -5.113 -8.422 196.504 1.00 92.27 512 ASP C C 1
ATOM 10317 O O . ASP C 1 512 ? -4.749 -8.789 197.655 1.00 75.46 512 ASP C O 1
ATOM 10322 N N . LEU C 1 518 ? 0.600 -6.865 201.677 1.00 58.92 518 LEU C N 1
ATOM 10323 C CA . LEU C 1 518 ? 0.515 -5.389 201.522 1.00 59.59 518 LEU C CA 1
ATOM 10324 C C . LEU C 1 518 ? 1.856 -4.689 201.491 1.00 57.99 518 LEU C C 1
ATOM 10325 O O . LEU C 1 518 ? 2.643 -4.801 202.430 1.00 59.59 518 LEU C O 1
ATOM 10330 N N . ILE C 1 519 ? 2.091 -3.929 200.429 1.00 58.91 519 ILE C N 1
ATOM 10331 C CA . ILE C 1 519 ? 3.279 -3.070 200.333 1.00 59.00 519 ILE C CA 1
ATOM 10332 C C . ILE C 1 519 ? 2.815 -1.610 200.439 1.00 57.40 519 ILE C C 1
ATOM 10333 O O . ILE C 1 519 ? 1.974 -1.173 199.646 1.00 56.86 519 ILE C O 1
ATOM 10338 N N . ILE C 1 520 ? 3.340 -0.881 201.430 1.00 52.74 520 ILE C N 1
ATOM 10339 C CA . ILE C 1 520 ? 3.051 0.545 201.586 1.00 50.19 520 ILE C CA 1
ATOM 10340 C C . ILE C 1 520 ? 4.224 1.373 201.090 1.00 52.18 520 ILE C C 1
ATOM 10341 O O . ILE C 1 520 ? 5.379 1.153 201.480 1.00 53.16 520 ILE C O 1
ATOM 10346 N N . THR C 1 521 ? 3.932 2.353 200.249 1.00 48.40 521 THR C N 1
ATOM 10347 C CA . THR C 1 521 ? 5.001 3.144 199.680 1.00 49.47 521 THR C CA 1
ATOM 10348 C C . THR C 1 521 ? 4.478 4.531 199.306 1.00 51.10 521 THR C C 1
ATOM 10349 O O . THR C 1 521 ? 3.295 4.860 199.554 1.00 41.03 521 THR C O 1
ATOM 10353 N N . TRP C 1 522 ? 5.388 5.343 198.753 1.00 49.30 522 TRP C N 1
ATOM 10354 C CA . TRP C 1 522 ? 5.030 6.604 198.086 1.00 50.57 522 TRP C CA 1
ATOM 10355 C C . TRP C 1 522 ? 6.094 7.015 197.064 1.00 49.97 522 TRP C C 1
ATOM 10356 O O . TRP C 1 522 ? 7.254 6.589 197.144 1.00 49.17 522 TRP C O 1
ATOM 10367 N N . GLY C 1 523 ? 5.696 7.837 196.104 1.00 45.56 523 GLY C N 1
ATOM 10368 C CA . GLY C 1 523 ? 6.635 8.346 195.126 1.00 48.01 523 GLY C CA 1
ATOM 10369 C C . GLY C 1 523 ? 7.133 7.322 194.121 1.00 52.62 523 GLY C C 1
ATOM 10370 O O . GLY C 1 523 ? 6.451 6.360 193.818 1.00 57.15 523 GLY C O 1
ATOM 10371 N N . SER C 1 524 ? 8.340 7.550 193.614 1.00 52.29 524 SER C N 1
ATOM 10372 C CA . SER C 1 524 ? 8.951 6.762 192.550 1.00 55.34 524 SER C CA 1
ATOM 10373 C C . SER C 1 524 ? 9.020 5.225 192.694 1.00 55.56 524 SER C C 1
ATOM 10374 O O . SER C 1 524 ? 8.867 4.514 191.707 1.00 61.22 524 SER C O 1
ATOM 10377 N N . PRO C 1 525 ? 9.277 4.700 193.893 1.00 53.56 525 PRO C N 1
ATOM 10378 C CA . PRO C 1 525 ? 9.196 3.237 193.964 1.00 57.53 525 PRO C CA 1
ATOM 10379 C C . PRO C 1 525 ? 7.811 2.653 193.596 1.00 57.19 525 PRO C C 1
ATOM 10380 O O . PRO C 1 525 ? 7.742 1.495 193.207 1.00 62.54 525 PRO C O 1
ATOM 10384 N N . THR C 1 526 ? 6.744 3.444 193.673 1.00 52.50 526 THR C N 1
ATOM 10385 C CA . THR C 1 526 ? 5.415 2.982 193.290 1.00 58.57 526 THR C CA 1
ATOM 10386 C C . THR C 1 526 ? 5.352 2.456 191.855 1.00 63.32 526 THR C C 1
ATOM 10387 O O . THR C 1 526 ? 4.720 1.435 191.607 1.00 66.18 526 THR C O 1
ATOM 10391 N N . GLY C 1 527 ? 5.984 3.169 190.926 1.00 60.54 527 GLY C N 1
ATOM 10392 C CA . GLY C 1 527 ? 6.054 2.741 189.535 1.00 62.67 527 GLY C CA 1
ATOM 10393 C C . GLY C 1 527 ? 6.891 1.479 189.313 1.00 69.89 527 GLY C C 1
ATOM 10394 O O . GLY C 1 527 ? 6.612 0.682 188.395 1.00 70.16 527 GLY C O 1
ATOM 10395 N N . VAL C 1 528 ? 7.917 1.292 190.145 1.00 60.11 528 VAL C N 1
ATOM 10396 C CA . VAL C 1 528 ? 8.742 0.100 190.065 1.00 56.82 528 VAL C CA 1
ATOM 10397 C C . VAL C 1 528 ? 7.934 -1.109 190.541 1.00 58.07 528 VAL C C 1
ATOM 10398 O O . VAL C 1 528 ? 8.010 -2.172 189.961 1.00 54.30 528 VAL C O 1
ATOM 10402 N N . LEU C 1 529 ? 7.148 -0.910 191.587 1.00 59.71 529 LEU C N 1
ATOM 10403 C CA . LEU C 1 529 ? 6.336 -1.946 192.181 1.00 63.45 529 LEU C CA 1
ATOM 10404 C C . LEU C 1 529 ? 5.136 -2.331 191.323 1.00 65.41 529 LEU C C 1
ATOM 10405 O O . LEU C 1 529 ? 4.666 -3.465 191.399 1.00 65.11 529 LEU C O 1
ATOM 10410 N N . ARG C 1 530 ? 4.635 -1.382 190.536 1.00 62.42 530 ARG C N 1
ATOM 10411 C CA . ARG C 1 530 ? 3.590 -1.665 189.567 1.00 64.37 530 ARG C CA 1
ATOM 10412 C C . ARG C 1 530 ? 4.102 -2.544 188.429 1.00 61.46 530 ARG C C 1
ATOM 10413 O O . ARG C 1 530 ? 3.456 -3.505 188.081 1.00 62.43 530 ARG C O 1
ATOM 10421 N N . ASP C 1 531 ? 5.260 -2.211 187.874 1.00 64.42 531 ASP C N 1
ATOM 10422 C CA . ASP C 1 531 ? 5.988 -3.085 186.936 1.00 66.50 531 ASP C CA 1
ATOM 10423 C C . ASP C 1 531 ? 6.368 -4.470 187.522 1.00 67.93 531 ASP C C 1
ATOM 10424 O O . ASP C 1 531 ? 6.655 -5.405 186.765 1.00 66.66 531 ASP C O 1
ATOM 10429 N N . ILE C 1 532 ? 6.382 -4.602 188.849 1.00 64.26 532 ILE C N 1
ATOM 10430 C CA . ILE C 1 532 ? 6.520 -5.926 189.498 1.00 65.03 532 ILE C CA 1
ATOM 10431 C C . ILE C 1 532 ? 5.166 -6.680 189.702 1.00 66.09 532 ILE C C 1
ATOM 10432 O O . ILE C 1 532 ? 5.136 -7.812 190.174 1.00 71.33 532 ILE C O 1
ATOM 10437 N N . LEU C 1 533 ? 4.067 -6.087 189.257 1.00 74.72 533 LEU C N 1
ATOM 10438 C CA . LEU C 1 533 ? 2.766 -6.768 189.180 1.00 84.06 533 LEU C CA 1
ATOM 10439 C C . LEU C 1 533 ? 2.427 -7.285 187.749 1.00 89.30 533 LEU C C 1
ATOM 10440 O O . LEU C 1 533 ? 1.313 -7.109 187.267 1.00 86.05 533 LEU C O 1
ATOM 10445 N N . GLU C 1 534 ? 3.421 -7.862 187.063 1.00 102.42 534 GLU C N 1
ATOM 10446 C CA . GLU C 1 534 ? 3.200 -8.911 186.034 1.00 108.28 534 GLU C CA 1
ATOM 10447 C C . GLU C 1 534 ? 4.250 -10.014 186.152 1.00 111.77 534 GLU C C 1
ATOM 10448 O O . GLU C 1 534 ? 3.904 -11.189 186.364 1.00 107.06 534 GLU C O 1
ATOM 10454 N N . GLU C 1 535 ? 5.518 -9.630 185.991 1.00 104.73 535 GLU C N 1
ATOM 10455 C CA . GLU C 1 535 ? 6.648 -10.550 186.196 1.00 122.31 535 GLU C CA 1
ATOM 10456 C C . GLU C 1 535 ? 6.683 -11.134 187.629 1.00 119.70 535 GLU C C 1
ATOM 10457 O O . GLU C 1 535 ? 6.524 -10.410 188.618 1.00 108.65 535 GLU C O 1
ATOM 10463 N N . SER C 1 536 ? 6.914 -12.452 187.696 1.00 125.84 536 SER C N 1
ATOM 10464 C CA . SER C 1 536 ? 6.678 -13.305 188.888 1.00 114.79 536 SER C CA 1
ATOM 10465 C C . SER C 1 536 ? 5.219 -13.249 189.362 1.00 107.42 536 SER C C 1
ATOM 10466 O O . SER C 1 536 ? 4.508 -12.257 189.136 1.00 100.58 536 SER C O 1
ATOM 10469 N N . ASN C 1 537 ? 4.776 -14.335 189.993 1.00 100.94 537 ASN C N 1
ATOM 10470 C CA . ASN C 1 537 ? 3.415 -14.413 190.516 1.00 105.91 537 ASN C CA 1
ATOM 10471 C C . ASN C 1 537 ? 3.486 -13.828 191.932 1.00 97.97 537 ASN C C 1
ATOM 10472 O O . ASN C 1 537 ? 3.648 -14.552 192.914 1.00 109.02 537 ASN C O 1
ATOM 10477 N N . PHE C 1 538 ? 3.410 -12.500 192.014 1.00 88.47 538 PHE C N 1
ATOM 10478 C CA . PHE C 1 538 ? 3.479 -11.786 193.294 1.00 78.20 538 PHE C CA 1
ATOM 10479 C C . PHE C 1 538 ? 2.086 -11.367 193.782 1.00 67.45 538 PHE C C 1
ATOM 10480 O O . PHE C 1 538 ? 1.283 -10.813 193.029 1.00 63.40 538 PHE C O 1
ATOM 10488 N N . PHE C 1 540 ? 0.763 -9.044 195.322 1.00 57.41 540 PHE C N 1
ATOM 10489 C CA . PHE C 1 540 ? 0.525 -8.211 196.524 1.00 59.16 540 PHE C CA 1
ATOM 10490 C C . PHE C 1 540 ? -0.415 -7.043 196.253 1.00 55.72 540 PHE C C 1
ATOM 10491 O O . PHE C 1 540 ? -0.671 -6.683 195.090 1.00 56.73 540 PHE C O 1
ATOM 10499 N N . THR C 1 541 ? -0.950 -6.490 197.337 1.00 59.65 541 THR C N 1
ATOM 10500 C CA . THR C 1 541 ? -1.628 -5.181 197.315 1.00 60.76 541 THR C CA 1
ATOM 10501 C C . THR C 1 541 ? -0.548 -4.092 197.382 1.00 56.90 541 THR C C 1
ATOM 10502 O O . THR C 1 541 ? 0.330 -4.140 198.250 1.00 49.69 541 THR C O 1
ATOM 10506 N N . LEU C 1 542 ? -0.618 -3.129 196.466 1.00 54.70 542 LEU C N 1
ATOM 10507 C CA . LEU C 1 542 ? 0.302 -1.985 196.450 1.00 54.45 542 LEU C CA 1
ATOM 10508 C C . LEU C 1 542 ? -0.412 -0.708 196.901 1.00 58.62 542 LEU C C 1
ATOM 10509 O O . LEU C 1 542 ? -1.320 -0.236 196.224 1.00 65.15 542 LEU C O 1
ATOM 10514 N N . LEU C 1 543 ? -0.015 -0.159 198.044 1.00 57.28 543 LEU C N 1
ATOM 10515 C CA . LEU C 1 543 ? -0.655 1.044 198.592 1.00 54.76 543 LEU C CA 1
ATOM 10516 C C . LEU C 1 543 ? 0.305 2.248 198.490 1.00 51.53 543 LEU C C 1
ATOM 10517 O O . LEU C 1 543 ? 1.293 2.331 199.231 1.00 46.15 543 LEU C O 1
ATOM 10522 N N . GLN C 1 544 ? -0.004 3.135 197.544 1.00 49.12 544 GLN C N 1
ATOM 10523 C CA . GLN C 1 544 ? 0.642 4.439 197.400 1.00 53.51 544 GLN C CA 1
ATOM 10524 C C . GLN C 1 544 ? -0.048 5.559 198.175 1.00 54.63 544 GLN C C 1
ATOM 10525 O O . GLN C 1 544 ? -1.166 5.957 197.840 1.00 55.15 544 GLN C O 1
ATOM 10531 N N . ILE C 1 545 ? 0.623 6.070 199.206 1.00 56.89 545 ILE C N 1
ATOM 10532 C CA . ILE C 1 545 ? 0.130 7.234 199.955 1.00 52.92 545 ILE C CA 1
ATOM 10533 C C . ILE C 1 545 ? 0.442 8.470 199.116 1.00 52.18 545 ILE C C 1
ATOM 10534 O O . ILE C 1 545 ? 1.572 8.620 198.636 1.00 43.49 545 ILE C O 1
ATOM 10539 N N . ARG C 1 546 ? -0.555 9.343 198.963 1.00 47.33 546 ARG C N 1
ATOM 10540 C CA . ARG C 1 546 ? -0.431 10.511 198.095 1.00 53.59 546 ARG C CA 1
ATOM 10541 C C . ARG C 1 546 ? -0.491 11.822 198.845 1.00 53.14 546 ARG C C 1
ATOM 10542 O O . ARG C 1 546 ? 0.121 12.788 198.436 1.00 52.03 546 ARG C O 1
ATOM 10550 N N . MET C 1 547 ? -1.265 11.853 199.915 1.00 51.75 547 MET C N 1
ATOM 10551 C CA . MET C 1 547 ? -1.385 13.012 200.735 1.00 49.39 547 MET C CA 1
ATOM 10552 C C . MET C 1 547 ? -1.060 12.611 202.161 1.00 46.54 547 MET C C 1
ATOM 10553 O O . MET C 1 547 ? -1.685 11.719 202.712 1.00 46.69 547 MET C O 1
ATOM 10558 N N . PHE C 1 548 ? -0.051 13.263 202.740 1.00 50.72 548 PHE C N 1
ATOM 10559 C CA . PHE C 1 548 ? 0.417 12.951 204.093 1.00 48.75 548 PHE C CA 1
ATOM 10560 C C . PHE C 1 548 ? -0.169 13.852 205.180 1.00 49.24 548 PHE C C 1
ATOM 10561 O O . PHE C 1 548 ? -0.026 13.544 206.349 1.00 50.72 548 PHE C O 1
ATOM 10569 N N . SER C 1 549 ? -0.789 14.966 204.786 1.00 49.74 549 SER C N 1
ATOM 10570 C CA . SER C 1 549 ? -1.389 15.923 205.724 1.00 47.43 549 SER C CA 1
ATOM 10571 C C . SER C 1 549 ? -2.544 16.636 205.003 1.00 53.60 549 SER C C 1
ATOM 10572 O O . SER C 1 549 ? -2.289 17.294 203.985 1.00 54.67 549 SER C O 1
ATOM 10575 N N . PRO C 1 550 ? -3.805 16.436 205.420 1.00 56.91 550 PRO C N 1
ATOM 10576 C CA . PRO C 1 550 ? -4.226 15.425 206.418 1.00 54.54 550 PRO C CA 1
ATOM 10577 C C . PRO C 1 550 ? -4.011 13.971 205.946 1.00 50.80 550 PRO C C 1
ATOM 10578 O O . PRO C 1 550 ? -4.337 13.622 204.834 1.00 44.12 550 PRO C O 1
ATOM 10582 N N . PHE C 1 551 ? -3.422 13.151 206.804 1.00 53.51 551 PHE C N 1
ATOM 10583 C CA . PHE C 1 551 ? -3.144 11.754 206.478 1.00 53.55 551 PHE C CA 1
ATOM 10584 C C . PHE C 1 551 ? -4.461 10.953 206.467 1.00 48.37 551 PHE C C 1
ATOM 10585 O O . PHE C 1 551 ? -5.284 11.188 207.310 1.00 46.85 551 PHE C O 1
ATOM 10593 N N . PRO C 1 552 ? -4.657 10.036 205.503 1.00 46.06 552 PRO C N 1
ATOM 10594 C CA . PRO C 1 552 ? -5.799 9.134 205.459 1.00 46.73 552 PRO C CA 1
ATOM 10595 C C . PRO C 1 552 ? -5.655 7.970 206.441 1.00 53.50 552 PRO C C 1
ATOM 10596 O O . PRO C 1 552 ? -5.427 6.827 206.038 1.00 53.18 552 PRO C O 1
ATOM 10600 N N . LYS C 1 553 ? -5.811 8.268 207.721 1.00 53.66 553 LYS C N 1
ATOM 10601 C CA . LYS C 1 553 ? -5.491 7.295 208.759 1.00 60.92 553 LYS C CA 1
ATOM 10602 C C . LYS C 1 553 ? -6.503 6.130 208.843 1.00 66.21 553 LYS C C 1
ATOM 10603 O O . LYS C 1 553 ? -6.097 4.961 208.974 1.00 65.60 553 LYS C O 1
ATOM 10609 N N . ASN C 1 554 ? -7.796 6.446 208.767 1.00 61.32 554 ASN C N 1
ATOM 10610 C CA . ASN C 1 554 ? -8.844 5.423 208.845 1.00 61.41 554 ASN C CA 1
ATOM 10611 C C . ASN C 1 554 ? -8.741 4.395 207.695 1.00 60.95 554 ASN C C 1
ATOM 10612 O O . ASN C 1 554 ? -8.797 3.203 207.953 1.00 52.74 554 ASN C O 1
ATOM 10617 N N . LEU C 1 555 ? -8.516 4.861 206.461 1.00 58.95 555 LEU C N 1
ATOM 10618 C CA . LEU C 1 555 ? -8.375 3.981 205.295 1.00 61.05 555 LEU C CA 1
ATOM 10619 C C . LEU C 1 555 ? -7.057 3.180 205.272 1.00 64.49 555 LEU C C 1
ATOM 10620 O O . LEU C 1 555 ? -7.038 2.025 204.847 1.00 70.02 555 LEU C O 1
ATOM 10625 N N . VAL C 1 556 ? -5.961 3.798 205.684 1.00 57.21 556 VAL C N 1
ATOM 10626 C CA . VAL C 1 556 ? -4.686 3.091 205.735 1.00 58.61 556 VAL C CA 1
ATOM 10627 C C . VAL C 1 556 ? -4.755 2.000 206.793 1.00 59.42 556 VAL C C 1
ATOM 10628 O O . VAL C 1 556 ? -4.296 0.886 206.535 1.00 59.59 556 VAL C O 1
ATOM 10632 N N . SER C 1 557 ? -5.308 2.321 207.969 1.00 56.61 557 SER C N 1
ATOM 10633 C CA . SER C 1 557 ? -5.545 1.319 209.014 1.00 57.81 557 SER C CA 1
ATOM 10634 C C . SER C 1 557 ? -6.407 0.111 208.590 1.00 63.70 557 SER C C 1
ATOM 10635 O O . SER C 1 557 ? -6.041 -1.037 208.853 1.00 57.95 557 SER C O 1
ATOM 10638 N N . LYS C 1 558 ? -7.553 0.391 207.961 1.00 69.01 558 LYS C N 1
ATOM 10639 C CA . LYS C 1 558 ? -8.445 -0.646 207.433 1.00 68.41 558 LYS C CA 1
ATOM 10640 C C . LYS C 1 558 ? -7.705 -1.504 206.423 1.00 66.54 558 LYS C C 1
ATOM 10641 O O . LYS C 1 558 ? -7.869 -2.715 206.384 1.00 74.35 558 LYS C O 1
ATOM 10647 N N . LEU C 1 559 ? -6.871 -0.878 205.614 1.00 62.81 559 LEU C N 1
ATOM 10648 C CA . LEU C 1 559 ? -6.196 -1.595 204.545 1.00 62.90 559 LEU C CA 1
ATOM 10649 C C . LEU C 1 559 ? -5.095 -2.510 205.073 1.00 58.95 559 LEU C C 1
ATOM 10650 O O . LEU C 1 559 ? -4.723 -3.455 204.395 1.00 52.76 559 LEU C O 1
ATOM 10655 N N . MET C 1 560 ? -4.618 -2.228 206.292 1.00 64.55 560 MET C N 1
ATOM 10656 C CA . MET C 1 560 ? -3.530 -2.977 206.966 1.00 64.39 560 MET C CA 1
ATOM 10657 C C . MET C 1 560 ? -3.974 -4.183 207.817 1.00 63.61 560 MET C C 1
ATOM 10658 O O . MET C 1 560 ? -3.144 -4.846 208.428 1.00 68.33 560 MET C O 1
ATOM 10663 N N . GLU C 1 561 ? -5.256 -4.514 207.754 1.00 69.39 561 GLU C N 1
ATOM 10664 C CA . GLU C 1 561 ? -5.960 -5.286 208.760 1.00 70.54 561 GLU C CA 1
ATOM 10665 C C . GLU C 1 561 ? -5.984 -6.826 208.616 1.00 71.71 561 GLU C C 1
ATOM 10666 O O . GLU C 1 561 ? -6.124 -7.535 209.632 1.00 79.38 561 GLU C O 1
ATOM 10672 N N . GLY C 1 562 ? -5.857 -7.358 207.403 1.00 63.23 562 GLY C N 1
ATOM 10673 C CA . GLY C 1 562 ? -6.082 -8.819 207.189 1.00 63.96 562 GLY C CA 1
ATOM 10674 C C . GLY C 1 562 ? -5.018 -9.613 206.454 1.00 63.75 562 GLY C C 1
ATOM 10675 O O . GLY C 1 562 ? -5.302 -10.320 205.499 1.00 64.80 562 GLY C O 1
ATOM 10676 N N . ARG C 1 563 ? -3.786 -9.528 206.926 1.00 65.35 563 ARG C N 1
ATOM 10677 C CA . ARG C 1 563 ? -2.659 -10.006 206.144 1.00 64.08 563 ARG C CA 1
ATOM 10678 C C . ARG C 1 563 ? -1.565 -10.486 207.038 1.00 62.54 563 ARG C C 1
ATOM 10679 O O . ARG C 1 563 ? -1.593 -10.220 208.237 1.00 67.90 563 ARG C O 1
ATOM 10687 N N . ASP C 1 564 ? -0.645 -11.264 206.475 1.00 67.86 564 ASP C N 1
ATOM 10688 C CA . ASP C 1 564 ? 0.535 -11.729 207.249 1.00 81.76 564 ASP C CA 1
ATOM 10689 C C . ASP C 1 564 ? 1.771 -10.854 207.062 1.00 73.68 564 ASP C C 1
ATOM 10690 O O . ASP C 1 564 ? 2.494 -10.643 208.025 1.00 81.27 564 ASP C O 1
ATOM 10695 N N . LYS C 1 565 ? 2.009 -10.362 205.843 1.00 67.56 565 LYS C N 1
ATOM 10696 C CA . LYS C 1 565 ? 3.163 -9.482 205.554 1.00 73.39 565 LYS C CA 1
ATOM 10697 C C . LYS C 1 565 ? 2.766 -8.006 205.197 1.00 66.92 565 LYS C C 1
ATOM 10698 O O . LYS C 1 565 ? 1.999 -7.756 204.245 1.00 56.43 565 LYS C O 1
ATOM 10704 N N . ILE C 1 566 ? 3.257 -7.040 205.985 1.00 62.83 566 ILE C N 1
ATOM 10705 C CA . ILE C 1 566 ? 3.144 -5.603 205.620 1.00 56.37 566 ILE C CA 1
ATOM 10706 C C . ILE C 1 566 ? 4.542 -5.014 205.472 1.00 54.55 566 ILE C C 1
ATOM 10707 O O . ILE C 1 566 ? 5.211 -4.737 206.461 1.00 51.92 566 ILE C O 1
ATOM 10712 N N . ILE C 1 567 ? 4.931 -4.795 204.225 1.00 54.52 567 ILE C N 1
ATOM 10713 C CA . ILE C 1 567 ? 6.251 -4.343 203.863 1.00 54.62 567 ILE C CA 1
ATOM 10714 C C . ILE C 1 567 ? 6.201 -2.848 203.514 1.00 57.52 567 ILE C C 1
ATOM 10715 O O . ILE C 1 567 ? 5.240 -2.360 202.916 1.00 60.65 567 ILE C O 1
ATOM 10720 N N . THR C 1 568 ? 7.239 -2.129 203.905 1.00 52.22 568 THR C N 1
ATOM 10721 C CA . THR C 1 568 ? 7.360 -0.729 203.589 1.00 50.90 568 THR C CA 1
ATOM 10722 C C . THR C 1 568 ? 8.563 -0.606 202.678 1.00 50.55 568 THR C C 1
ATOM 10723 O O . THR C 1 568 ? 9.582 -1.288 202.898 1.00 49.20 568 THR C O 1
ATOM 10727 N N . VAL C 1 569 ? 8.429 0.194 201.621 1.00 47.56 569 VAL C N 1
ATOM 10728 C CA . VAL C 1 569 ? 9.509 0.376 200.640 1.00 46.52 569 VAL C CA 1
ATOM 10729 C C . VAL C 1 569 ? 9.731 1.865 200.503 1.00 47.99 569 VAL C C 1
ATOM 10730 O O . VAL C 1 569 ? 8.801 2.598 200.148 1.00 49.17 569 VAL C O 1
ATOM 10734 N N . GLU C 1 570 ? 10.945 2.319 200.784 1.00 47.86 570 GLU C N 1
ATOM 10735 C CA . GLU C 1 570 ? 11.276 3.736 200.655 1.00 48.77 570 GLU C CA 1
ATOM 10736 C C . GLU C 1 570 ? 12.740 4.048 200.746 1.00 44.27 570 GLU C C 1
ATOM 10737 O O . GLU C 1 570 ? 13.459 3.318 201.375 1.00 39.82 570 GLU C O 1
ATOM 10743 N N . GLY C 1 571 ? 13.148 5.161 200.130 1.00 47.06 571 GLY C N 1
ATOM 10744 C CA . GLY C 1 571 ? 14.568 5.615 200.066 1.00 47.83 571 GLY C CA 1
ATOM 10745 C C . GLY C 1 571 ? 15.070 6.479 201.248 1.00 48.26 571 GLY C C 1
ATOM 10746 O O . GLY C 1 571 ? 15.466 7.617 201.055 1.00 47.51 571 GLY C O 1
ATOM 10747 N N . ASN C 1 572 ? 15.080 5.876 202.440 1.00 46.63 572 ASN C N 1
ATOM 10748 C CA . ASN C 1 572 ? 15.316 6.489 203.760 1.00 50.12 572 ASN C CA 1
ATOM 10749 C C . ASN C 1 572 ? 16.058 5.435 204.571 1.00 50.03 572 ASN C C 1
ATOM 10750 O O . ASN C 1 572 ? 15.741 4.259 204.482 1.00 48.13 572 ASN C O 1
ATOM 10755 N N . TYR C 1 573 ? 16.914 5.884 205.462 1.00 46.82 573 TYR C N 1
ATOM 10756 C CA . TYR C 1 573 ? 17.459 5.053 206.509 1.00 47.18 573 TYR C CA 1
ATOM 10757 C C . TYR C 1 573 ? 16.426 4.764 207.586 1.00 48.59 573 TYR C C 1
ATOM 10758 O O . TYR C 1 573 ? 16.384 3.667 208.141 1.00 42.02 573 TYR C O 1
ATOM 10767 N N . LEU C 1 574 ? 15.627 5.769 207.921 1.00 52.14 574 LEU C N 1
ATOM 10768 C CA . LEU C 1 574 ? 14.807 5.709 209.143 1.00 53.41 574 LEU C CA 1
ATOM 10769 C C . LEU C 1 574 ? 13.442 5.050 208.880 1.00 47.92 574 LEU C C 1
ATOM 10770 O O . LEU C 1 574 ? 12.756 4.713 209.807 1.00 45.87 574 LEU C O 1
ATOM 10775 N N . ALA C 1 575 ? 13.075 4.861 207.621 1.00 50.15 575 ALA C N 1
ATOM 10776 C CA . ALA C 1 575 ? 11.765 4.308 207.254 1.00 53.30 575 ALA C CA 1
ATOM 10777 C C . ALA C 1 575 ? 10.678 5.171 207.861 1.00 52.86 575 ALA C C 1
ATOM 10778 O O . ALA C 1 575 ? 9.839 4.735 208.662 1.00 56.69 575 ALA C O 1
ATOM 10780 N N . GLN C 1 576 ? 10.758 6.428 207.472 1.00 53.90 576 GLN C N 1
ATOM 10781 C CA . GLN C 1 576 ? 9.892 7.455 207.958 1.00 51.78 576 GLN C CA 1
ATOM 10782 C C . GLN C 1 576 ? 8.441 7.157 207.699 1.00 49.48 576 GLN C C 1
ATOM 10783 O O . GLN C 1 576 ? 7.596 7.496 208.525 1.00 49.52 576 GLN C O 1
ATOM 10789 N N . THR C 1 577 ? 8.145 6.543 206.564 1.00 48.32 577 THR C N 1
ATOM 10790 C CA . THR C 1 577 ? 6.757 6.271 206.260 1.00 55.14 577 THR C CA 1
ATOM 10791 C C . THR C 1 577 ? 6.100 5.298 207.289 1.00 53.55 577 THR C C 1
ATOM 10792 O O . THR C 1 577 ? 4.953 5.518 207.675 1.00 54.57 577 THR C O 1
ATOM 10796 N N . SER C 1 578 ? 6.845 4.295 207.750 1.00 47.55 578 SER C N 1
ATOM 10797 C CA . SER C 1 578 ? 6.466 3.478 208.915 1.00 53.20 578 SER C CA 1
ATOM 10798 C C . SER C 1 578 ? 6.249 4.280 210.178 1.00 52.34 578 SER C C 1
ATOM 10799 O O . SER C 1 578 ? 5.318 4.009 210.926 1.00 58.32 578 SER C O 1
ATOM 10802 N N . LEU C 1 579 ? 7.158 5.205 210.458 1.00 53.67 579 LEU C N 1
ATOM 10803 C CA . LEU C 1 579 ? 6.987 6.083 211.605 1.00 53.04 579 LEU C CA 1
ATOM 10804 C C . LEU C 1 579 ? 5.647 6.839 211.503 1.00 47.60 579 LEU C C 1
ATOM 10805 O O . LEU C 1 579 ? 4.857 6.843 212.460 1.00 41.80 579 LEU C O 1
ATOM 10810 N N . LEU C 1 580 ? 5.365 7.412 210.342 1.00 42.16 580 LEU C N 1
ATOM 10811 C CA . LEU C 1 580 ? 4.099 8.159 210.166 1.00 51.78 580 LEU C CA 1
ATOM 10812 C C . LEU C 1 580 ? 2.895 7.268 210.257 1.00 47.37 580 LEU C C 1
ATOM 10813 O O . LEU C 1 580 ? 1.952 7.565 210.982 1.00 47.22 580 LEU C O 1
ATOM 10818 N N . VAL C 1 581 ? 2.935 6.179 209.500 1.00 48.56 581 VAL C N 1
ATOM 10819 C CA . VAL C 1 581 ? 1.919 5.134 209.579 1.00 47.65 581 VAL C CA 1
ATOM 10820 C C . VAL C 1 581 ? 1.629 4.729 211.038 1.00 49.85 581 VAL C C 1
ATOM 10821 O O . VAL C 1 581 ? 0.468 4.746 211.481 1.00 59.42 581 VAL C O 1
ATOM 10825 N N . LYS C 1 582 ? 2.666 4.421 211.802 1.00 45.90 582 LYS C N 1
ATOM 10826 C CA . LYS C 1 582 ? 2.499 4.123 213.234 1.00 46.71 582 LYS C CA 1
ATOM 10827 C C . LYS C 1 582 ? 1.924 5.287 214.111 1.00 48.05 582 LYS C C 1
ATOM 10828 O O . LYS C 1 582 ? 1.211 5.064 215.093 1.00 49.46 582 LYS C O 1
ATOM 10834 N N . MET C 1 583 ? 2.229 6.518 213.757 1.00 45.30 583 MET C N 1
ATOM 10835 C CA . MET C 1 583 ? 1.834 7.671 214.557 1.00 48.52 583 MET C CA 1
ATOM 10836 C C . MET C 1 583 ? 0.353 7.919 214.494 1.00 45.73 583 MET C C 1
ATOM 10837 O O . MET C 1 583 ? -0.245 8.317 215.478 1.00 43.78 583 MET C O 1
ATOM 10842 N N . TYR C 1 584 ? -0.211 7.721 213.317 1.00 50.69 584 TYR C N 1
ATOM 10843 C CA . TYR C 1 584 ? -1.622 7.966 213.059 1.00 53.24 584 TYR C CA 1
ATOM 10844 C C . TYR C 1 584 ? -2.494 6.697 213.179 1.00 57.13 584 TYR C C 1
ATOM 10845 O O . TYR C 1 584 ? -3.701 6.837 213.398 1.00 58.73 584 TYR C O 1
ATOM 10854 N N . THR C 1 585 ? -1.911 5.491 213.030 1.00 55.19 585 THR C N 1
ATOM 10855 C CA . THR C 1 585 ? -2.667 4.215 213.156 1.00 50.98 585 THR C CA 1
ATOM 10856 C C . THR C 1 585 ? -2.290 3.305 214.357 1.00 52.86 585 THR C C 1
ATOM 10857 O O . THR C 1 585 ? -3.030 2.399 214.707 1.00 57.21 585 THR C O 1
ATOM 10861 N N . GLY C 1 586 ? -1.137 3.505 214.967 1.00 56.26 586 GLY C N 1
ATOM 10862 C CA . GLY C 1 586 ? -0.656 2.581 215.997 1.00 55.36 586 GLY C CA 1
ATOM 10863 C C . GLY C 1 586 ? -0.137 1.228 215.496 1.00 56.52 586 GLY C C 1
ATOM 10864 O O . GLY C 1 586 ? 0.410 0.450 216.274 1.00 57.49 586 GLY C O 1
ATOM 10865 N N . LYS C 1 587 ? -0.293 0.945 214.213 1.00 56.00 587 LYS C N 1
ATOM 10866 C CA . LYS C 1 587 ? 0.021 -0.356 213.667 1.00 60.79 587 LYS C CA 1
ATOM 10867 C C . LYS C 1 587 ? 1.422 -0.304 213.126 1.00 63.12 587 LYS C C 1
ATOM 10868 O O . LYS C 1 587 ? 1.815 0.708 212.527 1.00 67.34 587 LYS C O 1
ATOM 10874 N N . ASP C 1 588 ? 2.141 -1.409 213.289 1.00 64.69 588 ASP C N 1
ATOM 10875 C CA . ASP C 1 588 ? 3.528 -1.535 212.863 1.00 67.53 588 ASP C CA 1
ATOM 10876 C C . ASP C 1 588 ? 3.602 -2.273 211.529 1.00 64.92 588 ASP C C 1
ATOM 10877 O O . ASP C 1 588 ? 2.718 -3.073 211.189 1.00 71.09 588 ASP C O 1
ATOM 10882 N N . VAL C 1 589 ? 4.638 -1.976 210.759 1.00 55.57 589 VAL C N 1
ATOM 10883 C CA . VAL C 1 589 ? 4.932 -2.757 209.558 1.00 60.13 589 VAL C CA 1
ATOM 10884 C C . VAL C 1 589 ? 5.762 -3.977 209.941 1.00 59.94 589 VAL C C 1
ATOM 10885 O O . VAL C 1 589 ? 6.548 -3.904 210.870 1.00 64.35 589 VAL C O 1
ATOM 10889 N N . THR C 1 590 ? 5.602 -5.078 209.220 1.00 61.12 590 THR C N 1
ATOM 10890 C CA . THR C 1 590 ? 6.363 -6.321 209.536 1.00 66.37 590 THR C CA 1
ATOM 10891 C C . THR C 1 590 ? 7.814 -6.298 209.000 1.00 61.37 590 THR C C 1
ATOM 10892 O O . THR C 1 590 ? 8.718 -6.846 209.628 1.00 64.32 590 THR C O 1
ATOM 10896 N N . ASN C 1 591 ? 8.013 -5.658 207.846 1.00 55.81 591 ASN C N 1
ATOM 10897 C CA . ASN C 1 591 ? 9.308 -5.565 207.188 1.00 54.79 591 ASN C CA 1
ATOM 10898 C C . ASN C 1 591 ? 9.478 -4.253 206.466 1.00 56.17 591 ASN C C 1
ATOM 10899 O O . ASN C 1 591 ? 8.505 -3.541 206.214 1.00 60.23 591 ASN C O 1
ATOM 10904 N N . SER C 1 592 ? 10.711 -3.990 206.059 1.00 50.05 592 SER C N 1
ATOM 10905 C CA . SER C 1 592 ? 11.061 -2.757 205.434 1.00 49.54 592 SER C CA 1
ATOM 10906 C C . SER C 1 592 ? 12.126 -2.981 204.389 1.00 53.69 592 SER C C 1
ATOM 10907 O O . SER C 1 592 ? 13.139 -3.634 204.658 1.00 55.57 592 SER C O 1
ATOM 10910 N N . ILE C 1 593 ? 11.919 -2.404 203.210 1.00 49.10 593 ILE C N 1
ATOM 10911 C CA . ILE C 1 593 ? 12.935 -2.405 202.194 1.00 49.42 593 ILE C CA 1
ATOM 10912 C C . ILE C 1 593 ? 13.477 -0.986 201.958 1.00 49.02 593 ILE C C 1
ATOM 10913 O O . ILE C 1 593 ? 12.751 -0.121 201.471 1.00 43.57 593 ILE C O 1
ATOM 10918 N N . LEU C 1 594 ? 14.773 -0.776 202.228 1.00 47.52 594 LEU C N 1
ATOM 10919 C CA . LEU C 1 594 ? 15.327 0.591 202.278 1.00 45.59 594 LEU C CA 1
ATOM 10920 C C . LEU C 1 594 ? 16.492 0.760 201.376 1.00 45.05 594 LEU C C 1
ATOM 10921 O O . LEU C 1 594 ? 17.144 -0.196 201.037 1.00 52.36 594 LEU C O 1
ATOM 10926 N N . LYS C 1 595 ? 16.771 2.009 201.042 1.00 48.30 595 LYS C N 1
ATOM 10927 C CA . LYS C 1 595 ? 17.880 2.376 200.154 1.00 51.10 595 LYS C CA 1
ATOM 10928 C C . LYS C 1 595 ? 18.195 3.845 200.418 1.00 52.39 595 LYS C C 1
ATOM 10929 O O . LYS C 1 595 ? 17.281 4.628 200.546 1.00 59.22 595 LYS C O 1
ATOM 10935 N N . TRP C 1 596 ? 19.463 4.225 200.502 1.00 51.41 596 TRP C N 1
ATOM 10936 C CA . TRP C 1 596 ? 19.836 5.643 200.743 1.00 50.81 596 TRP C CA 1
ATOM 10937 C C . TRP C 1 596 ? 21.135 6.033 200.022 1.00 52.93 596 TRP C C 1
ATOM 10938 O O . TRP C 1 596 ? 21.881 6.900 200.469 1.00 56.33 596 TRP C O 1
ATOM 10949 N N . ASN C 1 597 ? 21.399 5.399 198.889 1.00 54.09 597 ASN C N 1
ATOM 10950 C CA . ASN C 1 597 ? 22.681 5.578 198.220 1.00 53.57 597 ASN C CA 1
ATOM 10951 C C . ASN C 1 597 ? 22.639 6.605 197.111 1.00 50.29 597 ASN C C 1
ATOM 10952 O O . ASN C 1 597 ? 23.608 6.756 196.385 1.00 55.35 597 ASN C O 1
ATOM 10957 N N . GLY C 1 598 ? 21.508 7.277 196.960 1.00 49.92 598 GLY C N 1
ATOM 10958 C CA . GLY C 1 598 ? 21.355 8.340 195.987 1.00 51.36 598 GLY C CA 1
ATOM 10959 C C . GLY C 1 598 ? 20.914 7.834 194.645 1.00 52.36 598 GLY C C 1
ATOM 10960 O O . GLY C 1 598 ? 20.927 8.586 193.661 1.00 61.52 598 GLY C O 1
ATOM 10961 N N . ARG C 1 599 ? 20.540 6.564 194.580 1.00 52.22 599 ARG C N 1
ATOM 10962 C CA . ARG C 1 599 ? 20.138 5.940 193.312 1.00 54.40 599 ARG C CA 1
ATOM 10963 C C . ARG C 1 599 ? 18.678 5.520 193.446 1.00 51.83 599 ARG C C 1
ATOM 10964 O O . ARG C 1 599 ? 18.255 5.164 194.546 1.00 47.94 599 ARG C O 1
ATOM 10972 N N . PRO C 1 600 ? 17.890 5.607 192.344 1.00 52.38 600 PRO C N 1
ATOM 10973 C CA . PRO C 1 600 ? 16.486 5.150 192.363 1.00 53.22 600 PRO C CA 1
ATOM 10974 C C . PRO C 1 600 ? 16.352 3.661 192.688 1.00 53.91 600 PRO C C 1
ATOM 10975 O O . PRO C 1 600 ? 17.327 2.939 192.652 1.00 61.39 600 PRO C O 1
ATOM 10979 N N . PHE C 1 601 ? 15.156 3.208 193.014 1.00 55.52 601 PHE C N 1
ATOM 10980 C CA . PHE C 1 601 ? 14.897 1.773 193.030 1.00 56.17 601 PHE C CA 1
ATOM 10981 C C . PHE C 1 601 ? 14.836 1.236 191.605 1.00 56.53 601 PHE C C 1
ATOM 10982 O O . PHE C 1 601 ? 14.218 1.841 190.727 1.00 59.04 601 PHE C O 1
ATOM 10990 N N . LEU C 1 602 ? 15.476 0.088 191.400 1.00 56.23 602 LEU C N 1
ATOM 10991 C CA . LEU C 1 602 ? 15.514 -0.598 190.105 1.00 57.47 602 LEU C CA 1
ATOM 10992 C C . LEU C 1 602 ? 14.663 -1.894 190.114 1.00 57.62 602 LEU C C 1
ATOM 10993 O O . LEU C 1 602 ? 14.568 -2.580 191.133 1.00 60.60 602 LEU C O 1
ATOM 10998 N N . ARG C 1 603 ? 14.045 -2.212 188.972 1.00 63.87 603 ARG C N 1
ATOM 10999 C CA . ARG C 1 603 ? 13.049 -3.300 188.872 1.00 64.33 603 ARG C CA 1
ATOM 11000 C C . ARG C 1 603 ? 13.627 -4.624 189.374 1.00 67.33 603 ARG C C 1
ATOM 11001 O O . ARG C 1 603 ? 13.121 -5.200 190.333 1.00 62.75 603 ARG C O 1
ATOM 11009 N N . ASP C 1 604 ? 14.728 -5.070 188.778 1.00 65.39 604 ASP C N 1
ATOM 11010 C CA . ASP C 1 604 ? 15.382 -6.323 189.237 1.00 68.88 604 ASP C CA 1
ATOM 11011 C C . ASP C 1 604 ? 15.847 -6.354 190.711 1.00 65.67 604 ASP C C 1
ATOM 11012 O O . ASP C 1 604 ? 15.502 -7.278 191.442 1.00 77.38 604 ASP C O 1
ATOM 11017 N N . GLU C 1 605 ? 16.617 -5.354 191.130 1.00 64.31 605 GLU C N 1
ATOM 11018 C CA . GLU C 1 605 ? 17.166 -5.273 192.504 1.00 61.32 605 GLU C CA 1
ATOM 11019 C C . GLU C 1 605 ? 16.061 -5.337 193.553 1.00 60.21 605 GLU C C 1
ATOM 11020 O O . GLU C 1 605 ? 16.190 -5.997 194.599 1.00 59.08 605 GLU C O 1
ATOM 11026 N N . LEU C 1 606 ? 14.967 -4.647 193.267 1.00 61.92 606 LEU C N 1
ATOM 11027 C CA . LEU C 1 606 ? 13.831 -4.649 194.159 1.00 60.49 606 LEU C CA 1
ATOM 11028 C C . LEU C 1 606 ? 13.074 -5.982 194.126 1.00 62.97 606 LEU C C 1
ATOM 11029 O O . LEU C 1 606 ? 12.596 -6.429 195.149 1.00 62.86 606 LEU C O 1
ATOM 11034 N N . GLU C 1 607 ? 12.963 -6.612 192.956 1.00 73.00 607 GLU C N 1
ATOM 11035 C CA . GLU C 1 607 ? 12.373 -7.960 192.846 1.00 76.52 607 GLU C CA 1
ATOM 11036 C C . GLU C 1 607 ? 13.091 -8.897 193.785 1.00 74.05 607 GLU C C 1
ATOM 11037 O O . GLU C 1 607 ? 12.441 -9.497 194.644 1.00 79.47 607 GLU C O 1
ATOM 11043 N N . GLU C 1 608 ? 14.424 -8.973 193.657 1.00 73.32 608 GLU C N 1
ATOM 11044 C CA . GLU C 1 608 ? 15.268 -9.890 194.471 1.00 81.19 608 GLU C CA 1
ATOM 11045 C C . GLU C 1 608 ? 15.207 -9.639 195.994 1.00 77.43 608 GLU C C 1
ATOM 11046 O O . GLU C 1 608 ? 15.233 -10.574 196.799 1.00 77.40 608 GLU C O 1
ATOM 11052 N N . ALA C 1 609 ? 15.120 -8.378 196.385 1.00 76.95 609 ALA C N 1
ATOM 11053 C CA . ALA C 1 609 ? 14.996 -8.020 197.804 1.00 68.51 609 ALA C CA 1
ATOM 11054 C C . ALA C 1 609 ? 13.635 -8.355 198.388 1.00 58.57 609 ALA C C 1
ATOM 11055 O O . ALA C 1 609 ? 13.504 -8.704 199.554 1.00 57.14 609 ALA C O 1
ATOM 11057 N N . LEU C 1 610 ? 12.618 -8.272 197.555 1.00 63.05 610 LEU C N 1
ATOM 11058 C CA . LEU C 1 610 ? 11.266 -8.663 197.946 1.00 64.70 610 LEU C CA 1
ATOM 11059 C C . LEU C 1 610 ? 11.140 -10.152 198.277 1.00 67.35 610 LEU C C 1
ATOM 11060 O O . LEU C 1 610 ? 10.288 -10.556 199.069 1.00 62.34 610 LEU C O 1
ATOM 11065 N N . ILE C 1 611 ? 11.988 -10.951 197.635 1.00 68.80 611 ILE C N 1
ATOM 11066 C CA . ILE C 1 611 ? 12.057 -12.372 197.853 1.00 59.90 611 ILE C CA 1
ATOM 11067 C C . ILE C 1 611 ? 12.653 -12.641 199.195 1.00 66.17 611 ILE C C 1
ATOM 11068 O O . ILE C 1 611 ? 12.134 -13.454 199.949 1.00 74.09 611 ILE C O 1
ATOM 11073 N N . LYS C 1 612 ? 13.762 -11.963 199.473 1.00 73.05 612 LYS C N 1
ATOM 11074 C CA . LYS C 1 612 ? 14.386 -12.000 200.811 1.00 71.98 612 LYS C CA 1
ATOM 11075 C C . LYS C 1 612 ? 13.383 -11.725 201.920 1.00 68.32 612 LYS C C 1
ATOM 11076 O O . LYS C 1 612 ? 13.402 -12.392 202.944 1.00 70.14 612 LYS C O 1
ATOM 11082 N N . VAL C 1 613 ? 12.514 -10.737 201.710 1.00 66.76 613 VAL C N 1
ATOM 11083 C CA . VAL C 1 613 ? 11.521 -10.367 202.718 1.00 71.10 613 VAL C CA 1
ATOM 11084 C C . VAL C 1 613 ? 10.465 -11.459 202.897 1.00 73.23 613 VAL C C 1
ATOM 11085 O O . VAL C 1 613 ? 10.079 -11.785 204.030 1.00 81.32 613 VAL C O 1
ATOM 11089 N N . ILE C 1 614 ? 10.011 -12.013 201.780 1.00 76.31 614 ILE C N 1
ATOM 11090 C CA . ILE C 1 614 ? 8.906 -12.989 201.766 1.00 82.66 614 ILE C CA 1
ATOM 11091 C C . ILE C 1 614 ? 9.356 -14.442 202.039 1.00 86.68 614 ILE C C 1
ATOM 11092 O O . ILE C 1 614 ? 8.774 -15.107 202.901 1.00 82.70 614 ILE C O 1
ATOM 11097 N N . LYS C 1 615 ? 10.376 -14.924 201.318 1.00 87.22 615 LYS C N 1
ATOM 11098 C CA . LYS C 1 615 ? 11.000 -16.237 201.610 1.00 90.89 615 LYS C CA 1
ATOM 11099 C C . LYS C 1 615 ? 11.658 -16.255 203.003 1.00 93.91 615 LYS C C 1
ATOM 11100 O O . LYS C 1 615 ? 11.140 -16.893 203.917 1.00 94.33 615 LYS C O 1
ATOM 11106 N N . ASP C 1 616 ? 12.776 -15.546 203.162 1.00 92.85 616 ASP C N 1
ATOM 11107 C CA . ASP C 1 616 ? 13.613 -15.660 204.382 1.00 94.38 616 ASP C CA 1
ATOM 11108 C C . ASP C 1 616 ? 13.111 -14.876 205.613 1.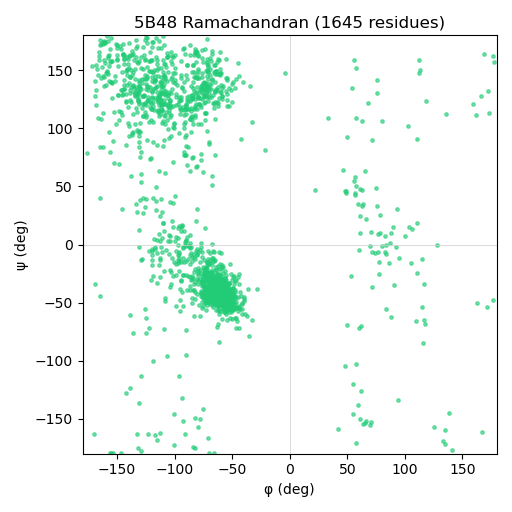00 90.29 616 ASP C C 1
ATOM 11109 O O . ASP C 1 616 ? 13.704 -14.995 206.692 1.00 90.51 616 ASP C O 1
ATOM 11114 N N . GLY C 1 617 ? 12.059 -14.069 205.464 1.00 83.94 617 GLY C N 1
ATOM 11115 C CA . GLY C 1 617 ? 11.526 -13.271 206.585 1.00 84.97 617 GLY C CA 1
ATOM 11116 C C . GLY C 1 617 ? 12.491 -12.220 207.138 1.00 83.54 617 GLY C C 1
ATOM 11117 O O . GLY C 1 617 ? 12.514 -11.944 208.341 1.00 79.54 617 GLY C O 1
ATOM 11118 N N . GLU C 1 618 ? 13.294 -11.632 206.263 1.00 80.33 618 GLU C N 1
ATOM 11119 C CA . GLU C 1 618 ? 14.270 -10.627 206.681 1.00 84.49 618 GLU C CA 1
ATOM 11120 C C . GLU C 1 618 ? 13.545 -9.315 207.019 1.00 76.60 618 GLU C C 1
ATOM 11121 O O . GLU C 1 618 ? 12.728 -8.825 206.232 1.00 66.58 618 GLU C O 1
ATOM 11127 N N . LYS C 1 619 ? 13.815 -8.783 208.207 1.00 71.75 619 LYS C N 1
ATOM 11128 C CA . LYS C 1 619 ? 13.023 -7.687 208.782 1.00 67.44 619 LYS C CA 1
ATOM 11129 C C . LYS C 1 619 ? 13.318 -6.347 208.105 1.00 60.53 619 LYS C C 1
ATOM 11130 O O . LYS C 1 619 ? 12.419 -5.624 207.714 1.00 58.44 619 LYS C O 1
ATOM 11136 N N . ARG C 1 620 ? 14.592 -6.044 207.944 1.00 59.59 620 ARG C N 1
ATOM 11137 C CA . ARG C 1 620 ? 15.020 -4.779 207.415 1.00 55.60 620 ARG C CA 1
ATOM 11138 C C . ARG C 1 620 ? 16.019 -5.056 206.309 1.00 56.93 620 ARG C C 1
ATOM 11139 O O . ARG C 1 620 ? 17.178 -5.280 206.585 1.00 61.45 620 ARG C O 1
ATOM 11147 N N . VAL C 1 621 ? 15.555 -5.064 205.060 1.00 62.55 621 VAL C N 1
ATOM 11148 C CA . VAL C 1 621 ? 16.434 -5.202 203.882 1.00 58.41 621 VAL C CA 1
ATOM 11149 C C . VAL C 1 621 ? 16.943 -3.838 203.388 1.00 58.85 621 VAL C C 1
ATOM 11150 O O . VAL C 1 621 ? 16.156 -2.935 203.031 1.00 56.58 621 VAL C O 1
ATOM 11154 N N . VAL C 1 622 ? 18.270 -3.732 203.336 1.00 56.64 622 VAL C N 1
ATOM 11155 C CA . VAL C 1 622 ? 18.978 -2.582 202.823 1.00 55.62 622 VAL C CA 1
ATOM 11156 C C . VAL C 1 622 ? 19.520 -2.887 201.441 1.00 59.18 622 VAL C C 1
ATOM 11157 O O . VAL C 1 622 ? 20.357 -3.775 201.285 1.00 64.68 622 VAL C O 1
ATOM 11161 N N . LEU C 1 623 ? 19.089 -2.111 200.456 1.00 60.02 623 LEU C N 1
ATOM 11162 C CA . LEU C 1 623 ? 19.603 -2.193 199.103 1.00 62.65 623 LEU C CA 1
ATOM 11163 C C . LEU C 1 623 ? 20.899 -1.372 198.904 1.00 69.87 623 LEU C C 1
ATOM 11164 O O . LEU C 1 623 ? 20.867 -0.146 198.789 1.00 74.15 623 LEU C O 1
ATOM 11169 N N . ASN C 1 624 ? 22.038 -2.059 198.858 1.00 81.23 624 ASN C N 1
ATOM 11170 C CA . ASN C 1 624 ? 23.337 -1.416 198.587 1.00 86.86 624 ASN C CA 1
ATOM 11171 C C . ASN C 1 624 ? 23.421 -1.151 197.088 1.00 81.50 624 ASN C C 1
ATOM 11172 O O . ASN C 1 624 ? 24.413 -0.618 196.596 1.00 87.91 624 ASN C O 1
ATOM 11177 N N . ASN D 2 17 ? 40.919 31.060 188.104 1.00 131.11 17 ASN D N 1
ATOM 11178 C CA . ASN D 2 17 ? 40.555 30.016 189.122 1.00 132.75 17 ASN D CA 1
ATOM 11179 C C . ASN D 2 17 ? 41.809 29.265 189.573 1.00 121.88 17 ASN D C 1
ATOM 11180 O O . ASN D 2 17 ? 42.176 29.292 190.751 1.00 103.55 17 ASN D O 1
ATOM 11185 N N . PHE D 2 18 ? 42.455 28.618 188.602 1.00 118.30 18 PHE D N 1
ATOM 11186 C CA . PHE D 2 18 ? 43.715 27.904 188.798 1.00 111.01 18 PHE D CA 1
ATOM 11187 C C . PHE D 2 18 ? 44.776 28.930 189.226 1.00 101.16 18 PHE D C 1
ATOM 11188 O O . PHE D 2 18 ? 45.563 28.673 190.139 1.00 88.46 18 PHE D O 1
ATOM 11196 N N . GLY D 2 19 ? 44.755 30.097 188.576 1.00 94.29 19 GLY D N 1
ATOM 11197 C CA . GLY D 2 19 ? 45.682 31.201 188.857 1.00 97.49 19 GLY D CA 1
ATOM 11198 C C . GLY D 2 19 ? 45.478 31.960 190.167 1.00 98.36 19 GLY D C 1
ATOM 11199 O O . GLY D 2 19 ? 46.456 32.367 190.798 1.00 99.45 19 GLY D O 1
ATOM 11200 N N . ILE D 2 20 ? 44.217 32.180 190.559 1.00 97.93 20 ILE D N 1
ATOM 11201 C CA . ILE D 2 20 ? 43.873 32.861 191.829 1.00 90.85 20 ILE D CA 1
ATOM 11202 C C . ILE D 2 20 ? 44.363 32.009 193.002 1.00 91.03 20 ILE D C 1
ATOM 11203 O O . ILE D 2 20 ? 44.943 32.528 193.959 1.00 82.56 20 ILE D O 1
ATOM 11208 N N . LEU D 2 21 ? 44.090 30.709 192.917 1.00 89.60 21 LEU D N 1
ATOM 11209 C CA . LEU D 2 21 ? 44.456 29.752 193.955 1.00 93.55 21 LEU D CA 1
ATOM 11210 C C . LEU D 2 21 ? 45.973 29.705 194.115 1.00 90.35 21 LEU D C 1
ATOM 11211 O O . LEU D 2 21 ? 46.508 29.724 195.233 1.00 84.23 21 LEU D O 1
ATOM 11216 N N . ASN D 2 22 ? 46.653 29.650 192.976 1.00 82.15 22 ASN D N 1
ATOM 11217 C CA . ASN D 2 22 ? 48.095 29.611 192.944 1.00 75.10 22 ASN D CA 1
ATOM 11218 C C . ASN D 2 22 ? 48.674 30.833 193.653 1.00 72.78 22 ASN D C 1
ATOM 11219 O O . ASN D 2 22 ? 49.558 30.696 194.510 1.00 71.52 22 ASN D O 1
ATOM 11224 N N . ALA D 2 23 ? 48.129 32.010 193.336 1.00 61.91 23 ALA D N 1
ATOM 11225 C CA . ALA D 2 23 ? 48.587 33.265 193.919 1.00 61.63 23 ALA D CA 1
ATOM 11226 C C . ALA D 2 23 ? 48.425 33.372 195.453 1.00 61.10 23 ALA D C 1
ATOM 11227 O O . ALA D 2 23 ? 49.206 34.069 196.103 1.00 60.60 23 ALA D O 1
ATOM 11229 N N . GLU D 2 24 ? 47.419 32.679 195.994 1.00 62.26 24 GLU D N 1
ATOM 11230 C CA . GLU D 2 24 ? 47.221 32.490 197.438 1.00 63.91 24 GLU D CA 1
ATOM 11231 C C . GLU D 2 24 ? 48.265 31.601 198.134 1.00 61.02 24 GLU D C 1
ATOM 11232 O O . GLU D 2 24 ? 48.649 31.914 199.241 1.00 63.34 24 GLU D O 1
ATOM 11238 N N . GLN D 2 25 ? 48.651 30.474 197.534 1.00 67.68 25 GLN D N 1
ATOM 11239 C CA . GLN D 2 25 ? 49.758 29.641 198.055 1.00 72.97 25 GLN D CA 1
ATOM 11240 C C . GLN D 2 25 ? 51.039 30.486 198.180 1.00 69.98 25 GLN D C 1
ATOM 11241 O O . GLN D 2 25 ? 51.672 30.552 199.232 1.00 63.10 25 GLN D O 1
ATOM 11247 N N . GLN D 2 26 ? 51.368 31.168 197.097 1.00 58.76 26 GLN D N 1
ATOM 11248 C CA . GLN D 2 26 ? 52.607 31.896 197.006 1.00 62.11 26 GLN D CA 1
ATOM 11249 C C . GLN D 2 26 ? 52.701 33.114 197.918 1.00 66.00 26 GLN D C 1
ATOM 11250 O O . GLN D 2 26 ? 53.776 33.389 198.441 1.00 80.08 26 GLN D O 1
ATOM 11256 N N . ALA D 2 27 ? 51.602 33.827 198.142 1.00 62.31 27 ALA D N 1
ATOM 11257 C CA . ALA D 2 27 ? 51.608 34.906 199.131 1.00 60.32 27 ALA D CA 1
ATOM 11258 C C . ALA D 2 27 ? 51.826 34.370 200.558 1.00 62.45 27 ALA D C 1
ATOM 11259 O O . ALA D 2 27 ? 52.439 35.036 201.402 1.00 63.31 27 ALA D O 1
ATOM 11261 N N . ILE D 2 28 ? 51.308 33.168 200.818 1.00 67.15 28 ILE D N 1
ATOM 11262 C CA . ILE D 2 28 ? 51.387 32.529 202.143 1.00 72.58 28 ILE D CA 1
ATOM 11263 C C . ILE D 2 28 ? 52.829 32.106 202.424 1.00 68.34 28 ILE D C 1
ATOM 11264 O O . ILE D 2 28 ? 53.376 32.395 203.480 1.00 66.06 28 ILE D O 1
ATOM 11269 N N . VAL D 2 29 ? 53.408 31.416 201.449 1.00 72.09 29 VAL D N 1
ATOM 11270 C CA . VAL D 2 29 ? 54.823 31.062 201.423 1.00 74.35 29 VAL D CA 1
ATOM 11271 C C . VAL D 2 29 ? 55.675 32.338 201.623 1.00 72.63 29 VAL D C 1
ATOM 11272 O O . VAL D 2 29 ? 56.434 32.450 202.598 1.00 59.04 29 VAL D O 1
ATOM 11276 N N . GLU D 2 30 ? 55.496 33.315 200.741 1.00 67.05 30 GLU D N 1
ATOM 11277 C CA . GLU D 2 30 ? 56.299 34.548 200.784 1.00 65.76 30 GLU D CA 1
ATOM 11278 C C . GLU D 2 30 ? 56.208 35.408 202.070 1.00 57.21 30 GLU D C 1
ATOM 11279 O O . GLU D 2 30 ? 57.176 36.066 202.408 1.00 58.96 30 GLU D O 1
ATOM 11285 N N . LEU D 2 31 ? 55.064 35.433 202.753 1.00 57.03 31 LEU D N 1
ATOM 11286 C CA . LEU D 2 31 ? 54.940 36.099 204.076 1.00 57.08 31 LEU D CA 1
ATOM 11287 C C . LEU D 2 31 ? 55.348 35.181 205.229 1.00 55.88 31 LEU D C 1
ATOM 11288 O O . LEU D 2 31 ? 55.357 35.613 206.388 1.00 54.71 31 LEU D O 1
ATOM 11293 N N . GLY D 2 32 ? 55.597 33.909 204.921 1.00 50.73 32 GLY D N 1
ATOM 11294 C CA . GLY D 2 32 ? 56.214 32.991 205.844 1.00 55.58 32 GLY D CA 1
ATOM 11295 C C . GLY D 2 32 ? 55.274 32.510 206.932 1.00 58.61 32 GLY D C 1
ATOM 11296 O O . GLY D 2 32 ? 55.704 32.247 208.050 1.00 61.71 32 GLY D O 1
ATOM 11297 N N . VAL D 2 33 ? 53.999 32.388 206.587 1.00 56.48 33 VAL D N 1
ATOM 11298 C CA . VAL D 2 33 ? 52.968 31.911 207.489 1.00 55.74 33 VAL D CA 1
ATOM 11299 C C . VAL D 2 33 ? 53.030 30.376 207.530 1.00 59.77 33 VAL D C 1
ATOM 11300 O O . VAL D 2 33 ? 53.321 29.695 206.524 1.00 60.51 33 VAL D O 1
ATOM 11304 N N . ASP D 2 34 ? 52.712 29.850 208.702 1.00 54.51 34 ASP D N 1
ATOM 11305 C CA . ASP D 2 34 ? 52.827 28.451 208.975 1.00 57.53 34 ASP D CA 1
ATOM 11306 C C . ASP D 2 34 ? 51.597 27.747 208.338 1.00 63.51 34 ASP D C 1
ATOM 11307 O O . ASP D 2 34 ? 50.465 28.082 208.645 1.00 61.87 34 ASP D O 1
ATOM 11312 N N . THR D 2 35 ? 51.792 26.803 207.422 1.00 68.26 35 THR D N 1
ATOM 11313 C CA . THR D 2 35 ? 50.629 26.210 206.721 1.00 71.46 35 THR D CA 1
ATOM 11314 C C . THR D 2 35 ? 49.640 25.460 207.638 1.00 71.06 35 THR D C 1
ATOM 11315 O O . THR D 2 35 ? 48.468 25.347 207.319 1.00 73.51 35 THR D O 1
ATOM 11319 N N . LYS D 2 36 ? 50.115 24.973 208.779 1.00 74.11 36 LYS D N 1
ATOM 11320 C CA . LYS D 2 36 ? 49.257 24.347 209.799 1.00 68.79 36 LYS D CA 1
ATOM 11321 C C . LYS D 2 36 ? 48.316 25.322 210.529 1.00 61.72 36 LYS D C 1
ATOM 11322 O O . LYS D 2 36 ? 47.491 24.902 211.317 1.00 62.02 36 LYS D O 1
ATOM 11328 N N . ASN D 2 37 ? 48.472 26.619 210.295 1.00 59.23 37 ASN D N 1
ATOM 11329 C CA . ASN D 2 37 ? 47.587 27.648 210.833 1.00 54.72 37 ASN D CA 1
ATOM 11330 C C . ASN D 2 37 ? 46.762 28.387 209.769 1.00 56.77 37 ASN D C 1
ATOM 11331 O O . ASN D 2 37 ? 46.090 29.387 210.072 1.00 55.59 37 ASN D O 1
ATOM 11336 N N . VAL D 2 38 ? 46.796 27.896 208.535 1.00 53.02 38 VAL D N 1
ATOM 11337 C CA . VAL D 2 38 ? 45.993 28.472 207.494 1.00 55.15 38 VAL D CA 1
ATOM 11338 C C . VAL D 2 38 ? 44.721 27.636 207.311 1.00 55.55 38 VAL D C 1
ATOM 11339 O O . VAL D 2 38 ? 44.762 26.405 207.163 1.00 53.90 38 VAL D O 1
ATOM 11343 N N . VAL D 2 39 ? 43.591 28.327 207.322 1.00 52.97 39 VAL D N 1
ATOM 11344 C CA . VAL D 2 39 ? 42.328 27.734 206.943 1.00 48.13 39 VAL D CA 1
ATOM 11345 C C . VAL D 2 39 ? 41.800 28.529 205.749 1.00 49.86 39 VAL D C 1
ATOM 11346 O O . VAL D 2 39 ? 41.780 29.763 205.763 1.00 48.50 39 VAL D O 1
ATOM 11350 N N . VAL D 2 40 ? 41.385 27.815 204.715 1.00 46.35 40 VAL D N 1
ATOM 11351 C CA . VAL D 2 40 ? 40.723 28.413 203.585 1.00 49.86 40 VAL D CA 1
ATOM 11352 C C . VAL D 2 40 ? 39.237 28.042 203.712 1.00 50.63 40 VAL D C 1
ATOM 11353 O O . VAL D 2 40 ? 38.878 26.884 203.746 1.00 52.03 40 VAL D O 1
ATOM 11357 N N . VAL D 2 41 ? 38.374 29.038 203.803 1.00 52.01 41 VAL D N 1
ATOM 11358 C CA . VAL D 2 41 ? 36.931 28.800 203.896 1.00 50.11 41 VAL D CA 1
ATOM 11359 C C . VAL D 2 41 ? 36.329 29.215 202.564 1.00 47.61 41 VAL D C 1
ATOM 11360 O O . VAL D 2 41 ? 36.646 30.265 202.077 1.00 49.87 41 VAL D O 1
ATOM 11364 N N . SER D 2 42 ? 35.480 28.390 201.973 1.00 50.04 42 SER D N 1
ATOM 11365 C CA . SER D 2 42 ? 34.741 28.763 200.761 1.00 53.81 42 SER D CA 1
ATOM 11366 C C . SER D 2 42 ? 33.298 28.321 200.841 1.00 56.66 42 SER D C 1
ATOM 11367 O O . SER D 2 42 ? 32.972 27.450 201.618 1.00 53.70 42 SER D O 1
ATOM 11370 N N . GLY D 2 43 ? 32.467 28.901 199.976 1.00 63.70 43 GLY D N 1
ATOM 11371 C CA . GLY D 2 43 ? 31.084 28.495 199.796 1.00 71.50 43 GLY D CA 1
ATOM 11372 C C . GLY D 2 43 ? 30.954 27.192 199.009 1.00 82.92 43 GLY D C 1
ATOM 11373 O O . GLY D 2 43 ? 31.761 26.283 199.183 1.00 87.23 43 GLY D O 1
ATOM 11374 N N . ILE D 2 44 ? 29.940 27.112 198.139 1.00 89.50 44 ILE D N 1
ATOM 11375 C CA . ILE D 2 44 ? 29.526 25.847 197.499 1.00 89.11 44 ILE D CA 1
ATOM 11376 C C . ILE D 2 44 ? 30.030 25.712 196.049 1.00 91.90 44 ILE D C 1
ATOM 11377 O O . ILE D 2 44 ? 30.201 26.697 195.320 1.00 96.78 44 ILE D O 1
ATOM 11382 N N . ARG D 2 55 ? 48.200 23.031 198.870 1.00 153.87 55 ARG D N 1
ATOM 11383 C CA . ARG D 2 55 ? 48.249 21.680 199.431 1.00 143.37 55 ARG D CA 1
ATOM 11384 C C . ARG D 2 55 ? 49.376 20.836 198.798 1.00 136.30 55 ARG D C 1
ATOM 11385 O O . ARG D 2 55 ? 49.277 20.520 197.612 1.00 129.98 55 ARG D O 1
ATOM 11393 N N . THR D 2 56 ? 50.446 20.463 199.517 1.00 132.57 56 THR D N 1
ATOM 11394 C CA . THR D 2 56 ? 50.783 20.805 200.943 1.00 130.11 56 THR D CA 1
ATOM 11395 C C . THR D 2 56 ? 49.689 20.380 201.993 1.00 120.00 56 THR D C 1
ATOM 11396 O O . THR D 2 56 ? 48.781 19.608 201.650 1.00 113.29 56 THR D O 1
ATOM 11400 N N . PRO D 2 57 ? 49.813 20.809 203.274 1.00 109.83 57 PRO D N 1
ATOM 11401 C CA . PRO D 2 57 ? 48.805 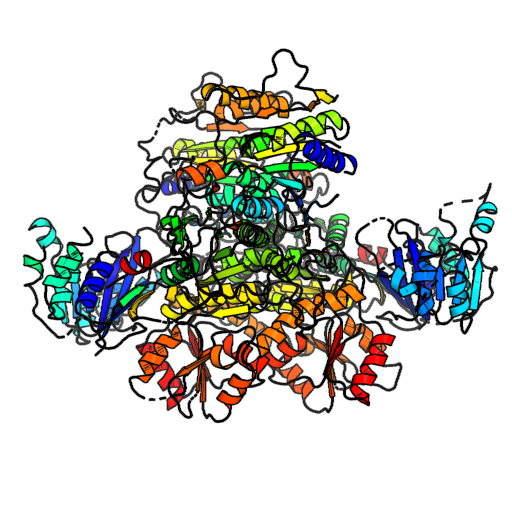20.439 204.255 1.00 95.52 57 PRO D CA 1
ATOM 11402 C C . PRO D 2 57 ? 47.985 21.637 204.765 1.00 86.03 57 PRO D C 1
ATOM 11403 O O . PRO D 2 57 ? 48.027 21.961 205.969 1.00 71.03 57 PRO D O 1
ATOM 11407 N N . ILE D 2 58 ? 47.252 22.275 203.843 1.00 81.66 58 ILE D N 1
ATOM 11408 C CA . ILE D 2 58 ? 46.310 23.376 204.167 1.00 76.29 58 ILE D CA 1
ATOM 11409 C C . ILE D 2 58 ? 44.914 22.801 204.334 1.00 71.26 58 ILE D C 1
ATOM 11410 O O . ILE D 2 58 ? 44.417 22.123 203.446 1.00 68.99 58 ILE D O 1
ATOM 11415 N N . SER D 2 59 ? 44.288 23.101 205.472 1.00 68.67 59 SER D N 1
ATOM 11416 C CA . SER D 2 59 ? 42.939 22.628 205.768 1.00 61.07 59 SER D CA 1
ATOM 11417 C C . SER D 2 59 ? 41.878 23.504 205.053 1.00 56.40 59 SER D C 1
ATOM 11418 O O . SER D 2 59 ? 42.071 24.706 204.883 1.00 47.75 59 SER D O 1
ATOM 11421 N N . GLY D 2 60 ? 40.795 22.873 204.584 1.00 52.14 60 GLY D N 1
ATOM 11422 C CA . GLY D 2 60 ? 39.783 23.543 203.755 1.00 47.15 60 GLY D CA 1
ATOM 11423 C C . GLY D 2 60 ? 38.412 23.304 204.352 1.00 52.60 60 GLY D C 1
ATOM 11424 O O . GLY D 2 60 ? 38.101 22.201 204.840 1.00 46.29 60 GLY D O 1
ATOM 11425 N N . VAL D 2 61 ? 37.583 24.341 204.351 1.00 51.07 61 VAL D N 1
ATOM 11426 C CA . VAL D 2 61 ? 36.256 24.212 204.899 1.00 50.00 61 VAL D CA 1
ATOM 11427 C C . VAL D 2 61 ? 35.317 24.638 203.821 1.00 45.02 61 VAL D C 1
ATOM 11428 O O . VAL D 2 61 ? 35.242 25.811 203.502 1.00 47.66 61 VAL D O 1
ATOM 11432 N N . HIS D 2 62 ? 34.593 23.677 203.280 1.00 48.49 62 HIS D N 1
ATOM 11433 C CA . HIS D 2 62 ? 33.585 23.923 202.255 1.00 54.55 62 HIS D CA 1
ATOM 11434 C C . HIS D 2 62 ? 32.243 24.126 203.000 1.00 51.00 62 HIS D C 1
ATOM 11435 O O . HIS D 2 62 ? 31.635 23.186 203.493 1.00 47.25 62 HIS D O 1
ATOM 11442 N N . THR D 2 63 ? 31.804 25.372 203.099 1.00 47.10 63 THR D N 1
ATOM 11443 C CA . THR D 2 63 ? 30.625 25.714 203.881 1.00 52.54 63 THR D CA 1
ATOM 11444 C C . THR D 2 63 ? 29.356 25.682 203.033 1.00 53.75 63 THR D C 1
ATOM 11445 O O . THR D 2 63 ? 29.337 25.099 201.975 1.00 73.83 63 THR D O 1
ATOM 11449 N N . LEU D 2 64 ? 28.299 26.292 203.538 1.00 54.72 64 LEU D N 1
ATOM 11450 C CA . LEU D 2 64 ? 27.043 26.460 202.839 1.00 52.26 64 LEU D CA 1
ATOM 11451 C C . LEU D 2 64 ? 27.126 27.641 201.927 1.00 55.00 64 LEU D C 1
ATOM 11452 O O . LEU D 2 64 ? 28.005 28.483 202.065 1.00 69.40 64 LEU D O 1
ATOM 11457 N N . HIS D 2 65 ? 26.127 27.743 201.068 1.00 59.97 65 HIS D N 1
ATOM 11458 C CA . HIS D 2 65 ? 26.037 28.780 200.056 1.00 57.13 65 HIS D CA 1
ATOM 11459 C C . HIS D 2 65 ? 25.875 30.161 200.665 1.00 52.65 65 HIS D C 1
ATOM 11460 O O . HIS D 2 65 ? 24.940 30.409 201.413 1.00 52.64 65 HIS D O 1
ATOM 11467 N N . GLY D 2 66 ? 26.816 31.052 200.351 1.00 52.24 66 GLY D N 1
ATOM 11468 C CA . GLY D 2 66 ? 26.811 32.429 200.856 1.00 47.04 66 GLY D CA 1
ATOM 11469 C C . GLY D 2 66 ? 27.113 32.624 202.340 1.00 47.56 66 GLY D C 1
ATOM 11470 O O . GLY D 2 66 ? 26.925 33.721 202.813 1.00 45.38 66 GLY D O 1
ATOM 11471 N N . ARG D 2 67 ? 27.586 31.594 203.066 1.00 47.82 67 ARG D N 1
ATOM 11472 C CA . ARG D 2 67 ? 27.831 31.704 204.524 1.00 46.66 67 ARG D CA 1
ATOM 11473 C C . ARG D 2 67 ? 29.286 31.682 204.972 1.00 43.83 67 ARG D C 1
ATOM 11474 O O . ARG D 2 67 ? 29.519 31.701 206.175 1.00 39.23 67 ARG D O 1
ATOM 11482 N N . ALA D 2 68 ? 30.251 31.687 204.048 1.00 40.39 68 ALA D N 1
ATOM 11483 C CA . ALA D 2 68 ? 31.648 31.483 204.419 1.00 41.28 68 ALA D CA 1
ATOM 11484 C C . ALA D 2 68 ? 32.151 32.486 205.465 1.00 41.67 68 ALA D C 1
ATOM 11485 O O . ALA D 2 68 ? 32.939 32.138 206.338 1.00 47.77 68 ALA D O 1
ATOM 11487 N N . ILE D 2 69 ? 31.724 33.725 205.359 1.00 40.54 69 ILE D N 1
ATOM 11488 C CA . ILE D 2 69 ? 32.216 34.757 206.249 1.00 47.23 69 ILE D CA 1
ATOM 11489 C C . ILE D 2 69 ? 31.797 34.534 207.714 1.00 49.89 69 ILE D C 1
ATOM 11490 O O . ILE D 2 69 ? 32.535 34.909 208.637 1.00 47.85 69 ILE D O 1
ATOM 11495 N N . ALA D 2 70 ? 30.624 33.934 207.935 1.00 49.97 70 ALA D N 1
ATOM 11496 C CA . ALA D 2 70 ? 30.128 33.753 209.300 1.00 44.61 70 ALA D CA 1
ATOM 11497 C C . ALA D 2 70 ? 30.897 32.643 209.948 1.00 43.48 70 ALA D C 1
ATOM 11498 O O . ALA D 2 70 ? 31.332 32.777 211.081 1.00 49.09 70 ALA D O 1
ATOM 11500 N N . PHE D 2 71 ? 31.071 31.556 209.212 1.00 42.08 71 PHE D N 1
ATOM 11501 C CA . PHE D 2 71 ? 31.958 30.474 209.594 1.00 44.40 71 PHE D CA 1
ATOM 11502 C C . PHE D 2 71 ? 33.360 30.968 209.878 1.00 42.58 71 PHE D C 1
ATOM 11503 O O . PHE D 2 71 ? 33.928 30.614 210.885 1.00 43.60 71 PHE D O 1
ATOM 11511 N N . ALA D 2 72 ? 33.934 31.718 208.946 1.00 41.62 72 ALA D N 1
ATOM 11512 C CA . ALA D 2 72 ? 35.312 32.252 209.115 1.00 45.66 72 ALA D CA 1
ATOM 11513 C C . ALA D 2 72 ? 35.385 33.073 210.379 1.00 42.63 72 ALA D C 1
ATOM 11514 O O . ALA D 2 72 ? 36.261 32.880 211.187 1.00 43.40 72 ALA D O 1
ATOM 11516 N N . THR D 2 73 ? 34.426 33.967 210.574 1.00 43.86 73 THR D N 1
ATOM 11517 C CA . THR D 2 73 ? 34.406 34.806 211.773 1.00 46.69 73 THR D CA 1
ATOM 11518 C C . THR D 2 73 ? 34.512 33.942 213.068 1.00 52.38 73 THR D C 1
ATOM 11519 O O . THR D 2 73 ? 35.263 34.256 214.001 1.00 45.11 73 THR D O 1
ATOM 11523 N N . GLY D 2 74 ? 33.756 32.851 213.099 1.00 50.39 74 GLY D N 1
ATOM 11524 C CA . GLY D 2 74 ? 33.743 31.976 214.241 1.00 47.08 74 GLY D CA 1
ATOM 11525 C C . GLY D 2 74 ? 35.064 31.288 214.474 1.00 45.55 74 GLY D C 1
ATOM 11526 O O . GLY D 2 74 ? 35.539 31.257 215.605 1.00 46.37 74 GLY D O 1
ATOM 11527 N N . ILE D 2 75 ? 35.640 30.733 213.408 1.00 45.53 75 ILE D N 1
ATOM 11528 C CA . ILE D 2 75 ? 36.993 30.119 213.409 1.00 44.19 75 ILE D CA 1
ATOM 11529 C C . ILE D 2 75 ? 38.041 31.116 213.933 1.00 45.16 75 ILE D C 1
ATOM 11530 O O . ILE D 2 75 ? 38.761 30.862 214.888 1.00 46.49 75 ILE D O 1
ATOM 11535 N N . LYS D 2 76 ? 38.089 32.278 213.314 1.00 49.23 76 LYS D N 1
ATOM 11536 C CA . LYS D 2 76 ? 39.079 33.284 213.672 1.00 52.74 76 LYS D CA 1
ATOM 11537 C C . LYS D 2 76 ? 38.977 33.800 215.124 1.00 51.24 76 LYS D C 1
ATOM 11538 O O . LYS D 2 76 ? 39.997 33.999 215.766 1.00 53.42 76 LYS D O 1
ATOM 11544 N N . LEU D 2 77 ? 37.763 34.017 215.634 1.00 53.42 77 LEU D N 1
ATOM 11545 C CA . LEU D 2 77 ? 37.585 34.510 217.019 1.00 48.10 77 LEU D CA 1
ATOM 11546 C C . LEU D 2 77 ? 37.831 33.457 218.105 1.00 49.13 77 LEU D C 1
ATOM 11547 O O . LEU D 2 77 ? 38.089 33.820 219.221 1.00 51.27 77 LEU D O 1
ATOM 11552 N N . SER D 2 78 ? 37.759 32.170 217.782 1.00 50.39 78 SER D N 1
ATOM 11553 C CA . SER D 2 78 ? 38.071 31.110 218.739 1.00 52.52 78 SER D CA 1
ATOM 11554 C C . SER D 2 78 ? 39.576 30.871 218.801 1.00 56.53 78 SER D C 1
ATOM 11555 O O . SER D 2 78 ? 40.137 30.622 219.878 1.00 52.58 78 SER D O 1
ATOM 11558 N N . ASN D 2 79 ? 40.215 30.928 217.631 1.00 56.19 79 ASN D N 1
ATOM 11559 C CA . ASN D 2 79 ? 41.668 30.862 217.530 1.00 51.62 79 ASN D CA 1
ATOM 11560 C C . ASN D 2 79 ? 42.262 31.978 216.653 1.00 51.09 79 ASN D C 1
ATOM 11561 O O . ASN D 2 79 ? 42.471 31.795 215.441 1.00 45.64 79 ASN D O 1
ATOM 11566 N N . PRO D 2 80 ? 42.567 33.139 217.268 1.00 50.89 80 PRO D N 1
ATOM 11567 C CA . PRO D 2 80 ? 43.150 34.248 216.516 1.00 53.53 80 PRO D CA 1
ATOM 11568 C C . PRO D 2 80 ? 44.539 33.986 215.934 1.00 56.24 80 PRO D C 1
ATOM 11569 O O . PRO D 2 80 ? 44.979 34.771 215.101 1.00 59.43 80 PRO D O 1
ATOM 11573 N N . ASP D 2 81 ? 45.216 32.923 216.371 1.00 52.00 81 ASP D N 1
ATOM 11574 C CA . ASP D 2 81 ? 46.493 32.533 215.775 1.00 59.64 81 ASP D CA 1
ATOM 11575 C C . ASP D 2 81 ? 46.351 31.950 214.386 1.00 60.72 81 ASP D C 1
ATOM 11576 O O . ASP D 2 81 ? 47.366 31.836 213.687 1.00 61.75 81 ASP D O 1
ATOM 11581 N N . LEU D 2 82 ? 45.124 31.572 213.983 1.00 60.55 82 LEU D N 1
ATOM 11582 C CA . LEU D 2 82 ? 44.897 31.055 212.615 1.00 55.55 82 LEU D CA 1
ATOM 11583 C C . LEU D 2 82 ? 44.912 32.192 211.602 1.00 49.85 82 LEU D C 1
ATOM 11584 O O . LEU D 2 82 ? 44.711 33.356 211.941 1.00 43.56 82 LEU D O 1
ATOM 11589 N N . VAL D 2 83 ? 45.195 31.830 210.365 1.00 48.63 83 VAL D N 1
ATOM 11590 C CA . VAL D 2 83 ? 45.137 32.750 209.241 1.00 52.80 83 VAL D CA 1
ATOM 11591 C C . VAL D 2 83 ? 43.999 32.246 208.346 1.00 54.68 83 VAL D C 1
ATOM 11592 O O . VAL D 2 83 ? 44.065 31.122 207.803 1.00 47.08 83 VAL D O 1
ATOM 11596 N N . VAL D 2 84 ? 42.938 33.066 208.246 1.00 52.07 84 VAL D N 1
ATOM 11597 C CA . VAL D 2 84 ? 41.689 32.627 207.667 1.00 46.61 84 VAL D CA 1
ATOM 11598 C C . VAL D 2 84 ? 41.472 33.401 206.404 1.00 43.44 84 VAL D C 1
ATOM 11599 O O . VAL D 2 84 ? 41.379 34.607 206.441 1.00 45.79 84 VAL D O 1
ATOM 11603 N N . ILE D 2 85 ? 41.465 32.682 205.290 1.00 46.69 85 ILE D N 1
ATOM 11604 C CA . ILE D 2 85 ? 41.161 33.221 203.964 1.00 55.21 85 ILE D CA 1
ATOM 11605 C C . ILE D 2 85 ? 39.772 32.703 203.511 1.00 52.36 85 ILE D C 1
ATOM 11606 O O . ILE D 2 85 ? 39.479 31.489 203.551 1.00 50.85 85 ILE D O 1
ATOM 11611 N N . VAL D 2 86 ? 38.932 33.635 203.085 1.00 47.09 86 VAL D N 1
ATOM 11612 C CA . VAL D 2 86 ? 37.644 33.313 202.479 1.00 48.28 86 VAL D CA 1
ATOM 11613 C C . VAL D 2 86 ? 37.727 33.495 200.966 1.00 49.39 86 VAL D C 1
ATOM 11614 O O . VAL D 2 86 ? 38.059 34.581 200.477 1.00 49.29 86 VAL D O 1
ATOM 11618 N N . ASN D 2 87 ? 37.412 32.426 200.249 1.00 49.02 87 ASN D N 1
ATOM 11619 C CA . ASN D 2 87 ? 37.316 32.429 198.804 1.00 56.08 87 ASN D CA 1
ATOM 11620 C C . ASN D 2 87 ? 35.878 32.330 198.423 1.00 56.93 87 ASN D C 1
ATOM 11621 O O . ASN D 2 87 ? 35.242 31.344 198.757 1.00 63.92 87 ASN D O 1
ATOM 11626 N N . GLY D 2 88 ? 35.364 33.316 197.694 1.00 61.17 88 GLY D N 1
ATOM 11627 C CA . GLY D 2 88 ? 33.993 33.224 197.188 1.00 61.29 88 GLY D CA 1
ATOM 11628 C C . GLY D 2 88 ? 33.747 33.734 195.796 1.00 63.45 88 GLY D C 1
ATOM 11629 O O . GLY D 2 88 ? 34.531 34.505 195.250 1.00 66.39 88 GLY D O 1
ATOM 11630 N N . GLY D 2 89 ? 32.645 33.265 195.221 1.00 73.06 89 GLY D N 1
ATOM 11631 C CA . GLY D 2 89 ? 32.145 33.730 193.928 1.00 72.72 89 GLY D CA 1
ATOM 11632 C C . GLY D 2 89 ? 31.348 35.014 194.073 1.00 73.42 89 GLY D C 1
ATOM 11633 O O . GLY D 2 89 ? 30.979 35.413 195.171 1.00 64.75 89 GLY D O 1
ATOM 11634 N N . ASP D 2 90 ? 31.121 35.668 192.942 1.00 84.99 90 ASP D N 1
ATOM 11635 C CA . ASP D 2 90 ? 30.333 36.916 192.872 1.00 89.28 90 ASP D CA 1
ATOM 11636 C C . ASP D 2 90 ? 28.909 36.719 193.392 1.00 82.38 90 ASP D C 1
ATOM 11637 O O . ASP D 2 90 ? 28.401 37.569 194.124 1.00 77.55 90 ASP D O 1
ATOM 11642 N N . GLY D 2 91 ? 28.288 35.596 193.023 1.00 74.44 91 GLY D N 1
ATOM 11643 C CA . GLY D 2 91 ? 26.939 35.261 193.477 1.00 70.51 91 GLY D CA 1
ATOM 11644 C C . GLY D 2 91 ? 26.882 34.774 194.916 1.00 74.57 91 GLY D C 1
ATOM 11645 O O . GLY D 2 91 ? 25.893 34.995 195.614 1.00 92.22 91 GLY D O 1
ATOM 11646 N N . ASP D 2 92 ? 27.940 34.097 195.343 1.00 65.16 92 ASP D N 1
ATOM 11647 C CA . ASP D 2 92 ? 28.078 33.557 196.691 1.00 68.19 92 ASP D CA 1
ATOM 11648 C C . ASP D 2 92 ? 28.082 34.681 197.756 1.00 69.62 92 ASP D C 1
ATOM 11649 O O . ASP D 2 92 ? 27.143 34.806 198.540 1.00 70.31 92 ASP D O 1
ATOM 11654 N N . LEU D 2 93 ? 29.137 35.491 197.771 1.00 63.22 93 LEU D N 1
ATOM 11655 C CA . LEU D 2 93 ? 29.150 36.722 198.518 1.00 65.93 93 LEU D CA 1
ATOM 11656 C C . LEU D 2 93 ? 28.408 37.695 197.621 1.00 72.44 93 LEU D C 1
ATOM 11657 O O . LEU D 2 93 ? 28.178 37.398 196.448 1.00 86.23 93 LEU D O 1
ATOM 11662 N N . LEU D 2 94 ? 27.989 38.837 198.127 1.00 64.12 94 LEU D N 1
ATOM 11663 C CA . LEU D 2 94 ? 27.291 39.834 197.259 1.00 68.98 94 LEU D CA 1
ATOM 11664 C C . LEU D 2 94 ? 25.971 39.464 196.530 1.00 58.62 94 LEU D C 1
ATOM 11665 O O . LEU D 2 94 ? 25.387 40.321 195.880 1.00 66.94 94 LEU D O 1
ATOM 11670 N N . GLY D 2 95 ? 25.516 38.224 196.613 1.00 54.29 95 GLY D N 1
ATOM 11671 C CA . GLY D 2 95 ? 24.116 37.859 196.284 1.00 54.22 95 GLY D CA 1
ATOM 11672 C C . GLY D 2 95 ? 23.480 37.291 197.551 1.00 49.84 95 GLY D C 1
ATOM 11673 O O . GLY D 2 95 ? 23.151 38.035 198.496 1.00 53.52 95 GLY D O 1
ATOM 11674 N N . ILE D 2 96 ? 23.403 35.969 197.616 1.00 47.24 96 ILE D N 1
ATOM 11675 C CA . ILE D 2 96 ? 22.975 35.256 198.839 1.00 48.89 96 ILE D CA 1
ATOM 11676 C C . ILE D 2 96 ? 23.700 35.680 200.121 1.00 44.91 96 ILE D C 1
ATOM 11677 O O . ILE D 2 96 ? 23.076 35.828 201.158 1.00 45.58 96 ILE D O 1
ATOM 11682 N N . GLY D 2 97 ? 24.995 35.943 200.035 1.00 47.75 97 GLY D N 1
ATOM 11683 C CA . GLY D 2 97 ? 25.768 36.329 201.209 1.00 43.71 97 GLY D CA 1
ATOM 11684 C C . GLY D 2 97 ? 25.854 37.809 201.503 1.00 46.86 97 GLY D C 1
ATOM 11685 O O . GLY D 2 97 ? 26.541 38.202 202.461 1.00 51.22 97 GLY D O 1
ATOM 11686 N N . ALA D 2 98 ? 25.180 38.652 200.715 1.00 49.76 98 ALA D N 1
ATOM 11687 C CA . ALA D 2 98 ? 25.373 40.117 200.845 1.00 49.58 98 ALA D CA 1
ATOM 11688 C C . ALA D 2 98 ? 25.118 40.698 202.247 1.00 44.46 98 ALA D C 1
ATOM 11689 O O . ALA D 2 98 ? 25.739 41.662 202.613 1.00 49.02 98 ALA D O 1
ATOM 11691 N N . GLY D 2 99 ? 24.244 40.101 203.042 1.00 44.27 99 GLY D N 1
ATOM 11692 C CA . GLY D 2 99 ? 24.082 40.509 204.445 1.00 40.80 99 GLY D CA 1
ATOM 11693 C C . GLY D 2 99 ? 25.300 40.156 205.298 1.00 43.97 99 GLY D C 1
ATOM 11694 O O . GLY D 2 99 ? 25.680 40.904 206.185 1.00 43.92 99 GLY D O 1
ATOM 11695 N N . HIS D 2 100 ? 25.935 39.010 205.061 1.00 46.18 100 HIS D N 1
ATOM 11696 C CA . HIS D 2 100 ? 27.168 38.711 205.808 1.00 45.75 100 HIS D CA 1
ATOM 11697 C C . HIS D 2 100 ? 28.298 39.651 205.383 1.00 45.13 100 HIS D C 1
ATOM 11698 O O . HIS D 2 100 ? 29.072 40.113 206.211 1.00 40.14 100 HIS D O 1
ATOM 11705 N N . PHE D 2 101 ? 28.311 39.993 204.096 1.00 48.41 101 PHE D N 1
ATOM 11706 C CA . PHE D 2 101 ? 29.267 40.924 203.522 1.00 48.63 101 PHE D CA 1
ATOM 11707 C C . PHE D 2 101 ? 29.294 42.276 204.247 1.00 50.07 101 PHE D C 1
ATOM 11708 O O . PHE D 2 101 ? 30.331 42.672 204.767 1.00 50.85 101 PHE D O 1
ATOM 11716 N N . VAL D 2 102 ? 28.152 42.941 204.340 1.00 52.35 102 VAL D N 1
ATOM 11717 C CA . VAL D 2 102 ? 28.093 44.253 205.008 1.00 51.83 102 VAL D CA 1
ATOM 11718 C C . VAL D 2 102 ? 28.281 44.124 206.543 1.00 51.31 102 VAL D C 1
ATOM 11719 O O . VAL D 2 102 ? 28.951 44.953 207.157 1.00 59.54 102 VAL D O 1
ATOM 11723 N N . ALA D 2 103 ? 27.726 43.088 207.165 1.00 46.05 103 ALA D N 1
ATOM 11724 C CA . ALA D 2 103 ? 27.956 42.857 208.604 1.00 45.06 103 ALA D CA 1
ATOM 11725 C C . ALA D 2 103 ? 29.430 42.690 208.958 1.00 46.81 103 ALA D C 1
ATOM 11726 O O . ALA D 2 103 ? 29.887 43.161 209.988 1.00 48.68 103 ALA D O 1
ATOM 11728 N N . ALA D 2 104 ? 30.165 41.987 208.111 1.00 45.81 104 ALA D N 1
ATOM 11729 C CA . ALA D 2 104 ? 31.580 41.770 208.329 1.00 41.46 104 ALA D CA 1
ATOM 11730 C C . ALA D 2 104 ? 32.338 43.113 208.358 1.00 44.92 104 ALA D C 1
ATOM 11731 O O . ALA D 2 104 ? 33.246 43.329 209.178 1.00 44.33 104 ALA D O 1
ATOM 11733 N N . GLY D 2 105 ? 31.920 44.029 207.493 1.00 47.62 105 GLY D N 1
ATOM 11734 C CA . GLY D 2 105 ? 32.506 45.369 207.438 1.00 50.54 105 GLY D CA 1
ATOM 11735 C C . GLY D 2 105 ? 32.354 46.155 208.724 1.00 51.77 105 GLY D C 1
ATOM 11736 O O . GLY D 2 105 ? 33.166 47.000 208.989 1.00 56.78 105 GLY D O 1
ATOM 11737 N N . ARG D 2 106 ? 31.336 45.855 209.534 1.00 54.56 106 ARG D N 1
ATOM 11738 C CA . ARG D 2 106 ? 31.162 46.464 210.858 1.00 54.14 106 ARG D CA 1
ATOM 11739 C C . ARG D 2 106 ? 32.093 45.927 211.953 1.00 56.58 106 ARG D C 1
ATOM 11740 O O . ARG D 2 106 ? 32.434 46.666 212.881 1.00 57.23 106 ARG D O 1
ATOM 11748 N N . ARG D 2 107 ? 32.478 44.651 211.876 1.00 56.31 107 ARG D N 1
ATOM 11749 C CA . ARG D 2 107 ? 33.320 44.018 212.919 1.00 55.02 107 ARG D CA 1
ATOM 11750 C C . ARG D 2 107 ? 34.801 44.218 212.724 1.00 55.29 107 ARG D C 1
ATOM 11751 O O . ARG D 2 107 ? 35.542 44.209 213.686 1.00 54.49 107 ARG D O 1
ATOM 11759 N N . ASN D 2 108 ? 35.233 44.334 211.475 1.00 55.44 108 ASN D N 1
ATOM 11760 C CA . ASN D 2 108 ? 36.662 44.461 211.148 1.00 58.67 108 ASN D CA 1
ATOM 11761 C C . ASN D 2 108 ? 37.543 43.290 211.674 1.00 52.61 108 ASN D C 1
ATOM 11762 O O . ASN D 2 108 ? 38.579 43.500 212.319 1.00 60.58 108 ASN D O 1
ATOM 11767 N N . VAL D 2 109 ? 37.118 42.068 211.379 1.00 47.40 109 VAL D N 1
ATOM 11768 C CA . VAL D 2 109 ? 37.834 40.853 211.762 1.00 48.59 109 VAL D CA 1
ATOM 11769 C C . VAL D 2 109 ? 39.033 40.667 210.847 1.00 53.26 109 VAL D C 1
ATOM 11770 O O . VAL D 2 109 ? 38.906 40.793 209.642 1.00 53.38 109 VAL D O 1
ATOM 11774 N N . ASP D 2 110 ? 40.179 40.353 211.450 1.00 57.15 110 ASP D N 1
ATOM 11775 C CA . ASP D 2 110 ? 41.427 40.192 210.736 1.00 66.80 110 ASP D CA 1
ATOM 11776 C C . ASP D 2 110 ? 41.372 38.934 209.910 1.00 60.81 110 ASP D C 1
ATOM 11777 O O . ASP D 2 110 ? 41.755 37.871 210.362 1.00 67.45 110 ASP D O 1
ATOM 11782 N N . MET D 2 111 ? 40.879 39.071 208.693 1.00 57.19 111 MET D N 1
ATOM 11783 C CA . MET D 2 111 ? 40.897 37.965 207.727 1.00 60.52 111 MET D CA 1
ATOM 11784 C C . MET D 2 111 ? 40.793 38.534 206.336 1.00 51.31 111 MET D C 1
ATOM 11785 O O . MET D 2 111 ? 40.562 39.738 206.176 1.00 56.36 111 MET D O 1
ATOM 11790 N N . VAL D 2 112 ? 40.896 37.685 205.334 1.00 43.68 112 VAL D N 1
ATOM 11791 C CA . VAL D 2 112 ? 40.848 38.180 203.967 1.00 50.27 112 VAL D CA 1
ATOM 11792 C C . VAL D 2 112 ? 39.775 37.526 203.073 1.00 48.56 112 VAL D C 1
ATOM 11793 O O . VAL D 2 112 ? 39.629 36.300 203.019 1.00 47.97 112 VAL D O 1
ATOM 11797 N N . VAL D 2 113 ? 39.055 38.374 202.346 1.00 44.05 113 VAL D N 1
ATOM 11798 C CA . VAL D 2 113 ? 38.003 37.931 201.473 1.00 46.21 113 VAL D CA 1
ATOM 11799 C C . VAL D 2 113 ? 38.428 38.156 200.029 1.00 48.33 113 VAL D C 1
ATOM 11800 O O . VAL D 2 113 ? 38.645 39.282 199.610 1.00 47.39 113 VAL D O 1
ATOM 11804 N N . ILE D 2 114 ? 38.573 37.066 199.284 1.00 53.21 114 ILE D N 1
ATOM 11805 C CA . ILE D 2 114 ? 38.956 37.115 197.866 1.00 54.67 114 ILE D CA 1
ATOM 11806 C C . ILE D 2 114 ? 37.705 36.805 197.067 1.00 51.99 114 ILE D C 1
ATOM 11807 O O . ILE D 2 114 ? 37.176 35.694 197.144 1.00 47.10 114 ILE D O 1
ATOM 11812 N N . LEU D 2 115 ? 37.290 37.764 196.253 1.00 57.35 115 LEU D N 1
ATOM 11813 C CA . LEU D 2 115 ? 36.089 37.651 195.420 1.00 60.74 115 LEU D CA 1
ATOM 11814 C C . LEU D 2 115 ? 36.483 37.320 193.964 1.00 65.30 115 LEU D C 1
ATOM 11815 O O . LEU D 2 115 ? 37.174 38.116 193.328 1.00 67.28 115 LEU D O 1
ATOM 11820 N N . HIS D 2 116 ? 36.031 36.170 193.456 1.00 69.04 116 HIS D N 1
ATOM 11821 C CA . HIS D 2 116 ? 36.322 35.698 192.083 1.00 81.10 116 HIS D CA 1
ATOM 11822 C C . HIS D 2 116 ? 35.241 36.208 191.117 1.00 89.68 116 HIS D C 1
ATOM 11823 O O . HIS D 2 116 ? 34.361 35.423 190.724 1.00 91.76 116 HIS D O 1
ATOM 11830 N N . ASP D 2 117 ? 35.301 37.491 190.728 1.00 98.97 117 ASP D N 1
ATOM 11831 C CA . ASP D 2 117 ? 34.212 38.161 189.922 1.00 102.12 117 ASP D CA 1
ATOM 11832 C C . ASP D 2 117 ? 33.662 37.342 188.734 1.00 93.03 117 ASP D C 1
ATOM 11833 O O . ASP D 2 117 ? 34.364 37.039 187.780 1.00 88.97 117 ASP D O 1
ATOM 11838 N N . ASN D 2 147 ? 17.659 42.947 185.170 1.00 113.61 147 ASN D N 1
ATOM 11839 C CA . ASN D 2 147 ? 18.524 42.976 186.352 1.00 120.10 147 ASN D CA 1
ATOM 11840 C C . ASN D 2 147 ? 19.870 43.648 186.051 1.00 124.26 147 ASN D C 1
ATOM 11841 O O . ASN D 2 147 ? 20.292 43.727 184.892 1.00 142.33 147 ASN D O 1
ATOM 11846 N N . ASP D 2 148 ? 20.533 44.115 187.106 1.00 120.97 148 ASP D N 1
ATOM 11847 C CA . ASP D 2 148 ? 21.758 44.924 186.999 1.00 126.34 148 ASP D CA 1
ATOM 11848 C C . ASP D 2 148 ? 22.948 44.120 187.557 1.00 122.45 148 ASP D C 1
ATOM 11849 O O . ASP D 2 148 ? 22.878 42.890 187.659 1.00 124.18 148 ASP D O 1
ATOM 11854 N N . ALA D 2 149 ? 24.044 44.813 187.866 1.00 116.95 149 ALA D N 1
ATOM 11855 C CA . ALA D 2 149 ? 25.136 44.275 188.692 1.00 111.97 149 ALA D CA 1
ATOM 11856 C C . ALA D 2 149 ? 25.562 45.325 189.728 1.00 107.09 149 ALA D C 1
ATOM 11857 O O . ALA D 2 149 ? 25.311 46.530 189.561 1.00 96.72 149 ALA D O 1
ATOM 11859 N N . VAL D 2 150 ? 26.205 44.850 190.794 1.00 102.21 150 VAL D N 1
ATOM 11860 C CA . VAL D 2 150 ? 26.654 45.728 191.895 1.00 104.70 150 VAL D CA 1
ATOM 11861 C C . VAL D 2 150 ? 28.136 46.046 191.759 1.00 91.34 150 VAL D C 1
ATOM 11862 O O . VAL D 2 150 ? 28.872 45.367 191.035 1.00 86.30 150 VAL D O 1
ATOM 11866 N N . ASN D 2 151 ? 28.539 47.085 192.486 1.00 79.70 151 ASN D N 1
ATOM 11867 C CA . ASN D 2 151 ? 29.922 47.535 192.588 1.00 66.95 151 ASN D CA 1
ATOM 11868 C C . ASN D 2 151 ? 30.509 47.008 193.926 1.00 57.99 151 ASN D C 1
ATOM 11869 O O . ASN D 2 151 ? 30.203 47.543 194.994 1.00 52.11 151 ASN D O 1
ATOM 11874 N N . PRO D 2 152 ? 31.347 45.949 193.878 1.00 53.88 152 PRO D N 1
ATOM 11875 C CA . PRO D 2 152 ? 31.878 45.433 195.150 1.00 55.82 152 PRO D CA 1
ATOM 11876 C C . PRO D 2 152 ? 32.673 46.446 195.974 1.00 56.47 152 PRO D C 1
ATOM 11877 O O . PRO D 2 152 ? 32.489 46.535 197.187 1.00 64.08 152 PRO D O 1
ATOM 11881 N N . ILE D 2 153 ? 33.491 47.241 195.301 1.00 56.60 153 ILE D N 1
ATOM 11882 C CA . ILE D 2 153 ? 34.385 48.201 195.944 1.00 54.12 153 ILE D CA 1
ATOM 11883 C C . ILE D 2 153 ? 33.602 49.235 196.722 1.00 53.94 153 ILE D C 1
ATOM 11884 O O . ILE D 2 153 ? 33.869 49.471 197.896 1.00 54.07 153 ILE D O 1
ATOM 11889 N N . ALA D 2 154 ? 32.636 49.867 196.061 1.00 62.53 154 ALA D N 1
ATOM 11890 C CA . ALA D 2 154 ? 31.836 50.936 196.698 1.00 58.27 154 ALA D CA 1
ATOM 11891 C C . ALA D 2 154 ? 31.018 50.406 197.879 1.00 55.06 154 ALA D C 1
ATOM 11892 O O . ALA D 2 154 ? 30.960 51.032 198.945 1.00 48.55 154 ALA D O 1
ATOM 11894 N N . LEU D 2 155 ? 30.395 49.246 197.676 1.00 52.93 155 LEU D N 1
ATOM 11895 C CA . LEU D 2 155 ? 29.617 48.587 198.730 1.00 52.01 155 LEU D CA 1
ATOM 11896 C C . LEU D 2 155 ? 30.525 48.233 199.889 1.00 50.76 155 LEU D C 1
ATOM 11897 O O . LEU D 2 155 ? 30.141 48.406 201.042 1.00 48.28 155 LEU D O 1
ATOM 11902 N N . ALA D 2 156 ? 31.739 47.760 199.565 1.00 48.19 156 ALA D N 1
ATOM 11903 C CA . ALA D 2 156 ? 32.732 47.428 200.576 1.00 50.01 156 ALA D CA 1
ATOM 11904 C C . ALA D 2 156 ? 33.198 48.669 201.293 1.00 51.06 156 ALA D C 1
ATOM 11905 O O . ALA D 2 156 ? 33.219 48.649 202.505 1.00 48.21 156 ALA D O 1
ATOM 11907 N N . ILE D 2 157 ? 33.489 49.771 200.601 1.00 51.21 157 ILE D N 1
ATOM 11908 C CA . ILE D 2 157 ? 33.793 50.996 201.335 1.00 54.06 157 ILE D CA 1
ATOM 11909 C C . ILE D 2 157 ? 32.575 51.556 202.078 1.00 54.10 157 ILE D C 1
ATOM 11910 O O . ILE D 2 157 ? 32.699 51.935 203.233 1.00 62.84 157 ILE D O 1
ATOM 11915 N N . SER D 2 158 ? 31.413 51.647 201.447 1.00 54.21 158 SER D N 1
ATOM 11916 C CA . SER D 2 158 ? 30.231 52.176 202.158 1.00 57.81 158 SER D CA 1
ATOM 11917 C C . SER D 2 158 ? 29.925 51.383 203.451 1.00 61.03 158 SER D C 1
ATOM 11918 O O . SER D 2 158 ? 29.598 51.963 204.482 1.00 71.86 158 SER D O 1
ATOM 11921 N N . SER D 2 159 ? 30.058 50.064 203.399 1.00 57.55 159 SER D N 1
ATOM 11922 C CA . SER D 2 159 ? 29.877 49.238 204.586 1.00 58.33 159 SER D CA 1
ATOM 11923 C C . SER D 2 159 ? 31.160 49.155 205.408 1.00 61.94 159 SER D C 1
ATOM 11924 O O . SER D 2 159 ? 31.132 48.870 206.591 1.00 55.64 159 SER D O 1
ATOM 11927 N N . GLY D 2 160 ? 32.275 49.319 204.698 1.00 76.57 160 GLY D N 1
ATOM 11928 C CA . GLY D 2 160 ? 33.614 49.682 205.194 1.00 71.18 160 GLY D CA 1
ATOM 11929 C C . GLY D 2 160 ? 34.188 48.933 206.343 1.00 62.57 160 GLY D C 1
ATOM 11930 O O . GLY D 2 160 ? 33.974 49.377 207.453 1.00 70.45 160 GLY D O 1
ATOM 11931 N N . TYR D 2 161 ? 34.968 47.862 206.185 1.00 59.04 161 TYR D N 1
ATOM 11932 C CA . TYR D 2 161 ? 35.922 47.464 205.112 1.00 52.83 161 TYR D CA 1
ATOM 11933 C C . TYR D 2 161 ? 37.018 48.462 205.047 1.00 53.01 161 TYR D C 1
ATOM 11934 O O . TYR D 2 161 ? 36.896 49.596 204.549 1.00 56.33 161 TYR D O 1
ATOM 11943 N N . THR D 2 162 ? 38.120 47.975 205.558 1.00 48.18 162 THR D N 1
ATOM 11944 C CA . THR D 2 162 ? 39.188 48.794 206.010 1.00 46.08 162 THR D CA 1
ATOM 11945 C C . THR D 2 162 ? 40.451 48.516 205.176 1.00 48.81 162 THR D C 1
ATOM 11946 O O . THR D 2 162 ? 41.457 49.196 205.350 1.00 51.27 162 THR D O 1
ATOM 11950 N N . PHE D 2 163 ? 40.367 47.538 204.261 1.00 42.24 163 PHE D N 1
ATOM 11951 C CA . PHE D 2 163 ? 41.302 47.389 203.162 1.00 46.00 163 PHE D CA 1
ATOM 11952 C C . PHE D 2 163 ? 40.460 46.949 201.993 1.00 44.20 163 PHE D C 1
ATOM 11953 O O . PHE D 2 163 ? 39.752 45.971 202.109 1.00 44.34 163 PHE D O 1
ATOM 11961 N N . VAL D 2 164 ? 40.483 47.698 200.895 1.00 48.64 164 VAL D N 1
ATOM 11962 C CA . VAL D 2 164 ? 39.693 47.356 199.695 1.00 51.33 164 VAL D CA 1
ATOM 11963 C C . VAL D 2 164 ? 40.581 47.453 198.457 1.00 51.02 164 VAL D C 1
ATOM 11964 O O . VAL D 2 164 ? 41.208 48.492 198.233 1.00 54.11 164 VAL D O 1
ATOM 11968 N N . ALA D 2 165 ? 40.600 46.392 197.645 1.00 49.14 165 ALA D N 1
ATOM 11969 C CA . ALA D 2 165 ? 41.486 46.311 196.464 1.00 49.45 165 ALA D CA 1
ATOM 11970 C C . ALA D 2 165 ? 40.875 45.598 195.284 1.00 51.08 165 ALA D C 1
ATOM 11971 O O . ALA D 2 165 ? 39.903 44.852 195.437 1.00 55.75 165 ALA D O 1
ATOM 11973 N N . ARG D 2 166 ? 41.493 45.821 194.114 1.00 51.18 166 ARG D N 1
ATOM 11974 C CA . ARG D 2 166 ? 41.146 45.145 192.860 1.00 50.98 166 ARG D CA 1
ATOM 11975 C C . ARG D 2 166 ? 42.389 44.593 192.153 1.00 50.89 166 ARG D C 1
ATOM 11976 O O . ARG D 2 166 ? 43.356 45.300 191.945 1.00 50.22 166 ARG D O 1
ATOM 11984 N N . GLY D 2 167 ? 42.335 43.321 191.782 1.00 53.47 167 GLY D N 1
ATOM 11985 C CA . GLY D 2 167 ? 43.373 42.686 191.022 1.00 58.89 167 GLY D CA 1
ATOM 11986 C C . GLY D 2 167 ? 42.828 42.178 189.715 1.00 62.79 167 GLY D C 1
ATOM 11987 O O . GLY D 2 167 ? 41.627 41.997 189.562 1.00 61.87 167 GLY D O 1
ATOM 11988 N N . TYR D 2 168 ? 43.727 41.978 188.762 1.00 69.48 168 TYR D N 1
ATOM 11989 C CA . TYR D 2 168 ? 43.393 41.335 187.502 1.00 71.38 168 TYR D CA 1
ATOM 11990 C C . TYR D 2 168 ? 43.884 39.897 187.624 1.00 72.70 168 TYR D C 1
ATOM 11991 O O . TYR D 2 168 ? 44.945 39.663 188.214 1.00 81.20 168 TYR D O 1
ATOM 12000 N N . ALA D 2 169 ? 43.107 38.940 187.114 1.00 71.55 169 ALA D N 1
ATOM 12001 C CA . ALA D 2 169 ? 43.389 37.496 187.297 1.00 80.01 169 ALA D CA 1
ATOM 12002 C C . ALA D 2 169 ? 44.729 37.006 186.737 1.00 91.27 169 ALA D C 1
ATOM 12003 O O . ALA D 2 169 ? 45.177 35.901 187.044 1.00 106.83 169 ALA D O 1
ATOM 12005 N N . TYR D 2 170 ? 45.327 37.802 185.869 1.00 97.38 170 TYR D N 1
ATOM 12006 C CA . TYR D 2 170 ? 46.681 37.579 185.389 1.00 101.78 170 TYR D CA 1
ATOM 12007 C C . TYR D 2 170 ? 47.022 38.905 184.719 1.00 91.91 170 TYR D C 1
ATOM 12008 O O . TYR D 2 170 ? 46.393 39.184 183.706 1.00 84.84 170 TYR D O 1
ATOM 12017 N N . ASP D 2 171 ? 47.898 39.797 185.219 1.00 84.32 171 ASP D N 1
ATOM 12018 C CA . ASP D 2 171 ? 48.840 39.738 186.367 1.00 76.16 171 ASP D CA 1
ATOM 12019 C C . ASP D 2 171 ? 48.579 38.958 187.653 1.00 70.47 171 ASP D C 1
ATOM 12020 O O . ASP D 2 171 ? 47.861 39.415 188.539 1.00 64.21 171 ASP D O 1
ATOM 12025 N N . VAL D 2 172 ? 49.276 37.832 187.770 1.00 69.22 172 VAL D N 1
ATOM 12026 C CA . VAL D 2 172 ? 49.304 37.009 188.970 1.00 68.75 172 VAL D CA 1
ATOM 12027 C C . VAL D 2 172 ? 50.316 37.551 189.982 1.00 66.19 172 VAL D C 1
ATOM 12028 O O . VAL D 2 172 ? 50.091 37.448 191.189 1.00 66.04 172 VAL D O 1
ATOM 12032 N N . LYS D 2 173 ? 51.414 38.123 189.491 1.00 65.77 173 LYS D N 1
ATOM 12033 C CA . LYS D 2 173 ? 52.386 38.851 190.321 1.00 69.14 173 LYS D CA 1
ATOM 12034 C C . LYS D 2 173 ? 51.737 39.932 191.154 1.00 64.35 173 LYS D C 1
ATOM 12035 O O . LYS D 2 173 ? 51.918 39.997 192.373 1.00 61.02 173 LYS D O 1
ATOM 12041 N N . HIS D 2 174 ? 50.996 40.794 190.474 1.00 69.12 174 HIS D N 1
ATOM 12042 C CA . HIS D 2 174 ? 50.328 41.939 191.098 1.00 66.33 174 HIS D CA 1
ATOM 12043 C C . HIS D 2 174 ? 49.264 41.506 192.122 1.00 61.04 174 HIS D C 1
ATOM 12044 O O . HIS D 2 174 ? 49.109 42.124 193.172 1.00 55.64 174 HIS D O 1
ATOM 12051 N N . LEU D 2 175 ? 48.540 40.443 191.786 1.00 57.96 175 LEU D N 1
ATOM 12052 C CA . LEU D 2 175 ? 47.512 39.860 192.641 1.00 56.84 175 LEU D CA 1
ATOM 12053 C C . LEU D 2 175 ? 48.124 39.308 193.909 1.00 58.79 175 LEU D C 1
ATOM 12054 O O . LEU D 2 175 ? 47.688 39.639 195.017 1.00 56.00 175 LEU D O 1
ATOM 12059 N N . LYS D 2 176 ? 49.155 38.484 193.717 1.00 62.86 176 LYS D N 1
ATOM 12060 C CA . LYS D 2 176 ? 49.991 37.970 194.800 1.00 62.74 176 LYS D CA 1
ATOM 12061 C C . LYS D 2 176 ? 50.490 39.064 195.721 1.00 53.66 176 LYS D C 1
ATOM 12062 O O . LYS D 2 176 ? 50.405 38.890 196.914 1.00 58.91 176 LYS D O 1
ATOM 12068 N N . GLU D 2 177 ? 50.969 40.189 195.200 1.00 56.35 177 GLU D N 1
ATOM 12069 C CA . GLU D 2 177 ? 51.386 41.311 196.095 1.00 62.54 177 GLU D CA 1
ATOM 12070 C C . GLU D 2 177 ? 50.167 41.959 196.784 1.00 56.95 177 GLU D C 1
ATOM 12071 O O . GLU D 2 177 ? 50.272 42.387 197.935 1.00 58.17 177 GLU D O 1
ATOM 12077 N N . LEU D 2 178 ? 49.013 41.995 196.114 1.00 54.97 178 LEU D N 1
ATOM 12078 C CA . LEU D 2 178 ? 47.775 42.453 196.774 1.00 54.46 178 LEU D CA 1
ATOM 12079 C C . LEU D 2 178 ? 47.368 41.521 197.916 1.00 53.38 178 LEU D C 1
ATOM 12080 O O . LEU D 2 178 ? 47.022 41.979 199.037 1.00 51.83 178 LEU D O 1
ATOM 12085 N N . ILE D 2 179 ? 47.440 40.220 197.654 1.00 48.03 179 ILE D N 1
ATOM 12086 C CA . ILE D 2 179 ? 47.105 39.240 198.682 1.00 46.79 179 ILE D CA 1
ATOM 12087 C C . ILE D 2 179 ? 48.055 39.350 199.885 1.00 48.15 179 ILE D C 1
ATOM 12088 O O . ILE D 2 179 ? 47.595 39.295 201.023 1.00 45.25 179 ILE D O 1
ATOM 12093 N N . LYS D 2 180 ? 49.352 39.565 199.643 1.00 50.18 180 LYS D N 1
ATOM 12094 C CA . LYS D 2 180 ? 50.304 39.742 200.747 1.00 50.39 180 LYS D CA 1
ATOM 12095 C C . LYS D 2 180 ? 49.955 40.968 201.554 1.00 49.52 180 LYS D C 1
ATOM 12096 O O . LYS D 2 180 ? 49.962 40.912 202.771 1.00 51.90 180 LYS D O 1
ATOM 12102 N N . SER D 2 181 ? 49.647 42.078 200.886 1.00 51.96 181 SER D N 1
ATOM 12103 C CA . SER D 2 181 ? 49.139 43.294 201.586 1.00 58.97 181 SER D CA 1
ATOM 12104 C C . SER D 2 181 ? 47.893 43.051 202.462 1.00 56.56 181 SER D C 1
ATOM 12105 O O . SER D 2 181 ? 47.811 43.570 203.574 1.00 56.19 181 SER D O 1
ATOM 12108 N N . ALA D 2 182 ? 46.925 42.302 201.926 1.00 52.20 182 ALA D N 1
ATOM 12109 C CA . ALA D 2 182 ? 45.672 42.015 202.627 1.00 49.18 182 ALA D CA 1
ATOM 12110 C C . ALA D 2 182 ? 45.897 41.245 203.904 1.00 49.29 182 ALA D C 1
ATOM 12111 O O . ALA D 2 182 ? 45.405 41.633 204.972 1.00 50.42 182 ALA D O 1
ATOM 12113 N N . ILE D 2 183 ? 46.637 40.143 203.794 1.00 51.22 183 ILE D N 1
ATOM 12114 C CA . ILE D 2 183 ? 46.904 39.270 204.953 1.00 51.50 183 ILE D CA 1
ATOM 12115 C C . ILE D 2 183 ? 47.566 40.075 206.062 1.00 52.84 183 ILE D C 1
ATOM 12116 O O . ILE D 2 183 ? 47.076 40.128 207.177 1.00 62.72 183 ILE D O 1
ATOM 12121 N N . LYS D 2 184 ? 48.670 40.705 205.693 1.00 55.55 184 LYS D N 1
ATOM 12122 C CA . LYS D 2 184 ? 49.467 41.608 206.522 1.00 58.95 184 LYS D CA 1
ATOM 12123 C C . LYS D 2 184 ? 48.649 42.760 207.106 1.00 56.33 184 LYS D C 1
ATOM 12124 O O . LYS D 2 184 ? 48.905 43.227 208.235 1.00 58.97 184 LYS D O 1
ATOM 12130 N N . HIS D 2 185 ? 47.677 43.228 206.335 1.00 51.95 185 HIS D N 1
ATOM 12131 C CA . HIS D 2 185 ? 46.781 44.265 206.809 1.00 57.15 185 HIS D CA 1
ATOM 12132 C C . HIS D 2 185 ? 46.014 43.805 208.067 1.00 60.93 185 HIS D C 1
ATOM 12133 O O . HIS D 2 185 ? 45.555 42.659 208.141 1.00 64.18 185 HIS D O 1
ATOM 12140 N N . LYS D 2 186 ? 45.912 44.703 209.045 1.00 61.08 186 LYS D N 1
ATOM 12141 C CA . LYS D 2 186 ? 45.342 44.395 210.356 1.00 67.64 186 LYS D CA 1
ATOM 12142 C C . LYS D 2 186 ? 43.876 44.811 210.336 1.00 68.65 186 LYS D C 1
ATOM 12143 O O . LYS D 2 186 ? 43.531 45.969 210.563 1.00 76.47 186 LYS D O 1
ATOM 12149 N N . GLY D 2 187 ? 43.018 43.844 210.064 1.00 60.24 187 GLY D N 1
ATOM 12150 C CA . GLY D 2 187 ? 41.614 44.095 209.811 1.00 57.20 187 GLY D CA 1
ATOM 12151 C C . GLY D 2 187 ? 41.170 43.340 208.575 1.00 55.52 187 GLY D C 1
ATOM 12152 O O . GLY D 2 187 ? 41.923 42.501 208.005 1.00 52.47 187 GLY D O 1
ATOM 12153 N N . LEU D 2 188 ? 39.962 43.685 208.140 1.00 49.47 188 LEU D N 1
ATOM 12154 C CA . LEU D 2 188 ? 39.223 42.919 207.155 1.00 46.21 188 LEU D CA 1
ATOM 12155 C C . LEU D 2 188 ? 39.533 43.450 205.781 1.00 50.70 188 LEU D C 1
ATOM 12156 O O . LEU D 2 188 ? 39.200 44.593 205.449 1.00 44.56 188 LEU D O 1
ATOM 12161 N N . ALA D 2 189 ? 40.156 42.608 204.964 1.00 52.57 189 ALA D N 1
ATOM 12162 C CA . ALA D 2 189 ? 40.529 43.019 203.632 1.00 51.46 189 ALA D CA 1
ATOM 12163 C C . ALA D 2 189 ? 39.662 42.288 202.612 1.00 53.92 189 ALA D C 1
ATOM 12164 O O . ALA D 2 189 ? 39.234 41.161 202.845 1.00 56.58 189 ALA D O 1
ATOM 12166 N N . LEU D 2 190 ? 39.405 42.961 201.495 1.00 52.46 190 LEU D N 1
ATOM 12167 C CA . LEU D 2 190 ? 38.637 42.432 200.375 1.00 47.40 190 LEU D CA 1
ATOM 12168 C C . LEU D 2 190 ? 39.449 42.655 199.117 1.00 46.78 190 LEU D C 1
ATOM 12169 O O . LEU D 2 190 ? 39.992 43.737 198.900 1.00 46.52 190 LEU D O 1
ATOM 12174 N N . ILE D 2 191 ? 39.529 41.624 198.299 1.00 45.35 191 ILE D N 1
ATOM 12175 C CA . ILE D 2 191 ? 40.113 41.727 197.018 1.00 47.46 191 ILE D CA 1
ATOM 12176 C C . ILE D 2 191 ? 39.080 41.226 196.044 1.00 47.53 191 ILE D C 1
ATOM 12177 O O . ILE D 2 191 ? 38.726 40.055 196.053 1.00 45.78 191 ILE D O 1
ATOM 12182 N N . ASP D 2 192 ? 38.602 42.137 195.212 1.00 55.66 192 ASP D N 1
ATOM 12183 C CA . ASP D 2 192 ? 37.767 41.817 194.048 1.00 61.87 192 ASP D CA 1
ATOM 12184 C C . ASP D 2 192 ? 38.738 41.484 192.935 1.00 61.79 192 ASP D C 1
ATOM 12185 O O . ASP D 2 192 ? 39.633 42.275 192.654 1.00 63.43 192 ASP D O 1
ATOM 12190 N N . VAL D 2 193 ? 38.582 40.305 192.335 1.00 59.54 193 VAL D N 1
ATOM 12191 C CA . VAL D 2 193 ? 39.466 39.828 191.268 1.00 56.33 193 VAL D CA 1
ATOM 12192 C C . VAL D 2 193 ? 38.712 39.694 189.929 1.00 63.50 193 VAL D C 1
ATOM 12193 O O . VAL D 2 193 ? 37.841 38.830 189.794 1.00 64.55 193 VAL D O 1
ATOM 12197 N N . LEU D 2 194 ? 39.087 40.505 188.936 1.00 64.89 194 LEU D N 1
ATOM 12198 C CA . LEU D 2 194 ? 38.489 40.432 187.593 1.00 71.03 194 LEU D CA 1
ATOM 12199 C C . LEU D 2 194 ? 39.022 39.239 186.818 1.00 75.22 194 LEU D C 1
ATOM 12200 O O . LEU D 2 194 ? 40.237 39.063 186.769 1.00 80.20 194 LEU D O 1
ATOM 12205 N N . GLN D 2 195 ? 38.135 38.444 186.207 1.00 81.93 195 GLN D N 1
ATOM 12206 C CA . GLN D 2 195 ? 38.531 37.511 185.117 1.00 92.56 195 GLN D CA 1
ATOM 12207 C C . GLN D 2 195 ? 37.777 37.790 183.807 1.00 89.60 195 GLN D C 1
ATOM 12208 O O . GLN D 2 195 ? 36.573 37.591 183.733 1.00 94.32 195 GLN D O 1
ATOM 12214 N N . ARG D 2 212 ? 42.534 48.758 178.372 1.00 77.54 212 ARG D N 1
ATOM 12215 C CA . ARG D 2 212 ? 41.768 49.512 179.376 1.00 82.11 212 ARG D CA 1
ATOM 12216 C C . ARG D 2 212 ? 42.285 49.439 180.836 1.00 74.58 212 ARG D C 1
ATOM 12217 O O . ARG D 2 212 ? 42.190 50.425 181.561 1.00 71.43 212 ARG D O 1
ATOM 12225 N N . ILE D 2 213 ? 42.807 48.289 181.266 1.00 71.34 213 ILE D N 1
ATOM 12226 C CA . ILE D 2 213 ? 43.222 48.091 182.675 1.00 70.53 213 ILE D CA 1
ATOM 12227 C C . ILE D 2 213 ? 44.484 48.880 183.000 1.00 72.22 213 ILE D C 1
ATOM 12228 O O . ILE D 2 213 ? 45.428 48.858 182.234 1.00 87.22 213 ILE D O 1
ATOM 12233 N N . TYR D 2 214 ? 44.500 49.553 184.144 1.00 69.20 214 TYR D N 1
ATOM 12234 C CA . TYR D 2 214 ? 45.686 50.248 184.608 1.00 67.77 214 TYR D CA 1
ATOM 12235 C C . TYR D 2 214 ? 45.826 50.206 186.129 1.00 74.62 214 TYR D C 1
ATOM 12236 O O . TYR D 2 214 ? 44.857 49.973 186.850 1.00 77.64 214 TYR D O 1
ATOM 12245 N N . LYS D 2 215 ? 47.033 50.512 186.593 1.00 66.44 215 LYS D N 1
ATOM 12246 C CA . LYS D 2 215 ? 47.404 50.378 187.996 1.00 72.80 215 LYS D CA 1
ATOM 12247 C C . LYS D 2 215 ? 47.446 51.711 188.751 1.00 71.12 215 LYS D C 1
ATOM 12248 O O . LYS D 2 215 ? 48.267 52.567 188.438 1.00 81.96 215 LYS D O 1
ATOM 12254 N N . LEU D 2 216 ? 46.605 51.861 189.770 1.00 63.78 216 LEU D N 1
ATOM 12255 C CA . LEU D 2 216 ? 46.571 53.083 190.602 1.00 64.08 216 LEU D CA 1
ATOM 12256 C C . LEU D 2 216 ? 47.950 53.398 191.172 1.00 69.87 216 LEU D C 1
ATOM 12257 O O . LEU D 2 216 ? 48.368 54.551 191.334 1.00 65.53 216 LEU D O 1
ATOM 12262 N N . ASP D 2 217 ? 48.596 52.304 191.531 1.00 78.81 217 ASP D N 1
ATOM 12263 C CA . ASP D 2 217 ? 50.026 52.171 191.825 1.00 76.70 217 ASP D CA 1
ATOM 12264 C C . ASP D 2 217 ? 50.958 53.065 190.928 1.00 89.27 217 ASP D C 1
ATOM 12265 O O . ASP D 2 217 ? 51.915 53.651 191.429 1.00 99.13 217 ASP D O 1
ATOM 12270 N N . THR D 2 218 ? 50.631 53.201 189.634 1.00 94.07 218 THR D N 1
ATOM 12271 C CA . THR D 2 218 ? 51.372 54.034 188.656 1.00 85.40 218 THR D CA 1
ATOM 12272 C C . THR D 2 218 ? 50.747 55.404 188.313 1.00 85.81 218 THR D C 1
ATOM 12273 O O . THR D 2 218 ? 50.831 55.849 187.172 1.00 87.58 218 THR D O 1
ATOM 12277 N N . LEU D 2 219 ? 50.124 56.065 189.282 1.00 89.49 219 LEU D N 1
ATOM 12278 C CA . LEU D 2 219 ? 49.637 57.449 189.109 1.00 89.37 219 LEU D CA 1
ATOM 12279 C C . LEU D 2 219 ? 50.550 58.424 189.886 1.00 93.91 219 LEU D C 1
ATOM 12280 O O . LEU D 2 219 ? 51.319 57.983 190.749 1.00 92.77 219 LEU D O 1
ATOM 12285 N N . PRO D 2 220 ? 50.458 59.750 189.601 1.00 100.69 220 PRO D N 1
ATOM 12286 C CA . PRO D 2 220 ? 51.315 60.769 190.250 1.00 101.40 220 PRO D CA 1
ATOM 12287 C C . PRO D 2 220 ? 51.472 60.687 191.790 1.00 106.38 220 PRO D C 1
ATOM 12288 O O . PRO D 2 220 ? 52.548 60.308 192.257 1.00 112.47 220 PRO D O 1
ATOM 12292 N N . ASP D 2 221 ? 50.429 61.018 192.552 1.00 103.19 221 ASP D N 1
ATOM 12293 C CA . ASP D 2 221 ? 50.461 60.961 194.021 1.00 104.25 221 ASP D CA 1
ATOM 12294 C C . ASP D 2 221 ? 49.230 60.161 194.508 1.00 94.17 221 ASP D C 1
ATOM 12295 O O . ASP D 2 221 ? 48.373 60.686 195.226 1.00 90.39 221 ASP D O 1
ATOM 12300 N N . TRP D 2 222 ? 49.144 58.896 194.092 1.00 80.50 222 TRP D N 1
ATOM 12301 C CA . TRP D 2 222 ? 48.100 57.990 194.590 1.00 81.34 222 TRP D CA 1
ATOM 12302 C C . TRP D 2 222 ? 48.557 57.322 195.875 1.00 79.44 222 TRP D C 1
ATOM 12303 O O . TRP D 2 222 ? 49.439 56.438 195.848 1.00 72.74 222 TRP D O 1
ATOM 12314 N N . ASP D 2 223 ? 47.950 57.742 196.987 1.00 71.80 223 ASP D N 1
ATOM 12315 C CA . ASP D 2 223 ? 48.241 57.162 198.293 1.00 73.38 223 ASP D CA 1
ATOM 12316 C C . ASP D 2 223 ? 46.918 56.809 198.977 1.00 68.94 223 ASP D C 1
ATOM 12317 O O . ASP D 2 223 ? 46.269 57.669 199.573 1.00 70.20 223 ASP D O 1
ATOM 12322 N N . PRO D 2 224 ? 46.513 55.534 198.892 1.00 60.17 224 PRO D N 1
ATOM 12323 C CA . PRO D 2 224 ? 45.255 55.140 199.511 1.00 59.36 224 PRO D CA 1
ATOM 12324 C C . PRO D 2 224 ? 45.328 54.894 201.036 1.00 60.30 224 PRO D C 1
ATOM 12325 O O . PRO D 2 224 ? 44.289 54.626 201.637 1.00 59.56 224 PRO D O 1
ATOM 12329 N N . VAL D 2 225 ? 46.517 54.972 201.652 1.00 55.35 225 VAL D N 1
ATOM 12330 C CA . VAL D 2 225 ? 46.648 54.662 203.069 1.00 52.62 225 VAL D CA 1
ATOM 12331 C C . VAL D 2 225 ? 46.271 55.849 203.926 1.00 56.68 225 VAL D C 1
ATOM 12332 O O . VAL D 2 225 ? 46.814 56.929 203.770 1.00 67.55 225 VAL D O 1
ATOM 12336 N N . VAL D 2 226 ? 45.341 55.631 204.843 1.00 68.14 226 VAL D N 1
ATOM 12337 C CA . VAL D 2 226 ? 45.043 56.578 205.906 1.00 67.34 226 VAL D CA 1
ATOM 12338 C C . VAL D 2 226 ? 46.123 56.370 206.981 1.00 75.85 226 VAL D C 1
ATOM 12339 O O . VAL D 2 226 ? 46.363 55.219 207.422 1.00 73.55 226 VAL D O 1
ATOM 12343 N N . LYS D 2 227 ? 46.781 57.472 207.357 1.00 83.16 227 LYS D N 1
ATOM 12344 C CA . LYS D 2 227 ? 47.732 57.512 208.488 1.00 85.76 227 LYS D CA 1
ATOM 12345 C C . LYS D 2 227 ? 47.369 58.476 209.639 1.00 82.08 227 LYS D C 1
ATOM 12346 O O . LYS D 2 227 ? 47.976 58.382 210.715 1.00 79.60 227 LYS D O 1
ATOM 12352 N N . LYS D 2 228 ? 46.401 59.378 209.431 1.00 73.22 228 LYS D N 1
ATOM 12353 C CA . LYS D 2 228 ? 45.974 60.331 210.477 1.00 78.13 228 LYS D CA 1
ATOM 12354 C C . LYS D 2 228 ? 44.439 60.438 210.476 1.00 73.49 228 LYS D C 1
ATOM 12355 O O . LYS D 2 228 ? 43.837 60.568 209.412 1.00 69.35 228 LYS D O 1
ATOM 12361 N N . PRO D 2 229 ? 43.787 60.413 211.654 1.00 74.05 229 PRO D N 1
ATOM 12362 C CA . PRO D 2 229 ? 42.305 60.471 211.683 1.00 81.21 229 PRO D CA 1
ATOM 12363 C C . PRO D 2 229 ? 41.589 61.495 210.769 1.00 79.87 229 PRO D C 1
ATOM 12364 O O . PRO D 2 229 ? 40.431 61.284 210.418 1.00 80.52 229 PRO D O 1
ATOM 12368 N N . GLU D 2 230 ? 42.273 62.582 210.422 1.00 86.00 230 GLU D N 1
ATOM 12369 C CA . GLU D 2 230 ? 41.729 63.663 209.579 1.00 90.08 230 GLU D CA 1
ATOM 12370 C C . GLU D 2 230 ? 41.693 63.370 208.066 1.00 82.89 230 GLU D C 1
ATOM 12371 O O . GLU D 2 230 ? 41.023 64.084 207.327 1.00 73.76 230 GLU D O 1
ATOM 12377 N N . GLU D 2 231 ? 42.424 62.342 207.630 1.00 84.49 231 GLU D N 1
ATOM 12378 C CA . GLU D 2 231 ? 42.498 61.917 206.218 1.00 82.63 231 GLU D CA 1
ATOM 12379 C C . GLU D 2 231 ? 41.360 60.992 205.713 1.00 76.85 231 GLU D C 1
ATOM 12380 O O . GLU D 2 231 ? 41.271 60.740 204.511 1.00 83.15 231 GLU D O 1
ATOM 12386 N N . VAL D 2 232 ? 40.514 60.467 206.597 1.00 69.38 232 VAL D N 1
ATOM 12387 C CA . VAL D 2 232 ? 39.597 59.372 206.225 1.00 66.16 232 VAL D CA 1
ATOM 12388 C C . VAL D 2 232 ? 38.606 59.801 205.129 1.00 64.73 232 VAL D C 1
ATOM 12389 O O . VAL D 2 232 ? 38.542 59.183 204.068 1.00 63.03 232 VAL D O 1
ATOM 12393 N N . ASN D 2 233 ? 37.863 60.866 205.395 1.00 63.88 233 ASN D N 1
ATOM 12394 C CA . ASN D 2 233 ? 37.015 61.515 204.398 1.00 68.69 233 ASN D CA 1
ATOM 12395 C C . ASN D 2 233 ? 37.674 61.687 203.040 1.00 70.46 233 ASN D C 1
ATOM 12396 O O . ASN D 2 233 ? 37.115 61.238 202.050 1.00 81.07 233 ASN D O 1
ATOM 12401 N N . GLU D 2 234 ? 38.839 62.333 202.981 1.00 68.29 234 GLU D N 1
ATOM 12402 C CA . GLU D 2 234 ? 39.503 62.533 201.686 1.00 71.23 234 GLU D CA 1
ATOM 12403 C C . GLU D 2 234 ? 39.864 61.186 201.032 1.00 66.41 234 GLU D C 1
ATOM 12404 O O . GLU D 2 234 ? 39.707 61.030 199.813 1.00 60.89 234 GLU D O 1
ATOM 12410 N N . LYS D 2 235 ? 40.304 60.212 201.834 1.00 65.95 235 LYS D N 1
ATOM 12411 C CA . LYS D 2 235 ? 40.605 58.864 201.306 1.00 66.75 235 LYS D CA 1
ATOM 12412 C C . LYS D 2 235 ? 39.373 58.091 200.813 1.00 62.08 235 LYS D C 1
ATOM 12413 O O . LYS D 2 235 ? 39.438 57.406 199.789 1.00 60.87 235 LYS D O 1
ATOM 12419 N N . ILE D 2 236 ? 38.247 58.239 201.511 1.00 66.13 236 ILE D N 1
ATOM 12420 C CA . ILE D 2 236 ? 36.983 57.620 201.095 1.00 67.46 236 ILE D CA 1
ATOM 12421 C C . ILE D 2 236 ? 36.518 58.239 199.774 1.00 66.97 236 ILE D C 1
ATOM 12422 O O . ILE D 2 236 ? 36.144 57.514 198.841 1.00 62.61 236 ILE D O 1
ATOM 12427 N N . LYS D 2 237 ? 36.531 59.566 199.696 1.00 63.81 237 LYS D N 1
ATOM 12428 C CA . LYS D 2 237 ? 36.082 60.251 198.488 1.00 66.96 237 LYS D CA 1
ATOM 12429 C C . LYS D 2 237 ? 36.884 59.817 197.258 1.00 63.93 237 LYS D C 1
ATOM 12430 O O . LYS D 2 237 ? 36.305 59.591 196.194 1.00 64.73 237 LYS D O 1
ATOM 12436 N N . ARG D 2 238 ? 38.200 59.666 197.403 1.00 62.63 238 ARG D N 1
ATOM 12437 C CA . ARG D 2 238 ? 39.050 59.253 196.259 1.00 65.25 238 ARG D CA 1
ATOM 12438 C C . ARG D 2 238 ? 38.830 57.779 195.850 1.00 67.12 238 ARG D C 1
ATOM 12439 O O . ARG D 2 238 ? 38.777 57.467 194.649 1.00 67.57 238 ARG D O 1
ATOM 12447 N N . ALA D 2 239 ? 38.696 56.885 196.832 1.00 58.20 239 ALA D N 1
ATOM 12448 C CA . ALA D 2 239 ? 38.363 55.475 196.559 1.00 57.30 239 ALA D CA 1
ATOM 12449 C C . ALA D 2 239 ? 37.051 55.305 195.788 1.00 57.95 239 ALA D C 1
ATOM 12450 O O . ALA D 2 239 ? 36.961 54.511 194.825 1.00 54.01 239 ALA D O 1
ATOM 12452 N N . ILE D 2 240 ? 36.029 56.039 196.229 1.00 65.22 240 ILE D N 1
ATOM 12453 C CA . ILE D 2 240 ? 34.692 55.961 195.616 1.00 68.36 240 ILE D CA 1
ATOM 12454 C C . ILE D 2 240 ? 34.748 56.470 194.176 1.00 66.48 240 ILE D C 1
ATOM 12455 O O . ILE D 2 240 ? 34.237 55.800 193.291 1.00 68.95 240 ILE D O 1
ATOM 12460 N N . ASP D 2 241 ? 35.383 57.626 193.951 1.00 68.64 241 ASP D N 1
ATOM 12461 C CA . ASP D 2 241 ? 35.584 58.183 192.590 1.00 74.13 241 ASP D CA 1
ATOM 12462 C C . ASP D 2 241 ? 36.240 57.178 191.650 1.00 73.62 241 ASP D C 1
ATOM 12463 O O . ASP D 2 241 ? 35.785 56.985 190.521 1.00 79.43 241 ASP D O 1
ATOM 12468 N N . LYS D 2 242 ? 37.303 56.531 192.132 1.00 76.09 242 LYS D N 1
ATOM 12469 C CA . LYS D 2 242 ? 38.061 55.559 191.338 1.00 66.28 242 LYS D CA 1
ATOM 12470 C C . LYS D 2 242 ? 37.279 54.288 191.084 1.00 63.18 242 LYS D C 1
ATOM 12471 O O . LYS D 2 242 ? 37.521 53.606 190.081 1.00 60.17 242 LYS D O 1
ATOM 12477 N N . SER D 2 243 ? 36.352 53.970 191.992 1.00 58.12 243 SER D N 1
ATOM 12478 C CA . SER D 2 243 ? 35.486 52.789 191.841 1.00 58.08 243 SER D CA 1
ATOM 12479 C C . SER D 2 243 ? 34.359 52.969 190.829 1.00 58.27 243 SER D C 1
ATOM 12480 O O . SER D 2 243 ? 33.688 51.992 190.504 1.00 51.00 243 SER D O 1
ATOM 12483 N N . LEU D 2 244 ? 34.142 54.205 190.365 1.00 63.85 244 LEU D N 1
ATOM 12484 C CA . LEU D 2 244 ? 33.182 54.520 189.288 1.00 69.30 244 LEU D CA 1
ATOM 12485 C C . LEU D 2 244 ? 33.828 54.607 187.911 1.00 71.97 244 LEU D C 1
ATOM 12486 O O . LEU D 2 244 ? 33.118 54.750 186.925 1.00 83.15 244 LEU D O 1
ATOM 12491 N N . GLU D 2 245 ? 35.155 54.520 187.836 1.00 73.94 245 GLU D N 1
ATOM 12492 C CA . GLU D 2 245 ? 35.860 54.519 186.548 1.00 75.54 245 GLU D CA 1
ATOM 12493 C C . GLU D 2 245 ? 35.624 53.223 185.793 1.00 72.57 245 GLU D C 1
ATOM 12494 O O . GLU D 2 245 ? 35.893 52.149 186.323 1.00 80.40 245 GLU D O 1
ATOM 12500 N N . TRP D 2 246 ? 35.117 53.326 184.563 1.00 80.58 246 TRP D N 1
ATOM 12501 C CA . TRP D 2 246 ? 34.938 52.153 183.687 1.00 83.31 246 TRP D CA 1
ATOM 12502 C C . TRP D 2 246 ? 34.774 52.569 182.228 1.00 75.86 246 TRP D C 1
ATOM 12503 O O . TRP D 2 246 ? 34.741 51.715 181.347 1.00 70.88 246 TRP D O 1
ATOM 12514 N N . ARG D 2 249 ? 39.923 53.095 180.582 1.00 79.48 249 ARG D N 1
ATOM 12515 C CA . ARG D 2 249 ? 40.494 53.234 181.930 1.00 80.41 249 ARG D CA 1
ATOM 12516 C C . ARG D 2 249 ? 39.758 52.438 183.016 1.00 79.40 249 ARG D C 1
ATOM 12517 O O . ARG D 2 249 ? 38.652 52.805 183.420 1.00 83.02 249 ARG D O 1
ATOM 12525 N N . ILE D 2 250 ? 40.404 51.371 183.499 1.00 77.09 250 ILE D N 1
ATOM 12526 C CA . ILE D 2 250 ? 39.915 50.544 184.614 1.00 67.67 250 ILE D CA 1
ATOM 12527 C C . ILE D 2 250 ? 41.000 50.412 185.686 1.00 60.06 250 ILE D C 1
ATOM 12528 O O . ILE D 2 250 ? 41.981 49.753 185.442 1.00 65.46 250 ILE D O 1
ATOM 12533 N N . PRO D 2 251 ? 40.817 51.021 186.878 1.00 57.41 251 PRO D N 1
ATOM 12534 C CA . PRO D 2 251 ? 41.865 50.919 187.910 1.00 58.12 251 PRO D CA 1
ATOM 12535 C C . PRO D 2 251 ? 41.936 49.568 188.624 1.00 53.04 251 PRO D C 1
ATOM 12536 O O . PRO D 2 251 ? 40.913 48.979 188.917 1.00 61.74 251 PRO D O 1
ATOM 12540 N N . ILE D 2 252 ? 43.148 49.092 188.858 1.00 57.18 252 ILE D N 1
ATOM 12541 C CA . ILE D 2 252 ? 43.433 47.968 189.767 1.00 55.96 252 ILE D CA 1
ATOM 12542 C C . ILE D 2 252 ? 44.479 48.418 190.787 1.00 53.40 252 ILE D C 1
ATOM 12543 O O . ILE D 2 252 ? 45.210 49.407 190.581 1.00 49.72 252 ILE D O 1
ATOM 12548 N N . GLY D 2 253 ? 44.515 47.707 191.900 1.00 48.55 253 GLY D N 1
ATOM 12549 C CA . GLY D 2 253 ? 45.408 48.033 193.001 1.00 48.67 253 GLY D CA 1
ATOM 12550 C C . GLY D 2 253 ? 44.623 48.203 194.279 1.00 49.54 253 GLY D C 1
ATOM 12551 O O . GLY D 2 253 ? 43.536 47.685 194.416 1.00 49.72 253 GLY D O 1
ATOM 12552 N N . ILE D 2 254 ? 45.201 48.940 195.213 1.00 48.29 254 ILE D N 1
ATOM 12553 C CA . ILE D 2 254 ? 44.618 49.187 196.502 1.00 47.40 254 ILE D CA 1
ATOM 12554 C C . ILE D 2 254 ? 43.889 50.544 196.426 1.00 49.94 254 ILE D C 1
ATOM 12555 O O . ILE D 2 254 ? 44.483 51.557 196.055 1.00 47.97 254 ILE D O 1
ATOM 12560 N N . PHE D 2 255 ? 42.599 50.549 196.744 1.00 48.81 255 PHE D N 1
ATOM 12561 C CA . PHE D 2 255 ? 41.787 51.761 196.676 1.00 46.02 255 PHE D CA 1
ATOM 12562 C C . PHE D 2 255 ? 41.765 52.475 197.998 1.00 47.42 255 PHE D C 1
ATOM 12563 O O . PHE D 2 255 ? 41.513 53.659 198.025 1.00 52.43 255 PHE D O 1
ATOM 12571 N N . TYR D 2 256 ? 41.959 51.746 199.096 1.00 49.82 256 TYR D N 1
ATOM 12572 C CA . TYR D 2 256 ? 41.738 52.293 200.432 1.00 47.16 256 TYR D CA 1
ATOM 12573 C C . TYR D 2 256 ? 42.323 51.317 201.453 1.00 52.55 256 TYR D C 1
ATOM 12574 O O . TYR D 2 256 ? 42.096 50.108 201.351 1.00 48.37 256 TYR D O 1
ATOM 12583 N N . GLN D 2 257 ? 43.095 51.849 202.410 1.00 56.97 257 GLN D N 1
ATOM 12584 C CA . GLN D 2 257 ? 43.616 51.086 203.546 1.00 52.17 257 GLN D CA 1
ATOM 12585 C C . GLN D 2 257 ? 43.597 51.957 204.781 1.00 50.40 257 GLN D C 1
ATOM 12586 O O . GLN D 2 257 ? 44.181 53.024 204.794 1.00 59.71 257 GLN D O 1
ATOM 12592 N N . ASN D 2 258 ? 42.932 51.505 205.825 1.00 52.52 258 ASN D N 1
ATOM 12593 C CA . ASN D 2 258 ? 42.804 52.276 207.036 1.00 53.66 258 ASN D CA 1
ATOM 12594 C C . ASN D 2 258 ? 43.011 51.343 208.210 1.00 57.92 258 ASN D C 1
ATOM 12595 O O . ASN D 2 258 ? 42.069 50.681 208.654 1.00 62.78 258 ASN D O 1
ATOM 12600 N N . GLU D 2 259 ? 44.246 51.318 208.721 1.00 59.39 259 GLU D N 1
ATOM 12601 C CA . GLU D 2 259 ? 44.606 50.554 209.916 1.00 58.34 259 GLU D CA 1
ATOM 12602 C C . GLU D 2 259 ? 44.511 51.306 211.230 1.00 58.21 259 GLU D C 1
ATOM 12603 O O . GLU D 2 259 ? 44.982 50.818 212.241 1.00 64.68 259 GLU D O 1
ATOM 12609 N N . LEU D 2 260 ? 43.900 52.482 211.229 1.00 65.85 260 LEU D N 1
ATOM 12610 C CA . LEU D 2 260 ? 43.615 53.198 212.478 1.00 73.33 260 LEU D CA 1
ATOM 12611 C C . LEU D 2 260 ? 42.382 52.641 213.170 1.00 71.05 260 LEU D C 1
ATOM 12612 O O . LEU D 2 260 ? 42.196 52.846 214.367 1.00 78.17 260 LEU D O 1
ATOM 12617 N N . VAL D 2 261 ? 41.541 51.944 212.408 1.00 68.29 261 VAL D N 1
ATOM 12618 C CA . VAL D 2 261 ? 40.363 51.241 212.950 1.00 60.01 261 VAL D CA 1
ATOM 12619 C C . VAL D 2 261 ? 40.862 49.928 213.606 1.00 53.59 261 VAL D C 1
ATOM 12620 O O . VAL D 2 261 ? 41.491 49.087 212.955 1.00 50.59 261 VAL D O 1
ATOM 12624 N N . PRO D 2 262 ? 40.619 49.745 214.912 1.00 54.00 262 PRO D N 1
ATOM 12625 C CA . PRO D 2 262 ? 41.090 48.484 215.519 1.00 51.90 262 PRO D CA 1
ATOM 12626 C C . PRO D 2 262 ? 40.383 47.207 214.990 1.00 52.75 262 PRO D C 1
ATOM 12627 O O . PRO D 2 262 ? 39.197 47.244 214.630 1.00 55.25 262 PRO D O 1
ATOM 12631 N N . SER D 2 263 ? 41.110 46.100 214.958 1.00 54.73 263 SER D N 1
ATOM 12632 C CA . SER D 2 263 ? 40.534 44.773 214.751 1.00 56.83 263 SER D CA 1
ATOM 12633 C C . SER D 2 263 ? 39.442 44.429 215.746 1.00 59.78 263 SER D C 1
ATOM 12634 O O . SER D 2 263 ? 39.390 44.992 216.831 1.00 62.05 263 SER D O 1
ATOM 12637 N N . TYR D 2 264 ? 38.603 43.462 215.389 1.00 54.07 264 TYR D N 1
ATOM 12638 C CA . TYR D 2 264 ? 37.590 42.973 216.301 1.00 54.27 264 TYR D CA 1
ATOM 12639 C C . TYR D 2 264 ? 38.240 42.296 217.511 1.00 54.82 264 TYR D C 1
ATOM 12640 O O . TYR D 2 264 ? 37.740 42.401 218.644 1.00 49.59 264 TYR D O 1
ATOM 12649 N N . GLU D 2 265 ? 39.354 41.614 217.256 1.00 53.67 265 GLU D N 1
ATOM 12650 C CA . GLU D 2 265 ? 40.128 40.967 218.310 1.00 61.37 265 GLU D CA 1
ATOM 12651 C C . GLU D 2 265 ? 40.694 42.013 219.294 1.00 63.41 265 GLU D C 1
ATOM 12652 O O . GLU D 2 265 ? 40.549 41.878 220.508 1.00 65.76 265 GLU D O 1
ATOM 12658 N N . GLU D 2 266 ? 41.280 43.070 218.753 1.00 59.83 266 GLU D N 1
ATOM 12659 C CA . GLU D 2 266 ? 41.757 44.184 219.540 1.00 64.94 266 GLU D CA 1
ATOM 12660 C C . GLU D 2 266 ? 40.642 44.813 220.375 1.00 63.37 266 GLU D C 1
ATOM 12661 O O . GLU D 2 266 ? 40.878 45.200 221.509 1.00 68.94 266 GLU D O 1
ATOM 12667 N N . ARG D 2 267 ? 39.430 44.899 219.828 1.00 66.25 267 ARG D N 1
ATOM 12668 C CA . ARG D 2 267 ? 38.283 45.451 220.569 1.00 64.51 267 ARG D CA 1
ATOM 12669 C C . ARG D 2 267 ? 37.813 44.528 221.678 1.00 63.22 267 ARG D C 1
ATOM 12670 O O . ARG D 2 267 ? 37.158 45.002 222.609 1.00 62.01 267 ARG D O 1
ATOM 12678 N N . ILE D 2 268 ? 38.049 43.219 221.527 1.00 61.63 268 ILE D N 1
ATOM 12679 C CA . ILE D 2 268 ? 37.734 42.227 222.577 1.00 66.71 268 ILE D CA 1
ATOM 12680 C C . ILE D 2 268 ? 38.773 42.371 223.689 1.00 69.11 268 ILE D C 1
ATOM 12681 O O . ILE D 2 268 ? 38.398 42.494 224.853 1.00 70.35 268 ILE D O 1
ATOM 12686 N N . LYS D 2 269 ? 40.057 42.378 223.311 1.00 76.39 269 LYS D N 1
ATOM 12687 C CA . LYS D 2 269 ? 41.193 42.653 224.234 1.00 84.48 269 LYS D CA 1
ATOM 12688 C C . LYS D 2 269 ? 40.920 43.783 225.215 1.00 83.99 269 LYS D C 1
ATOM 12689 O O . LYS D 2 269 ? 41.016 43.585 226.421 1.00 91.88 269 LYS D O 1
ATOM 12695 N N . ALA D 2 270 ? 40.561 44.952 224.683 1.00 82.77 270 ALA D N 1
ATOM 12696 C CA . ALA D 2 270 ? 40.376 46.165 225.488 1.00 82.82 270 ALA D CA 1
ATOM 12697 C C . ALA D 2 270 ? 39.365 45.986 226.629 1.00 89.42 270 ALA D C 1
ATOM 12698 O O . ALA D 2 270 ? 39.509 46.622 227.673 1.00 86.89 270 ALA D O 1
ATOM 12700 N N . ASN D 2 271 ? 38.357 45.130 226.419 1.00 95.75 271 ASN D N 1
ATOM 12701 C CA . ASN D 2 271 ? 37.387 44.736 227.473 1.00 96.52 271 ASN D CA 1
ATOM 12702 C C . ASN D 2 271 ? 37.730 43.434 228.232 1.00 95.46 271 ASN D C 1
ATOM 12703 O O . ASN D 2 271 ? 37.389 43.301 229.408 1.00 99.73 271 ASN D O 1
ATOM 12708 N N . SER D 2 272 ? 38.387 42.486 227.566 1.00 90.16 272 SER D N 1
ATOM 12709 C CA . SER D 2 272 ? 38.728 41.180 228.154 1.00 87.84 272 SER D CA 1
ATOM 12710 C C . SER D 2 272 ? 40.214 40.874 227.939 1.00 87.89 272 SER D C 1
ATOM 12711 O O . SER D 2 272 ? 40.545 40.036 227.095 1.00 84.01 272 SER D O 1
ATOM 12714 N N . PRO D 2 273 ? 41.114 41.538 228.714 1.00 84.18 273 PRO D N 1
ATOM 12715 C CA . PRO D 2 273 ? 42.555 41.582 228.398 1.00 79.08 273 PRO D CA 1
ATOM 12716 C C . PRO D 2 273 ? 43.301 40.249 228.249 1.00 77.38 273 PRO D C 1
ATOM 12717 O O . PRO D 2 273 ? 44.340 40.221 227.590 1.00 71.27 273 PRO D O 1
ATOM 12721 N N . ALA D 2 274 ? 42.786 39.171 228.846 1.00 80.93 274 ALA D N 1
ATOM 12722 C CA . ALA D 2 274 ? 43.394 37.822 228.729 1.00 80.06 274 ALA D CA 1
ATOM 12723 C C . ALA D 2 274 ? 43.217 37.126 227.365 1.00 81.26 274 ALA D C 1
ATOM 12724 O O . ALA D 2 274 ? 43.961 36.190 227.026 1.00 82.54 274 ALA D O 1
ATOM 12726 N N . TYR D 2 275 ? 42.228 37.582 226.601 1.00 77.09 275 TYR D N 1
ATOM 12727 C CA . TYR D 2 275 ? 41.837 36.974 225.330 1.00 77.87 275 TYR D CA 1
ATOM 12728 C C . TYR D 2 275 ? 42.981 36.419 224.439 1.00 81.02 275 TYR D C 1
ATOM 12729 O O . TYR D 2 275 ? 43.008 35.213 224.162 1.00 76.61 275 TYR D O 1
ATOM 12738 N N . LEU D 2 276 ? 43.905 37.281 224.005 1.00 82.58 276 LEU D N 1
ATOM 12739 C CA . LEU D 2 276 ? 44.981 36.849 223.067 1.00 90.07 276 LEU D CA 1
ATOM 12740 C C . LEU D 2 276 ? 46.022 35.882 223.658 1.00 88.63 276 LEU D C 1
ATOM 12741 O O . LEU D 2 276 ? 46.452 34.961 222.961 1.00 77.35 276 LEU D O 1
ATOM 12746 N N . ASP D 2 277 ? 46.406 36.079 224.926 1.00 94.08 277 ASP D N 1
ATOM 12747 C CA . ASP D 2 277 ? 47.446 35.237 225.577 1.00 97.61 277 ASP D CA 1
ATOM 12748 C C . ASP D 2 277 ? 46.919 33.903 226.161 1.00 88.35 277 ASP D C 1
ATOM 12749 O O . ASP D 2 277 ? 47.707 33.067 226.616 1.00 88.05 277 ASP D O 1
ATOM 12754 N N . TYR D 2 278 ? 45.597 33.725 226.171 1.00 74.98 278 TYR D N 1
ATOM 12755 C CA . TYR D 2 278 ? 44.970 32.426 226.491 1.00 70.33 278 TYR D CA 1
ATOM 12756 C C . TYR D 2 278 ? 43.598 32.404 225.770 1.00 69.93 278 TYR D C 1
ATOM 12757 O O . TYR D 2 278 ? 42.555 32.867 226.291 1.00 71.15 278 TYR D O 1
ATOM 12766 N N . THR D 2 279 ? 43.643 31.915 224.530 1.00 67.57 279 THR D N 1
ATOM 12767 C CA . THR D 2 279 ? 42.515 32.008 223.598 1.00 63.38 279 THR D CA 1
ATOM 12768 C C . THR D 2 279 ? 41.479 30.917 223.866 1.00 62.15 279 THR D C 1
ATOM 12769 O O . THR D 2 279 ? 41.810 29.868 224.436 1.00 57.15 279 THR D O 1
ATOM 12773 N N . PRO D 2 280 ? 40.217 31.143 223.440 1.00 61.62 280 PRO D N 1
ATOM 12774 C CA . PRO D 2 280 ? 39.153 30.170 223.714 1.00 54.94 280 PRO D CA 1
ATOM 12775 C C . PRO D 2 280 ? 39.464 28.759 223.256 1.00 53.52 280 PRO D C 1
ATOM 12776 O O . PRO D 2 280 ? 39.065 27.810 223.935 1.00 64.91 280 PRO D O 1
ATOM 12780 N N . ALA D 2 281 ? 40.185 28.624 222.145 1.00 57.08 281 ALA D N 1
ATOM 12781 C CA . ALA D 2 281 ? 40.636 27.312 221.647 1.00 65.90 281 ALA D CA 1
ATOM 12782 C C . ALA D 2 281 ? 41.687 26.607 222.538 1.00 67.41 281 ALA D C 1
ATOM 12783 O O . ALA D 2 281 ? 41.735 25.387 222.566 1.00 54.85 281 ALA D O 1
ATOM 12785 N N . LYS D 2 282 ? 42.513 27.375 223.244 1.00 72.88 282 LYS D N 1
ATOM 12786 C CA . LYS D 2 282 ? 43.535 26.812 224.148 1.00 77.42 282 LYS D CA 1
ATOM 12787 C C . LYS D 2 282 ? 43.082 26.643 225.603 1.00 68.53 282 LYS D C 1
ATOM 12788 O O . LYS D 2 282 ? 43.781 26.021 226.394 1.00 65.14 282 LYS D O 1
ATOM 12794 N N . GLN D 2 283 ? 41.942 27.213 225.971 1.00 60.87 283 GLN D N 1
ATOM 12795 C CA . GLN D 2 283 ? 41.513 27.179 227.364 1.00 61.04 283 GLN D CA 1
ATOM 12796 C C . GLN D 2 283 ? 41.167 25.776 227.746 1.00 58.27 283 GLN D C 1
ATOM 12797 O O . GLN D 2 283 ? 40.447 25.126 227.031 1.00 59.75 283 GLN D O 1
ATOM 12803 N N . LEU D 2 284 ? 41.756 25.289 228.835 1.00 67.39 284 LEU D N 1
ATOM 12804 C CA . LEU D 2 284 ? 41.482 23.930 229.324 1.00 68.79 284 LEU D CA 1
ATOM 12805 C C . LEU D 2 284 ? 40.320 24.048 230.313 1.00 65.66 284 LEU D C 1
ATOM 12806 O O . LEU D 2 284 ? 40.495 24.522 231.426 1.00 65.76 284 LEU D O 1
ATOM 12811 N N . ILE D 2 285 ? 39.137 23.618 229.865 1.00 61.91 285 ILE D N 1
ATOM 12812 C CA . ILE D 2 285 ? 37.881 23.733 230.619 1.00 55.23 285 ILE D CA 1
ATOM 12813 C C . ILE D 2 285 ? 37.585 22.451 231.428 1.00 58.10 285 ILE D C 1
ATOM 12814 O O . ILE D 2 285 ? 36.514 22.283 232.020 1.00 57.66 285 ILE D O 1
ATOM 12819 N N . GLU D 2 286 ? 38.581 21.577 231.512 1.00 65.96 286 GLU D N 1
ATOM 12820 C CA . GLU D 2 286 ? 38.389 20.183 231.919 1.00 73.76 286 GLU D CA 1
ATOM 12821 C C . GLU D 2 286 ? 39.774 19.551 232.164 1.00 72.08 286 GLU D C 1
ATOM 12822 O O . GLU D 2 286 ? 40.659 19.647 231.318 1.00 69.86 286 GLU D O 1
ATOM 12828 N N . LYS D 2 287 ? 39.955 18.942 233.333 1.00 80.17 287 LYS D N 1
ATOM 12829 C CA . LYS D 2 287 ? 41.154 18.130 233.634 1.00 84.21 287 LYS D CA 1
ATOM 12830 C C . LYS D 2 287 ? 40.711 16.754 234.135 1.00 80.51 287 LYS D C 1
ATOM 12831 O O . LYS D 2 287 ? 40.132 16.640 235.216 1.00 77.25 287 LYS D O 1
ATOM 12837 N N . GLU D 2 288 ? 40.953 15.726 233.327 1.00 80.77 288 GLU D N 1
ATOM 12838 C CA . GLU D 2 288 ? 40.568 14.341 233.640 1.00 92.72 288 GLU D CA 1
ATOM 12839 C C . GLU D 2 288 ? 39.098 14.207 234.106 1.00 90.66 288 GLU D C 1
ATOM 12840 O O . GLU D 2 288 ? 38.805 13.541 235.096 1.00 83.34 288 GLU D O 1
ATOM 12846 N N . GLY D 2 289 ? 38.188 14.861 233.377 1.00 91.71 289 GLY D N 1
ATOM 12847 C CA . GLY D 2 289 ? 36.740 14.810 233.655 1.00 78.76 289 GLY D CA 1
ATOM 12848 C C . GLY D 2 289 ? 36.198 15.827 234.656 1.00 76.21 289 GLY D C 1
ATOM 12849 O O . GLY D 2 289 ? 35.004 15.836 234.939 1.00 77.10 289 GLY D O 1
ATOM 12850 N N . LYS D 2 290 ? 37.045 16.699 235.179 1.00 65.85 290 LYS D N 1
ATOM 12851 C CA . LYS D 2 290 ? 36.632 17.651 236.195 1.00 69.33 290 LYS D CA 1
ATOM 12852 C C . LYS D 2 290 ? 36.664 19.077 235.628 1.00 63.21 290 LYS D C 1
ATOM 12853 O O . LYS D 2 290 ? 37.661 19.505 235.050 1.00 63.19 290 LYS D O 1
ATOM 12859 N N . LEU D 2 291 ? 35.561 19.792 235.834 1.00 56.66 291 LEU D N 1
ATOM 12860 C CA . LEU D 2 291 ? 35.334 21.082 235.252 1.00 58.62 291 LEU D CA 1
ATOM 12861 C C . LEU D 2 291 ? 36.138 22.059 236.066 1.00 62.99 291 LEU D C 1
ATOM 12862 O O . LEU D 2 291 ? 35.996 22.130 237.287 1.00 69.23 291 LEU D O 1
ATOM 12867 N N . THR D 2 292 ? 36.973 22.812 235.379 1.00 59.27 292 THR D N 1
ATOM 12868 C CA . THR D 2 292 ? 37.990 23.593 236.030 1.00 63.52 292 THR D CA 1
ATOM 12869 C C . THR D 2 292 ? 37.534 25.026 236.254 1.00 62.65 292 THR D C 1
ATOM 12870 O O . THR D 2 292 ? 38.217 25.794 236.943 1.00 63.58 292 THR D O 1
ATOM 12874 N N . THR D 2 293 ? 36.385 25.386 235.688 1.00 57.71 293 THR D N 1
ATOM 12875 C CA . THR D 2 293 ? 35.843 26.722 235.862 1.00 60.38 293 THR D CA 1
ATOM 12876 C C . THR D 2 293 ? 35.354 26.838 237.301 1.00 62.04 293 THR D C 1
ATOM 12877 O O . THR D 2 293 ? 34.973 25.848 237.933 1.00 67.83 293 THR D O 1
ATOM 12881 N N . ILE D 2 294 ? 35.433 28.043 237.834 1.00 63.81 294 ILE D N 1
ATOM 12882 C CA . ILE D 2 294 ? 34.960 28.305 239.176 1.00 73.32 294 ILE D CA 1
ATOM 12883 C C . ILE D 2 294 ? 33.817 29.310 239.054 1.00 71.06 294 ILE D C 1
ATOM 12884 O O . ILE D 2 294 ? 33.970 30.373 238.417 1.00 63.29 294 ILE D O 1
ATOM 12889 N N . ILE D 2 295 ? 32.678 28.928 239.638 1.00 65.01 295 ILE D N 1
ATOM 12890 C CA . ILE D 2 295 ? 31.422 29.690 239.569 1.00 62.24 295 ILE D CA 1
ATOM 12891 C C . ILE D 2 295 ? 30.919 30.237 240.886 1.00 66.20 295 ILE D C 1
ATOM 12892 O O . ILE D 2 295 ? 29.932 30.999 240.890 1.00 62.96 295 ILE D O 1
ATOM 12897 N N . ASP D 2 296 ? 31.571 29.852 241.987 1.00 70.57 296 ASP D N 1
ATOM 12898 C CA . ASP D 2 296 ? 31.192 30.284 243.330 1.00 69.29 296 ASP D CA 1
ATOM 12899 C C . ASP D 2 296 ? 30.799 31.766 243.417 1.00 65.71 296 ASP D C 1
ATOM 12900 O O . ASP D 2 296 ? 29.706 32.062 243.896 1.00 59.10 296 ASP D O 1
ATOM 12905 N N . PRO D 2 297 ? 31.646 32.692 242.907 1.00 64.14 297 PRO D N 1
ATOM 12906 C CA . PRO D 2 297 ? 31.196 34.105 242.867 1.00 67.02 297 PRO D CA 1
ATOM 12907 C C . PRO D 2 297 ? 29.948 34.362 242.004 1.00 70.38 297 PRO D C 1
ATOM 12908 O O . PRO D 2 297 ? 29.160 35.244 242.341 1.00 85.15 297 PRO D O 1
ATOM 12912 N N . LEU D 2 298 ? 29.755 33.607 240.922 1.00 72.39 298 LEU D N 1
ATOM 12913 C CA . LEU D 2 298 ? 28.480 33.642 240.178 1.00 71.38 298 LEU D CA 1
ATOM 12914 C C . LEU D 2 298 ? 27.324 33.135 241.044 1.00 70.77 298 LEU D C 1
ATOM 12915 O O . LEU D 2 298 ? 26.257 33.727 241.031 1.00 79.06 298 LEU D O 1
ATOM 12920 N N . LEU D 2 299 ? 27.531 32.053 241.792 1.00 67.80 299 LEU D N 1
ATOM 12921 C CA . LEU D 2 299 ? 26.491 31.555 242.717 1.00 65.98 299 LEU D CA 1
ATOM 12922 C C . LEU D 2 299 ? 26.267 32.377 243.992 1.00 67.46 299 LEU D C 1
ATOM 12923 O O . LEU D 2 299 ? 25.200 32.283 244.600 1.00 69.56 299 LEU D O 1
ATOM 12928 N N . LYS D 2 300 ? 27.242 33.188 244.383 1.00 73.20 300 LYS D N 1
ATOM 12929 C CA . LYS D 2 300 ? 27.136 33.979 245.616 1.00 77.47 300 LYS D CA 1
ATOM 12930 C C . LYS D 2 300 ? 26.205 35.170 245.411 1.00 73.45 300 LYS D C 1
ATOM 12931 O O . LYS D 2 300 ? 25.340 35.416 246.243 1.00 72.16 300 LYS D O 1
ATOM 12937 N N . GLU D 2 301 ? 26.366 35.876 244.290 1.00 69.68 301 GLU D N 1
ATOM 12938 C CA . GLU D 2 301 ? 25.470 36.978 243.887 1.00 70.14 301 GLU D CA 1
ATOM 12939 C C . GLU D 2 301 ? 23.977 36.550 243.752 1.00 71.83 301 GLU D C 1
ATOM 12940 O O . GLU D 2 301 ? 23.081 37.398 243.778 1.00 74.68 301 GLU D O 1
ATOM 12946 N N . ARG D 2 302 ? 23.715 35.249 243.619 1.00 65.73 302 ARG D N 1
ATOM 12947 C CA . ARG D 2 302 ? 22.347 34.695 243.522 1.00 67.36 302 ARG D CA 1
ATOM 12948 C C . ARG D 2 302 ? 21.728 34.169 244.841 1.00 69.96 302 ARG D C 1
ATOM 12949 O O . ARG D 2 302 ? 20.519 33.861 244.902 1.00 60.19 302 ARG D O 1
ATOM 12957 N N . GLU D 2 303 ? 22.558 34.049 245.874 1.00 69.95 303 GLU D N 1
ATOM 12958 C CA . GLU D 2 303 ? 22.136 33.625 247.215 1.00 73.04 303 GLU D CA 1
ATOM 12959 C C . GLU D 2 303 ? 20.912 34.370 247.775 1.00 64.92 303 GLU D C 1
ATOM 12960 O O . GLU D 2 303 ? 20.800 35.588 247.632 1.00 62.45 303 GLU D O 1
ATOM 12966 N N . VAL D 2 304 ? 20.023 33.644 248.444 1.00 59.80 304 VAL D N 1
ATOM 12967 C CA . VAL D 2 304 ? 18.836 34.248 249.053 1.00 64.38 304 VAL D CA 1
ATOM 12968 C C . VAL D 2 304 ? 19.235 35.114 250.253 1.00 67.22 304 VAL D C 1
ATOM 12969 O O . VAL D 2 304 ? 20.225 34.819 250.922 1.00 68.48 304 VAL D O 1
#

CATH classification: 3.40.50.970 (+1 more: 3.40.50.920)

InterPro domains:
  IPR002869 Pyruvate-flavodoxin oxidoreductase, central domain [G3DSA:3.40.920.10] (3-214)
  IPR002869 Pyruvate-flavodoxin oxidoreductase, central domain [SSF53323] (2-249)
  IPR002880 Pyruvate flavodoxin/ferredoxin oxidoreductase, pyrimidine binding domain [PF01855] (241-488)
  IPR002880 Pyruvate flavodoxin/ferredoxin oxidoreductase, pyrimidine binding domain [cd07034] (234-407)
  IPR009014 Transketolase C-terminal/Pyruvate-ferredoxin oxidoreductase domain II [G3DSA:3.40.50.920] (503-616)
  IPR009014 Transketolase C-terminal/Pyruvate-ferredoxin oxidoreductase domain II [SSF52922] (507-616)
  IPR019752 Pyruvate/ketoisovalerate oxidoreductase, catalytic domain [PF01558] (4-211)
  IPR022367 2-oxoacid:acceptor oxidoreductase, alpha subunit [TIGR03710] (97-609)
  IPR029061 Thiamin diphosphate-binding fold [SSF52518] (228-496)
  IPR050722 Pyruvate:ferredoxin/flavodoxin oxidoreductase [PTHR32154] (224-619)
  IPR053400 2-oxoacid:ferredoxin oxidoreductase alpha [NF041170] (1-626)